Protein 7QFX (pdb70)

Secondary structure (DSSP, 8-state):
-----B-SS-SS--B--SS-TT-B-SS-TT-PPPPGGGS-EEETTEEES-SEEE-----S--BTBB--HHHHHHHHHHHHT--SEEEEEEEESSGGG-SSTT-EE-SSSTTHHHHHHHHHHHHHHT-EEEEEEE--GGG-SB--TTSTTTTSB--TTTT--SSS-EESSS--S-SSS--PEEPPHHHHHHHHHHHHHHHHHHHHHT-S-EEEEE-TTSHHHHHH-TTT---SSTTSSSHHHHHHHHHHHHHHHHHHS-SSS-EEEEEE---S-----HHHHHHHHHHHHHHT--SEEEEE---SSSS------TTTTHHHHHHHHHTTGGGSEEEEESS--SHHHHHHHHHTS---EEEESHHHHH-TTHHHHHHHHTT--EE--HHHHGGG-----SEE-TTTT--/-----PBPTT-SS--B--SSPTTPBPSS-TT-PPPPGGGS-EE-SS-EESSSEEE-----S--BTTB--HHHHHHHHHHHHT--SEEEEEEEESSGGG-SSTT-EE-SSGGGHHHHHHHHHHHHHTT--EEEEEE--GGG-SB--TTSTT-SSB--TTTT--TT--EESSS--SSSSS---EEPPHHHHHHHHHHHHHHHHHHHHHT-S-EEEEE-TTSSSHHHHSGGG----STTSSSHHHHTHHHHHHHHHHHHHH-SSS-EEEEEES-----S-SS----HHHHHHHHHHHHHH---SEEEEE---S-TT------TTTTHHHHHHHHHHHGGGSEEEEESS--SHHHHHHHHHTS--SEEEESHHHHH-TTHHHHHHHHTT--EE--HHHHGGG-----SEE-TTTT--/----PBPTT-SS--B--SS-TT-B-SS-TT-----GGGS-EEETTEEES-SEEEPP---S--BTTB--HHHHHHHHHHHTT--SEEEEEEEESSGGG-SSTT--B-SSGGGHHHHHHHHHHHHHTT-EEEEEEE--GGG-SB--TTSTTTTSB--TTTT--SS--EESSS--SSTTSPPPEE--HHHHHHHHHHHHHHHHHHHHHT-SEEEEEE-TTSHHHHHHSTTT----STTSSSHHHHTHHHHHHHHHHHHHS-SSS-EEEEEE-----------HHHHHHHHHHHHHH---SEEEEE---S-TT------TTTTHHHHHHHHHHHTTSSEEEEESS---HHHHHHHHHSS---EEEESHHHHH-TTHHHHHHHHTT--B---HHHHGGG---TT-S---TTS--/-----BPTT-SS--BPPSS-TT-B-TT-TT-S---GGGS-EEETTEEESSSEEE--------BTBB--HHHHHHHHHHHTT--SEEEEEEEESSGGG-SSTTSBB-SSGGGSHHHHHHHHHHHHTT--EEEEEE--GGG-SB--TTSTT-S-B--GGGT--TTS---STT--S-TTSPPP----HHHHHHHHHHHHHHHHHHHHHT-S-EEEE--TT-HHHHHS-TTT----TTSSSHHHHHHHHHHHHHHHHHHS-SSS-EEEEEES-----TT---HHHHHHHHHHHHHHT--SEEEEE---S-TT------TTTTSHHHHHHHTTTGGGS-EEE-SS---HHHHHHHHHTS---EEEESHHHHH-TTHHHHHHHHHT--EE--HHHHGGG-----SEE-TTS--

Organism: Aspergillus niger (strain ATCC MYA-4892 / CBS 513.88 / FGSC A1513) (NCBI:txid425011)

Structure (mmCIF, N/CA/C/O backbone):
data_7QFX
#
_entry.id   7QFX
#
_cell.length_a   157.533
_cell.length_b   65.388
_cell.length_c   181.417
_cell.angle_alpha   90.000
_cell.angle_beta   107.760
_cell.angle_gamma   90.000
#
_symmetry.space_group_name_H-M   'C 1 2 1'
#
loop_
_entity.id
_entity.type
_entity.pdbx_description
1 polymer 'NADH-dependent flavin oxidoreductase'
2 non-polymer 'SULFATE ION'
3 non-polymer 'FLAVIN MONONUCLEOTIDE'
4 non-polymer (4S)-2-METHYL-2,4-PENTANEDIOL
5 water water
#
loop_
_atom_site.group_PDB
_atom_site.id
_atom_site.type_symbol
_atom_site.label_atom_id
_atom_site.label_alt_id
_atom_site.label_comp_id
_atom_site.label_asym_id
_atom_site.label_entity_id
_atom_site.label_seq_id
_atom_site.pdbx_PDB_ins_code
_atom_site.Cartn_x
_atom_site.Cartn_y
_atom_site.Cartn_z
_atom_site.occupancy
_atom_site.B_iso_or_equiv
_atom_site.auth_seq_id
_atom_site.auth_comp_id
_atom_site.auth_asym_id
_atom_site.auth_atom_id
_atom_site.pdbx_PDB_model_num
ATOM 1 N N . ASP A 1 3 ? 14.349 7.545 46.348 1.00 104.36 3 ASP B N 1
ATOM 2 C CA . ASP A 1 3 ? 14.797 8.212 45.132 1.00 102.85 3 ASP B CA 1
ATOM 3 C C . ASP A 1 3 ? 15.951 7.440 44.486 1.00 99.93 3 ASP B C 1
ATOM 4 O O . ASP A 1 3 ? 17.113 7.800 44.627 1.00 101.48 3 ASP B O 1
ATOM 9 N N . ILE A 1 4 ? 15.602 6.394 43.758 1.00 95.91 4 ILE B N 1
ATOM 10 C CA . ILE A 1 4 ? 16.596 5.514 43.173 1.00 93.10 4 ILE B CA 1
ATOM 11 C C . ILE A 1 4 ? 16.813 5.915 41.722 1.00 90.73 4 ILE B C 1
ATOM 12 O O . ILE A 1 4 ? 15.995 6.576 41.073 1.00 90.43 4 ILE B O 1
ATOM 17 N N . LYS A 1 5 ? 17.913 5.440 41.202 1.00 89.09 5 LYS B N 1
ATOM 18 C CA . LYS A 1 5 ? 18.413 5.705 39.887 1.00 87.10 5 LYS B CA 1
ATOM 19 C C . LYS A 1 5 ? 18.444 4.405 39.091 1.00 83.03 5 LYS B C 1
ATOM 20 O O . LYS A 1 5 ? 18.724 3.318 39.630 1.00 82.22 5 LYS B O 1
ATOM 26 N N . VAL A 1 6 ? 18.178 4.506 37.799 1.00 80.69 6 VAL B N 1
ATOM 27 C CA . VAL A 1 6 ? 18.331 3.347 36.954 1.00 77.14 6 VAL B CA 1
ATOM 28 C C . VAL A 1 6 ? 19.738 3.404 36.361 1.00 76.82 6 VAL B C 1
ATOM 29 O O . VAL A 1 6 ? 20.044 4.225 35.496 1.00 77.04 6 VAL B O 1
ATOM 33 N N . GLU A 1 7 ? 20.599 2.504 36.852 1.00 76.53 7 GLU B N 1
ATOM 34 C CA . GLU A 1 7 ? 22.030 2.492 36.512 1.00 76.74 7 GLU B CA 1
ATOM 35 C C . GLU A 1 7 ? 22.262 1.965 35.103 1.00 73.65 7 GLU B C 1
ATOM 36 O O . GLU A 1 7 ? 21.691 0.936 34.733 1.00 71.05 7 GLU B O 1
ATOM 42 N N . PRO A 1 8 ? 23.128 2.595 34.311 1.00 74.05 8 PRO B N 1
ATOM 43 C CA . PRO A 1 8 ? 23.529 1.985 33.038 1.00 71.41 8 PRO B CA 1
ATOM 44 C C . PRO A 1 8 ? 24.332 0.724 33.293 1.00 70.29 8 PRO B C 1
ATOM 45 O O . PRO A 1 8 ? 24.850 0.500 34.390 1.00 71.97 8 PRO B O 1
ATOM 49 N N . ALA A 1 9 ? 24.422 -0.126 32.264 1.00 67.61 9 ALA B N 1
ATOM 50 C CA . ALA A 1 9 ? 25.277 -1.305 32.397 1.00 66.72 9 ALA B CA 1
ATOM 51 C C . ALA A 1 9 ? 26.720 -0.802 32.345 1.00 68.56 9 ALA B C 1
ATOM 52 O O . ALA A 1 9 ? 26.943 0.398 32.147 1.00 70.30 9 ALA B O 1
ATOM 54 N N . LYS A 1 10 ? 27.711 -1.657 32.564 1.00 68.55 10 LYS B N 1
ATOM 55 C CA . LYS A 1 10 ? 29.094 -1.199 32.718 1.00 70.77 10 LYS B CA 1
ATOM 56 C C . LYS A 1 10 ? 29.952 -1.659 31.538 1.00 69.40 10 LYS B C 1
ATOM 57 O O . LYS A 1 10 ? 29.891 -2.824 31.141 1.00 67.25 10 LYS B O 1
ATOM 63 N N . GLY A 1 11 ? 30.739 -0.755 30.968 1.00 70.85 11 GLY B N 1
ATOM 64 C CA . GLY A 1 11 ? 31.727 -1.189 30.002 1.00 70.16 11 GLY B CA 1
ATOM 65 C C . GLY A 1 11 ? 31.261 -1.221 28.570 1.00 67.95 11 GLY B C 1
ATOM 66 O O . GLY A 1 11 ? 31.975 -1.739 27.712 1.00 67.16 11 GLY B O 1
ATOM 67 N N . ILE A 1 12 ? 30.081 -0.667 28.298 1.00 67.17 12 ILE B N 1
ATOM 68 C CA . ILE A 1 12 ? 29.342 -0.705 27.029 1.00 65.12 12 ILE B CA 1
ATOM 69 C C . ILE A 1 12 ? 29.294 0.663 26.342 1.00 66.58 12 ILE B C 1
ATOM 70 O O . ILE A 1 12 ? 29.160 1.716 26.984 1.00 68.75 12 ILE B O 1
ATOM 75 N N . SER A 1 13 ? 29.349 0.622 25.005 1.00 65.52 13 SER B N 1
ATOM 76 C CA . SER A 1 13 ? 29.162 1.809 24.167 1.00 66.72 13 SER B CA 1
ATOM 77 C C . SER A 1 13 ? 27.961 2.637 24.604 1.00 67.30 13 SER B C 1
ATOM 78 O O . SER A 1 13 ? 28.058 3.858 24.751 1.00 69.72 13 SER B O 1
ATOM 81 N N . TYR A 1 14 ? 26.809 1.991 24.764 1.00 65.26 14 TYR B N 1
ATOM 82 C CA . TYR A 1 14 ? 25.495 2.615 24.825 1.00 65.32 14 TYR B CA 1
ATOM 83 C C . TYR A 1 14 ? 24.845 2.372 26.177 1.00 65.41 14 TYR B C 1
ATOM 84 O O . TYR A 1 14 ? 25.247 1.491 26.944 1.00 64.86 14 TYR B O 1
ATOM 93 N N . PHE A 1 15 ? 23.810 3.153 26.448 1.00 66.27 15 PHE B N 1
ATOM 94 C CA . PHE A 1 15 ? 23.068 2.972 27.676 1.00 66.54 15 PHE B CA 1
ATOM 95 C C . PHE A 1 15 ? 22.156 1.745 27.564 1.00 63.81 15 PHE B C 1
ATOM 96 O O . PHE A 1 15 ? 21.615 1.433 26.486 1.00 62.10 15 PHE B O 1
ATOM 104 N N . THR A 1 16 ? 22.027 1.014 28.676 1.00 63.62 16 THR B N 1
ATOM 105 C CA . THR A 1 16 ? 21.041 -0.047 28.753 1.00 61.59 16 THR B CA 1
ATOM 106 C C . THR A 1 16 ? 20.909 -0.364 30.228 1.00 62.63 16 THR B C 1
ATOM 107 O O . THR A 1 16 ? 21.920 -0.516 30.915 1.00 63.73 16 THR B O 1
ATOM 111 N N . PRO A 1 17 ? 19.684 -0.421 30.760 1.00 62.64 17 PRO B N 1
ATOM 112 C CA . PRO A 1 17 ? 19.499 -0.733 32.187 1.00 63.89 17 PRO B CA 1
ATOM 113 C C . PRO A 1 17 ? 20.392 -1.880 32.639 1.00 63.31 17 PRO B C 1
ATOM 114 O O . PRO A 1 17 ? 20.476 -2.895 31.940 1.00 61.16 17 PRO B O 1
ATOM 118 N N . ALA A 1 18 ? 21.090 -1.731 33.764 1.00 65.41 18 ALA B N 1
ATOM 119 C CA . ALA A 1 18 ? 22.016 -2.777 34.188 1.00 65.19 18 ALA B CA 1
ATOM 120 C C . ALA A 1 18 ? 21.270 -3.909 34.874 1.00 64.51 18 ALA B C 1
ATOM 121 O O . ALA A 1 18 ? 20.242 -3.700 35.523 1.00 65.29 18 ALA B O 1
ATOM 123 N N . GLN A 1 19 ? 21.792 -5.120 34.722 1.00 63.25 19 GLN B N 1
ATOM 124 C CA . GLN A 1 19 ? 21.142 -6.328 35.235 1.00 62.57 19 GLN B CA 1
ATOM 125 C C . GLN A 1 19 ? 21.915 -6.835 36.454 1.00 64.51 19 GLN B C 1
ATOM 126 O O . GLN A 1 19 ? 22.899 -7.567 36.308 1.00 64.20 19 GLN B O 1
ATOM 132 N N . GLU A 1 20 ? 21.448 -6.478 37.657 1.00 66.69 20 GLU B N 1
ATOM 133 C CA . GLU A 1 20 ? 22.184 -6.836 38.873 1.00 69.04 20 GLU B CA 1
ATOM 134 C C . GLU A 1 20 ? 22.282 -8.343 39.047 1.00 68.22 20 GLU B C 1
ATOM 135 O O . GLU A 1 20 ? 23.353 -8.875 39.367 1.00 69.11 20 GLU B O 1
ATOM 141 N N . THR A 1 21 ? 21.165 -9.044 38.903 1.00 66.88 21 THR B N 1
ATOM 142 C CA . THR A 1 21 ? 21.245 -10.486 38.945 1.00 66.15 21 THR B CA 1
ATOM 143 C C . THR A 1 21 ? 21.113 -10.994 37.522 1.00 63.20 21 THR B C 1
ATOM 144 O O . THR A 1 21 ? 20.062 -10.783 36.903 1.00 61.79 21 THR B O 1
ATOM 148 N N . PRO A 1 22 ? 22.135 -11.631 36.952 1.00 62.39 22 PRO B N 1
ATOM 149 C CA . PRO A 1 22 ? 22.024 -12.123 35.576 1.00 59.84 22 PRO B CA 1
ATOM 150 C C . PRO A 1 22 ? 20.806 -13.008 35.375 1.00 58.70 22 PRO B C 1
ATOM 151 O O . PRO A 1 22 ? 20.286 -13.605 36.317 1.00 59.88 22 PRO B O 1
ATOM 155 N N . ALA A 1 23 ? 20.321 -13.083 34.141 1.00 56.62 23 ALA B N 1
ATOM 156 C CA . ALA A 1 23 ? 19.189 -13.993 33.870 1.00 55.69 23 ALA B CA 1
ATOM 157 C C . ALA A 1 23 ? 19.690 -15.435 33.958 1.00 55.79 23 ALA B C 1
ATOM 158 O O . ALA A 1 23 ? 20.898 -15.647 33.794 1.00 55.93 23 ALA B O 1
ATOM 160 N N . GLY A 1 24 ? 18.791 -16.381 34.217 1.00 55.95 24 GLY B N 1
ATOM 161 C CA . GLY A 1 24 ? 19.191 -17.794 34.337 1.00 56.37 24 GLY B CA 1
ATOM 162 C C . GLY A 1 24 ? 19.824 -18.052 35.684 1.00 58.64 24 GLY B C 1
ATOM 163 O O . GLY A 1 24 ? 20.168 -19.212 35.962 1.00 59.47 24 GLY B O 1
ATOM 164 N N . THR A 1 25 ? 19.977 -16.997 36.484 1.00 59.84 25 THR B N 1
ATOM 165 C CA . THR A 1 25 ? 20.530 -17.142 37.852 1.00 62.41 25 THR B CA 1
ATOM 166 C C . THR A 1 25 ? 19.387 -17.514 38.790 1.00 63.82 25 THR B C 1
ATOM 167 O O . THR A 1 25 ? 18.478 -16.690 38.970 1.00 63.84 25 THR B O 1
ATOM 171 N N . ALA A 1 26 ? 19.441 -18.719 39.349 1.00 65.13 26 ALA B N 1
ATOM 172 C CA . ALA A 1 26 ? 18.388 -19.175 40.278 1.00 66.83 26 ALA B CA 1
ATOM 173 C C . ALA A 1 26 ? 18.436 -18.342 41.554 1.00 69.25 26 ALA B C 1
ATOM 174 O O . ALA A 1 26 ? 19.290 -17.448 41.651 1.00 69.52 26 ALA B O 1
ATOM 176 N N . ALA A 1 27 ? 17.547 -18.635 42.497 1.00 71.18 27 ALA B N 1
ATOM 177 C CA . ALA A 1 27 ? 17.577 -17.936 43.798 1.00 73.97 27 ALA B CA 1
ATOM 178 C C . ALA A 1 27 ? 18.412 -18.770 44.774 1.00 76.65 27 ALA B C 1
ATOM 179 O O . ALA A 1 27 ? 18.021 -19.915 45.051 1.00 77.59 27 ALA B O 1
ATOM 181 N N . ASN A 1 28 ? 19.537 -18.224 45.247 1.00 78.01 28 ASN B N 1
ATOM 182 C CA . ASN A 1 28 ? 20.416 -18.953 46.207 1.00 80.90 28 ASN B CA 1
ATOM 183 C C . ASN A 1 28 ? 19.547 -19.562 47.302 1.00 83.61 28 ASN B C 1
ATOM 184 O O . ASN A 1 28 ? 19.646 -20.784 47.508 1.00 84.65 28 ASN B O 1
ATOM 189 N N . PRO A 1 29 ? 18.739 -18.779 48.047 1.00 85.14 29 PRO B N 1
ATOM 190 C CA . PRO A 1 29 ? 17.793 -19.340 48.989 1.00 87.65 29 PRO B CA 1
ATOM 191 C C . PRO A 1 29 ? 16.487 -19.459 48.189 1.00 85.24 29 PRO B C 1
ATOM 192 O O . PRO A 1 29 ? 15.770 -18.481 48.087 1.00 84.60 29 PRO B O 1
ATOM 196 N N . GLN A 1 30 ? 16.229 -20.630 47.604 1.00 84.09 30 GLN B N 1
ATOM 197 C CA . GLN A 1 30 ? 14.964 -20.848 46.857 1.00 82.16 30 GLN B CA 1
ATOM 198 C C . GLN A 1 30 ? 13.782 -20.713 47.817 1.00 84.64 30 GLN B C 1
ATOM 199 O O . GLN A 1 30 ? 13.732 -21.468 48.799 1.00 87.67 30 GLN B O 1
ATOM 205 N N . THR A 1 31 ? 12.869 -19.788 47.532 1.00 83.57 31 THR B N 1
ATOM 206 C CA . THR A 1 31 ? 11.681 -19.568 48.392 1.00 85.94 31 THR B CA 1
ATOM 207 C C . THR A 1 31 ? 11.068 -20.903 48.815 1.00 87.82 31 THR B C 1
ATOM 208 O O . THR A 1 31 ? 10.705 -21.027 49.995 1.00 91.25 31 THR B O 1
ATOM 212 N N . SER A 1 32 ? 10.950 -21.862 47.897 1.00 85.92 32 SER B N 1
ATOM 213 C CA . SER A 1 32 ? 10.280 -23.110 48.241 1.00 87.86 32 SER B CA 1
ATOM 214 C C . SER A 1 32 ? 11.044 -23.963 49.249 1.00 91.02 32 SER B C 1
ATOM 215 O O . SER A 1 32 ? 10.449 -24.858 49.858 1.00 93.63 32 SER B O 1
ATOM 218 N N . GLY A 1 33 ? 12.341 -23.687 49.407 1.00 90.96 33 GLY B N 1
ATOM 219 C CA . GLY A 1 33 ? 13.180 -24.530 50.281 1.00 93.97 33 GLY B CA 1
ATOM 220 C C . GLY A 1 33 ? 13.755 -25.680 49.476 1.00 92.64 33 GLY B C 1
ATOM 221 O O . GLY A 1 33 ? 14.694 -26.336 49.969 1.00 94.60 33 GLY B O 1
ATOM 222 N N . LYS A 1 34 ? 13.219 -25.907 48.277 1.00 89.63 34 LYS B N 1
ATOM 223 C CA . LYS A 1 34 ? 13.721 -26.998 47.407 1.00 88.36 34 LYS B CA 1
ATOM 224 C C . LYS A 1 34 ? 15.173 -26.703 47.024 1.00 86.95 34 LYS B C 1
ATOM 225 O O . LYS A 1 34 ? 15.521 -25.518 46.893 1.00 85.47 34 LYS B O 1
ATOM 231 N N . ALA A 1 35 ? 15.980 -27.748 46.854 1.00 87.61 35 ALA B N 1
ATOM 232 C CA . ALA A 1 35 ? 17.411 -27.562 46.534 1.00 86.68 35 ALA B CA 1
ATOM 233 C C . ALA A 1 35 ? 17.573 -27.262 45.046 1.00 82.68 35 ALA B C 1
ATOM 234 O O . ALA A 1 35 ? 16.942 -27.954 44.230 1.00 81.44 35 ALA B O 1
ATOM 236 N N . ILE A 1 36 ? 18.409 -26.277 44.720 1.00 81.04 36 ILE B N 1
ATOM 237 C CA . ILE A 1 36 ? 18.654 -25.920 43.295 1.00 77.42 36 ILE B CA 1
ATOM 238 C C . ILE A 1 36 ? 19.101 -27.183 42.561 1.00 77.10 36 ILE B C 1
ATOM 239 O O . ILE A 1 36 ? 20.072 -27.812 43.007 1.00 78.97 36 ILE B O 1
ATOM 244 N N . PRO A 1 37 ? 18.417 -27.592 41.473 1.00 75.07 37 PRO B N 1
ATOM 245 C CA . PRO A 1 37 ? 18.850 -28.741 40.696 1.00 74.83 37 PRO B CA 1
ATOM 246 C C . PRO A 1 37 ? 20.243 -28.433 40.139 1.00 73.63 37 PRO B C 1
ATOM 247 O O . PRO A 1 37 ? 20.590 -27.276 40.018 1.00 72.23 37 PRO B O 1
ATOM 251 N N . LYS A 1 38 ? 21.004 -29.474 39.817 1.00 74.43 38 LYS B N 1
ATOM 252 C CA . LYS A 1 38 ? 22.340 -29.242 39.218 1.00 73.42 38 LYS B CA 1
ATOM 253 C C . LYS A 1 38 ? 22.195 -28.293 38.025 1.00 70.05 38 LYS B C 1
ATOM 254 O O . LYS A 1 38 ? 22.965 -27.332 37.952 1.00 69.20 38 LYS B O 1
ATOM 260 N N . LEU A 1 39 ? 21.235 -28.548 37.132 1.00 68.45 39 LEU B N 1
ATOM 261 C CA . LEU A 1 39 ? 21.058 -27.720 35.908 1.00 65.45 39 LEU B CA 1
ATOM 262 C C . LEU A 1 39 ? 21.197 -26.232 36.236 1.00 64.53 39 LEU B C 1
ATOM 263 O O . LEU A 1 39 ? 21.863 -25.518 35.473 1.00 62.88 39 LEU B O 1
ATOM 268 N N . PHE A 1 40 ? 20.568 -25.783 37.317 1.00 65.77 40 PHE B N 1
ATOM 269 C CA . PHE A 1 40 ? 20.584 -24.338 37.652 1.00 65.16 40 PHE B CA 1
ATOM 270 C C . PHE A 1 40 ? 21.674 -24.074 38.696 1.00 67.22 40 PHE B C 1
ATOM 271 O O . PHE A 1 40 ? 21.627 -23.022 39.353 1.00 67.74 40 PHE B O 1
ATOM 279 N N . GLN A 1 41 ? 22.641 -24.986 38.811 1.00 68.52 41 GLN B N 1
ATOM 280 C CA . GLN A 1 41 ? 23.788 -24.766 39.725 1.00 70.66 41 GLN B CA 1
ATOM 281 C C . GLN A 1 41 ? 24.931 -24.170 38.909 1.00 69.25 41 GLN B C 1
ATOM 282 O O . GLN A 1 41 ? 25.185 -24.671 37.797 1.00 67.69 41 GLN B O 1
ATOM 288 N N . PRO A 1 42 ? 25.631 -23.132 39.405 1.00 69.98 42 PRO B N 1
ATOM 289 C CA . PRO A 1 42 ? 26.667 -22.461 38.622 1.00 68.79 42 PRO B CA 1
ATOM 290 C C . PRO A 1 42 ? 27.924 -23.317 38.421 1.00 69.84 42 PRO B C 1
ATOM 291 O O . PRO A 1 42 ? 28.186 -24.158 39.247 1.00 72.19 42 PRO B O 1
ATOM 295 N N . ILE A 1 43 ? 28.655 -23.085 37.325 1.00 68.27 43 ILE B N 1
ATOM 296 C CA . ILE A 1 43 ? 29.917 -23.833 37.049 1.00 69.33 43 ILE B CA 1
ATOM 297 C C . ILE A 1 43 ? 31.039 -22.815 36.882 1.00 69.52 43 ILE B C 1
ATOM 298 O O . ILE A 1 43 ? 30.794 -21.766 36.270 1.00 67.70 43 ILE B O 1
ATOM 303 N N . THR A 1 44 ? 32.223 -23.134 37.404 1.00 71.86 44 THR B N 1
ATOM 304 C CA . THR A 1 44 ? 33.376 -22.208 37.285 1.00 72.48 44 THR B CA 1
ATOM 305 C C . THR A 1 44 ? 34.519 -22.928 36.574 1.00 72.90 44 THR B C 1
ATOM 306 O O . THR A 1 44 ? 35.020 -23.914 37.127 1.00 75.07 44 THR B O 1
ATOM 310 N N . ILE A 1 45 ? 34.876 -22.463 35.380 1.00 71.06 45 ILE B N 1
ATOM 311 C CA . ILE A 1 45 ? 36.050 -23.039 34.665 1.00 71.66 45 ILE B CA 1
ATOM 312 C C . ILE A 1 45 ? 37.126 -21.959 34.675 1.00 72.65 45 ILE B C 1
ATOM 313 O O . ILE A 1 45 ? 36.775 -20.792 34.432 1.00 71.37 45 ILE B O 1
ATOM 318 N N . ARG A 1 46 ? 38.373 -22.324 34.980 1.00 75.10 46 ARG B N 1
ATOM 319 C CA . ARG A 1 46 ? 39.412 -21.280 35.134 1.00 76.56 46 ARG B CA 1
ATOM 320 C C . ARG A 1 46 ? 38.830 -20.249 36.099 1.00 77.06 46 ARG B C 1
ATOM 321 O O . ARG A 1 46 ? 38.339 -20.663 37.164 1.00 78.35 46 ARG B O 1
ATOM 329 N N . GLY A 1 47 ? 38.843 -18.969 35.732 1.00 76.23 47 GLY B N 1
ATOM 330 C CA . GLY A 1 47 ? 38.217 -17.953 36.600 1.00 76.76 47 GLY B CA 1
ATOM 331 C C . GLY A 1 47 ? 36.808 -17.628 36.150 1.00 73.87 47 GLY B C 1
ATOM 332 O O . GLY A 1 47 ? 36.143 -16.833 36.833 1.00 74.19 47 GLY B O 1
ATOM 333 N N . LEU A 1 48 ? 36.360 -18.230 35.046 1.00 71.36 48 LEU B N 1
ATOM 334 C CA . LEU A 1 48 ? 35.022 -17.907 34.487 1.00 68.64 48 LEU B CA 1
ATOM 335 C C . LEU A 1 48 ? 33.942 -18.669 35.252 1.00 68.59 48 LEU B C 1
ATOM 336 O O . LEU A 1 48 ? 34.128 -19.873 35.487 1.00 69.42 48 LEU B O 1
ATOM 341 N N . THR A 1 49 ? 32.852 -17.983 35.598 1.00 67.81 49 THR B N 1
ATOM 342 C CA . THR A 1 49 ? 31.728 -18.631 36.323 1.00 67.87 49 THR B CA 1
ATOM 343 C C . THR A 1 49 ? 30.432 -18.513 35.509 1.00 65.13 49 THR B C 1
ATOM 344 O O . THR A 1 49 ? 30.043 -17.378 35.184 1.00 64.11 49 THR B O 1
ATOM 348 N N . PHE A 1 50 ? 29.793 -19.645 35.204 1.00 64.23 50 PHE B N 1
ATOM 349 C CA . PHE A 1 50 ? 28.506 -19.660 34.462 1.00 61.92 50 PHE B CA 1
ATOM 350 C C . PHE A 1 50 ? 27.377 -19.795 35.485 1.00 62.68 50 PHE B C 1
ATOM 351 O O . PHE A 1 50 ? 27.576 -20.539 36.456 1.00 64.69 50 PHE B O 1
ATOM 359 N N . GLN A 1 51 ? 26.249 -19.108 35.281 1.00 61.34 51 GLN B N 1
ATOM 360 C CA . GLN A 1 51 ? 25.152 -19.098 36.287 1.00 62.27 51 GLN B CA 1
ATOM 361 C C . GLN A 1 51 ? 24.299 -20.367 36.207 1.00 62.01 51 GLN B C 1
ATOM 362 O O . GLN A 1 51 ? 23.551 -20.619 37.157 1.00 63.33 51 GLN B O 1
ATOM 368 N N . ASN A 1 52 ? 24.405 -21.124 35.118 1.00 60.60 52 ASN B N 1
ATOM 369 C CA . ASN A 1 52 ? 23.639 -22.390 35.011 1.00 60.67 52 ASN B CA 1
ATOM 370 C C . ASN A 1 52 ? 24.332 -23.345 34.039 1.00 60.12 52 ASN B C 1
ATOM 371 O O . ASN A 1 52 ? 25.256 -22.911 33.341 1.00 59.35 52 ASN B O 1
ATOM 376 N N . ARG A 1 53 ? 23.888 -24.601 34.011 1.00 60.74 53 ARG B N 1
ATOM 377 C CA . ARG A 1 53 ? 24.525 -25.625 33.148 1.00 60.65 53 ARG B CA 1
ATOM 378 C C . ARG A 1 53 ? 23.722 -25.791 31.862 1.00 58.72 53 ARG B C 1
ATOM 379 O O . ARG A 1 53 ? 23.939 -26.799 31.171 1.00 58.89 53 ARG B O 1
ATOM 387 N N . LEU A 1 54 ? 22.831 -24.843 31.564 1.00 57.19 54 LEU B N 1
ATOM 388 C CA . LEU A 1 54 ? 22.078 -24.886 30.284 1.00 55.47 54 LEU B CA 1
ATOM 389 C C . LEU A 1 54 ? 22.707 -23.883 29.319 1.00 53.89 54 LEU B C 1
ATOM 390 O O . LEU A 1 54 ? 22.636 -22.679 29.591 1.00 53.35 54 LEU B O 1
ATOM 395 N N . GLY A 1 55 ? 23.289 -24.377 28.229 1.00 53.41 55 GLY B N 1
ATOM 396 C CA . GLY A 1 55 ? 23.998 -23.486 27.296 1.00 52.25 55 GLY B CA 1
ATOM 397 C C . GLY A 1 55 ? 23.498 -23.577 25.868 1.00 50.99 55 GLY B C 1
ATOM 398 O O . GLY A 1 55 ? 22.975 -24.637 25.491 1.00 51.32 55 GLY B O 1
ATOM 399 N N . VAL A 1 56 ? 23.669 -22.497 25.102 1.00 49.85 56 VAL B N 1
ATOM 400 C CA . VAL A 1 56 ? 23.251 -22.478 23.671 1.00 48.85 56 VAL B CA 1
ATOM 401 C C . VAL A 1 56 ? 24.361 -23.105 22.828 1.00 49.28 56 VAL B C 1
ATOM 402 O O . VAL A 1 56 ? 25.430 -22.486 22.718 1.00 49.36 56 VAL B O 1
ATOM 406 N N . SER A 1 57 ? 24.104 -24.290 22.271 1.00 49.77 57 SER B N 1
ATOM 407 C CA . SER A 1 57 ? 25.087 -24.999 21.415 1.00 50.45 57 SER B 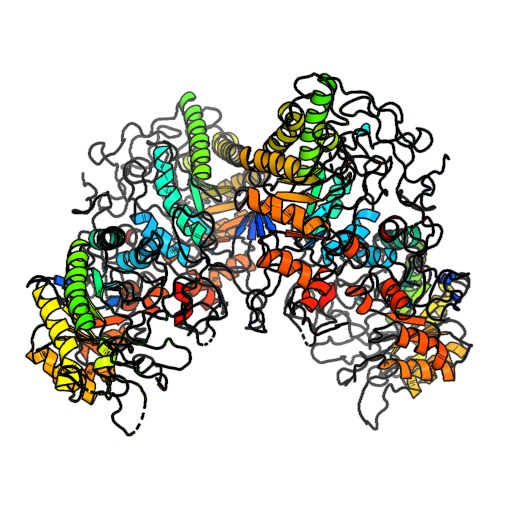CA 1
ATOM 408 C C . SER A 1 57 ? 25.361 -24.173 20.157 1.00 49.61 57 SER B C 1
ATOM 409 O O . SER A 1 57 ? 24.454 -23.455 19.706 1.00 48.63 57 SER B O 1
ATOM 412 N N . PRO A 1 58 ? 26.585 -24.236 19.592 1.00 50.18 58 PRO B N 1
ATOM 413 C CA . PRO A 1 58 ? 26.920 -23.486 18.388 1.00 49.72 58 PRO B CA 1
ATOM 414 C C . PRO A 1 58 ? 25.936 -23.810 17.257 1.00 49.42 58 PRO B C 1
ATOM 415 O O . PRO A 1 58 ? 25.755 -24.967 16.967 1.00 50.23 58 PRO B O 1
ATOM 419 N N . MET A 1 59 ? 25.329 -22.785 16.658 1.00 48.52 59 MET B N 1
ATOM 420 C CA . MET A 1 59 ? 24.412 -23.013 15.511 1.00 48.48 59 MET B CA 1
ATOM 421 C C . MET A 1 59 ? 24.690 -21.993 14.400 1.00 48.29 59 MET B C 1
ATOM 422 O O . MET A 1 59 ? 24.539 -20.788 14.651 1.00 47.56 59 MET B O 1
ATOM 427 N N . CYS A 1 60 ? 25.081 -22.478 13.222 1.00 49.18 60 CYS B N 1
ATOM 428 C CA . CYS A 1 60 ? 25.399 -21.602 12.069 1.00 49.39 60 CYS B CA 1
ATOM 429 C C . CYS A 1 60 ? 24.110 -20.973 11.546 1.00 48.88 60 CYS B C 1
ATOM 430 O O . CYS A 1 60 ? 23.061 -21.615 11.661 1.00 48.81 60 CYS B O 1
ATOM 433 N N . GLN A 1 61 ? 24.198 -19.773 10.975 1.00 48.77 61 GLN B N 1
ATOM 434 C CA . GLN A 1 61 ? 22.981 -19.043 10.540 1.00 48.43 61 GLN B CA 1
ATOM 435 C C . GLN A 1 61 ? 23.060 -18.763 9.041 1.00 49.51 61 GLN B C 1
ATOM 436 O O . GLN A 1 61 ? 22.071 -18.270 8.489 1.00 49.62 61 GLN B O 1
ATOM 442 N N . TYR A 1 62 ? 24.193 -19.082 8.415 1.00 50.49 62 TYR B N 1
ATOM 443 C CA . TYR A 1 62 ? 24.378 -18.867 6.956 1.00 51.87 62 TYR B CA 1
ATOM 444 C C . TYR A 1 62 ? 23.811 -17.497 6.571 1.00 51.78 62 TYR B C 1
ATOM 445 O O . TYR A 1 62 ? 23.134 -17.404 5.541 1.00 52.69 62 TYR B O 1
ATOM 454 N N . SER A 1 63 ? 24.114 -16.469 7.365 1.00 50.97 63 SER B N 1
ATOM 455 C CA . SER A 1 63 ? 23.570 -15.110 7.121 1.00 51.03 63 SER B CA 1
ATOM 456 C C . SER A 1 63 ? 24.700 -14.089 7.201 1.00 51.49 63 SER B C 1
ATOM 457 O O . SER A 1 63 ? 24.422 -12.924 7.522 1.00 51.32 63 SER B O 1
ATOM 460 N N . ALA A 1 64 ? 25.923 -14.517 6.901 1.00 52.27 64 ALA B N 1
ATOM 461 C CA . ALA A 1 64 ? 27.096 -13.619 6.992 1.00 52.98 64 ALA B CA 1
ATOM 462 C C . ALA A 1 64 ? 27.579 -13.205 5.601 1.00 54.81 64 ALA B C 1
ATOM 463 O O . ALA A 1 64 ? 27.332 -13.949 4.638 1.00 55.59 64 ALA B O 1
ATOM 465 N N . GLU A 1 65 ? 28.257 -12.061 5.520 1.00 55.70 65 GLU B N 1
ATOM 466 C CA . GLU A 1 65 ? 28.793 -11.568 4.227 1.00 57.76 65 GLU B CA 1
ATOM 467 C C . GLU A 1 65 ? 30.303 -11.357 4.364 1.00 58.82 65 GLU B C 1
ATOM 468 O O . GLU A 1 65 ? 30.700 -10.428 5.083 1.00 58.79 65 GLU B O 1
ATOM 474 N N . ASP A 1 66 ? 31.101 -12.191 3.699 1.00 59.92 66 ASP B N 1
ATOM 475 C CA . ASP A 1 66 ? 32.583 -12.105 3.801 1.00 61.14 66 ASP B CA 1
ATOM 476 C C . ASP A 1 66 ? 33.019 -12.404 5.236 1.00 59.78 66 ASP B C 1
ATOM 477 O O . ASP A 1 66 ? 33.970 -11.763 5.705 1.00 60.52 66 ASP B O 1
ATOM 482 N N . GLY A 1 67 ? 32.377 -13.376 5.884 1.00 58.14 67 GLY B N 1
ATOM 483 C CA . GLY A 1 67 ? 32.743 -13.749 7.262 1.00 57.04 67 GLY B CA 1
ATOM 484 C C . GLY A 1 67 ? 32.310 -12.686 8.246 1.00 56.12 67 GLY B C 1
ATOM 485 O O . GLY A 1 67 ? 32.656 -12.807 9.428 1.00 55.51 67 GLY B O 1
ATOM 486 N N . HIS A 1 68 ? 31.565 -11.688 7.769 1.00 56.24 68 HIS B N 1
ATOM 487 C CA . HIS A 1 68 ? 31.137 -10.559 8.630 1.00 55.72 68 HIS B CA 1
ATOM 488 C C . HIS A 1 68 ? 29.733 -10.811 9.181 1.00 53.97 68 HIS B C 1
ATOM 489 O O . HIS A 1 68 ? 28.881 -11.278 8.420 1.00 53.68 68 HIS B O 1
ATOM 496 N N . MET A 1 69 ? 29.521 -10.504 10.462 1.00 53.08 69 MET B N 1
ATOM 497 C CA . MET A 1 69 ? 28.198 -10.695 11.100 1.00 51.59 69 MET B CA 1
ATOM 498 C C . MET A 1 69 ? 27.376 -9.431 10.857 1.00 51.89 69 MET B C 1
ATOM 499 O O . MET A 1 69 ? 27.987 -8.387 10.604 1.00 53.18 69 MET B O 1
ATOM 504 N N . THR A 1 70 ? 26.047 -9.524 10.917 1.00 50.97 70 THR B N 1
ATOM 505 C CA . THR A 1 70 ? 25.198 -8.354 10.586 1.00 51.47 70 THR B CA 1
ATOM 506 C C . THR A 1 70 ? 24.215 -8.069 11.720 1.00 50.50 70 THR B C 1
ATOM 507 O O . THR A 1 70 ? 24.331 -8.719 12.768 1.00 49.57 70 THR B O 1
ATOM 511 N N . ASP A 1 71 ? 23.278 -7.144 11.501 1.00 50.91 71 ASP B N 1
ATOM 512 C CA . ASP A 1 71 ? 22.246 -6.814 12.519 1.00 50.23 71 ASP B CA 1
ATOM 513 C C . ASP A 1 71 ? 21.428 -8.065 12.834 1.00 48.86 71 ASP B C 1
ATOM 514 O O . ASP A 1 71 ? 20.736 -8.072 13.861 1.00 48.22 71 ASP B O 1
ATOM 519 N N . TYR A 1 72 ? 21.509 -9.078 11.974 1.00 48.66 72 TYR B N 1
ATOM 520 C CA . TYR A 1 72 ? 20.738 -10.327 12.160 1.00 47.68 72 TYR B CA 1
ATOM 521 C C . TYR A 1 72 ? 21.207 -11.054 13.407 1.00 46.85 72 TYR B C 1
ATOM 522 O O . TYR A 1 72 ? 20.371 -11.415 14.242 1.00 46.18 72 TYR B O 1
ATOM 531 N N . HIS A 1 73 ? 22.512 -11.275 13.508 1.00 47.11 73 HIS B N 1
ATOM 532 C CA . HIS A 1 73 ? 23.079 -12.054 14.637 1.00 46.61 73 HIS B CA 1
ATOM 533 C C . HIS A 1 73 ? 22.787 -11.366 15.976 1.00 46.44 73 HIS B C 1
ATOM 534 O O . HIS A 1 73 ? 22.748 -12.074 16.992 1.00 46.02 73 HIS B O 1
ATOM 541 N N . LEU A 1 74 ? 22.566 -10.051 15.969 1.00 46.99 74 LEU B N 1
ATOM 542 C CA . LEU A 1 74 ? 22.232 -9.316 17.215 1.00 47.12 74 LEU B CA 1
ATOM 543 C C . LEU A 1 74 ? 20.788 -9.623 17.595 1.00 46.46 74 LEU B C 1
ATOM 544 O O . LEU A 1 74 ? 20.513 -9.796 18.789 1.00 46.30 74 LEU B O 1
ATOM 549 N N . ALA A 1 75 ? 19.906 -9.687 16.607 1.00 46.30 75 ALA B N 1
ATOM 550 C CA . ALA A 1 75 ? 18.498 -10.042 16.876 1.00 45.85 75 ALA B CA 1
ATOM 551 C C . ALA A 1 75 ? 18.401 -11.537 17.170 1.00 45.16 75 ALA B C 1
ATOM 552 O O . ALA A 1 75 ? 17.525 -11.928 17.949 1.00 44.91 75 ALA B O 1
ATOM 554 N N . HIS A 1 76 ? 19.281 -12.333 16.568 1.00 45.08 76 HIS B N 1
ATOM 555 C CA . HIS A 1 76 ? 19.253 -13.805 16.753 1.00 44.72 76 HIS B CA 1
ATOM 556 C C . HIS A 1 76 ? 19.736 -14.171 18.154 1.00 44.63 76 HIS B C 1
ATOM 557 O O . HIS A 1 76 ? 18.904 -14.645 18.938 1.00 44.48 76 HIS B O 1
ATOM 564 N N . LEU A 1 77 ? 21.019 -13.961 18.448 1.00 44.93 77 LEU B N 1
ATOM 565 C CA . LEU A 1 77 ? 21.585 -14.377 19.759 1.00 45.15 77 LEU B CA 1
ATOM 566 C C . LEU A 1 77 ? 21.080 -13.432 20.849 1.00 45.39 77 LEU B C 1
ATOM 567 O O . LEU A 1 77 ? 20.871 -13.896 21.971 1.00 45.57 77 LEU B O 1
ATOM 572 N N . GLY A 1 78 ? 20.880 -12.160 20.515 1.00 45.60 78 GLY B N 1
ATOM 573 C CA . GLY A 1 78 ? 20.428 -11.163 21.501 1.00 46.11 78 GLY B CA 1
ATOM 574 C C . GLY A 1 78 ? 19.275 -11.649 22.352 1.00 45.95 78 GLY B C 1
ATOM 575 O O . GLY A 1 78 ? 19.453 -11.723 23.573 1.00 46.49 78 GLY B O 1
ATOM 576 N N . GLY A 1 79 ? 18.124 -11.923 21.733 1.00 45.47 79 GLY B N 1
ATOM 577 C CA . GLY A 1 79 ? 16.936 -12.363 22.487 1.00 45.51 79 GLY B CA 1
ATOM 578 C C . GLY A 1 79 ? 17.232 -13.617 23.277 1.00 45.55 79 GLY B C 1
ATOM 579 O O . GLY A 1 79 ? 16.898 -13.652 24.468 1.00 46.12 79 GLY B O 1
ATOM 580 N N . ILE A 1 80 ? 17.855 -14.600 22.635 1.00 45.20 80 ILE B N 1
ATOM 581 C CA . ILE A 1 80 ? 18.240 -15.855 23.335 1.00 45.49 80 ILE B CA 1
ATOM 582 C C . ILE A 1 80 ? 19.046 -15.492 24.584 1.00 46.23 80 ILE B C 1
ATOM 583 O O . ILE A 1 80 ? 18.679 -15.954 25.673 1.00 46.85 80 ILE B O 1
ATOM 588 N N . ALA A 1 81 ? 20.079 -14.665 24.429 1.00 46.39 81 ALA B N 1
ATOM 589 C CA . ALA A 1 81 ? 20.940 -14.261 25.563 1.00 47.38 81 ALA B CA 1
ATOM 590 C C . ALA A 1 81 ? 20.121 -13.529 26.628 1.00 48.05 81 ALA B C 1
ATOM 591 O O . ALA A 1 81 ? 20.358 -13.765 27.815 1.00 49.05 81 ALA B O 1
ATOM 593 N N . GLN A 1 82 ? 19.194 -12.675 26.211 1.00 47.73 82 GLN B N 1
ATOM 594 C CA . GLN A 1 82 ? 18.376 -11.892 27.168 1.00 48.56 82 GLN B CA 1
ATOM 595 C C . GLN A 1 82 ? 17.621 -12.840 28.099 1.00 48.96 82 GLN B C 1
ATOM 596 O O . GLN A 1 82 ? 17.228 -12.398 29.183 1.00 50.05 82 GLN B O 1
ATOM 602 N N . ARG A 1 83 ? 17.440 -14.095 27.693 1.00 48.34 83 ARG B N 1
ATOM 603 C CA . ARG A 1 83 ? 16.632 -15.045 28.499 1.00 48.92 83 ARG B CA 1
ATOM 604 C C . ARG A 1 83 ? 17.555 -15.892 29.375 1.00 49.81 83 ARG B C 1
ATOM 605 O O . ARG A 1 83 ? 17.097 -16.943 29.852 1.00 50.34 83 ARG B O 1
ATOM 613 N N . GLY A 1 84 ? 18.810 -15.480 29.533 1.00 50.14 84 GLY B N 1
ATOM 614 C CA . GLY A 1 84 ? 19.720 -16.131 30.496 1.00 51.37 84 GLY B CA 1
ATOM 615 C C . GLY A 1 84 ? 20.166 -17.545 30.210 1.00 51.29 84 GLY B C 1
ATOM 616 O O . GLY A 1 84 ? 19.974 -18.399 31.080 1.00 52.39 84 GLY B O 1
ATOM 617 N N . PRO A 1 85 ? 20.815 -17.843 29.072 1.00 50.33 85 PRO B N 1
ATOM 618 C CA . PRO A 1 85 ? 21.372 -19.169 28.863 1.00 50.60 85 PRO B CA 1
ATOM 619 C C . PRO A 1 85 ? 22.738 -19.188 29.565 1.00 51.82 85 PRO B C 1
ATOM 620 O O . PRO A 1 85 ? 23.501 -18.258 29.389 1.00 51.75 85 PRO B O 1
ATOM 624 N N . GLY A 1 86 ? 23.008 -20.224 30.360 1.00 53.14 86 GLY B N 1
ATOM 625 C CA . GLY A 1 86 ? 24.266 -20.285 31.130 1.00 54.65 86 GLY B CA 1
ATOM 626 C C . GLY A 1 86 ? 25.440 -19.818 30.307 1.00 54.18 86 GLY B C 1
ATOM 627 O O . GLY A 1 86 ? 26.209 -18.982 30.793 1.00 55.01 86 GLY B O 1
ATOM 628 N N . LEU A 1 87 ? 25.577 -20.361 29.106 1.00 53.15 87 LEU B N 1
ATOM 629 C CA . LEU A 1 87 ? 26.645 -19.907 28.189 1.00 52.75 87 LEU B CA 1
ATOM 630 C C . LEU A 1 87 ? 26.087 -19.888 26.763 1.00 51.12 87 LEU B C 1
ATOM 631 O O . LEU A 1 87 ? 25.191 -20.692 26.470 1.00 50.66 87 LEU B O 1
ATOM 636 N N . ILE A 1 88 ? 26.602 -18.990 25.923 1.00 50.54 88 ILE B N 1
ATOM 637 C CA . ILE A 1 88 ? 26.162 -18.920 24.502 1.00 49.28 88 ILE B CA 1
ATOM 638 C C . ILE A 1 88 ? 27.389 -19.113 23.616 1.00 49.60 88 ILE B C 1
ATOM 639 O O . ILE A 1 88 ? 28.341 -18.344 23.742 1.00 50.20 88 ILE B O 1
ATOM 644 N N . MET A 1 89 ? 27.353 -20.114 22.742 1.00 49.42 89 MET B N 1
ATOM 645 C CA . MET A 1 89 ? 28.481 -20.345 21.805 1.00 49.89 89 MET B CA 1
ATOM 646 C C . MET A 1 89 ? 28.157 -19.728 20.447 1.00 49.03 89 MET B C 1
ATOM 647 O O . MET A 1 89 ? 27.083 -20.027 19.911 1.00 48.29 89 MET B O 1
ATOM 652 N N . ILE A 1 90 ? 29.059 -18.898 19.926 1.00 49.35 90 ILE B N 1
ATOM 653 C CA . ILE A 1 90 ? 28.872 -18.324 18.566 1.00 48.89 90 ILE B CA 1
ATOM 654 C C . ILE A 1 90 ? 29.157 -19.437 17.558 1.00 49.30 90 ILE B C 1
ATOM 655 O O . ILE A 1 90 ? 30.039 -20.266 17.832 1.00 50.23 90 ILE B O 1
ATOM 660 N N . GLU A 1 91 ? 28.423 -19.459 16.446 1.00 48.83 91 GLU B N 1
ATOM 661 C CA . GLU A 1 91 ? 28.568 -20.533 15.435 1.00 49.44 91 GLU B CA 1
ATOM 662 C C . GLU A 1 91 ? 30.017 -20.700 14.995 1.00 50.65 91 GLU B C 1
ATOM 663 O O . GLU A 1 91 ? 30.850 -19.831 15.303 1.00 50.97 91 GLU B O 1
ATOM 669 N N . ALA A 1 92 ? 30.277 -21.769 14.248 1.00 51.51 92 ALA B N 1
ATOM 670 C CA . ALA A 1 92 ? 31.637 -22.024 13.738 1.00 52.91 92 ALA B CA 1
ATOM 671 C C . ALA A 1 92 ? 32.189 -20.776 13.052 1.00 53.11 92 ALA B C 1
ATOM 672 O O . ALA A 1 92 ? 31.648 -20.396 12.002 1.00 52.96 92 ALA B O 1
ATOM 674 N N . THR A 1 93 ? 33.224 -20.165 13.631 1.00 53.68 93 THR B N 1
ATOM 675 C CA . THR A 1 93 ? 33.893 -19.011 12.976 1.00 54.30 93 THR B CA 1
ATOM 676 C C . THR A 1 93 ? 35.123 -19.555 12.246 1.00 56.03 93 THR B C 1
ATOM 677 O O . THR A 1 93 ? 35.970 -20.165 12.911 1.00 56.88 93 THR B O 1
ATOM 681 N N . ALA A 1 94 ? 35.207 -19.349 10.933 1.00 56.74 94 ALA B N 1
ATOM 682 C CA . ALA A 1 94 ? 36.300 -19.940 10.127 1.00 58.60 94 ALA B CA 1
ATOM 683 C C . ALA A 1 94 ? 37.624 -19.214 10.362 1.00 59.90 94 ALA B C 1
ATOM 684 O O . ALA A 1 94 ? 37.625 -17.975 10.393 1.00 59.73 94 ALA B O 1
ATOM 686 N N . VAL A 1 95 ? 38.705 -19.977 10.512 1.00 61.38 95 VAL B N 1
ATOM 687 C CA . VAL A 1 95 ? 40.056 -19.386 10.725 1.00 63.01 95 VAL B CA 1
ATOM 688 C C . VAL A 1 95 ? 40.646 -19.056 9.353 1.00 64.63 95 VAL B C 1
ATOM 689 O O . VAL A 1 95 ? 41.540 -18.201 9.291 1.00 65.93 95 VAL B O 1
ATOM 693 N N . GLN A 1 96 ? 40.156 -19.717 8.300 1.00 64.79 96 GLN B N 1
ATOM 694 C CA . GLN A 1 96 ? 40.623 -19.456 6.912 1.00 66.55 96 GLN B CA 1
ATOM 695 C C . GLN A 1 96 ? 39.413 -19.382 5.974 1.00 65.73 96 GLN B C 1
ATOM 696 O O . GLN A 1 96 ? 38.454 -20.138 6.182 1.00 64.43 96 GLN B O 1
ATOM 702 N N . PRO A 1 97 ? 39.427 -18.503 4.952 1.00 66.67 97 PRO B N 1
ATOM 703 C CA . PRO A 1 97 ? 38.307 -18.369 4.023 1.00 66.23 97 PRO B CA 1
ATOM 704 C C . PRO A 1 97 ? 37.902 -19.702 3.383 1.00 66.72 97 PRO B C 1
ATOM 705 O O . PRO A 1 97 ? 36.726 -19.928 3.197 1.00 65.61 97 PRO B O 1
ATOM 709 N N . GLU A 1 98 ? 38.884 -20.533 3.048 1.00 68.59 98 GLU B N 1
ATOM 710 C CA . GLU A 1 98 ? 38.609 -21.827 2.385 1.00 69.57 98 GLU B CA 1
ATOM 711 C C . GLU A 1 98 ? 38.115 -22.832 3.418 1.00 68.12 98 GLU B C 1
ATOM 712 O O . GLU A 1 98 ? 37.715 -23.932 3.016 1.00 68.78 98 GLU B O 1
ATOM 718 N N . GLY A 1 99 ? 38.169 -22.467 4.698 1.00 66.50 99 GLY B N 1
ATOM 719 C CA . GLY A 1 99 ? 37.732 -23.375 5.774 1.00 65.30 99 GLY B CA 1
ATOM 720 C C . GLY A 1 99 ? 36.294 -23.106 6.152 1.00 63.11 99 GLY B C 1
ATOM 721 O O . GLY A 1 99 ? 35.788 -23.776 7.063 1.00 62.08 99 GLY B O 1
ATOM 722 N N . ARG A 1 100 ? 35.663 -22.149 5.476 1.00 62.62 100 ARG B N 1
ATOM 723 C CA . ARG A 1 100 ? 34.234 -21.857 5.718 1.00 60.77 100 ARG B CA 1
ATOM 724 C C . ARG A 1 100 ? 33.404 -23.016 5.176 1.00 61.18 100 ARG B C 1
ATOM 725 O O . ARG A 1 100 ? 33.753 -23.527 4.106 1.00 63.04 100 ARG B O 1
ATOM 733 N N . ILE A 1 101 ? 32.345 -23.399 5.883 1.00 59.72 101 ILE B N 1
ATOM 734 C CA . ILE A 1 101 ? 31.440 -24.460 5.364 1.00 60.28 101 ILE B CA 1
ATOM 735 C C . ILE A 1 101 ? 30.705 -23.884 4.155 1.00 60.75 101 ILE B C 1
ATOM 736 O O . ILE A 1 101 ? 30.610 -24.585 3.133 1.00 62.49 101 ILE B O 1
ATOM 741 N N . SER A 1 102 ? 30.223 -22.646 4.267 1.00 59.49 102 SER B N 1
ATOM 742 C CA . SER A 1 102 ? 29.465 -22.011 3.163 1.00 60.05 102 SER B CA 1
ATOM 743 C C . SER A 1 102 ? 29.992 -20.598 2.928 1.00 60.06 102 SER B C 1
ATOM 744 O O . SER A 1 102 ? 30.601 -20.032 3.846 1.00 59.09 102 SER B O 1
ATOM 747 N N . PRO A 1 103 ? 29.755 -19.998 1.745 1.00 61.32 103 PRO B N 1
ATOM 748 C CA . PRO A 1 103 ? 30.173 -18.624 1.483 1.00 61.61 103 PRO B CA 1
ATOM 749 C C . PRO A 1 103 ? 29.478 -17.637 2.427 1.00 59.63 103 PRO B C 1
ATOM 750 O O . PRO A 1 103 ? 29.815 -16.473 2.387 1.00 59.83 103 PRO B O 1
ATOM 754 N N . GLN A 1 104 ? 28.543 -18.120 3.250 1.00 57.99 104 GLN B N 1
ATOM 755 C CA . GLN A 1 104 ? 27.765 -17.242 4.168 1.00 56.24 104 GLN B CA 1
ATOM 756 C C . GLN A 1 104 ? 28.138 -17.544 5.623 1.00 54.80 104 GLN B C 1
ATOM 757 O O . GLN A 1 104 ? 27.379 -17.157 6.520 1.00 53.36 104 GLN B O 1
ATOM 763 N N . ASP A 1 105 ? 29.293 -18.172 5.835 1.00 55.40 105 ASP B N 1
ATOM 764 C CA . ASP A 1 105 ? 29.751 -18.525 7.202 1.00 54.40 105 ASP B CA 1
ATOM 765 C C . ASP A 1 105 ? 30.384 -17.305 7.869 1.00 54.10 105 ASP B C 1
ATOM 766 O O . ASP A 1 105 ? 30.835 -16.406 7.139 1.00 55.09 105 ASP B O 1
ATOM 771 N N . VAL A 1 106 ? 30.394 -17.280 9.202 1.00 53.02 106 VAL B N 1
ATOM 772 C CA . VAL A 1 106 ? 31.042 -16.169 9.953 1.00 53.00 106 VAL B CA 1
ATOM 773 C C . VAL A 1 106 ? 32.540 -16.467 9.976 1.00 54.32 106 VAL B C 1
ATOM 774 O O . VAL A 1 106 ? 32.901 -17.655 10.054 1.00 54.64 106 VAL B O 1
ATOM 778 N N . GLY A 1 107 ? 33.377 -15.432 9.898 1.00 55.27 107 GLY B N 1
ATOM 779 C CA . GLY A 1 107 ? 34.824 -15.675 9.805 1.00 56.83 107 GLY B CA 1
ATOM 780 C C . GLY A 1 107 ? 35.633 -14.831 10.758 1.00 57.30 107 GLY B C 1
ATOM 781 O O . GLY A 1 107 ? 35.085 -13.850 11.275 1.00 56.63 107 GLY B O 1
ATOM 782 N N . LEU A 1 108 ? 36.884 -15.222 10.990 1.00 58.62 108 LEU B N 1
ATOM 783 C CA . LEU A 1 108 ? 37.804 -14.457 11.868 1.00 59.56 108 LEU B CA 1
ATOM 784 C C . LEU A 1 108 ? 39.210 -14.638 11.291 1.00 61.71 108 LEU B C 1
ATOM 785 O O . LEU A 1 108 ? 40.137 -14.907 12.069 1.00 62.65 108 LEU B O 1
ATOM 790 N N . TRP A 1 109 ? 39.332 -14.556 9.963 1.00 62.63 109 TRP B N 1
ATOM 791 C CA . TRP A 1 109 ? 40.651 -14.672 9.288 1.00 64.96 109 TRP B CA 1
ATOM 792 C C . TRP A 1 109 ? 41.160 -13.264 8.987 1.00 66.40 109 TRP B C 1
ATOM 793 O O . TRP A 1 109 ? 42.355 -13.125 8.686 1.00 68.57 109 TRP B O 1
ATOM 804 N N . LYS A 1 110 ? 40.279 -12.267 9.053 1.00 65.46 110 LYS B N 1
ATOM 805 C CA . LYS A 1 110 ? 40.718 -10.859 8.887 1.00 67.01 110 LYS B CA 1
ATOM 806 C C . LYS A 1 110 ? 40.369 -10.100 10.168 1.00 66.16 110 LYS B C 1
ATOM 807 O O . LYS A 1 110 ? 39.890 -10.740 11.117 1.00 64.51 110 LYS B O 1
ATOM 813 N N . ASP A 1 111 ? 40.601 -8.790 10.191 1.00 67.49 111 ASP B N 1
ATOM 814 C CA . ASP A 1 111 ? 40.375 -8.012 11.434 1.00 67.16 111 ASP B CA 1
ATOM 815 C C . ASP A 1 111 ? 39.127 -7.144 11.278 1.00 66.12 111 ASP B C 1
ATOM 816 O O . ASP A 1 111 ? 38.722 -6.516 12.267 1.00 65.71 111 ASP B O 1
ATOM 821 N N . SER A 1 112 ? 38.549 -7.109 10.081 1.00 65.95 112 SER B N 1
ATOM 822 C CA . SER A 1 112 ? 37.282 -6.366 9.873 1.00 65.03 112 SER B CA 1
ATOM 823 C C . SER A 1 112 ? 36.132 -7.244 10.359 1.00 62.38 112 SER B C 1
ATOM 824 O O . SER A 1 112 ? 35.002 -6.742 10.450 1.00 61.39 112 SER B O 1
ATOM 827 N N . GLN A 1 113 ? 36.431 -8.501 10.682 1.00 61.51 113 GLN B N 1
ATOM 828 C CA . GLN A 1 113 ? 35.386 -9.465 11.098 1.00 59.26 113 GLN B CA 1
ATOM 829 C C . GLN A 1 113 ? 35.275 -9.511 12.622 1.00 58.39 113 GLN B C 1
ATOM 830 O O . GLN A 1 113 ? 34.613 -10.426 13.125 1.00 56.83 113 GLN B O 1
ATOM 836 N N . ILE A 1 114 ? 35.882 -8.554 13.323 1.00 59.62 114 ILE B N 1
ATOM 837 C CA . ILE A 1 114 ? 35.885 -8.575 14.814 1.00 59.24 114 ILE B CA 1
ATOM 838 C C . ILE A 1 114 ? 34.733 -7.721 15.334 1.00 58.42 114 ILE B C 1
ATOM 839 O O . ILE A 1 114 ? 33.903 -8.248 16.083 1.00 56.91 114 ILE B O 1
ATOM 844 N N . ALA A 1 115 ? 34.714 -6.442 14.969 1.00 59.63 115 ALA B N 1
ATOM 845 C CA . ALA A 1 115 ? 33.672 -5.531 15.486 1.00 59.24 115 ALA B CA 1
ATOM 846 C C . ALA A 1 115 ? 32.297 -6.162 15.272 1.00 57.09 115 ALA B C 1
ATOM 847 O O . ALA A 1 115 ? 31.509 -6.175 16.229 1.00 56.14 115 ALA B O 1
ATOM 849 N N . PRO A 1 116 ? 31.955 -6.679 14.073 1.00 56.50 116 PRO B N 1
ATOM 850 C CA . PRO A 1 116 ? 30.699 -7.391 13.896 1.00 54.68 116 PRO B CA 1
ATOM 851 C C . PRO A 1 116 ? 30.475 -8.371 15.052 1.00 53.39 116 PRO B C 1
ATOM 852 O O . PRO A 1 116 ? 29.507 -8.214 15.763 1.00 52.53 116 PRO B O 1
ATOM 856 N N . ILE A 1 117 ? 31.376 -9.339 15.216 1.00 53.51 117 ILE B N 1
ATOM 857 C CA . ILE A 1 117 ? 31.233 -10.389 16.268 1.00 52.57 117 ILE B CA 1
ATOM 858 C C . ILE A 1 117 ? 31.245 -9.767 17.671 1.00 52.94 117 ILE B C 1
ATOM 859 O O . ILE A 1 117 ? 30.653 -10.371 18.575 1.00 52.07 117 ILE B O 1
ATOM 864 N N . ALA A 1 118 ? 31.836 -8.586 17.837 1.00 54.37 118 ALA B N 1
ATOM 865 C CA . ALA A 1 118 ? 31.979 -7.992 19.185 1.00 55.17 118 ALA B CA 1
ATOM 866 C C . ALA A 1 118 ? 30.713 -7.251 19.611 1.00 54.59 118 ALA B C 1
ATOM 867 O O . ALA A 1 118 ? 30.465 -7.185 20.822 1.00 54.74 118 ALA B O 1
ATOM 869 N N . ARG A 1 119 ? 29.968 -6.692 18.657 1.00 54.21 119 ARG B N 1
ATOM 870 C CA . ARG A 1 119 ? 28.744 -5.916 18.980 1.00 53.90 119 ARG B CA 1
ATOM 871 C C . ARG A 1 119 ? 27.754 -6.828 19.698 1.00 52.36 119 ARG B C 1
ATOM 872 O O . ARG A 1 119 ? 27.078 -6.356 20.628 1.00 52.50 119 ARG B O 1
ATOM 880 N N . VAL A 1 120 ? 27.688 -8.086 19.275 1.00 51.19 120 VAL B N 1
ATOM 881 C CA . VAL A 1 120 ? 26.724 -9.047 19.875 1.00 49.90 120 VAL B CA 1
ATOM 882 C C . VAL A 1 120 ? 27.253 -9.454 21.251 1.00 50.39 120 VAL B C 1
ATOM 883 O O . VAL A 1 120 ? 26.458 -9.461 22.201 1.00 50.18 120 VAL B O 1
ATOM 887 N N . ILE A 1 121 ? 28.546 -9.752 21.351 1.00 51.25 121 ILE B N 1
ATOM 888 C CA . ILE A 1 121 ? 29.169 -10.089 22.664 1.00 52.13 121 ILE B CA 1
ATOM 889 C C . ILE A 1 121 ? 28.920 -8.918 23.615 1.00 53.19 121 ILE B C 1
ATOM 890 O O . ILE A 1 121 ? 28.586 -9.158 24.781 1.00 53.46 121 ILE B O 1
ATOM 895 N N . GLU A 1 122 ? 29.051 -7.696 23.111 1.00 53.97 122 GLU B N 1
ATOM 896 C CA . GLU A 1 122 ? 28.832 -6.492 23.948 1.00 55.31 122 GLU B CA 1
ATOM 897 C C . GLU A 1 122 ? 27.442 -6.574 24.581 1.00 54.45 122 GLU B C 1
ATOM 898 O O . GLU A 1 122 ? 27.340 -6.343 25.795 1.00 55.44 122 GLU B O 1
ATOM 904 N N . PHE A 1 123 ? 26.418 -6.891 23.785 1.00 52.89 123 PHE B N 1
ATOM 905 C CA . PHE A 1 123 ? 25.031 -6.966 24.311 1.00 52.18 123 PHE B CA 1
ATOM 906 C C . PHE A 1 123 ? 24.939 -8.073 25.355 1.00 51.92 123 PHE B C 1
ATOM 907 O O . PHE A 1 123 ? 24.399 -7.832 26.444 1.00 52.59 123 PHE B O 1
ATOM 915 N N . ALA A 1 124 ? 25.440 -9.257 25.016 1.00 51.17 124 ALA B N 1
ATOM 916 C CA . ALA A 1 124 ? 25.435 -10.374 25.979 1.00 51.19 124 ALA B CA 1
ATOM 917 C C . ALA A 1 124 ? 26.021 -9.884 27.299 1.00 52.95 124 ALA B C 1
ATOM 918 O O . ALA A 1 124 ? 25.429 -10.165 28.349 1.00 53.36 124 ALA B O 1
ATOM 920 N N . HIS A 1 125 ? 27.145 -9.172 27.232 1.00 54.19 125 HIS B N 1
ATOM 921 C CA . HIS A 1 125 ? 27.823 -8.670 28.451 1.00 56.25 125 HIS B CA 1
ATOM 922 C C . HIS A 1 125 ? 26.908 -7.677 29.167 1.00 57.02 125 HIS B C 1
ATOM 923 O O . HIS A 1 125 ? 26.731 -7.819 30.385 1.00 58.13 125 HIS B O 1
ATOM 930 N N . SER A 1 126 ? 26.332 -6.730 28.435 1.00 56.62 126 SER B N 1
ATOM 931 C CA . SER A 1 126 ? 25.362 -5.783 29.037 1.00 57.41 126 SER B CA 1
ATOM 932 C C . SER A 1 126 ? 24.309 -6.536 29.848 1.00 56.87 126 SER B C 1
ATOM 933 O O . SER A 1 126 ? 23.761 -5.946 30.791 1.00 58.16 126 SER B O 1
ATOM 936 N N . GLN A 1 127 ? 24.045 -7.792 29.494 1.00 55.26 127 GLN B N 1
ATOM 937 C CA . GLN A 1 127 ? 22.953 -8.549 30.154 1.00 54.81 127 GLN B CA 1
ATOM 938 C C . GLN A 1 127 ? 23.512 -9.370 31.316 1.00 55.94 127 GLN B C 1
ATOM 939 O O . GLN A 1 127 ? 22.705 -9.802 32.153 1.00 56.30 127 GLN B O 1
ATOM 945 N N . GLY A 1 128 ? 24.832 -9.561 31.369 1.00 56.70 128 GLY B N 1
ATOM 946 C CA . GLY A 1 128 ? 25.468 -10.367 32.427 1.00 58.03 128 GLY B CA 1
ATOM 947 C C . GLY A 1 128 ? 25.717 -11.776 31.941 1.00 56.85 128 GLY B C 1
ATOM 948 O O . GLY A 1 128 ? 25.936 -12.661 32.782 1.00 57.79 128 GLY B O 1
ATOM 949 N N . GLN A 1 129 ? 25.707 -11.980 30.628 1.00 55.12 129 GLN B N 1
ATOM 950 C CA . GLN A 1 129 ? 25.805 -13.367 30.112 1.00 54.11 129 GLN B CA 1
ATOM 951 C C . GLN A 1 129 ? 27.210 -13.649 29.587 1.00 54.46 129 GLN B C 1
ATOM 952 O O . GLN A 1 129 ? 27.919 -12.690 29.240 1.00 54.95 129 GLN B O 1
ATOM 958 N N . LYS A 1 130 ? 27.579 -14.926 29.544 1.00 54.42 130 LYS B N 1
ATOM 959 C CA . LYS A 1 130 ? 28.930 -15.316 29.082 1.00 54.97 130 LYS B CA 1
ATOM 960 C C . LYS A 1 130 ? 28.809 -15.918 27.687 1.00 53.42 130 LYS B C 1
ATOM 961 O O . LYS A 1 130 ? 28.141 -16.956 27.548 1.00 52.72 130 LYS B O 1
ATOM 967 N N . ILE A 1 131 ? 29.455 -15.292 26.707 1.00 53.16 131 ILE B N 1
ATOM 968 C CA . ILE A 1 131 ? 29.362 -15.775 25.303 1.00 51.92 131 ILE B CA 1
ATOM 969 C C . ILE A 1 131 ? 30.763 -16.136 24.807 1.00 52.81 131 ILE B C 1
ATOM 970 O O . ILE A 1 131 ? 31.719 -15.428 25.156 1.00 54.07 131 ILE B O 1
ATOM 975 N N . GLY A 1 132 ? 30.867 -17.203 24.021 1.00 52.38 132 GLY B N 1
ATOM 976 C CA . GLY A 1 132 ? 32.165 -17.623 23.471 1.00 53.34 132 GLY B CA 1
ATOM 977 C C . GLY A 1 132 ? 32.081 -17.867 21.980 1.00 52.53 132 GLY B C 1
ATOM 978 O O . GLY A 1 132 ? 31.027 -17.568 21.401 1.00 51.26 132 GLY B O 1
ATOM 979 N N . ILE A 1 133 ? 33.142 -18.411 21.383 1.00 53.43 133 ILE B N 1
ATOM 980 C CA . ILE A 1 133 ? 33.181 -18.590 19.903 1.00 53.03 133 ILE B CA 1
ATOM 981 C C . ILE A 1 133 ? 33.767 -19.957 19.565 1.00 53.85 133 ILE B C 1
ATOM 982 O O . ILE A 1 133 ? 34.728 -20.361 20.226 1.00 55.20 133 ILE B O 1
ATOM 987 N N . GLN A 1 134 ? 33.195 -20.633 18.570 1.00 53.29 134 GLN B N 1
ATOM 988 C CA . GLN A 1 134 ? 33.728 -21.943 18.125 1.00 54.31 134 GLN B CA 1
ATOM 989 C C . GLN A 1 134 ? 34.550 -21.728 16.854 1.00 55.05 134 GLN B C 1
ATOM 990 O O . GLN A 1 134 ? 33.948 -21.595 15.790 1.00 54.44 134 GLN B O 1
ATOM 996 N N . LEU A 1 135 ? 35.877 -21.678 16.981 1.00 56.53 135 LEU B N 1
ATOM 997 C CA . LEU A 1 135 ? 36.753 -21.527 15.794 1.00 57.59 135 LEU B CA 1
ATOM 998 C C . LEU A 1 135 ? 36.697 -22.841 15.026 1.00 58.22 135 LEU B C 1
ATOM 999 O O . LEU A 1 135 ? 36.517 -23.878 15.679 1.00 58.49 135 LEU B O 1
ATOM 1004 N N . ALA A 1 136 ? 36.849 -22.805 13.700 1.00 58.70 136 ALA B N 1
ATOM 1005 C CA . ALA A 1 136 ? 36.673 -24.067 12.946 1.00 59.47 136 ALA B CA 1
ATOM 1006 C C . ALA A 1 136 ? 37.245 -24.035 11.527 1.00 60.74 136 ALA B C 1
ATOM 1007 O O . ALA A 1 136 ? 37.581 -22.946 11.048 1.00 60.78 136 ALA B O 1
ATOM 1009 N N . HIS A 1 137 ? 37.330 -25.206 10.888 1.00 61.98 137 HIS B N 1
ATOM 1010 C CA . HIS A 1 137 ? 37.778 -25.329 9.475 1.00 63.49 137 HIS B CA 1
ATOM 1011 C C . HIS A 1 137 ? 36.974 -26.482 8.870 1.00 63.90 137 HIS B C 1
ATOM 1012 O O . HIS A 1 137 ? 37.007 -27.569 9.455 1.00 64.50 137 HIS B O 1
ATOM 1019 N N . ALA A 1 138 ? 36.285 -26.263 7.749 1.00 63.84 138 ALA B N 1
ATOM 1020 C CA . ALA A 1 138 ? 35.376 -27.297 7.190 1.00 64.31 138 ALA B CA 1
ATOM 1021 C C . ALA A 1 138 ? 36.135 -28.408 6.461 1.00 66.89 138 ALA B C 1
ATOM 1022 O O . ALA A 1 138 ? 35.499 -29.416 6.103 1.00 67.71 138 ALA B O 1
ATOM 1024 N N . GLY A 1 139 ? 37.433 -28.228 6.239 1.00 68.34 139 GLY B N 1
ATOM 1025 C CA . GLY A 1 139 ? 38.238 -29.276 5.591 1.00 71.05 139 GLY B CA 1
ATOM 1026 C C . GLY A 1 139 ? 37.649 -29.704 4.267 1.00 72.32 139 GLY B C 1
ATOM 1027 O O . GLY A 1 139 ? 37.507 -28.847 3.386 1.00 72.27 139 GLY B O 1
ATOM 1028 N N . ARG A 1 140 ? 37.305 -30.984 4.136 1.00 73.66 140 ARG B N 1
ATOM 1029 C CA . ARG A 1 140 ? 36.802 -31.515 2.842 1.00 75.44 140 ARG B CA 1
ATOM 1030 C C . ARG A 1 140 ? 35.314 -31.205 2.670 1.00 73.79 140 ARG B C 1
ATOM 1031 O O . ARG A 1 140 ? 34.770 -31.531 1.602 1.00 75.21 140 ARG B O 1
ATOM 1039 N N . LYS A 1 141 ? 34.680 -30.609 3.680 1.00 71.12 141 LYS B N 1
ATOM 1040 C CA . LYS A 1 141 ? 33.219 -30.354 3.610 1.00 69.63 141 LYS B CA 1
ATOM 1041 C C . LYS A 1 141 ? 32.979 -28.863 3.374 1.00 67.96 141 LYS B C 1
ATOM 1042 O O . LYS A 1 141 ? 31.869 -28.400 3.660 1.00 66.22 141 LYS B O 1
ATOM 1048 N N . ALA A 1 142 ? 33.981 -28.151 2.859 1.00 68.70 142 ALA B N 1
ATOM 1049 C CA . ALA A 1 142 ? 33.856 -26.688 2.674 1.00 67.40 142 ALA B CA 1
ATOM 1050 C C . ALA A 1 142 ? 33.373 -26.376 1.255 1.00 68.70 142 ALA B C 1
ATOM 1051 O O . ALA A 1 142 ? 33.223 -27.325 0.472 1.00 70.65 142 ALA B O 1
ATOM 1053 N N . SER A 1 143 ? 33.152 -25.096 0.945 1.00 67.90 143 SER B N 1
ATOM 1054 C CA . SER A 1 143 ? 32.600 -24.713 -0.381 1.00 69.23 143 SER B CA 1
ATOM 1055 C C . SER A 1 143 ? 31.335 -25.532 -0.641 1.00 69.37 143 SER B C 1
ATOM 1056 O O . SER A 1 143 ? 31.219 -26.117 -1.727 1.00 71.67 143 SER B O 1
ATOM 1059 N N . THR A 1 144 ? 30.431 -25.568 0.338 1.00 67.21 144 THR B N 1
ATOM 1060 C CA . THR A 1 144 ? 29.160 -26.317 0.186 1.00 67.37 144 THR B CA 1
ATOM 1061 C C . THR A 1 144 ? 27.991 -25.330 0.265 1.00 65.76 144 THR B C 1
ATOM 1062 O O . THR A 1 144 ? 28.225 -24.181 0.680 1.00 64.30 144 THR B O 1
ATOM 1066 N N . THR A 1 145 ? 26.788 -25.757 -0.121 1.00 66.24 145 THR B N 1
ATOM 1067 C CA . THR A 1 145 ? 25.629 -24.827 -0.173 1.00 65.11 145 THR B CA 1
ATOM 1068 C C . THR A 1 145 ? 24.964 -24.715 1.202 1.00 62.61 145 THR B C 1
ATOM 1069 O O . THR A 1 145 ? 25.195 -25.602 2.036 1.00 62.19 145 THR B O 1
ATOM 1073 N N . VAL A 1 146 ? 24.164 -23.663 1.413 1.00 61.26 146 VAL B N 1
ATOM 1074 C CA . VAL A 1 146 ? 23.445 -23.486 2.710 1.00 59.06 146 VAL B CA 1
ATOM 1075 C C . VAL A 1 146 ? 22.444 -24.631 2.869 1.00 59.55 146 VAL B C 1
ATOM 1076 O O . VAL A 1 146 ? 22.019 -25.190 1.839 1.00 61.49 146 VAL B O 1
ATOM 1080 N N . PRO A 1 147 ? 22.034 -24.997 4.102 1.00 58.14 147 PRO B N 1
ATOM 1081 C CA . PRO A 1 147 ? 21.174 -26.173 4.319 1.00 58.88 147 PRO B CA 1
ATOM 1082 C C . PRO A 1 147 ? 19.673 -26.013 4.029 1.00 59.12 147 PRO B C 1
ATOM 1083 O O . PRO A 1 147 ? 19.004 -27.014 3.933 1.00 60.34 147 PRO B O 1
ATOM 1087 N N . TRP A 1 148 ? 19.191 -24.777 3.902 1.00 58.17 148 TRP B N 1
ATOM 1088 C CA . TRP A 1 148 ? 17.746 -24.540 3.647 1.00 58.42 148 TRP B CA 1
ATOM 1089 C C . TRP A 1 148 ? 17.505 -24.378 2.145 1.00 60.50 148 TRP B C 1
ATOM 1090 O O . TRP A 1 148 ? 16.332 -24.282 1.745 1.00 61.29 148 TRP B O 1
ATOM 1101 N N . MET A 1 149 ? 18.577 -24.352 1.353 1.00 61.54 149 MET B N 1
ATOM 1102 C CA . MET A 1 149 ? 18.448 -24.176 -0.116 1.00 63.74 149 MET B CA 1
ATOM 1103 C C . MET A 1 149 ? 18.202 -25.540 -0.764 1.00 66.23 149 MET B C 1
ATOM 1104 O O . MET A 1 149 ? 18.712 -26.539 -0.235 1.00 66.40 149 MET B O 1
ATOM 1109 N N . LEU A 1 150 ? 17.458 -25.570 -1.871 1.00 68.29 150 LEU B N 1
ATOM 1110 C CA . LEU A 1 150 ? 17.101 -26.856 -2.525 1.00 71.17 150 LEU B CA 1
ATOM 1111 C C . LEU A 1 150 ? 18.370 -27.606 -2.938 1.00 71.99 150 LEU B C 1
ATOM 1112 O O . LEU A 1 150 ? 18.359 -28.849 -2.884 1.00 71.17 150 LEU B O 1
ATOM 1117 N N . ASN A 1 151 ? 19.417 -26.877 -3.331 1.00 73.78 151 ASN B N 1
ATOM 1118 C CA . ASN A 1 151 ? 20.701 -27.520 -3.718 1.00 74.56 151 ASN B CA 1
ATOM 1119 C C . ASN A 1 151 ? 21.476 -27.893 -2.450 1.00 72.05 151 ASN B C 1
ATOM 1120 O O . ASN A 1 151 ? 22.715 -27.853 -2.484 1.00 71.97 151 ASN B O 1
ATOM 1125 N N . HIS A 1 152 ? 20.765 -28.241 -1.375 1.00 70.29 152 HIS B N 1
ATOM 1126 C CA . HIS A 1 152 ? 21.432 -28.635 -0.107 1.00 68.28 152 HIS B CA 1
ATOM 1127 C C . HIS A 1 152 ? 22.205 -29.936 -0.332 1.00 70.18 152 HIS B C 1
ATOM 1128 O O . HIS A 1 152 ? 21.743 -30.760 -1.142 1.00 72.60 152 HIS B O 1
ATOM 1135 N N . GLY A 1 153 ? 23.336 -30.104 0.358 1.00 69.37 153 GLY B N 1
ATOM 1136 C CA . GLY A 1 153 ? 24.175 -31.302 0.168 1.00 71.44 153 GLY B CA 1
ATOM 1137 C C . GLY A 1 153 ? 24.922 -31.231 -1.149 1.00 73.76 153 GLY B C 1
ATOM 1138 O O . GLY A 1 153 ? 25.241 -32.298 -1.703 1.00 76.34 153 GLY B O 1
ATOM 1139 N N . SER A 1 154 ? 25.191 -30.017 -1.632 1.00 73.10 154 SER B N 1
ATOM 1140 C CA . SER A 1 154 ? 25.849 -29.860 -2.953 1.00 75.54 154 SER B CA 1
ATOM 1141 C C . SER A 1 154 ? 27.028 -28.892 -2.845 1.00 74.48 154 SER B C 1
ATOM 1142 O O . SER A 1 154 ? 27.225 -28.318 -1.759 1.00 71.86 154 SER B O 1
ATOM 1145 N N . ILE A 1 155 ? 27.768 -28.712 -3.941 1.00 76.67 155 ILE B N 1
ATOM 1146 C CA . ILE A 1 155 ? 28.982 -27.854 -3.901 1.00 76.16 155 ILE B CA 1
ATOM 1147 C C . ILE A 1 155 ? 28.624 -26.419 -4.279 1.00 75.29 155 ILE B C 1
ATOM 1148 O O . ILE A 1 155 ? 27.771 -26.234 -5.158 1.00 76.55 155 ILE B O 1
ATOM 1153 N N . ALA A 1 156 ? 29.285 -25.455 -3.634 1.00 73.45 156 ALA B N 1
ATOM 1154 C CA . ALA A 1 156 ? 29.075 -24.030 -3.958 1.00 72.86 156 ALA B CA 1
ATOM 1155 C C . ALA A 1 156 ? 30.120 -23.607 -4.990 1.00 75.24 156 ALA B C 1
ATOM 1156 O O . ALA A 1 156 ? 31.314 -23.588 -4.647 1.00 75.27 156 ALA B O 1
ATOM 1158 N N . THR A 1 157 ? 29.680 -23.289 -6.207 1.00 77.37 157 THR B N 1
ATOM 1159 C CA . THR A 1 157 ? 30.613 -22.855 -7.276 1.00 80.08 157 THR B CA 1
ATOM 1160 C C . THR A 1 157 ? 31.019 -21.402 -7.042 1.00 79.13 157 THR B C 1
ATOM 1161 O O . THR A 1 157 ? 30.342 -20.718 -6.255 1.00 76.63 157 THR B O 1
ATOM 1165 N N . GLU A 1 158 ? 32.077 -20.953 -7.714 1.00 81.32 158 GLU B N 1
ATOM 1166 C CA . GLU A 1 158 ? 32.505 -19.535 -7.608 1.00 80.95 158 GLU B CA 1
ATOM 1167 C C . GLU A 1 158 ? 31.312 -18.651 -7.963 1.00 80.51 158 GLU B C 1
ATOM 1168 O O . GLU A 1 158 ? 31.256 -17.511 -7.472 1.00 79.00 158 GLU B O 1
ATOM 1174 N N . ASN A 1 159 ? 30.404 -19.165 -8.795 1.00 82.03 159 ASN B N 1
ATOM 1175 C CA . ASN A 1 159 ? 29.181 -18.405 -9.160 1.00 81.97 159 ASN B CA 1
ATOM 1176 C C . ASN A 1 159 ? 28.484 -17.979 -7.870 1.00 78.39 159 ASN B C 1
ATOM 1177 O O . ASN A 1 159 ? 28.236 -16.772 -7.705 1.00 77.60 159 ASN B O 1
ATOM 1182 N N . VAL A 1 160 ? 28.196 -18.941 -6.991 1.00 76.55 160 VAL B N 1
ATOM 1183 C CA . VAL A 1 160 ? 27.550 -18.636 -5.682 1.00 73.26 160 VAL B CA 1
ATOM 1184 C C . VAL A 1 160 ? 28.563 -17.915 -4.792 1.00 71.73 160 VAL B C 1
ATOM 1185 O O . VAL A 1 160 ? 28.138 -17.297 -3.800 1.00 69.61 160 VAL B O 1
ATOM 1189 N N . GLY A 1 161 ? 29.848 -17.986 -5.142 1.00 72.99 161 GLY B N 1
ATOM 1190 C CA . GLY A 1 161 ? 30.902 -17.373 -4.311 1.00 71.88 161 GLY B CA 1
ATOM 1191 C C . GLY A 1 161 ? 31.713 -18.451 -3.627 1.00 71.28 161 GLY B C 1
ATOM 1192 O O . GLY A 1 161 ? 32.355 -18.149 -2.606 1.00 69.84 161 GLY B O 1
ATOM 1193 N N . GLY A 1 162 ? 31.681 -19.666 -4.176 1.00 72.61 162 GLY B N 1
ATOM 1194 C CA . GLY A 1 162 ? 32.385 -20.797 -3.548 1.00 72.29 162 GLY B CA 1
ATOM 1195 C C . GLY A 1 162 ? 33.806 -20.949 -4.054 1.00 74.53 162 GLY B C 1
ATOM 1196 O O . GLY A 1 162 ? 34.212 -20.161 -4.928 1.00 76.22 162 GLY B O 1
ATOM 1197 N N . TRP A 1 163 ? 34.536 -21.926 -3.515 1.00 74.75 163 TRP B N 1
ATOM 1198 C CA . TRP A 1 163 ? 35.939 -22.177 -3.926 1.00 77.01 163 TRP B CA 1
ATOM 1199 C C . TRP A 1 163 ? 36.076 -23.665 -4.232 1.00 78.51 163 TRP B C 1
ATOM 1200 O O . TRP A 1 163 ? 36.864 -24.336 -3.543 1.00 78.39 163 TRP B O 1
ATOM 1211 N N . PRO A 1 164 ? 35.357 -24.220 -5.230 1.00 80.19 164 PRO B N 1
ATOM 1212 C CA . PRO A 1 164 ? 35.376 -25.672 -5.444 1.00 81.75 164 PRO B CA 1
ATOM 1213 C C . PRO A 1 164 ? 36.768 -26.267 -5.697 1.00 84.13 164 PRO B C 1
ATOM 1214 O O . PRO A 1 164 ? 36.870 -27.475 -5.780 1.00 85.52 164 PRO B O 1
ATOM 1218 N N . ASP A 1 165 ? 37.794 -25.421 -5.799 1.00 84.72 165 ASP B N 1
ATOM 1219 C CA . ASP A 1 165 ? 39.158 -25.919 -6.111 1.00 87.32 165 ASP B CA 1
ATOM 1220 C C . ASP A 1 165 ? 40.059 -25.731 -4.886 1.00 85.76 165 ASP B C 1
ATOM 1221 O O . ASP A 1 165 ? 40.901 -26.612 -4.649 1.00 87.09 165 ASP B O 1
ATOM 1226 N N . ASN A 1 166 ? 39.851 -24.661 -4.117 1.00 83.21 166 ASN B N 1
ATOM 1227 C CA . ASN A 1 166 ? 40.706 -24.381 -2.933 1.00 81.92 166 ASN B CA 1
ATOM 1228 C C . ASN A 1 166 ? 40.177 -25.138 -1.710 1.00 79.62 166 ASN B C 1
ATOM 1229 O O . ASN A 1 166 ? 40.314 -24.611 -0.598 1.00 77.61 166 ASN B O 1
ATOM 1234 N N . VAL A 1 167 ? 39.598 -26.326 -1.912 1.00 80.17 167 VAL B N 1
ATOM 1235 C CA . VAL A 1 167 ? 39.102 -27.157 -0.771 1.00 78.39 167 VAL B CA 1
ATOM 1236 C C . VAL A 1 167 ? 40.266 -28.021 -0.277 1.00 79.87 167 VAL B C 1
ATOM 1237 O O . VAL A 1 167 ? 40.721 -28.892 -1.036 1.00 82.56 167 VAL B O 1
ATOM 1241 N N . LYS A 1 168 ? 40.741 -27.761 0.944 1.00 78.40 168 LYS B N 1
ATOM 1242 C CA . LYS A 1 168 ? 41.926 -28.492 1.464 1.00 79.99 168 LYS B CA 1
ATOM 1243 C C . LYS A 1 168 ? 41.527 -29.372 2.648 1.00 78.78 168 LYS B C 1
ATOM 1244 O O . LYS A 1 168 ? 40.959 -28.842 3.615 1.00 76.23 168 LYS B O 1
ATOM 1250 N N . GLY A 1 169 ? 41.829 -30.667 2.563 1.00 80.80 169 GLY B N 1
ATOM 1251 C CA . GLY A 1 169 ? 41.544 -31.609 3.660 1.00 80.22 169 GLY B CA 1
ATOM 1252 C C . GLY A 1 169 ? 42.725 -32.538 3.896 1.00 82.83 169 GLY B C 1
ATOM 1253 O O . GLY A 1 169 ? 43.753 -32.385 3.207 1.00 84.96 169 GLY B O 1
ATOM 1254 N N . PRO A 1 170 ? 42.628 -33.507 4.830 1.00 83.01 170 PRO B N 1
ATOM 1255 C CA . PRO A 1 170 ? 43.753 -34.383 5.154 1.00 85.62 170 PRO B CA 1
ATOM 1256 C C . PRO A 1 170 ? 44.188 -35.275 3.984 1.00 88.97 170 PRO B C 1
ATOM 1257 O O . PRO A 1 170 ? 45.237 -35.876 4.081 1.00 91.46 170 PRO B O 1
ATOM 1261 N N . SER A 1 171 ? 43.374 -35.353 2.932 1.00 89.16 171 SER B N 1
ATOM 1262 C CA . SER A 1 171 ? 43.695 -36.191 1.749 1.00 92.57 171 SER B CA 1
ATOM 1263 C C . SER A 1 171 ? 42.753 -35.804 0.609 1.00 92.21 171 SER B C 1
ATOM 1264 O O . SER A 1 171 ? 41.838 -35.002 0.850 1.00 89.29 171 SER B O 1
ATOM 1267 N N . ASP A 1 172 ? 42.980 -36.356 -0.582 1.00 95.28 172 ASP B N 1
ATOM 1268 C CA . ASP A 1 172 ? 42.104 -36.062 -1.745 1.00 95.51 172 ASP B CA 1
ATOM 1269 C C . ASP A 1 172 ? 40.847 -36.926 -1.645 1.00 95.26 172 ASP B C 1
ATOM 1270 O O . ASP A 1 172 ? 40.103 -36.975 -2.629 1.00 96.18 172 ASP B O 1
ATOM 1275 N N . ILE A 1 173 ? 40.634 -37.577 -0.501 1.00 94.31 173 ILE B N 1
ATOM 1276 C CA . ILE A 1 173 ? 39.423 -38.424 -0.295 1.00 94.18 173 ILE B CA 1
ATOM 1277 C C . ILE A 1 173 ? 38.213 -37.511 -0.088 1.00 90.79 173 ILE B C 1
ATOM 1278 O O . ILE A 1 173 ? 38.097 -36.920 1.005 1.00 87.90 173 ILE B O 1
ATOM 1283 N N . PRO A 1 174 ? 37.311 -37.368 -1.082 1.00 91.22 174 PRO B N 1
ATOM 1284 C CA . PRO A 1 174 ? 36.153 -36.490 -0.963 1.00 88.30 174 PRO B CA 1
ATOM 1285 C C . PRO A 1 174 ? 35.070 -37.106 -0.066 1.00 87.01 174 PRO B C 1
ATOM 1286 O O . PRO A 1 174 ? 35.085 -38.305 0.138 1.00 89.01 174 PRO B O 1
ATOM 1290 N N . PHE A 1 175 ? 34.162 -36.272 0.441 1.00 83.93 175 PHE B N 1
ATOM 1291 C CA . PHE A 1 175 ? 33.087 -36.762 1.339 1.00 82.65 175 PHE B CA 1
ATOM 1292 C C . PHE A 1 175 ? 32.127 -37.630 0.530 1.00 84.88 175 PHE B C 1
ATOM 1293 O O . PHE A 1 175 ? 31.783 -38.732 0.993 1.00 86.14 175 PHE B O 1
ATOM 1301 N N . SER A 1 176 ? 31.731 -37.147 -0.648 1.00 85.61 176 SER B N 1
ATOM 1302 C CA . SER A 1 176 ? 30.790 -37.907 -1.504 1.00 88.03 176 SER B CA 1
ATOM 1303 C C . SER A 1 176 ? 30.805 -37.341 -2.922 1.00 89.53 176 SER B C 1
ATOM 1304 O O . SER A 1 176 ? 31.329 -36.234 -3.110 1.00 88.09 176 SER B O 1
ATOM 1307 N N . GLU A 1 177 ? 30.234 -38.079 -3.873 1.00 92.55 177 GLU B N 1
ATOM 1308 C CA . GLU A 1 177 ? 30.175 -37.622 -5.283 1.00 94.51 177 GLU B CA 1
ATOM 1309 C C . GLU A 1 177 ? 29.605 -36.205 -5.328 1.00 91.63 177 GLU B C 1
ATOM 1310 O O . GLU A 1 177 ? 30.050 -35.417 -6.179 1.00 92.25 177 GLU B O 1
ATOM 1316 N N . THR A 1 178 ? 28.652 -35.910 -4.447 1.00 88.85 178 THR B N 1
ATOM 1317 C CA . THR A 1 178 ? 28.027 -34.565 -4.400 1.00 86.14 178 THR B CA 1
ATOM 1318 C C . THR A 1 178 ? 29.020 -33.580 -3.793 1.00 83.68 178 THR B C 1
ATOM 1319 O O . THR A 1 178 ? 29.055 -32.424 -4.249 1.00 82.81 178 THR B O 1
ATOM 1323 N N . PHE A 1 179 ? 29.793 -34.035 -2.806 1.00 82.87 179 PHE B N 1
ATOM 1324 C CA . PHE A 1 179 ? 30.738 -33.132 -2.099 1.00 80.62 179 PHE B CA 1
ATOM 1325 C C . PHE A 1 179 ? 31.917 -32.791 -3.010 1.00 82.50 179 PHE B C 1
ATOM 1326 O O . PHE A 1 179 ? 32.157 -33.527 -3.981 1.00 85.67 179 PHE B O 1
ATOM 1334 N N . PRO A 1 180 ? 32.664 -31.701 -2.736 1.00 80.91 180 PRO B N 1
ATOM 1335 C CA . PRO A 1 180 ? 33.747 -31.263 -3.623 1.00 82.80 180 PRO B CA 1
ATOM 1336 C C . PRO A 1 180 ? 34.991 -32.162 -3.617 1.00 85.05 180 PRO B C 1
ATOM 1337 O O . PRO A 1 180 ? 35.094 -33.009 -2.754 1.00 84.75 180 PRO B O 1
ATOM 1341 N N . ARG A 1 181 ? 35.901 -31.942 -4.572 1.00 87.42 181 ARG B N 1
ATOM 1342 C CA . ARG A 1 181 ? 37.155 -32.737 -4.652 1.00 89.90 181 ARG B CA 1
ATOM 1343 C C . ARG A 1 181 ? 38.261 -31.994 -3.907 1.00 88.53 181 ARG B C 1
ATOM 1344 O O . ARG A 1 181 ? 38.692 -30.935 -4.395 1.00 88.54 181 ARG B O 1
ATOM 1352 N N . PRO A 1 182 ? 38.741 -32.486 -2.748 1.00 87.58 182 PRO B N 1
ATOM 1353 C CA . PRO A 1 182 ? 39.727 -31.747 -1.960 1.00 86.31 182 PRO B CA 1
ATOM 1354 C C . PRO A 1 182 ? 41.194 -32.054 -2.296 1.00 89.13 182 PRO B C 1
ATOM 1355 O O . PRO A 1 182 ? 41.463 -33.117 -2.814 1.00 91.88 182 PRO B O 1
ATOM 1359 N N . ARG A 1 183 ? 42.096 -31.118 -1.994 1.00 88.57 183 ARG B N 1
ATOM 1360 C CA . ARG A 1 183 ? 43.547 -31.338 -2.219 1.00 91.28 183 ARG B CA 1
ATOM 1361 C C . ARG A 1 183 ? 44.203 -31.661 -0.876 1.00 90.43 183 ARG B C 1
ATOM 1362 O O . ARG A 1 183 ? 43.964 -30.909 0.088 1.00 87.64 183 ARG B O 1
ATOM 1370 N N . ALA A 1 184 ? 45.000 -32.733 -0.817 1.00 92.98 184 ALA B N 1
ATOM 1371 C CA . ALA A 1 184 ? 45.727 -33.067 0.429 1.00 92.69 184 ALA B CA 1
ATOM 1372 C C . ALA A 1 184 ? 46.612 -31.878 0.794 1.00 92.03 184 ALA B C 1
ATOM 1373 O O . ALA A 1 184 ? 47.299 -31.364 -0.105 1.00 93.86 184 ALA B O 1
ATOM 1375 N N . MET A 1 185 ? 46.597 -31.457 2.058 1.00 89.75 185 MET B N 1
ATOM 1376 C CA . MET A 1 185 ? 47.339 -30.226 2.436 1.00 89.09 185 MET B CA 1
ATOM 1377 C C . MET A 1 185 ? 48.837 -30.500 2.521 1.00 91.99 185 MET B C 1
ATOM 1378 O O . MET A 1 185 ? 49.215 -31.581 2.994 1.00 93.39 185 MET B O 1
ATOM 1383 N N . THR A 1 186 ? 49.653 -29.541 2.084 1.00 93.04 186 THR B N 1
ATOM 1384 C CA . THR A 1 186 ? 51.117 -29.679 2.247 1.00 95.86 186 THR B CA 1
ATOM 1385 C C . THR A 1 186 ? 51.432 -29.450 3.724 1.00 94.52 186 THR B C 1
ATOM 1386 O O . THR A 1 186 ? 50.561 -28.911 4.433 1.00 91.46 186 THR B O 1
ATOM 1390 N N . GLN A 1 187 ? 52.623 -29.837 4.179 1.00 96.91 187 GLN B N 1
ATOM 1391 C CA . GLN A 1 187 ? 52.992 -29.540 5.586 1.00 96.00 187 GLN B CA 1
ATOM 1392 C C . GLN A 1 187 ? 53.024 -28.018 5.742 1.00 94.52 187 GLN B C 1
ATOM 1393 O O . GLN A 1 187 ? 52.635 -27.528 6.816 1.00 92.33 187 GLN B O 1
ATOM 1399 N N . ASP A 1 188 ? 53.438 -27.307 4.694 1.00 95.84 188 ASP B N 1
ATOM 1400 C CA . ASP A 1 188 ? 53.427 -25.824 4.749 1.00 94.69 188 ASP B CA 1
ATOM 1401 C C . ASP A 1 188 ? 51.973 -25.372 4.868 1.00 91.12 188 ASP B C 1
ATOM 1402 O O . ASP A 1 188 ? 51.726 -24.339 5.515 1.00 89.37 188 ASP B O 1
ATOM 1407 N N . ASP A 1 189 ? 51.050 -26.138 4.286 1.00 90.29 189 ASP B N 1
ATOM 1408 C CA . ASP A 1 189 ? 49.607 -25.816 4.428 1.00 87.01 189 ASP B CA 1
ATOM 1409 C C . ASP A 1 189 ? 49.235 -25.953 5.904 1.00 84.92 189 ASP B C 1
ATOM 1410 O O . ASP A 1 189 ? 48.712 -24.983 6.465 1.00 82.76 189 ASP B O 1
ATOM 1415 N N . ILE A 1 190 ? 49.515 -27.111 6.502 1.00 85.81 190 ILE B N 1
ATOM 1416 C CA . ILE A 1 190 ? 49.202 -27.342 7.943 1.00 84.23 190 ILE B CA 1
ATOM 1417 C C . ILE A 1 190 ? 49.824 -26.215 8.768 1.00 84.02 190 ILE B C 1
ATOM 1418 O O . ILE A 1 190 ? 49.146 -25.694 9.663 1.00 81.75 190 ILE B O 1
ATOM 1423 N N . ARG A 1 191 ? 51.070 -25.856 8.472 1.00 86.52 191 ARG B N 1
ATOM 1424 C CA . ARG A 1 191 ? 51.744 -24.751 9.195 1.00 86.82 191 ARG B CA 1
ATOM 1425 C C . ARG A 1 191 ? 50.890 -23.495 9.069 1.00 84.43 191 ARG B C 1
ATOM 1426 O O . ARG A 1 191 ? 50.565 -22.901 10.109 1.00 82.90 191 ARG B O 1
ATOM 1434 N N . GLU A 1 192 ? 50.550 -23.113 7.837 1.00 84.38 192 GLU B N 1
ATOM 1435 C CA . GLU A 1 192 ? 49.708 -21.914 7.592 1.00 82.38 192 GLU B CA 1
ATOM 1436 C C . GLU A 1 192 ? 48.398 -22.045 8.370 1.00 79.25 192 GLU B C 1
ATOM 1437 O O . GLU A 1 192 ? 47.948 -21.037 8.932 1.00 77.70 192 GLU B O 1
ATOM 1443 N N . PHE A 1 193 ? 47.826 -23.247 8.405 1.00 78.61 193 PHE B N 1
ATOM 1444 C CA . PHE A 1 193 ? 46.546 -23.484 9.113 1.00 75.87 193 PHE B CA 1
ATOM 1445 C C . PHE A 1 193 ? 46.718 -23.205 10.604 1.00 75.19 193 PHE B C 1
ATOM 1446 O O . PHE A 1 193 ? 45.966 -22.386 11.152 1.00 73.21 193 PHE B O 1
ATOM 1454 N N . LYS A 1 194 ? 47.666 -23.888 11.238 1.00 77.00 194 LYS B N 1
ATOM 1455 C CA . LYS A 1 194 ? 47.936 -23.673 12.679 1.00 76.88 194 LYS B CA 1
ATOM 1456 C C . LYS A 1 194 ? 48.152 -22.183 12.919 1.00 76.60 194 LYS B C 1
ATOM 1457 O O . LYS A 1 194 ? 47.622 -21.656 13.913 1.00 75.16 194 LYS B O 1
ATOM 1463 N N . GLU A 1 195 ? 48.899 -21.537 12.030 1.00 78.17 195 GLU B N 1
ATOM 1464 C CA . GLU A 1 195 ? 49.201 -20.096 12.196 1.00 78.41 195 GLU B CA 1
ATOM 1465 C C . GLU A 1 195 ? 47.891 -19.314 12.151 1.00 75.69 195 GLU B C 1
ATOM 1466 O O . GLU A 1 195 ? 47.712 -18.416 12.996 1.00 75.04 195 GLU B O 1
ATOM 1472 N N . ALA A 1 196 ? 47.011 -19.663 11.214 1.00 74.40 196 ALA B N 1
ATOM 1473 C CA . ALA A 1 196 ? 45.703 -18.981 11.074 1.00 71.95 196 ALA B CA 1
ATOM 1474 C C . ALA A 1 196 ? 44.908 -19.136 12.367 1.00 70.02 196 ALA B C 1
ATOM 1475 O O . ALA A 1 196 ? 44.351 -18.137 12.844 1.00 68.82 196 ALA B O 1
ATOM 1477 N N . TRP A 1 197 ? 44.871 -20.353 12.904 1.00 69.97 197 TRP B N 1
ATOM 1478 C CA . TRP A 1 197 ? 44.117 -20.615 14.155 1.00 68.40 197 TRP B CA 1
ATOM 1479 C C . TRP A 1 197 ? 44.544 -19.626 15.237 1.00 68.80 197 TRP B C 1
ATOM 1480 O O . TRP A 1 197 ? 43.672 -18.962 15.808 1.00 67.16 197 TRP B O 1
ATOM 1491 N N . VAL A 1 198 ? 45.841 -19.552 15.511 1.00 71.12 198 VAL B N 1
ATOM 1492 C CA . VAL A 1 198 ? 46.358 -18.636 16.567 1.00 72.02 198 VAL B CA 1
ATOM 1493 C C . VAL A 1 198 ? 45.827 -17.231 16.298 1.00 71.04 198 VAL B C 1
ATOM 1494 O O . VAL A 1 198 ? 45.287 -16.622 17.229 1.00 70.16 198 VAL B O 1
ATOM 1498 N N . ALA A 1 199 ? 45.962 -16.754 15.063 1.00 71.39 199 ALA B N 1
ATOM 1499 C CA . ALA A 1 199 ? 45.531 -15.383 14.718 1.00 70.88 199 ALA B CA 1
ATOM 1500 C C . ALA A 1 199 ? 44.032 -15.225 14.973 1.00 68.16 199 ALA B C 1
ATOM 1501 O O . ALA A 1 199 ? 43.645 -14.203 15.558 1.00 67.74 199 ALA B O 1
ATOM 1503 N N . ALA A 1 200 ? 43.232 -16.210 14.560 1.00 66.62 200 ALA B N 1
ATOM 1504 C CA . ALA A 1 200 ? 41.765 -16.159 14.751 1.00 64.17 200 ALA B CA 1
ATOM 1505 C C . ALA A 1 200 ? 41.432 -16.083 16.238 1.00 63.53 200 ALA B C 1
ATOM 1506 O O . ALA A 1 200 ? 40.649 -15.203 16.623 1.00 62.46 200 ALA B O 1
ATOM 1508 N N . ALA A 1 201 ? 42.008 -16.977 17.039 1.00 64.37 201 ALA B N 1
ATOM 1509 C CA . ALA A 1 201 ? 41.781 -16.941 18.498 1.00 64.18 201 ALA B CA 1
ATOM 1510 C C . ALA A 1 201 ? 42.146 -15.558 19.023 1.00 65.11 201 ALA B C 1
ATOM 1511 O O . ALA A 1 201 ? 41.426 -15.040 19.883 1.00 64.28 201 ALA B O 1
ATOM 1513 N N . LYS A 1 202 ? 43.225 -14.989 18.503 1.00 66.98 202 LYS B N 1
ATOM 1514 C CA . LYS A 1 202 ? 43.701 -13.673 18.982 1.00 68.38 202 LYS B CA 1
ATOM 1515 C C . LYS A 1 202 ? 42.610 -12.625 18.770 1.00 66.87 202 LYS B C 1
ATOM 1516 O O . LYS A 1 202 ? 42.317 -11.883 19.720 1.00 67.01 202 LYS B O 1
ATOM 1522 N N . ARG A 1 203 ? 42.028 -12.576 17.573 1.00 65.69 203 ARG B N 1
ATOM 1523 C CA . ARG A 1 203 ? 40.996 -11.551 17.267 1.00 64.50 203 ARG B CA 1
ATOM 1524 C C . ARG A 1 203 ? 39.714 -11.872 18.043 1.00 62.39 203 ARG B C 1
ATOM 1525 O O . ARG A 1 203 ? 38.963 -10.933 18.339 1.00 61.83 203 ARG B O 1
ATOM 1533 N N . ALA A 1 204 ? 39.494 -13.145 18.371 1.00 61.51 204 ALA B N 1
ATOM 1534 C CA . ALA A 1 204 ? 38.315 -13.548 19.168 1.00 59.77 204 ALA B CA 1
ATOM 1535 C C . ALA A 1 204 ? 38.430 -12.954 20.568 1.00 60.59 204 ALA B C 1
ATOM 1536 O O . ALA A 1 204 ? 37.419 -12.464 21.094 1.00 59.56 204 ALA B O 1
ATOM 1538 N N . LEU A 1 205 ? 39.630 -13.007 21.137 1.00 62.59 205 LEU B N 1
ATOM 1539 C CA . LEU A 1 205 ? 39.859 -12.418 22.477 1.00 63.87 205 LEU B CA 1
ATOM 1540 C C . LEU A 1 205 ? 39.631 -10.911 22.376 1.00 64.30 205 LEU B C 1
ATOM 1541 O O . LEU A 1 205 ? 39.141 -10.324 23.348 1.00 64.48 205 LEU B O 1
ATOM 1546 N N . VAL A 1 206 ? 39.953 -10.327 21.224 1.00 64.62 206 VAL B N 1
ATOM 1547 C CA . VAL A 1 206 ? 39.742 -8.869 21.003 1.00 65.28 206 VAL B CA 1
ATOM 1548 C C . VAL A 1 206 ? 38.241 -8.593 20.899 1.00 63.16 206 VAL B C 1
ATOM 1549 O O . VAL A 1 206 ? 37.820 -7.481 21.265 1.00 63.66 206 VAL B O 1
ATOM 1553 N N . ALA A 1 207 ? 37.470 -9.564 20.404 1.00 61.10 207 ALA B N 1
ATOM 1554 C CA . ALA A 1 207 ? 36.005 -9.390 20.263 1.00 59.16 207 ALA B CA 1
ATOM 1555 C C . ALA A 1 207 ? 35.348 -9.359 21.644 1.00 58.85 207 ALA B C 1
ATOM 1556 O O . ALA A 1 207 ? 34.361 -8.627 21.806 1.00 58.23 207 ALA B O 1
ATOM 1558 N N . GLY A 1 208 ? 35.878 -10.128 22.593 1.00 59.47 208 GLY B N 1
ATOM 1559 C CA . GLY A 1 208 ? 35.323 -10.145 23.958 1.00 59.54 208 GLY B CA 1
ATOM 1560 C C . GLY A 1 208 ? 34.958 -11.551 24.381 1.00 58.52 208 GLY B C 1
ATOM 1561 O O . GLY A 1 208 ? 34.270 -11.700 25.403 1.00 58.33 208 GLY B O 1
ATOM 1562 N N . ALA A 1 209 ? 35.418 -12.545 23.625 1.00 58.14 209 ALA B N 1
ATOM 1563 C CA . ALA A 1 209 ? 35.059 -13.946 23.922 1.00 57.35 209 ALA B CA 1
ATOM 1564 C C . ALA A 1 209 ? 35.423 -14.282 25.365 1.00 58.73 209 ALA B C 1
ATOM 1565 O O . ALA A 1 209 ? 36.489 -13.841 25.824 1.00 60.64 209 ALA B O 1
ATOM 1567 N N . ASP A 1 210 ? 34.561 -15.034 26.045 1.00 58.02 210 ASP B N 1
ATOM 1568 C CA . ASP A 1 210 ? 34.858 -15.472 27.430 1.00 59.54 210 ASP B CA 1
ATOM 1569 C C . ASP A 1 210 ? 35.439 -16.885 27.362 1.00 60.06 210 ASP B C 1
ATOM 1570 O O . ASP A 1 210 ? 36.014 -17.334 28.365 1.00 61.80 210 ASP B O 1
ATOM 1575 N N . PHE A 1 211 ? 35.315 -17.544 26.208 1.00 58.85 211 PHE B N 1
ATOM 1576 C CA . PHE A 1 211 ? 35.892 -18.900 26.030 1.00 59.54 211 PHE B CA 1
ATOM 1577 C C . PHE A 1 211 ? 36.011 -19.236 24.541 1.00 58.60 211 PHE B C 1
ATOM 1578 O O . PHE A 1 211 ? 35.448 -18.501 23.712 1.00 57.25 211 PHE B O 1
ATOM 1586 N N . ILE A 1 212 ? 36.733 -20.314 24.221 1.00 59.55 212 ILE B N 1
ATOM 1587 C CA . ILE A 1 212 ? 36.900 -20.750 22.804 1.00 59.03 212 ILE B CA 1
ATOM 1588 C C . ILE A 1 212 ? 36.646 -22.256 22.700 1.00 59.22 212 ILE B C 1
ATOM 1589 O O . ILE A 1 212 ? 37.225 -23.007 23.492 1.00 60.77 212 ILE B O 1
ATOM 1594 N N . GLU A 1 213 ? 35.824 -22.672 21.735 1.00 57.93 213 GLU B N 1
ATOM 1595 C CA . GLU A 1 213 ? 35.584 -24.119 21.517 1.00 58.37 213 GLU B CA 1
ATOM 1596 C C . GLU A 1 213 ? 36.253 -24.540 20.211 1.00 58.98 213 GLU B C 1
ATOM 1597 O O . GLU A 1 213 ? 36.187 -23.774 19.242 1.00 58.18 213 GLU B O 1
ATOM 1603 N N . ILE A 1 214 ? 36.880 -25.714 20.210 1.00 60.59 214 ILE B N 1
ATOM 1604 C CA . ILE A 1 214 ? 37.553 -26.222 18.985 1.00 61.54 214 ILE B CA 1
ATOM 1605 C C . ILE A 1 214 ? 36.593 -27.173 18.274 1.00 61.07 214 ILE B C 1
ATOM 1606 O O . ILE A 1 214 ? 36.146 -28.142 18.900 1.00 61.56 214 ILE B O 1
ATOM 1611 N N . HIS A 1 215 ? 36.294 -26.886 17.010 1.00 60.40 215 HIS B N 1
ATOM 1612 C CA . HIS A 1 215 ? 35.414 -27.776 16.217 1.00 60.28 215 HIS B CA 1
ATOM 1613 C C . HIS A 1 215 ? 36.233 -28.957 15.700 1.00 62.46 215 HIS B C 1
ATOM 1614 O O . HIS A 1 215 ? 36.886 -28.808 14.660 1.00 63.23 215 HIS B O 1
ATOM 1621 N N . ASN A 1 216 ? 36.198 -30.077 16.418 1.00 63.62 216 ASN B N 1
ATOM 1622 C CA . ASN A 1 216 ? 36.934 -31.295 15.995 1.00 66.00 216 ASN B CA 1
ATOM 1623 C C . ASN A 1 216 ? 35.903 -32.356 15.621 1.00 66.32 216 ASN B C 1
ATOM 1624 O O . ASN A 1 216 ? 36.183 -33.551 15.833 1.00 68.33 216 ASN B O 1
ATOM 1629 N N . ALA A 1 217 ? 34.764 -31.936 15.067 1.00 64.67 217 ALA B N 1
ATOM 1630 C CA . ALA A 1 217 ? 33.683 -32.908 14.807 1.00 65.08 217 ALA B CA 1
ATOM 1631 C C . ALA A 1 217 ? 32.986 -32.647 13.476 1.00 64.49 217 ALA B C 1
ATOM 1632 O O . ALA A 1 217 ? 33.366 -31.685 12.791 1.00 63.73 217 ALA B O 1
ATOM 1634 N N . HIS A 1 218 ? 32.036 -33.510 13.115 1.00 65.15 218 HIS B N 1
ATOM 1635 C CA . HIS A 1 218 ? 31.199 -33.273 11.908 1.00 64.73 218 HIS B CA 1
ATOM 1636 C C . HIS A 1 218 ? 32.002 -33.415 10.608 1.00 66.29 218 HIS B C 1
ATOM 1637 O O . HIS A 1 218 ? 31.620 -32.763 9.622 1.00 65.70 218 HIS B O 1
ATOM 1644 N N . GLY A 1 219 ? 33.049 -34.240 10.597 1.00 68.42 219 GLY B N 1
ATOM 1645 C CA . GLY A 1 219 ? 33.793 -34.526 9.352 1.00 70.37 219 GLY B CA 1
ATOM 1646 C C . GLY A 1 219 ? 34.550 -33.343 8.792 1.00 69.61 219 GLY B C 1
ATOM 1647 O O . GLY A 1 219 ? 34.912 -33.384 7.605 1.00 71.00 219 GLY B O 1
ATOM 1648 N N . TYR A 1 220 ? 34.818 -32.347 9.631 1.00 67.77 220 TYR B N 1
ATOM 1649 C CA . TYR A 1 220 ? 35.611 -31.172 9.190 1.00 67.26 220 TYR B CA 1
ATOM 1650 C C . TYR A 1 220 ? 37.097 -31.538 9.264 1.00 69.26 220 TYR B C 1
ATOM 1651 O O . TYR A 1 220 ? 37.387 -32.707 9.533 1.00 71.00 220 TYR B O 1
ATOM 1660 N N . LEU A 1 221 ? 38.006 -30.582 9.064 1.00 69.23 221 LEU B N 1
ATOM 1661 C CA . LEU A 1 221 ? 39.452 -30.945 8.961 1.00 71.52 221 LEU B CA 1
ATOM 1662 C C . LEU A 1 221 ? 39.943 -31.744 10.179 1.00 72.36 221 LEU B C 1
ATOM 1663 O O . LEU A 1 221 ? 40.364 -32.891 9.979 1.00 74.60 221 LEU B O 1
ATOM 1668 N N . LEU A 1 222 ? 39.873 -31.189 11.385 1.00 70.88 222 LEU B N 1
ATOM 1669 C CA . LEU A 1 222 ? 40.434 -31.879 12.571 1.00 71.99 222 LEU B CA 1
ATOM 1670 C C . LEU A 1 222 ? 39.817 -33.275 12.668 1.00 73.06 222 LEU B C 1
ATOM 1671 O O . LEU A 1 222 ? 40.567 -34.242 12.872 1.00 75.42 222 LEU B O 1
ATOM 1676 N N . ALA A 1 223 ? 38.502 -33.371 12.511 1.00 71.62 223 ALA B N 1
ATOM 1677 C CA . ALA A 1 223 ? 37.829 -34.685 12.547 1.00 72.83 223 ALA B CA 1
ATOM 1678 C C . ALA A 1 223 ? 38.320 -35.525 11.374 1.00 75.32 223 ALA B C 1
ATOM 1679 O O . ALA A 1 223 ? 38.609 -36.713 11.577 1.00 77.61 223 ALA B O 1
ATOM 1681 N N . SER A 1 224 ? 38.416 -34.915 10.194 1.00 75.11 224 SER B N 1
ATOM 1682 C CA . SER A 1 224 ? 38.854 -35.644 8.979 1.00 77.66 224 SER B CA 1
ATOM 1683 C C . SER A 1 224 ? 40.228 -36.262 9.226 1.00 80.23 224 SER B C 1
ATOM 1684 O O . SER A 1 224 ? 40.525 -37.310 8.626 1.00 82.91 224 SER B O 1
ATOM 1687 N N . PHE A 1 225 ? 41.029 -35.625 10.080 1.00 79.63 225 PHE B N 1
ATOM 1688 C CA . PHE A 1 225 ? 42.392 -36.131 10.375 1.00 82.19 225 PHE B CA 1
ATOM 1689 C C . PHE A 1 225 ? 42.286 -37.354 11.291 1.00 83.68 225 PHE B C 1
ATOM 1690 O O . PHE A 1 225 ? 43.045 -38.306 11.096 1.00 86.64 225 PHE B O 1
ATOM 1698 N N . LEU A 1 226 ? 41.355 -37.333 12.243 1.00 81.91 226 LEU B N 1
ATOM 1699 C CA . LEU A 1 226 ? 41.219 -38.466 13.193 1.00 83.48 226 LEU B CA 1
ATOM 1700 C C . LEU A 1 226 ? 40.522 -39.638 12.497 1.00 85.13 226 LEU B C 1
ATOM 1701 O O . LEU A 1 226 ? 40.579 -40.751 13.041 1.00 87.32 226 LEU B O 1
ATOM 1706 N N . THR A 1 227 ? 39.903 -39.401 11.338 1.00 84.41 227 THR B N 1
ATOM 1707 C CA . THR A 1 227 ? 39.123 -40.472 10.656 1.00 86.07 227 THR B CA 1
ATOM 1708 C C . THR A 1 227 ? 39.981 -41.152 9.589 1.00 89.24 227 THR B C 1
ATOM 1709 O O . THR A 1 227 ? 40.213 -40.541 8.529 1.00 88.98 227 THR B O 1
ATOM 1713 N N . PRO A 1 228 ? 40.428 -42.404 9.810 1.00 92.44 228 PRO B N 1
ATOM 1714 C CA . PRO A 1 228 ? 41.328 -43.078 8.872 1.00 95.80 228 PRO B CA 1
ATOM 1715 C C . PRO A 1 228 ? 40.837 -43.057 7.421 1.00 96.30 228 PRO B C 1
ATOM 1716 O O . PRO A 1 228 ? 41.665 -43.014 6.536 1.00 98.06 228 PRO B O 1
ATOM 1720 N N . TYR A 1 229 ? 39.520 -43.077 7.212 1.00 94.97 229 TYR B N 1
ATOM 1721 C CA . TYR A 1 229 ? 38.980 -43.177 5.830 1.00 95.95 229 TYR B CA 1
ATOM 1722 C C . TYR A 1 229 ? 39.220 -41.878 5.053 1.00 94.03 229 TYR B C 1
ATOM 1723 O O . TYR A 1 229 ? 38.813 -41.815 3.881 1.00 94.80 229 TYR B O 1
ATOM 1732 N N . ALA A 1 230 ? 39.862 -40.887 5.677 1.00 91.90 230 ALA B N 1
ATOM 1733 C CA . ALA A 1 230 ? 40.063 -39.583 5.004 1.00 90.11 230 ALA B CA 1
ATOM 1734 C C . ALA A 1 230 ? 41.451 -39.022 5.325 1.00 90.37 230 ALA B C 1
ATOM 1735 O O . ALA A 1 230 ? 41.836 -38.023 4.697 1.00 89.63 230 ALA B O 1
ATOM 1737 N N . ASN A 1 231 ? 42.166 -39.638 6.270 1.00 91.59 231 ASN B N 1
ATOM 1738 C CA . ASN A 1 231 ? 43.503 -39.131 6.681 1.00 92.06 231 ASN B CA 1
ATOM 1739 C C . ASN A 1 231 ? 44.560 -40.204 6.430 1.00 96.02 231 ASN B C 1
ATOM 1740 O O . ASN A 1 231 ? 44.943 -40.893 7.389 1.00 97.18 231 ASN B O 1
ATOM 1745 N N . LYS A 1 232 ? 45.009 -40.327 5.185 1.00 98.19 232 LYS B N 1
ATOM 1746 C CA . LYS A 1 232 ? 46.044 -41.332 4.834 1.00 102.29 232 LYS B CA 1
ATOM 1747 C C . LYS A 1 232 ? 47.176 -40.601 4.114 1.00 103.37 232 LYS B C 1
ATOM 1748 O O . LYS A 1 232 ? 47.358 -40.842 2.906 1.00 105.61 232 LYS B O 1
ATOM 1754 N N . ARG A 1 233 ? 47.903 -39.748 4.839 1.00 102.08 233 ARG B N 1
ATOM 1755 C CA . ARG A 1 233 ? 48.958 -38.919 4.201 1.00 103.01 233 ARG B CA 1
ATOM 1756 C C . ARG A 1 233 ? 50.321 -39.614 4.283 1.00 106.78 233 ARG B C 1
ATOM 1757 O O . ARG A 1 233 ? 51.280 -39.067 3.708 1.00 108.20 233 ARG B O 1
ATOM 1765 N N . THR A 1 234 ? 50.410 -40.754 4.977 1.00 108.50 234 THR B N 1
ATOM 1766 C CA . THR A 1 234 ? 51.698 -41.494 5.132 1.00 112.37 234 THR B CA 1
ATOM 1767 C C . THR A 1 234 ? 52.722 -40.630 5.880 1.00 111.92 234 THR B C 1
ATOM 1768 O O . THR A 1 234 ? 53.807 -41.148 6.181 1.00 114.96 234 THR B O 1
ATOM 1772 N N . ASP A 1 235 ? 52.377 -39.377 6.179 1.00 108.47 235 ASP B N 1
ATOM 1773 C CA . ASP A 1 235 ? 53.290 -38.438 6.877 1.00 108.02 235 ASP B CA 1
ATOM 1774 C C . ASP A 1 235 ? 53.243 -38.704 8.377 1.00 107.28 235 ASP B C 1
ATOM 1775 O O . ASP A 1 235 ? 52.660 -39.724 8.777 1.00 107.71 235 ASP B O 1
ATOM 1780 N N . GLU A 1 236 ? 53.838 -37.817 9.173 1.00 106.45 236 GLU B N 1
ATOM 1781 C CA . GLU A 1 236 ? 53.734 -37.953 10.645 1.00 105.67 236 GLU B CA 1
ATOM 1782 C C . GLU A 1 236 ? 52.274 -37.716 11.019 1.00 101.97 236 GLU B C 1
ATOM 1783 O O . GLU A 1 236 ? 51.901 -38.046 12.153 1.00 101.32 236 GLU B O 1
ATOM 1789 N N . TYR A 1 237 ? 51.493 -37.165 10.086 1.00 99.87 237 TYR B N 1
ATOM 1790 C CA . TYR A 1 237 ? 50.057 -36.887 10.332 1.00 96.41 237 TYR B CA 1
ATOM 1791 C C . TYR A 1 237 ? 49.232 -38.073 9.840 1.00 97.19 237 TYR B C 1
ATOM 1792 O O . TYR A 1 237 ? 48.076 -38.208 10.267 1.00 95.08 237 TYR B O 1
ATOM 1801 N N . GLY A 1 238 ? 49.815 -38.905 8.977 1.00 100.36 238 GLY B N 1
ATOM 1802 C CA . GLY A 1 238 ? 49.064 -40.031 8.394 1.00 101.55 238 GLY B CA 1
ATOM 1803 C C . GLY A 1 238 ? 49.497 -41.370 8.950 1.00 104.72 238 GLY B C 1
ATOM 1804 O O . GLY A 1 238 ? 50.705 -41.560 9.153 1.00 107.27 238 GLY B O 1
ATOM 1805 N N . GLY A 1 239 ? 48.541 -42.265 9.201 1.00 104.75 239 GLY B N 1
ATOM 1806 C CA . GLY A 1 239 ? 48.883 -43.625 9.653 1.00 108.16 239 GLY B CA 1
ATOM 1807 C C . GLY A 1 239 ? 48.418 -43.916 11.063 1.00 107.24 239 GLY B C 1
ATOM 1808 O O . GLY A 1 239 ? 47.197 -43.924 11.292 1.00 105.04 239 GLY B O 1
ATOM 1809 N N . SER A 1 240 ? 49.359 -44.161 11.973 1.00 109.12 240 SER B N 1
ATOM 1810 C CA . SER A 1 240 ? 49.010 -44.540 13.364 1.00 108.92 240 SER B CA 1
ATOM 1811 C C . SER A 1 240 ? 47.889 -43.663 13.917 1.00 104.69 240 SER B C 1
ATOM 1812 O O . SER A 1 240 ? 47.819 -42.479 13.545 1.00 101.96 240 SER B O 1
ATOM 1815 N N . PHE A 1 241 ? 47.055 -44.227 14.789 1.00 104.41 241 PHE B N 1
ATOM 1816 C CA . PHE A 1 241 ? 46.024 -43.399 15.455 1.00 100.65 241 PHE B CA 1
ATOM 1817 C C . PHE A 1 241 ? 46.740 -42.172 16.013 1.00 99.03 241 PHE B C 1
ATOM 1818 O O . PHE A 1 241 ? 46.199 -41.055 15.912 1.00 95.71 241 PHE B O 1
ATOM 1826 N N . GLU A 1 242 ? 47.938 -42.380 16.561 1.00 101.59 242 GLU B N 1
ATOM 1827 C CA . GLU A 1 242 ? 48.735 -41.265 17.129 1.00 100.67 242 GLU B CA 1
ATOM 1828 C C . GLU A 1 242 ? 49.101 -40.288 16.016 1.00 99.32 242 GLU B C 1
ATOM 1829 O O . GLU A 1 242 ? 49.116 -39.075 16.278 1.00 96.98 242 GLU B O 1
ATOM 1835 N N . ASN A 1 243 ? 49.396 -40.811 14.827 1.00 101.03 243 ASN B N 1
ATOM 1836 C CA . ASN A 1 243 ? 49.794 -39.957 13.679 1.00 100.27 243 ASN B CA 1
ATOM 1837 C C . ASN A 1 243 ? 48.629 -39.044 13.304 1.00 96.40 243 ASN B C 1
ATOM 1838 O O . ASN A 1 243 ? 48.885 -37.916 12.867 1.00 94.92 243 ASN B O 1
ATOM 1843 N N . ARG A 1 244 ? 47.400 -39.516 13.498 1.00 95.04 244 ARG B N 1
ATOM 1844 C CA . ARG A 1 244 ? 46.204 -38.725 13.114 1.00 91.57 244 ARG B CA 1
ATOM 1845 C C . ARG A 1 244 ? 45.780 -37.798 14.261 1.00 88.84 244 ARG B C 1
ATOM 1846 O O . ARG A 1 244 ? 45.094 -36.803 13.976 1.00 86.01 244 ARG B O 1
ATOM 1854 N N . MET A 1 245 ? 46.185 -38.096 15.497 1.00 89.89 245 MET B N 1
ATOM 1855 C CA . MET A 1 245 ? 45.745 -37.295 16.671 1.00 87.66 245 MET B CA 1
ATOM 1856 C C . MET A 1 245 ? 46.635 -36.070 16.851 1.00 87.13 245 MET B C 1
ATOM 1857 O O . MET A 1 245 ? 46.313 -35.246 17.718 1.00 85.31 245 MET B O 1
ATOM 1862 N N . ARG A 1 246 ? 47.708 -35.951 16.071 1.00 88.86 246 ARG B N 1
ATOM 1863 C CA . ARG A 1 246 ? 48.677 -34.846 16.309 1.00 88.95 246 ARG B CA 1
ATOM 1864 C C . ARG A 1 246 ? 48.036 -33.489 16.022 1.00 85.76 246 ARG B C 1
ATOM 1865 O O . ARG A 1 246 ? 47.888 -32.709 16.972 1.00 84.46 246 ARG B O 1
ATOM 1873 N N . LEU A 1 247 ? 47.692 -33.212 14.764 1.00 84.83 247 LEU B N 1
ATOM 1874 C CA . LEU A 1 247 ? 47.147 -31.874 14.414 1.00 82.13 247 LEU B CA 1
ATOM 1875 C C . LEU A 1 247 ? 46.061 -31.492 15.426 1.00 79.59 247 LEU B C 1
ATOM 1876 O O . LEU A 1 247 ? 46.137 -30.377 15.964 1.00 78.38 247 LEU B O 1
ATOM 1881 N N . PRO A 1 248 ? 45.061 -32.349 15.721 1.00 78.93 248 PRO B N 1
ATOM 1882 C CA . PRO A 1 248 ? 44.073 -32.030 16.748 1.00 76.85 248 PRO B CA 1
ATOM 1883 C C . PRO A 1 248 ? 44.734 -31.618 18.068 1.00 77.54 248 PRO B C 1
ATOM 1884 O O . PRO A 1 248 ? 44.514 -30.510 18.504 1.00 75.92 248 PRO B O 1
ATOM 1888 N N . LEU A 1 249 ? 45.526 -32.513 18.659 1.00 80.15 249 LEU B N 1
ATOM 1889 C CA . LEU A 1 249 ? 46.191 -32.235 19.960 1.00 81.32 249 LEU B CA 1
ATOM 1890 C C . LEU A 1 249 ? 47.070 -30.984 19.861 1.00 81.37 249 LEU B C 1
ATOM 1891 O O . LEU A 1 249 ? 47.132 -30.228 20.844 1.00 81.01 249 LEU B O 1
ATOM 1896 N N . LYS A 1 250 ? 47.714 -30.769 18.717 1.00 82.01 250 LYS B N 1
ATOM 1897 C CA . LYS A 1 250 ? 48.541 -29.553 18.524 1.00 82.26 250 LYS B CA 1
ATOM 1898 C C . LYS A 1 250 ? 47.655 -28.312 18.626 1.00 79.36 250 LYS B C 1
ATOM 1899 O O . LYS A 1 250 ? 48.020 -27.394 19.374 1.00 79.47 250 LYS B O 1
ATOM 1905 N N . ILE A 1 251 ? 46.536 -28.295 17.898 1.00 77.10 251 ILE B N 1
ATOM 1906 C CA . ILE A 1 251 ? 45.624 -27.114 17.891 1.00 74.41 251 ILE B CA 1
ATOM 1907 C C . ILE A 1 251 ? 45.120 -26.888 19.315 1.00 73.63 251 ILE B C 1
ATOM 1908 O O . ILE A 1 251 ? 44.950 -25.723 19.708 1.00 72.58 251 ILE B O 1
ATOM 1913 N N . ALA A 1 252 ? 44.913 -27.971 20.058 1.00 74.42 252 ALA B N 1
ATOM 1914 C CA . ALA A 1 252 ? 44.449 -27.861 21.455 1.00 74.07 252 ALA B CA 1
ATOM 1915 C C . ALA A 1 252 ? 45.476 -27.076 22.267 1.00 75.64 252 ALA B C 1
ATOM 1916 O O . ALA A 1 252 ? 45.107 -26.047 22.858 1.00 74.52 252 ALA B O 1
ATOM 1918 N N . GLN A 1 253 ? 46.720 -27.553 22.282 1.00 78.35 253 GLN B N 1
ATOM 1919 C CA . GLN A 1 253 ? 47.801 -26.843 23.007 1.00 80.31 253 GLN B CA 1
ATOM 1920 C C . GLN A 1 253 ? 47.929 -25.429 22.459 1.00 79.24 253 GLN B C 1
ATOM 1921 O O . GLN A 1 253 ? 47.951 -24.494 23.262 1.00 79.23 253 GLN B O 1
ATOM 1927 N N . LEU A 1 254 ? 48.021 -25.299 21.139 1.00 78.64 254 LEU B N 1
ATOM 1928 C CA . LEU A 1 254 ? 48.210 -23.970 20.509 1.00 77.99 254 LEU B CA 1
ATOM 1929 C C . LEU A 1 254 ? 47.109 -23.017 20.972 1.00 75.57 254 LEU B C 1
ATOM 1930 O O . LEU A 1 254 ? 47.416 -21.840 21.209 1.00 75.85 254 LEU B O 1
ATOM 1935 N N . THR A 1 255 ? 45.871 -23.505 21.067 1.00 73.46 255 THR B N 1
ATOM 1936 C CA . THR A 1 255 ? 44.746 -22.654 21.528 1.00 71.24 255 THR B CA 1
ATOM 1937 C C . THR A 1 255 ? 44.989 -22.299 22.994 1.00 72.35 255 THR B C 1
ATOM 1938 O O . THR A 1 255 ? 44.891 -21.115 23.335 1.00 72.01 255 THR B O 1
ATOM 1942 N N . ARG A 1 256 ? 45.329 -23.291 23.814 1.00 73.93 256 ARG B N 1
ATOM 1943 C CA . ARG A 1 256 ? 45.660 -23.014 25.235 1.00 75.51 256 ARG B CA 1
ATOM 1944 C C . ARG A 1 256 ? 46.797 -21.997 25.297 1.00 77.38 256 ARG B C 1
ATOM 1945 O O . ARG A 1 256 ? 46.767 -21.141 26.188 1.00 77.86 256 ARG B O 1
ATOM 1953 N N . ASP A 1 257 ? 47.763 -22.108 24.390 1.00 78.62 257 ASP B N 1
ATOM 1954 C CA . ASP A 1 257 ? 48.923 -21.185 24.390 1.00 80.77 257 ASP B CA 1
ATOM 1955 C C . ASP A 1 257 ? 48.439 -19.775 24.063 1.00 79.26 257 ASP B C 1
ATOM 1956 O O . ASP A 1 257 ? 48.763 -18.859 24.831 1.00 80.49 257 ASP B O 1
ATOM 1961 N N . THR A 1 258 ? 47.710 -19.604 22.958 1.00 76.96 258 THR B N 1
ATOM 1962 C CA . THR A 1 258 ? 47.292 -18.239 22.540 1.00 75.80 258 THR B CA 1
ATOM 1963 C C . THR A 1 258 ? 46.384 -17.658 23.626 1.00 74.71 258 THR B C 1
ATOM 1964 O O . THR A 1 258 ? 46.657 -16.543 24.086 1.00 75.72 258 THR B O 1
ATOM 1968 N N . VAL A 1 259 ? 45.359 -18.408 24.028 1.00 72.99 259 VAL B N 1
ATOM 1969 C CA . VAL A 1 259 ? 44.480 -17.947 25.136 1.00 72.20 259 VAL B CA 1
ATOM 1970 C C . VAL A 1 259 ? 45.313 -18.011 26.414 1.00 74.90 259 VAL B C 1
ATOM 1971 O O . VAL A 1 259 ? 46.373 -18.654 26.398 1.00 76.95 259 VAL B O 1
ATOM 1975 N N . GLY A 1 260 ? 44.864 -17.346 27.472 1.00 75.13 260 GLY B N 1
ATOM 1976 C CA . GLY A 1 260 ? 45.673 -17.351 28.698 1.00 78.04 260 GLY B CA 1
ATOM 1977 C C . GLY A 1 260 ? 45.435 -18.599 29.524 1.00 78.51 260 GLY B C 1
ATOM 1978 O O . GLY A 1 260 ? 45.281 -19.678 28.936 1.00 77.58 260 GLY B O 1
ATOM 1979 N N . GLU A 1 261 ? 45.417 -18.458 30.847 1.00 80.18 261 GLU B N 1
ATOM 1980 C CA . GLU A 1 261 ? 45.098 -19.604 31.728 1.00 80.85 261 GLU B CA 1
ATOM 1981 C C . GLU A 1 261 ? 43.786 -19.265 32.432 1.00 79.35 261 GLU B C 1
ATOM 1982 O O . GLU A 1 261 ? 43.281 -20.109 33.183 1.00 79.67 261 GLU B O 1
ATOM 1988 N N . HIS A 1 262 ? 43.264 -18.064 32.178 1.00 77.97 262 HIS B N 1
ATOM 1989 C CA . HIS A 1 262 ? 41.969 -17.642 32.767 1.00 76.54 262 HIS B CA 1
ATOM 1990 C C . HIS A 1 262 ? 40.859 -17.767 31.716 1.00 73.12 262 HIS B C 1
ATOM 1991 O O . HIS A 1 262 ? 39.708 -17.421 32.030 1.00 71.69 262 HIS B O 1
ATOM 1998 N N . VAL A 1 263 ? 41.197 -18.238 30.514 1.00 72.07 263 VAL B N 1
ATOM 1999 C CA . VAL A 1 263 ? 40.191 -18.360 29.420 1.00 69.08 263 VAL B CA 1
ATOM 2000 C C . VAL A 1 263 ? 39.890 -19.845 29.205 1.00 68.52 263 VAL B C 1
ATOM 2001 O O . VAL A 1 263 ? 40.785 -20.574 28.747 1.00 69.57 263 VAL B O 1
ATOM 2005 N N . PRO A 1 264 ? 38.675 -20.325 29.544 1.00 67.17 264 PRO B N 1
ATOM 2006 C CA . PRO A 1 264 ? 38.326 -21.727 29.366 1.00 66.88 264 PRO B CA 1
ATOM 2007 C C . PRO A 1 264 ? 38.411 -22.114 27.885 1.00 65.54 264 PRO B C 1
ATOM 2008 O O . PRO A 1 264 ? 38.104 -21.289 27.055 1.00 63.99 264 PRO B O 1
ATOM 2012 N N . VAL A 1 265 ? 38.834 -23.346 27.602 1.00 66.44 265 VAL B N 1
ATOM 2013 C CA . VAL A 1 265 ? 38.951 -23.824 26.194 1.00 65.56 265 VAL B CA 1
ATOM 2014 C C . VAL A 1 265 ? 38.214 -25.159 26.069 1.00 65.26 265 VAL B C 1
ATOM 2015 O O . VAL A 1 265 ? 38.592 -26.109 26.778 1.00 67.10 265 VAL B O 1
ATOM 2019 N N . PHE A 1 266 ? 37.198 -25.215 25.202 1.00 63.24 266 PHE B N 1
ATOM 2020 C CA . PHE A 1 266 ? 36.413 -26.460 25.017 1.00 63.07 266 PHE B CA 1
ATOM 2021 C C . PHE A 1 266 ? 36.803 -27.116 23.695 1.00 63.24 266 PHE B C 1
ATOM 2022 O O . PHE A 1 266 ? 37.386 -26.438 22.841 1.00 62.90 266 PHE B O 1
ATOM 2030 N N . LEU A 1 267 ? 36.487 -28.399 23.542 1.00 63.98 267 LEU B N 1
ATOM 2031 C CA . LEU A 1 267 ? 36.754 -29.092 22.256 1.00 64.34 267 LEU B CA 1
ATOM 2032 C C . LEU A 1 267 ? 35.555 -29.981 21.927 1.00 63.80 267 LEU B C 1
ATOM 2033 O O . LEU A 1 267 ? 35.275 -30.904 22.705 1.00 64.97 267 LEU B O 1
ATOM 2038 N N . ARG A 1 268 ? 34.879 -29.695 20.815 1.00 62.30 268 ARG B N 1
ATOM 2039 C CA . ARG A 1 268 ? 33.728 -30.527 20.391 1.00 62.00 268 ARG B CA 1
ATOM 2040 C C . ARG A 1 268 ? 34.246 -31.683 19.544 1.00 63.80 268 ARG B C 1
ATOM 2041 O O . ARG A 1 268 ? 35.012 -31.431 18.601 1.00 64.09 268 ARG B O 1
ATOM 2049 N N . LEU A 1 269 ? 33.809 -32.895 19.869 1.00 65.14 269 LEU B N 1
ATOM 2050 C CA . LEU A 1 269 ? 34.230 -34.078 19.089 1.00 67.19 269 LEU B CA 1
ATOM 2051 C C . LEU A 1 269 ? 33.003 -34.894 18.686 1.00 67.32 269 LEU B C 1
ATOM 2052 O O . LEU A 1 269 ? 31.953 -34.745 19.336 1.00 66.28 269 LEU B O 1
ATOM 2057 N N . SER A 1 270 ? 33.129 -35.691 17.628 1.00 68.72 270 SER B N 1
ATOM 2058 C CA . SER A 1 270 ? 32.040 -36.616 17.242 1.00 69.47 270 SER B CA 1
ATOM 2059 C C . SER A 1 270 ? 32.370 -37.964 17.885 1.00 72.26 270 SER B C 1
ATOM 2060 O O . SER A 1 270 ? 33.528 -38.389 17.768 1.00 74.06 270 SER B O 1
ATOM 2063 N N . ALA A 1 271 ? 31.410 -38.601 18.555 1.00 72.82 271 ALA B N 1
ATOM 2064 C CA . ALA A 1 271 ? 31.717 -39.849 19.293 1.00 75.71 271 ALA B CA 1
ATOM 2065 C C . ALA A 1 271 ? 31.449 -41.089 18.434 1.00 78.13 271 ALA B C 1
ATOM 2066 O O . ALA A 1 271 ? 31.807 -42.192 18.879 1.00 80.95 271 ALA B O 1
ATOM 2068 N N . SER A 1 272 ? 30.854 -40.912 17.255 1.00 77.32 272 SER B N 1
ATOM 2069 C CA . SER A 1 272 ? 30.614 -42.070 16.358 1.00 79.90 272 SER B CA 1
ATOM 2070 C C . SER A 1 272 ? 30.324 -41.606 14.933 1.00 78.94 272 SER B C 1
ATOM 2071 O O . SER A 1 272 ? 29.934 -40.440 14.760 1.00 76.13 272 SER B O 1
ATOM 2074 N N . ASP A 1 273 ? 30.531 -42.494 13.960 1.00 81.45 273 ASP B N 1
ATOM 2075 C CA . ASP A 1 273 ? 30.212 -42.169 12.547 1.00 81.09 273 ASP B CA 1
ATOM 2076 C C . ASP A 1 273 ? 28.940 -42.925 12.167 1.00 82.44 273 ASP B C 1
ATOM 2077 O O . ASP A 1 273 ? 28.544 -42.862 10.992 1.00 82.81 273 ASP B O 1
ATOM 2082 N N . TRP A 1 274 ? 28.330 -43.609 13.133 1.00 83.38 274 TRP B N 1
ATOM 2083 C CA . TRP A 1 274 ? 27.049 -44.308 12.869 1.00 84.79 274 TRP B CA 1
ATOM 2084 C C . TRP A 1 274 ? 27.175 -45.142 11.595 1.00 87.73 274 TRP B C 1
ATOM 2085 O O . TRP A 1 274 ? 26.225 -45.137 10.790 1.00 87.96 274 TRP B O 1
ATOM 2096 N N . LEU A 1 275 ? 28.318 -45.803 11.410 1.00 90.04 275 LEU B N 1
ATOM 2097 C CA . LEU A 1 275 ? 28.506 -46.672 10.220 1.00 93.31 275 LEU B CA 1
ATOM 2098 C C . LEU A 1 275 ? 28.435 -48.138 10.651 1.00 97.17 275 LEU B C 1
ATOM 2099 O O . LEU A 1 275 ? 28.363 -48.999 9.761 1.00 100.36 275 LEU B O 1
ATOM 2104 N N . GLY A 1 276 ? 28.431 -48.398 11.961 1.00 97.11 276 GLY B N 1
ATOM 2105 C CA . GLY A 1 276 ? 28.387 -49.781 12.470 1.00 100.99 276 GLY B CA 1
ATOM 2106 C C . GLY A 1 276 ? 27.754 -50.728 11.467 1.00 104.31 276 GLY B C 1
ATOM 2107 O O . GLY A 1 276 ? 28.447 -51.685 11.075 1.00 107.87 276 GLY B O 1
ATOM 2108 N N . THR A 1 282 ? 37.057 -47.543 11.841 1.00 100.60 282 THR B N 1
ATOM 2109 C CA . THR A 1 282 ? 35.901 -46.613 11.771 1.00 96.98 282 THR B CA 1
ATOM 2110 C C . THR A 1 282 ? 35.800 -45.856 13.096 1.00 94.24 282 THR B C 1
ATOM 2111 O O . THR A 1 282 ? 35.818 -46.523 14.139 1.00 95.67 282 THR B O 1
ATOM 2115 N N . TRP A 1 283 ? 35.708 -44.522 13.056 1.00 90.72 283 TRP B N 1
ATOM 2116 C CA . TRP A 1 283 ? 35.696 -43.740 14.321 1.00 88.32 283 TRP B CA 1
ATOM 2117 C C . TRP A 1 283 ? 34.532 -44.203 15.195 1.00 88.20 283 TRP B C 1
ATOM 2118 O O . TRP A 1 283 ? 33.399 -44.248 14.688 1.00 87.50 283 TRP B O 1
ATOM 2129 N N . ASP A 1 284 ? 34.809 -44.524 16.458 1.00 89.05 284 ASP B N 1
ATOM 2130 C CA . ASP A 1 284 ? 33.747 -45.070 17.338 1.00 89.48 284 ASP B CA 1
ATOM 2131 C C . ASP A 1 284 ? 33.981 -44.614 18.776 1.00 88.56 284 ASP B C 1
ATOM 2132 O O . ASP A 1 284 ? 35.054 -44.056 19.049 1.00 88.15 284 ASP B O 1
ATOM 2137 N N . LEU A 1 285 ? 33.008 -44.859 19.655 1.00 88.52 285 LEU B N 1
ATOM 2138 C CA . LEU A 1 285 ? 33.124 -44.392 21.059 1.00 87.76 285 LEU B CA 1
ATOM 2139 C C . LEU A 1 285 ? 34.504 -44.787 21.592 1.00 90.13 285 LEU B C 1
ATOM 2140 O O . LEU A 1 285 ? 35.057 -44.036 22.410 1.00 89.09 285 LEU B O 1
ATOM 2145 N N . GLN A 1 286 ? 35.031 -45.921 21.132 1.00 93.40 286 GLN B N 1
ATOM 2146 C CA . GLN A 1 286 ? 36.372 -46.375 21.575 1.00 96.07 286 GLN B CA 1
ATOM 2147 C C . GLN A 1 286 ? 37.411 -45.379 21.062 1.00 94.36 286 GLN B C 1
ATOM 2148 O O . GLN A 1 286 ? 38.063 -44.728 21.897 1.00 93.76 286 GLN B O 1
ATOM 2154 N N . HIS A 1 287 ? 37.544 -45.256 19.741 1.00 93.82 287 HIS B N 1
ATOM 2155 C CA . HIS A 1 287 ? 38.477 -44.253 19.170 1.00 92.24 287 HIS B CA 1
ATOM 2156 C C . HIS A 1 287 ? 38.277 -42.920 19.888 1.00 88.95 287 HIS B C 1
ATOM 2157 O O . HIS A 1 287 ? 39.279 -42.254 20.192 1.00 88.70 287 HIS B O 1
ATOM 2164 N N . ALA A 1 288 ? 37.023 -42.554 20.149 1.00 86.75 288 ALA B N 1
ATOM 2165 C CA . ALA A 1 288 ? 36.718 -41.251 20.779 1.00 83.66 288 ALA B CA 1
ATOM 2166 C C . ALA A 1 288 ? 37.248 -41.222 22.212 1.00 84.73 288 ALA B C 1
ATOM 2167 O O . ALA A 1 288 ? 38.004 -40.299 22.536 1.00 83.78 288 ALA B O 1
ATOM 2169 N N . VAL A 1 289 ? 36.842 -42.189 23.035 1.00 86.84 289 VAL B N 1
ATOM 2170 C CA . VAL A 1 289 ? 37.284 -42.233 24.459 1.00 88.28 289 VAL B CA 1
ATOM 2171 C C . VAL A 1 289 ? 38.810 -42.164 24.474 1.00 89.95 289 VAL B C 1
ATOM 2172 O O . VAL A 1 289 ? 39.366 -41.491 25.357 1.00 89.79 289 VAL B O 1
ATOM 2176 N N . ARG A 1 290 ? 39.450 -42.818 23.505 1.00 91.65 290 ARG B N 1
ATOM 2177 C CA . ARG A 1 290 ? 40.929 -42.808 23.411 1.00 93.52 290 ARG B CA 1
ATOM 2178 C C . ARG A 1 290 ? 41.404 -41.372 23.215 1.00 90.87 290 ARG B C 1
ATOM 2179 O O . ARG A 1 290 ? 42.203 -40.892 24.039 1.00 91.51 290 ARG B O 1
ATOM 2187 N N . PHE A 1 291 ? 40.934 -40.723 22.151 1.00 88.26 291 PHE B N 1
ATOM 2188 C CA . PHE A 1 291 ? 41.340 -39.327 21.853 1.00 85.83 291 PHE B CA 1
ATOM 2189 C C . PHE A 1 291 ? 40.939 -38.432 23.026 1.00 84.13 291 PHE B C 1
ATOM 2190 O O . PHE A 1 291 ? 41.682 -37.493 23.345 1.00 83.64 291 PHE B O 1
ATOM 2198 N N . ALA A 1 292 ? 39.809 -38.737 23.658 1.00 83.53 292 ALA B N 1
ATOM 2199 C CA . ALA A 1 292 ? 39.328 -37.928 24.800 1.00 82.11 292 ALA B CA 1
ATOM 2200 C C . ALA A 1 292 ? 40.324 -38.032 25.953 1.00 84.54 292 ALA B C 1
ATOM 2201 O O . ALA A 1 292 ? 40.564 -37.015 26.623 1.00 83.61 292 ALA B O 1
ATOM 2203 N N . GLU A 1 293 ? 40.867 -39.229 26.174 1.00 87.79 293 GLU B N 1
ATOM 2204 C CA . GLU A 1 293 ? 41.850 -39.429 27.268 1.00 90.60 293 GLU B CA 1
ATOM 2205 C C . GLU A 1 293 ? 43.141 -38.709 26.883 1.00 90.84 293 GLU B C 1
ATOM 2206 O O . GLU A 1 293 ? 43.729 -38.052 27.756 1.00 91.41 293 GLU B O 1
ATOM 2212 N N . ALA A 1 294 ? 43.527 -38.793 25.610 1.00 90.50 294 ALA B N 1
ATOM 2213 C CA . ALA A 1 294 ? 44.718 -38.063 25.128 1.00 90.71 294 ALA B CA 1
ATOM 2214 C C . ALA A 1 294 ? 44.569 -36.576 25.451 1.00 88.10 294 ALA B C 1
ATOM 2215 O O . ALA A 1 294 ? 45.601 -35.896 25.583 1.00 88.87 294 ALA B O 1
ATOM 2217 N N . LEU A 1 295 ? 43.333 -36.092 25.564 1.00 85.34 295 LEU B N 1
ATOM 2218 C CA . LEU A 1 295 ? 43.084 -34.658 25.858 1.00 82.90 295 LEU B CA 1
ATOM 2219 C C . LEU A 1 295 ? 43.155 -34.449 27.369 1.00 84.08 295 LEU B C 1
ATOM 2220 O O . LEU A 1 295 ? 43.718 -33.426 27.797 1.00 83.96 295 LEU B O 1
ATOM 2225 N N . ALA A 1 296 ? 42.598 -35.384 28.139 1.00 85.42 296 ALA B N 1
ATOM 2226 C CA . ALA A 1 296 ? 42.686 -35.291 29.612 1.00 87.06 296 ALA B CA 1
ATOM 2227 C C . ALA A 1 296 ? 44.156 -35.407 29.999 1.00 90.15 296 ALA B C 1
ATOM 2228 O O . ALA A 1 296 ? 44.532 -34.888 31.068 1.00 91.37 296 ALA B O 1
ATOM 2230 N N . ASP A 1 297 ? 44.950 -36.068 29.156 1.00 91.58 297 ASP B N 1
ATOM 2231 C CA . ASP A 1 297 ? 46.408 -36.162 29.410 1.00 94.66 297 ASP B CA 1
ATOM 2232 C C . ASP A 1 297 ? 47.022 -34.786 29.158 1.00 93.36 297 ASP B C 1
ATOM 2233 O O . ASP A 1 297 ? 47.462 -34.157 30.131 1.00 94.48 297 ASP B O 1
ATOM 2238 N N . GLN A 1 298 ? 47.024 -34.338 27.905 1.00 91.30 298 GLN B N 1
ATOM 2239 C CA . GLN A 1 298 ? 47.608 -33.024 27.525 1.00 90.19 298 GLN B CA 1
ATOM 2240 C C . GLN A 1 298 ? 47.164 -31.926 28.496 1.00 88.97 298 GLN B C 1
ATOM 2241 O O . GLN A 1 298 ? 47.968 -31.019 28.756 1.00 89.78 298 GLN B O 1
ATOM 2247 N N . GLY A 1 299 ? 45.930 -31.987 28.992 1.00 87.28 299 GLY B N 1
ATOM 2248 C CA . GLY A 1 299 ? 45.466 -31.001 29.987 1.00 86.43 299 GLY B CA 1
ATOM 2249 C C . GLY A 1 299 ? 45.331 -29.604 29.410 1.00 83.95 299 GLY B C 1
ATOM 2250 O O . GLY A 1 299 ? 45.419 -28.639 30.189 1.00 84.12 299 GLY B O 1
ATOM 2251 N N . ALA A 1 300 ? 45.109 -29.497 28.098 1.00 81.94 300 ALA B N 1
ATOM 2252 C CA . ALA A 1 300 ? 44.955 -28.177 27.442 1.00 79.69 300 ALA B CA 1
ATOM 2253 C C . ALA A 1 300 ? 43.470 -27.806 27.375 1.00 76.67 300 ALA B C 1
ATOM 2254 O O . ALA A 1 300 ? 43.157 -26.611 27.518 1.00 75.29 300 ALA B O 1
ATOM 2256 N N . ILE A 1 301 ? 42.601 -28.802 27.183 1.00 75.96 301 ILE B N 1
ATOM 2257 C CA . ILE A 1 301 ? 41.136 -28.557 27.074 1.00 73.27 301 ILE B CA 1
ATOM 2258 C C . ILE A 1 301 ? 40.514 -28.686 28.463 1.00 73.86 301 ILE B C 1
ATOM 2259 O O . ILE A 1 301 ? 40.924 -29.583 29.210 1.00 76.24 301 ILE B O 1
ATOM 2264 N N . ASP A 1 302 ? 39.560 -27.815 28.779 1.00 71.94 302 ASP B N 1
ATOM 2265 C CA . ASP A 1 302 ? 38.871 -27.876 30.090 1.00 72.52 302 ASP B CA 1
ATOM 2266 C C . ASP A 1 302 ? 37.578 -28.684 29.933 1.00 71.34 302 ASP B C 1
ATOM 2267 O O . ASP A 1 302 ? 37.203 -29.371 30.898 1.00 72.75 302 ASP B O 1
ATOM 2272 N N . LEU A 1 303 ? 36.926 -28.610 28.768 1.00 69.10 303 LEU B N 1
ATOM 2273 C CA . LEU A 1 303 ? 35.619 -29.301 28.595 1.00 68.04 303 LEU B CA 1
ATOM 2274 C C . LEU A 1 303 ? 35.544 -29.968 27.223 1.00 67.35 303 LEU B C 1
ATOM 2275 O O . LEU A 1 303 ? 35.911 -29.321 26.231 1.00 66.18 303 LEU B O 1
ATOM 2280 N N . VAL A 1 304 ? 35.043 -31.203 27.180 1.00 68.25 304 VAL B N 1
ATOM 2281 C CA . VAL A 1 304 ? 34.866 -31.909 25.880 1.00 67.88 304 VAL B CA 1
ATOM 2282 C C . VAL A 1 304 ? 33.390 -31.841 25.485 1.00 65.96 304 VAL B C 1
ATOM 2283 O O . VAL A 1 304 ? 32.544 -32.270 26.294 1.00 66.37 304 VAL B O 1
ATOM 2287 N N . ASP A 1 305 ? 33.090 -31.314 24.294 1.00 64.12 305 ASP B N 1
ATOM 2288 C CA . ASP A 1 305 ? 31.687 -31.284 23.802 1.00 62.51 305 ASP B CA 1
ATOM 2289 C C . ASP A 1 305 ? 31.430 -32.575 23.024 1.00 63.67 305 ASP B C 1
ATOM 2290 O O . ASP A 1 305 ? 31.838 -32.647 21.852 1.00 63.76 305 ASP B O 1
ATOM 2295 N N . VAL A 1 306 ? 30.780 -33.552 23.657 1.00 64.75 306 VAL B N 1
ATOM 2296 C CA . VAL A 1 306 ? 30.569 -34.877 23.001 1.00 66.40 306 VAL B CA 1
ATOM 2297 C C . VAL A 1 306 ? 29.361 -34.810 22.062 1.00 65.11 306 VAL B C 1
ATOM 2298 O O . VAL A 1 306 ? 28.250 -34.534 22.548 1.00 64.36 306 VAL B O 1
ATOM 2302 N N . SER A 1 307 ? 29.582 -35.050 20.768 1.00 65.07 307 SER B N 1
ATOM 2303 C CA . SER A 1 307 ? 28.476 -35.068 19.777 1.00 64.30 307 SER B CA 1
ATOM 2304 C C . SER A 1 307 ? 28.626 -36.328 18.921 1.00 66.49 307 SER B C 1
ATOM 2305 O O . SER A 1 307 ? 29.101 -37.340 19.465 1.00 68.67 307 SER B O 1
ATOM 2308 N N . SER A 1 308 ? 28.257 -36.260 17.639 1.00 66.16 308 SER B N 1
ATOM 2309 C CA . SER A 1 308 ? 28.428 -37.422 16.730 1.00 68.50 308 SER B CA 1
ATOM 2310 C C . SER A 1 308 ? 27.991 -37.070 15.310 1.00 67.91 308 SER B C 1
ATOM 2311 O O . SER A 1 308 ? 27.321 -36.038 15.140 1.00 65.73 308 SER B O 1
ATOM 2314 N N . GLY A 1 309 ? 28.379 -37.890 14.331 1.00 70.01 309 GLY B N 1
ATOM 2315 C CA . GLY A 1 309 ? 27.908 -37.689 12.948 1.00 69.98 309 GLY B CA 1
ATOM 2316 C C . GLY A 1 309 ? 28.782 -36.769 12.124 1.00 69.01 309 GLY B C 1
ATOM 2317 O O . GLY A 1 309 ? 29.643 -36.087 12.709 1.00 67.85 309 GLY B O 1
ATOM 2318 N N . GLY A 1 310 ? 28.562 -36.753 10.806 1.00 69.71 310 GLY B N 1
ATOM 2319 C CA . GLY A 1 310 ? 29.311 -35.849 9.914 1.00 69.05 310 GLY B CA 1
ATOM 2320 C C . GLY A 1 310 ? 30.648 -36.425 9.498 1.00 71.20 310 GLY B C 1
ATOM 2321 O O . GLY A 1 310 ? 31.228 -35.905 8.529 1.00 71.18 310 GLY B O 1
ATOM 2322 N N . LEU A 1 311 ? 31.111 -37.475 10.178 1.00 73.24 311 LEU B N 1
ATOM 2323 C CA . LEU A 1 311 ? 32.470 -38.005 9.888 1.00 75.45 311 LEU B CA 1
ATOM 2324 C C . LEU A 1 311 ? 32.516 -38.627 8.494 1.00 77.99 311 LEU B C 1
ATOM 2325 O O . LEU A 1 311 ? 33.525 -38.427 7.794 1.00 79.26 311 LEU B O 1
ATOM 2330 N N . HIS A 1 312 ? 31.468 -39.350 8.108 1.00 78.91 312 HIS B N 1
ATOM 2331 C CA . HIS A 1 312 ? 31.522 -40.048 6.801 1.00 81.75 312 HIS B CA 1
ATOM 2332 C C . HIS A 1 312 ? 30.127 -40.176 6.199 1.00 81.48 312 HIS B C 1
ATOM 2333 O O . HIS A 1 312 ? 29.189 -40.490 6.951 1.00 80.22 312 HIS B O 1
ATOM 2340 N N . SER A 1 313 ? 30.003 -39.947 4.891 1.00 82.95 313 SER B N 1
ATOM 2341 C CA . SER A 1 313 ? 28.702 -40.192 4.225 1.00 83.01 313 SER B CA 1
ATOM 2342 C C . SER A 1 313 ? 28.364 -41.666 4.437 1.00 84.85 313 SER B C 1
ATOM 2343 O O . SER A 1 313 ? 29.245 -42.402 4.915 1.00 83.70 313 SER B O 1
ATOM 2346 N N . SER A 1 314 ? 27.149 -42.087 4.095 1.00 87.85 314 SER B N 1
ATOM 2347 C CA . SER A 1 314 ? 26.743 -43.490 4.373 1.00 90.21 314 SER B CA 1
ATOM 2348 C C . SER A 1 314 ? 26.630 -43.693 5.886 1.00 88.68 314 SER B C 1
ATOM 2349 O O . SER A 1 314 ? 26.613 -44.857 6.322 1.00 91.08 314 SER B O 1
ATOM 2352 N N . GLN A 1 315 ? 26.565 -42.602 6.652 1.00 85.07 315 GLN B N 1
ATOM 2353 C CA . GLN A 1 315 ? 26.352 -42.724 8.116 1.00 83.64 315 GLN B CA 1
ATOM 2354 C C . GLN A 1 315 ? 24.866 -42.992 8.351 1.00 84.18 315 GLN B C 1
ATOM 2355 O O . GLN A 1 315 ? 24.056 -42.608 7.488 1.00 84.60 315 GLN B O 1
ATOM 2361 N N . GLU A 1 316 ? 24.528 -43.630 9.469 1.00 84.39 316 GLU B N 1
ATOM 2362 C CA . GLU A 1 316 ? 23.110 -43.981 9.739 1.00 85.17 316 GLU B CA 1
ATOM 2363 C C . GLU A 1 316 ? 22.787 -43.541 11.167 1.00 83.00 316 GLU B C 1
ATOM 2364 O O . GLU A 1 316 ? 22.730 -44.406 12.059 1.00 84.70 316 GLU B O 1
ATOM 2370 N N . VAL A 1 317 ? 22.619 -42.235 11.375 1.00 79.59 317 VAL B N 1
ATOM 2371 C CA . VAL A 1 317 ? 22.386 -41.722 12.754 1.00 77.51 317 VAL B CA 1
ATOM 2372 C C . VAL A 1 317 ? 21.024 -42.188 13.259 1.00 78.38 317 VAL B C 1
ATOM 2373 O O . VAL A 1 317 ? 20.089 -42.258 12.448 1.00 79.06 317 VAL B O 1
ATOM 2377 N N . LYS A 1 318 ? 20.939 -42.525 14.546 1.00 78.64 318 LYS B N 1
ATOM 2378 C CA . LYS A 1 318 ? 19.635 -42.900 15.148 1.00 79.48 318 LYS B CA 1
ATOM 2379 C C . LYS A 1 318 ? 19.226 -41.760 16.079 1.00 76.44 318 LYS B C 1
ATOM 2380 O O . LYS A 1 318 ? 19.544 -41.828 17.279 1.00 76.33 318 LYS B O 1
ATOM 2386 N N . SER A 1 319 ? 18.563 -40.745 15.527 1.00 74.29 319 SER B N 1
ATOM 2387 C CA . SER A 1 319 ? 18.142 -39.573 16.334 1.00 71.47 319 SER B CA 1
ATOM 2388 C C . SER A 1 319 ? 17.161 -40.003 17.420 1.00 72.45 319 SER B C 1
ATOM 2389 O O . SER A 1 319 ? 16.539 -41.070 17.282 1.00 75.13 319 SER B O 1
ATOM 2392 N N . GLY A 1 320 ? 17.031 -39.178 18.453 1.00 70.54 320 GLY B N 1
ATOM 2393 C CA . GLY A 1 320 ? 16.133 -39.507 19.568 1.00 71.51 320 GLY B CA 1
ATOM 2394 C C . GLY A 1 320 ? 16.406 -38.617 20.762 1.00 69.61 320 GLY B C 1
ATOM 2395 O O . GLY A 1 320 ? 17.517 -38.072 20.867 1.00 68.22 320 GLY B O 1
ATOM 2396 N N . PRO A 1 321 ? 15.436 -38.438 21.674 1.00 69.69 321 PRO B N 1
ATOM 2397 C CA . PRO A 1 321 ? 15.659 -37.645 22.877 1.00 68.31 321 PRO B CA 1
ATOM 2398 C C . PRO A 1 321 ? 16.889 -38.150 23.646 1.00 69.35 321 PRO B C 1
ATOM 2399 O O . PRO A 1 321 ? 16.828 -39.233 24.188 1.00 71.93 321 PRO B O 1
ATOM 2403 N N . GLY A 1 322 ? 17.960 -37.354 23.678 1.00 67.56 322 GLY B N 1
ATOM 2404 C CA . GLY A 1 322 ? 19.196 -37.750 24.379 1.00 68.59 322 GLY B CA 1
ATOM 2405 C C . GLY A 1 322 ? 19.923 -38.855 23.640 1.00 70.52 322 GLY B C 1
ATOM 2406 O O . GLY A 1 322 ? 20.604 -39.648 24.306 1.00 72.57 322 GLY B O 1
ATOM 2407 N N . PHE A 1 323 ? 19.818 -38.888 22.311 1.00 70.08 323 PHE B N 1
ATOM 2408 C CA . PHE A 1 323 ? 20.408 -40.013 21.538 1.00 72.30 323 PHE B CA 1
ATOM 2409 C C . PHE A 1 323 ? 21.934 -40.066 21.683 1.00 72.54 323 PHE B C 1
ATOM 2410 O O . PHE A 1 323 ? 22.487 -41.165 21.509 1.00 75.06 323 PHE B O 1
ATOM 2418 N N . GLN A 1 324 ? 22.594 -38.940 21.967 1.00 70.26 324 GLN B N 1
ATOM 2419 C CA . GLN A 1 324 ? 24.083 -38.955 22.020 1.00 70.63 324 GLN B CA 1
ATOM 2420 C C . GLN A 1 324 ? 24.549 -38.670 23.450 1.00 70.74 324 GLN B C 1
ATOM 2421 O O . GLN A 1 324 ? 25.727 -38.321 23.625 1.00 70.52 324 GLN B O 1
ATOM 2427 N N . ALA A 1 325 ? 23.659 -38.827 24.427 1.00 71.32 325 ALA B N 1
ATOM 2428 C CA . ALA A 1 325 ? 24.055 -38.636 25.842 1.00 71.91 325 ALA B CA 1
ATOM 2429 C C . ALA A 1 325 ? 24.949 -39.794 26.300 1.00 74.97 325 ALA B C 1
ATOM 2430 O O . ALA A 1 325 ? 26.010 -39.516 26.884 1.00 75.23 325 ALA B O 1
ATOM 2432 N N . PRO A 1 326 ? 24.586 -41.073 26.065 1.00 77.53 326 PRO B N 1
ATOM 2433 C CA . PRO A 1 326 ? 25.447 -42.195 26.428 1.00 80.70 326 PRO B CA 1
ATOM 2434 C C . PRO A 1 326 ? 26.900 -41.954 25.998 1.00 80.41 326 PRO B C 1
ATOM 2435 O O . PRO A 1 326 ? 27.782 -42.162 26.804 1.00 81.94 326 PRO B O 1
ATOM 2439 N N . PHE A 1 327 ? 27.109 -41.526 24.751 1.00 78.68 327 PHE B N 1
ATOM 2440 C CA . PHE A 1 327 ? 28.475 -41.262 24.235 1.00 78.47 327 PHE B CA 1
ATOM 2441 C C . PHE A 1 327 ? 29.272 -40.444 25.250 1.00 77.74 327 PHE B C 1
ATOM 2442 O O . PHE A 1 327 ? 30.429 -40.797 25.531 1.00 79.48 327 PHE B O 1
ATOM 2450 N N . GLY A 1 328 ? 28.669 -39.381 25.780 1.00 75.46 328 GLY B N 1
ATOM 2451 C CA . GLY A 1 328 ? 29.389 -38.487 26.704 1.00 74.79 328 GLY B CA 1
ATOM 2452 C C . GLY A 1 328 ? 29.511 -39.083 28.083 1.00 77.28 328 GLY B C 1
ATOM 2453 O O . GLY A 1 328 ? 30.518 -38.810 28.749 1.00 78.09 328 GLY B O 1
ATOM 2454 N N . ILE A 1 329 ? 28.510 -39.853 28.504 1.00 78.65 329 ILE B N 1
ATOM 2455 C CA . ILE A 1 329 ? 28.587 -40.543 29.823 1.00 81.55 329 ILE B CA 1
ATOM 2456 C C . ILE A 1 329 ? 29.802 -41.469 29.774 1.00 84.35 329 ILE B C 1
ATOM 2457 O O . ILE A 1 329 ? 30.537 -41.530 30.770 1.00 86.14 329 ILE B O 1
ATOM 2462 N N . ALA A 1 330 ? 30.020 -42.121 28.634 1.00 84.82 330 ALA B N 1
ATOM 2463 C CA . ALA A 1 330 ? 31.197 -43.000 28.466 1.00 87.58 330 ALA B CA 1
ATOM 2464 C C . ALA A 1 330 ? 32.482 -42.170 28.534 1.00 86.72 330 ALA B C 1
ATOM 2465 O O . ALA A 1 330 ? 33.427 -42.599 29.216 1.00 89.26 330 ALA B O 1
ATOM 2467 N N . VAL A 1 331 ? 32.519 -41.037 27.833 1.00 83.52 331 VAL B N 1
ATOM 2468 C CA . VAL A 1 331 ? 33.711 -40.143 27.861 1.00 82.69 331 VAL B CA 1
ATOM 2469 C C . VAL A 1 331 ? 33.925 -39.683 29.301 1.00 83.39 331 VAL B C 1
ATOM 2470 O O . VAL A 1 331 ? 35.071 -39.749 29.778 1.00 85.22 331 VAL B O 1
ATOM 2474 N N . LYS A 1 332 ? 32.859 -39.231 29.959 1.00 82.18 332 LYS B N 1
ATOM 2475 C CA . LYS A 1 332 ? 32.955 -38.794 31.372 1.00 83.08 332 LYS B CA 1
ATOM 2476 C C . LYS A 1 332 ? 33.547 -39.933 32.196 1.00 87.05 332 LYS B C 1
ATOM 2477 O O . LYS A 1 332 ? 34.345 -39.650 33.103 1.00 88.52 332 LYS B O 1
ATOM 2483 N N . LYS A 1 333 ? 33.155 -41.169 31.889 1.00 88.92 333 LYS B N 1
ATOM 2484 C CA . LYS A 1 333 ? 33.647 -42.342 32.650 1.00 93.06 333 LYS B CA 1
ATOM 2485 C C . LYS A 1 333 ? 35.165 -42.408 32.543 1.00 94.60 333 LYS B C 1
ATOM 2486 O O . LYS A 1 333 ? 35.821 -42.559 33.587 1.00 97.15 333 LYS B O 1
ATOM 2492 N N . ALA A 1 334 ? 35.696 -42.271 31.331 1.00 93.24 334 ALA B N 1
ATOM 2493 C CA . ALA A 1 334 ? 37.151 -42.436 31.115 1.00 95.00 334 ALA B CA 1
ATOM 2494 C C . ALA A 1 334 ? 37.910 -41.130 31.343 1.00 93.31 334 ALA B C 1
ATOM 2495 O O . ALA A 1 334 ? 39.108 -41.085 31.010 1.00 94.32 334 ALA B O 1
ATOM 2497 N N . VAL A 1 335 ? 37.243 -40.111 31.874 1.00 91.03 335 VAL B N 1
ATOM 2498 C CA . VAL A 1 335 ? 37.913 -38.792 32.049 1.00 89.45 335 VAL B CA 1
ATOM 2499 C C . VAL A 1 335 ? 37.752 -38.360 33.505 1.00 90.50 335 VAL B C 1
ATOM 2500 O O . VAL A 1 335 ? 38.680 -37.745 34.041 1.00 91.39 335 VAL B O 1
ATOM 2504 N N . GLY A 1 336 ? 36.620 -38.696 34.116 1.00 90.67 336 GLY B N 1
ATOM 2505 C CA . GLY A 1 336 ? 36.379 -38.323 35.518 1.00 91.92 336 GLY B CA 1
ATOM 2506 C C . GLY A 1 336 ? 36.488 -36.831 35.723 1.00 89.65 336 GLY B C 1
ATOM 2507 O O . GLY A 1 336 ? 36.052 -36.079 34.838 1.00 86.35 336 GLY B O 1
ATOM 2508 N N . GLU A 1 337 ? 37.041 -36.418 36.861 1.00 91.61 337 GLU B N 1
ATOM 2509 C CA . GLU A 1 337 ? 37.114 -34.970 37.175 1.00 89.88 337 GLU B CA 1
ATOM 2510 C C . GLU A 1 337 ? 38.324 -34.362 36.465 1.00 89.27 337 GLU B C 1
ATOM 2511 O O . GLU A 1 337 ? 38.547 -33.149 36.623 1.00 88.08 337 GLU B O 1
ATOM 2517 N N . ARG A 1 338 ? 39.053 -35.169 35.696 1.00 90.20 338 ARG B N 1
ATOM 2518 C CA . ARG A 1 338 ? 40.223 -34.649 34.937 1.00 89.80 338 ARG B CA 1
ATOM 2519 C C . ARG A 1 338 ? 39.751 -33.582 33.944 1.00 85.92 338 ARG B C 1
ATOM 2520 O O . ARG A 1 338 ? 40.442 -32.556 33.829 1.00 85.34 338 ARG B O 1
ATOM 2528 N N . MET A 1 339 ? 38.626 -33.816 33.262 1.00 83.62 339 MET B N 1
ATOM 2529 C CA . MET A 1 339 ? 38.058 -32.817 32.319 1.00 80.05 339 MET B CA 1
ATOM 2530 C C . MET A 1 339 ? 36.543 -32.754 32.511 1.00 78.27 339 MET B C 1
ATOM 2531 O O . MET A 1 339 ? 35.982 -33.727 33.030 1.00 79.74 339 MET B O 1
ATOM 2536 N N . LEU A 1 340 ? 35.919 -31.640 32.124 1.00 75.47 340 LEU B N 1
ATOM 2537 C CA . LEU A 1 340 ? 34.439 -31.521 32.182 1.00 73.68 340 LEU B CA 1
ATOM 2538 C C . LEU A 1 340 ? 33.862 -32.040 30.863 1.00 72.03 340 LEU B C 1
ATOM 2539 O O . LEU A 1 340 ? 34.553 -31.935 29.838 1.00 71.41 340 LEU B O 1
ATOM 2544 N N . VAL A 1 341 ? 32.649 -32.593 30.900 1.00 71.62 341 VAL B N 1
ATOM 2545 C CA . VAL A 1 341 ? 32.015 -33.121 29.656 1.00 70.33 341 VAL B CA 1
ATOM 2546 C C . VAL A 1 341 ? 30.645 -32.474 29.451 1.00 67.98 341 VAL B C 1
ATOM 2547 O O . VAL A 1 341 ? 29.934 -32.255 30.447 1.00 68.21 341 VAL B O 1
ATOM 2551 N N . ALA A 1 342 ? 30.308 -32.173 28.196 1.00 65.99 342 ALA B N 1
ATOM 2552 C CA . ALA A 1 342 ? 29.002 -31.553 27.878 1.00 63.85 342 ALA B CA 1
ATOM 2553 C C . ALA A 1 342 ? 28.244 -32.428 26.881 1.00 63.70 342 ALA B C 1
ATOM 2554 O O . ALA A 1 342 ? 28.863 -32.875 25.901 1.00 64.00 342 ALA B O 1
ATOM 2556 N N . THR A 1 343 ? 26.945 -32.625 27.120 1.00 63.42 343 THR B N 1
ATOM 2557 C CA . THR A 1 343 ? 26.112 -33.442 26.198 1.00 63.50 343 THR B CA 1
ATOM 2558 C C . THR A 1 343 ? 25.187 -32.543 25.373 1.00 61.13 343 THR B C 1
ATOM 2559 O O . THR A 1 343 ? 24.804 -31.470 25.873 1.00 59.75 343 THR B O 1
ATOM 2563 N N . VAL A 1 344 ? 24.872 -32.971 24.151 1.00 60.91 344 VAL B N 1
ATOM 2564 C CA . VAL A 1 344 ? 23.951 -32.215 23.259 1.00 58.99 344 VAL B CA 1
ATOM 2565 C C . VAL A 1 344 ? 23.166 -33.262 22.466 1.00 60.04 344 VAL B C 1
ATOM 2566 O O . VAL A 1 344 ? 23.708 -34.355 22.268 1.00 61.90 344 VAL B O 1
ATOM 2570 N N . GLY A 1 345 ? 21.923 -32.963 22.081 1.00 59.16 345 GLY B N 1
ATOM 2571 C CA . GLY A 1 345 ? 21.158 -33.905 21.243 1.00 60.34 345 GLY B CA 1
ATOM 2572 C C . GLY A 1 345 ? 19.731 -34.117 21.705 1.00 60.74 345 GLY B C 1
ATOM 2573 O O . GLY A 1 345 ? 19.537 -34.922 22.629 1.00 62.43 345 GLY B O 1
ATOM 2574 N N . HIS A 1 346 ? 18.770 -33.416 21.101 1.00 59.43 346 HIS B N 1
ATOM 2575 C CA . HIS A 1 346 ? 17.326 -33.613 21.405 1.00 59.98 346 HIS B CA 1
ATOM 2576 C C . HIS A 1 346 ? 17.055 -33.663 22.911 1.00 60.56 346 HIS B C 1
ATOM 2577 O O . HIS A 1 346 ? 16.286 -34.535 23.330 1.00 62.36 346 HIS B O 1
ATOM 2584 N N . ILE A 1 347 ? 17.660 -32.767 23.688 1.00 59.33 347 ILE B N 1
ATOM 2585 C CA . ILE A 1 347 ? 17.325 -32.673 25.141 1.00 59.96 347 ILE B CA 1
ATOM 2586 C C . ILE A 1 347 ? 16.194 -31.650 25.214 1.00 58.59 347 ILE B C 1
ATOM 2587 O O . ILE A 1 347 ? 16.491 -30.458 25.354 1.00 56.91 347 ILE B O 1
ATOM 2592 N N . ARG A 1 348 ? 14.946 -32.108 25.138 1.00 59.53 348 ARG B N 1
ATOM 2593 C CA . ARG A 1 348 ? 13.810 -31.162 24.999 1.00 58.36 348 ARG B CA 1
ATOM 2594 C C . ARG A 1 348 ? 13.108 -30.845 26.321 1.00 58.94 348 ARG B C 1
ATOM 2595 O O . ARG A 1 348 ? 12.072 -30.161 26.270 1.00 58.34 348 ARG B O 1
ATOM 2603 N N . ASP A 1 349 ? 13.649 -31.295 27.451 1.00 60.21 349 ASP B N 1
ATOM 2604 C CA . ASP A 1 349 ? 13.027 -30.930 28.752 1.00 60.96 349 ASP B CA 1
ATOM 2605 C C . ASP A 1 349 ? 14.086 -30.896 29.860 1.00 61.61 349 ASP B C 1
ATOM 2606 O O . ASP A 1 349 ? 15.139 -31.532 29.685 1.00 62.11 349 ASP B O 1
ATOM 2611 N N . GLY A 1 350 ? 13.809 -30.167 30.945 1.00 61.79 350 GLY B N 1
ATOM 2612 C CA . GLY A 1 350 ? 14.783 -30.019 32.044 1.00 62.61 350 GLY B CA 1
ATOM 2613 C C . GLY A 1 350 ? 14.983 -31.301 32.823 1.00 65.33 350 GLY B C 1
ATOM 2614 O O . GLY A 1 350 ? 16.110 -31.551 33.272 1.00 66.10 350 GLY B O 1
ATOM 2615 N N . LYS A 1 351 ? 13.921 -32.081 32.988 1.00 66.96 351 LYS B N 1
ATOM 2616 C CA . LYS A 1 351 ? 14.021 -33.314 33.802 1.00 69.98 351 LYS B CA 1
ATOM 2617 C C . LYS A 1 351 ? 15.042 -34.247 33.142 1.00 70.44 351 LYS B C 1
ATOM 2618 O O . LYS A 1 351 ? 15.952 -34.700 33.851 1.00 72.01 351 LYS B O 1
ATOM 2624 N N . LEU A 1 352 ? 14.938 -34.472 31.833 1.00 69.24 352 LEU B N 1
ATOM 2625 C CA . LEU A 1 352 ? 15.956 -35.291 31.126 1.00 69.69 352 LEU B CA 1
ATOM 2626 C C . LEU A 1 352 ? 17.327 -34.647 31.321 1.00 68.58 352 LEU B C 1
ATOM 2627 O O . LEU A 1 352 ? 18.282 -35.379 31.632 1.00 70.20 352 LEU B O 1
ATOM 2632 N N . ALA A 1 353 ? 17.406 -33.326 31.171 1.00 66.17 353 ALA B N 1
ATOM 2633 C CA . ALA A 1 353 ? 18.687 -32.596 31.294 1.00 65.12 353 ALA B CA 1
ATOM 2634 C C . ALA A 1 353 ? 19.267 -32.744 32.702 1.00 67.10 353 ALA B C 1
ATOM 2635 O O . ALA A 1 353 ? 20.424 -33.170 32.815 1.00 68.06 353 ALA B O 1
ATOM 2637 N N . ASN A 1 354 ? 18.498 -32.372 33.727 1.00 67.85 354 ASN B N 1
ATOM 2638 C CA . ASN A 1 354 ? 18.978 -32.456 35.133 1.00 70.04 354 ASN B CA 1
ATOM 2639 C C . ASN A 1 354 ? 19.454 -33.882 35.406 1.00 72.77 354 ASN B C 1
ATOM 2640 O O . ASN A 1 354 ? 20.588 -34.044 35.868 1.00 73.92 354 ASN B O 1
ATOM 2645 N N . ARG A 1 355 ? 18.614 -34.870 35.112 1.00 73.95 355 ARG B N 1
ATOM 2646 C CA . ARG A 1 355 ? 19.011 -36.287 35.284 1.00 76.81 355 ARG B CA 1
ATOM 2647 C C . ARG A 1 355 ? 20.374 -36.505 34.634 1.00 76.37 355 ARG B C 1
ATOM 2648 O O . ARG A 1 355 ? 21.267 -37.039 35.310 1.00 78.55 355 ARG B O 1
ATOM 2656 N N . LEU A 1 356 ? 20.522 -36.100 33.374 1.00 73.85 356 LEU B N 1
ATOM 2657 C CA . LEU A 1 356 ? 21.792 -36.301 32.632 1.00 73.47 356 LEU B CA 1
ATOM 2658 C C . LEU A 1 356 ? 22.945 -35.697 33.433 1.00 73.74 356 LEU B C 1
ATOM 2659 O O . LEU A 1 356 ? 24.089 -36.142 33.247 1.00 74.68 356 LEU B O 1
ATOM 2664 N N . LEU A 1 357 ? 22.650 -34.715 34.285 1.00 73.14 357 LEU B N 1
ATOM 2665 C CA . LEU A 1 357 ? 23.709 -34.030 35.064 1.00 73.52 357 LEU B CA 1
ATOM 2666 C C . LEU A 1 357 ? 23.916 -34.750 36.397 1.00 76.93 357 LEU B C 1
ATOM 2667 O O . LEU A 1 357 ? 25.076 -35.034 36.729 1.00 78.49 357 LEU B O 1
ATOM 2672 N N . GLU A 1 358 ? 22.838 -35.041 37.125 1.00 78.27 358 GLU B N 1
ATOM 2673 C CA . GLU A 1 358 ? 22.975 -35.636 38.483 1.00 81.78 358 GLU B CA 1
ATOM 2674 C C . GLU A 1 358 ? 23.159 -37.153 38.399 1.00 84.49 358 GLU B C 1
ATOM 2675 O O . GLU A 1 358 ? 24.168 -37.648 38.923 1.00 86.81 358 GLU B O 1
ATOM 2681 N N . GLU A 1 359 ? 22.225 -37.860 37.770 1.00 84.45 359 GLU B N 1
ATOM 2682 C CA . GLU A 1 359 ? 22.278 -39.319 37.712 1.00 87.37 359 GLU B CA 1
ATOM 2683 C C . GLU A 1 359 ? 23.407 -39.830 36.827 1.00 87.27 359 GLU B C 1
ATOM 2684 O O . GLU A 1 359 ? 23.775 -41.009 36.938 1.00 90.20 359 GLU B O 1
ATOM 2690 N N . GLU A 1 360 ? 23.967 -38.979 35.960 1.00 84.22 360 GLU B N 1
ATOM 2691 C CA . GLU A 1 360 ? 25.024 -39.422 35.073 1.00 84.17 360 GLU B CA 1
ATOM 2692 C C . GLU A 1 360 ? 26.294 -38.597 35.206 1.00 83.27 360 GLU B C 1
ATOM 2693 O O . GLU A 1 360 ? 27.248 -38.833 34.456 1.00 83.12 360 GLU B O 1
ATOM 2699 N N . GLY A 1 361 ? 26.339 -37.644 36.138 1.00 82.90 361 GLY B N 1
ATOM 2700 C CA . GLY A 1 361 ? 27.564 -36.958 36.484 1.00 82.89 361 GLY B CA 1
ATOM 2701 C C . GLY A 1 361 ? 28.020 -35.890 35.518 1.00 79.65 361 GLY B C 1
ATOM 2702 O O . GLY A 1 361 ? 29.031 -35.224 35.800 1.00 79.67 361 GLY B O 1
ATOM 2703 N N . LEU A 1 362 ? 27.309 -35.681 34.407 1.00 77.10 362 LEU B N 1
ATOM 2704 C CA . LEU A 1 362 ? 27.820 -34.779 33.382 1.00 74.39 362 LEU B CA 1
ATOM 2705 C C . LEU A 1 362 ? 27.708 -33.334 33.860 1.00 72.69 362 LEU B C 1
ATOM 2706 O O . LEU A 1 362 ? 27.000 -33.017 34.818 1.00 73.20 362 LEU B O 1
ATOM 2711 N N . ASP A 1 363 ? 28.442 -32.458 33.190 1.00 70.92 363 ASP B N 1
ATOM 2712 C CA . ASP A 1 363 ? 28.781 -31.154 33.736 1.00 70.15 363 ASP B CA 1
ATOM 2713 C C . ASP A 1 363 ? 27.979 -30.015 33.134 1.00 67.26 363 ASP B C 1
ATOM 2714 O O . ASP A 1 363 ? 27.659 -29.057 33.839 1.00 66.92 363 ASP B O 1
ATOM 2719 N N . VAL A 1 364 ? 27.667 -30.091 31.841 1.00 65.41 364 VAL B N 1
ATOM 2720 C CA . VAL A 1 364 ? 26.939 -29.056 31.115 1.00 62.80 364 VAL B CA 1
ATOM 2721 C C . VAL A 1 364 ? 25.952 -29.749 30.180 1.00 61.96 364 VAL B C 1
ATOM 2722 O O . VAL A 1 364 ? 26.274 -30.782 29.583 1.00 62.80 364 VAL B O 1
ATOM 2726 N N . VAL A 1 365 ? 24.742 -29.203 30.065 1.00 60.58 365 VAL B N 1
ATOM 2727 C CA . VAL A 1 365 ? 23.793 -29.626 29.031 1.00 59.61 365 VAL B CA 1
ATOM 2728 C C . VAL A 1 365 ? 23.676 -28.527 27.974 1.00 57.26 365 VAL B C 1
ATOM 2729 O O . VAL A 1 365 ? 23.365 -27.366 28.286 1.00 56.17 365 VAL B O 1
ATOM 2733 N N . LEU A 1 366 ? 23.919 -28.882 26.723 1.00 56.71 366 LEU B N 1
ATOM 2734 C CA . LEU A 1 366 ? 23.878 -27.927 25.623 1.00 54.81 366 LEU B CA 1
ATOM 2735 C C . LEU A 1 366 ? 22.650 -28.205 24.752 1.00 54.15 366 LEU B C 1
ATOM 2736 O O . LEU A 1 366 ? 22.394 -29.355 24.376 1.00 55.22 366 LEU B O 1
ATOM 2741 N N . VAL A 1 367 ? 21.870 -27.164 24.465 1.00 52.66 367 VAL B N 1
ATOM 2742 C CA . VAL A 1 367 ? 20.732 -27.245 23.548 1.00 52.05 367 VAL B CA 1
ATOM 2743 C C . VAL A 1 367 ? 20.975 -26.361 22.329 1.00 50.68 367 VAL B C 1
ATOM 2744 O O . VAL A 1 367 ? 21.334 -25.186 22.471 1.00 49.73 367 VAL B O 1
ATOM 2748 N N . GLY A 1 368 ? 20.740 -26.920 21.133 1.00 50.84 368 GLY B N 1
ATOM 2749 C CA . GLY A 1 368 ? 20.673 -26.131 19.915 1.00 49.81 368 GLY B CA 1
ATOM 2750 C C . GLY A 1 368 ? 19.264 -25.703 19.487 1.00 49.24 368 GLY B C 1
ATOM 2751 O O . GLY A 1 368 ? 18.824 -24.579 19.765 1.00 48.26 368 GLY B O 1
ATOM 2752 N N . ARG A 1 369 ? 18.537 -26.609 18.826 1.00 50.08 369 ARG B N 1
ATOM 2753 C CA . ARG A 1 369 ? 17.259 -26.273 18.196 1.00 49.84 369 ARG B CA 1
ATOM 2754 C C . ARG A 1 369 ? 16.197 -25.840 19.204 1.00 49.56 369 ARG B C 1
ATOM 2755 O O . ARG A 1 369 ? 15.277 -25.082 18.866 1.00 49.02 369 ARG B O 1
ATOM 2763 N N . GLY A 1 370 ? 16.268 -26.338 20.435 1.00 50.16 370 GLY B N 1
ATOM 2764 C CA . GLY A 1 370 ? 15.306 -25.890 21.426 1.00 50.08 370 GLY B CA 1
ATOM 2765 C C . GLY A 1 370 ? 15.335 -24.391 21.611 1.00 48.75 370 GLY B C 1
ATOM 2766 O O . GLY A 1 370 ? 14.322 -23.775 21.919 1.00 48.56 370 GLY B O 1
ATOM 2767 N N . PHE A 1 371 ? 16.500 -23.785 21.410 1.00 48.03 371 PHE B N 1
ATOM 2768 C CA . PHE A 1 371 ? 16.648 -22.347 21.605 1.00 47.04 371 PHE B CA 1
ATOM 2769 C C . PHE A 1 371 ? 16.184 -21.569 20.392 1.00 46.36 371 PHE B C 1
ATOM 2770 O O . PHE A 1 371 ? 15.667 -20.446 20.529 1.00 45.86 371 PHE B O 1
ATOM 2778 N N . GLN A 1 372 ? 16.386 -22.149 19.210 1.00 46.56 372 GLN B N 1
ATOM 2779 C CA . GLN A 1 372 ? 15.830 -21.569 18.005 1.00 46.31 372 GLN B CA 1
ATOM 2780 C C . GLN A 1 372 ? 14.311 -21.521 18.075 1.00 46.60 372 GLN B C 1
ATOM 2781 O O . GLN A 1 372 ? 13.720 -20.503 17.726 1.00 46.24 372 GLN B O 1
ATOM 2787 N N . LYS A 1 373 ? 13.662 -22.596 18.542 1.00 47.46 373 LYS B N 1
ATOM 2788 C CA . LYS A 1 373 ? 12.208 -22.564 18.588 1.00 47.97 373 LYS B CA 1
ATOM 2789 C C . LYS A 1 373 ? 11.715 -21.733 19.758 1.00 47.63 373 LYS B C 1
ATOM 2790 O O . LYS A 1 373 ? 10.620 -21.143 19.686 1.00 47.77 373 LYS B O 1
ATOM 2796 N N . ASP A 1 374 ? 12.526 -21.672 20.815 1.00 47.39 374 ASP B N 1
ATOM 2797 C CA . ASP A 1 374 ? 12.158 -21.110 22.118 1.00 47.48 374 ASP B CA 1
ATOM 2798 C C . ASP A 1 374 ? 13.398 -20.445 22.688 1.00 46.89 374 ASP B C 1
ATOM 2799 O O . ASP A 1 374 ? 14.169 -21.080 23.431 1.00 47.31 374 ASP B O 1
ATOM 2804 N N . PRO A 1 375 ? 13.633 -19.178 22.368 1.00 46.17 375 PRO B N 1
ATOM 2805 C CA . PRO A 1 375 ? 14.715 -18.455 23.049 1.00 45.93 375 PRO B CA 1
ATOM 2806 C C . PRO A 1 375 ? 14.464 -18.262 24.547 1.00 46.61 375 PRO B C 1
ATOM 2807 O O . PRO A 1 375 ? 15.328 -17.711 25.238 1.00 46.74 375 PRO B O 1
ATOM 2811 N N . GLY A 1 376 ? 13.325 -18.720 25.075 1.00 47.28 376 GLY B N 1
ATOM 2812 C CA . GLY A 1 376 ? 13.036 -18.723 26.499 1.00 48.26 376 GLY B CA 1
ATOM 2813 C C . GLY A 1 376 ? 13.186 -20.086 27.120 1.00 49.21 376 GLY B C 1
ATOM 2814 O O . GLY A 1 376 ? 12.643 -20.319 28.213 1.00 50.34 376 GLY B O 1
ATOM 2815 N N . LEU A 1 377 ? 13.914 -21.001 26.462 1.00 49.01 377 LEU B N 1
ATOM 2816 C CA . LEU A 1 377 ? 14.133 -22.354 26.952 1.00 50.12 377 LEU B CA 1
ATOM 2817 C C . LEU A 1 377 ? 14.476 -22.384 28.428 1.00 51.26 377 LEU B C 1
ATOM 2818 O O . LEU A 1 377 ? 13.899 -23.198 29.148 1.00 52.60 377 LEU B O 1
ATOM 2823 N N . VAL A 1 378 ? 15.382 -21.517 28.899 1.00 51.03 378 VAL B N 1
ATOM 2824 C CA . VAL A 1 378 ? 15.766 -21.556 30.316 1.00 52.43 378 VAL B CA 1
ATOM 2825 C C . VAL A 1 378 ? 14.536 -21.357 31.195 1.00 53.41 378 VAL B C 1
ATOM 2826 O O . VAL A 1 378 ? 14.276 -22.135 32.124 1.00 55.00 378 VAL B O 1
ATOM 2830 N N . TRP A 1 379 ? 13.729 -20.340 30.874 1.00 52.67 379 TRP B N 1
ATOM 2831 C CA . TRP A 1 379 ? 12.464 -20.139 31.574 1.00 53.66 379 TRP B CA 1
ATOM 2832 C C . TRP A 1 379 ? 11.602 -21.396 31.511 1.00 54.51 379 TRP B C 1
ATOM 2833 O O . TRP A 1 379 ? 10.905 -21.741 32.472 1.00 56.11 379 TRP B O 1
ATOM 2844 N N . THR A 1 380 ? 11.633 -22.091 30.384 1.00 53.71 380 THR B N 1
ATOM 2845 C CA . THR A 1 380 ? 10.793 -23.265 30.244 1.00 54.72 380 THR B CA 1
ATOM 2846 C C . THR A 1 380 ? 11.357 -24.417 31.058 1.00 56.29 380 THR B C 1
ATOM 2847 O O . THR A 1 380 ? 10.616 -25.140 31.740 1.00 58.01 380 THR B O 1
ATOM 2851 N N . PHE A 1 381 ? 12.676 -24.606 31.001 1.00 55.93 381 PHE B N 1
ATOM 2852 C CA . PHE A 1 381 ? 13.289 -25.646 31.815 1.00 57.63 381 PHE B CA 1
ATOM 2853 C C . PHE A 1 381 ? 13.132 -25.334 33.288 1.00 59.21 381 PHE B C 1
ATOM 2854 O O . PHE A 1 381 ? 12.939 -26.244 34.102 1.00 61.24 381 PHE B O 1
ATOM 2862 N N . ALA A 1 382 ? 13.149 -24.045 33.642 1.00 58.55 382 ALA B N 1
ATOM 2863 C CA . ALA A 1 382 ? 12.923 -23.655 35.028 1.00 60.24 382 ALA B CA 1
ATOM 2864 C C . ALA A 1 382 ? 11.594 -24.191 35.521 1.00 61.80 382 ALA B C 1
ATOM 2865 O O . ALA A 1 382 ? 11.536 -24.868 36.558 1.00 64.01 382 ALA B O 1
ATOM 2867 N N . GLN A 1 383 ? 10.511 -23.918 34.776 1.00 60.89 383 GLN B N 1
ATOM 2868 C CA . GLN A 1 383 ? 9.193 -24.368 35.213 1.00 62.50 383 GLN B CA 1
ATOM 2869 C C . GLN A 1 383 ? 9.118 -25.888 35.288 1.00 64.08 383 GLN B C 1
ATOM 2870 O O . GLN A 1 383 ? 8.481 -26.441 36.195 1.00 66.36 383 GLN B O 1
ATOM 2876 N N . HIS A 1 384 ? 9.839 -26.557 34.390 1.00 63.15 384 HIS B N 1
ATOM 2877 C CA . HIS A 1 384 ? 9.871 -28.040 34.386 1.00 64.81 384 HIS B CA 1
ATOM 2878 C C . HIS A 1 384 ? 10.355 -28.569 35.736 1.00 67.18 384 HIS B C 1
ATOM 2879 O O . HIS A 1 384 ? 9.929 -29.669 36.117 1.00 69.39 384 HIS B O 1
ATOM 2886 N N . LEU A 1 385 ? 11.223 -27.826 36.421 1.00 66.96 385 LEU B N 1
ATOM 2887 C CA . LEU A 1 385 ? 11.811 -28.319 37.692 1.00 69.41 385 LEU B CA 1
ATOM 2888 C C . LEU A 1 385 ? 11.434 -27.365 38.825 1.00 70.41 385 LEU B C 1
ATOM 2889 O O . LEU A 1 385 ? 12.124 -27.372 39.854 1.00 72.10 385 LEU B O 1
ATOM 2894 N N . ASP A 1 386 ? 10.379 -26.580 38.633 1.00 69.62 386 ASP B N 1
ATOM 2895 C CA . ASP A 1 386 ? 9.904 -25.674 39.708 1.00 70.85 386 ASP B CA 1
ATOM 2896 C C . ASP A 1 386 ? 11.092 -24.884 40.257 1.00 70.70 386 ASP B C 1
ATOM 2897 O O . ASP A 1 386 ? 11.258 -24.855 41.485 1.00 73.06 386 ASP B O 1
ATOM 2902 N N . VAL A 1 387 ? 11.875 -24.263 39.374 1.00 68.24 387 VAL B N 1
ATOM 2903 C CA . VAL A 1 387 ? 13.040 -23.440 39.810 1.00 68.13 387 VAL B CA 1
ATOM 2904 C C . VAL A 1 387 ? 12.721 -21.970 39.550 1.00 66.70 387 VAL B C 1
ATOM 2905 O O . VAL A 1 387 ? 12.192 -21.672 38.472 1.00 64.67 387 VAL B O 1
ATOM 2909 N N . GLU A 1 388 ? 13.027 -21.096 40.505 1.00 67.99 388 GLU B N 1
ATOM 2910 C CA . GLU A 1 388 ? 12.828 -19.642 40.298 1.00 66.94 388 GLU B CA 1
ATOM 2911 C C . GLU A 1 388 ? 14.116 -19.062 39.712 1.00 65.43 388 GLU B C 1
ATOM 2912 O O . GLU A 1 388 ? 15.177 -19.257 40.327 1.00 66.64 388 GLU B O 1
ATOM 2918 N N . VAL A 1 389 ? 14.023 -18.390 38.560 1.00 63.09 389 VAL B N 1
ATOM 2919 C CA . VAL A 1 389 ? 15.206 -17.818 37.933 1.00 61.77 389 VAL B CA 1
ATOM 2920 C C . VAL A 1 389 ? 15.018 -16.332 37.699 1.00 61.15 389 VAL B C 1
ATOM 2921 O O . VAL A 1 389 ? 13.896 -15.818 37.619 1.00 61.04 389 VAL B O 1
ATOM 2925 N N . ALA A 1 390 ? 16.139 -15.636 37.641 1.00 61.05 390 ALA B N 1
ATOM 2926 C CA . ALA A 1 390 ? 16.104 -14.219 37.347 1.00 60.63 390 ALA B CA 1
ATOM 2927 C C . ALA A 1 390 ? 15.792 -14.044 35.875 1.00 58.20 390 ALA B C 1
ATOM 2928 O O . ALA A 1 390 ? 16.179 -14.869 35.048 1.00 56.85 390 ALA B O 1
ATOM 2930 N N . MET A 1 391 ? 15.034 -13.002 35.565 1.00 57.89 391 MET B N 1
ATOM 2931 C CA . MET A 1 391 ? 14.828 -12.576 34.193 1.00 55.95 391 MET B CA 1
ATOM 2932 C C . MET A 1 391 ? 15.070 -11.074 34.150 1.00 56.39 391 MET B C 1
ATOM 2933 O O . MET A 1 391 ? 14.921 -10.400 35.178 1.00 58.20 391 MET B O 1
ATOM 2938 N N . PRO A 1 392 ? 15.483 -10.535 33.002 1.00 55.05 392 PRO B N 1
ATOM 2939 C CA . PRO A 1 392 ? 15.718 -9.083 32.921 1.00 55.71 392 PRO B CA 1
ATOM 2940 C C . PRO A 1 392 ? 14.505 -8.288 33.374 1.00 56.78 392 PRO B C 1
ATOM 2941 O O . PRO A 1 392 ? 13.361 -8.656 33.101 1.00 56.24 392 PRO B O 1
ATOM 2945 N N . GLY A 1 393 ? 14.770 -7.192 34.089 1.00 58.55 393 GLY B N 1
ATOM 2946 C CA . GLY A 1 393 ? 13.692 -6.330 34.564 1.00 59.93 393 GLY B CA 1
ATOM 2947 C C . GLY A 1 393 ? 12.684 -5.945 33.493 1.00 58.82 393 GLY B C 1
ATOM 2948 O O . GLY A 1 393 ? 11.473 -5.908 33.745 1.00 59.38 393 GLY B O 1
ATOM 2949 N N . GLN A 1 394 ? 13.178 -5.730 32.271 1.00 57.44 394 GLN B N 1
ATOM 2950 C CA . GLN A 1 394 ? 12.261 -5.438 31.139 1.00 56.49 394 GLN B CA 1
ATOM 2951 C C . GLN A 1 394 ? 11.329 -6.639 30.948 1.00 55.51 394 GLN B C 1
ATOM 2952 O O . GLN A 1 394 ? 10.106 -6.423 30.839 1.00 55.67 394 GLN B O 1
ATOM 2958 N N . ILE A 1 395 ? 11.760 -7.874 31.142 1.00 54.75 395 ILE B N 1
ATOM 2959 C CA . ILE A 1 395 ? 10.808 -8.995 30.878 1.00 54.05 395 ILE B CA 1
ATOM 2960 C C . ILE A 1 395 ? 9.934 -9.367 32.086 1.00 55.59 395 ILE B C 1
ATOM 2961 O O . ILE A 1 395 ? 8.726 -9.498 31.892 1.00 55.98 395 ILE B O 1
ATOM 2966 N N . ARG A 1 396 ? 10.480 -9.467 33.295 1.00 56.70 396 ARG B N 1
ATOM 2967 C CA . ARG A 1 396 ? 9.746 -10.017 34.473 1.00 58.28 396 ARG B CA 1
ATOM 2968 C C . ARG A 1 396 ? 8.709 -9.121 35.155 1.00 59.96 396 ARG B C 1
ATOM 2969 O O . ARG A 1 396 ? 7.860 -9.672 35.850 1.00 61.11 396 ARG B O 1
ATOM 2977 N N . TRP A 1 397 ? 8.779 -7.811 35.007 1.00 60.49 397 TRP B N 1
ATOM 2978 C CA . TRP A 1 397 ? 7.877 -6.949 35.806 1.00 62.69 397 TRP B CA 1
ATOM 2979 C C . TRP A 1 397 ? 6.403 -7.287 35.578 1.00 62.81 397 TRP B C 1
ATOM 2980 O O . TRP A 1 397 ? 5.676 -7.395 36.568 1.00 64.61 397 TRP B O 1
ATOM 2991 N N . GLY A 1 398 ? 5.981 -7.539 34.347 1.00 61.11 398 GLY B N 1
ATOM 2992 C CA . GLY A 1 398 ? 4.559 -7.805 34.080 1.00 61.32 398 GLY B CA 1
ATOM 2993 C C . GLY A 1 398 ? 4.126 -9.148 34.612 1.00 61.79 398 GLY B C 1
ATOM 2994 O O . GLY A 1 398 ? 2.936 -9.314 34.872 1.00 62.95 398 GLY B O 1
ATOM 2995 N N . PHE A 1 399 ? 5.065 -10.068 34.775 1.00 61.13 399 PHE B N 1
ATOM 2996 C CA . PHE A 1 399 ? 4.757 -11.427 35.274 1.00 61.67 399 PHE B CA 1
ATOM 2997 C C . PHE A 1 399 ? 4.830 -11.478 36.808 1.00 64.02 399 PHE B C 1
ATOM 2998 O O . PHE A 1 399 ? 4.943 -12.578 37.359 1.00 64.80 399 PHE B O 1
ATOM 3006 N N . SER A 1 400 ? 4.730 -10.333 37.482 1.00 65.42 400 SER B N 1
ATOM 3007 C CA . SER A 1 400 ? 4.891 -10.291 38.957 1.00 67.87 400 SER B CA 1
ATOM 3008 C C . SER A 1 400 ? 3.583 -9.957 39.665 1.00 70.03 400 SER B C 1
ATOM 3009 O O . SER A 1 400 ? 2.768 -9.227 39.091 1.00 69.79 400 SER B O 1
ATOM 3012 N N . LYS A 1 401 ? 3.443 -10.434 40.902 1.00 72.38 401 LYS B N 1
ATOM 3013 C CA . LYS A 1 401 ? 2.226 -10.156 41.702 1.00 74.73 401 LYS B CA 1
ATOM 3014 C C . LYS A 1 401 ? 2.599 -9.219 42.856 1.00 77.63 401 LYS B C 1
ATOM 3015 O O . LYS A 1 401 ? 1.757 -8.366 43.194 1.00 80.07 401 LYS B O 1
ATOM 3021 N N . ARG A 1 405 ? 7.945 -9.007 43.256 1.00 75.06 405 ARG B N 1
ATOM 3022 C CA . ARG A 1 405 ? 7.676 -7.640 42.744 1.00 75.80 405 ARG B CA 1
ATOM 3023 C C . ARG A 1 405 ? 8.982 -6.863 42.738 1.00 75.43 405 ARG B C 1
ATOM 3024 O O . ARG A 1 405 ? 9.032 -5.813 42.091 1.00 74.82 405 ARG B O 1
ATOM 3032 N N . GLY A 1 406 ? 9.983 -7.366 43.448 1.00 76.32 406 GLY B N 1
ATOM 3033 C CA . GLY A 1 406 ? 11.303 -6.721 43.506 1.00 76.13 406 GLY B CA 1
ATOM 3034 C C . GLY A 1 406 ? 12.350 -7.802 43.443 1.00 75.42 406 GLY B C 1
ATOM 3035 O O . GLY A 1 406 ? 13.540 -7.481 43.343 1.00 75.48 406 GLY B O 1
ATOM 3036 N N . THR A 1 407 ? 11.903 -9.047 43.508 1.00 75.00 407 THR B N 1
ATOM 3037 C CA . THR A 1 407 ? 12.839 -10.172 43.364 1.00 74.01 407 THR B CA 1
ATOM 3038 C C . THR A 1 407 ? 13.222 -10.243 41.896 1.00 70.69 407 THR B C 1
ATOM 3039 O O . THR A 1 407 ? 12.364 -9.980 41.045 1.00 69.01 407 THR B O 1
ATOM 3043 N N . PRO A 1 408 ? 14.478 -10.567 41.566 1.00 69.91 408 PRO B N 1
ATOM 3044 C CA . PRO A 1 408 ? 14.856 -10.706 40.188 1.00 66.96 408 PRO B CA 1
ATOM 3045 C C . PRO A 1 408 ? 14.311 -12.029 39.661 1.00 65.35 408 PRO B C 1
ATOM 3046 O O . PRO A 1 408 ? 14.375 -12.235 38.479 1.00 63.01 408 PRO B O 1
ATOM 3050 N N . PHE A 1 409 ? 13.741 -12.856 40.530 1.00 66.77 409 PHE B N 1
ATOM 3051 C CA . PHE A 1 409 ? 13.328 -14.188 40.119 1.00 65.75 409 PHE B CA 1
ATOM 3052 C C . PHE A 1 409 ? 11.837 -14.247 39.778 1.00 65.30 409 PHE B C 1
ATOM 3053 O O . PHE A 1 409 ? 11.025 -13.479 40.305 1.00 66.59 409 PHE B O 1
ATOM 3061 N N . VAL A 1 410 ? 11.480 -15.128 38.854 1.00 63.61 410 VAL B N 1
ATOM 3062 C CA . VAL A 1 410 ? 10.083 -15.265 38.444 1.00 63.27 410 VAL B CA 1
ATOM 3063 C C . VAL A 1 410 ? 9.487 -16.497 39.096 1.00 64.75 410 VAL B C 1
ATOM 3064 O O . VAL A 1 410 ? 10.125 -17.555 39.154 1.00 64.82 410 VAL B O 1
ATOM 3068 N N . ASP A 1 411 ? 8.255 -16.373 39.552 1.00 66.09 411 ASP B N 1
ATOM 3069 C CA . ASP A 1 411 ? 7.542 -17.504 40.114 1.00 67.72 411 ASP B CA 1
ATOM 3070 C C . ASP A 1 411 ? 7.294 -18.557 39.040 1.00 66.17 411 ASP B C 1
ATOM 3071 O O . ASP A 1 411 ? 6.427 -18.345 38.176 1.00 65.08 411 ASP B O 1
ATOM 3076 N N . PRO A 1 412 ? 7.982 -19.707 39.071 1.00 66.32 412 PRO B N 1
ATOM 3077 C CA . PRO A 1 412 ? 7.759 -20.731 38.028 1.00 65.12 412 PRO B CA 1
ATOM 3078 C C . PRO A 1 412 ? 6.299 -21.128 37.837 1.00 65.89 412 PRO B C 1
ATOM 3079 O O . PRO A 1 412 ? 6.000 -21.867 36.897 1.00 65.02 412 PRO B O 1
ATOM 3083 N N . SER A 1 413 ? 5.384 -20.672 38.679 1.00 67.69 413 SER B N 1
ATOM 3084 C CA . SER A 1 413 ? 3.989 -21.038 38.509 1.00 68.65 413 SER B CA 1
ATOM 3085 C C . SER A 1 413 ? 3.240 -20.071 37.611 1.00 67.21 413 SER B C 1
ATOM 3086 O O . SER A 1 413 ? 2.124 -20.384 37.173 1.00 67.66 413 SER B O 1
ATOM 3089 N N . VAL A 1 414 ? 3.813 -18.893 37.366 1.00 65.78 414 VAL B N 1
ATOM 3090 C CA . VAL A 1 414 ? 3.177 -17.865 36.556 1.00 64.64 414 VAL B CA 1
ATOM 3091 C C . VAL A 1 414 ? 3.421 -18.155 35.086 1.00 62.37 414 VAL B C 1
ATOM 3092 O O . VAL A 1 414 ? 4.523 -18.581 34.701 1.00 61.10 414 VAL B O 1
ATOM 3096 N N . TYR A 1 415 ? 2.382 -17.998 34.264 1.00 62.06 415 TYR B N 1
ATOM 3097 C CA . TYR A 1 415 ? 2.450 -18.257 32.798 1.00 60.34 415 TYR B CA 1
ATOM 3098 C C . TYR A 1 415 ? 2.986 -19.661 32.528 1.00 60.31 415 TYR B C 1
ATOM 3099 O O . TYR A 1 415 ? 3.869 -19.822 31.689 1.00 58.78 415 TYR B O 1
ATOM 3108 N N . LYS A 1 416 ? 2.416 -20.650 33.195 1.00 62.28 416 LYS B N 1
ATOM 3109 C CA . LYS A 1 416 ? 2.810 -22.050 32.927 1.00 62.84 416 LYS B CA 1
ATOM 3110 C C . LYS A 1 416 ? 1.950 -22.579 31.789 1.00 63.08 416 LYS B C 1
ATOM 3111 O O . LYS A 1 416 ? 0.801 -22.144 31.669 1.00 62.75 416 LYS B O 1
ATOM 3117 N N . PRO A 1 417 ? 2.468 -23.494 30.954 1.00 30.00 417 PRO B N 1
ATOM 3118 C CA . PRO A 1 417 ? 1.675 -24.060 29.888 1.00 30.00 417 PRO B CA 1
ATOM 3119 C C . PRO A 1 417 ? 0.395 -24.654 30.482 1.00 30.00 417 PRO B C 1
ATOM 3120 O O . PRO A 1 417 ? -0.644 -24.073 30.257 1.00 30.00 417 PRO B O 1
ATOM 3124 N N . LYS B 1 2 ? 20.738 -26.440 -8.902 1.00 75.12 2 LYS C N 1
ATOM 3125 C CA . LYS B 1 2 ? 21.882 -26.479 -9.814 1.00 78.13 2 LYS C CA 1
ATOM 3126 C C . LYS B 1 2 ? 22.868 -25.306 -9.539 1.00 77.97 2 LYS C C 1
ATOM 3127 O O . LYS B 1 2 ? 23.892 -25.497 -8.859 1.00 77.99 2 LYS C O 1
ATOM 3133 N N . ASP B 1 3 ? 22.610 -24.119 -10.074 1.00 78.10 3 ASP C N 1
ATOM 3134 C CA . ASP B 1 3 ? 23.195 -22.952 -9.421 1.00 76.94 3 ASP C CA 1
ATOM 3135 C C . ASP B 1 3 ? 22.138 -22.099 -8.744 1.00 73.97 3 ASP C C 1
ATOM 3136 O O . ASP B 1 3 ? 21.994 -20.918 -9.070 1.00 74.00 3 ASP C O 1
ATOM 3141 N N . ILE B 1 4 ? 21.412 -22.677 -7.786 1.00 71.58 4 ILE C N 1
ATOM 3142 C CA . ILE B 1 4 ? 20.544 -21.884 -6.923 1.00 68.72 4 ILE C CA 1
ATOM 3143 C C . ILE B 1 4 ? 21.411 -21.035 -5.993 1.00 67.72 4 ILE C C 1
ATOM 3144 O O . ILE B 1 4 ? 22.274 -21.550 -5.266 1.00 67.71 4 ILE C O 1
ATOM 3149 N N . LYS B 1 5 ? 21.193 -19.726 -6.021 1.00 67.08 5 LYS C N 1
ATOM 3150 C CA . LYS B 1 5 ? 21.977 -18.764 -5.264 1.00 66.48 5 LYS C CA 1
ATOM 3151 C C . LYS B 1 5 ? 21.208 -18.297 -4.028 1.00 63.49 5 LYS C C 1
ATOM 3152 O O . LYS B 1 5 ? 19.973 -18.249 -4.014 1.00 62.07 5 LYS C O 1
ATOM 3158 N N . VAL B 1 6 ? 21.953 -17.931 -2.986 1.00 62.76 6 VAL C N 1
ATOM 3159 C CA . VAL B 1 6 ? 21.362 -17.419 -1.750 1.00 60.22 6 VAL C CA 1
ATOM 3160 C C . VAL B 1 6 ? 21.075 -15.932 -1.935 1.00 59.91 6 VAL C C 1
ATOM 3161 O O . VAL B 1 6 ? 21.976 -15.094 -1.817 1.00 60.82 6 VAL C O 1
ATOM 3165 N N . GLU B 1 7 ? 19.774 -15.596 -2.194 1.00 58.74 7 GLU C N 1
ATOM 3166 C CA . GLU B 1 7 ? 19.398 -14.260 -2.645 1.00 58.89 7 GLU C CA 1
ATOM 3167 C C . GLU B 1 7 ? 19.275 -13.308 -1.458 1.00 57.10 7 GLU C C 1
ATOM 3168 O O . GLU B 1 7 ? 18.721 -13.677 -0.420 1.00 55.16 7 GLU C O 1
ATOM 3174 N N . PRO B 1 8 ? 19.775 -12.086 -1.576 1.00 57.90 8 PRO C N 1
ATOM 3175 C CA . PRO B 1 8 ? 19.707 -11.153 -0.452 1.00 56.47 8 PRO C CA 1
ATOM 3176 C C . PRO B 1 8 ? 18.327 -10.552 -0.277 1.00 54.80 8 PRO C C 1
ATOM 3177 O O . PRO B 1 8 ? 17.554 -10.382 -1.225 1.00 55.26 8 PRO C O 1
ATOM 3181 N N . ALA B 1 9 ? 18.016 -10.278 0.988 1.00 53.00 9 ALA C N 1
ATOM 3182 C CA . ALA B 1 9 ? 16.797 -9.537 1.269 1.00 51.58 9 ALA C CA 1
ATOM 3183 C C . ALA B 1 9 ? 16.921 -8.186 0.616 1.00 52.78 9 ALA C C 1
ATOM 3184 O O . ALA B 1 9 ? 18.008 -7.602 0.594 1.00 54.12 9 ALA C O 1
ATOM 3186 N N . LYS B 1 10 ? 15.823 -7.725 0.012 1.00 52.60 10 LYS C N 1
ATOM 3187 C CA . LYS B 1 10 ? 15.933 -6.612 -0.907 1.00 54.26 10 LYS C CA 1
ATOM 3188 C C . LYS B 1 10 ? 15.497 -5.339 -0.230 1.00 53.46 10 LYS C C 1
ATOM 3189 O O . LYS B 1 10 ? 14.394 -5.266 0.306 1.00 51.85 10 LYS C O 1
ATOM 3195 N N . GLY B 1 11 ? 16.305 -4.314 -0.389 1.00 54.92 11 GLY C N 1
ATOM 3196 C CA . GLY B 1 11 ? 15.971 -3.015 0.140 1.00 54.60 11 GLY C CA 1
ATOM 3197 C C . GLY B 1 11 ? 16.694 -2.665 1.427 1.00 53.99 11 GLY C C 1
ATOM 3198 O O . GLY B 1 11 ? 16.401 -1.620 2.042 1.00 53.63 11 GLY C O 1
ATOM 3199 N N . ILE B 1 12 ? 17.650 -3.487 1.841 1.00 54.10 12 ILE C N 1
ATOM 3200 C CA . ILE B 1 12 ? 18.214 -3.426 3.188 1.00 53.39 12 ILE C CA 1
ATOM 3201 C C . ILE B 1 12 ? 19.679 -2.972 3.096 1.00 55.56 12 ILE C C 1
ATOM 3202 O O . ILE B 1 12 ? 20.427 -3.431 2.226 1.00 57.17 12 ILE C O 1
ATOM 3207 N N . SER B 1 13 ? 20.099 -2.055 3.977 1.00 55.87 13 SER C N 1
ATOM 3208 C CA . SER B 1 13 ? 21.466 -1.540 3.875 1.00 58.26 13 SER C CA 1
ATOM 3209 C C . SER B 1 13 ? 22.536 -2.613 4.047 1.00 58.98 13 SER C C 1
ATOM 3210 O O . SER B 1 13 ? 23.719 -2.326 3.862 1.00 61.23 13 SER C O 1
ATOM 3213 N N . TYR B 1 14 ? 22.166 -3.831 4.411 1.00 57.33 14 TYR C N 1
ATOM 3214 C CA . TYR B 1 14 ? 23.122 -4.888 4.683 1.00 57.97 14 TYR C CA 1
ATOM 3215 C C . TYR B 1 14 ? 22.606 -6.200 4.116 1.00 57.00 14 TYR C C 1
ATOM 3216 O O . TYR B 1 14 ? 21.443 -6.331 3.720 1.00 55.60 14 TYR C O 1
ATOM 3225 N N . PHE B 1 15 ? 23.478 -7.190 4.107 1.00 57.90 15 PHE C N 1
ATOM 3226 C CA . PHE B 1 15 ? 23.089 -8.504 3.638 1.00 57.23 15 PHE C CA 1
ATOM 3227 C C . PHE B 1 15 ? 22.377 -9.298 4.712 1.00 55.03 15 PHE C C 1
ATOM 3228 O O . PHE B 1 15 ? 22.722 -9.239 5.896 1.00 54.67 15 PHE C O 1
ATOM 3236 N N . THR B 1 16 ? 21.395 -10.056 4.284 1.00 53.83 16 THR C N 1
ATOM 3237 C CA . THR B 1 16 ? 20.776 -11.097 5.079 1.00 52.20 16 THR C CA 1
ATOM 3238 C C . THR B 1 16 ? 19.980 -11.913 4.071 1.00 51.93 16 THR C C 1
ATOM 3239 O O . THR B 1 16 ? 19.586 -11.383 3.020 1.00 52.46 16 THR C O 1
ATOM 3243 N N . PRO B 1 17 ? 19.791 -13.206 4.280 1.00 51.47 17 PRO C N 1
ATOM 3244 C CA . PRO B 1 17 ? 19.059 -13.976 3.276 1.00 51.53 17 PRO C CA 1
ATOM 3245 C C . PRO B 1 17 ? 17.612 -13.522 3.215 1.00 50.07 17 PRO C C 1
ATOM 3246 O O . PRO B 1 17 ? 16.994 -13.234 4.235 1.00 48.56 17 PRO C O 1
ATOM 3250 N N . ALA B 1 18 ? 17.098 -13.392 2.002 1.00 50.76 18 ALA C N 1
ATOM 3251 C CA . ALA B 1 18 ? 15.682 -13.119 1.828 1.00 49.69 18 ALA C CA 1
ATOM 3252 C C . ALA B 1 18 ? 14.863 -14.260 2.428 1.00 48.51 18 ALA C C 1
ATOM 3253 O O . ALA B 1 18 ? 15.291 -15.421 2.452 1.00 48.98 18 ALA C O 1
ATOM 3255 N N . GLN B 1 19 ? 13.707 -13.925 2.968 1.00 47.13 19 GLN C N 1
ATOM 3256 C CA . GLN B 1 19 ? 12.644 -14.908 3.207 1.00 46.41 19 GLN C CA 1
ATOM 3257 C C . GLN B 1 19 ? 11.483 -14.738 2.239 1.00 46.73 19 GLN C C 1
ATOM 3258 O O . GLN B 1 19 ? 10.710 -13.785 2.340 1.00 46.12 19 GLN C O 1
ATOM 3264 N N . GLU B 1 20 ? 11.338 -15.739 1.366 1.00 47.83 20 GLU C N 1
ATOM 3265 C CA . GLU B 1 20 ? 10.478 -15.635 0.190 1.00 48.82 20 GLU C CA 1
ATOM 3266 C C . GLU B 1 20 ? 9.017 -15.769 0.608 1.00 47.92 20 GLU C C 1
ATOM 3267 O O . GLU B 1 20 ? 8.158 -15.002 0.171 1.00 48.06 20 GLU C O 1
ATOM 3273 N N . THR B 1 21 ? 8.717 -16.738 1.458 1.00 47.18 21 THR C N 1
ATOM 3274 C CA . THR B 1 21 ? 7.493 -16.709 2.242 1.00 46.14 21 THR C CA 1
ATOM 3275 C C . THR B 1 21 ? 7.830 -16.105 3.590 1.00 44.65 21 THR C C 1
ATOM 3276 O O . THR B 1 21 ? 8.727 -16.622 4.287 1.00 44.38 21 THR C O 1
ATOM 3280 N N . PRO B 1 22 ? 7.187 -15.019 3.993 1.00 43.86 22 PRO C N 1
ATOM 3281 C CA . PRO B 1 22 ? 7.450 -14.467 5.331 1.00 42.63 22 PRO C CA 1
ATOM 3282 C C . PRO B 1 22 ? 7.049 -15.440 6.433 1.00 42.06 22 PRO C C 1
ATOM 3283 O O . PRO B 1 22 ? 6.069 -16.172 6.308 1.00 42.34 22 PRO C O 1
ATOM 3287 N N . ALA B 1 23 ? 7.832 -15.458 7.511 1.00 41.51 23 ALA C N 1
ATOM 3288 C CA . ALA B 1 23 ? 7.486 -16.280 8.667 1.00 41.14 23 ALA C CA 1
ATOM 3289 C C . ALA B 1 23 ? 6.102 -15.916 9.214 1.00 40.63 23 ALA C C 1
ATOM 3290 O O . ALA B 1 23 ? 5.708 -14.739 9.267 1.00 40.18 23 ALA C O 1
ATOM 3292 N N . GLY B 1 24 ? 5.375 -16.929 9.649 1.00 40.87 24 GLY C N 1
ATOM 3293 C CA . GLY B 1 24 ? 4.047 -16.690 10.140 1.00 40.70 24 GLY C CA 1
ATOM 3294 C C . GLY B 1 24 ? 2.976 -16.793 9.089 1.00 41.35 24 GLY C C 1
ATOM 3295 O O . GLY B 1 24 ? 1.790 -16.617 9.415 1.00 41.45 24 GLY C O 1
ATOM 3296 N N . THR B 1 25 ? 3.367 -17.039 7.840 1.00 42.01 25 THR C N 1
ATOM 3297 C CA . THR B 1 25 ? 2.455 -17.266 6.730 1.00 43.01 25 THR C CA 1
ATOM 3298 C C . THR B 1 25 ? 2.041 -18.731 6.739 1.00 43.93 25 THR C C 1
ATOM 3299 O O . THR B 1 25 ? 2.894 -19.624 6.650 1.00 44.27 25 THR C O 1
ATOM 3303 N N . ALA B 1 26 ? 0.743 -18.988 6.881 1.00 44.52 26 ALA C N 1
ATOM 3304 C CA . ALA B 1 26 ? 0.263 -20.385 6.946 1.00 45.67 26 ALA C CA 1
ATOM 3305 C C . ALA B 1 26 ? 0.335 -21.020 5.556 1.00 47.05 26 ALA C C 1
ATOM 3306 O O . ALA B 1 26 ? 0.357 -20.273 4.563 1.00 47.29 26 ALA C O 1
ATOM 3308 N N . ALA B 1 27 ? 0.374 -22.350 5.487 1.00 48.14 27 ALA C N 1
ATOM 3309 C CA . ALA B 1 27 ? 0.346 -23.030 4.174 1.00 49.80 27 ALA C CA 1
ATOM 3310 C C . ALA B 1 27 ? -1.062 -22.891 3.591 1.00 51.04 27 ALA C C 1
ATOM 3311 O O . ALA B 1 27 ? -2.011 -23.356 4.239 1.00 51.57 27 ALA C O 1
ATOM 3313 N N . ASN B 1 28 ? -1.188 -22.250 2.426 1.00 51.67 28 ASN C N 1
ATOM 3314 C CA . ASN B 1 28 ? -2.530 -22.021 1.825 1.00 53.09 28 ASN C CA 1
ATOM 3315 C C . ASN B 1 28 ? -3.136 -23.361 1.401 1.00 55.17 28 ASN C C 1
ATOM 3316 O O . ASN B 1 28 ? -4.321 -23.581 1.705 1.00 56.23 28 ASN C O 1
ATOM 3321 N N . PRO B 1 29 ? -2.416 -24.252 0.688 1.00 56.11 29 PRO C N 1
ATOM 3322 C CA . PRO B 1 29 ? -2.955 -25.579 0.389 1.00 58.09 29 PRO C CA 1
ATOM 3323 C C . PRO B 1 29 ? -3.162 -26.390 1.677 1.00 57.13 29 PRO C C 1
ATOM 3324 O O . PRO B 1 29 ? -4.186 -27.035 1.769 1.00 57.09 29 PRO C O 1
ATOM 3328 N N . GLN B 1 30 ? -2.213 -26.338 2.620 1.00 56.53 30 GLN C N 1
ATOM 3329 C CA . GLN B 1 30 ? -2.300 -27.096 3.904 1.00 55.80 30 GLN C CA 1
ATOM 3330 C C . GLN B 1 30 ? -2.213 -28.601 3.630 1.00 57.75 30 GLN C C 1
ATOM 3331 O O . GLN B 1 30 ? -3.221 -29.177 3.188 1.00 59.77 30 GLN C O 1
ATOM 3337 N N . THR B 1 31 ? -1.060 -29.212 3.910 1.00 57.33 31 THR C N 1
ATOM 3338 C CA . THR B 1 31 ? -0.845 -30.654 3.629 1.00 59.25 31 THR C CA 1
ATOM 3339 C C . THR B 1 31 ? -1.946 -31.462 4.315 1.00 60.65 31 THR C C 1
ATOM 3340 O O . THR B 1 31 ? -2.449 -32.411 3.698 1.00 62.96 31 THR C O 1
ATOM 3344 N N . SER B 1 32 ? -2.305 -31.084 5.539 1.00 59.51 32 SER C N 1
ATOM 3345 C CA . SER B 1 32 ? -3.374 -31.781 6.295 1.00 60.97 32 SER C CA 1
ATOM 3346 C C . SER B 1 32 ? -4.658 -31.820 5.474 1.00 62.91 32 SER C C 1
ATOM 3347 O O . SER B 1 32 ? -5.490 -32.704 5.731 1.00 64.97 32 SER C O 1
ATOM 3350 N N . GLY B 1 33 ? -4.812 -30.894 4.528 1.00 62.48 33 GLY C N 1
ATOM 3351 C CA . GLY B 1 33 ? -6.068 -30.797 3.767 1.00 64.42 33 GLY C CA 1
ATOM 3352 C C . GLY B 1 33 ? -7.059 -29.976 4.559 1.00 63.82 33 GLY C C 1
ATOM 3353 O O . GLY B 1 33 ? -8.018 -29.467 3.961 1.00 64.87 33 GLY C O 1
ATOM 3354 N N . LYS B 1 34 ? -6.812 -29.837 5.861 1.00 62.33 34 LYS C N 1
ATOM 3355 C CA . LYS B 1 34 ? -7.721 -29.072 6.746 1.00 61.84 34 LYS C CA 1
ATOM 3356 C C . LYS B 1 34 ? -7.685 -27.595 6.364 1.00 60.13 34 LYS C C 1
ATOM 3357 O O . LYS B 1 34 ? -6.698 -27.163 5.750 1.00 58.83 34 LYS C O 1
ATOM 3363 N N . ALA B 1 35 ? -8.735 -26.860 6.720 1.00 60.34 35 ALA C N 1
ATOM 3364 C CA . ALA B 1 35 ? -8.812 -25.430 6.359 1.00 58.99 35 ALA C CA 1
ATOM 3365 C C . ALA B 1 35 ? -8.033 -24.615 7.385 1.00 56.42 35 ALA C C 1
ATOM 3366 O O . ALA B 1 35 ? -7.982 -25.021 8.559 1.00 56.17 35 ALA C O 1
ATOM 3368 N N . ILE B 1 36 ? -7.455 -23.504 6.940 1.00 54.83 36 ILE C N 1
ATOM 3369 C CA . ILE B 1 36 ? -6.647 -22.665 7.860 1.00 52.54 36 ILE C CA 1
ATOM 3370 C C . ILE B 1 36 ? -7.625 -21.910 8.757 1.00 52.46 36 ILE C C 1
ATOM 3371 O O . ILE B 1 36 ? -8.576 -21.318 8.225 1.00 53.32 36 ILE C O 1
ATOM 3376 N N . PRO B 1 37 ? -7.467 -21.952 10.097 1.00 51.74 37 PRO C N 1
ATOM 3377 C CA . PRO B 1 37 ? -8.332 -21.173 10.982 1.00 51.74 37 PRO C CA 1
ATOM 3378 C C . PRO B 1 37 ? -8.071 -19.687 10.823 1.00 50.19 37 PRO C C 1
ATOM 3379 O O . PRO B 1 37 ? -6.978 -19.245 10.435 1.00 48.76 37 PRO C O 1
ATOM 3383 N N . LYS B 1 38 ? -9.099 -18.923 11.189 1.00 50.68 38 LYS C N 1
ATOM 3384 C CA . LYS B 1 38 ? -9.077 -17.474 11.074 1.00 49.60 38 LYS C CA 1
ATOM 3385 C C . LYS B 1 38 ? -7.816 -16.838 11.684 1.00 47.56 38 LYS C C 1
ATOM 3386 O O . LYS B 1 38 ? -7.294 -15.847 11.165 1.00 46.53 38 LYS C O 1
ATOM 3392 N N . LEU B 1 39 ? -7.305 -17.380 12.788 1.00 47.15 39 LEU C N 1
ATOM 3393 C CA . LEU B 1 39 ? -6.098 -16.799 13.374 1.00 45.50 39 LEU C CA 1
ATOM 3394 C C . LEU B 1 39 ? -4.938 -16.732 12.375 1.00 44.55 39 LEU C C 1
ATOM 3395 O O . LEU B 1 39 ? -4.093 -15.829 12.440 1.00 43.34 39 LEU C O 1
ATOM 3400 N N . PHE B 1 40 ? -4.878 -17.653 11.442 1.00 45.29 40 PHE C N 1
ATOM 3401 C CA . PHE B 1 40 ? -3.777 -17.676 10.503 1.00 44.68 40 PHE C CA 1
ATOM 3402 C C . PHE B 1 40 ? -4.236 -17.302 9.097 1.00 45.38 40 PHE C C 1
ATOM 3403 O O . PHE B 1 40 ? -3.684 -17.752 8.090 1.00 45.73 40 PHE C O 1
ATOM 3411 N N . GLN B 1 41 ? -5.279 -16.481 9.054 1.00 45.80 41 GLN C N 1
ATOM 3412 C CA . GLN B 1 41 ? -5.817 -16.023 7.755 1.00 46.72 41 GLN C CA 1
ATOM 3413 C C . GLN B 1 41 ? -5.320 -14.599 7.551 1.00 45.67 41 GLN C C 1
ATOM 3414 O O . GLN B 1 41 ? -5.341 -13.821 8.514 1.00 44.78 41 GLN C O 1
ATOM 3420 N N . PRO B 1 42 ? -4.836 -14.244 6.349 1.00 45.92 42 PRO C N 1
ATOM 3421 C CA . PRO B 1 42 ? -4.268 -12.920 6.137 1.00 45.11 42 PRO C CA 1
ATOM 3422 C C . PRO B 1 42 ? -5.290 -11.784 6.296 1.00 45.44 42 PRO C C 1
ATOM 3423 O O . PRO B 1 42 ? -6.470 -12.046 6.223 1.00 46.61 42 PRO C O 1
ATOM 3427 N N . ILE B 1 43 ? -4.809 -10.562 6.527 1.00 44.57 43 ILE C N 1
ATOM 3428 C CA . ILE B 1 43 ? -5.706 -9.376 6.631 1.00 44.98 43 ILE C CA 1
ATOM 3429 C C . ILE B 1 43 ? -5.105 -8.249 5.802 1.00 45.00 43 ILE C C 1
ATOM 3430 O O . ILE B 1 43 ? -3.955 -7.884 6.067 1.00 43.94 43 ILE C O 1
ATOM 3435 N N . THR B 1 44 ? -5.873 -7.698 4.865 1.00 46.37 44 THR C N 1
ATOM 3436 C CA . THR B 1 44 ? -5.380 -6.519 4.115 1.00 46.66 44 THR C CA 1
ATOM 3437 C C . THR B 1 44 ? -6.129 -5.288 4.620 1.00 46.82 44 THR C C 1
ATOM 3438 O O . THR B 1 44 ? -7.355 -5.255 4.480 1.00 48.00 44 THR C O 1
ATOM 3442 N N . ILE B 1 45 ? -5.418 -4.347 5.230 1.00 45.82 45 ILE C N 1
ATOM 3443 C CA . ILE B 1 45 ? -6.046 -3.072 5.669 1.00 46.13 45 ILE C CA 1
ATOM 3444 C C . ILE B 1 45 ? -5.385 -1.971 4.848 1.00 46.65 45 ILE C C 1
ATOM 3445 O O . ILE B 1 45 ? -4.149 -1.890 4.868 1.00 45.86 45 ILE C O 1
ATOM 3450 N N . ARG B 1 46 ? -6.178 -1.174 4.138 1.00 48.14 46 ARG C N 1
ATOM 3451 C CA . ARG B 1 46 ? -5.599 -0.153 3.233 1.00 49.03 46 ARG C CA 1
ATOM 3452 C C . ARG B 1 46 ? -4.629 -0.874 2.296 1.00 49.17 46 ARG C C 1
ATOM 3453 O O . ARG B 1 46 ? -4.948 -1.996 1.870 1.00 49.51 46 ARG C O 1
ATOM 3461 N N . GLY B 1 47 ? -3.492 -0.259 1.987 1.00 49.12 47 GLY C N 1
ATOM 3462 C CA . GLY B 1 47 ? -2.487 -0.953 1.164 1.00 49.35 47 GLY C CA 1
ATOM 3463 C C . GLY B 1 47 ? -1.497 -1.729 2.015 1.00 47.60 47 GLY C C 1
ATOM 3464 O O . GLY B 1 47 ? -0.290 -1.463 1.890 1.00 47.44 47 GLY C O 1
ATOM 3465 N N . LEU B 1 48 ? -1.984 -2.652 2.850 1.00 46.55 48 LEU C N 1
ATOM 3466 C CA . LEU B 1 48 ? -1.090 -3.427 3.749 1.00 45.02 48 LEU C CA 1
ATOM 3467 C C . LEU B 1 48 ? -1.745 -4.758 4.103 1.00 44.65 48 LEU C C 1
ATOM 3468 O O . LEU B 1 48 ? -2.883 -4.739 4.583 1.00 44.75 48 LEU C O 1
ATOM 3473 N N . THR B 1 49 ? -1.034 -5.861 3.876 1.00 44.40 49 THR C N 1
ATOM 3474 C CA . THR B 1 49 ? -1.563 -7.205 4.216 1.00 44.19 49 THR C CA 1
ATOM 3475 C C . THR B 1 49 ? -0.755 -7.796 5.373 1.00 42.80 49 THR C C 1
ATOM 3476 O O . THR B 1 49 ? 0.457 -7.544 5.431 1.00 42.33 49 THR C O 1
ATOM 3480 N N . PHE B 1 50 ? -1.419 -8.534 6.263 1.00 42.39 50 PHE C N 1
ATOM 3481 C CA . PHE B 1 50 ? -0.733 -9.191 7.401 1.00 41.34 50 PHE C CA 1
ATOM 3482 C C . PHE B 1 50 ? -0.905 -10.703 7.252 1.00 41.70 50 PHE C C 1
ATOM 3483 O O . PHE B 1 50 ? -2.047 -11.149 7.161 1.00 42.42 50 PHE C O 1
ATOM 3491 N N . GLN B 1 51 ? 0.194 -11.454 7.238 1.00 41.39 51 GLN C N 1
ATOM 3492 C CA . GLN B 1 51 ? 0.160 -12.923 7.006 1.00 41.91 51 GLN C CA 1
ATOM 3493 C C . GLN B 1 51 ? -0.730 -13.644 8.015 1.00 41.91 51 GLN C C 1
ATOM 3494 O O . GLN B 1 51 ? -1.152 -14.771 7.719 1.00 42.73 51 GLN C O 1
ATOM 3500 N N . ASN B 1 52 ? -0.950 -13.041 9.180 1.00 41.21 52 ASN C N 1
ATOM 3501 C CA . ASN B 1 52 ? -1.797 -13.671 10.188 1.00 41.45 52 ASN C CA 1
ATOM 3502 C C . ASN B 1 52 ? -2.348 -12.553 11.061 1.00 41.07 52 ASN C C 1
ATOM 3503 O O . ASN B 1 52 ? -2.071 -11.369 10.831 1.00 40.65 52 ASN C O 1
ATOM 3508 N N . ARG B 1 53 ? -3.143 -12.929 12.064 1.00 41.42 53 ARG C N 1
ATOM 3509 C CA . ARG B 1 53 ? -3.824 -11.930 12.870 1.00 41.39 53 ARG C CA 1
ATOM 3510 C C . ARG B 1 53 ? -3.354 -11.925 14.308 1.00 40.95 53 ARG C C 1
ATOM 3511 O O . ARG B 1 53 ? -4.039 -11.364 15.174 1.00 41.24 53 ARG C O 1
ATOM 3519 N N . LEU B 1 54 ? -2.201 -12.516 14.577 1.00 40.44 54 LEU C N 1
ATOM 3520 C CA . LEU B 1 54 ? -1.604 -12.509 15.904 1.00 40.21 54 LEU C CA 1
ATOM 3521 C C . LEU B 1 54 ? -0.576 -11.382 15.944 1.00 39.42 54 LEU C C 1
ATOM 3522 O O . LEU B 1 54 ? 0.498 -11.485 15.348 1.00 39.00 54 LEU C O 1
ATOM 3527 N N . GLY B 1 55 ? -0.900 -10.281 16.606 1.00 39.41 55 GLY C N 1
ATOM 3528 C CA . GLY B 1 55 ? 0.028 -9.168 16.703 1.00 38.92 55 GLY C CA 1
ATOM 3529 C C . GLY B 1 55 ? 0.761 -9.098 18.042 1.00 39.03 55 GLY C C 1
ATOM 3530 O O . GLY B 1 55 ? 0.270 -9.579 19.077 1.00 39.60 55 GLY C O 1
ATOM 3531 N N . VAL B 1 56 ? 1.954 -8.501 18.011 1.00 38.74 56 VAL C N 1
ATOM 3532 C CA . VAL B 1 56 ? 2.647 -8.089 19.229 1.00 39.08 56 VAL C CA 1
ATOM 3533 C C . VAL B 1 56 ? 2.055 -6.759 19.669 1.00 39.34 56 VAL C C 1
ATOM 3534 O O . VAL B 1 56 ? 2.219 -5.738 18.993 1.00 39.11 56 VAL C O 1
ATOM 3538 N N . SER B 1 57 ? 1.382 -6.767 20.810 1.00 39.99 57 SER C N 1
ATOM 3539 C CA . SER B 1 57 ? 0.931 -5.534 21.444 1.00 40.50 57 SER C CA 1
ATOM 3540 C C . SER B 1 57 ? 2.114 -4.628 21.849 1.00 40.72 57 SER C C 1
ATOM 3541 O O . SER B 1 57 ? 3.231 -5.103 22.095 1.00 40.78 57 SER C O 1
ATOM 3544 N N . PRO B 1 58 ? 1.908 -3.308 21.885 1.00 41.00 58 PRO C N 1
ATOM 3545 C CA . PRO B 1 58 ? 3.035 -2.412 22.188 1.00 41.42 58 PRO C CA 1
ATOM 3546 C C . PRO B 1 58 ? 3.460 -2.570 23.641 1.00 42.45 58 PRO C C 1
ATOM 3547 O O . PRO B 1 58 ? 2.620 -2.714 24.529 1.00 43.11 58 PRO C O 1
ATOM 3551 N N . MET B 1 59 ? 4.775 -2.554 23.889 1.00 42.84 59 MET C N 1
ATOM 3552 C CA . MET B 1 59 ? 5.318 -2.850 25.221 1.00 44.04 59 MET C CA 1
ATOM 3553 C C . MET B 1 59 ? 6.550 -1.984 25.528 1.00 44.97 59 MET C C 1
ATOM 3554 O O . MET B 1 59 ? 7.658 -2.259 25.042 1.00 44.84 59 MET C O 1
ATOM 3559 N N . CYS B 1 60 ? 6.356 -0.947 26.358 1.00 46.13 60 CYS C N 1
ATOM 3560 C CA . CYS B 1 60 ? 7.470 -0.121 26.826 1.00 47.43 60 CYS C CA 1
ATOM 3561 C C . CYS B 1 60 ? 8.569 -0.989 27.418 1.00 48.24 60 CYS C C 1
ATOM 3562 O O . CYS B 1 60 ? 8.292 -1.885 28.221 1.00 48.68 60 CYS C O 1
ATOM 3565 N N . GLN B 1 61 ? 9.818 -0.720 27.015 1.00 48.65 61 GLN C N 1
ATOM 3566 C CA . GLN B 1 61 ? 10.978 -1.445 27.525 1.00 49.68 61 GLN C CA 1
ATOM 3567 C C . GLN B 1 61 ? 11.846 -0.607 28.454 1.00 51.86 61 GLN C C 1
ATOM 3568 O O . GLN B 1 61 ? 12.822 -1.134 28.997 1.00 53.12 61 GLN C O 1
ATOM 3574 N N . TYR B 1 62 ? 11.555 0.685 28.621 1.00 52.52 62 TYR C N 1
ATOM 3575 C CA . TYR B 1 62 ? 12.243 1.518 29.618 1.00 54.89 62 TYR C CA 1
ATOM 3576 C C . TYR B 1 62 ? 13.760 1.407 29.446 1.00 56.01 62 TYR C C 1
ATOM 3577 O O . TYR B 1 62 ? 14.522 1.269 30.415 1.00 58.04 62 TYR C O 1
ATOM 3586 N N . SER B 1 63 ? 14.195 1.468 28.167 1.00 54.86 63 SER C N 1
ATOM 3587 C CA . SER B 1 63 ? 15.584 1.166 27.830 1.00 55.76 63 SER C CA 1
ATOM 3588 C C . SER B 1 63 ? 16.161 2.087 26.755 1.00 55.84 63 SER C C 1
ATOM 3589 O O . SER B 1 63 ? 17.159 1.720 26.126 1.00 56.13 63 SER C O 1
ATOM 3592 N N . ALA B 1 64 ? 15.562 3.245 26.507 1.00 55.75 64 ALA C N 1
ATOM 3593 C CA . ALA B 1 64 ? 16.078 4.218 25.559 1.00 56.20 64 ALA C CA 1
ATOM 3594 C C . ALA B 1 64 ? 16.804 5.312 26.318 1.00 58.85 64 ALA C C 1
ATOM 3595 O O . ALA B 1 64 ? 16.679 5.432 27.542 1.00 60.14 64 ALA C O 1
ATOM 3597 N N . GLU B 1 65 ? 17.577 6.116 25.588 1.00 59.91 65 GLU C N 1
ATOM 3598 C CA . GLU B 1 65 ? 18.316 7.219 26.193 1.00 62.68 65 GLU C CA 1
ATOM 3599 C C . GLU B 1 65 ? 17.992 8.471 25.400 1.00 62.81 65 GLU C C 1
ATOM 3600 O O . GLU B 1 65 ? 18.192 8.507 24.182 1.00 62.05 65 GLU C O 1
ATOM 3606 N N . ASP B 1 66 ? 17.463 9.480 26.093 1.00 63.91 66 ASP C N 1
ATOM 3607 C CA . ASP B 1 66 ? 16.838 10.642 25.465 1.00 63.84 66 ASP C CA 1
ATOM 3608 C C . ASP B 1 66 ? 15.876 10.242 24.343 1.00 61.08 66 ASP C C 1
ATOM 3609 O O . ASP B 1 66 ? 15.817 10.900 23.306 1.00 61.00 66 ASP C O 1
ATOM 3614 N N . GLY B 1 67 ? 15.105 9.170 24.529 1.00 59.02 67 GLY C N 1
ATOM 3615 C CA . GLY B 1 67 ? 14.156 8.759 23.494 1.00 56.62 67 GLY C CA 1
ATOM 3616 C C . GLY B 1 67 ? 14.780 8.045 22.314 1.00 55.71 67 GLY C C 1
ATOM 3617 O O . GLY B 1 67 ? 14.133 7.894 21.272 1.00 54.19 67 GLY C O 1
ATOM 3618 N N . HIS B 1 68 ? 16.026 7.592 22.451 1.00 56.81 68 HIS C N 1
ATOM 3619 C CA . HIS B 1 68 ? 16.757 6.929 21.379 1.00 56.36 68 HIS C CA 1
ATOM 3620 C C . HIS B 1 68 ? 16.827 5.436 21.643 1.00 55.11 68 HIS C C 1
ATOM 3621 O O . HIS B 1 68 ? 17.392 5.019 22.654 1.00 56.12 68 HIS C O 1
ATOM 3628 N N . MET B 1 69 ? 16.247 4.639 20.749 1.00 53.12 69 MET C N 1
ATOM 3629 C CA . MET B 1 69 ? 16.508 3.205 20.763 1.00 52.20 69 MET C CA 1
ATOM 3630 C C . MET B 1 69 ? 17.983 2.873 20.586 1.00 53.70 69 MET C C 1
ATOM 3631 O O . MET B 1 69 ? 18.721 3.581 19.906 1.00 54.96 69 MET C O 1
ATOM 3636 N N . THR B 1 70 ? 18.406 1.795 21.230 1.00 53.77 70 THR C N 1
ATOM 3637 C CA . THR B 1 70 ? 19.783 1.339 21.251 1.00 55.35 70 THR C CA 1
ATOM 3638 C C . THR B 1 70 ? 19.851 -0.022 20.578 1.00 54.06 70 THR C C 1
ATOM 3639 O O . THR B 1 70 ? 18.878 -0.484 19.959 1.00 52.06 70 THR C O 1
ATOM 3643 N N . ASP B 1 71 ? 21.012 -0.676 20.711 1.00 55.40 71 ASP C N 1
ATOM 3644 C CA . ASP B 1 71 ? 21.107 -2.063 20.280 1.00 54.42 71 ASP C CA 1
ATOM 3645 C C . ASP B 1 71 ? 20.060 -2.902 20.975 1.00 52.83 71 ASP C C 1
ATOM 3646 O O . ASP B 1 71 ? 19.479 -3.809 20.364 1.00 51.22 71 ASP C O 1
ATOM 3651 N N . TYR B 1 72 ? 19.792 -2.589 22.244 1.00 53.47 72 TYR C N 1
ATOM 3652 C CA . TYR B 1 72 ? 18.885 -3.399 23.032 1.00 52.44 72 TYR C CA 1
ATOM 3653 C C . TYR B 1 72 ? 17.616 -3.715 22.251 1.00 50.10 72 TYR C C 1
ATOM 3654 O O . TYR B 1 72 ? 17.191 -4.873 22.175 1.00 49.09 72 TYR C O 1
ATOM 3663 N N . HIS B 1 73 ? 16.980 -2.687 21.679 1.00 49.43 73 HIS C N 1
ATOM 3664 C CA . HIS B 1 73 ? 15.687 -2.907 21.053 1.00 47.49 73 HIS C CA 1
ATOM 3665 C C . HIS B 1 73 ? 15.791 -3.756 19.801 1.00 46.53 73 HIS C C 1
ATOM 3666 O O . HIS B 1 73 ? 14.786 -4.322 19.360 1.00 45.09 73 HIS C O 1
ATOM 3673 N N . LEU B 1 74 ? 16.956 -3.805 19.165 1.00 47.48 74 LEU C N 1
ATOM 3674 C CA . LEU B 1 74 ? 17.102 -4.721 18.047 1.00 46.82 74 LEU C CA 1
ATOM 3675 C C . LEU B 1 74 ? 17.080 -6.151 18.559 1.00 46.49 74 LEU C C 1
ATOM 3676 O O . LEU B 1 74 ? 16.292 -6.971 18.079 1.00 45.24 74 LEU C O 1
ATOM 3681 N N . ALA B 1 75 ? 17.888 -6.446 19.592 1.00 47.79 75 ALA C N 1
ATOM 3682 C CA . ALA B 1 75 ? 17.859 -7.768 20.217 1.00 47.76 75 ALA C CA 1
ATOM 3683 C C . ALA B 1 75 ? 16.468 -8.113 20.758 1.00 46.48 75 ALA C C 1
ATOM 3684 O O . ALA B 1 75 ? 15.982 -9.237 20.569 1.00 45.72 75 ALA C O 1
ATOM 3686 N N . HIS B 1 76 ? 15.811 -7.156 21.416 1.00 46.41 76 HIS C N 1
ATOM 3687 C CA . HIS B 1 76 ? 14.448 -7.339 21.881 1.00 45.40 76 HIS C CA 1
ATOM 3688 C C . HIS B 1 76 ? 13.439 -7.663 20.793 1.00 43.79 76 HIS C C 1
ATOM 3689 O O . HIS B 1 76 ? 12.885 -8.779 20.781 1.00 43.23 76 HIS C O 1
ATOM 3696 N N . LEU B 1 77 ? 13.171 -6.686 19.911 1.00 43.26 77 LEU C N 1
ATOM 3697 C CA . LEU B 1 77 ? 12.133 -6.816 18.892 1.00 41.98 77 LEU C CA 1
ATOM 3698 C C . LEU B 1 77 ? 12.556 -7.750 17.785 1.00 41.71 77 LEU C C 1
ATOM 3699 O O . LEU B 1 77 ? 11.716 -8.469 17.224 1.00 40.89 77 LEU C O 1
ATOM 3704 N N . GLY B 1 78 ? 13.850 -7.767 17.478 1.00 42.61 78 GLY C N 1
ATOM 3705 C CA . GLY B 1 78 ? 14.296 -8.484 16.295 1.00 42.57 78 GLY C CA 1
ATOM 3706 C C . GLY B 1 78 ? 14.106 -9.980 16.427 1.00 42.30 78 GLY C C 1
ATOM 3707 O O . GLY B 1 78 ? 13.797 -10.666 15.447 1.00 41.86 78 GLY C O 1
ATOM 3708 N N . GLY B 1 79 ? 14.279 -10.505 17.642 1.00 42.76 79 GLY C N 1
ATOM 3709 C CA . GLY B 1 79 ? 14.074 -11.924 17.846 1.00 42.71 79 GLY C CA 1
ATOM 3710 C C . GLY B 1 79 ? 12.619 -12.292 17.696 1.00 41.65 79 GLY C C 1
ATOM 3711 O O . GLY B 1 79 ? 12.279 -13.375 17.228 1.00 41.44 79 GLY C O 1
ATOM 3712 N N . ILE B 1 80 ? 11.744 -11.380 18.074 1.00 41.15 80 ILE C N 1
ATOM 3713 C CA . ILE B 1 80 ? 10.319 -11.637 17.954 1.00 40.36 80 ILE C CA 1
ATOM 3714 C C . ILE B 1 80 ? 9.903 -11.505 16.503 1.00 39.74 80 ILE C C 1
ATOM 3715 O O . ILE B 1 80 ? 9.223 -12.377 15.966 1.00 39.47 80 ILE C O 1
ATOM 3720 N N . ALA B 1 81 ? 10.361 -10.448 15.833 1.00 39.76 81 ALA C N 1
ATOM 3721 C CA . ALA B 1 81 ? 10.055 -10.299 14.417 1.00 39.47 81 ALA C CA 1
ATOM 3722 C C . ALA B 1 81 ? 10.584 -11.479 13.632 1.00 39.78 81 ALA C C 1
ATOM 3723 O O . ALA B 1 81 ? 9.944 -11.947 12.690 1.00 39.61 81 ALA C O 1
ATOM 3725 N N . GLN B 1 82 ? 11.723 -12.013 14.033 1.00 40.43 82 GLN C N 1
ATOM 3726 C CA . GLN B 1 82 ? 12.224 -13.170 13.321 1.00 40.87 82 GLN C CA 1
ATOM 3727 C C . GLN B 1 82 ? 11.196 -14.303 13.262 1.00 40.53 82 GLN C C 1
ATOM 3728 O O . GLN B 1 82 ? 11.156 -15.005 12.251 1.00 40.78 82 GLN C O 1
ATOM 3734 N N . ARG B 1 83 ? 10.341 -14.495 14.298 1.00 40.18 83 ARG C N 1
ATOM 3735 C CA . ARG B 1 83 ? 9.515 -15.706 14.339 1.00 40.23 83 ARG C CA 1
ATOM 3736 C C . ARG B 1 83 ? 8.034 -15.457 13.911 1.00 39.72 83 ARG C C 1
ATOM 3737 O O . ARG B 1 83 ? 7.137 -16.239 14.276 1.00 39.86 83 ARG C O 1
ATOM 3745 N N . GLY B 1 84 ? 7.762 -14.423 13.102 1.00 39.37 84 GLY C N 1
ATOM 3746 C CA . GLY B 1 84 ? 6.584 -14.377 12.251 1.00 39.26 84 GLY C CA 1
ATOM 3747 C C . GLY B 1 84 ? 5.256 -13.833 12.775 1.00 38.94 84 GLY C C 1
ATOM 3748 O O . GLY B 1 84 ? 4.179 -14.265 12.336 1.00 39.17 84 GLY C O 1
ATOM 3749 N N . PRO B 1 85 ? 5.279 -12.831 13.650 1.00 38.61 85 PRO C N 1
ATOM 3750 C CA . PRO B 1 85 ? 4.010 -12.279 14.127 1.00 38.48 85 PRO C CA 1
ATOM 3751 C C . PRO B 1 85 ? 3.338 -11.475 13.022 1.00 38.44 85 PRO C C 1
ATOM 3752 O O . PRO B 1 85 ? 4.000 -10.725 12.304 1.00 38.38 85 PRO C O 1
ATOM 3756 N N . GLY B 1 86 ? 2.004 -11.604 12.927 1.00 38.68 86 GLY C N 1
ATOM 3757 C CA . GLY B 1 86 ? 1.249 -10.879 11.913 1.00 38.90 86 GLY C CA 1
ATOM 3758 C C . GLY B 1 86 ? 1.597 -9.404 11.843 1.00 38.65 86 GLY C C 1
ATOM 3759 O O . GLY B 1 86 ? 1.704 -8.821 10.764 1.00 38.90 86 GLY C O 1
ATOM 3760 N N . LEU B 1 87 ? 1.782 -8.772 12.992 1.00 38.35 87 LEU C N 1
ATOM 3761 C CA . LEU B 1 87 ? 2.211 -7.379 13.009 1.00 38.27 87 LEU C CA 1
ATOM 3762 C C . LEU B 1 87 ? 2.924 -7.110 14.328 1.00 38.11 87 LEU C C 1
ATOM 3763 O O . LEU B 1 87 ? 2.612 -7.739 15.350 1.00 38.13 87 LEU C O 1
ATOM 3768 N N . ILE B 1 88 ? 3.874 -6.187 14.301 1.00 38.18 88 ILE C N 1
ATOM 3769 C CA . ILE B 1 88 ? 4.596 -5.800 15.534 1.00 38.32 88 ILE C CA 1
ATOM 3770 C C . ILE B 1 88 ? 4.264 -4.343 15.796 1.00 38.59 88 ILE C C 1
ATOM 3771 O O . ILE B 1 88 ? 4.285 -3.563 14.856 1.00 38.77 88 ILE C O 1
ATOM 3776 N N . MET B 1 89 ? 3.900 -4.026 17.028 1.00 38.83 89 MET C N 1
ATOM 3777 C CA . MET B 1 89 ? 3.674 -2.616 17.397 1.00 39.30 89 MET C CA 1
ATOM 3778 C C . MET B 1 89 ? 4.827 -2.192 18.304 1.00 39.85 89 MET C C 1
ATOM 3779 O O . MET B 1 89 ? 5.136 -2.919 19.256 1.00 40.08 89 MET C O 1
ATOM 3784 N N . ILE B 1 90 ? 5.447 -1.069 17.989 1.00 40.30 90 ILE C N 1
ATOM 3785 C CA . ILE B 1 90 ? 6.537 -0.537 18.840 1.00 41.14 90 ILE C CA 1
ATOM 3786 C C . ILE B 1 90 ? 5.923 0.166 20.044 1.00 41.75 90 ILE C C 1
ATOM 3787 O O . ILE B 1 90 ? 4.835 0.722 19.903 1.00 41.68 90 ILE C O 1
ATOM 3792 N N . GLU B 1 91 ? 6.617 0.136 21.175 1.00 42.56 91 GLU C N 1
ATOM 3793 C CA . GLU B 1 91 ? 6.178 0.709 22.438 1.00 43.48 91 GLU C CA 1
ATOM 3794 C C . GLU B 1 91 ? 5.813 2.188 22.310 1.00 44.10 91 GLU C C 1
ATOM 3795 O O . GLU B 1 91 ? 6.214 2.894 21.371 1.00 44.11 91 GLU C O 1
ATOM 3801 N N . ALA B 1 92 ? 5.047 2.654 23.303 1.00 44.83 92 ALA C N 1
ATOM 3802 C CA . ALA B 1 92 ? 4.541 4.021 23.355 1.00 45.61 92 ALA C CA 1
ATOM 3803 C C . ALA B 1 92 ? 5.669 5.015 23.069 1.00 46.49 92 ALA C C 1
ATOM 3804 O O . ALA B 1 92 ? 6.656 5.074 23.807 1.00 47.49 92 ALA C O 1
ATOM 3806 N N . THR B 1 93 ? 5.566 5.770 21.998 1.00 46.34 93 THR C N 1
ATOM 3807 C CA . THR B 1 93 ? 6.651 6.626 21.564 1.00 47.26 93 THR C CA 1
ATOM 3808 C C . THR B 1 93 ? 6.235 8.075 21.748 1.00 48.50 93 THR C C 1
ATOM 3809 O O . THR B 1 93 ? 5.353 8.559 21.037 1.00 48.20 93 THR C O 1
ATOM 3813 N N . ALA B 1 94 ? 6.874 8.767 22.693 1.00 50.07 94 ALA C N 1
ATOM 3814 C CA . ALA B 1 94 ? 6.464 10.124 23.060 1.00 51.51 94 ALA C CA 1
ATOM 3815 C C . ALA B 1 94 ? 6.493 11.111 21.883 1.00 51.87 94 ALA C C 1
ATOM 3816 O O . ALA B 1 94 ? 7.447 11.159 21.095 1.00 52.04 94 ALA C O 1
ATOM 3818 N N . VAL B 1 95 ? 5.456 11.946 21.811 1.00 52.28 95 VAL C N 1
ATOM 3819 C CA . VAL B 1 95 ? 5.412 13.021 20.828 1.00 53.04 95 VAL C CA 1
ATOM 3820 C C . VAL B 1 95 ? 6.065 14.310 21.325 1.00 55.26 95 VAL C C 1
ATOM 3821 O O . VAL B 1 95 ? 6.402 15.178 20.520 1.00 56.23 95 VAL C O 1
ATOM 3825 N N . GLN B 1 96 ? 6.186 14.485 22.631 1.00 56.29 96 GLN C N 1
ATOM 3826 C CA . GLN B 1 96 ? 6.829 15.599 23.318 1.00 58.63 96 GLN C CA 1
ATOM 3827 C C . GLN B 1 96 ? 7.665 15.039 24.458 1.00 59.25 96 GLN C C 1
ATOM 3828 O O . GLN B 1 96 ? 7.303 14.001 25.036 1.00 58.10 96 GLN C O 1
ATOM 3834 N N . PRO B 1 97 ? 8.786 15.682 24.795 1.00 61.25 97 PRO C N 1
ATOM 3835 C CA . PRO B 1 97 ? 9.667 15.096 25.823 1.00 62.05 97 PRO C CA 1
ATOM 3836 C C . PRO B 1 97 ? 8.943 14.825 27.138 1.00 62.36 97 PRO C C 1
ATOM 3837 O O . PRO B 1 97 ? 9.089 13.737 27.711 1.00 61.64 97 PRO C O 1
ATOM 3841 N N . GLU B 1 98 ? 8.111 15.763 27.592 1.00 63.48 98 GLU C N 1
ATOM 3842 C CA . GLU B 1 98 ? 7.367 15.661 28.844 1.00 64.21 98 GLU C CA 1
ATOM 3843 C C . GLU B 1 98 ? 6.130 14.764 28.736 1.00 62.09 98 GLU C C 1
ATOM 3844 O O . GLU B 1 98 ? 5.376 14.623 29.705 1.00 62.66 98 GLU C O 1
ATOM 3850 N N . GLY B 1 99 ? 5.888 14.158 27.582 1.00 59.88 99 GLY C N 1
ATOM 3851 C CA . GLY B 1 99 ? 4.868 13.143 27.476 1.00 58.01 99 GLY C CA 1
ATOM 3852 C C . GLY B 1 99 ? 5.424 11.748 27.575 1.00 56.75 99 GLY C C 1
ATOM 3853 O O . GLY B 1 99 ? 4.687 10.784 27.319 1.00 55.10 99 GLY C O 1
ATOM 3854 N N . ARG B 1 100 ? 6.712 11.604 27.868 1.00 57.58 100 ARG C N 1
ATOM 3855 C CA . ARG B 1 100 ? 7.256 10.302 28.169 1.00 56.81 100 ARG C CA 1
ATOM 3856 C C . ARG B 1 100 ? 6.646 9.811 29.472 1.00 57.51 100 ARG C C 1
ATOM 3857 O O . ARG B 1 100 ? 6.273 10.604 30.347 1.00 59.27 100 ARG C O 1
ATOM 3865 N N . ILE B 1 101 ? 6.536 8.492 29.599 1.00 56.32 101 ILE C N 1
ATOM 3866 C CA . ILE B 1 101 ? 6.060 7.907 30.845 1.00 57.21 101 ILE C CA 1
ATOM 3867 C C . ILE B 1 101 ? 7.245 8.007 31.806 1.00 59.31 101 ILE C C 1
ATOM 3868 O O . ILE B 1 101 ? 7.237 8.783 32.772 1.00 61.50 101 ILE C O 1
ATOM 3873 N N . SER B 1 102 ? 8.290 7.255 31.501 1.00 58.83 102 SER C N 1
ATOM 3874 C CA . SER B 1 102 ? 9.574 7.280 32.182 1.00 60.78 102 SER C CA 1
ATOM 3875 C C . SER B 1 102 ? 10.566 8.156 31.429 1.00 61.27 102 SER C C 1
ATOM 3876 O O . SER B 1 102 ? 10.325 8.587 30.293 1.00 59.90 102 SER C O 1
ATOM 3879 N N . PRO B 1 103 ? 11.700 8.469 32.055 1.00 63.53 103 PRO C N 1
ATOM 3880 C CA . PRO B 1 103 ? 12.772 9.142 31.312 1.00 64.19 103 PRO C CA 1
ATOM 3881 C C . PRO B 1 103 ? 13.421 8.207 30.324 1.00 62.51 103 PRO C C 1
ATOM 3882 O O . PRO B 1 103 ? 14.061 8.645 29.361 1.00 62.39 103 PRO C O 1
ATOM 3886 N N . GLN B 1 104 ? 13.177 6.910 30.465 1.00 61.17 104 GLN C N 1
ATOM 3887 C CA . GLN B 1 104 ? 13.754 5.915 29.558 1.00 59.63 104 GLN C CA 1
ATOM 3888 C C . GLN B 1 104 ? 12.865 5.600 28.341 1.00 56.90 104 GLN C C 1
ATOM 3889 O O . GLN B 1 104 ? 13.168 4.673 27.585 1.00 55.52 104 GLN C O 1
ATOM 3895 N N . ASP B 1 105 ? 11.770 6.312 28.153 1.00 56.27 105 ASP C N 1
ATOM 3896 C CA . ASP B 1 105 ? 10.868 6.027 27.038 1.00 53.98 105 ASP C CA 1
ATOM 3897 C C . ASP B 1 105 ? 11.483 6.312 25.668 1.00 53.36 105 ASP C C 1
ATOM 3898 O O . ASP B 1 105 ? 12.426 7.099 25.529 1.00 54.84 105 ASP C O 1
ATOM 3903 N N . VAL B 1 106 ? 10.909 5.651 24.642 1.00 51.36 106 VAL C N 1
ATOM 3904 C CA . VAL B 1 106 ? 11.194 6.017 23.265 1.00 50.81 106 VAL C CA 1
ATOM 3905 C C . VAL B 1 106 ? 10.482 7.332 22.986 1.00 51.25 106 VAL C C 1
ATOM 3906 O O . VAL B 1 106 ? 9.449 7.648 23.592 1.00 51.22 106 VAL C O 1
ATOM 3910 N N . GLY B 1 107 ? 11.067 8.137 22.110 1.00 51.95 107 GLY C N 1
ATOM 3911 C CA . GLY B 1 107 ? 10.400 9.347 21.692 1.00 52.43 107 GLY C CA 1
ATOM 3912 C C . GLY B 1 107 ? 10.706 9.573 20.235 1.00 52.18 107 GLY C C 1
ATOM 3913 O O . GLY B 1 107 ? 11.612 8.953 19.670 1.00 52.04 107 GLY C O 1
ATOM 3914 N N . LEU B 1 108 ? 9.937 10.480 19.634 1.00 52.33 108 LEU C N 1
ATOM 3915 C CA . LEU B 1 108 ? 10.104 10.786 18.226 1.00 52.36 108 LEU C CA 1
ATOM 3916 C C . LEU B 1 108 ? 9.683 12.249 18.025 1.00 53.77 108 LEU C C 1
ATOM 3917 O O . LEU B 1 108 ? 8.886 12.591 17.149 1.00 53.44 108 LEU C O 1
ATOM 3922 N N . TRP B 1 109 ? 10.257 13.104 18.880 1.00 55.58 109 TRP C N 1
ATOM 3923 C CA . TRP B 1 109 ? 10.001 14.565 18.820 1.00 57.34 109 TRP C CA 1
ATOM 3924 C C . TRP B 1 109 ? 11.221 15.234 18.190 1.00 59.23 109 TRP C C 1
ATOM 3925 O O . TRP B 1 109 ? 11.161 16.445 17.941 1.00 60.93 109 TRP C O 1
ATOM 3936 N N . LYS B 1 110 ? 12.298 14.475 17.981 1.00 59.15 110 LYS C N 1
ATOM 3937 C CA . LYS B 1 110 ? 13.488 15.000 17.264 1.00 61.07 110 LYS C CA 1
ATOM 3938 C C . LYS B 1 110 ? 13.817 14.006 16.150 1.00 59.85 110 LYS C C 1
ATOM 3939 O O . LYS B 1 110 ? 13.285 12.885 16.194 1.00 57.69 110 LYS C O 1
ATOM 3945 N N . ASP B 1 111 ? 14.649 14.403 15.189 1.00 61.38 111 ASP C N 1
ATOM 3946 C CA . ASP B 1 111 ? 14.948 13.527 14.026 1.00 60.53 111 ASP C CA 1
ATOM 3947 C C . ASP B 1 111 ? 16.069 12.556 14.398 1.00 60.52 111 ASP C C 1
ATOM 3948 O O . ASP B 1 111 ? 16.268 11.576 13.663 1.00 59.50 111 ASP C O 1
ATOM 3953 N N . SER B 1 112 ? 16.757 12.822 15.506 1.00 61.79 112 SER C N 1
ATOM 3954 C CA . SER B 1 112 ? 17.867 11.947 15.951 1.00 62.14 112 SER C CA 1
ATOM 3955 C C . SER B 1 112 ? 17.289 10.622 16.433 1.00 59.61 112 SER C C 1
ATOM 3956 O O . SER B 1 112 ? 18.063 9.663 16.578 1.00 59.49 112 SER C O 1
ATOM 3959 N N . GLN B 1 113 ? 15.977 10.577 16.658 1.00 57.85 113 GLN C N 1
ATOM 3960 C CA . GLN B 1 113 ? 15.343 9.363 17.228 1.00 55.68 113 GLN C CA 1
ATOM 3961 C C . GLN B 1 113 ? 14.777 8.493 16.102 1.00 53.84 113 GLN C C 1
ATOM 3962 O O . GLN B 1 113 ? 14.258 7.415 16.410 1.00 52.11 113 GLN C O 1
ATOM 3968 N N . ILE B 1 114 ? 14.915 8.933 14.852 1.00 54.44 114 ILE C N 1
ATOM 3969 C CA . ILE B 1 114 ? 14.366 8.186 13.683 1.00 53.05 114 ILE C CA 1
ATOM 3970 C C . ILE B 1 114 ? 15.275 7.004 13.360 1.00 52.80 114 ILE C C 1
ATOM 3971 O O . ILE B 1 114 ? 14.760 5.888 13.221 1.00 51.10 114 ILE C O 1
ATOM 3976 N N . ALA B 1 115 ? 16.575 7.252 13.240 1.00 54.65 115 ALA C N 1
ATOM 3977 C CA . ALA B 1 115 ? 17.530 6.187 12.858 1.00 54.77 115 ALA C CA 1
ATOM 3978 C C . ALA B 1 115 ? 17.502 5.035 13.865 1.00 53.44 115 ALA C C 1
ATOM 3979 O O . ALA B 1 115 ? 17.363 3.885 13.423 1.00 52.20 115 ALA C O 1
ATOM 3981 N N . PRO B 1 116 ? 17.656 5.274 15.185 1.00 53.86 116 PRO C N 1
ATOM 3982 C CA . PRO B 1 116 ? 17.554 4.203 16.168 1.00 52.79 116 PRO C CA 1
ATOM 3983 C C . PRO B 1 116 ? 16.366 3.269 15.895 1.00 50.45 116 PRO C C 1
ATOM 3984 O O . PRO B 1 116 ? 16.554 2.074 15.926 1.00 49.70 116 PRO C O 1
ATOM 3988 N N . ILE B 1 117 ? 15.187 3.834 15.636 1.00 49.57 117 ILE C N 1
ATOM 3989 C CA . ILE B 1 117 ? 13.957 3.029 15.379 1.00 47.60 117 ILE C CA 1
ATOM 3990 C C . ILE B 1 117 ? 14.033 2.392 13.990 1.00 47.16 117 ILE C C 1
ATOM 3991 O O . ILE B 1 117 ? 13.781 1.182 13.884 1.00 46.03 117 ILE C O 1
ATOM 3996 N N . ALA B 1 118 ? 14.375 3.177 12.973 1.00 48.24 118 ALA C N 1
ATOM 3997 C CA . ALA B 1 118 ? 14.429 2.676 11.582 1.00 48.18 118 ALA C CA 1
ATOM 3998 C C . ALA B 1 118 ? 15.294 1.420 11.473 1.00 48.11 118 ALA C C 1
ATOM 3999 O O . ALA B 1 118 ? 14.952 0.548 10.665 1.00 47.38 118 ALA C O 1
ATOM 4001 N N . ARG B 1 119 ? 16.384 1.351 12.233 1.00 49.08 119 ARG C N 1
ATOM 4002 C CA . ARG B 1 119 ? 17.304 0.190 12.154 1.00 49.31 119 ARG C CA 1
ATOM 4003 C C . ARG B 1 119 ? 16.531 -1.081 12.492 1.00 47.51 119 ARG C C 1
ATOM 4004 O O . ARG B 1 119 ? 16.770 -2.107 11.836 1.00 47.29 119 ARG C O 1
ATOM 4012 N N . VAL B 1 120 ? 15.642 -1.003 13.482 1.00 46.47 120 VAL C N 1
ATOM 4013 C CA . VAL B 1 120 ? 14.825 -2.177 13.904 1.00 44.95 120 VAL C CA 1
ATOM 4014 C C . VAL B 1 120 ? 13.732 -2.412 12.862 1.00 43.92 120 VAL C C 1
ATOM 4015 O O . VAL B 1 120 ? 13.593 -3.555 12.407 1.00 43.33 120 VAL C O 1
ATOM 4019 N N . ILE B 1 121 ? 12.994 -1.364 12.505 1.00 43.90 121 ILE C N 1
ATOM 4020 C CA . ILE B 1 121 ? 11.955 -1.484 11.444 1.00 43.26 121 ILE C CA 1
ATOM 4021 C C . ILE B 1 121 ? 12.610 -2.112 10.214 1.00 43.83 121 ILE C C 1
ATOM 4022 O O . ILE B 1 121 ? 11.949 -2.904 9.532 1.00 43.23 121 ILE C O 1
ATOM 4027 N N . GLU B 1 122 ? 13.880 -1.791 9.974 1.00 45.15 122 GLU C N 1
ATOM 4028 C CA . GLU B 1 122 ? 14.612 -2.343 8.809 1.00 46.03 122 GLU C CA 1
ATOM 4029 C C . GLU B 1 122 ? 14.890 -3.824 9.034 1.00 45.44 122 GLU C C 1
ATOM 4030 O O . GLU B 1 122 ? 14.909 -4.569 8.043 1.00 45.64 122 GLU C O 1
ATOM 4036 N N . PHE B 1 123 ? 15.095 -4.243 10.284 1.00 44.93 123 PHE C N 1
ATOM 4037 C CA . PHE B 1 123 ? 15.289 -5.681 10.440 1.00 44.51 123 PHE C CA 1
ATOM 4038 C C . PHE B 1 123 ? 13.985 -6.425 10.253 1.00 43.18 123 PHE C C 1
ATOM 4039 O O . PHE B 1 123 ? 13.957 -7.502 9.643 1.00 43.11 123 PHE C O 1
ATOM 4047 N N . ALA B 1 124 ? 12.903 -5.894 10.824 1.00 42.30 124 ALA C N 1
ATOM 4048 C CA . ALA B 1 124 ? 11.593 -6.500 10.610 1.00 41.31 124 ALA C CA 1
ATOM 4049 C C . ALA B 1 124 ? 11.307 -6.635 9.117 1.00 41.68 124 ALA C C 1
ATOM 4050 O O . ALA B 1 124 ? 10.898 -7.706 8.625 1.00 41.46 124 ALA C O 1
ATOM 4052 N N . HIS B 1 125 ? 11.577 -5.557 8.370 1.00 42.52 125 HIS C N 1
ATOM 4053 C CA . HIS B 1 125 ? 11.296 -5.586 6.947 1.00 43.18 125 HIS C CA 1
ATOM 4054 C C . HIS B 1 125 ? 12.179 -6.611 6.233 1.00 43.93 125 HIS C C 1
ATOM 4055 O O . HIS B 1 125 ? 11.728 -7.250 5.274 1.00 44.21 125 HIS C O 1
ATOM 4062 N N . SER B 1 126 ? 13.421 -6.821 6.705 1.00 44.43 126 SER C N 1
ATOM 4063 C CA . SER B 1 126 ? 14.264 -7.783 6.000 1.00 45.34 126 SER C CA 1
ATOM 4064 C C . SER B 1 126 ? 13.653 -9.178 6.046 1.00 44.57 126 SER C C 1
ATOM 4065 O O . SER B 1 126 ? 13.759 -9.938 5.077 1.00 45.28 126 SER C O 1
ATOM 4068 N N . GLN B 1 127 ? 13.001 -9.520 7.158 1.00 43.32 127 GLN C N 1
ATOM 4069 C CA . GLN B 1 127 ? 12.282 -10.772 7.324 1.00 42.68 127 GLN C CA 1
ATOM 4070 C C . GLN B 1 127 ? 10.882 -10.732 6.714 1.00 42.29 127 GLN C C 1
ATOM 4071 O O . GLN B 1 127 ? 10.087 -11.658 6.975 1.00 41.78 127 GLN C O 1
ATOM 4077 N N . GLY B 1 128 ? 10.531 -9.672 5.982 1.00 42.66 128 GLY C N 1
ATOM 4078 C CA . GLY B 1 128 ? 9.214 -9.639 5.367 1.00 42.57 128 GLY C CA 1
ATOM 4079 C C . GLY B 1 128 ? 8.027 -9.348 6.291 1.00 41.51 128 GLY C C 1
ATOM 4080 O O . GLY B 1 128 ? 6.870 -9.540 5.876 1.00 41.53 128 GLY C O 1
ATOM 4081 N N . GLN B 1 129 ? 8.276 -8.868 7.522 1.00 40.80 129 GLN C N 1
ATOM 4082 C CA . GLN B 1 129 ? 7.280 -8.564 8.540 1.00 39.97 129 GLN C CA 1
ATOM 4083 C C . GLN B 1 129 ? 6.789 -7.132 8.388 1.00 40.09 129 GLN C C 1
ATOM 4084 O O . GLN B 1 129 ? 7.424 -6.316 7.726 1.00 40.77 129 GLN C O 1
ATOM 4090 N N . LYS B 1 130 ? 5.662 -6.825 9.043 1.00 39.59 130 LYS C N 1
ATOM 4091 C CA . LYS B 1 130 ? 5.104 -5.484 9.102 1.00 39.73 130 LYS C CA 1
ATOM 4092 C C . LYS B 1 130 ? 5.223 -4.975 10.528 1.00 39.25 130 LYS C C 1
ATOM 4093 O O . LYS B 1 130 ? 4.935 -5.714 11.477 1.00 38.75 130 LYS C O 1
ATOM 4099 N N . ILE B 1 131 ? 5.626 -3.703 10.679 1.00 39.61 131 ILE C N 1
ATOM 4100 C CA . ILE B 1 131 ? 5.951 -3.119 11.977 1.00 39.49 131 ILE C CA 1
ATOM 4101 C C . ILE B 1 131 ? 5.474 -1.666 12.050 1.00 39.92 131 ILE C C 1
ATOM 4102 O O . ILE B 1 131 ? 5.580 -0.900 11.081 1.00 40.57 131 ILE C O 1
ATOM 4107 N N . GLY B 1 132 ? 4.951 -1.280 13.231 1.00 39.75 132 GLY C N 1
ATOM 4108 C CA . GLY B 1 132 ? 4.409 0.052 13.430 1.00 40.26 132 GLY C CA 1
ATOM 4109 C C . GLY B 1 132 ? 4.696 0.616 14.815 1.00 40.50 132 GLY C C 1
ATOM 4110 O O . GLY B 1 132 ? 5.305 -0.039 15.680 1.00 40.32 132 GLY C O 1
ATOM 4111 N N . ILE B 1 133 ? 4.189 1.828 15.025 1.00 41.08 133 ILE C N 1
ATOM 4112 C CA . ILE B 1 133 ? 4.586 2.667 16.145 1.00 41.73 133 ILE C CA 1
ATOM 4113 C C . ILE B 1 133 ? 3.348 3.192 16.856 1.00 41.94 133 ILE C C 1
ATOM 4114 O O . ILE B 1 133 ? 2.479 3.801 16.227 1.00 42.18 133 ILE C O 1
ATOM 4119 N N . GLN B 1 134 ? 3.264 2.962 18.162 1.00 42.05 134 GLN C N 1
ATOM 4120 C CA . GLN B 1 134 ? 2.181 3.532 18.962 1.00 42.56 134 GLN C CA 1
ATOM 4121 C C . GLN B 1 134 ? 2.617 4.925 19.416 1.00 43.71 134 GLN C C 1
ATOM 4122 O O . GLN B 1 134 ? 3.503 5.064 20.264 1.00 44.29 134 GLN C O 1
ATOM 4128 N N . LEU B 1 135 ? 2.025 5.965 18.836 1.00 44.24 135 LEU C N 1
ATOM 4129 C CA . LEU B 1 135 ? 2.324 7.327 19.256 1.00 45.53 135 LEU C CA 1
ATOM 4130 C C . LEU B 1 135 ? 1.588 7.637 20.561 1.00 46.24 135 LEU C C 1
ATOM 4131 O O . LEU B 1 135 ? 0.405 7.312 20.719 1.00 46.01 135 LEU C O 1
ATOM 4136 N N . ALA B 1 136 ? 2.288 8.251 21.518 1.00 47.34 136 ALA C N 1
ATOM 4137 C CA . ALA B 1 136 ? 1.729 8.403 22.862 1.00 48.21 136 ALA C CA 1
ATOM 4138 C C . ALA B 1 136 ? 1.986 9.779 23.467 1.00 49.94 136 ALA C C 1
ATOM 4139 O O . ALA B 1 136 ? 2.845 10.556 23.030 1.00 50.59 136 ALA C O 1
ATOM 4141 N N . HIS B 1 137 ? 1.243 10.049 24.532 1.00 50.91 137 HIS C N 1
ATOM 4142 C CA . HIS B 1 137 ? 1.575 11.147 25.433 1.00 52.82 137 HIS C CA 1
ATOM 4143 C C . HIS B 1 137 ? 1.040 10.791 26.820 1.00 53.68 137 HIS C C 1
ATOM 4144 O O . HIS B 1 137 ? -0.150 10.502 26.985 1.00 53.50 137 HIS C O 1
ATOM 4151 N N . ALA B 1 138 ? 1.930 10.767 27.807 1.00 54.81 138 ALA C N 1
ATOM 4152 C CA . ALA B 1 138 ? 1.566 10.217 29.108 1.00 55.70 138 ALA C CA 1
ATOM 4153 C C . ALA B 1 138 ? 0.709 11.151 29.964 1.00 57.58 138 ALA C C 1
ATOM 4154 O O . ALA B 1 138 ? 0.378 10.774 31.098 1.00 58.69 138 ALA C O 1
ATOM 4156 N N . GLY B 1 139 ? 0.350 12.342 29.467 1.00 58.17 139 GLY C N 1
ATOM 4157 C CA . GLY B 1 139 ? -0.493 13.252 30.221 1.00 60.06 139 GLY C CA 1
ATOM 4158 C C . GLY B 1 139 ? -0.109 13.403 31.682 1.00 62.22 139 GLY C C 1
ATOM 4159 O O . GLY B 1 139 ? 1.023 13.767 32.014 1.00 63.24 139 GLY C O 1
ATOM 4160 N N . ARG B 1 140 ? -1.039 13.111 32.578 1.00 63.17 140 ARG C N 1
ATOM 4161 C CA . ARG B 1 140 ? -0.783 13.289 34.003 1.00 65.58 140 ARG C CA 1
ATOM 4162 C C . ARG B 1 140 ? -0.099 12.075 34.626 1.00 65.36 140 ARG C C 1
ATOM 4163 O O . ARG B 1 140 ? 0.134 12.052 35.841 1.00 67.46 140 ARG C O 1
ATOM 4171 N N . LYS B 1 141 ? 0.239 11.074 33.822 1.00 63.05 141 LYS C N 1
ATOM 4172 C CA . LYS B 1 141 ? 0.963 9.903 34.287 1.00 62.77 141 LYS C CA 1
ATOM 4173 C C . LYS B 1 141 ? 2.427 9.929 33.832 1.00 62.30 141 LYS C C 1
ATOM 4174 O O . LYS B 1 141 ? 3.127 8.909 33.905 1.00 61.65 141 LYS C O 1
ATOM 4180 N N . ALA B 1 142 ? 2.899 11.089 33.372 1.00 62.81 142 ALA C N 1
ATOM 4181 C CA . ALA B 1 142 ? 4.264 11.293 32.905 1.00 62.75 142 ALA C CA 1
ATOM 4182 C C . ALA B 1 142 ? 5.246 11.476 34.078 1.00 65.26 142 ALA C C 1
ATOM 4183 O O . ALA B 1 142 ? 4.864 11.713 35.234 1.00 67.31 142 ALA C O 1
ATOM 4185 N N . SER B 1 143 ? 6.536 11.363 33.753 1.00 65.29 143 SER C N 1
ATOM 4186 C CA . SER B 1 143 ? 7.627 11.598 34.691 1.00 67.81 143 SER C CA 1
ATOM 4187 C C . SER B 1 143 ? 7.488 10.687 35.911 1.00 68.90 143 SER C C 1
ATOM 4188 O O . SER B 1 143 ? 7.579 11.106 37.070 1.00 71.59 143 SER C O 1
ATOM 4191 N N . THR B 1 144 ? 7.265 9.413 35.634 1.00 66.96 144 THR C N 1
ATOM 4192 C CA . THR B 1 144 ? 7.222 8.396 36.666 1.00 67.90 144 THR C CA 1
ATOM 4193 C C . THR B 1 144 ? 8.491 7.568 36.609 1.00 67.87 144 THR C C 1
ATOM 4194 O O . THR B 1 144 ? 9.352 7.745 35.747 1.00 67.04 144 THR C O 1
ATOM 4198 N N . THR B 1 145 ? 8.580 6.647 37.538 1.00 68.97 145 THR C N 1
ATOM 4199 C CA . THR B 1 145 ? 9.687 5.726 37.643 1.00 69.25 145 THR C CA 1
ATOM 4200 C C . THR B 1 145 ? 9.491 4.478 36.764 1.00 66.41 145 THR C C 1
ATOM 4201 O O . THR B 1 145 ? 8.367 4.022 36.518 1.00 64.86 145 THR C O 1
ATOM 4205 N N . VAL B 1 146 ? 10.609 3.977 36.236 1.00 65.90 146 VAL C N 1
ATOM 4206 C CA . VAL B 1 146 ? 10.671 2.679 35.549 1.00 63.78 146 VAL C CA 1
ATOM 4207 C C . VAL B 1 146 ? 10.210 1.568 36.483 1.00 64.54 146 VAL C C 1
ATOM 4208 O O . VAL B 1 146 ? 10.599 1.558 37.656 1.00 67.17 146 VAL C O 1
ATOM 4212 N N . PRO B 1 147 ? 9.403 0.614 36.004 1.00 62.55 147 PRO C N 1
ATOM 4213 C CA . PRO B 1 147 ? 8.566 -0.204 36.897 1.00 63.38 147 PRO C CA 1
ATOM 4214 C C . PRO B 1 147 ? 9.167 -1.501 37.441 1.00 64.33 147 PRO C C 1
ATOM 4215 O O . PRO B 1 147 ? 8.434 -2.235 38.116 1.00 65.06 147 PRO C O 1
ATOM 4219 N N . TRP B 1 148 ? 10.441 -1.832 37.188 1.00 64.54 148 TRP C N 1
ATOM 4220 C CA . TRP B 1 148 ? 11.113 -2.940 37.877 1.00 66.08 148 TRP C CA 1
ATOM 4221 C C . TRP B 1 148 ? 11.982 -2.435 39.016 1.00 69.38 148 TRP C C 1
ATOM 4222 O O . TRP B 1 148 ? 12.579 -3.229 39.751 1.00 71.27 148 TRP C O 1
ATOM 4233 N N . MET B 1 149 ? 12.033 -1.129 39.176 1.00 70.27 149 MET C N 1
ATOM 4234 C CA . MET B 1 149 ? 12.749 -0.445 40.226 1.00 73.57 149 MET C CA 1
ATOM 4235 C C . MET B 1 149 ? 11.991 -0.548 41.543 1.00 75.95 149 MET C C 1
ATOM 4236 O O . MET B 1 149 ? 10.763 -0.622 41.568 1.00 74.97 149 MET C O 1
ATOM 4241 N N . LEU B 1 150 ? 12.725 -0.542 42.658 1.00 79.30 150 LEU C N 1
ATOM 4242 C CA . LEU B 1 150 ? 12.049 -0.536 43.981 1.00 82.27 150 LEU C CA 1
ATOM 4243 C C . LEU B 1 150 ? 11.260 0.769 44.090 1.00 82.44 150 LEU C C 1
ATOM 4244 O O . LEU B 1 150 ? 10.212 0.773 44.759 1.00 83.44 150 LEU C O 1
ATOM 4249 N N . ASN B 1 151 ? 11.748 1.827 43.436 1.00 81.59 151 ASN C N 1
ATOM 4250 C CA . ASN B 1 151 ? 11.053 3.140 43.449 1.00 81.94 151 ASN C CA 1
ATOM 4251 C C . ASN B 1 151 ? 9.811 3.066 42.559 1.00 78.73 151 ASN C C 1
ATOM 4252 O O . ASN B 1 151 ? 9.129 4.094 42.434 1.00 78.30 151 ASN C O 1
ATOM 4257 N N . HIS B 1 152 ? 9.524 1.897 41.978 1.00 76.66 152 HIS C N 1
ATOM 4258 C CA . HIS B 1 152 ? 8.379 1.757 41.037 1.00 73.38 152 HIS C CA 1
ATOM 4259 C C . HIS B 1 152 ? 7.110 2.375 41.626 1.00 74.06 152 HIS C C 1
ATOM 4260 O O . HIS B 1 152 ? 6.905 2.253 42.848 1.00 76.70 152 HIS C O 1
ATOM 4267 N N . GLY B 1 153 ? 6.289 2.999 40.777 1.00 71.82 153 GLY C N 1
ATOM 4268 C CA . GLY B 1 153 ? 5.033 3.621 41.234 1.00 72.39 153 GLY C CA 1
ATOM 4269 C C . GLY B 1 153 ? 5.296 4.903 41.995 1.00 75.33 153 GLY C C 1
ATOM 4270 O O . GLY B 1 153 ? 4.580 5.161 42.979 1.00 78.18 153 GLY C O 1
ATOM 4271 N N . SER B 1 154 ? 6.291 5.676 41.560 1.00 74.93 154 SER C N 1
ATOM 4272 C CA . SER B 1 154 ? 6.641 6.942 42.252 1.00 77.84 154 SER C CA 1
ATOM 4273 C C . SER B 1 154 ? 6.977 8.025 41.225 1.00 76.71 154 SER C C 1
ATOM 4274 O O . SER B 1 154 ? 6.866 7.751 40.017 1.00 73.95 154 SER C O 1
ATOM 4277 N N . ILE B 1 155 ? 7.378 9.207 41.697 1.00 79.13 155 ILE C N 1
ATOM 4278 C CA . ILE B 1 155 ? 7.662 10.343 40.774 1.00 78.65 155 ILE C CA 1
ATOM 4279 C C . ILE B 1 155 ? 9.143 10.339 40.406 1.00 78.85 155 ILE C C 1
ATOM 4280 O O . ILE B 1 155 ? 9.971 10.099 41.301 1.00 81.27 155 ILE C O 1
ATOM 4285 N N . ALA B 1 156 ? 9.455 10.591 39.136 1.00 76.66 156 ALA C N 1
ATOM 4286 C CA . ALA B 1 156 ? 10.827 10.661 38.684 1.00 76.99 156 ALA C CA 1
ATOM 4287 C C . ALA B 1 156 ? 11.333 12.078 38.905 1.00 79.55 156 ALA C C 1
ATOM 4288 O O . ALA B 1 156 ? 10.889 13.010 38.228 1.00 78.82 156 ALA C O 1
ATOM 4290 N N . THR B 1 157 ? 12.253 12.251 39.848 1.00 82.74 157 THR C N 1
ATOM 4291 C CA . THR B 1 157 ? 12.702 13.628 40.175 1.00 85.67 157 THR C CA 1
ATOM 4292 C C . THR B 1 157 ? 13.638 14.141 39.081 1.00 85.06 157 THR C C 1
ATOM 4293 O O . THR B 1 157 ? 14.131 13.317 38.292 1.00 82.93 157 THR C O 1
ATOM 4297 N N . GLU B 1 158 ? 13.886 15.450 39.063 1.00 87.12 158 GLU C N 1
ATOM 4298 C CA . GLU B 1 158 ? 14.757 16.057 38.025 1.00 86.97 158 GLU C CA 1
ATOM 4299 C C . GLU B 1 158 ? 16.183 15.520 38.167 1.00 88.45 158 GLU C C 1
ATOM 4300 O O . GLU B 1 158 ? 17.024 15.876 37.329 1.00 88.53 158 GLU C O 1
ATOM 4306 N N . ASN B 1 159 ? 16.435 14.694 39.184 1.00 89.77 159 ASN C N 1
ATOM 4307 C CA . ASN B 1 159 ? 17.784 14.106 39.398 1.00 91.44 159 ASN C CA 1
ATOM 4308 C C . ASN B 1 159 ? 17.838 12.747 38.705 1.00 88.20 159 ASN C C 1
ATOM 4309 O O . ASN B 1 159 ? 18.949 12.283 38.398 1.00 88.69 159 ASN C O 1
ATOM 4314 N N . VAL B 1 160 ? 16.674 12.139 38.482 1.00 85.22 160 VAL C N 1
ATOM 4315 C CA . VAL B 1 160 ? 16.609 10.832 37.771 1.00 82.06 160 VAL C CA 1
ATOM 4316 C C . VAL B 1 160 ? 16.381 11.129 36.290 1.00 79.18 160 VAL C C 1
ATOM 4317 O O . VAL B 1 160 ? 16.493 10.198 35.470 1.00 76.70 160 VAL C O 1
ATOM 4321 N N . GLY B 1 161 ? 16.098 12.391 35.970 1.00 79.76 161 GLY C N 1
ATOM 4322 C CA . GLY B 1 161 ? 15.816 12.776 34.577 1.00 77.36 161 GLY C CA 1
ATOM 4323 C C . GLY B 1 161 ? 14.344 13.080 34.410 1.00 75.56 161 GLY C C 1
ATOM 4324 O O . GLY B 1 161 ? 13.863 13.071 33.264 1.00 73.05 161 GLY C O 1
ATOM 4325 N N . GLY B 1 162 ? 13.654 13.342 35.518 1.00 77.01 162 GLY C N 1
ATOM 4326 C CA . GLY B 1 162 ? 12.204 13.583 35.461 1.00 75.58 162 GLY C CA 1
ATOM 4327 C C . GLY B 1 162 ? 11.873 15.043 35.239 1.00 76.77 162 GLY C C 1
ATOM 4328 O O . GLY B 1 162 ? 12.811 15.846 35.116 1.00 78.73 162 GLY C O 1
ATOM 4329 N N . TRP B 1 163 ? 10.581 15.365 35.175 1.00 75.78 163 TRP C N 1
ATOM 4330 C CA . TRP B 1 163 ? 10.128 16.766 34.986 1.00 76.99 163 TRP C CA 1
ATOM 4331 C C . TRP B 1 163 ? 8.928 17.005 35.895 1.00 77.85 163 TRP C C 1
ATOM 4332 O O . TRP B 1 163 ? 7.881 17.436 35.384 1.00 76.69 163 TRP C O 1
ATOM 4343 N N . PRO B 1 164 ? 9.029 16.758 37.219 1.00 80.05 164 PRO C N 1
ATOM 4344 C CA . PRO B 1 164 ? 7.863 16.859 38.104 1.00 80.97 164 PRO C CA 1
ATOM 4345 C C . PRO B 1 164 ? 7.078 18.162 37.918 1.00 81.87 164 PRO C C 1
ATOM 4346 O O . PRO B 1 164 ? 5.909 18.188 38.237 1.00 81.72 164 PRO C O 1
ATOM 4350 N N . ASP B 1 165 ? 7.735 19.197 37.397 1.00 82.92 165 ASP C N 1
ATOM 4351 C CA . ASP B 1 165 ? 7.066 20.511 37.221 1.00 84.12 165 ASP C CA 1
ATOM 4352 C C . ASP B 1 165 ? 6.828 20.768 35.729 1.00 81.62 165 ASP C C 1
ATOM 4353 O O . ASP B 1 165 ? 6.875 21.941 35.324 1.00 82.90 165 ASP C O 1
ATOM 4358 N N . ASN B 1 166 ? 6.587 19.712 34.948 1.00 78.40 166 ASN C N 1
ATOM 4359 C CA . ASN B 1 166 ? 6.259 19.879 33.506 1.00 76.08 166 ASN C CA 1
ATOM 4360 C C . ASN B 1 166 ? 5.243 18.808 33.110 1.00 73.16 166 ASN C C 1
ATOM 4361 O O . ASN B 1 166 ? 5.099 18.543 31.906 1.00 70.90 166 ASN C O 1
ATOM 4366 N N . VAL B 1 167 ? 4.574 18.215 34.099 1.00 73.47 167 VAL C N 1
ATOM 4367 C CA . VAL B 1 167 ? 3.527 17.199 33.810 1.00 71.07 167 VAL C CA 1
ATOM 4368 C C . VAL B 1 167 ? 2.277 17.960 33.382 1.00 70.98 167 VAL C C 1
ATOM 4369 O O . VAL B 1 167 ? 1.853 18.853 34.132 1.00 73.30 167 VAL C O 1
ATOM 4373 N N . LYS B 1 168 ? 1.735 17.635 32.209 1.00 68.59 168 LYS C N 1
ATOM 4374 C CA . LYS B 1 168 ? 0.573 18.391 31.682 1.00 68.63 168 LYS C CA 1
ATOM 4375 C C . LYS B 1 168 ? -0.615 17.448 31.501 1.00 66.90 168 LYS C C 1
ATOM 4376 O O . LYS B 1 168 ? -0.387 16.253 31.282 1.00 65.05 168 LYS C O 1
ATOM 4382 N N . GLY B 1 169 ? -1.831 17.980 31.594 1.00 67.70 169 GLY C N 1
ATOM 4383 C CA . GLY B 1 169 ? -3.008 17.168 31.419 1.00 66.45 169 GLY C CA 1
ATOM 4384 C C . GLY B 1 169 ? -4.224 18.053 31.186 1.00 67.48 169 GLY C C 1
ATOM 4385 O O . GLY B 1 169 ? -4.102 19.278 31.090 1.00 69.00 169 GLY C O 1
ATOM 4386 N N . PRO B 1 170 ? -5.420 17.466 31.066 1.00 66.85 170 PRO C N 1
ATOM 4387 C CA . PRO B 1 170 ? -6.593 18.312 30.792 1.00 67.99 170 PRO C CA 1
ATOM 4388 C C . PRO B 1 170 ? -6.879 19.263 31.924 1.00 70.87 170 PRO C C 1
ATOM 4389 O O . PRO B 1 170 ? -7.222 20.431 31.700 1.00 72.32 170 PRO C O 1
ATOM 4393 N N . SER B 1 171 ? -6.719 18.799 33.151 1.00 71.95 171 SER C N 1
ATOM 4394 C CA . SER B 1 171 ? -6.896 19.663 34.299 1.00 74.95 171 SER C CA 1
ATOM 4395 C C . SER B 1 171 ? -5.801 19.347 35.305 1.00 75.81 171 SER C C 1
ATOM 4396 O O . SER B 1 171 ? -4.752 18.776 34.990 1.00 74.25 171 SER C O 1
ATOM 4399 N N . ASP B 1 172 ? -6.009 19.760 36.534 1.00 78.57 172 ASP C N 1
ATOM 4400 C CA . ASP B 1 172 ? -4.894 20.011 37.431 1.00 80.29 172 ASP C CA 1
ATOM 4401 C C . ASP B 1 172 ? -5.120 19.080 38.613 1.00 81.35 172 ASP C C 1
ATOM 4402 O O . ASP B 1 172 ? -4.954 19.396 39.770 1.00 84.09 172 ASP C O 1
ATOM 4407 N N . ILE B 1 173 ? -5.608 17.904 38.276 1.00 79.28 173 ILE C N 1
ATOM 4408 C CA . ILE B 1 173 ? -5.987 16.905 39.254 1.00 80.13 173 ILE C CA 1
ATOM 4409 C C . ILE B 1 173 ? -4.997 15.766 39.084 1.00 78.16 173 ILE C C 1
ATOM 4410 O O . ILE B 1 173 ? -4.828 15.272 37.966 1.00 75.32 173 ILE C O 1
ATOM 4415 N N . PRO B 1 174 ? -4.302 15.319 40.156 1.00 79.74 174 PRO C N 1
ATOM 4416 C CA . PRO B 1 174 ? -3.320 14.253 40.040 1.00 78.14 174 PRO C CA 1
ATOM 4417 C C . PRO B 1 174 ? -4.004 12.887 39.908 1.00 76.58 174 PRO C C 1
ATOM 4418 O O . PRO B 1 174 ? -5.134 12.755 40.325 1.00 77.65 174 PRO C O 1
ATOM 4422 N N . PHE B 1 175 ? -3.302 11.919 39.323 1.00 74.27 175 PHE C N 1
ATOM 4423 C CA . PHE B 1 175 ? -3.859 10.554 39.171 1.00 72.84 175 PHE C CA 1
ATOM 4424 C C . PHE B 1 175 ? -3.915 9.919 40.553 1.00 75.29 175 PHE C C 1
ATOM 4425 O O . PHE B 1 175 ? -4.999 9.487 40.978 1.00 76.23 175 PHE C O 1
ATOM 4433 N N . SER B 1 176 ? -2.768 9.879 41.226 1.00 76.53 176 SER C N 1
ATOM 4434 C CA . SER B 1 176 ? -2.703 9.316 42.595 1.00 79.27 176 SER C CA 1
ATOM 4435 C C . SER B 1 176 ? -2.074 10.343 43.532 1.00 82.32 176 SER C C 1
ATOM 4436 O O . SER B 1 176 ? -2.105 11.542 43.206 1.00 82.58 176 SER C O 1
ATOM 4439 N N . GLU B 1 177 ? -1.531 9.876 44.656 1.00 84.74 177 GLU C N 1
ATOM 4440 C CA . GLU B 1 177 ? -0.859 10.768 45.632 1.00 88.06 177 GLU C CA 1
ATOM 4441 C C . GLU B 1 177 ? 0.644 10.611 45.421 1.00 87.48 177 GLU C C 1
ATOM 4442 O O . GLU B 1 177 ? 1.393 11.518 45.817 1.00 89.52 177 GLU C O 1
ATOM 4448 N N . THR B 1 178 ? 1.058 9.491 44.826 1.00 85.00 178 THR C N 1
ATOM 4449 C CA . THR B 1 178 ? 2.488 9.288 44.486 1.00 84.25 178 THR C CA 1
ATOM 4450 C C . THR B 1 178 ? 2.733 9.910 43.112 1.00 81.38 178 THR C C 1
ATOM 4451 O O . THR B 1 178 ? 3.892 10.244 42.813 1.00 81.35 178 THR C O 1
ATOM 4455 N N . PHE B 1 179 ? 1.669 10.066 42.323 1.00 79.35 179 PHE C N 1
ATOM 4456 C CA . PHE B 1 179 ? 1.792 10.624 40.952 1.00 76.69 179 PHE C CA 1
ATOM 4457 C C . PHE B 1 179 ? 1.932 12.145 41.028 1.00 78.39 179 PHE C C 1
ATOM 4458 O O . PHE B 1 179 ? 1.483 12.741 42.022 1.00 81.19 179 PHE C O 1
ATOM 4466 N N . PRO B 1 180 ? 2.531 12.806 40.015 1.00 77.00 180 PRO C N 1
ATOM 4467 C CA . PRO B 1 180 ? 2.745 14.254 40.051 1.00 78.78 180 PRO C CA 1
ATOM 4468 C C . PRO B 1 180 ? 1.477 15.103 39.940 1.00 79.16 180 PRO C C 1
ATOM 4469 O O . PRO B 1 180 ? 0.409 14.554 39.758 1.00 77.90 180 PRO C O 1
ATOM 4473 N N . ARG B 1 181 ? 1.643 16.419 40.063 1.00 81.10 181 ARG C N 1
ATOM 4474 C CA . ARG B 1 181 ? 0.489 17.336 39.922 1.00 81.69 181 ARG C CA 1
ATOM 4475 C C . ARG B 1 181 ? 0.467 17.830 38.482 1.00 79.37 181 ARG C C 1
ATOM 4476 O O . ARG B 1 181 ? 1.453 18.447 38.051 1.00 79.61 181 ARG C O 1
ATOM 4484 N N . PRO B 1 182 ? -0.615 17.576 37.725 1.00 77.37 182 PRO C N 1
ATOM 4485 C CA . PRO B 1 182 ? -0.661 17.962 36.328 1.00 75.27 182 PRO C CA 1
ATOM 4486 C C . PRO B 1 182 ? -0.921 19.461 36.190 1.00 77.08 182 PRO C C 1
ATOM 4487 O O . PRO B 1 182 ? -1.465 20.050 37.104 1.00 79.54 182 PRO C O 1
ATOM 4491 N N . ARG B 1 183 ? -0.517 20.034 35.059 1.00 76.00 183 ARG C N 1
ATOM 4492 C CA . ARG B 1 183 ? -0.820 21.459 34.802 1.00 77.69 183 ARG C CA 1
ATOM 4493 C C . ARG B 1 183 ? -1.906 21.506 33.731 1.00 75.95 183 ARG C C 1
ATOM 4494 O O . ARG B 1 183 ? -1.682 20.949 32.648 1.00 73.47 183 ARG C O 1
ATOM 4502 N N . ALA B 1 184 ? -3.043 22.129 34.029 1.00 77.37 184 ALA C N 1
ATOM 4503 C CA . ALA B 1 184 ? -4.111 22.262 33.016 1.00 76.11 184 ALA C CA 1
ATOM 4504 C C . ALA B 1 184 ? -3.495 22.752 31.706 1.00 74.98 184 ALA C C 1
ATOM 4505 O O . ALA B 1 184 ? -2.854 23.817 31.712 1.00 76.72 184 ALA C O 1
ATOM 4507 N N . MET B 1 185 ? -3.685 21.992 30.628 1.00 72.38 185 MET C N 1
ATOM 4508 C CA . MET B 1 185 ? -3.087 22.363 29.323 1.00 71.35 185 MET C CA 1
ATOM 4509 C C . MET B 1 185 ? -3.812 23.587 28.772 1.00 72.79 185 MET C C 1
ATOM 4510 O O . MET B 1 185 ? -5.048 23.547 28.681 1.00 72.79 185 MET C O 1
ATOM 4515 N N . THR B 1 186 ? -3.058 24.631 28.436 1.00 74.17 186 THR C N 1
ATOM 4516 C CA . THR B 1 186 ? -3.651 25.840 27.822 1.00 75.70 186 THR C CA 1
ATOM 4517 C C . THR B 1 186 ? -3.909 25.550 26.345 1.00 73.83 186 THR C C 1
ATOM 4518 O O . THR B 1 186 ? -3.478 24.488 25.869 1.00 71.53 186 THR C O 1
ATOM 4522 N N . GLN B 1 187 ? -4.569 26.471 25.646 1.00 74.99 187 GLN C N 1
ATOM 4523 C CA . GLN B 1 187 ? -4.810 26.289 24.193 1.00 73.64 187 GLN C CA 1
ATOM 4524 C C . GLN B 1 187 ? -3.462 26.286 23.474 1.00 73.05 187 GLN C C 1
ATOM 4525 O O . GLN B 1 187 ? -3.316 25.520 22.509 1.00 71.10 187 GLN C O 1
ATOM 4531 N N . ASP B 1 188 ? -2.517 27.104 23.937 1.00 74.89 188 ASP C N 1
ATOM 4532 C CA . ASP B 1 188 ? -1.157 27.090 23.342 1.00 74.64 188 ASP C CA 1
ATOM 4533 C C . ASP B 1 188 ? -0.602 25.675 23.480 1.00 72.12 188 ASP C C 1
ATOM 4534 O O . ASP B 1 188 ? -0.005 25.176 22.514 1.00 70.76 188 ASP C O 1
ATOM 4539 N N . ASP B 1 189 ? -0.827 25.054 24.635 1.00 71.71 189 ASP C N 1
ATOM 4540 C CA . ASP B 1 189 ? -0.348 23.671 24.878 1.00 69.51 189 ASP C CA 1
ATOM 4541 C C . ASP B 1 189 ? -0.985 22.729 23.853 1.00 67.08 189 ASP C C 1
ATOM 4542 O O . ASP B 1 189 ? -0.241 22.127 23.064 1.00 65.67 189 ASP C O 1
ATOM 4547 N N . ILE B 1 190 ? -2.310 22.618 23.864 1.00 66.83 190 ILE C N 1
ATOM 4548 C CA . ILE B 1 190 ? -3.021 21.751 22.881 1.00 64.83 190 ILE C CA 1
ATOM 4549 C C . ILE B 1 190 ? -2.449 22.018 21.487 1.00 64.53 190 ILE C C 1
ATOM 4550 O O . ILE B 1 190 ? -1.975 21.063 20.858 1.00 62.71 190 ILE C O 1
ATOM 4555 N N . ARG B 1 191 ? -2.490 23.271 21.037 1.00 66.43 191 ARG C N 1
ATOM 4556 C CA . ARG B 1 191 ? -2.011 23.630 19.676 1.00 66.59 191 ARG C CA 1
ATOM 4557 C C . ARG B 1 191 ? -0.664 22.968 19.397 1.00 65.46 191 ARG C C 1
ATOM 4558 O O . ARG B 1 191 ? -0.535 22.324 18.345 1.00 64.14 191 ARG C O 1
ATOM 4566 N N . GLU B 1 192 ? 0.296 23.127 20.307 1.00 66.17 192 GLU C N 1
ATOM 4567 C CA . GLU B 1 192 ? 1.655 22.571 20.097 1.00 65.48 192 GLU C CA 1
ATOM 4568 C C . GLU B 1 192 ? 1.610 21.044 20.140 1.00 62.90 192 GLU C C 1
ATOM 4569 O O . GLU B 1 192 ? 2.339 20.423 19.362 1.00 61.85 192 GLU C O 1
ATOM 4575 N N . PHE B 1 193 ? 0.793 20.473 21.023 1.00 62.12 193 PHE C N 1
ATOM 4576 C CA . PHE B 1 193 ? 0.658 18.996 21.108 1.00 59.84 193 PHE C CA 1
ATOM 4577 C C . PHE B 1 193 ? 0.193 18.471 19.756 1.00 58.47 193 PHE C C 1
ATOM 4578 O O . PHE B 1 193 ? 0.732 17.467 19.272 1.00 56.93 193 PHE C O 1
ATOM 4586 N N . LYS B 1 194 ? -0.794 19.146 19.176 1.00 59.22 194 LYS C N 1
ATOM 4587 C CA . LYS B 1 194 ? -1.322 18.735 17.853 1.00 58.32 194 LYS C CA 1
ATOM 4588 C C . LYS B 1 194 ? -0.214 18.929 16.818 1.00 58.56 194 LYS C C 1
ATOM 4589 O O . LYS B 1 194 ? -0.028 18.026 15.990 1.00 57.21 194 LYS C O 1
ATOM 4595 N N . GLU B 1 195 ? 0.499 20.056 16.864 1.00 60.39 195 GLU C N 1
ATOM 4596 C CA . GLU B 1 195 ? 1.639 20.187 15.969 1.00 60.82 195 GLU C CA 1
ATOM 4597 C C . GLU B 1 195 ? 2.685 19.111 16.257 1.00 59.41 195 GLU C C 1
ATOM 4598 O O . GLU B 1 195 ? 3.305 18.565 15.334 1.00 58.79 195 GLU C O 1
ATOM 4604 N N . ALA B 1 196 ? 2.858 18.748 17.522 1.00 58.99 196 ALA C N 1
ATOM 4605 C CA . ALA B 1 196 ? 3.879 17.763 17.848 1.00 57.91 196 ALA C CA 1
ATOM 4606 C C . ALA B 1 196 ? 3.448 16.375 17.399 1.00 55.66 196 ALA C C 1
ATOM 4607 O O . ALA B 1 196 ? 4.289 15.550 17.008 1.00 54.77 196 ALA C O 1
ATOM 4609 N N . TRP B 1 197 ? 2.142 16.096 17.447 1.00 54.90 197 TRP C N 1
ATOM 4610 C CA . TRP B 1 197 ? 1.673 14.804 16.972 1.00 53.02 197 TRP C CA 1
ATOM 4611 C C . TRP B 1 197 ? 1.905 14.685 15.468 1.00 52.86 197 TRP C C 1
ATOM 4612 O O . TRP B 1 197 ? 2.424 13.675 14.976 1.00 51.70 197 TRP C O 1
ATOM 4623 N N . VAL B 1 198 ? 1.570 15.731 14.723 1.00 54.25 198 VAL C N 1
ATOM 4624 C CA . VAL B 1 198 ? 1.790 15.686 13.284 1.00 54.47 198 VAL C CA 1
ATOM 4625 C C . VAL B 1 198 ? 3.274 15.506 12.994 1.00 54.66 198 VAL C C 1
ATOM 4626 O O . VAL B 1 198 ? 3.670 14.665 12.170 1.00 53.87 198 VAL C O 1
ATOM 4630 N N . ALA B 1 199 ? 4.119 16.272 13.698 1.00 55.87 199 ALA C N 1
ATOM 4631 C CA . ALA B 1 199 ? 5.562 16.148 13.525 1.00 56.36 199 ALA C CA 1
ATOM 4632 C C . ALA B 1 199 ? 6.047 14.724 13.792 1.00 54.54 199 ALA C C 1
ATOM 4633 O O . ALA B 1 199 ? 6.849 14.178 13.020 1.00 54.38 199 ALA C O 1
ATOM 4635 N N . ALA B 1 200 ? 5.570 14.103 14.869 1.00 53.33 200 ALA C N 1
ATOM 4636 C CA . ALA B 1 200 ? 6.074 12.760 15.246 1.00 51.82 200 ALA C CA 1
ATOM 4637 C C . ALA B 1 200 ? 5.637 11.708 14.227 1.00 50.40 200 ALA C C 1
ATOM 4638 O O . ALA B 1 200 ? 6.442 10.814 13.920 1.00 49.77 200 ALA C O 1
ATOM 4640 N N . ALA B 1 201 ? 4.408 11.819 13.727 1.00 50.13 201 ALA C N 1
ATOM 4641 C CA . ALA B 1 201 ? 3.872 10.843 12.756 1.00 49.04 201 ALA C CA 1
ATOM 4642 C C . ALA B 1 201 ? 4.708 10.859 11.482 1.00 49.71 201 ALA C C 1
ATOM 4643 O O . ALA B 1 201 ? 4.900 9.789 10.884 1.00 48.81 201 ALA C O 1
ATOM 4645 N N . LYS B 1 202 ? 5.169 12.040 11.083 1.00 51.43 202 LYS C N 1
ATOM 4646 C CA . LYS B 1 202 ? 5.950 12.171 9.831 1.00 52.49 202 LYS C CA 1
ATOM 4647 C C . LYS B 1 202 ? 7.293 11.473 10.021 1.00 52.21 202 LYS C C 1
ATOM 4648 O O . LYS B 1 202 ? 7.704 10.739 9.113 1.00 52.03 202 LYS C O 1
ATOM 4654 N N . ARG B 1 203 ? 7.925 11.682 11.173 1.00 52.34 203 ARG C N 1
ATOM 4655 C CA . ARG B 1 203 ? 9.226 11.040 11.474 1.00 52.29 203 ARG C CA 1
ATOM 4656 C C . ARG B 1 203 ? 9.040 9.525 11.506 1.00 50.37 203 ARG C C 1
ATOM 4657 O O . ARG B 1 203 ? 10.002 8.808 11.193 1.00 50.35 203 ARG C O 1
ATOM 4665 N N . ALA B 1 204 ? 7.846 9.066 11.875 1.00 49.00 204 ALA C N 1
ATOM 4666 C CA . ALA B 1 204 ? 7.568 7.617 11.980 1.00 47.31 204 ALA C CA 1
ATOM 4667 C C . ALA B 1 204 ? 7.521 7.016 10.584 1.00 47.19 204 ALA C C 1
ATOM 4668 O O . ALA B 1 204 ? 8.076 5.925 10.386 1.00 46.53 204 ALA C O 1
ATOM 4670 N N . LEU B 1 205 ? 6.858 7.712 9.666 1.00 47.97 205 LEU C N 1
ATOM 4671 C CA . LEU B 1 205 ? 6.784 7.241 8.265 1.00 48.26 205 LEU C CA 1
ATOM 4672 C C . LEU B 1 205 ? 8.198 7.262 7.686 1.00 49.36 205 LEU C C 1
ATOM 4673 O O . LEU B 1 205 ? 8.530 6.348 6.921 1.00 49.18 205 LEU C O 1
ATOM 4678 N N . VAL B 1 206 ? 9.001 8.253 8.069 1.00 50.62 206 VAL C N 1
ATOM 4679 C CA . VAL B 1 206 ? 10.420 8.316 7.615 1.00 51.96 206 VAL C CA 1
ATOM 4680 C C . VAL B 1 206 ? 11.154 7.084 8.145 1.00 50.87 206 VAL C C 1
ATOM 4681 O O . VAL B 1 206 ? 11.902 6.469 7.370 1.00 51.35 206 VAL C O 1
ATOM 4685 N N . ALA B 1 207 ? 10.941 6.745 9.418 1.00 49.64 207 ALA C N 1
ATOM 4686 C CA . ALA B 1 207 ? 11.607 5.575 10.032 1.00 48.73 207 ALA C CA 1
ATOM 4687 C C . ALA B 1 207 ? 11.180 4.304 9.304 1.00 47.58 207 ALA C C 1
ATOM 4688 O O . ALA B 1 207 ? 11.959 3.344 9.290 1.00 47.38 207 ALA C O 1
ATOM 4690 N N . GLY B 1 208 ? 9.979 4.304 8.733 1.00 47.04 208 GLY C N 1
ATOM 4691 C CA . GLY B 1 208 ? 9.533 3.149 7.937 1.00 46.28 208 GLY C CA 1
ATOM 4692 C C . GLY B 1 208 ? 8.352 2.438 8.555 1.00 44.73 208 GLY C C 1
ATOM 4693 O O . GLY B 1 208 ? 8.077 1.308 8.135 1.00 44.06 208 GLY C O 1
ATOM 4694 N N . ALA B 1 209 ? 7.676 3.066 9.515 1.00 44.36 209 ALA C N 1
ATOM 4695 C CA . ALA B 1 209 ? 6.475 2.423 10.040 1.00 43.17 209 ALA C CA 1
ATOM 4696 C C . ALA B 1 209 ? 5.496 2.139 8.903 1.00 43.24 209 ALA C C 1
ATOM 4697 O O . ALA B 1 209 ? 5.405 2.893 7.929 1.00 44.31 209 ALA C O 1
ATOM 4699 N N . ASP B 1 210 ? 4.821 0.992 9.011 1.00 42.32 210 ASP C N 1
ATOM 4700 C CA . ASP B 1 210 ? 3.753 0.595 8.108 1.00 42.46 210 ASP C CA 1
ATOM 4701 C C . ASP B 1 210 ? 2.396 1.022 8.623 1.00 42.32 210 ASP C C 1
ATOM 4702 O O . ASP B 1 210 ? 1.469 1.167 7.832 1.00 42.93 210 ASP C O 1
ATOM 4707 N N . PHE B 1 211 ? 2.256 1.269 9.917 1.00 41.79 211 PHE C N 1
ATOM 4708 C CA . PHE B 1 211 ? 0.984 1.751 10.442 1.00 41.89 211 PHE C CA 1
ATOM 4709 C C . PHE B 1 211 ? 1.254 2.578 11.681 1.00 41.90 211 PHE C C 1
ATOM 4710 O O . PHE B 1 211 ? 2.334 2.522 12.260 1.00 41.68 211 PHE C O 1
ATOM 4718 N N . ILE B 1 212 ? 0.262 3.353 12.076 1.00 42.36 212 ILE C N 1
ATOM 4719 C CA . ILE B 1 212 ? 0.331 4.178 13.275 1.00 42.61 212 ILE C CA 1
ATOM 4720 C C . ILE B 1 212 ? -0.803 3.783 14.200 1.00 42.39 212 ILE C C 1
ATOM 4721 O O . ILE B 1 212 ? -1.950 3.643 13.757 1.00 42.64 212 ILE C O 1
ATOM 4726 N N . GLU B 1 213 ? -0.506 3.629 15.480 1.00 42.18 213 GLU C N 1
ATOM 4727 C CA . GLU B 1 213 ? -1.557 3.514 16.482 1.00 42.39 213 GLU C CA 1
ATOM 4728 C C . GLU B 1 213 ? -1.516 4.710 17.418 1.00 43.26 213 GLU C C 1
ATOM 4729 O O . GLU B 1 213 ? -0.444 5.084 17.916 1.00 43.41 213 GLU C O 1
ATOM 4735 N N . ILE B 1 214 ? -2.687 5.283 17.676 1.00 44.01 214 ILE C N 1
ATOM 4736 C CA . ILE B 1 214 ? -2.826 6.382 18.620 1.00 45.05 214 ILE C CA 1
ATOM 4737 C C . ILE B 1 214 ? -3.070 5.792 19.998 1.00 45.16 214 ILE C C 1
ATOM 4738 O O . ILE B 1 214 ? -4.050 5.071 20.202 1.00 45.14 214 ILE C O 1
ATOM 4743 N N . HIS B 1 215 ? -2.214 6.144 20.952 1.00 45.58 215 HIS C N 1
ATOM 4744 C CA . HIS B 1 215 ? -2.448 5.684 22.342 1.00 46.08 215 HIS C CA 1
ATOM 4745 C C . HIS B 1 215 ? -3.449 6.618 23.027 1.00 47.47 215 HIS C C 1
ATOM 4746 O O . HIS B 1 215 ? -3.032 7.694 23.475 1.00 48.45 215 HIS C O 1
ATOM 4753 N N . ASN B 1 216 ? -4.719 6.220 23.083 1.00 47.72 216 ASN C N 1
ATOM 4754 C CA . ASN B 1 216 ? -5.762 7.011 23.782 1.00 49.25 216 ASN C CA 1
ATOM 4755 C C . ASN B 1 216 ? -6.263 6.133 24.925 1.00 49.81 216 ASN C C 1
ATOM 4756 O O . ASN B 1 216 ? -7.484 5.969 25.051 1.00 50.56 216 ASN C O 1
ATOM 4761 N N . ALA B 1 217 ? -5.348 5.594 25.731 1.00 49.69 217 ALA C N 1
ATOM 4762 C CA . ALA B 1 217 ? -5.766 4.625 26.762 1.00 50.32 217 ALA C CA 1
ATOM 4763 C C . ALA B 1 217 ? -4.868 4.674 27.994 1.00 51.19 217 ALA C C 1
ATOM 4764 O O . ALA B 1 217 ? -3.905 5.461 27.988 1.00 51.25 217 ALA C O 1
ATOM 4766 N N . HIS B 1 218 ? -5.202 3.905 29.037 1.00 52.15 218 HIS C N 1
ATOM 4767 C CA . HIS B 1 218 ? -4.345 3.796 30.251 1.00 53.24 218 HIS C CA 1
ATOM 4768 C C . HIS B 1 218 ? -4.194 5.150 30.954 1.00 54.85 218 HIS C C 1
ATOM 4769 O O . HIS B 1 218 ? -3.098 5.427 31.461 1.00 55.36 218 HIS C O 1
ATOM 4776 N N . GLY B 1 219 ? -5.268 5.939 31.008 1.00 55.85 219 GLY C N 1
ATOM 4777 C CA . GLY B 1 219 ? -5.257 7.239 31.707 1.00 57.67 219 GLY C CA 1
ATOM 4778 C C . GLY B 1 219 ? -4.074 8.102 31.329 1.00 57.29 219 GLY C C 1
ATOM 4779 O O . GLY B 1 219 ? -3.676 8.938 32.155 1.00 59.00 219 GLY C O 1
ATOM 4780 N N . TYR B 1 220 ? -3.565 7.958 30.109 1.00 55.39 220 TYR C N 1
ATOM 4781 C CA . TYR B 1 220 ? -2.328 8.688 29.742 1.00 55.20 220 TYR C CA 1
ATOM 4782 C C . TYR B 1 220 ? -2.658 10.119 29.326 1.00 55.98 220 TYR C C 1
ATOM 4783 O O . TYR B 1 220 ? -2.112 11.021 29.938 1.00 57.48 220 TYR C O 1
ATOM 4792 N N . LEU B 1 221 ? -3.509 10.307 28.332 1.00 55.18 221 LEU C N 1
ATOM 4793 C CA . LEU B 1 221 ? -3.924 11.651 27.859 1.00 56.04 221 LEU C CA 1
ATOM 4794 C C . LEU B 1 221 ? -4.881 11.350 26.721 1.00 54.91 221 LEU C C 1
ATOM 4795 O O . LEU B 1 221 ? -4.841 10.196 26.254 1.00 53.39 221 LEU C O 1
ATOM 4800 N N . LEU B 1 222 ? -5.698 12.304 26.293 1.00 55.76 222 LEU C N 1
ATOM 4801 C CA . LEU B 1 222 ? -6.738 11.962 25.289 1.00 55.03 222 LEU C CA 1
ATOM 4802 C C . LEU B 1 222 ? -7.702 11.045 26.029 1.00 55.35 222 LEU C C 1
ATOM 4803 O O . LEU B 1 222 ? -8.905 11.330 26.015 1.00 56.37 222 LEU C O 1
ATOM 4808 N N . ALA B 1 223 ? -7.182 10.000 26.669 1.00 54.73 223 ALA C N 1
ATOM 4809 C CA . ALA B 1 223 ? -8.013 9.145 27.536 1.00 55.41 223 ALA C CA 1
ATOM 4810 C C . ALA B 1 223 ? -8.399 9.979 28.753 1.00 57.65 223 ALA C C 1
ATOM 4811 O O . ALA B 1 223 ? -9.591 9.993 29.099 1.00 58.90 223 ALA C O 1
ATOM 4813 N N . SER B 1 224 ? -7.428 10.677 29.356 1.00 58.33 224 SER C N 1
ATOM 4814 C CA . SER B 1 224 ? -7.827 11.535 30.472 1.00 60.70 224 SER C CA 1
ATOM 4815 C C . SER B 1 224 ? -8.776 12.651 30.039 1.00 61.77 224 SER C C 1
ATOM 4816 O O . SER B 1 224 ? -9.657 13.058 30.805 1.00 63.73 224 SER C O 1
ATOM 4819 N N . PHE B 1 225 ? -8.609 13.169 28.826 1.00 60.73 225 PHE C N 1
ATOM 4820 C CA . PHE B 1 225 ? -9.594 14.114 28.327 1.00 61.79 225 PHE C CA 1
ATOM 4821 C C . PHE B 1 225 ? -10.988 13.483 28.331 1.00 62.22 225 PHE C C 1
ATOM 4822 O O . PHE B 1 225 ? -11.986 14.150 28.646 1.00 64.07 225 PHE C O 1
ATOM 4830 N N . LEU B 1 226 ? -11.067 12.178 28.066 1.00 60.78 226 LEU C N 1
ATOM 4831 C CA . LEU B 1 226 ? -12.372 11.537 27.983 1.00 61.32 226 LEU C CA 1
ATOM 4832 C C . LEU B 1 226 ? -13.002 11.358 29.357 1.00 63.31 226 LEU C C 1
ATOM 4833 O O . LEU B 1 226 ? -14.197 11.641 29.527 1.00 65.00 226 LEU C O 1
ATOM 4838 N N . THR B 1 227 ? -12.222 10.887 30.348 1.00 63.37 227 THR C N 1
ATOM 4839 C CA . THR B 1 227 ? -12.791 10.529 31.666 1.00 65.39 227 THR C CA 1
ATOM 4840 C C . THR B 1 227 ? -13.191 11.759 32.470 1.00 67.89 227 THR C C 1
ATOM 4841 O O . THR B 1 227 ? -12.338 12.606 32.750 1.00 68.19 227 THR C O 1
ATOM 4845 N N . PRO B 1 228 ? -14.433 11.843 32.946 1.00 69.97 228 PRO C N 1
ATOM 4846 C CA . PRO B 1 228 ? -14.945 13.126 33.442 1.00 72.35 228 PRO C CA 1
ATOM 4847 C C . PRO B 1 228 ? -14.217 13.597 34.674 1.00 73.91 228 PRO C C 1
ATOM 4848 O O . PRO B 1 228 ? -14.099 14.803 34.900 1.00 75.28 228 PRO C O 1
ATOM 4852 N N . TYR B 1 229 ? -13.728 12.657 35.480 1.00 73.92 229 TYR C N 1
ATOM 4853 C CA . TYR B 1 229 ? -13.165 12.892 36.802 1.00 75.89 229 TYR C CA 1
ATOM 4854 C C . TYR B 1 229 ? -11.698 13.261 36.746 1.00 74.78 229 TYR C C 1
ATOM 4855 O O . TYR B 1 229 ? -11.084 13.479 37.793 1.00 76.44 229 TYR C O 1
ATOM 4864 N N . ALA B 1 230 ? -11.134 13.318 35.553 1.00 72.26 230 ALA C N 1
ATOM 4865 C CA . ALA B 1 230 ? -9.804 13.853 35.330 1.00 71.39 230 ALA C CA 1
ATOM 4866 C C . ALA B 1 230 ? -9.796 15.122 34.479 1.00 71.26 230 ALA C C 1
ATOM 4867 O O . ALA B 1 230 ? -8.738 15.742 34.344 1.00 71.05 230 ALA C O 1
ATOM 4869 N N . ASN B 1 231 ? -10.930 15.518 33.896 1.00 71.57 231 ASN C N 1
ATOM 4870 C CA . ASN B 1 231 ? -11.025 16.692 33.026 1.00 71.62 231 ASN C CA 1
ATOM 4871 C C . ASN B 1 231 ? -12.238 17.490 33.473 1.00 74.17 231 ASN C C 1
ATOM 4872 O O . ASN B 1 231 ? -13.354 17.244 33.004 1.00 74.18 231 ASN C O 1
ATOM 4877 N N . LYS B 1 232 ? -12.004 18.463 34.341 1.00 76.47 232 LYS C N 1
ATOM 4878 C CA . LYS B 1 232 ? -13.020 19.392 34.797 1.00 79.20 232 LYS C CA 1
ATOM 4879 C C . LYS B 1 232 ? -12.926 20.732 34.067 1.00 79.70 232 LYS C C 1
ATOM 4880 O O . LYS B 1 232 ? -13.203 21.788 34.636 1.00 82.27 232 LYS C O 1
ATOM 4886 N N . ARG B 1 233 ? -12.564 20.712 32.785 1.00 77.47 233 ARG C N 1
ATOM 4887 C CA . ARG B 1 233 ? -12.427 21.945 32.020 1.00 78.01 233 ARG C CA 1
ATOM 4888 C C . ARG B 1 233 ? -13.790 22.544 31.711 1.00 79.61 233 ARG C C 1
ATOM 4889 O O . ARG B 1 233 ? -14.775 21.832 31.521 1.00 79.28 233 ARG C O 1
ATOM 4897 N N . THR B 1 234 ? -13.845 23.868 31.639 1.00 81.52 234 THR C N 1
ATOM 4898 C CA . THR B 1 234 ? -15.102 24.543 31.333 1.00 83.33 234 THR C CA 1
ATOM 4899 C C . THR B 1 234 ? -15.097 25.163 29.937 1.00 82.61 234 THR C C 1
ATOM 4900 O O . THR B 1 234 ? -15.902 26.047 29.652 1.00 84.51 234 THR C O 1
ATOM 4904 N N . ASP B 1 235 ? -14.199 24.718 29.061 1.00 80.10 235 ASP C N 1
ATOM 4905 C CA . ASP B 1 235 ? -14.143 25.208 27.697 1.00 79.46 235 ASP C CA 1
ATOM 4906 C C . ASP B 1 235 ? -14.673 24.126 26.755 1.00 77.39 235 ASP C C 1
ATOM 4907 O O . ASP B 1 235 ? -15.369 23.195 27.191 1.00 77.07 235 ASP C O 1
ATOM 4912 N N . GLU B 1 236 ? -14.341 24.244 25.461 1.00 76.22 236 GLU C N 1
ATOM 4913 C CA . GLU B 1 236 ? -14.865 23.312 24.467 1.00 74.60 236 GLU C CA 1
ATOM 4914 C C . GLU B 1 236 ? -14.224 21.942 24.565 1.00 72.02 236 GLU C C 1
ATOM 4915 O O . GLU B 1 236 ? -14.752 20.995 23.984 1.00 70.83 236 GLU C O 1
ATOM 4921 N N . TYR B 1 237 ? -13.102 21.812 25.277 1.00 71.30 237 TYR C N 1
ATOM 4922 C CA . TYR B 1 237 ? -12.444 20.525 25.455 1.00 69.06 237 TYR C CA 1
ATOM 4923 C C . TYR B 1 237 ? -12.910 19.810 26.722 1.00 69.55 237 TYR C C 1
ATOM 4924 O O . TYR B 1 237 ? -12.401 18.732 27.040 1.00 68.00 237 TYR C O 1
ATOM 4933 N N . GLY B 1 238 ? -13.870 20.371 27.445 1.00 71.84 238 GLY C N 1
ATOM 4934 C CA . GLY B 1 238 ? -14.451 19.691 28.589 1.00 72.66 238 GLY C CA 1
ATOM 4935 C C . GLY B 1 238 ? -15.919 20.043 28.775 1.00 74.86 238 GLY C C 1
ATOM 4936 O O . GLY B 1 238 ? -16.473 20.819 27.988 1.00 75.70 238 GLY C O 1
ATOM 4937 N N . GLY B 1 239 ? -16.568 19.497 29.802 1.00 76.06 239 GLY C N 1
ATOM 4938 C CA . GLY B 1 239 ? -17.983 19.773 29.997 1.00 78.36 239 GLY C CA 1
ATOM 4939 C C . GLY B 1 239 ? -18.882 18.613 29.616 1.00 77.74 239 GLY C C 1
ATOM 4940 O O . GLY B 1 239 ? -19.125 17.716 30.431 1.00 78.03 239 GLY C O 1
ATOM 4941 N N . SER B 1 240 ? -19.378 18.618 28.380 1.00 77.11 240 SER C N 1
ATOM 4942 C CA . SER B 1 240 ? -20.152 17.503 27.861 1.00 76.49 240 SER C CA 1
ATOM 4943 C C . SER B 1 240 ? -19.245 16.343 27.459 1.00 73.55 240 SER C C 1
ATOM 4944 O O . SER B 1 240 ? -18.015 16.444 27.438 1.00 71.92 240 SER C O 1
ATOM 4947 N N . PHE B 1 241 ? -19.869 15.206 27.165 1.00 73.08 241 PHE C N 1
ATOM 4948 C CA . PHE B 1 241 ? -19.136 14.108 26.544 1.00 70.42 241 PHE C CA 1
ATOM 4949 C C . PHE B 1 241 ? -18.759 14.482 25.110 1.00 69.05 241 PHE C C 1
ATOM 4950 O O . PHE B 1 241 ? -17.669 14.156 24.621 1.00 66.86 241 PHE C O 1
ATOM 4958 N N . GLU B 1 242 ? -19.692 15.151 24.435 1.00 70.58 242 GLU C N 1
ATOM 4959 C CA . GLU B 1 242 ? -19.462 15.843 23.171 1.00 70.13 242 GLU C CA 1
ATOM 4960 C C . GLU B 1 242 ? -18.151 16.617 23.147 1.00 69.05 242 GLU C C 1
ATOM 4961 O O . GLU B 1 242 ? -17.380 16.521 22.181 1.00 67.40 242 GLU C O 1
ATOM 4967 N N . ASN B 1 243 ? -17.863 17.360 24.210 1.00 70.12 243 ASN C N 1
ATOM 4968 C CA . ASN B 1 243 ? -16.659 18.186 24.248 1.00 69.55 243 ASN C CA 1
ATOM 4969 C C . ASN B 1 243 ? -15.421 17.360 24.551 1.00 67.34 243 ASN C C 1
ATOM 4970 O O . ASN B 1 243 ? -14.373 17.531 23.917 1.00 65.97 243 ASN C O 1
ATOM 4975 N N . ARG B 1 244 ? -15.534 16.460 25.532 1.00 67.18 244 ARG C N 1
ATOM 4976 C CA . ARG B 1 244 ? -14.390 15.703 26.019 1.00 65.49 244 ARG C CA 1
ATOM 4977 C C . ARG B 1 244 ? -13.761 14.852 24.925 1.00 63.07 244 ARG C C 1
ATOM 4978 O O . ARG B 1 244 ? -12.594 14.458 25.057 1.00 61.61 244 ARG C O 1
ATOM 4986 N N . MET B 1 245 ? -14.494 14.590 23.835 1.00 62.83 245 MET C N 1
ATOM 4987 C CA . MET B 1 245 ? -13.949 13.868 22.693 1.00 60.83 245 MET C CA 1
ATOM 4988 C C . MET B 1 245 ? -13.323 14.775 21.648 1.00 60.57 245 MET C C 1
ATOM 4989 O O . MET B 1 245 ? -12.666 14.258 20.733 1.00 58.99 245 MET C O 1
ATOM 4994 N N . ARG B 1 246 ? -13.598 16.082 21.697 1.00 62.28 246 ARG C N 1
ATOM 4995 C CA . ARG B 1 246 ? -13.091 16.993 20.681 1.00 62.42 246 ARG C CA 1
ATOM 4996 C C . ARG B 1 246 ? -11.626 16.743 20.326 1.00 60.66 246 ARG C C 1
ATOM 4997 O O . ARG B 1 246 ? -11.305 16.529 19.148 1.00 59.80 246 ARG C O 1
ATOM 5005 N N . LEU B 1 247 ? -10.723 16.742 21.342 1.00 60.31 247 LEU C N 1
ATOM 5006 C CA . LEU B 1 247 ? -9.298 16.558 21.056 1.00 58.94 247 LEU C CA 1
ATOM 5007 C C . LEU B 1 247 ? -8.965 15.160 20.538 1.00 56.87 247 LEU C C 1
ATOM 5008 O O . LEU B 1 247 ? -8.227 15.060 19.542 1.00 55.96 247 LEU C O 1
ATOM 5013 N N . PRO B 1 248 ? -9.430 14.057 21.158 1.00 56.22 248 PRO C N 1
ATOM 5014 C CA . PRO B 1 248 ? -9.157 12.741 20.557 1.00 54.42 248 PRO C CA 1
ATOM 5015 C C . PRO B 1 248 ? -9.557 12.682 19.097 1.00 54.19 248 PRO C C 1
ATOM 5016 O O . PRO B 1 248 ? -8.860 12.098 18.253 1.00 52.92 248 PRO C O 1
ATOM 5020 N N . LEU B 1 249 ? -10.708 13.259 18.779 1.00 55.61 249 LEU C N 1
ATOM 5021 C CA . LEU B 1 249 ? -11.226 13.130 17.396 1.00 55.71 249 LEU C CA 1
ATOM 5022 C C . LEU B 1 249 ? -10.379 13.970 16.438 1.00 55.82 249 LEU C C 1
ATOM 5023 O O . LEU B 1 249 ? -10.337 13.638 15.243 1.00 55.49 249 LEU C O 1
ATOM 5028 N N . LYS B 1 250 ? -9.724 15.008 16.952 1.00 56.47 250 LYS C N 1
ATOM 5029 C CA . LYS B 1 250 ? -8.832 15.830 16.101 1.00 56.80 250 LYS C CA 1
ATOM 5030 C C . LYS B 1 250 ? -7.582 15.012 15.803 1.00 55.07 250 LYS C C 1
ATOM 5031 O O . LYS B 1 250 ? -7.210 14.910 14.631 1.00 54.86 250 LYS C O 1
ATOM 5037 N N . ILE B 1 251 ? -6.968 14.459 16.846 1.00 54.09 251 ILE C N 1
ATOM 5038 C CA . ILE B 1 251 ? -5.748 13.626 16.660 1.00 52.55 251 ILE C CA 1
ATOM 5039 C C . ILE B 1 251 ? -6.101 12.487 15.703 1.00 51.47 251 ILE C C 1
ATOM 5040 O O . ILE B 1 251 ? -5.291 12.216 14.807 1.00 50.88 251 ILE C O 1
ATOM 5045 N N . ALA B 1 252 ? -7.270 11.861 15.862 1.00 51.46 252 ALA C N 1
ATOM 5046 C CA . ALA B 1 252 ? -7.603 10.840 14.876 1.00 50.73 252 ALA C CA 1
ATOM 5047 C C . ALA B 1 252 ? -7.627 11.446 13.486 1.00 51.57 252 ALA C C 1
ATOM 5048 O O . ALA B 1 252 ? -7.022 10.907 12.552 1.00 50.93 252 ALA C O 1
ATOM 5050 N N . GLN B 1 253 ? -8.274 12.601 13.339 1.00 53.20 253 GLN C N 1
ATOM 5051 C CA . GLN B 1 253 ? -8.338 13.206 12.013 1.00 54.30 253 GLN C CA 1
ATOM 5052 C C . GLN B 1 253 ? -6.946 13.570 11.527 1.00 54.04 253 GLN C C 1
ATOM 5053 O O . GLN B 1 253 ? -6.629 13.422 10.340 1.00 54.26 253 GLN C O 1
ATOM 5059 N N . LEU B 1 254 ? -6.108 14.048 12.447 1.00 53.81 254 LEU C N 1
ATOM 5060 C CA . LEU B 1 254 ? -4.835 14.627 12.062 1.00 54.09 254 LEU C CA 1
ATOM 5061 C C . LEU B 1 254 ? -3.889 13.526 11.654 1.00 52.61 254 LEU C C 1
ATOM 5062 O O . LEU B 1 254 ? -3.197 13.636 10.635 1.00 52.99 254 LEU C O 1
ATOM 5067 N N . THR B 1 255 ? -3.891 12.439 12.418 1.00 51.10 255 THR C N 1
ATOM 5068 C CA . THR B 1 255 ? -3.054 11.301 12.072 1.00 49.74 255 THR C CA 1
ATOM 5069 C C . THR B 1 255 ? -3.410 10.779 10.697 1.00 49.86 255 THR C C 1
ATOM 5070 O O . THR B 1 255 ? -2.533 10.586 9.848 1.00 49.84 255 THR C O 1
ATOM 5074 N N . ARG B 1 256 ? -4.702 10.581 10.443 1.00 50.26 256 ARG C N 1
ATOM 5075 C CA . ARG B 1 256 ? -5.102 10.107 9.125 1.00 50.70 256 ARG C CA 1
ATOM 5076 C C . ARG B 1 256 ? -4.605 11.069 8.070 1.00 52.14 256 ARG C C 1
ATOM 5077 O O . ARG B 1 256 ? -4.012 10.652 7.074 1.00 52.21 256 ARG C O 1
ATOM 5085 N N . ASP B 1 257 ? -4.782 12.367 8.314 1.00 53.43 257 ASP C N 1
ATOM 5086 C CA . ASP B 1 257 ? -4.336 13.376 7.362 1.00 55.10 257 ASP C CA 1
ATOM 5087 C C . ASP B 1 257 ? -2.860 13.225 7.046 1.00 54.72 257 ASP C C 1
ATOM 5088 O O . ASP B 1 257 ? -2.467 13.257 5.871 1.00 55.67 257 ASP C O 1
ATOM 5093 N N . THR B 1 258 ? -2.016 13.015 8.067 1.00 53.52 258 THR C N 1
ATOM 5094 C CA . THR B 1 258 ? -0.613 13.165 7.732 1.00 53.76 258 THR C CA 1
ATOM 5095 C C . THR B 1 258 ? -0.041 11.883 7.159 1.00 52.64 258 THR C C 1
ATOM 5096 O O . THR B 1 258 ? 0.978 11.937 6.472 1.00 53.25 258 THR C O 1
ATOM 5100 N N . VAL B 1 259 ? -0.685 10.739 7.391 1.00 51.24 259 VAL C N 1
ATOM 5101 C CA . VAL B 1 259 ? -0.222 9.481 6.803 1.00 50.33 259 VAL C CA 1
ATOM 5102 C C . VAL B 1 259 ? -0.835 9.216 5.426 1.00 51.32 259 VAL C C 1
ATOM 5103 O O . VAL B 1 259 ? -0.252 8.460 4.637 1.00 51.25 259 VAL C O 1
ATOM 5107 N N . GLY B 1 260 ? -1.997 9.803 5.122 1.00 52.42 260 GLY C N 1
ATOM 5108 C CA . GLY B 1 260 ? -2.655 9.607 3.841 1.00 53.70 260 GLY C CA 1
ATOM 5109 C C . GLY B 1 260 ? -3.598 8.418 3.832 1.00 52.90 260 GLY C C 1
ATOM 5110 O O . GLY B 1 260 ? -3.954 7.870 4.870 1.00 51.50 260 GLY C O 1
ATOM 5111 N N . GLU B 1 261 ? -3.990 8.002 2.633 1.00 54.03 261 GLU C N 1
ATOM 5112 C CA . GLU B 1 261 ? -5.012 6.969 2.489 1.00 53.82 261 GLU C CA 1
ATOM 5113 C C . GLU B 1 261 ? -4.451 5.555 2.443 1.00 52.47 261 GLU C C 1
ATOM 5114 O O . GLU B 1 261 ? -5.233 4.598 2.391 1.00 52.29 261 GLU C O 1
ATOM 5120 N N . HIS B 1 262 ? -3.132 5.389 2.431 1.00 51.75 262 HIS C N 1
ATOM 5121 C CA . HIS B 1 262 ? -2.568 4.073 2.181 1.00 50.88 262 HIS C CA 1
ATOM 5122 C C . HIS B 1 262 ? -1.990 3.428 3.432 1.00 48.82 262 HIS C C 1
ATOM 5123 O O . HIS B 1 262 ? -1.479 2.304 3.363 1.00 48.02 262 HIS C O 1
ATOM 5130 N N . VAL B 1 263 ? -2.108 4.090 4.572 1.00 48.14 263 VAL C N 1
ATOM 5131 C CA . VAL B 1 263 ? -1.406 3.682 5.773 1.00 46.54 263 VAL C CA 1
ATOM 5132 C C . VAL B 1 263 ? -2.422 3.363 6.877 1.00 45.77 263 VAL C C 1
ATOM 5133 O O . VAL B 1 263 ? -3.151 4.256 7.349 1.00 46.27 263 VAL C O 1
ATOM 5137 N N . PRO B 1 264 ? -2.510 2.123 7.328 1.00 44.74 264 PRO C N 1
ATOM 5138 C CA . PRO B 1 264 ? -3.492 1.802 8.362 1.00 44.30 264 PRO C CA 1
ATOM 5139 C C . PRO B 1 264 ? -3.279 2.715 9.556 1.00 44.00 264 PRO C C 1
ATOM 5140 O O . PRO B 1 264 ? -2.136 3.034 9.905 1.00 43.57 264 PRO C O 1
ATOM 5144 N N . VAL B 1 265 ? -4.371 3.149 10.190 1.00 44.44 265 VAL C N 1
ATOM 5145 C CA . VAL B 1 265 ? -4.286 3.912 11.437 1.00 44.32 265 VAL C CA 1
ATOM 5146 C C . VAL B 1 265 ? -5.108 3.181 12.494 1.00 44.00 265 VAL C C 1
ATOM 5147 O O . VAL B 1 265 ? -6.273 2.838 12.239 1.00 44.60 265 VAL C O 1
ATOM 5151 N N . PHE B 1 266 ? -4.509 2.938 13.677 1.00 43.29 266 PHE C N 1
ATOM 5152 C CA . PHE B 1 266 ? -5.242 2.274 14.756 1.00 43.23 266 PHE C CA 1
ATOM 5153 C C . PHE B 1 266 ? -5.470 3.250 15.900 1.00 43.83 266 PHE C C 1
ATOM 5154 O O . PHE B 1 266 ? -4.818 4.304 15.997 1.00 44.07 266 PHE C O 1
ATOM 5162 N N . LEU B 1 267 ? -6.382 2.862 16.794 1.00 44.26 267 LEU C N 1
ATOM 5163 C CA . LEU B 1 267 ? -6.583 3.609 18.026 1.00 44.97 267 LEU C CA 1
ATOM 5164 C C . LEU B 1 267 ? -6.835 2.632 19.189 1.00 44.98 267 LEU C C 1
ATOM 5165 O O . LEU B 1 267 ? -7.754 1.801 19.156 1.00 45.29 267 LEU C O 1
ATOM 5170 N N . ARG B 1 268 ? -5.971 2.691 20.189 1.00 44.82 268 ARG C N 1
ATOM 5171 C CA . ARG B 1 268 ? -6.160 1.976 21.441 1.00 45.21 268 ARG C CA 1
ATOM 5172 C C . ARG B 1 268 ? -6.924 2.860 22.427 1.00 46.66 268 ARG C C 1
ATOM 5173 O O . ARG B 1 268 ? -6.609 4.041 22.597 1.00 47.13 268 ARG C O 1
ATOM 5181 N N . LEU B 1 269 ? -7.951 2.283 23.042 1.00 47.55 269 LEU C N 1
ATOM 5182 C CA . LEU B 1 269 ? -8.737 2.925 24.079 1.00 49.16 269 LEU C CA 1
ATOM 5183 C C . LEU B 1 269 ? -8.917 1.956 25.238 1.00 49.88 269 LEU C C 1
ATOM 5184 O O . LEU B 1 269 ? -8.652 0.764 25.102 1.00 49.16 269 LEU C O 1
ATOM 5189 N N . SER B 1 270 ? -9.361 2.475 26.385 1.00 51.49 270 SER C N 1
ATOM 5190 C CA . SER B 1 270 ? -9.700 1.653 27.539 1.00 52.67 270 SER C CA 1
ATOM 5191 C C . SER B 1 270 ? -11.222 1.563 27.652 1.00 54.23 270 SER C C 1
ATOM 5192 O O . SER B 1 270 ? -11.920 2.590 27.690 1.00 55.31 270 SER C O 1
ATOM 5195 N N . ALA B 1 271 ? -11.740 0.335 27.705 1.00 54.53 271 ALA C N 1
ATOM 5196 C CA . ALA B 1 271 ? -13.187 0.153 27.701 1.00 56.15 271 ALA C CA 1
ATOM 5197 C C . ALA B 1 271 ? -13.843 0.404 29.060 1.00 58.53 271 ALA C C 1
ATOM 5198 O O . ALA B 1 271 ? -15.013 0.812 29.102 1.00 60.16 271 ALA C O 1
ATOM 5200 N N . SER B 1 272 ? -13.147 0.168 30.174 1.00 59.03 272 SER C N 1
ATOM 5201 C CA . SER B 1 272 ? -13.737 0.439 31.478 1.00 61.55 272 SER C CA 1
ATOM 5202 C C . SER B 1 272 ? -12.632 0.941 32.395 1.00 61.67 272 SER C C 1
ATOM 5203 O O . SER B 1 272 ? -11.450 0.685 32.159 1.00 59.99 272 SER C O 1
ATOM 5206 N N . ASP B 1 273 ? -13.015 1.679 33.435 1.00 63.86 273 ASP C N 1
ATOM 5207 C CA . ASP B 1 273 ? -12.053 2.042 34.463 1.00 64.57 273 ASP C CA 1
ATOM 5208 C C . ASP B 1 273 ? -12.114 1.127 35.680 1.00 66.53 273 ASP C C 1
ATOM 5209 O O . ASP B 1 273 ? -11.375 1.352 36.635 1.00 67.56 273 ASP C O 1
ATOM 5214 N N . TRP B 1 274 ? -12.953 0.096 35.623 1.00 67.19 274 TRP C N 1
ATOM 5215 C CA . TRP B 1 274 ? -12.986 -0.899 36.723 1.00 69.15 274 TRP C CA 1
ATOM 5216 C C . TRP B 1 274 ? -13.291 -0.195 38.042 1.00 72.13 274 TRP C C 1
ATOM 5217 O O . TRP B 1 274 ? -12.729 -0.605 39.073 1.00 73.56 274 TRP C O 1
ATOM 5228 N N . LEU B 1 275 ? -14.138 0.832 37.998 1.00 73.18 275 LEU C N 1
ATOM 5229 C CA . LEU B 1 275 ? -14.566 1.519 39.240 1.00 76.35 275 LEU C CA 1
ATOM 5230 C C . LEU B 1 275 ? -15.887 0.884 39.676 1.00 78.90 275 LEU C C 1
ATOM 5231 O O . LEU B 1 275 ? -16.819 0.850 38.855 1.00 78.49 275 LEU C O 1
ATOM 5236 N N . GLY B 1 276 ? -15.957 0.387 40.911 1.00 81.66 276 GLY C N 1
ATOM 5237 C CA . GLY B 1 276 ? -17.169 -0.312 41.377 1.00 84.41 276 GLY C CA 1
ATOM 5238 C C . GLY B 1 276 ? -18.387 0.587 41.434 1.00 86.41 276 GLY C C 1
ATOM 5239 O O . GLY B 1 276 ? -18.210 1.813 41.353 1.00 86.06 276 GLY C O 1
ATOM 5240 N N . SER B 1 277 ? -19.573 -0.001 41.607 1.00 88.71 277 SER C N 1
ATOM 5241 C CA . SER B 1 277 ? -20.848 0.767 41.636 1.00 90.96 277 SER C CA 1
ATOM 5242 C C . SER B 1 277 ? -20.649 2.183 42.181 1.00 91.96 277 SER C C 1
ATOM 5243 O O . SER B 1 277 ? -20.247 2.314 43.351 1.00 94.08 277 SER C O 1
ATOM 5246 N N . THR B 1 278 ? -20.936 3.1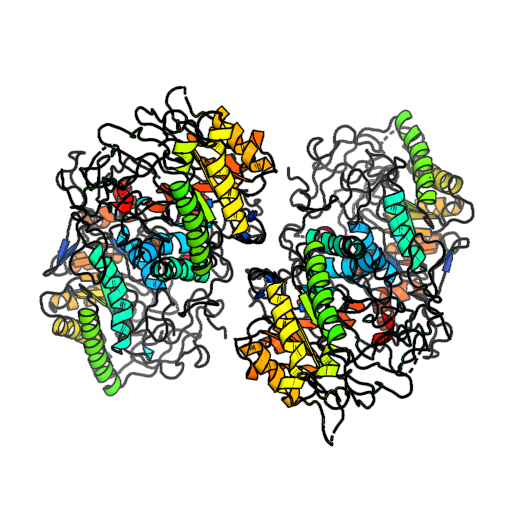96 41.361 1.00 90.71 278 THR C N 1
ATOM 5247 C CA . THR B 1 278 ? -20.837 4.613 41.794 1.00 91.80 278 THR C CA 1
ATOM 5248 C C . THR B 1 278 ? -21.936 5.395 41.074 1.00 92.29 278 THR C C 1
ATOM 5249 O O . THR B 1 278 ? -22.282 5.009 39.947 1.00 90.38 278 THR C O 1
ATOM 5253 N N . SER B 1 279 ? -22.474 6.435 41.705 1.00 94.98 279 SER C N 1
ATOM 5254 C CA . SER B 1 279 ? -23.597 7.183 41.087 1.00 95.92 279 SER C CA 1
ATOM 5255 C C . SER B 1 279 ? -23.029 8.285 40.197 1.00 93.38 279 SER C C 1
ATOM 5256 O O . SER B 1 279 ? -23.802 8.875 39.423 1.00 93.47 279 SER C O 1
ATOM 5259 N N . THR B 1 280 ? -21.727 8.541 40.312 1.00 91.44 280 THR C N 1
ATOM 5260 C CA . THR B 1 280 ? -21.091 9.632 39.535 1.00 89.29 280 THR C CA 1
ATOM 5261 C C . THR B 1 280 ? -20.744 9.136 38.130 1.00 85.66 280 THR C C 1
ATOM 5262 O O . THR B 1 280 ? -20.800 7.913 37.906 1.00 84.72 280 THR C O 1
ATOM 5266 N N . GLU B 1 281 ? -20.390 10.058 37.232 1.00 83.90 281 GLU C N 1
ATOM 5267 C CA . GLU B 1 281 ? -20.012 9.687 35.844 1.00 80.60 281 GLU C CA 1
ATOM 5268 C C . GLU B 1 281 ? -18.701 8.905 35.869 1.00 78.20 281 GLU C C 1
ATOM 5269 O O . GLU B 1 281 ? -17.718 9.418 36.427 1.00 78.06 281 GLU C O 1
ATOM 5275 N N . THR B 1 282 ? -18.697 7.712 35.275 1.00 76.55 282 THR C N 1
ATOM 5276 C CA . THR B 1 282 ? -17.453 6.909 35.200 1.00 74.23 282 THR C CA 1
ATOM 5277 C C . THR B 1 282 ? -17.238 6.463 33.756 1.00 71.37 282 THR C C 1
ATOM 5278 O O . THR B 1 282 ? -18.205 6.504 32.974 1.00 71.59 282 THR C O 1
ATOM 5282 N N . TRP B 1 283 ? -16.011 6.068 33.419 1.00 69.00 283 TRP C N 1
ATOM 5283 C CA . TRP B 1 283 ? -15.749 5.559 32.083 1.00 66.45 283 TRP C CA 1
ATOM 5284 C C . TRP B 1 283 ? -16.165 4.105 32.060 1.00 66.42 283 TRP C C 1
ATOM 5285 O O . TRP B 1 283 ? -15.371 3.213 32.376 1.00 65.54 283 TRP C O 1
ATOM 5296 N N . ASP B 1 284 ? -17.413 3.856 31.676 1.00 67.57 284 ASP C N 1
ATOM 5297 C CA . ASP B 1 284 ? -17.922 2.497 31.561 1.00 67.82 284 ASP C CA 1
ATOM 5298 C C . ASP B 1 284 ? -17.967 2.052 30.099 1.00 65.86 284 ASP C C 1
ATOM 5299 O O . ASP B 1 284 ? -17.627 2.808 29.178 1.00 64.39 284 ASP C O 1
ATOM 5304 N N . LEU B 1 285 ? -18.412 0.798 29.905 1.00 66.13 285 LEU C N 1
ATOM 5305 C CA . LEU B 1 285 ? -18.379 0.184 28.575 1.00 64.43 285 LEU C CA 1
ATOM 5306 C C . LEU B 1 285 ? -19.192 1.043 27.611 1.00 64.81 285 LEU C C 1
ATOM 5307 O O . LEU B 1 285 ? -18.754 1.331 26.486 1.00 63.02 285 LEU C O 1
ATOM 5312 N N . GLN B 1 286 ? -20.379 1.477 28.072 1.00 67.39 286 GLN C N 1
ATOM 5313 C CA . GLN B 1 286 ? -21.257 2.346 27.297 1.00 68.30 286 GLN C CA 1
ATOM 5314 C C . GLN B 1 286 ? -20.492 3.553 26.769 1.00 66.69 286 GLN C C 1
ATOM 5315 O O . GLN B 1 286 ? -20.575 3.880 25.576 1.00 65.86 286 GLN C O 1
ATOM 5321 N N . HIS B 1 287 ? -19.716 4.212 27.632 1.00 66.40 287 HIS C N 1
ATOM 5322 C CA . HIS B 1 287 ? -18.929 5.342 27.160 1.00 65.04 287 HIS C CA 1
ATOM 5323 C C . HIS B 1 287 ? -17.988 4.903 26.046 1.00 62.38 287 HIS C C 1
ATOM 5324 O O . HIS B 1 287 ? -17.998 5.484 24.956 1.00 61.72 287 HIS C O 1
ATOM 5331 N N . ALA B 1 288 ? -17.191 3.853 26.291 1.00 61.03 288 ALA C N 1
ATOM 5332 C CA . ALA B 1 288 ? -16.264 3.355 25.280 1.00 58.65 288 ALA C CA 1
ATOM 5333 C C . ALA B 1 288 ? -16.974 3.139 23.952 1.00 58.58 288 ALA C C 1
ATOM 5334 O O . ALA B 1 288 ? -16.563 3.687 22.917 1.00 57.48 288 ALA C O 1
ATOM 5336 N N . VAL B 1 289 ? -18.025 2.326 23.955 1.00 60.08 289 VAL C N 1
ATOM 5337 C CA . VAL B 1 289 ? -18.760 1.975 22.706 1.00 60.55 289 VAL C CA 1
ATOM 5338 C C . VAL B 1 289 ? -19.214 3.249 22.001 1.00 61.22 289 VAL C C 1
ATOM 5339 O O . VAL B 1 289 ? -19.188 3.295 20.766 1.00 60.42 289 VAL C O 1
ATOM 5343 N N . ARG B 1 290 ? -19.592 4.248 22.778 1.00 62.86 290 ARG C N 1
ATOM 5344 C CA . ARG B 1 290 ? -20.040 5.530 22.206 1.00 63.49 290 ARG C CA 1
ATOM 5345 C C . ARG B 1 290 ? -18.848 6.179 21.518 1.00 61.31 290 ARG C C 1
ATOM 5346 O O . ARG B 1 290 ? -18.992 6.588 20.368 1.00 61.14 290 ARG C O 1
ATOM 5354 N N . PHE B 1 291 ? -17.718 6.282 22.215 1.00 59.85 291 PHE C N 1
ATOM 5355 C CA . PHE B 1 291 ? -16.527 6.810 21.575 1.00 58.08 291 PHE C CA 1
ATOM 5356 C C . PHE B 1 291 ? -16.179 6.020 20.317 1.00 56.65 291 PHE C C 1
ATOM 5357 O O . PHE B 1 291 ? -15.904 6.605 19.266 1.00 56.24 291 PHE C O 1
ATOM 5365 N N . ALA B 1 292 ? -16.181 4.688 20.413 1.00 56.07 292 ALA C N 1
ATOM 5366 C CA . ALA B 1 292 ? -15.939 3.846 19.248 1.00 55.00 292 ALA C CA 1
ATOM 5367 C C . ALA B 1 292 ? -16.925 4.138 18.118 1.00 56.26 292 ALA C C 1
ATOM 5368 O O . ALA B 1 292 ? -16.548 4.160 16.927 1.00 55.57 292 ALA C O 1
ATOM 5370 N N . GLU B 1 293 ? -18.198 4.356 18.468 1.00 58.36 293 GLU C N 1
ATOM 5371 C CA . GLU B 1 293 ? -19.174 4.677 17.439 1.00 59.90 293 GLU C CA 1
ATOM 5372 C C . GLU B 1 293 ? -18.828 6.008 16.788 1.00 59.87 293 GLU C C 1
ATOM 5373 O O . GLU B 1 293 ? -18.715 6.103 15.563 1.00 59.75 293 GLU C O 1
ATOM 5379 N N . ALA B 1 294 ? -18.573 7.029 17.602 1.00 60.05 294 ALA C N 1
ATOM 5380 C CA . ALA B 1 294 ? -18.162 8.327 17.074 1.00 60.12 294 ALA C CA 1
ATOM 5381 C C . ALA B 1 294 ? -16.982 8.202 16.120 1.00 58.28 294 ALA C C 1
ATOM 5382 O O . ALA B 1 294 ? -16.910 8.930 15.120 1.00 58.73 294 ALA C O 1
ATOM 5384 N N . LEU B 1 295 ? -16.049 7.285 16.405 1.00 56.41 295 LEU C N 1
ATOM 5385 C CA . LEU B 1 295 ? -14.908 7.093 15.519 1.00 54.80 295 LEU C CA 1
ATOM 5386 C C . LEU B 1 295 ? -15.327 6.484 14.176 1.00 55.15 295 LEU C C 1
ATOM 5387 O O . LEU B 1 295 ? -14.845 6.919 13.120 1.00 55.01 295 LEU C O 1
ATOM 5392 N N . ALA B 1 296 ? -16.238 5.496 14.182 1.00 55.87 296 ALA C N 1
ATOM 5393 C CA . ALA B 1 296 ? -16.680 4.909 12.912 1.00 56.51 296 ALA C CA 1
ATOM 5394 C C . ALA B 1 296 ? -17.492 5.882 12.071 1.00 58.49 296 ALA C C 1
ATOM 5395 O O . ALA B 1 296 ? -17.462 5.803 10.830 1.00 58.93 296 ALA C O 1
ATOM 5397 N N . ASP B 1 297 ? -18.251 6.767 12.725 1.00 59.91 297 ASP C N 1
ATOM 5398 C CA . ASP B 1 297 ? -18.874 7.881 12.023 1.00 61.79 297 ASP C CA 1
ATOM 5399 C C . ASP B 1 297 ? -17.830 8.747 11.329 1.00 61.02 297 ASP C C 1
ATOM 5400 O O . ASP B 1 297 ? -18.087 9.290 10.247 1.00 62.34 297 ASP C O 1
ATOM 5405 N N . GLN B 1 298 ? -16.638 8.863 11.929 1.00 59.11 298 GLN C N 1
ATOM 5406 C CA . GLN B 1 298 ? -15.644 9.831 11.488 1.00 58.65 298 GLN C CA 1
ATOM 5407 C C . GLN B 1 298 ? -14.863 9.324 10.284 1.00 57.84 298 GLN C C 1
ATOM 5408 O O . GLN B 1 298 ? -14.413 10.120 9.454 1.00 58.39 298 GLN C O 1
ATOM 5414 N N . GLY B 1 299 ? -14.668 8.011 10.183 1.00 56.69 299 GLY C N 1
ATOM 5415 C CA . GLY B 1 299 ? -14.030 7.423 9.022 1.00 56.17 299 GLY C CA 1
ATOM 5416 C C . GLY B 1 299 ? -12.520 7.456 9.004 1.00 54.44 299 GLY C C 1
ATOM 5417 O O . GLY B 1 299 ? -11.917 6.894 8.072 1.00 54.02 299 GLY C O 1
ATOM 5418 N N . ALA B 1 300 ? -11.884 8.076 10.001 1.00 53.61 300 ALA C N 1
ATOM 5419 C CA . ALA B 1 300 ? -10.428 8.219 9.992 1.00 52.29 300 ALA C CA 1
ATOM 5420 C C . ALA B 1 300 ? -9.727 6.916 10.374 1.00 50.50 300 ALA C C 1
ATOM 5421 O O . ALA B 1 300 ? -8.945 6.363 9.597 1.00 49.85 300 ALA C O 1
ATOM 5423 N N . ILE B 1 301 ? -10.030 6.409 11.571 1.00 49.89 301 ILE C N 1
ATOM 5424 C CA . ILE B 1 301 ? -9.415 5.202 12.107 1.00 48.38 301 ILE C CA 1
ATOM 5425 C C . ILE B 1 301 ? -9.809 3.964 11.305 1.00 48.34 301 ILE C C 1
ATOM 5426 O O . ILE B 1 301 ? -10.910 3.888 10.758 1.00 49.61 301 ILE C O 1
ATOM 5431 N N . ASP B 1 302 ? -8.907 2.969 11.242 1.00 47.05 302 ASP C N 1
ATOM 5432 C CA . ASP B 1 302 ? -9.210 1.686 10.608 1.00 47.02 302 ASP C CA 1
ATOM 5433 C C . ASP B 1 302 ? -9.511 0.579 11.584 1.00 46.50 302 ASP C C 1
ATOM 5434 O O . ASP B 1 302 ? -10.099 -0.432 11.184 1.00 46.93 302 ASP C O 1
ATOM 5439 N N . LEU B 1 303 ? -9.079 0.720 12.827 1.00 45.77 303 LEU C N 1
ATOM 5440 C CA . LEU B 1 303 ? -9.171 -0.350 13.797 1.00 45.33 303 LEU C CA 1
ATOM 5441 C C . LEU B 1 303 ? -9.141 0.246 15.189 1.00 45.35 303 LEU C C 1
ATOM 5442 O O . LEU B 1 303 ? -8.362 1.161 15.466 1.00 44.96 303 LEU C O 1
ATOM 5447 N N . VAL B 1 304 ? -9.967 -0.298 16.067 1.00 46.00 304 VAL C N 1
ATOM 5448 C CA . VAL B 1 304 ? -9.951 0.058 17.476 1.00 46.23 304 VAL C CA 1
ATOM 5449 C C . VAL B 1 304 ? -9.314 -1.088 18.251 1.00 45.51 304 VAL C C 1
ATOM 5450 O O . VAL B 1 304 ? -9.686 -2.257 18.064 1.00 45.63 304 VAL C O 1
ATOM 5454 N N . ASP B 1 305 ? -8.354 -0.749 19.125 1.00 44.97 305 ASP C N 1
ATOM 5455 C CA . ASP B 1 305 ? -7.604 -1.708 19.941 1.00 44.44 305 ASP C CA 1
ATOM 5456 C C . ASP B 1 305 ? -8.175 -1.608 21.366 1.00 45.61 305 ASP C C 1
ATOM 5457 O O . ASP B 1 305 ? -7.960 -0.604 22.047 1.00 46.02 305 ASP C O 1
ATOM 5462 N N . VAL B 1 306 ? -8.947 -2.611 21.798 1.00 46.39 306 VAL C N 1
ATOM 5463 C CA . VAL B 1 306 ? -9.815 -2.473 22.966 1.00 47.97 306 VAL C CA 1
ATOM 5464 C C . VAL B 1 306 ? -9.115 -3.122 24.166 1.00 48.13 306 VAL C C 1
ATOM 5465 O O . VAL B 1 306 ? -9.229 -4.340 24.399 1.00 48.40 306 VAL C O 1
ATOM 5469 N N . SER B 1 307 ? -8.419 -2.269 24.951 1.00 48.22 307 SER C N 1
ATOM 5470 C CA . SER B 1 307 ? -7.810 -2.483 26.263 1.00 48.89 307 SER C CA 1
ATOM 5471 C C . SER B 1 307 ? -8.698 -1.915 27.393 1.00 50.87 307 SER C C 1
ATOM 5472 O O . SER B 1 307 ? -9.854 -1.524 27.177 1.00 51.74 307 SER C O 1
ATOM 5475 N N . SER B 1 308 ? -8.144 -1.858 28.611 1.00 51.78 308 SER C N 1
ATOM 5476 C CA . SER B 1 308 ? -8.860 -1.284 29.748 1.00 53.86 308 SER C CA 1
ATOM 5477 C C . SER B 1 308 ? -7.863 -0.987 30.856 1.00 54.57 308 SER C C 1
ATOM 5478 O O . SER B 1 308 ? -6.703 -1.414 30.806 1.00 53.58 308 SER C O 1
ATOM 5481 N N . GLY B 1 309 ? -8.337 -0.226 31.860 1.00 56.51 309 GLY C N 1
ATOM 5482 C CA . GLY B 1 309 ? -7.538 0.097 33.028 1.00 57.74 309 GLY C CA 1
ATOM 5483 C C . GLY B 1 309 ? -6.646 1.314 32.842 1.00 57.17 309 GLY C C 1
ATOM 5484 O O . GLY B 1 309 ? -6.679 2.021 31.826 1.00 55.90 309 GLY C O 1
ATOM 5485 N N . GLY B 1 310 ? -5.821 1.551 33.867 1.00 58.39 310 GLY C N 1
ATOM 5486 C CA . GLY B 1 310 ? -5.011 2.746 33.964 1.00 58.58 310 GLY C CA 1
ATOM 5487 C C . GLY B 1 310 ? -5.771 4.053 34.084 1.00 59.73 310 GLY C C 1
ATOM 5488 O O . GLY B 1 310 ? -5.134 5.112 34.129 1.00 60.04 310 GLY C O 1
ATOM 5489 N N . LEU B 1 311 ? -7.104 4.029 34.158 1.00 60.61 311 LEU C N 1
ATOM 5490 C CA . LEU B 1 311 ? -7.858 5.272 34.029 1.00 61.49 311 LEU C CA 1
ATOM 5491 C C . LEU B 1 311 ? -7.949 6.023 35.350 1.00 64.18 311 LEU C C 1
ATOM 5492 O O . LEU B 1 311 ? -7.852 7.253 35.371 1.00 64.88 311 LEU C O 1
ATOM 5497 N N . HIS B 1 312 ? -8.125 5.296 36.457 1.00 65.91 312 HIS C N 1
ATOM 5498 C CA . HIS B 1 312 ? -8.438 5.863 37.769 1.00 68.92 312 HIS C CA 1
ATOM 5499 C C . HIS B 1 312 ? -7.613 5.145 38.822 1.00 70.13 312 HIS C C 1
ATOM 5500 O O . HIS B 1 312 ? -7.377 3.949 38.715 1.00 69.22 312 HIS C O 1
ATOM 5507 N N . SER B 1 313 ? -7.159 5.878 39.834 1.00 72.37 313 SER C N 1
ATOM 5508 C CA . SER B 1 313 ? -6.243 5.275 40.800 1.00 73.68 313 SER C CA 1
ATOM 5509 C C . SER B 1 313 ? -6.896 4.162 41.625 1.00 75.41 313 SER C C 1
ATOM 5510 O O . SER B 1 313 ? -6.208 3.229 42.058 1.00 75.66 313 SER C O 1
ATOM 5513 N N . SER B 1 314 ? -8.216 4.219 41.815 1.00 76.71 314 SER C N 1
ATOM 5514 C CA . SER B 1 314 ? -8.958 3.285 42.651 1.00 78.87 314 SER C CA 1
ATOM 5515 C C . SER B 1 314 ? -9.552 2.110 41.869 1.00 77.13 314 SER C C 1
ATOM 5516 O O . SER B 1 314 ? -10.430 1.424 42.385 1.00 78.94 314 SER C O 1
ATOM 5519 N N . GLN B 1 315 ? -9.115 1.870 40.644 1.00 73.90 315 GLN C N 1
ATOM 5520 C CA . GLN B 1 315 ? -9.494 0.659 39.933 1.00 72.36 315 GLN C CA 1
ATOM 5521 C C . GLN B 1 315 ? -9.295 -0.638 40.696 1.00 73.69 315 GLN C C 1
ATOM 5522 O O . GLN B 1 315 ? -8.583 -0.721 41.697 1.00 75.40 315 GLN C O 1
ATOM 5528 N N . GLU B 1 316 ? -9.991 -1.665 40.166 1.00 73.03 316 GLU C N 1
ATOM 5529 C CA . GLU B 1 316 ? -10.158 -2.998 40.715 1.00 74.41 316 GLU C CA 1
ATOM 5530 C C . GLU B 1 316 ? -10.376 -3.927 39.509 1.00 72.01 316 GLU C C 1
ATOM 5531 O O . GLU B 1 316 ? -11.458 -4.495 39.300 1.00 72.74 316 GLU C O 1
ATOM 5537 N N . VAL B 1 317 ? -9.313 -4.086 38.722 1.00 69.33 317 VAL C N 1
ATOM 5538 C CA . VAL B 1 317 ? -9.370 -4.845 37.483 1.00 66.93 317 VAL C CA 1
ATOM 5539 C C . VAL B 1 317 ? -9.317 -6.328 37.785 1.00 67.71 317 VAL C C 1
ATOM 5540 O O . VAL B 1 317 ? -8.422 -6.801 38.493 1.00 68.45 317 VAL C O 1
ATOM 5544 N N . LYS B 1 318 ? -10.266 -7.070 37.226 1.00 67.71 318 LYS C N 1
ATOM 5545 C CA . LYS B 1 318 ? -10.445 -8.474 37.563 1.00 68.99 318 LYS C CA 1
ATOM 5546 C C . LYS B 1 318 ? -9.754 -9.257 36.453 1.00 66.36 318 LYS C C 1
ATOM 5547 O O . LYS B 1 318 ? -10.363 -9.708 35.484 1.00 65.36 318 LYS C O 1
ATOM 5553 N N . SER B 1 319 ? -8.433 -9.352 36.577 1.00 65.34 319 SER C N 1
ATOM 5554 C CA . SER B 1 319 ? -7.608 -9.958 35.541 1.00 62.85 319 SER C CA 1
ATOM 5555 C C . SER B 1 319 ? -7.885 -11.458 35.428 1.00 63.52 319 SER C C 1
ATOM 5556 O O . SER B 1 319 ? -8.192 -12.129 36.417 1.00 66.01 319 SER C O 1
ATOM 5559 N N . GLY B 1 320 ? -7.764 -11.989 34.216 1.00 61.49 320 GLY C N 1
ATOM 5560 C CA . GLY B 1 320 ? -8.071 -13.375 33.954 1.00 62.06 320 GLY C CA 1
ATOM 5561 C C . GLY B 1 320 ? -7.892 -13.681 32.485 1.00 59.63 320 GLY C C 1
ATOM 5562 O O . GLY B 1 320 ? -7.580 -12.794 31.684 1.00 57.60 320 GLY C O 1
ATOM 5563 N N . PRO B 1 321 ? -8.072 -14.940 32.094 1.00 59.96 321 PRO C N 1
ATOM 5564 C CA . PRO B 1 321 ? -7.884 -15.303 30.677 1.00 57.89 321 PRO C CA 1
ATOM 5565 C C . PRO B 1 321 ? -8.909 -14.616 29.784 1.00 57.25 321 PRO C C 1
ATOM 5566 O O . PRO B 1 321 ? -10.119 -14.711 30.012 1.00 58.98 321 PRO C O 1
ATOM 5570 N N . GLY B 1 322 ? -8.414 -13.911 28.763 1.00 54.97 322 GLY C N 1
ATOM 5571 C CA . GLY B 1 322 ? -9.297 -13.141 27.889 1.00 54.41 322 GLY C CA 1
ATOM 5572 C C . GLY B 1 322 ? -10.202 -12.198 28.646 1.00 55.83 322 GLY C C 1
ATOM 5573 O O . GLY B 1 322 ? -11.328 -11.937 28.206 1.00 56.50 322 GLY C O 1
ATOM 5574 N N . PHE B 1 323 ? -9.732 -11.679 29.790 1.00 56.52 323 PHE C N 1
ATOM 5575 C CA . PHE B 1 323 ? -10.607 -10.951 30.701 1.00 58.41 323 PHE C CA 1
ATOM 5576 C C . PHE B 1 323 ? -11.210 -9.702 30.063 1.00 57.71 323 PHE C C 1
ATOM 5577 O O . PHE B 1 323 ? -12.341 -9.321 30.413 1.00 59.42 323 PHE C O 1
ATOM 5585 N N . GLN B 1 324 ? -10.503 -9.062 29.117 1.00 55.44 324 GLN C N 1
ATOM 5586 C CA . GLN B 1 324 ? -11.031 -7.850 28.510 1.00 54.93 324 GLN C CA 1
ATOM 5587 C C . GLN B 1 324 ? -11.413 -8.081 27.054 1.00 53.79 324 GLN C C 1
ATOM 5588 O O . GLN B 1 324 ? -11.559 -7.130 26.285 1.00 52.93 324 GLN C O 1
ATOM 5594 N N . ALA B 1 325 ? -11.644 -9.347 26.683 1.00 54.08 325 ALA C N 1
ATOM 5595 C CA . ALA B 1 325 ? -12.253 -9.753 25.413 1.00 53.75 325 ALA C CA 1
ATOM 5596 C C . ALA B 1 325 ? -13.731 -9.369 25.313 1.00 55.49 325 ALA C C 1
ATOM 5597 O O . ALA B 1 325 ? -14.179 -8.986 24.221 1.00 55.05 325 ALA C O 1
ATOM 5599 N N . PRO B 1 326 ? -14.537 -9.482 26.380 1.00 57.71 326 PRO C N 1
ATOM 5600 C CA . PRO B 1 326 ? -15.937 -9.059 26.237 1.00 59.51 326 PRO C CA 1
ATOM 5601 C C . PRO B 1 326 ? -16.072 -7.593 25.874 1.00 58.85 326 PRO C C 1
ATOM 5602 O O . PRO B 1 326 ? -17.019 -7.221 25.169 1.00 59.61 326 PRO C O 1
ATOM 5606 N N . PHE B 1 327 ? -15.133 -6.749 26.302 1.00 57.60 327 PHE C N 1
ATOM 5607 C CA . PHE B 1 327 ? -15.187 -5.341 25.909 1.00 57.01 327 PHE C CA 1
ATOM 5608 C C . PHE B 1 327 ? -15.099 -5.175 24.402 1.00 55.55 327 PHE C C 1
ATOM 5609 O O . PHE B 1 327 ? -15.862 -4.404 23.813 1.00 56.11 327 PHE C O 1
ATOM 5617 N N . GLY B 1 328 ? -14.122 -5.830 23.780 1.00 53.79 328 GLY C N 1
ATOM 5618 C CA . GLY B 1 328 ? -13.916 -5.654 22.358 1.00 52.50 328 GLY C CA 1
ATOM 5619 C C . GLY B 1 328 ? -15.070 -6.213 21.552 1.00 53.77 328 GLY C C 1
ATOM 5620 O O . GLY B 1 328 ? -15.488 -5.617 20.556 1.00 53.78 328 GLY C O 1
ATOM 5621 N N . ILE B 1 329 ? -15.615 -7.357 21.982 1.00 55.10 329 ILE C N 1
ATOM 5622 C CA . ILE B 1 329 ? -16.843 -7.868 21.382 1.00 56.86 329 ILE C CA 1
ATOM 5623 C C . ILE B 1 329 ? -17.936 -6.819 21.435 1.00 58.41 329 ILE C C 1
ATOM 5624 O O . ILE B 1 329 ? -18.630 -6.564 20.446 1.00 59.07 329 ILE C O 1
ATOM 5629 N N . ALA B 1 330 ? -18.150 -6.238 22.615 1.00 59.31 330 ALA C N 1
ATOM 5630 C CA . ALA B 1 330 ? -19.174 -5.214 22.757 1.00 60.96 330 ALA C CA 1
ATOM 5631 C C . ALA B 1 330 ? -18.964 -4.096 21.752 1.00 59.81 330 ALA C C 1
ATOM 5632 O O . ALA B 1 330 ? -19.928 -3.535 21.225 1.00 61.19 330 ALA C O 1
ATOM 5634 N N . VAL B 1 331 ? -17.708 -3.786 21.442 1.00 57.47 331 VAL C N 1
ATOM 5635 C CA . VAL B 1 331 ? -17.444 -2.711 20.498 1.00 56.53 331 VAL C CA 1
ATOM 5636 C C . VAL B 1 331 ? -17.671 -3.182 19.071 1.00 56.40 331 VAL C C 1
ATOM 5637 O O . VAL B 1 331 ? -18.109 -2.405 18.212 1.00 56.88 331 VAL C O 1
ATOM 5641 N N . LYS B 1 332 ? -17.372 -4.443 18.763 1.00 55.92 332 LYS C N 1
ATOM 5642 C CA . LYS B 1 332 ? -17.570 -4.805 17.376 1.00 55.99 332 LYS C CA 1
ATOM 5643 C C . LYS B 1 332 ? -19.034 -4.974 17.065 1.00 58.50 332 LYS C C 1
ATOM 5644 O O . LYS B 1 332 ? -19.443 -4.772 15.921 1.00 59.13 332 LYS C O 1
ATOM 5650 N N . LYS B 1 333 ? -19.846 -5.310 18.048 1.00 60.21 333 LYS C N 1
ATOM 5651 C CA . LYS B 1 333 ? -21.271 -5.380 17.753 1.00 62.90 333 LYS C CA 1
ATOM 5652 C C . LYS B 1 333 ? -21.833 -4.006 17.438 1.00 63.71 333 LYS C C 1
ATOM 5653 O O . LYS B 1 333 ? -22.788 -3.891 16.673 1.00 65.56 333 LYS C O 1
ATOM 5659 N N . ALA B 1 334 ? -21.206 -2.968 17.961 1.00 62.44 334 ALA C N 1
ATOM 5660 C CA . ALA B 1 334 ? -21.670 -1.610 17.799 1.00 63.25 334 ALA C CA 1
ATOM 5661 C C . ALA B 1 334 ? -21.193 -0.974 16.508 1.00 62.20 334 ALA C C 1
ATOM 5662 O O . ALA B 1 334 ? -21.922 -0.161 15.932 1.00 63.65 334 ALA C O 1
ATOM 5664 N N . VAL B 1 335 ? -20.010 -1.320 16.024 1.00 59.97 335 VAL C N 1
ATOM 5665 C CA . VAL B 1 335 ? -19.508 -0.744 14.789 1.00 59.16 335 VAL C CA 1
ATOM 5666 C C . VAL B 1 335 ? -19.545 -1.721 13.622 1.00 59.35 335 VAL C C 1
ATOM 5667 O O . VAL B 1 335 ? -19.437 -1.276 12.471 1.00 59.47 335 VAL C O 1
ATOM 5671 N N . GLY B 1 336 ? -19.665 -3.025 13.868 1.00 59.52 336 GLY C N 1
ATOM 5672 C CA . GLY B 1 336 ? -19.789 -3.971 12.768 1.00 60.06 336 GLY C CA 1
ATOM 5673 C C . GLY B 1 336 ? -18.595 -3.923 11.833 1.00 58.18 336 GLY C C 1
ATOM 5674 O O . GLY B 1 336 ? -17.446 -3.895 12.259 1.00 56.07 336 GLY C O 1
ATOM 5675 N N . GLU B 1 337 ? -18.845 -3.919 10.533 1.00 59.15 337 GLU C N 1
ATOM 5676 C CA . GLU B 1 337 ? -17.758 -3.810 9.577 1.00 57.74 337 GLU C CA 1
ATOM 5677 C C . GLU B 1 337 ? -17.402 -2.389 9.189 1.00 57.37 337 GLU C C 1
ATOM 5678 O O . GLU B 1 337 ? -16.759 -2.196 8.151 1.00 56.99 337 GLU C O 1
ATOM 5684 N N . ARG B 1 338 ? -17.763 -1.395 9.995 1.00 57.60 338 ARG C N 1
ATOM 5685 C CA . ARG B 1 338 ? -17.336 -0.040 9.659 1.00 57.27 338 ARG C CA 1
ATOM 5686 C C . ARG B 1 338 ? -15.888 0.173 10.069 1.00 54.86 338 ARG C C 1
ATOM 5687 O O . ARG B 1 338 ? -15.172 0.978 9.465 1.00 54.34 338 ARG C O 1
ATOM 5695 N N . MET B 1 339 ? -15.495 -0.586 11.085 1.00 53.60 339 MET C N 1
ATOM 5696 C CA . MET B 1 339 ? -14.124 -0.513 11.611 1.00 51.50 339 MET C CA 1
ATOM 5697 C C . MET B 1 339 ? -13.744 -1.919 12.049 1.00 50.64 339 MET C C 1
ATOM 5698 O O . MET B 1 339 ? -14.630 -2.762 12.192 1.00 51.73 339 MET C O 1
ATOM 5703 N N . LEU B 1 340 ? -12.452 -2.147 12.214 1.00 48.87 340 LEU C N 1
ATOM 5704 C CA . LEU B 1 340 ? -11.956 -3.454 12.669 1.00 48.11 340 LEU C CA 1
ATOM 5705 C C . LEU B 1 340 ? -11.620 -3.295 14.145 1.00 47.53 340 LEU C C 1
ATOM 5706 O O . LEU B 1 340 ? -11.311 -2.185 14.558 1.00 47.37 340 LEU C O 1
ATOM 5711 N N . VAL B 1 341 ? -11.750 -4.349 14.924 1.00 47.45 341 VAL C N 1
ATOM 5712 C CA . VAL B 1 341 ? -11.320 -4.226 16.310 1.00 46.97 341 VAL C CA 1
ATOM 5713 C C . VAL B 1 341 ? -10.394 -5.391 16.622 1.00 45.99 341 VAL C C 1
ATOM 5714 O O . VAL B 1 341 ? -10.517 -6.487 16.056 1.00 46.17 341 VAL C O 1
ATOM 5718 N N . ALA B 1 342 ? -9.454 -5.136 17.521 1.00 45.13 342 ALA C N 1
ATOM 5719 C CA . ALA B 1 342 ? -8.503 -6.127 17.985 1.00 44.35 342 ALA C CA 1
ATOM 5720 C C . ALA B 1 342 ? -8.643 -6.199 19.491 1.00 44.97 342 ALA C C 1
ATOM 5721 O O . ALA B 1 342 ? -9.044 -5.218 20.127 1.00 45.56 342 ALA C O 1
ATOM 5723 N N . THR B 1 343 ? -8.391 -7.371 20.050 1.00 45.11 343 THR C N 1
ATOM 5724 C CA . THR B 1 343 ? -8.469 -7.514 21.487 1.00 45.94 343 THR C CA 1
ATOM 5725 C C . THR B 1 343 ? -7.108 -7.923 22.033 1.00 45.10 343 THR C C 1
ATOM 5726 O O . THR B 1 343 ? -6.188 -8.287 21.290 1.00 43.97 343 THR C O 1
ATOM 5730 N N . VAL B 1 344 ? -6.999 -7.859 23.357 1.00 45.92 344 VAL C N 1
ATOM 5731 C CA . VAL B 1 344 ? -5.736 -8.047 24.042 1.00 45.49 344 VAL C CA 1
ATOM 5732 C C . VAL B 1 344 ? -6.056 -8.318 25.499 1.00 47.07 344 VAL C C 1
ATOM 5733 O O . VAL B 1 344 ? -7.054 -7.822 26.025 1.00 48.27 344 VAL C O 1
ATOM 5737 N N . GLY B 1 345 ? -5.193 -9.093 26.162 1.00 47.26 345 GLY C N 1
ATOM 5738 C CA . GLY B 1 345 ? -5.346 -9.325 27.587 1.00 48.96 345 GLY C CA 1
ATOM 5739 C C . GLY B 1 345 ? -5.376 -10.786 27.990 1.00 49.90 345 GLY C C 1
ATOM 5740 O O . GLY B 1 345 ? -6.421 -11.441 27.872 1.00 50.82 345 GLY C O 1
ATOM 5741 N N . HIS B 1 346 ? -4.245 -11.281 28.503 1.00 49.92 346 HIS C N 1
ATOM 5742 C CA . HIS B 1 346 ? -4.097 -12.659 28.955 1.00 50.95 346 HIS C CA 1
ATOM 5743 C C . HIS B 1 346 ? -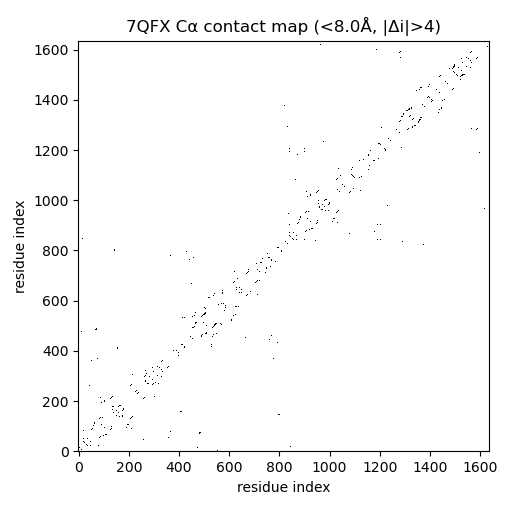4.767 -13.622 27.967 1.00 50.64 346 HIS C C 1
ATOM 5744 O O . HIS B 1 346 ? -5.611 -14.458 28.318 1.00 52.16 346 HIS C O 1
ATOM 5751 N N . ILE B 1 347 ? -4.427 -13.449 26.692 1.00 48.85 347 ILE C N 1
ATOM 5752 C CA . ILE B 1 347 ? -4.807 -14.401 25.650 1.00 48.53 347 ILE C CA 1
ATOM 5753 C C . ILE B 1 347 ? -3.626 -15.356 25.516 1.00 48.09 347 ILE C C 1
ATOM 5754 O O . ILE B 1 347 ? -2.552 -14.978 25.054 1.00 46.75 347 ILE C O 1
ATOM 5759 N N . ARG B 1 348 ? -3.802 -16.588 25.968 1.00 49.43 348 ARG C N 1
ATOM 5760 C CA . ARG B 1 348 ? -2.646 -17.410 26.290 1.00 49.55 348 ARG C CA 1
ATOM 5761 C C . ARG B 1 348 ? -2.538 -18.648 25.442 1.00 49.49 348 ARG C C 1
ATOM 5762 O O . ARG B 1 348 ? -1.531 -19.333 25.519 1.00 49.49 348 ARG C O 1
ATOM 5770 N N . ASP B 1 349 ? -3.557 -19.013 24.691 1.00 49.73 349 ASP C N 1
ATOM 5771 C CA . ASP B 1 349 ? -3.377 -20.138 23.797 1.00 49.71 349 ASP C CA 1
ATOM 5772 C C . ASP B 1 349 ? -4.055 -19.847 22.464 1.00 48.91 349 ASP C C 1
ATOM 5773 O O . ASP B 1 349 ? -4.871 -18.932 22.330 1.00 48.73 349 ASP C O 1
ATOM 5778 N N . GLY B 1 350 ? -3.754 -20.658 21.452 1.00 48.65 350 GLY C N 1
ATOM 5779 C CA . GLY B 1 350 ? -4.293 -20.404 20.101 1.00 48.06 350 GLY C CA 1
ATOM 5780 C C . GLY B 1 350 ? -5.790 -20.606 20.000 1.00 49.51 350 GLY C C 1
ATOM 5781 O O . GLY B 1 350 ? -6.434 -19.852 19.257 1.00 49.12 350 GLY C O 1
ATOM 5782 N N . LYS B 1 351 ? -6.321 -21.602 20.703 1.00 51.33 351 LYS C N 1
ATOM 5783 C CA . LYS B 1 351 ? -7.775 -21.893 20.670 1.00 53.14 351 LYS C CA 1
ATOM 5784 C C . LYS B 1 351 ? -8.554 -20.628 21.034 1.00 53.03 351 LYS C C 1
ATOM 5785 O O . LYS B 1 351 ? -9.434 -20.234 20.251 1.00 53.28 351 LYS C O 1
ATOM 5791 N N . LEU B 1 352 ? -8.233 -20.027 22.177 1.00 52.85 352 LEU C N 1
ATOM 5792 C CA . LEU B 1 352 ? -8.936 -18.800 22.618 1.00 52.91 352 LEU C CA 1
ATOM 5793 C C . LEU B 1 352 ? -8.792 -17.741 21.531 1.00 51.15 352 LEU C C 1
ATOM 5794 O O . LEU B 1 352 ? -9.791 -17.075 21.225 1.00 51.63 352 LEU C O 1
ATOM 5799 N N . ALA B 1 353 ? -7.596 -17.617 20.963 1.00 49.40 353 ALA C N 1
ATOM 5800 C CA . ALA B 1 353 ? -7.335 -16.596 19.925 1.00 47.85 353 ALA C CA 1
ATOM 5801 C C . ALA B 1 353 ? -8.284 -16.786 18.742 1.00 48.47 353 ALA C C 1
ATOM 5802 O O . ALA B 1 353 ? -9.019 -15.840 18.426 1.00 48.54 353 ALA C O 1
ATOM 5804 N N . ASN B 1 354 ? -8.260 -17.964 18.117 1.00 49.08 354 ASN C N 1
ATOM 5805 C CA . ASN B 1 354 ? -9.105 -18.204 16.920 1.00 49.92 354 ASN C CA 1
ATOM 5806 C C . ASN B 1 354 ? -10.575 -18.043 17.307 1.00 51.71 354 ASN C C 1
ATOM 5807 O O . ASN B 1 354 ? -11.338 -17.503 16.497 1.00 52.14 354 ASN C O 1
ATOM 5812 N N . ARG B 1 355 ? -10.945 -18.482 18.506 1.00 52.92 355 ARG C N 1
ATOM 5813 C CA . ARG B 1 355 ? -12.365 -18.426 18.927 1.00 55.01 355 ARG C CA 1
ATOM 5814 C C . ARG B 1 355 ? -12.821 -16.970 18.992 1.00 54.51 355 ARG C C 1
ATOM 5815 O O . ARG B 1 355 ? -13.947 -16.687 18.557 1.00 55.83 355 ARG C O 1
ATOM 5823 N N . LEU B 1 356 ? -11.974 -16.088 19.516 1.00 52.86 356 LEU C N 1
ATOM 5824 C CA . LEU B 1 356 ? -12.345 -14.659 19.664 1.00 52.47 356 LEU C CA 1
ATOM 5825 C C . LEU B 1 356 ? -12.483 -14.032 18.279 1.00 51.76 356 LEU C C 1
ATOM 5826 O O . LEU B 1 356 ? -13.066 -12.942 18.181 1.00 51.94 356 LEU C O 1
ATOM 5831 N N . LEU B 1 357 ? -11.970 -14.708 17.256 1.00 51.20 357 LEU C N 1
ATOM 5832 C CA . LEU B 1 357 ? -12.020 -14.173 15.873 1.00 50.73 357 LEU C CA 1
ATOM 5833 C C . LEU B 1 357 ? -13.170 -14.839 15.117 1.00 52.73 357 LEU C C 1
ATOM 5834 O O . LEU B 1 357 ? -13.826 -14.148 14.332 1.00 53.29 357 LEU C O 1
ATOM 5839 N N . GLU B 1 358 ? -13.399 -16.127 15.363 1.00 53.95 358 GLU C N 1
ATOM 5840 C CA . GLU B 1 358 ? -14.462 -16.885 14.660 1.00 56.16 358 GLU C CA 1
ATOM 5841 C C . GLU B 1 358 ? -15.788 -16.751 15.408 1.00 58.28 358 GLU C C 1
ATOM 5842 O O . GLU B 1 358 ? -16.683 -16.062 14.895 1.00 59.29 358 GLU C O 1
ATOM 5848 N N . GLU B 1 359 ? -15.907 -17.394 16.569 1.00 59.12 359 GLU C N 1
ATOM 5849 C CA . GLU B 1 359 ? -17.160 -17.378 17.311 1.00 61.48 359 GLU C CA 1
ATOM 5850 C C . GLU B 1 359 ? -17.550 -15.969 17.699 1.00 61.13 359 GLU C C 1
ATOM 5851 O O . GLU B 1 359 ? -18.679 -15.536 17.457 1.00 62.85 359 GLU C O 1
ATOM 5857 N N . GLU B 1 360 ? -16.635 -15.250 18.332 1.00 59.11 360 GLU C N 1
ATOM 5858 C CA . GLU B 1 360 ? -16.951 -13.936 18.852 1.00 58.92 360 GLU C CA 1
ATOM 5859 C C . GLU B 1 360 ? -16.745 -12.834 17.834 1.00 57.58 360 GLU C C 1
ATOM 5860 O O . GLU B 1 360 ? -17.047 -11.679 18.141 1.00 57.53 360 GLU C O 1
ATOM 5866 N N . GLY B 1 361 ? -16.229 -13.160 16.652 1.00 56.66 361 GLY C N 1
ATOM 5867 C CA . GLY B 1 361 ? -16.323 -12.281 15.504 1.00 56.22 361 GLY C CA 1
ATOM 5868 C C . GLY B 1 361 ? -15.397 -11.088 15.462 1.00 54.11 361 GLY C C 1
ATOM 5869 O O . GLY B 1 361 ? -15.740 -10.090 14.850 1.00 54.23 361 GLY C O 1
ATOM 5870 N N . LEU B 1 362 ? -14.216 -11.164 16.072 1.00 52.35 362 LEU C N 1
ATOM 5871 C CA . LEU B 1 362 ? -13.266 -10.059 16.073 1.00 50.52 362 LEU C CA 1
ATOM 5872 C C . LEU B 1 362 ? -12.244 -10.268 14.958 1.00 49.15 362 LEU C C 1
ATOM 5873 O O . LEU B 1 362 ? -12.244 -11.304 14.289 1.00 49.58 362 LEU C O 1
ATOM 5878 N N . ASP B 1 363 ? -11.334 -9.308 14.778 1.00 47.67 363 ASP C N 1
ATOM 5879 C CA . ASP B 1 363 ? -10.486 -9.241 13.589 1.00 46.72 363 ASP C CA 1
ATOM 5880 C C . ASP B 1 363 ? -9.011 -9.540 13.845 1.00 45.12 363 ASP C C 1
ATOM 5881 O O . ASP B 1 363 ? -8.342 -10.109 12.966 1.00 44.69 363 ASP C O 1
ATOM 5886 N N . VAL B 1 364 ? -8.465 -9.127 14.999 1.00 44.39 364 VAL C N 1
ATOM 5887 C CA . VAL B 1 364 ? -7.035 -9.224 15.298 1.00 43.06 364 VAL C CA 1
ATOM 5888 C C . VAL B 1 364 ? -6.843 -9.506 16.787 1.00 43.10 364 VAL C C 1
ATOM 5889 O O . VAL B 1 364 ? -7.493 -8.895 17.643 1.00 43.72 364 VAL C O 1
ATOM 5893 N N . VAL B 1 365 ? -5.926 -10.406 17.099 1.00 42.62 365 VAL C N 1
ATOM 5894 C CA . VAL B 1 365 ? -5.589 -10.725 18.474 1.00 42.81 365 VAL C CA 1
ATOM 5895 C C . VAL B 1 365 ? -4.183 -10.215 18.788 1.00 41.76 365 VAL C C 1
ATOM 5896 O O . VAL B 1 365 ? -3.201 -10.559 18.093 1.00 41.00 365 VAL C O 1
ATOM 5900 N N . LEU B 1 366 ? -4.075 -9.420 19.851 1.00 41.94 366 LEU C N 1
ATOM 5901 C CA . LEU B 1 366 ? -2.775 -8.944 20.299 1.00 41.31 366 LEU C CA 1
ATOM 5902 C C . LEU B 1 366 ? -2.331 -9.684 21.560 1.00 41.92 366 LEU C C 1
ATOM 5903 O O . LEU B 1 366 ? -3.145 -10.006 22.430 1.00 42.99 366 LEU C O 1
ATOM 5908 N N . VAL B 1 367 ? -1.034 -9.964 21.642 1.00 41.45 367 VAL C N 1
ATOM 5909 C CA . VAL B 1 367 ? -0.409 -10.535 22.831 1.00 42.16 367 VAL C CA 1
ATOM 5910 C C . VAL B 1 367 ? 0.748 -9.645 23.252 1.00 41.95 367 VAL C C 1
ATOM 5911 O O . VAL B 1 367 ? 1.437 -9.061 22.415 1.00 41.10 367 VAL C O 1
ATOM 5915 N N . GLY B 1 368 ? 0.939 -9.513 24.546 1.00 42.97 368 GLY C N 1
ATOM 5916 C CA . GLY B 1 368 ? 2.066 -8.748 25.043 1.00 43.14 368 GLY C CA 1
ATOM 5917 C C . GLY B 1 368 ? 3.049 -9.614 25.805 1.00 43.91 368 GLY C C 1
ATOM 5918 O O . GLY B 1 368 ? 4.094 -10.006 25.264 1.00 43.42 368 GLY C O 1
ATOM 5919 N N . ARG B 1 369 ? 2.698 -9.922 27.057 1.00 45.32 369 ARG C N 1
ATOM 5920 C CA . ARG B 1 369 ? 3.589 -10.684 27.912 1.00 46.43 369 ARG C CA 1
ATOM 5921 C C . ARG B 1 369 ? 3.912 -12.027 27.300 1.00 46.03 369 ARG C C 1
ATOM 5922 O O . ARG B 1 369 ? 5.018 -12.557 27.477 1.00 46.43 369 ARG C O 1
ATOM 5930 N N . GLY B 1 370 ? 2.983 -12.566 26.530 1.00 45.37 370 GLY C N 1
ATOM 5931 C CA . GLY B 1 370 ? 3.210 -13.865 25.939 1.00 45.17 370 GLY C CA 1
ATOM 5932 C C . GLY B 1 370 ? 4.372 -13.885 24.974 1.00 44.14 370 GLY C C 1
ATOM 5933 O O . GLY B 1 370 ? 5.029 -14.910 24.822 1.00 44.40 370 GLY C O 1
ATOM 5934 N N . PHE B 1 371 ? 4.652 -12.756 24.311 1.00 43.15 371 PHE C N 1
ATOM 5935 C CA . PHE B 1 371 ? 5.802 -12.712 23.409 1.00 42.44 371 PHE C CA 1
ATOM 5936 C C . PHE B 1 371 ? 7.099 -12.490 24.159 1.00 43.26 371 PHE C C 1
ATOM 5937 O O . PHE B 1 371 ? 8.151 -13.001 23.746 1.00 43.30 371 PHE C O 1
ATOM 5945 N N . GLN B 1 372 ? 7.046 -11.698 25.233 1.00 44.09 372 GLN C N 1
ATOM 5946 C CA . GLN B 1 372 ? 8.213 -11.483 26.066 1.00 45.25 372 GLN C CA 1
ATOM 5947 C C . GLN B 1 372 ? 8.736 -12.785 26.638 1.00 46.34 372 GLN C C 1
ATOM 5948 O O . GLN B 1 372 ? 9.962 -12.979 26.718 1.00 46.98 372 GLN C O 1
ATOM 5954 N N . LYS B 1 373 ? 7.822 -13.668 27.067 1.00 46.78 373 LYS C N 1
ATOM 5955 C CA . LYS B 1 373 ? 8.189 -14.971 27.601 1.00 47.98 373 LYS C CA 1
ATOM 5956 C C . LYS B 1 373 ? 8.392 -15.989 26.492 1.00 47.15 373 LYS C C 1
ATOM 5957 O O . LYS B 1 373 ? 9.192 -16.931 26.660 1.00 48.03 373 LYS C O 1
ATOM 5963 N N . ASP B 1 374 ? 7.706 -15.793 25.352 1.00 45.66 374 ASP C N 1
ATOM 5964 C CA . ASP B 1 374 ? 7.821 -16.685 24.196 1.00 44.96 374 ASP C CA 1
ATOM 5965 C C . ASP B 1 374 ? 7.841 -15.910 22.889 1.00 43.48 374 ASP C C 1
ATOM 5966 O O . ASP B 1 374 ? 6.788 -15.648 22.272 1.00 42.69 374 ASP C O 1
ATOM 5971 N N . PRO B 1 375 ? 9.036 -15.561 22.409 1.00 43.30 375 PRO C N 1
ATOM 5972 C CA . PRO B 1 375 ? 9.127 -14.902 21.092 1.00 42.17 375 PRO C CA 1
ATOM 5973 C C . PRO B 1 375 ? 8.684 -15.788 19.962 1.00 41.67 375 PRO C C 1
ATOM 5974 O O . PRO B 1 375 ? 8.470 -15.281 18.859 1.00 40.87 375 PRO C O 1
ATOM 5978 N N . GLY B 1 376 ? 8.423 -17.065 20.215 1.00 42.31 376 GLY C N 1
ATOM 5979 C CA . GLY B 1 376 ? 7.885 -17.962 19.173 1.00 42.06 376 GLY C CA 1
ATOM 5980 C C . GLY B 1 376 ? 6.433 -18.352 19.388 1.00 42.12 376 GLY C C 1
ATOM 5981 O O . GLY B 1 376 ? 6.094 -19.475 19.044 1.00 42.48 376 GLY C O 1
ATOM 5982 N N . LEU B 1 377 ? 5.613 -17.447 19.918 1.00 41.97 377 LEU C N 1
ATOM 5983 C CA . LEU B 1 377 ? 4.187 -17.719 20.221 1.00 42.25 377 LEU C CA 1
ATOM 5984 C C . LEU B 1 377 ? 3.425 -18.052 18.939 1.00 41.91 377 LEU C C 1
ATOM 5985 O O . LEU B 1 377 ? 2.519 -18.868 19.010 1.00 42.65 377 LEU C O 1
ATOM 5990 N N . VAL B 1 378 ? 3.789 -17.432 17.821 1.00 41.04 378 VAL C N 1
ATOM 5991 C CA . VAL B 1 378 ? 3.140 -17.720 16.512 1.00 40.96 378 VAL C CA 1
ATOM 5992 C C . VAL B 1 378 ? 3.323 -19.201 16.233 1.00 41.75 378 VAL C C 1
ATOM 5993 O O . VAL B 1 378 ? 2.348 -19.864 15.905 1.00 42.37 378 VAL C O 1
ATOM 5997 N N . TRP B 1 379 ? 4.534 -19.695 16.376 1.00 41.96 379 TRP C N 1
ATOM 5998 C CA . TRP B 1 379 ? 4.743 -21.118 16.235 1.00 42.90 379 TRP C CA 1
ATOM 5999 C C . TRP B 1 379 ? 3.964 -21.881 17.308 1.00 43.90 379 TRP C C 1
ATOM 6000 O O . TRP B 1 379 ? 3.439 -22.974 17.041 1.00 44.84 379 TRP C O 1
ATOM 6011 N N . THR B 1 380 ? 3.868 -21.324 18.528 1.00 43.94 380 THR C N 1
ATOM 6012 C CA . THR B 1 380 ? 3.198 -22.061 19.601 1.00 45.18 380 THR C CA 1
ATOM 6013 C C . THR B 1 380 ? 1.715 -22.103 19.329 1.00 45.54 380 THR C C 1
ATOM 6014 O O . THR B 1 380 ? 1.069 -23.148 19.490 1.00 46.81 380 THR C O 1
ATOM 6018 N N . PHE B 1 381 ? 1.155 -20.965 18.905 1.00 44.61 381 PHE C N 1
ATOM 6019 C CA . PHE B 1 381 ? -0.269 -20.925 18.606 1.00 45.10 381 PHE C CA 1
ATOM 6020 C C . PHE B 1 381 ? -0.584 -21.814 17.409 1.00 45.57 381 PHE C C 1
ATOM 6021 O O . PHE B 1 381 ? -1.476 -22.665 17.482 1.00 46.89 381 PHE C O 1
ATOM 6029 N N . ALA B 1 382 ? 0.204 -21.692 16.330 1.00 44.77 382 ALA C N 1
ATOM 6030 C CA . ALA B 1 382 ? 0.061 -22.586 15.182 1.00 45.42 382 ALA C CA 1
ATOM 6031 C C . ALA B 1 382 ? 0.031 -24.035 15.624 1.00 46.85 382 ALA C C 1
ATOM 6032 O O . ALA B 1 382 ? -0.758 -24.847 15.105 1.00 48.05 382 ALA C O 1
ATOM 6034 N N . GLN B 1 383 ? 0.862 -24.370 16.619 1.00 46.96 383 GLN C N 1
ATOM 6035 C CA . GLN B 1 383 ? 0.870 -25.736 17.126 1.00 48.51 383 GLN C CA 1
ATOM 6036 C C . GLN B 1 383 ? -0.416 -26.080 17.864 1.00 49.85 383 GLN C C 1
ATOM 6037 O O . GLN B 1 383 ? -0.875 -27.227 17.816 1.00 51.44 383 GLN C O 1
ATOM 6043 N N . HIS B 1 384 ? -1.018 -25.088 18.515 1.00 49.41 384 HIS C N 1
ATOM 6044 C CA . HIS B 1 384 ? -2.286 -25.305 19.254 1.00 50.85 384 HIS C CA 1
ATOM 6045 C C . HIS B 1 384 ? -3.422 -25.616 18.280 1.00 51.66 384 HIS C C 1
ATOM 6046 O O . HIS B 1 384 ? -4.335 -26.363 18.665 1.00 53.50 384 HIS C O 1
ATOM 6053 N N . LEU B 1 385 ? -3.367 -25.065 17.069 1.00 50.59 385 LEU C N 1
ATOM 6054 C CA . LEU B 1 385 ? -4.475 -25.229 16.095 1.00 51.50 385 LEU C CA 1
ATOM 6055 C C . LEU B 1 385 ? -4.044 -26.162 14.963 1.00 52.00 385 LEU C C 1
ATOM 6056 O O . LEU B 1 385 ? -4.789 -26.251 13.979 1.00 52.75 385 LEU C O 1
ATOM 6061 N N . ASP B 1 386 ? -2.888 -26.812 15.091 1.00 51.77 386 ASP C N 1
ATOM 6062 C CA . ASP B 1 386 ? -2.418 -27.802 14.083 1.00 52.49 386 ASP C CA 1
ATOM 6063 C C . ASP B 1 386 ? -2.205 -27.128 12.727 1.00 51.55 386 ASP C C 1
ATOM 6064 O O . ASP B 1 386 ? -2.546 -27.745 11.709 1.00 52.69 386 ASP C O 1
ATOM 6069 N N . VAL B 1 387 ? -1.623 -25.931 12.719 1.00 49.75 387 VAL C N 1
ATOM 6070 C CA . VAL B 1 387 ? -1.442 -25.173 11.448 1.00 49.00 387 VAL C CA 1
ATOM 6071 C C . VAL B 1 387 ? 0.024 -25.223 11.017 1.00 48.20 387 VAL C C 1
ATOM 6072 O O . VAL B 1 387 ? 0.894 -25.017 11.871 1.00 47.35 387 VAL C O 1
ATOM 6076 N N . GLU B 1 388 ? 0.271 -25.488 9.735 1.00 48.71 388 GLU C N 1
ATOM 6077 C CA . GLU B 1 388 ? 1.649 -25.485 9.193 1.00 48.20 388 GLU C CA 1
ATOM 6078 C C . GLU B 1 388 ? 1.995 -24.050 8.797 1.00 46.84 388 GLU C C 1
ATOM 6079 O O . GLU B 1 388 ? 1.319 -23.505 7.914 1.00 47.07 388 GLU C O 1
ATOM 6085 N N . VAL B 1 389 ? 3.007 -23.468 9.443 1.00 45.68 389 VAL C N 1
ATOM 6086 C CA . VAL B 1 389 ? 3.357 -22.043 9.187 1.00 44.51 389 VAL C CA 1
ATOM 6087 C C . VAL B 1 389 ? 4.815 -21.924 8.749 1.00 44.29 389 VAL C C 1
ATOM 6088 O O . VAL B 1 389 ? 5.616 -22.796 9.107 1.00 44.70 389 VAL C O 1
ATOM 6092 N N . ALA B 1 390 ? 5.122 -20.886 7.975 1.00 43.88 390 ALA C N 1
ATOM 6093 C CA . ALA B 1 390 ? 6.486 -20.628 7.549 1.00 43.85 390 ALA C CA 1
ATOM 6094 C C . ALA B 1 390 ? 7.309 -20.175 8.739 1.00 43.00 390 ALA C C 1
ATOM 6095 O O . ALA B 1 390 ? 6.811 -19.516 9.659 1.00 42.21 390 ALA C O 1
ATOM 6097 N N . MET B 1 391 ? 8.573 -20.552 8.718 1.00 43.39 391 MET C N 1
ATOM 6098 C CA . MET B 1 391 ? 9.574 -20.015 9.612 1.00 42.94 391 MET C CA 1
ATOM 6099 C C . MET B 1 391 ? 10.820 -19.774 8.765 1.00 43.52 391 MET C C 1
ATOM 6100 O O . MET B 1 391 ? 11.030 -20.482 7.778 1.00 44.45 391 MET C O 1
ATOM 6105 N N . PRO B 1 392 ? 11.657 -18.800 9.119 1.00 43.23 392 PRO C N 1
ATOM 6106 C CA . PRO B 1 392 ? 12.801 -18.477 8.252 1.00 44.02 392 PRO C CA 1
ATOM 6107 C C . PRO B 1 392 ? 13.722 -19.672 8.064 1.00 45.17 392 PRO C C 1
ATOM 6108 O O . PRO B 1 392 ? 13.741 -20.614 8.869 1.00 45.31 392 PRO C O 1
ATOM 6112 N N . GLY B 1 393 ? 14.519 -19.602 6.984 1.00 46.20 393 GLY C N 1
ATOM 6113 C CA . GLY B 1 393 ? 15.449 -20.683 6.676 1.00 47.54 393 GLY C CA 1
ATOM 6114 C C . GLY B 1 393 ? 16.467 -20.929 7.777 1.00 47.83 393 GLY C C 1
ATOM 6115 O O . GLY B 1 393 ? 16.840 -22.077 8.048 1.00 48.62 393 GLY C O 1
ATOM 6116 N N . GLN B 1 394 ? 16.942 -19.858 8.427 1.00 47.42 394 GLN C N 1
ATOM 6117 C CA . GLN B 1 394 ? 17.897 -20.042 9.515 1.00 47.94 394 GLN C CA 1
ATOM 6118 C C . GLN B 1 394 ? 17.356 -20.953 10.598 1.00 47.58 394 GLN C C 1
ATOM 6119 O O . GLN B 1 394 ? 18.133 -21.685 11.230 1.00 48.54 394 GLN C O 1
ATOM 6125 N N . ILE B 1 395 ? 16.035 -20.937 10.812 1.00 46.43 395 ILE C N 1
ATOM 6126 C CA . ILE B 1 395 ? 15.391 -21.610 11.937 1.00 46.14 395 ILE C CA 1
ATOM 6127 C C . ILE B 1 395 ? 14.742 -22.935 11.514 1.00 46.59 395 ILE C C 1
ATOM 6128 O O . ILE B 1 395 ? 14.773 -23.913 12.278 1.00 47.21 395 ILE C O 1
ATOM 6133 N N . ARG B 1 396 ? 14.107 -22.991 10.327 1.00 46.48 396 ARG C N 1
ATOM 6134 C CA . ARG B 1 396 ? 13.374 -24.220 10.015 1.00 47.04 396 ARG C CA 1
ATOM 6135 C C . ARG B 1 396 ? 14.229 -25.434 9.687 1.00 48.55 396 ARG C C 1
ATOM 6136 O O . ARG B 1 396 ? 13.841 -26.538 10.067 1.00 49.17 396 ARG C O 1
ATOM 6144 N N . TRP B 1 397 ? 15.354 -25.297 8.993 1.00 49.34 397 TRP C N 1
ATOM 6145 C CA . TRP B 1 397 ? 15.908 -26.484 8.335 1.00 50.92 397 TRP C CA 1
ATOM 6146 C C . TRP B 1 397 ? 16.223 -27.620 9.312 1.00 51.77 397 TRP C C 1
ATOM 6147 O O . TRP B 1 397 ? 16.077 -28.790 8.946 1.00 52.90 397 TRP C O 1
ATOM 6158 N N . GLY B 1 398 ? 16.618 -27.308 10.549 1.00 51.45 398 GLY C N 1
ATOM 6159 C CA . GLY B 1 398 ? 16.805 -28.339 11.542 1.00 52.37 398 GLY C CA 1
ATOM 6160 C C . GLY B 1 398 ? 15.565 -29.073 11.973 1.00 52.22 398 GLY C C 1
ATOM 6161 O O . GLY B 1 398 ? 15.680 -30.182 12.504 1.00 53.43 398 GLY C O 1
ATOM 6162 N N . PHE B 1 399 ? 14.405 -28.430 11.887 1.00 50.92 399 PHE C N 1
ATOM 6163 C CA . PHE B 1 399 ? 13.132 -29.082 12.281 1.00 50.95 399 PHE C CA 1
ATOM 6164 C C . PHE B 1 399 ? 12.442 -29.613 11.024 1.00 51.40 399 PHE C C 1
ATOM 6165 O O . PHE B 1 399 ? 11.260 -29.308 10.830 1.00 50.74 399 PHE C O 1
ATOM 6173 N N . SER B 1 400 ? 13.158 -30.374 10.198 1.00 52.67 400 SER C N 1
ATOM 6174 C CA . SER B 1 400 ? 12.587 -30.855 8.916 1.00 53.38 400 SER C CA 1
ATOM 6175 C C . SER B 1 400 ? 12.678 -32.378 8.831 1.00 55.26 400 SER C C 1
ATOM 6176 O O . SER B 1 400 ? 12.890 -33.014 9.874 1.00 55.81 400 SER C O 1
ATOM 6179 N N . LYS B 1 401 ? 12.514 -32.931 7.627 1.00 56.38 401 LYS C N 1
ATOM 6180 C CA . LYS B 1 401 ? 12.538 -34.404 7.438 1.00 58.40 401 LYS C CA 1
ATOM 6181 C C . LYS B 1 401 ? 13.136 -34.730 6.067 1.00 59.73 401 LYS C C 1
ATOM 6182 O O . LYS B 1 401 ? 13.389 -35.924 5.830 1.00 61.60 401 LYS C O 1
ATOM 6188 N N . ARG B 1 405 ? 11.366 -31.454 3.839 1.00 56.68 405 ARG C N 1
ATOM 6189 C CA . ARG B 1 405 ? 12.399 -31.539 2.775 1.00 57.94 405 ARG C CA 1
ATOM 6190 C C . ARG B 1 405 ? 12.870 -30.128 2.413 1.00 56.85 405 ARG C C 1
ATOM 6191 O O . ARG B 1 405 ? 13.955 -29.736 2.880 1.00 56.44 405 ARG C O 1
ATOM 6199 N N . GLY B 1 406 ? 12.084 -29.401 1.614 1.00 56.61 406 GLY C N 1
ATOM 6200 C CA . GLY B 1 406 ? 12.466 -28.041 1.184 1.00 55.83 406 GLY C CA 1
ATOM 6201 C C . GLY B 1 406 ? 11.296 -27.075 1.239 1.00 54.52 406 GLY C C 1
ATOM 6202 O O . GLY B 1 406 ? 11.375 -26.020 0.587 1.00 54.33 406 GLY C O 1
ATOM 6203 N N . THR B 1 407 ? 10.252 -27.416 1.998 1.00 53.83 407 THR C N 1
ATOM 6204 C CA . THR B 1 407 ? 9.083 -26.515 2.154 1.00 52.68 407 THR C CA 1
ATOM 6205 C C . THR B 1 407 ? 9.435 -25.390 3.119 1.00 50.82 407 THR C C 1
ATOM 6206 O O . THR B 1 407 ? 10.235 -25.631 4.036 1.00 50.37 407 THR C O 1
ATOM 6210 N N . PRO B 1 408 ? 8.907 -24.168 2.931 1.00 49.92 408 PRO C N 1
ATOM 6211 C CA . PRO B 1 408 ? 9.117 -23.107 3.900 1.00 48.29 408 PRO C CA 1
ATOM 6212 C C . PRO B 1 408 ? 8.197 -23.296 5.111 1.00 47.35 408 PRO C C 1
ATOM 6213 O O . PRO B 1 408 ? 8.172 -22.423 5.932 1.00 46.12 408 PRO C O 1
ATOM 6217 N N . PHE B 1 409 ? 7.506 -24.436 5.210 1.00 48.15 409 PHE C N 1
ATOM 6218 C CA . PHE B 1 409 ? 6.530 -24.616 6.279 1.00 47.60 409 PHE C CA 1
ATOM 6219 C C . PHE B 1 409 ? 6.953 -25.726 7.248 1.00 47.99 409 PHE C C 1
ATOM 6220 O O . PHE B 1 409 ? 7.491 -26.768 6.840 1.00 49.19 409 PHE C O 1
ATOM 6228 N N . VAL B 1 410 ? 6.720 -25.492 8.541 1.00 47.15 410 VAL C N 1
ATOM 6229 C CA . VAL B 1 410 ? 7.109 -26.453 9.568 1.00 47.65 410 VAL C CA 1
ATOM 6230 C C . VAL B 1 410 ? 5.900 -27.293 9.937 1.00 48.50 410 VAL C C 1
ATOM 6231 O O . VAL B 1 410 ? 4.807 -26.768 10.165 1.00 48.09 410 VAL C O 1
ATOM 6235 N N . ASP B 1 411 ? 6.139 -28.593 10.128 1.00 49.82 411 ASP C N 1
ATOM 6236 C CA . ASP B 1 411 ? 5.063 -29.511 10.572 1.00 50.97 411 ASP C CA 1
ATOM 6237 C C . ASP B 1 411 ? 4.748 -29.223 12.039 1.00 50.46 411 ASP C C 1
ATOM 6238 O O . ASP B 1 411 ? 5.670 -29.277 12.861 1.00 50.26 411 ASP C O 1
ATOM 6243 N N . PRO B 1 412 ? 3.479 -28.931 12.414 1.00 50.46 412 PRO C N 1
ATOM 6244 C CA . PRO B 1 412 ? 3.140 -28.636 13.801 1.00 50.21 412 PRO C CA 1
ATOM 6245 C C . PRO B 1 412 ? 3.420 -29.838 14.711 1.00 51.65 412 PRO C C 1
ATOM 6246 O O . PRO B 1 412 ? 3.329 -29.691 15.909 1.00 51.71 412 PRO C O 1
ATOM 6250 N N . SER B 1 413 ? 3.777 -30.985 14.131 1.00 52.95 413 SER C N 1
ATOM 6251 C CA . SER B 1 413 ? 4.001 -32.215 14.935 1.00 54.63 413 SER C CA 1
ATOM 6252 C C . SER B 1 413 ? 5.431 -32.254 15.476 1.00 54.34 413 SER C C 1
ATOM 6253 O O . SER B 1 413 ? 5.693 -33.070 16.376 1.00 55.57 413 SER C O 1
ATOM 6256 N N . VAL B 1 414 ? 6.315 -31.410 14.944 1.00 52.99 414 VAL C N 1
ATOM 6257 C CA . VAL B 1 414 ? 7.745 -31.446 15.363 1.00 52.96 414 VAL C CA 1
ATOM 6258 C C . VAL B 1 414 ? 7.920 -30.597 16.625 1.00 52.16 414 VAL C C 1
ATOM 6259 O O . VAL B 1 414 ? 7.146 -29.639 16.803 1.00 51.00 414 VAL C O 1
ATOM 6263 N N . TYR B 1 415 ? 8.893 -30.954 17.467 1.00 52.99 415 TYR C N 1
ATOM 6264 C CA . TYR B 1 415 ? 9.145 -30.224 18.739 1.00 52.65 415 TYR C CA 1
ATOM 6265 C C . TYR B 1 415 ? 7.816 -29.763 19.339 1.00 52.37 415 TYR C C 1
ATOM 6266 O O . TYR B 1 415 ? 7.651 -28.558 19.592 1.00 51.05 415 TYR C O 1
ATOM 6275 N N . LYS B 1 416 ? 6.904 -30.708 19.566 1.00 53.80 416 LYS C N 1
ATOM 6276 C CA . LYS B 1 416 ? 5.606 -30.367 20.200 1.00 53.96 416 LYS C CA 1
ATOM 6277 C C . LYS B 1 416 ? 5.837 -30.196 21.701 1.00 54.74 416 LYS C C 1
ATOM 6278 O O . LYS B 1 416 ? 6.419 -31.106 22.319 1.00 56.36 416 LYS C O 1
ATOM 6284 N N . PRO B 1 417 ? 5.415 -29.064 22.302 1.00 53.84 422 PRO C N 1
ATOM 6285 C CA . PRO B 1 417 ? 5.600 -28.834 23.731 1.00 54.86 422 PRO C CA 1
ATOM 6286 C C . PRO B 1 417 ? 5.153 -30.054 24.547 1.00 57.28 422 PRO C C 1
ATOM 6287 O O . PRO B 1 417 ? 6.015 -30.660 25.149 1.00 58.52 422 PRO C O 1
ATOM 6291 N N . ASP C 1 3 ? 19.016 -37.894 50.962 1.00 123.42 3 ASP E N 1
ATOM 6292 C CA . ASP C 1 3 ? 19.646 -36.925 51.866 1.00 118.73 3 ASP E CA 1
ATOM 6293 C C . ASP C 1 3 ? 20.894 -36.236 51.230 1.00 114.96 3 ASP E C 1
ATOM 6294 O O . ASP C 1 3 ? 21.487 -36.814 50.329 1.00 116.12 3 ASP E O 1
ATOM 6299 N N . ILE C 1 4 ? 21.247 -35.007 51.664 1.00 110.81 4 ILE E N 1
ATOM 6300 C CA . ILE C 1 4 ? 22.388 -34.259 51.109 1.00 107.29 4 ILE E CA 1
ATOM 6301 C C . ILE C 1 4 ? 23.723 -34.827 51.606 1.00 105.91 4 ILE E C 1
ATOM 6302 O O . ILE C 1 4 ? 23.782 -35.715 52.471 1.00 107.44 4 ILE E O 1
ATOM 6307 N N . LYS C 1 5 ? 24.802 -34.307 51.043 1.00 103.24 5 LYS E N 1
ATOM 6308 C CA . LYS C 1 5 ? 26.151 -34.674 51.397 1.00 101.70 5 LYS E CA 1
ATOM 6309 C C . LYS C 1 5 ? 26.940 -33.400 51.694 1.00 97.25 5 LYS E C 1
ATOM 6310 O O . LYS C 1 5 ? 26.608 -32.314 51.184 1.00 95.64 5 LYS E O 1
ATOM 6316 N N . VAL C 1 6 ? 27.960 -33.535 52.547 1.00 95.57 6 VAL E N 1
ATOM 6317 C CA . VAL C 1 6 ? 28.810 -32.404 52.895 1.00 91.64 6 VAL E CA 1
ATOM 6318 C C . VAL C 1 6 ? 29.835 -32.313 51.779 1.00 90.71 6 VAL E C 1
ATOM 6319 O O . VAL C 1 6 ? 30.817 -33.051 51.740 1.00 91.18 6 VAL E O 1
ATOM 6323 N N . GLU C 1 7 ? 29.637 -31.351 50.928 1.00 89.41 7 GLU E N 1
ATOM 6324 C CA . GLU C 1 7 ? 30.429 -31.268 49.726 1.00 89.05 7 GLU E CA 1
ATOM 6325 C C . GLU C 1 7 ? 31.728 -30.526 50.003 1.00 85.70 7 GLU E C 1
ATOM 6326 O O . GLU C 1 7 ? 31.688 -29.386 50.467 1.00 83.17 7 GLU E O 1
ATOM 6332 N N . PRO C 1 8 ? 32.883 -31.096 49.662 1.00 85.79 8 PRO E N 1
ATOM 6333 C CA . PRO C 1 8 ? 34.149 -30.420 50.004 1.00 82.82 8 PRO E CA 1
ATOM 6334 C C . PRO C 1 8 ? 34.423 -29.251 49.083 1.00 80.85 8 PRO E C 1
ATOM 6335 O O . PRO C 1 8 ? 33.898 -29.172 47.969 1.00 82.10 8 PRO E O 1
ATOM 6339 N N . ALA C 1 9 ? 35.250 -28.331 49.557 1.00 77.99 9 ALA E N 1
ATOM 6340 C CA . ALA C 1 9 ? 35.633 -27.205 48.718 1.00 76.22 9 ALA E CA 1
ATOM 6341 C C . ALA C 1 9 ? 36.655 -27.649 47.655 1.00 76.85 9 ALA E C 1
ATOM 6342 O O . ALA C 1 9 ? 37.387 -28.627 47.836 1.00 77.85 9 ALA E O 1
ATOM 6344 N N . LYS C 1 10 ? 36.689 -26.933 46.524 1.00 76.53 10 LYS E N 1
ATOM 6345 C CA . LYS C 1 10 ? 37.338 -27.444 45.311 1.00 77.93 10 LYS E CA 1
ATOM 6346 C C . LYS C 1 10 ? 38.768 -26.922 45.169 1.00 75.97 10 LYS E C 1
ATOM 6347 O O . LYS C 1 10 ? 38.998 -25.708 45.128 1.00 73.86 10 LYS E O 1
ATOM 6353 N N . GLY C 1 11 ? 39.716 -27.844 45.044 1.00 76.97 11 GLY E N 1
ATOM 6354 C CA . GLY C 1 11 ? 41.096 -27.501 44.773 1.00 75.68 11 GLY E CA 1
ATOM 6355 C C . GLY C 1 11 ? 42.018 -27.422 45.969 1.00 73.97 11 GLY E C 1
ATOM 6356 O O . GLY C 1 11 ? 43.176 -27.016 45.804 1.00 72.83 11 GLY E O 1
ATOM 6357 N N . ILE C 1 12 ? 41.541 -27.784 47.168 1.00 73.96 12 ILE E N 1
ATOM 6358 C CA . ILE C 1 12 ? 42.319 -27.774 48.410 1.00 72.74 12 ILE E CA 1
ATOM 6359 C C . ILE C 1 12 ? 43.013 -29.106 48.691 1.00 74.76 12 ILE E C 1
ATOM 6360 O O . ILE C 1 12 ? 42.442 -30.194 48.505 1.00 77.25 12 ILE E O 1
ATOM 6365 N N . SER C 1 13 ? 44.267 -28.995 49.162 1.00 73.87 13 SER E N 1
ATOM 6366 C CA . SER C 1 13 ? 45.108 -30.069 49.691 1.00 75.54 13 SER E CA 1
ATOM 6367 C C . SER C 1 13 ? 44.391 -30.955 50.693 1.00 77.16 13 SER E C 1
ATOM 6368 O O . SER C 1 13 ? 44.827 -32.093 50.920 1.00 79.46 13 SER E O 1
ATOM 6371 N N . TYR C 1 14 ? 43.330 -30.444 51.311 1.00 76.18 14 TYR E N 1
ATOM 6372 C CA . TYR C 1 14 ? 42.690 -31.046 52.463 1.00 77.32 14 TYR E CA 1
ATOM 6373 C C . TYR C 1 14 ? 41.190 -30.851 52.322 1.00 77.53 14 TYR E C 1
ATOM 6374 O O . TYR C 1 14 ? 40.723 -30.133 51.438 1.00 76.55 14 TYR E O 1
ATOM 6383 N N . PHE C 1 15 ? 40.427 -31.461 53.216 1.00 78.95 15 PHE E N 1
ATOM 6384 C CA . PHE C 1 15 ? 38.983 -31.333 53.179 1.00 79.45 15 PHE E CA 1
ATOM 6385 C C . PHE C 1 15 ? 38.552 -30.108 53.970 1.00 76.97 15 PHE E C 1
ATOM 6386 O O . PHE C 1 15 ? 38.965 -29.945 55.120 1.00 76.23 15 PHE E O 1
ATOM 6394 N N . THR C 1 16 ? 37.671 -29.285 53.408 1.00 76.04 16 THR E N 1
ATOM 6395 C CA . THR C 1 16 ? 36.912 -28.506 54.373 1.00 74.86 16 THR E CA 1
ATOM 6396 C C . THR C 1 16 ? 35.560 -28.195 53.751 1.00 75.49 16 THR E C 1
ATOM 6397 O O . THR C 1 16 ? 35.422 -28.233 52.520 1.00 76.10 16 THR E O 1
ATOM 6401 N N . PRO C 1 17 ? 34.495 -28.039 54.574 1.00 75.90 17 PRO E N 1
ATOM 6402 C CA . PRO C 1 17 ? 33.173 -27.722 54.061 1.00 76.73 17 PRO E CA 1
ATOM 6403 C C . PRO C 1 17 ? 33.235 -26.542 53.090 1.00 75.01 17 PRO E C 1
ATOM 6404 O O . PRO C 1 17 ? 33.970 -25.613 53.343 1.00 72.70 17 PRO E O 1
ATOM 6408 N N . ALA C 1 18 ? 32.511 -26.664 51.981 1.00 76.48 18 ALA E N 1
ATOM 6409 C CA . ALA C 1 18 ? 32.521 -25.610 50.952 1.00 75.36 18 ALA E CA 1
ATOM 6410 C C . ALA C 1 18 ? 31.516 -24.532 51.338 1.00 74.69 18 ALA E C 1
ATOM 6411 O O . ALA C 1 18 ? 30.451 -24.874 51.873 1.00 76.18 18 ALA E O 1
ATOM 6413 N N . GLN C 1 19 ? 31.857 -23.278 51.064 1.00 72.75 19 GLN E N 1
ATOM 6414 C CA . GLN C 1 19 ? 30.970 -22.165 51.463 1.00 72.19 19 GLN E CA 1
ATOM 6415 C C . GLN C 1 19 ? 30.330 -21.562 50.218 1.00 73.13 19 GLN E C 1
ATOM 6416 O O . GLN C 1 19 ? 30.786 -20.490 49.784 1.00 71.72 19 GLN E O 1
ATOM 6422 N N . GLU C 1 20 ? 29.313 -22.225 49.663 1.00 75.68 20 GLU E N 1
ATOM 6423 C CA . GLU C 1 20 ? 28.575 -21.592 48.544 1.00 76.96 20 GLU E CA 1
ATOM 6424 C C . GLU C 1 20 ? 28.062 -20.261 49.087 1.00 75.85 20 GLU E C 1
ATOM 6425 O O . GLU C 1 20 ? 28.065 -20.097 50.319 1.00 74.69 20 GLU E O 1
ATOM 6431 N N . THR C 1 21 ? 27.597 -19.362 48.227 1.00 76.51 21 THR E N 1
ATOM 6432 C CA . THR C 1 21 ? 27.227 -18.009 48.723 1.00 75.53 21 THR E CA 1
ATOM 6433 C C . THR C 1 21 ? 28.319 -17.565 49.702 1.00 72.70 21 THR E C 1
ATOM 6434 O O . THR C 1 21 ? 28.063 -17.548 50.914 1.00 72.14 21 THR E O 1
ATOM 6438 N N . PRO C 1 22 ? 29.525 -17.204 49.217 1.00 71.11 22 PRO E N 1
ATOM 6439 C CA . PRO C 1 22 ? 30.643 -16.818 50.088 1.00 68.67 22 PRO E CA 1
ATOM 6440 C C . PRO C 1 22 ? 30.325 -15.731 51.125 1.00 67.75 22 PRO E C 1
ATOM 6441 O O . PRO C 1 22 ? 29.359 -15.023 50.956 1.00 68.82 22 PRO E O 1
ATOM 6445 N N . ALA C 1 23 ? 31.160 -15.620 52.161 1.00 66.03 23 ALA E N 1
ATOM 6446 C CA . ALA C 1 23 ? 30.954 -14.597 53.210 1.00 65.29 23 ALA E CA 1
ATOM 6447 C C . ALA C 1 23 ? 31.163 -13.200 52.630 1.00 64.85 23 ALA E C 1
ATOM 6448 O O . ALA C 1 23 ? 31.896 -13.073 51.642 1.00 64.47 23 ALA E O 1
ATOM 6450 N N . GLY C 1 24 ? 30.553 -12.191 53.247 1.00 65.09 24 GLY E N 1
ATOM 6451 C CA . GLY C 1 24 ? 30.649 -10.813 52.735 1.00 65.10 24 GLY E CA 1
ATOM 6452 C C . GLY C 1 24 ? 29.698 -10.612 51.576 1.00 67.00 24 GLY E C 1
ATOM 6453 O O . GLY C 1 24 ? 29.438 -9.450 51.217 1.00 67.67 24 GLY E O 1
ATOM 6454 N N . THR C 1 25 ? 29.202 -11.716 51.013 1.00 68.10 25 THR E N 1
ATOM 6455 C CA . THR C 1 25 ? 28.249 -11.645 49.881 1.00 70.32 25 THR E CA 1
ATOM 6456 C C . THR C 1 25 ? 26.895 -11.192 50.414 1.00 71.94 25 THR E C 1
ATOM 6457 O O . THR C 1 25 ? 26.321 -11.908 51.249 1.00 72.28 25 THR E O 1
ATOM 6461 N N . ALA C 1 26 ? 26.420 -10.039 49.952 1.00 73.10 26 ALA E N 1
ATOM 6462 C CA . ALA C 1 26 ? 25.095 -9.548 50.379 1.00 75.02 26 ALA E CA 1
ATOM 6463 C C . ALA C 1 26 ? 23.992 -10.240 49.578 1.00 77.60 26 ALA E C 1
ATOM 6464 O O . ALA C 1 26 ? 24.320 -11.030 48.677 1.00 77.86 26 ALA E O 1
ATOM 6466 N N . ALA C 1 27 ? 22.735 -9.941 49.888 1.00 79.68 27 ALA E N 1
ATOM 6467 C CA . ALA C 1 27 ? 21.589 -10.556 49.229 1.00 82.51 27 ALA E CA 1
ATOM 6468 C C . ALA C 1 27 ? 20.949 -9.564 48.251 1.00 84.94 27 ALA E C 1
ATOM 6469 O O . ALA C 1 27 ? 20.509 -8.481 48.667 1.00 85.62 27 ALA E O 1
ATOM 6471 N N . ASN C 1 28 ? 20.921 -9.924 46.936 1.00 86.49 28 ASN E N 1
ATOM 6472 C CA . ASN C 1 28 ? 20.353 -9.014 45.937 1.00 89.11 28 ASN E CA 1
ATOM 6473 C C . ASN C 1 28 ? 18.828 -8.927 46.019 1.00 92.41 28 ASN E C 1
ATOM 6474 O O . ASN C 1 28 ? 18.275 -7.841 45.772 1.00 94.32 28 ASN E O 1
ATOM 6479 N N . PRO C 1 29 ? 18.104 -10.011 46.301 1.00 93.52 29 PRO E N 1
ATOM 6480 C CA . PRO C 1 29 ? 16.813 -9.856 46.993 1.00 95.67 29 PRO E CA 1
ATOM 6481 C C . PRO C 1 29 ? 17.014 -9.658 48.488 1.00 93.36 29 PRO E C 1
ATOM 6482 O O . PRO C 1 29 ? 16.948 -10.625 49.244 1.00 92.56 29 PRO E O 1
ATOM 6486 N N . GLN C 1 30 ? 17.223 -8.409 48.927 1.00 92.62 30 GLN E N 1
ATOM 6487 C CA . GLN C 1 30 ? 17.189 -8.106 50.358 1.00 91.24 30 GLN E CA 1
ATOM 6488 C C . GLN C 1 30 ? 15.802 -8.413 50.934 1.00 93.82 30 GLN E C 1
ATOM 6489 O O . GLN C 1 30 ? 14.784 -7.832 50.502 1.00 96.92 30 GLN E O 1
ATOM 6495 N N . THR C 1 31 ? 15.784 -9.212 52.017 1.00 92.65 31 THR E N 1
ATOM 6496 C CA . THR C 1 31 ? 14.507 -9.432 52.707 1.00 95.06 31 THR E CA 1
ATOM 6497 C C . THR C 1 31 ? 13.997 -8.135 53.338 1.00 96.07 31 THR E C 1
ATOM 6498 O O . THR C 1 31 ? 12.783 -7.856 53.351 1.00 99.20 31 THR E O 1
ATOM 6502 N N . SER C 1 32 ? 14.923 -7.280 53.761 1.00 93.78 32 SER E N 1
ATOM 6503 C CA . SER C 1 32 ? 14.565 -5.989 54.322 1.00 94.80 32 SER E CA 1
ATOM 6504 C C . SER C 1 32 ? 13.912 -5.117 53.268 1.00 97.73 32 SER E C 1
ATOM 6505 O O . SER C 1 32 ? 13.503 -3.993 53.569 1.00 99.25 32 SER E O 1
ATOM 6508 N N . GLY C 1 33 ? 13.803 -5.635 52.042 1.00 98.80 33 GLY E N 1
ATOM 6509 C CA . GLY C 1 33 ? 13.191 -4.948 50.920 1.00 101.91 33 GLY E CA 1
ATOM 6510 C C . GLY C 1 33 ? 13.888 -3.639 50.603 1.00 101.38 33 GLY E C 1
ATOM 6511 O O . GLY C 1 33 ? 13.347 -2.758 49.909 1.00 104.27 33 GLY E O 1
ATOM 6512 N N . LYS C 1 34 ? 15.126 -3.504 51.074 1.00 97.90 34 LYS E N 1
ATOM 6513 C CA . LYS C 1 34 ? 15.695 -2.173 51.091 1.00 97.63 34 LYS E CA 1
ATOM 6514 C C . LYS C 1 34 ? 16.903 -2.166 50.181 1.00 95.69 34 LYS E C 1
ATOM 6515 O O . LYS C 1 34 ? 17.500 -3.207 49.912 1.00 93.70 34 LYS E O 1
ATOM 6521 N N . ALA C 1 35 ? 17.195 -1.001 49.638 1.00 96.72 35 ALA E N 1
ATOM 6522 C CA . ALA C 1 35 ? 18.218 -0.948 48.612 1.00 95.56 35 ALA E CA 1
ATOM 6523 C C . ALA C 1 35 ? 19.589 -1.329 49.176 1.00 91.50 35 ALA E C 1
ATOM 6524 O O . ALA C 1 35 ? 19.961 -0.989 50.308 1.00 89.89 35 ALA E O 1
ATOM 6526 N N . ILE C 1 36 ? 20.332 -2.070 48.369 1.00 90.08 36 ILE E N 1
ATOM 6527 C CA . ILE C 1 36 ? 21.536 -2.773 48.785 1.00 86.50 36 ILE E CA 1
ATOM 6528 C C . ILE C 1 36 ? 22.763 -1.875 48.619 1.00 85.02 36 ILE E C 1
ATOM 6529 O O . ILE C 1 36 ? 23.306 -1.770 47.513 1.00 85.27 36 ILE E O 1
ATOM 6534 N N . PRO C 1 37 ? 23.270 -1.268 49.697 1.00 83.56 37 PRO E N 1
ATOM 6535 C CA . PRO C 1 37 ? 24.230 -0.151 49.575 1.00 83.06 37 PRO E CA 1
ATOM 6536 C C . PRO C 1 37 ? 25.531 -0.526 48.873 1.00 81.00 37 PRO E C 1
ATOM 6537 O O . PRO C 1 37 ? 25.896 -1.695 48.704 1.00 79.36 37 PRO E O 1
ATOM 6541 N N . LYS C 1 38 ? 26.262 0.530 48.504 1.00 81.28 38 LYS E N 1
ATOM 6542 C CA . LYS C 1 38 ? 27.427 0.374 47.644 1.00 80.01 38 LYS E CA 1
ATOM 6543 C C . LYS C 1 38 ? 28.481 -0.512 48.286 1.00 76.73 38 LYS E C 1
ATOM 6544 O O . LYS C 1 38 ? 28.935 -1.481 47.670 1.00 75.65 38 LYS E O 1
ATOM 6550 N N . LEU C 1 39 ? 28.876 -0.203 49.535 1.00 75.35 39 LEU E N 1
ATOM 6551 C CA . LEU C 1 39 ? 29.910 -0.979 50.216 1.00 72.52 39 LEU E CA 1
ATOM 6552 C C . LEU C 1 39 ? 29.688 -2.480 50.104 1.00 71.53 39 LEU E C 1
ATOM 6553 O O . LEU C 1 39 ? 30.648 -3.247 50.233 1.00 69.50 39 LEU E O 1
ATOM 6558 N N . PHE C 1 40 ? 28.455 -2.915 49.827 1.00 73.18 40 PHE E N 1
ATOM 6559 C CA . PHE C 1 40 ? 28.152 -4.333 49.718 1.00 72.68 40 PHE E CA 1
ATOM 6560 C C . PHE C 1 40 ? 27.679 -4.732 48.321 1.00 74.41 40 PHE E C 1
ATOM 6561 O O . PHE C 1 40 ? 27.238 -5.880 48.121 1.00 74.66 40 PHE E O 1
ATOM 6569 N N . GLN C 1 41 ? 27.866 -3.822 47.363 1.00 75.67 41 GLN E N 1
ATOM 6570 C CA . GLN C 1 41 ? 27.600 -4.170 45.945 1.00 77.41 41 GLN E CA 1
ATOM 6571 C C . GLN C 1 41 ? 28.940 -4.628 45.379 1.00 75.62 41 GLN E C 1
ATOM 6572 O O . GLN C 1 41 ? 29.933 -3.922 45.600 1.00 74.32 41 GLN E O 1
ATOM 6578 N N . PRO C 1 42 ? 29.034 -5.784 44.699 1.00 75.63 42 PRO E N 1
ATOM 6579 C CA . PRO C 1 42 ? 30.332 -6.284 44.246 1.00 73.96 42 PRO E CA 1
ATOM 6580 C C . PRO C 1 42 ? 30.997 -5.424 43.165 1.00 74.80 42 PRO E C 1
ATOM 6581 O O . PRO C 1 42 ? 30.296 -4.708 42.484 1.00 77.19 42 PRO E O 1
ATOM 6585 N N . ILE C 1 43 ? 32.327 -5.493 43.056 1.00 73.02 43 ILE E N 1
ATOM 6586 C CA . ILE C 1 43 ? 33.055 -4.772 41.970 1.00 73.90 43 ILE E CA 1
ATOM 6587 C C . ILE C 1 43 ? 33.779 -5.829 41.143 1.00 73.50 43 ILE E C 1
ATOM 6588 O O . ILE C 1 43 ? 34.475 -6.668 41.739 1.00 71.41 43 ILE E O 1
ATOM 6593 N N . THR C 1 44 ? 33.603 -5.797 39.823 1.00 75.71 44 THR E N 1
ATOM 6594 C CA . THR C 1 44 ? 34.343 -6.745 38.953 1.00 75.65 44 THR E CA 1
ATOM 6595 C C . THR C 1 44 ? 35.460 -5.990 38.234 1.00 75.72 44 THR E C 1
ATOM 6596 O O . THR C 1 44 ? 35.142 -5.171 37.360 1.00 78.02 44 THR E O 1
ATOM 6600 N N . ILE C 1 45 ? 36.709 -6.225 38.635 1.00 73.48 45 ILE E N 1
ATOM 6601 C CA . ILE C 1 45 ? 37.871 -5.603 37.943 1.00 73.59 45 ILE E CA 1
ATOM 6602 C C . ILE C 1 45 ? 38.481 -6.706 37.088 1.00 73.82 45 ILE E C 1
ATOM 6603 O O . ILE C 1 45 ? 38.631 -7.820 37.614 1.00 72.42 45 ILE E O 1
ATOM 6608 N N . ARG C 1 46 ? 38.808 -6.414 35.826 1.00 75.75 46 ARG E N 1
ATOM 6609 C CA . ARG C 1 46 ? 39.273 -7.490 34.917 1.00 76.49 46 ARG E CA 1
ATOM 6610 C C . ARG C 1 46 ? 38.205 -8.574 34.990 1.00 77.21 46 ARG E C 1
ATOM 6611 O O . ARG C 1 46 ? 37.017 -8.216 35.011 1.00 78.63 46 ARG E O 1
ATOM 6619 N N . GLY C 1 47 ? 38.594 -9.844 35.035 1.00 76.51 47 GLY E N 1
ATOM 6620 C CA . GLY C 1 47 ? 37.545 -10.831 35.217 1.00 77.31 47 GLY E CA 1
ATOM 6621 C C . GLY C 1 47 ? 37.070 -11.016 36.647 1.00 75.32 47 GLY E C 1
ATOM 6622 O O . GLY C 1 47 ? 36.061 -11.699 36.869 1.00 76.18 47 GLY E O 1
ATOM 6623 N N . LEU C 1 48 ? 37.762 -10.388 37.610 1.00 72.93 48 LEU E N 1
ATOM 6624 C CA . LEU C 1 48 ? 37.708 -10.734 39.026 1.00 70.77 48 LEU E CA 1
ATOM 6625 C C . LEU C 1 48 ? 36.591 -9.988 39.740 1.00 70.94 48 LEU E C 1
ATOM 6626 O O . LEU C 1 48 ? 36.546 -8.755 39.720 1.00 71.18 48 LEU E O 1
ATOM 6631 N N . THR C 1 49 ? 35.721 -10.726 40.419 1.00 70.92 49 THR E N 1
ATOM 6632 C CA . THR C 1 49 ? 34.623 -10.133 41.172 1.00 71.19 49 THR E CA 1
ATOM 6633 C C . THR C 1 49 ? 34.867 -10.233 42.683 1.00 68.88 49 THR E C 1
ATOM 6634 O O . THR C 1 49 ? 35.173 -11.309 43.213 1.00 67.88 49 THR E O 1
ATOM 6638 N N . PHE C 1 50 ? 34.722 -9.103 43.368 1.00 68.32 50 PHE E N 1
ATOM 6639 C CA . PHE C 1 50 ? 34.864 -9.008 44.817 1.00 66.51 50 PHE E CA 1
ATOM 6640 C C . PHE C 1 50 ? 33.492 -8.913 45.461 1.00 67.45 50 PHE E C 1
ATOM 6641 O O . PHE C 1 50 ? 32.687 -8.063 45.063 1.00 69.08 50 PHE E O 1
ATOM 6649 N N . GLN C 1 51 ? 33.236 -9.765 46.466 1.00 66.62 51 GLN E N 1
ATOM 6650 C CA . GLN C 1 51 ? 31.886 -9.859 47.023 1.00 67.76 51 GLN E CA 1
ATOM 6651 C C . GLN C 1 51 ? 31.404 -8.524 47.581 1.00 68.07 51 GLN E C 1
ATOM 6652 O O . GLN C 1 51 ? 30.196 -8.288 47.634 1.00 69.73 51 GLN E O 1
ATOM 6658 N N . ASN C 1 52 ? 32.314 -7.618 47.925 1.00 66.83 52 ASN E N 1
ATOM 6659 C CA . ASN C 1 52 ? 31.964 -6.345 48.552 1.00 67.22 52 ASN E CA 1
ATOM 6660 C C . ASN C 1 52 ? 33.198 -5.435 48.530 1.00 66.18 52 ASN E C 1
ATOM 6661 O O . ASN C 1 52 ? 34.295 -5.844 48.141 1.00 65.03 52 ASN E O 1
ATOM 6666 N N . ARG C 1 53 ? 33.012 -4.198 48.982 1.00 66.78 53 ARG E N 1
ATOM 6667 C CA . ARG C 1 53 ? 33.950 -3.112 48.741 1.00 66.67 53 ARG E CA 1
ATOM 6668 C C . ARG C 1 53 ? 34.753 -2.756 49.979 1.00 65.19 53 ARG E C 1
ATOM 6669 O O . ARG C 1 53 ? 35.366 -1.680 50.028 1.00 65.46 53 ARG E O 1
ATOM 6677 N N . LEU C 1 54 ? 34.727 -3.626 50.991 1.00 63.94 54 LEU E N 1
ATOM 6678 C CA . LEU C 1 54 ? 35.447 -3.454 52.233 1.00 62.73 54 LEU E CA 1
ATOM 6679 C C . LEU C 1 54 ? 36.591 -4.443 52.256 1.00 61.02 54 LEU E C 1
ATOM 6680 O O . LEU C 1 54 ? 36.366 -5.646 52.421 1.00 60.47 54 LEU E O 1
ATOM 6685 N N . GLY C 1 55 ? 37.810 -3.955 52.074 1.00 60.44 55 GLY E N 1
ATOM 6686 C CA . GLY C 1 55 ? 38.975 -4.814 51.987 1.00 59.09 55 GLY E CA 1
ATOM 6687 C C . GLY C 1 55 ? 39.925 -4.664 53.161 1.00 58.20 55 GLY E C 1
ATOM 6688 O O . GLY C 1 55 ? 39.947 -3.634 53.835 1.00 58.69 55 GLY E O 1
ATOM 6689 N N . VAL C 1 56 ? 40.729 -5.703 53.389 1.00 57.14 56 VAL E N 1
ATOM 6690 C CA . VAL C 1 56 ? 41.754 -5.695 54.429 1.00 56.48 56 VAL E CA 1
ATOM 6691 C C . VAL C 1 56 ? 43.015 -5.033 53.883 1.00 56.42 56 VAL E C 1
ATOM 6692 O O . VAL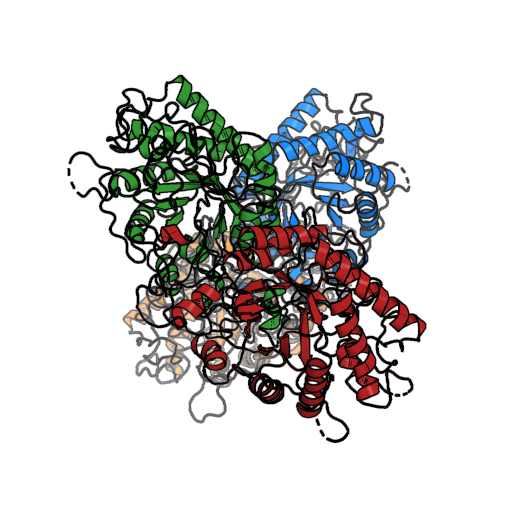 C 1 56 ? 43.616 -5.520 52.920 1.00 56.13 56 VAL E O 1
ATOM 6696 N N . SER C 1 57 ? 43.430 -3.940 54.514 1.00 56.88 57 SER E N 1
ATOM 6697 C CA . SER C 1 57 ? 44.641 -3.239 54.118 1.00 57.08 57 SER E CA 1
ATOM 6698 C C . SER C 1 57 ? 45.892 -4.066 54.453 1.00 56.29 57 SER E C 1
ATOM 6699 O O . SER C 1 57 ? 45.919 -4.816 55.440 1.00 55.85 57 SER E O 1
ATOM 6702 N N . PRO C 1 58 ? 46.935 -3.967 53.622 1.00 56.29 58 PRO E N 1
ATOM 6703 C CA . PRO C 1 58 ? 48.179 -4.710 53.898 1.00 55.82 58 PRO E CA 1
ATOM 6704 C C . PRO C 1 58 ? 48.769 -4.280 55.236 1.00 56.18 58 PRO E C 1
ATOM 6705 O O . PRO C 1 58 ? 48.982 -3.079 55.501 1.00 57.04 58 PRO E O 1
ATOM 6709 N N . MET C 1 59 ? 48.977 -5.267 56.110 1.00 55.79 59 MET E N 1
ATOM 6710 C CA . MET C 1 59 ? 49.554 -5.030 57.433 1.00 56.35 59 MET E CA 1
ATOM 6711 C C . MET C 1 59 ? 50.685 -6.010 57.728 1.00 56.28 59 MET E C 1
ATOM 6712 O O . MET C 1 59 ? 50.461 -7.217 57.855 1.00 55.83 59 MET E O 1
ATOM 6717 N N . CYS C 1 60 ? 51.893 -5.474 57.808 1.00 56.99 60 CYS E N 1
ATOM 6718 C CA . CYS C 1 60 ? 53.056 -6.237 58.213 1.00 57.35 60 CYS E CA 1
ATOM 6719 C C . CYS C 1 60 ? 52.852 -6.771 59.622 1.00 57.79 60 CYS E C 1
ATOM 6720 O O . CYS C 1 60 ? 52.365 -6.066 60.516 1.00 58.35 60 CYS E O 1
ATOM 6723 N N . GLN C 1 61 ? 53.228 -8.027 59.815 1.00 57.76 61 GLN E N 1
ATOM 6724 C CA . GLN C 1 61 ? 53.068 -8.682 61.093 1.00 58.39 61 GLN E CA 1
ATOM 6725 C C . GLN C 1 61 ? 54.391 -8.985 61.773 1.00 59.70 61 GLN E C 1
ATOM 6726 O O . GLN C 1 61 ? 54.379 -9.422 62.925 1.00 60.63 61 GLN E O 1
ATOM 6732 N N . TYR C 1 62 ? 55.521 -8.775 61.095 1.00 60.00 62 TYR E N 1
ATOM 6733 C CA . TYR C 1 62 ? 56.854 -8.898 61.693 1.00 61.54 62 TYR E CA 1
ATOM 6734 C C . TYR C 1 62 ? 57.047 -10.254 62.382 1.00 62.27 62 TYR E C 1
ATOM 6735 O O . TYR C 1 62 ? 57.486 -10.347 63.532 1.00 63.79 62 TYR E O 1
ATOM 6744 N N . SER C 1 63 ? 56.731 -11.321 61.647 1.00 61.44 63 SER E N 1
ATOM 6745 C CA . SER C 1 63 ? 56.609 -12.636 62.263 1.00 62.15 63 SER E CA 1
ATOM 6746 C C . SER C 1 63 ? 57.069 -13.733 61.309 1.00 62.10 63 SER E C 1
ATOM 6747 O O . SER C 1 63 ? 56.757 -14.905 61.544 1.00 62.55 63 SER E O 1
ATOM 6750 N N . ALA C 1 64 ? 57.781 -13.390 60.242 1.00 61.77 64 ALA E N 1
ATOM 6751 C CA . ALA C 1 64 ? 58.350 -14.344 59.297 1.00 62.00 64 ALA E CA 1
ATOM 6752 C C . ALA C 1 64 ? 59.787 -14.677 59.685 1.00 63.86 64 ALA E C 1
ATOM 6753 O O . ALA C 1 64 ? 60.460 -13.901 60.369 1.00 64.77 64 ALA E O 1
ATOM 6755 N N . GLU C 1 65 ? 60.258 -15.839 59.241 1.00 64.67 65 GLU E N 1
ATOM 6756 C CA . GLU C 1 65 ? 61.653 -16.226 59.416 1.00 66.62 65 GLU E CA 1
ATOM 6757 C C . GLU C 1 65 ? 62.274 -16.440 58.040 1.00 66.51 65 GLU E C 1
ATOM 6758 O O . GLU C 1 65 ? 61.779 -17.264 57.259 1.00 66.04 65 GLU E O 1
ATOM 6764 N N . ASP C 1 66 ? 63.343 -15.682 57.745 1.00 67.14 66 ASP E N 1
ATOM 6765 C CA . ASP C 1 66 ? 63.959 -15.608 56.408 1.00 67.06 66 ASP E CA 1
ATOM 6766 C C . ASP C 1 66 ? 62.907 -15.490 55.301 1.00 65.13 66 ASP E C 1
ATOM 6767 O O . ASP C 1 66 ? 62.910 -16.232 54.313 1.00 65.19 66 ASP E O 1
ATOM 6772 N N . GLY C 1 67 ? 61.991 -14.545 55.468 1.00 63.66 67 GLY E N 1
ATOM 6773 C CA . GLY C 1 67 ? 60.953 -14.347 54.480 1.00 62.08 67 GLY E CA 1
ATOM 6774 C C . GLY C 1 67 ? 59.871 -15.401 54.434 1.00 61.55 67 GLY E C 1
ATOM 6775 O O . GLY C 1 67 ? 58.982 -15.309 53.579 1.00 60.49 67 GLY E O 1
ATOM 6776 N N . HIS C 1 68 ? 59.887 -16.388 55.321 1.00 62.48 68 HIS E N 1
ATOM 6777 C CA . HIS C 1 68 ? 58.884 -17.447 55.300 1.00 62.31 68 HIS E CA 1
ATOM 6778 C C . HIS C 1 68 ? 57.750 -17.156 56.281 1.00 61.50 68 HIS E C 1
ATOM 6779 O O . HIS C 1 68 ? 57.979 -17.047 57.490 1.00 62.18 68 HIS E O 1
ATOM 6786 N N . MET C 1 69 ? 56.521 -17.165 55.767 1.00 60.36 69 MET E N 1
ATOM 6787 C CA . MET C 1 69 ? 55.337 -17.023 56.642 1.00 59.76 69 MET E CA 1
ATOM 6788 C C . MET C 1 69 ? 55.205 -18.313 57.450 1.00 61.03 69 MET E C 1
ATOM 6789 O O . MET C 1 69 ? 55.776 -19.329 57.024 1.00 62.15 69 MET E O 1
ATOM 6794 N N . THR C 1 70 ? 54.478 -18.274 58.566 1.00 61.08 70 THR E N 1
ATOM 6795 C CA . THR C 1 70 ? 54.358 -19.460 59.447 1.00 62.59 70 THR E CA 1
ATOM 6796 C C . THR C 1 70 ? 52.882 -19.733 59.719 1.00 62.13 70 THR E C 1
ATOM 6797 O O . THR C 1 70 ? 52.042 -19.183 58.990 1.00 60.76 70 THR E O 1
ATOM 6801 N N . ASP C 1 71 ? 52.590 -20.540 60.738 1.00 63.46 71 ASP E N 1
ATOM 6802 C CA . ASP C 1 71 ? 51.182 -20.807 61.127 1.00 63.29 71 ASP E CA 1
ATOM 6803 C C . ASP C 1 71 ? 50.593 -19.540 61.738 1.00 62.14 71 ASP E C 1
ATOM 6804 O O . ASP C 1 71 ? 49.364 -19.469 61.882 1.00 61.70 71 ASP E O 1
ATOM 6809 N N . TYR C 1 72 ? 51.450 -18.580 62.080 1.00 61.91 72 TYR E N 1
ATOM 6810 C CA . TYR C 1 72 ? 50.955 -17.295 62.617 1.00 61.04 72 TYR E CA 1
ATOM 6811 C C . TYR C 1 72 ? 50.042 -16.653 61.588 1.00 59.43 72 TYR E C 1
ATOM 6812 O O . TYR C 1 72 ? 48.936 -16.235 61.953 1.00 59.03 72 TYR E O 1
ATOM 6821 N N . HIS C 1 73 ? 50.498 -16.585 60.341 1.00 58.76 73 HIS E N 1
ATOM 6822 C CA . HIS C 1 73 ? 49.723 -15.877 59.292 1.00 57.48 73 HIS E CA 1
ATOM 6823 C C . HIS C 1 73 ? 48.461 -16.664 58.936 1.00 57.50 73 HIS E C 1
ATOM 6824 O O . HIS C 1 73 ? 47.500 -16.044 58.454 1.00 56.75 73 HIS E O 1
ATOM 6831 N N . LEU C 1 74 ? 48.470 -17.975 59.169 1.00 58.56 74 LEU E N 1
ATOM 6832 C CA . LEU C 1 74 ? 47.274 -18.807 58.895 1.00 58.95 74 LEU E CA 1
ATOM 6833 C C . LEU C 1 74 ? 46.224 -18.503 59.960 1.00 59.05 74 LEU E C 1
ATOM 6834 O O . LEU C 1 74 ? 45.029 -18.541 59.639 1.00 58.91 74 LEU E O 1
ATOM 6839 N N . ALA C 1 75 ? 46.667 -18.204 61.177 1.00 59.48 75 ALA E N 1
ATOM 6840 C CA . ALA C 1 75 ? 45.728 -17.841 62.259 1.00 59.75 75 ALA E CA 1
ATOM 6841 C C . ALA C 1 75 ? 45.354 -16.369 62.112 1.00 58.59 75 ALA E C 1
ATOM 6842 O O . ALA C 1 75 ? 44.177 -16.035 62.302 1.00 58.49 75 ALA E O 1
ATOM 6844 N N . HIS C 1 76 ? 46.333 -15.533 61.776 1.00 57.96 76 HIS E N 1
ATOM 6845 C CA . HIS C 1 76 ? 46.092 -14.078 61.611 1.00 57.15 76 HIS E CA 1
ATOM 6846 C C . HIS C 1 76 ? 45.069 -13.834 60.509 1.00 56.42 76 HIS E C 1
ATOM 6847 O O . HIS C 1 76 ? 43.952 -13.403 60.833 1.00 56.49 76 HIS E O 1
ATOM 6854 N N . LEU C 1 77 ? 45.443 -14.106 59.260 1.00 55.98 77 LEU E N 1
ATOM 6855 C CA . LEU C 1 77 ? 44.542 -13.800 58.122 1.00 55.55 77 LEU E CA 1
ATOM 6856 C C . LEU C 1 77 ? 43.423 -14.843 58.039 1.00 56.12 77 LEU E C 1
ATOM 6857 O O . LEU C 1 77 ? 42.365 -14.503 57.503 1.00 56.11 77 LEU E O 1
ATOM 6862 N N . GLY C 1 78 ? 43.640 -16.051 58.555 1.00 56.86 78 GLY E N 1
ATOM 6863 C CA . GLY C 1 78 ? 42.577 -17.035 58.475 1.00 57.68 78 GLY E CA 1
ATOM 6864 C C . GLY C 1 78 ? 41.272 -16.564 59.095 1.00 57.90 78 GLY E C 1
ATOM 6865 O O . GLY C 1 78 ? 40.215 -16.527 58.431 1.00 58.10 78 GLY E O 1
ATOM 6866 N N . GLY C 1 79 ? 41.366 -16.187 60.381 1.00 58.06 79 GLY E N 1
ATOM 6867 C CA . GLY C 1 79 ? 40.190 -15.731 61.108 1.00 58.47 79 GLY E CA 1
ATOM 6868 C C . GLY C 1 79 ? 39.563 -14.500 60.481 1.00 57.86 79 GLY E C 1
ATOM 6869 O O . GLY C 1 79 ? 38.346 -14.292 60.563 1.00 58.37 79 GLY E O 1
ATOM 6870 N N . ILE C 1 80 ? 40.384 -13.660 59.859 1.00 57.01 80 ILE E N 1
ATOM 6871 C CA . ILE C 1 80 ? 39.838 -12.539 59.119 1.00 56.71 80 ILE E CA 1
ATOM 6872 C C . ILE C 1 80 ? 39.226 -13.022 57.822 1.00 56.88 80 ILE E C 1
ATOM 6873 O O . ILE C 1 80 ? 38.063 -12.734 57.534 1.00 57.42 80 ILE E O 1
ATOM 6878 N N . ALA C 1 81 ? 39.991 -13.765 57.015 1.00 56.65 81 ALA E N 1
ATOM 6879 C CA . ALA C 1 81 ? 39.471 -14.146 55.698 1.00 57.04 81 ALA E CA 1
ATOM 6880 C C . ALA C 1 81 ? 38.171 -14.926 55.817 1.00 58.12 81 ALA E C 1
ATOM 6881 O O . ALA C 1 81 ? 37.309 -14.846 54.934 1.00 58.76 81 ALA E O 1
ATOM 6883 N N . GLN C 1 82 ? 37.986 -15.613 56.943 1.00 58.54 82 GLN E N 1
ATOM 6884 C CA . GLN C 1 82 ? 36.761 -16.426 57.161 1.00 59.81 82 GLN E CA 1
ATOM 6885 C C . GLN C 1 82 ? 35.559 -15.509 57.390 1.00 60.18 82 GLN E C 1
ATOM 6886 O O . GLN C 1 82 ? 34.422 -16.002 57.299 1.00 61.38 82 GLN E O 1
ATOM 6892 N N . ARG C 1 83 ? 35.788 -14.248 57.716 1.00 59.42 83 ARG E N 1
ATOM 6893 C CA . ARG C 1 83 ? 34.644 -13.369 58.060 1.00 60.02 83 ARG E CA 1
ATOM 6894 C C . ARG C 1 83 ? 34.218 -12.604 56.809 1.00 60.24 83 ARG E C 1
ATOM 6895 O O . ARG C 1 83 ? 33.446 -11.648 56.944 1.00 60.77 83 ARG E O 1
ATOM 6903 N N . GLY C 1 84 ? 34.743 -12.983 55.648 1.00 60.07 84 GLY E N 1
ATOM 6904 C CA . GLY C 1 84 ? 34.269 -12.414 54.374 1.00 60.66 84 GLY E CA 1
ATOM 6905 C C . GLY C 1 84 ? 34.735 -11.030 54.014 1.00 60.13 84 GLY E C 1
ATOM 6906 O O . GLY C 1 84 ? 33.896 -10.222 53.610 1.00 61.05 84 GLY E O 1
ATOM 6907 N N . PRO C 1 85 ? 36.034 -10.714 54.080 1.00 58.95 85 PRO E N 1
ATOM 6908 C CA . PRO C 1 85 ? 36.484 -9.425 53.618 1.00 58.73 85 PRO E CA 1
ATOM 6909 C C . PRO C 1 85 ? 36.434 -9.474 52.086 1.00 59.44 85 PRO E C 1
ATOM 6910 O O . PRO C 1 85 ? 36.953 -10.406 51.524 1.00 59.35 85 PRO E O 1
ATOM 6914 N N . GLY C 1 86 ? 35.792 -8.492 51.455 1.00 60.40 86 GLY E N 1
ATOM 6915 C CA . GLY C 1 86 ? 35.735 -8.422 49.983 1.00 61.29 86 GLY E CA 1
ATOM 6916 C C . GLY C 1 86 ? 37.077 -8.716 49.363 1.00 60.40 86 GLY E C 1
ATOM 6917 O O . GLY C 1 86 ? 37.133 -9.512 48.421 1.00 60.88 86 GLY E O 1
ATOM 6918 N N . LEU C 1 87 ? 38.123 -8.086 49.882 1.00 59.37 87 LEU E N 1
ATOM 6919 C CA . LEU C 1 87 ? 39.480 -8.431 49.395 1.00 58.58 87 LEU E CA 1
ATOM 6920 C C . LEU C 1 87 ? 40.448 -8.404 50.579 1.00 57.33 87 LEU E C 1
ATOM 6921 O O . LEU C 1 87 ? 40.196 -7.650 51.531 1.00 57.26 87 LEU E O 1
ATOM 6926 N N . ILE C 1 88 ? 41.499 -9.220 50.520 1.00 56.64 88 ILE E N 1
ATOM 6927 C CA . ILE C 1 88 ? 42.531 -9.240 51.593 1.00 55.74 88 ILE E CA 1
ATOM 6928 C C . ILE C 1 88 ? 43.882 -9.019 50.921 1.00 55.49 88 ILE E C 1
ATOM 6929 O O . ILE C 1 88 ? 44.137 -9.663 49.896 1.00 55.75 88 ILE E O 1
ATOM 6934 N N . MET C 1 89 ? 44.692 -8.108 51.453 1.00 55.24 89 MET E N 1
ATOM 6935 C CA . MET C 1 89 ? 46.021 -7.823 50.860 1.00 55.20 89 MET E CA 1
ATOM 6936 C C . MET C 1 89 ? 47.121 -8.296 51.812 1.00 54.69 89 MET E C 1
ATOM 6937 O O . MET C 1 89 ? 47.230 -7.727 52.907 1.00 54.64 89 MET E O 1
ATOM 6942 N N . ILE C 1 90 ? 47.905 -9.293 51.393 1.00 54.60 90 ILE E N 1
ATOM 6943 C CA . ILE C 1 90 ? 49.018 -9.821 52.236 1.00 54.43 90 ILE E CA 1
ATOM 6944 C C . ILE C 1 90 ? 50.024 -8.694 52.482 1.00 54.63 90 ILE E C 1
ATOM 6945 O O . ILE C 1 90 ? 50.206 -7.866 51.575 1.00 54.93 90 ILE E O 1
ATOM 6950 N N . GLU C 1 91 ? 50.651 -8.676 53.661 1.00 54.71 91 GLU E N 1
ATOM 6951 C CA . GLU C 1 91 ? 51.591 -7.591 54.039 1.00 55.20 91 GLU E CA 1
ATOM 6952 C C . GLU C 1 91 ? 52.663 -7.377 52.980 1.00 55.56 91 GLU E C 1
ATOM 6953 O O . GLU C 1 91 ? 52.898 -8.290 52.172 1.00 55.45 91 GLU E O 1
ATOM 6959 N N . ALA C 1 92 ? 53.304 -6.211 53.023 1.00 56.20 92 ALA E N 1
ATOM 6960 C CA . ALA C 1 92 ? 54.396 -5.906 52.078 1.00 56.79 92 ALA E CA 1
ATOM 6961 C C . ALA C 1 92 ? 55.322 -7.112 51.963 1.00 56.80 92 ALA E C 1
ATOM 6962 O O . ALA C 1 92 ? 55.971 -7.456 52.965 1.00 57.10 92 ALA E O 1
ATOM 6964 N N . THR C 1 93 ? 55.372 -7.724 50.779 1.00 56.74 93 THR E N 1
ATOM 6965 C CA . THR C 1 93 ? 56.285 -8.869 50.546 1.00 57.04 93 THR E CA 1
ATOM 6966 C C . THR C 1 93 ? 57.494 -8.350 49.770 1.00 57.95 93 THR E C 1
ATOM 6967 O O . THR C 1 93 ? 57.301 -7.835 48.661 1.00 58.15 93 THR E O 1
ATOM 6971 N N . ALA C 1 94 ? 58.690 -8.471 50.348 1.00 58.68 94 ALA E N 1
ATOM 6972 C CA . ALA C 1 94 ? 59.886 -7.945 49.718 1.00 59.76 94 ALA E CA 1
ATOM 6973 C C . ALA C 1 94 ? 60.221 -8.730 48.463 1.00 60.08 94 ALA E C 1
ATOM 6974 O O . ALA C 1 94 ? 60.172 -9.961 48.446 1.00 59.96 94 ALA E O 1
ATOM 6976 N N . VAL C 1 95 ? 60.585 -8.015 47.409 1.00 60.74 95 VAL E N 1
ATOM 6977 C CA . VAL C 1 95 ? 61.068 -8.683 46.210 1.00 61.41 95 VAL E CA 1
ATOM 6978 C C . VAL C 1 95 ? 62.564 -8.988 46.279 1.00 62.66 95 VAL E C 1
ATOM 6979 O O . VAL C 1 95 ? 63.043 -9.845 45.529 1.00 63.32 95 VAL E O 1
ATOM 6983 N N . GLN C 1 96 ? 63.305 -8.336 47.169 1.00 63.20 96 GLN E N 1
ATOM 6984 C CA . GLN C 1 96 ? 64.726 -8.569 47.392 1.00 64.62 96 GLN E CA 1
ATOM 6985 C C . GLN C 1 96 ? 64.993 -8.606 48.882 1.00 64.74 96 GLN E C 1
ATOM 6986 O O . GLN C 1 96 ? 64.261 -7.976 49.657 1.00 63.98 96 GLN E O 1
ATOM 6992 N N . PRO C 1 97 ? 66.033 -9.317 49.327 1.00 65.93 97 PRO E N 1
ATOM 6993 C CA . PRO C 1 97 ? 66.272 -9.404 50.782 1.00 66.33 97 PRO E CA 1
ATOM 6994 C C . PRO C 1 97 ? 66.574 -8.052 51.433 1.00 66.99 97 PRO E C 1
ATOM 6995 O O . PRO C 1 97 ? 65.949 -7.687 52.435 1.00 66.47 97 PRO E O 1
ATOM 6999 N N . GLU C 1 98 ? 67.497 -7.285 50.867 1.00 68.31 98 GLU E N 1
ATOM 7000 C CA . GLU C 1 98 ? 67.841 -5.960 51.359 1.00 69.32 98 GLU E CA 1
ATOM 7001 C C . GLU C 1 98 ? 66.690 -4.960 51.245 1.00 68.16 98 GLU E C 1
ATOM 7002 O O . GLU C 1 98 ? 66.784 -3.857 51.794 1.00 69.01 98 GLU E O 1
ATOM 7008 N N . GLY C 1 99 ? 65.619 -5.299 50.538 1.00 66.52 99 GLY E N 1
ATOM 7009 C CA . GLY C 1 99 ? 64.435 -4.469 50.482 1.00 65.52 99 GLY E CA 1
ATOM 7010 C C . GLY C 1 99 ? 63.378 -4.807 51.507 1.00 64.25 99 GLY E C 1
ATOM 7011 O O . GLY C 1 99 ? 62.238 -4.352 51.369 1.00 63.29 99 GLY E O 1
ATOM 7012 N N . ARG C 1 100 ? 63.698 -5.633 52.493 1.00 64.39 100 ARG E N 1
ATOM 7013 C CA . ARG C 1 100 ? 62.798 -5.851 53.617 1.00 63.57 100 ARG E CA 1
ATOM 7014 C C . ARG C 1 100 ? 62.838 -4.644 54.543 1.00 64.50 100 ARG E C 1
ATOM 7015 O O . ARG C 1 100 ? 63.890 -4.017 54.718 1.00 66.15 100 ARG E O 1
ATOM 7023 N N . ILE C 1 101 ? 61.700 -4.317 55.154 1.00 63.67 101 ILE E N 1
ATOM 7024 C CA . ILE C 1 101 ? 61.711 -3.279 56.184 1.00 64.79 101 ILE E CA 1
ATOM 7025 C C . ILE C 1 101 ? 62.463 -3.758 57.427 1.00 66.00 101 ILE E C 1
ATOM 7026 O O . ILE C 1 101 ? 63.427 -3.126 57.875 1.00 67.86 101 ILE E O 1
ATOM 7031 N N . SER C 1 102 ? 62.053 -4.886 57.986 1.00 65.23 102 SER E N 1
ATOM 7032 C CA . SER C 1 102 ? 62.699 -5.492 59.138 1.00 66.52 102 SER E CA 1
ATOM 7033 C C . SER C 1 102 ? 63.069 -6.933 58.821 1.00 66.21 102 SER E C 1
ATOM 7034 O O . SER C 1 102 ? 62.528 -7.528 57.882 1.00 64.74 102 SER E O 1
ATOM 7037 N N . PRO C 1 103 ? 63.943 -7.546 59.611 1.00 67.79 103 PRO E N 1
ATOM 7038 C CA . PRO C 1 103 ? 64.399 -8.896 59.264 1.00 67.90 103 PRO E CA 1
ATOM 7039 C C . PRO C 1 103 ? 63.346 -9.970 59.492 1.00 66.66 103 PRO E C 1
ATOM 7040 O O . PRO C 1 103 ? 63.640 -11.160 59.312 1.00 66.99 103 PRO E O 1
ATOM 7044 N N . GLN C 1 104 ? 62.119 -9.569 59.859 1.00 65.42 104 GLN E N 1
ATOM 7045 C CA . GLN C 1 104 ? 61.011 -10.506 60.034 1.00 64.29 104 GLN E CA 1
ATOM 7046 C C . GLN C 1 104 ? 59.924 -10.346 58.968 1.00 62.31 104 GLN E C 1
ATOM 7047 O O . GLN C 1 104 ? 58.811 -10.867 59.133 1.00 61.36 104 GLN E O 1
ATOM 7053 N N . ASP C 1 105 ? 60.240 -9.664 57.865 1.00 61.92 105 ASP E N 1
ATOM 7054 C CA . ASP C 1 105 ? 59.288 -9.377 56.799 1.00 60.42 105 ASP E CA 1
ATOM 7055 C C . ASP C 1 105 ? 59.029 -10.613 55.949 1.00 59.81 105 ASP E C 1
ATOM 7056 O O . ASP C 1 105 ? 59.907 -11.458 55.751 1.00 60.64 105 ASP E O 1
ATOM 7061 N N . VAL C 1 106 ? 57.812 -10.717 55.428 1.00 58.60 106 VAL E N 1
ATOM 7062 C CA . VAL C 1 106 ? 57.593 -11.720 54.410 1.00 58.26 106 VAL E CA 1
ATOM 7063 C C . VAL C 1 106 ? 58.361 -11.282 53.173 1.00 58.52 106 VAL E C 1
ATOM 7064 O O . VAL C 1 106 ? 58.501 -10.082 52.890 1.00 58.50 106 VAL E O 1
ATOM 7068 N N . GLY C 1 107 ? 58.908 -12.247 52.449 1.00 59.04 107 GLY E N 1
ATOM 7069 C CA . GLY C 1 107 ? 59.649 -11.956 51.245 1.00 59.50 107 GLY E CA 1
ATOM 7070 C C . GLY C 1 107 ? 59.274 -12.959 50.179 1.00 59.47 107 GLY E C 1
ATOM 7071 O O . GLY C 1 107 ? 58.588 -13.945 50.456 1.00 59.28 107 GLY E O 1
ATOM 7072 N N . LEU C 1 108 ? 59.734 -12.708 48.953 1.00 59.90 108 LEU E N 1
ATOM 7073 C CA . LEU C 1 108 ? 59.316 -13.596 47.886 1.00 60.10 108 LEU E CA 1
ATOM 7074 C C . LEU C 1 108 ? 60.378 -13.577 46.773 1.00 61.23 108 LEU E C 1
ATOM 7075 O O . LEU C 1 108 ? 60.071 -13.616 45.572 1.00 61.48 108 LEU E O 1
ATOM 7080 N N . TRP C 1 109 ? 61.654 -13.550 47.194 1.00 62.17 109 TRP E N 1
ATOM 7081 C CA . TRP C 1 109 ? 62.791 -13.526 46.289 1.00 63.48 109 TRP E CA 1
ATOM 7082 C C . TRP C 1 109 ? 63.311 -14.910 45.962 1.00 64.70 109 TRP E C 1
ATOM 7083 O O . TRP C 1 109 ? 64.029 -15.067 44.969 1.00 65.87 109 TRP E O 1
ATOM 7094 N N . LYS C 1 110 ? 62.968 -15.917 46.755 1.00 64.69 110 LYS E N 1
ATOM 7095 C CA . LYS C 1 110 ? 63.332 -17.284 46.416 1.00 66.09 110 LYS E CA 1
ATOM 7096 C C . LYS C 1 110 ? 62.080 -18.148 46.345 1.00 65.60 110 LYS E C 1
ATOM 7097 O O . LYS C 1 110 ? 61.060 -17.861 46.982 1.00 64.26 110 LYS E O 1
ATOM 7103 N N . ASP C 1 111 ? 62.170 -19.203 45.527 1.00 66.92 111 ASP E N 1
ATOM 7104 C CA . ASP C 1 111 ? 61.025 -20.085 45.333 1.00 66.88 111 ASP E CA 1
ATOM 7105 C C . ASP C 1 111 ? 60.445 -20.570 46.650 1.00 66.42 111 ASP E C 1
ATOM 7106 O O . ASP C 1 111 ? 59.223 -20.645 46.795 1.00 65.52 111 ASP E O 1
ATOM 7111 N N . SER C 1 112 ? 61.297 -20.895 47.623 1.00 67.23 112 SER E N 1
ATOM 7112 C CA . SER C 1 112 ? 60.851 -21.592 48.825 1.00 67.42 112 SER E CA 1
ATOM 7113 C C . SER C 1 112 ? 59.956 -20.750 49.722 1.00 65.57 112 SER E C 1
ATOM 7114 O O . SER C 1 112 ? 59.506 -21.258 50.748 1.00 65.72 112 SER E O 1
ATOM 7117 N N . GLN C 1 113 ? 59.677 -19.496 49.372 1.00 64.07 113 GLN E N 1
ATOM 7118 C CA . GLN C 1 113 ? 58.786 -18.651 50.153 1.00 62.50 113 GLN E CA 1
ATOM 7119 C C . GLN C 1 113 ? 57.333 -18.722 49.659 1.00 61.59 113 GLN E C 1
ATOM 7120 O O . GLN C 1 113 ? 56.445 -18.082 50.238 1.00 60.41 113 GLN E O 1
ATOM 7126 N N . ILE C 1 114 ? 57.067 -19.538 48.639 1.00 62.39 114 ILE E N 1
ATOM 7127 C CA . ILE C 1 114 ? 55.761 -19.571 47.992 1.00 61.89 114 ILE E CA 1
ATOM 7128 C C . ILE C 1 114 ? 54.778 -20.404 48.808 1.00 62.02 114 ILE E C 1
ATOM 7129 O O . ILE C 1 114 ? 53.670 -19.956 49.127 1.00 61.02 114 ILE E O 1
ATOM 7134 N N . ALA C 1 115 ? 55.181 -21.616 49.190 1.00 63.47 115 ALA E N 1
ATOM 7135 C CA . ALA C 1 115 ? 54.272 -22.504 49.916 1.00 63.98 115 ALA E CA 1
ATOM 7136 C C . ALA C 1 115 ? 53.742 -21.900 51.211 1.00 62.81 115 ALA E C 1
ATOM 7137 O O . ALA C 1 115 ? 52.516 -21.972 51.433 1.00 62.40 115 ALA E O 1
ATOM 7139 N N . PRO C 1 116 ? 54.562 -21.310 52.104 1.00 62.45 116 PRO E N 1
ATOM 7140 C CA . PRO C 1 116 ? 53.966 -20.616 53.262 1.00 61.42 116 PRO E CA 1
ATOM 7141 C C . PRO C 1 116 ? 52.838 -19.693 52.849 1.00 59.95 116 PRO E C 1
ATOM 7142 O O . PRO C 1 116 ? 51.716 -19.808 53.361 1.00 59.67 116 PRO E O 1
ATOM 7146 N N . ILE C 1 117 ? 53.097 -18.803 51.893 1.00 59.24 117 ILE E N 1
ATOM 7147 C CA . ILE C 1 117 ? 52.062 -17.893 51.440 1.00 58.15 117 ILE E CA 1
ATOM 7148 C C . ILE C 1 117 ? 50.905 -18.667 50.819 1.00 58.61 117 ILE E C 1
ATOM 7149 O O . ILE C 1 117 ? 49.727 -18.422 51.136 1.00 58.14 117 ILE E O 1
ATOM 7154 N N . ALA C 1 118 ? 51.216 -19.678 50.023 1.00 59.75 118 ALA E N 1
ATOM 7155 C CA . ALA C 1 118 ? 50.146 -20.412 49.325 1.00 60.49 118 ALA E CA 1
ATOM 7156 C C . ALA C 1 118 ? 49.191 -21.059 50.323 1.00 60.87 118 ALA E C 1
ATOM 7157 O O . ALA C 1 118 ? 47.991 -21.065 50.046 1.00 61.01 118 ALA E O 1
ATOM 7159 N N . ARG C 1 119 ? 49.714 -21.584 51.430 1.00 61.18 119 ARG E N 1
ATOM 7160 C CA . ARG C 1 119 ? 48.883 -22.241 52.477 1.00 61.74 119 ARG E CA 1
ATOM 7161 C C . ARG C 1 119 ? 47.821 -21.281 53.010 1.00 60.52 119 ARG E C 1
ATOM 7162 O O . ARG C 1 119 ? 46.693 -21.720 53.262 1.00 60.98 119 ARG E O 1
ATOM 7170 N N . VAL C 1 120 ? 48.185 -20.020 53.174 1.00 59.18 120 VAL E N 1
ATOM 7171 C CA . VAL C 1 120 ? 47.206 -19.010 53.639 1.00 58.19 120 VAL E CA 1
ATOM 7172 C C . VAL C 1 120 ? 46.341 -18.648 52.437 1.00 58.03 120 VAL E C 1
ATOM 7173 O O . VAL C 1 120 ? 45.141 -18.430 52.624 1.00 57.95 120 VAL E O 1
ATOM 7177 N N . ILE C 1 121 ? 46.926 -18.627 51.238 1.00 58.23 121 ILE E N 1
ATOM 7178 C CA . ILE C 1 121 ? 46.064 -18.352 50.100 1.00 58.46 121 ILE E CA 1
ATOM 7179 C C . ILE C 1 121 ? 45.065 -19.486 49.912 1.00 59.74 121 ILE E C 1
ATOM 7180 O O . ILE C 1 121 ? 43.865 -19.256 49.694 1.00 59.97 121 ILE E O 1
ATOM 7185 N N . GLU C 1 122 ? 45.540 -20.723 50.043 1.00 60.82 122 GLU E N 1
ATOM 7186 C CA . GLU C 1 122 ? 44.687 -21.894 49.897 1.00 62.40 122 GLU E CA 1
ATOM 7187 C C . GLU C 1 122 ? 43.433 -21.786 50.758 1.00 62.31 122 GLU E C 1
ATOM 7188 O O . GLU C 1 122 ? 42.311 -21.931 50.252 1.00 63.12 122 GLU E O 1
ATOM 7194 N N . PHE C 1 123 ? 43.611 -21.495 52.064 1.00 61.51 123 PHE E N 1
ATOM 7195 C CA . PHE C 1 123 ? 42.489 -21.428 53.005 1.00 61.58 123 PHE E CA 1
ATOM 7196 C C . PHE C 1 123 ? 41.486 -20.362 52.613 1.00 60.92 123 PHE E C 1
ATOM 7197 O O . PHE C 1 123 ? 40.262 -20.579 52.660 1.00 61.72 123 PHE E O 1
ATOM 7205 N N . ALA C 1 124 ? 41.981 -19.183 52.256 1.00 59.67 124 ALA E N 1
ATOM 7206 C CA . ALA C 1 124 ? 41.037 -18.134 51.928 1.00 59.31 124 ALA E CA 1
ATOM 7207 C C . ALA C 1 124 ? 40.361 -18.438 50.590 1.00 60.44 124 ALA E C 1
ATOM 7208 O O . ALA C 1 124 ? 39.252 -17.943 50.300 1.00 60.88 124 ALA E O 1
ATOM 7210 N N . HIS C 1 125 ? 40.968 -19.322 49.803 1.00 61.25 125 HIS E N 1
ATOM 7211 C CA . HIS C 1 125 ? 40.278 -19.788 48.616 1.00 62.77 125 HIS E CA 1
ATOM 7212 C C . HIS C 1 125 ? 39.217 -20.811 48.970 1.00 64.27 125 HIS E C 1
ATOM 7213 O O . HIS C 1 125 ? 38.159 -20.855 48.334 1.00 65.52 125 HIS E O 1
ATOM 7220 N N . SER C 1 126 ? 39.459 -21.615 49.997 1.00 64.41 126 SER E N 1
ATOM 7221 C CA . SER C 1 126 ? 38.467 -22.590 50.431 1.00 66.02 126 SER E CA 1
ATOM 7222 C C . SER C 1 126 ? 37.163 -21.902 50.812 1.00 65.97 126 SER E C 1
ATOM 7223 O O . SER C 1 126 ? 36.116 -22.556 50.917 1.00 67.57 126 SER E O 1
ATOM 7226 N N . GLN C 1 127 ? 37.231 -20.581 51.013 1.00 64.36 127 GLN E N 1
ATOM 7227 C CA . GLN C 1 127 ? 36.112 -19.789 51.485 1.00 64.27 127 GLN E CA 1
ATOM 7228 C C . GLN C 1 127 ? 35.562 -18.853 50.431 1.00 64.48 127 GLN E C 1
ATOM 7229 O O . GLN C 1 127 ? 34.701 -18.034 50.758 1.00 64.45 127 GLN E O 1
ATOM 7235 N N . GLY C 1 128 ? 36.042 -18.929 49.196 1.00 64.87 128 GLY E N 1
ATOM 7236 C CA . GLY C 1 128 ? 35.599 -18.026 48.162 1.00 65.31 128 GLY E CA 1
ATOM 7237 C C . GLY C 1 128 ? 36.055 -16.601 48.267 1.00 63.81 128 GLY E C 1
ATOM 7238 O O . GLY C 1 128 ? 35.403 -15.728 47.700 1.00 64.39 128 GLY E O 1
ATOM 7239 N N . GLN C 1 129 ? 37.111 -16.317 49.015 1.00 62.15 129 GLN E N 1
ATOM 7240 C CA . GLN C 1 129 ? 37.516 -14.929 49.116 1.00 61.02 129 GLN E CA 1
ATOM 7241 C C . GLN C 1 129 ? 38.673 -14.709 48.146 1.00 60.66 129 GLN E C 1
ATOM 7242 O O . GLN C 1 129 ? 39.274 -15.661 47.655 1.00 61.03 129 GLN E O 1
ATOM 7248 N N . LYS C 1 130 ? 39.015 -13.455 47.875 1.00 60.14 130 LYS E N 1
ATOM 7249 C CA . LYS C 1 130 ? 40.130 -13.133 46.982 1.00 59.92 130 LYS E CA 1
ATOM 7250 C C . LYS C 1 130 ? 41.267 -12.531 47.778 1.00 58.47 130 LYS E C 1
ATOM 7251 O O . LYS C 1 130 ? 41.032 -11.672 48.628 1.00 57.91 130 LYS E O 1
ATOM 7257 N N . ILE C 1 131 ? 42.500 -12.896 47.456 1.00 58.10 131 ILE E N 1
ATOM 7258 C CA . ILE C 1 131 ? 43.624 -12.535 48.316 1.00 56.96 131 ILE E CA 1
ATOM 7259 C C . ILE C 1 131 ? 44.751 -12.048 47.449 1.00 56.98 131 ILE E C 1
ATOM 7260 O O . ILE C 1 131 ? 45.113 -12.714 46.470 1.00 57.65 131 ILE E O 1
ATOM 7265 N N . GLY C 1 132 ? 45.204 -10.830 47.720 1.00 56.53 132 GLY E N 1
ATOM 7266 C CA . GLY C 1 132 ? 46.259 -10.225 46.949 1.00 56.71 132 GLY E CA 1
ATOM 7267 C C . GLY C 1 132 ? 47.553 -10.220 47.734 1.00 55.99 132 GLY E C 1
ATOM 7268 O O . GLY C 1 132 ? 47.604 -10.593 48.896 1.00 55.41 132 GLY E O 1
ATOM 7269 N N . ILE C 1 133 ? 48.619 -9.812 47.056 1.00 56.28 133 ILE E N 1
ATOM 7270 C CA . ILE C 1 133 ? 49.933 -9.687 47.669 1.00 55.93 133 ILE E CA 1
ATOM 7271 C C . ILE C 1 133 ? 50.518 -8.342 47.293 1.00 56.32 133 ILE E C 1
ATOM 7272 O O . ILE C 1 133 ? 50.588 -8.003 46.109 1.00 57.07 133 ILE E O 1
ATOM 7277 N N . GLN C 1 134 ? 50.924 -7.576 48.300 1.00 56.06 134 GLN E N 1
ATOM 7278 C CA . GLN C 1 134 ? 51.540 -6.271 48.106 1.00 56.67 134 GLN E CA 1
ATOM 7279 C C . GLN C 1 134 ? 53.043 -6.479 48.018 1.00 56.94 134 GLN E C 1
ATOM 7280 O O . GLN C 1 134 ? 53.716 -6.661 49.029 1.00 56.72 134 GLN E O 1
ATOM 7286 N N . LEU C 1 135 ? 53.567 -6.459 46.799 1.00 57.64 135 LEU E N 1
ATOM 7287 C CA . LEU C 1 135 ? 55.000 -6.552 46.567 1.00 58.18 135 LEU E CA 1
ATOM 7288 C C . LEU C 1 135 ? 55.664 -5.228 46.930 1.00 58.86 135 LEU E C 1
ATOM 7289 O O . LEU C 1 135 ? 55.071 -4.147 46.788 1.00 59.29 135 LEU E O 1
ATOM 7294 N N . ALA C 1 136 ? 56.903 -5.314 47.419 1.00 59.21 136 ALA E N 1
ATOM 7295 C CA . ALA C 1 136 ? 57.506 -4.162 48.082 1.00 59.96 136 ALA E CA 1
ATOM 7296 C C . ALA C 1 136 ? 59.024 -4.218 48.033 1.00 60.92 136 ALA E C 1
ATOM 7297 O O . ALA C 1 136 ? 59.628 -5.292 48.025 1.00 60.77 136 ALA E O 1
ATOM 7299 N N . HIS C 1 137 ? 59.615 -3.032 47.993 1.00 62.13 137 HIS E N 1
ATOM 7300 C CA . HIS C 1 137 ? 61.005 -2.800 48.340 1.00 63.32 137 HIS E CA 1
ATOM 7301 C C . HIS C 1 137 ? 61.024 -1.622 49.298 1.00 64.12 137 HIS E C 1
ATOM 7302 O O . HIS C 1 137 ? 60.214 -0.705 49.167 1.00 64.30 137 HIS E O 1
ATOM 7309 N N . ALA C 1 138 ? 61.936 -1.648 50.271 1.00 64.87 138 ALA E N 1
ATOM 7310 C CA . ALA C 1 138 ? 61.885 -0.713 51.394 1.00 65.70 138 ALA E CA 1
ATOM 7311 C C . ALA C 1 138 ? 62.894 0.423 51.288 1.00 67.85 138 ALA E C 1
ATOM 7312 O O . ALA C 1 138 ? 63.015 1.213 52.230 1.00 68.97 138 ALA E O 1
ATOM 7314 N N . GLY C 1 139 ? 63.619 0.521 50.176 1.00 68.66 139 GLY E N 1
ATOM 7315 C CA . GLY C 1 139 ? 64.509 1.639 49.928 1.00 70.89 139 GLY E CA 1
ATOM 7316 C C . GLY C 1 139 ? 65.484 1.904 51.047 1.00 72.43 139 GLY E C 1
ATOM 7317 O O . GLY C 1 139 ? 66.211 1.001 51.470 1.00 72.36 139 GLY E O 1
ATOM 7318 N N . ARG C 1 140 ? 65.487 3.141 51.540 1.00 74.08 140 ARG E N 1
ATOM 7319 C CA . ARG C 1 140 ? 66.359 3.580 52.620 1.00 76.03 140 ARG E CA 1
ATOM 7320 C C . ARG C 1 140 ? 65.709 3.430 53.987 1.00 75.43 140 ARG E C 1
ATOM 7321 O O . ARG C 1 140 ? 66.338 3.767 54.995 1.00 77.17 140 ARG E O 1
ATOM 7329 N N . LYS C 1 141 ? 64.468 2.942 54.049 1.00 73.24 141 LYS E N 1
ATOM 7330 C CA . LYS C 1 141 ? 63.815 2.584 55.306 1.00 72.50 141 LYS E CA 1
ATOM 7331 C C . LYS C 1 141 ? 64.019 1.107 55.662 1.00 71.14 141 LYS E C 1
ATOM 7332 O O . LYS C 1 141 ? 63.382 0.606 56.598 1.00 70.31 141 LYS E O 1
ATOM 7338 N N . ALA C 1 142 ? 64.912 0.414 54.953 1.00 71.17 142 ALA E N 1
ATOM 7339 C CA . ALA C 1 142 ? 65.165 -1.006 55.129 1.00 70.19 142 ALA E CA 1
ATOM 7340 C C . ALA C 1 142 ? 66.085 -1.272 56.322 1.00 71.83 142 ALA E C 1
ATOM 7341 O O . ALA C 1 142 ? 66.875 -0.420 56.734 1.00 73.99 142 ALA E O 1
ATOM 7343 N N . SER C 1 143 ? 66.013 -2.501 56.841 1.00 71.05 143 SER E N 1
ATOM 7344 C CA . SER C 1 143 ? 66.900 -2.956 57.912 1.00 72.75 143 SER E CA 1
ATOM 7345 C C . SER C 1 143 ? 66.719 -2.099 59.159 1.00 74.11 143 SER E C 1
ATOM 7346 O O . SER C 1 143 ? 67.692 -1.694 59.813 1.00 76.52 143 SER E O 1
ATOM 7349 N N . THR C 1 144 ? 65.463 -1.809 59.474 1.00 72.77 144 THR E N 1
ATOM 7350 C CA . THR C 1 144 ? 65.068 -1.171 60.717 1.00 73.86 144 THR E CA 1
ATOM 7351 C C . THR C 1 144 ? 64.470 -2.213 61.652 1.00 73.06 144 THR E C 1
ATOM 7352 O O . THR C 1 144 ? 64.215 -3.362 61.264 1.00 71.50 144 THR E O 1
ATOM 7356 N N . THR C 1 145 ? 64.259 -1.804 62.899 1.00 74.41 145 THR E N 1
ATOM 7357 C CA . THR C 1 145 ? 63.733 -2.703 63.912 1.00 74.14 145 THR E CA 1
ATOM 7358 C C . THR C 1 145 ? 62.209 -2.712 63.937 1.00 72.12 145 THR E C 1
ATOM 7359 O O . THR C 1 145 ? 61.549 -1.674 63.773 1.00 71.91 145 THR E O 1
ATOM 7363 N N . VAL C 1 146 ? 61.674 -3.923 64.078 1.00 70.79 146 VAL E N 1
ATOM 7364 C CA . VAL C 1 146 ? 60.255 -4.232 64.284 1.00 69.14 146 VAL E CA 1
ATOM 7365 C C . VAL C 1 146 ? 59.618 -3.273 65.286 1.00 70.18 146 VAL E C 1
ATOM 7366 O O . VAL C 1 146 ? 60.154 -3.081 66.399 1.00 72.34 146 VAL E O 1
ATOM 7370 N N . PRO C 1 147 ? 58.448 -2.701 64.974 1.00 68.95 147 PRO E N 1
ATOM 7371 C CA . PRO C 1 147 ? 58.028 -1.438 65.612 1.00 70.28 147 PRO E CA 1
ATOM 7372 C C . PRO C 1 147 ? 57.450 -1.532 67.045 1.00 71.40 147 PRO E C 1
ATOM 7373 O O . PRO C 1 147 ? 57.178 -0.477 67.638 1.00 72.88 147 PRO E O 1
ATOM 7377 N N . TRP C 1 148 ? 57.202 -2.748 67.531 1.00 70.83 148 TRP E N 1
ATOM 7378 C CA . TRP C 1 148 ? 56.610 -2.921 68.881 1.00 71.99 148 TRP E CA 1
ATOM 7379 C C . TRP C 1 148 ? 57.739 -3.075 69.898 1.00 74.59 148 TRP E C 1
ATOM 7380 O O . TRP C 1 148 ? 57.448 -3.331 71.078 1.00 75.98 148 TRP E O 1
ATOM 7391 N N . MET C 1 149 ? 58.978 -2.922 69.441 1.00 75.40 149 MET E N 1
ATOM 7392 C CA . MET C 1 149 ? 60.141 -2.998 70.350 1.00 78.23 149 MET E CA 1
ATOM 7393 C C . MET C 1 149 ? 60.572 -1.568 70.657 1.00 80.40 149 MET E C 1
ATOM 7394 O O . MET C 1 149 ? 60.563 -0.753 69.731 1.00 79.59 149 MET E O 1
ATOM 7399 N N . LEU C 1 150 ? 61.019 -1.320 71.885 1.00 83.30 150 LEU E N 1
ATOM 7400 C CA . LEU C 1 150 ? 61.363 0.061 72.305 1.00 85.83 150 LEU E CA 1
ATOM 7401 C C . LEU C 1 150 ? 62.395 0.650 71.352 1.00 86.04 150 LEU E C 1
ATOM 7402 O O . LEU C 1 150 ? 62.416 1.879 71.205 1.00 86.94 150 LEU E O 1
ATOM 7407 N N . ASN C 1 151 ? 63.205 -0.202 70.730 1.00 85.43 151 ASN E N 1
ATOM 7408 C CA . ASN C 1 151 ? 64.193 0.267 69.727 1.00 85.68 151 ASN E CA 1
ATOM 7409 C C . ASN C 1 151 ? 63.462 0.906 68.547 1.00 83.20 151 ASN E C 1
ATOM 7410 O O . ASN C 1 151 ? 64.147 1.468 67.685 1.00 83.40 151 ASN E O 1
ATOM 7415 N N . HIS C 1 152 ? 62.132 0.812 68.505 1.00 81.18 152 HIS E N 1
ATOM 7416 C CA . HIS C 1 152 ? 61.356 1.316 67.344 1.00 78.94 152 HIS E CA 1
ATOM 7417 C C . HIS C 1 152 ? 62.010 2.565 66.757 1.00 80.52 152 HIS E C 1
ATOM 7418 O O . HIS C 1 152 ? 62.342 3.465 67.536 1.00 83.16 152 HIS E O 1
ATOM 7425 N N . GLY C 1 153 ? 62.159 2.615 65.428 1.00 79.17 153 GLY E N 1
ATOM 7426 C CA . GLY C 1 153 ? 62.729 3.821 64.797 1.00 80.71 153 GLY E CA 1
ATOM 7427 C C . GLY C 1 153 ? 64.242 3.758 64.749 1.00 82.75 153 GLY E C 1
ATOM 7428 O O . GLY C 1 153 ? 64.868 4.811 64.519 1.00 85.06 153 GLY E O 1
ATOM 7429 N N . SER C 1 154 ? 64.811 2.568 64.949 1.00 82.13 154 SER E N 1
ATOM 7430 C CA . SER C 1 154 ? 66.289 2.438 65.000 1.00 84.40 154 SER E CA 1
ATOM 7431 C C . SER C 1 154 ? 66.779 1.451 63.939 1.00 82.70 154 SER E C 1
ATOM 7432 O O . SER C 1 154 ? 65.959 0.652 63.447 1.00 79.94 154 SER E O 1
ATOM 7435 N N . ILE C 1 155 ? 68.073 1.503 63.619 1.00 84.58 155 ILE E N 1
ATOM 7436 C CA . ILE C 1 155 ? 68.665 0.575 62.615 1.00 83.21 155 ILE E CA 1
ATOM 7437 C C . ILE C 1 155 ? 68.726 -0.829 63.218 1.00 82.46 155 ILE E C 1
ATOM 7438 O O . ILE C 1 155 ? 68.954 -0.938 64.434 1.00 83.83 155 ILE E O 1
ATOM 7443 N N . ALA C 1 156 ? 68.524 -1.856 62.393 1.00 80.59 156 ALA E N 1
ATOM 7444 C CA . ALA C 1 156 ? 68.627 -3.250 62.873 1.00 80.21 156 ALA E CA 1
ATOM 7445 C C . ALA C 1 156 ? 70.047 -3.757 62.615 1.00 82.06 156 ALA E C 1
ATOM 7446 O O . ALA C 1 156 ? 70.363 -4.045 61.448 1.00 81.03 156 ALA E O 1
ATOM 7448 N N . THR C 1 157 ? 70.866 -3.854 63.666 1.00 84.92 157 THR E N 1
ATOM 7449 C CA . THR C 1 157 ? 72.273 -4.287 63.482 1.00 87.20 157 THR E CA 1
ATOM 7450 C C . THR C 1 157 ? 72.346 -5.632 62.762 1.00 85.76 157 THR E C 1
ATOM 7451 O O . THR C 1 157 ? 71.348 -6.367 62.759 1.00 83.52 157 THR E O 1
ATOM 7455 N N . GLU C 1 158 ? 73.506 -5.936 62.187 1.00 87.29 158 GLU E N 1
ATOM 7456 C CA . GLU C 1 158 ? 73.712 -7.242 61.518 1.00 86.50 158 GLU E CA 1
ATOM 7457 C C . GLU C 1 158 ? 73.563 -8.348 62.559 1.00 87.30 158 GLU E C 1
ATOM 7458 O O . GLU C 1 158 ? 73.348 -9.505 62.164 1.00 86.27 158 GLU E O 1
ATOM 7464 N N . ASN C 1 159 ? 73.684 -7.995 63.838 1.00 89.34 159 ASN E N 1
ATOM 7465 C CA . ASN C 1 159 ? 73.600 -9.003 64.924 1.00 90.63 159 ASN E CA 1
ATOM 7466 C C . ASN C 1 159 ? 72.144 -9.433 65.078 1.00 87.78 159 ASN E C 1
ATOM 7467 O O . ASN C 1 159 ? 71.884 -10.647 65.051 1.00 87.27 159 ASN E O 1
ATOM 7472 N N . VAL C 1 160 ? 71.237 -8.463 65.213 1.00 86.20 160 VAL E N 1
ATOM 7473 C CA . VAL C 1 160 ? 69.782 -8.764 65.367 1.00 83.57 160 VAL E CA 1
ATOM 7474 C C . VAL C 1 160 ? 69.248 -9.339 64.049 1.00 80.71 160 VAL E C 1
ATOM 7475 O O . VAL C 1 160 ? 68.049 -9.653 63.986 1.00 78.49 160 VAL E O 1
ATOM 7479 N N . GLY C 1 161 ? 70.113 -9.483 63.045 1.00 81.00 161 GLY E N 1
ATOM 7480 C CA . GLY C 1 161 ? 69.704 -10.076 61.759 1.00 78.72 161 GLY E CA 1
ATOM 7481 C C . GLY C 1 161 ? 69.507 -9.017 60.697 1.00 77.21 161 GLY E C 1
ATOM 7482 O O . GLY C 1 161 ? 68.665 -9.228 59.812 1.00 74.85 161 GLY E O 1
ATOM 7483 N N . GLY C 1 162 ? 70.275 -7.931 60.757 1.00 78.77 162 GLY E N 1
ATOM 7484 C CA . GLY C 1 162 ? 70.053 -6.820 59.815 1.00 77.66 162 GLY E CA 1
ATOM 7485 C C . GLY C 1 162 ? 71.072 -6.746 58.698 1.00 78.46 162 GLY E C 1
ATOM 7486 O O . GLY C 1 162 ? 71.976 -7.596 58.664 1.00 79.90 162 GLY E O 1
ATOM 7487 N N . TRP C 1 163 ? 70.921 -5.763 57.813 1.00 77.75 163 TRP E N 1
ATOM 7488 C CA . TRP C 1 163 ? 71.835 -5.558 56.686 1.00 78.59 163 TRP E CA 1
ATOM 7489 C C . TRP C 1 163 ? 72.183 -4.077 56.580 1.00 79.89 163 TRP E C 1
ATOM 7490 O O . TRP C 1 163 ? 71.963 -3.446 55.541 1.00 79.12 163 TRP E O 1
ATOM 7501 N N . PRO C 1 164 ? 72.755 -3.499 57.643 1.00 82.17 164 PRO E N 1
ATOM 7502 C CA . PRO C 1 164 ? 72.774 -2.030 57.751 1.00 83.33 164 PRO E CA 1
ATOM 7503 C C . PRO C 1 164 ? 73.575 -1.343 56.665 1.00 84.53 164 PRO E C 1
ATOM 7504 O O . PRO C 1 164 ? 73.181 -0.269 56.194 1.00 84.38 164 PRO E O 1
ATOM 7508 N N . ASP C 1 165 ? 74.681 -1.922 56.234 1.00 85.92 165 ASP E N 1
ATOM 7509 C CA . ASP C 1 165 ? 75.442 -1.252 55.195 1.00 87.24 165 ASP E CA 1
ATOM 7510 C C . ASP C 1 165 ? 74.874 -1.506 53.812 1.00 84.99 165 ASP E C 1
ATOM 7511 O O . ASP C 1 165 ? 74.973 -0.637 52.939 1.00 85.47 165 ASP E O 1
ATOM 7516 N N . ASN C 1 166 ? 74.255 -2.663 53.597 1.00 82.76 166 ASN E N 1
ATOM 7517 C CA . ASN C 1 166 ? 73.709 -3.024 52.293 1.00 80.84 166 ASN E CA 1
ATOM 7518 C C . ASN C 1 166 ? 72.271 -2.547 52.146 1.00 78.51 166 ASN E C 1
ATOM 7519 O O . ASN C 1 166 ? 71.380 -3.288 51.723 1.00 76.31 166 ASN E O 1
ATOM 7524 N N . VAL C 1 167 ? 72.026 -1.296 52.518 1.00 79.22 167 VAL E N 1
ATOM 7525 C CA . VAL C 1 167 ? 70.740 -0.635 52.321 1.00 77.56 167 VAL E CA 1
ATOM 7526 C C . VAL C 1 167 ? 70.894 0.277 51.112 1.00 78.33 167 VAL E C 1
ATOM 7527 O O . VAL C 1 167 ? 71.745 1.179 51.101 1.00 80.70 167 VAL E O 1
ATOM 7531 N N . LYS C 1 168 ? 70.095 0.023 50.082 1.00 76.59 168 LYS E N 1
ATOM 7532 C CA . LYS C 1 168 ? 70.210 0.716 48.810 1.00 77.36 168 LYS E CA 1
ATOM 7533 C C . LYS C 1 168 ? 68.978 1.581 48.599 1.00 76.51 168 LYS E C 1
ATOM 7534 O O . LYS C 1 168 ? 67.852 1.156 48.884 1.00 74.46 168 LYS E O 1
ATOM 7540 N N . GLY C 1 169 ? 69.200 2.806 48.144 1.00 78.34 169 GLY E N 1
ATOM 7541 C CA . GLY C 1 169 ? 68.127 3.675 47.731 1.00 78.04 169 GLY E CA 1
ATOM 7542 C C . GLY C 1 169 ? 68.512 4.480 46.501 1.00 79.88 169 GLY E C 1
ATOM 7543 O O . GLY C 1 169 ? 69.575 4.276 45.897 1.00 81.16 169 GLY E O 1
ATOM 7544 N N . PRO C 1 170 ? 67.650 5.427 46.114 1.00 80.28 170 PRO E N 1
ATOM 7545 C CA . PRO C 1 170 ? 67.996 6.321 44.997 1.00 82.48 170 PRO E CA 1
ATOM 7546 C C . PRO C 1 170 ? 69.278 7.112 45.206 1.00 85.44 170 PRO E C 1
ATOM 7547 O O . PRO C 1 170 ? 70.076 7.231 44.271 1.00 87.03 170 PRO E O 1
ATOM 7551 N N . SER C 1 171 ? 69.503 7.674 46.390 1.00 86.46 171 SER E N 1
ATOM 7552 C CA . SER C 1 171 ? 70.662 8.534 46.599 1.00 89.68 171 SER E CA 1
ATOM 7553 C C . SER C 1 171 ? 71.288 8.218 47.956 1.00 89.95 171 SER E C 1
ATOM 7554 O O . SER C 1 171 ? 70.989 7.202 48.596 1.00 87.67 171 SER E O 1
ATOM 7557 N N . ASP C 1 172 ? 72.141 9.140 48.391 1.00 93.06 172 ASP E N 1
ATOM 7558 C CA . ASP C 1 172 ? 72.995 8.982 49.548 1.00 94.32 172 ASP E CA 1
ATOM 7559 C C . ASP C 1 172 ? 72.405 9.625 50.800 1.00 94.83 172 ASP E C 1
ATOM 7560 O O . ASP C 1 172 ? 73.052 9.668 51.842 1.00 96.36 172 ASP E O 1
ATOM 7565 N N . ILE C 1 173 ? 71.146 10.106 50.746 1.00 93.69 173 ILE E N 1
ATOM 7566 C CA . ILE C 1 173 ? 70.568 10.884 51.813 1.00 94.67 173 ILE E CA 1
ATOM 7567 C C . ILE C 1 173 ? 69.768 9.957 52.704 1.00 91.79 173 ILE E C 1
ATOM 7568 O O . ILE C 1 173 ? 68.824 9.289 52.244 1.00 88.88 173 ILE E O 1
ATOM 7573 N N . PRO C 1 174 ? 70.111 9.842 54.004 1.00 92.64 174 PRO E N 1
ATOM 7574 C CA . PRO C 1 174 ? 69.346 8.981 54.902 1.00 90.19 174 PRO E CA 1
ATOM 7575 C C . PRO C 1 174 ? 68.007 9.596 55.275 1.00 89.54 174 PRO E C 1
ATOM 7576 O O . PRO C 1 174 ? 67.811 10.814 55.239 1.00 91.73 174 PRO E O 1
ATOM 7580 N N . PHE C 1 175 ? 67.074 8.712 55.650 1.00 86.67 175 PHE E N 1
ATOM 7581 C CA . PHE C 1 175 ? 65.736 9.151 56.031 1.00 85.88 175 PHE E CA 1
ATOM 7582 C C . PHE C 1 175 ? 65.784 9.984 57.301 1.00 88.36 175 PHE E C 1
ATOM 7583 O O . PHE C 1 175 ? 64.987 10.914 57.458 1.00 89.34 175 PHE E O 1
ATOM 7591 N N . SER C 1 176 ? 66.733 9.691 58.200 1.00 89.75 176 SER E N 1
ATOM 7592 C CA . SER C 1 176 ? 66.799 10.316 59.520 1.00 92.19 176 SER E CA 1
ATOM 7593 C C . SER C 1 176 ? 68.218 10.250 60.085 1.00 94.76 176 SER E C 1
ATOM 7594 O O . SER C 1 176 ? 69.085 9.530 59.578 1.00 94.26 176 SER E O 1
ATOM 7597 N N . GLU C 1 177 ? 68.450 11.065 61.128 1.00 97.88 177 GLU E N 1
ATOM 7598 C CA . GLU C 1 177 ? 69.591 10.887 62.031 1.00 100.43 177 GLU E CA 1
ATOM 7599 C C . GLU C 1 177 ? 69.819 9.425 62.400 1.00 98.29 177 GLU E C 1
ATOM 7600 O O . GLU C 1 177 ? 70.962 8.954 62.408 1.00 99.47 177 GLU E O 1
ATOM 7606 N N . THR C 1 178 ? 68.746 8.679 62.682 1.00 95.32 178 THR E N 1
ATOM 7607 C CA . THR C 1 178 ? 68.852 7.315 63.197 1.00 93.65 178 THR E CA 1
ATOM 7608 C C . THR C 1 178 ? 68.422 6.246 62.176 1.00 89.90 178 THR E C 1
ATOM 7609 O O . THR C 1 178 ? 67.990 5.154 62.564 1.00 87.90 178 THR E O 1
ATOM 7613 N N . PHE C 1 179 ? 68.526 6.527 60.894 1.00 89.15 179 PHE E N 1
ATOM 7614 C CA . PHE C 1 179 ? 68.300 5.482 59.906 1.00 86.13 179 PHE E CA 1
ATOM 7615 C C . PHE C 1 179 ? 69.625 5.106 59.238 1.00 87.13 179 PHE E C 1
ATOM 7616 O O . PHE C 1 179 ? 70.565 5.908 59.240 1.00 90.02 179 PHE E O 1
ATOM 7624 N N . PRO C 1 180 ? 69.751 3.902 58.673 1.00 85.09 180 PRO E N 1
ATOM 7625 C CA . PRO C 1 180 ? 71.044 3.492 58.093 1.00 86.28 180 PRO E CA 1
ATOM 7626 C C . PRO C 1 180 ? 71.459 4.369 56.912 1.00 87.30 180 PRO E C 1
ATOM 7627 O O . PRO C 1 180 ? 70.666 5.125 56.346 1.00 86.61 180 PRO E O 1
ATOM 7631 N N . ARG C 1 181 ? 72.742 4.292 56.551 1.00 89.23 181 ARG E N 1
ATOM 7632 C CA . ARG C 1 181 ? 73.253 5.146 55.447 1.00 90.81 181 ARG E CA 1
ATOM 7633 C C . ARG C 1 181 ? 72.867 4.530 54.102 1.00 88.68 181 ARG E C 1
ATOM 7634 O O . ARG C 1 181 ? 73.324 3.410 53.807 1.00 88.51 181 ARG E O 1
ATOM 7642 N N . PRO C 1 182 ? 72.057 5.219 53.274 1.00 87.32 182 PRO E N 1
ATOM 7643 C CA . PRO C 1 182 ? 71.621 4.671 51.997 1.00 85.33 182 PRO E CA 1
ATOM 7644 C C . PRO C 1 182 ? 72.761 4.727 50.974 1.00 87.37 182 PRO E C 1
ATOM 7645 O O . PRO C 1 182 ? 73.589 5.611 51.071 1.00 89.88 182 PRO E O 1
ATOM 7649 N N . ARG C 1 183 ? 72.778 3.782 50.033 1.00 86.57 183 ARG E N 1
ATOM 7650 C CA . ARG C 1 183 ? 73.813 3.788 48.967 1.00 88.45 183 ARG E CA 1
ATOM 7651 C C . ARG C 1 183 ? 73.116 3.930 47.613 1.00 86.93 183 ARG E C 1
ATOM 7652 O O . ARG C 1 183 ? 72.323 3.037 47.261 1.00 84.26 183 ARG E O 1
ATOM 7660 N N . ALA C 1 184 ? 73.394 5.020 46.895 1.00 88.81 184 ALA E N 1
ATOM 7661 C CA . ALA C 1 184 ? 72.762 5.251 45.577 1.00 87.69 184 ALA E CA 1
ATOM 7662 C C . ALA C 1 184 ? 72.804 3.959 44.755 1.00 86.08 184 ALA E C 1
ATOM 7663 O O . ALA C 1 184 ? 73.886 3.345 44.672 1.00 86.90 184 ALA E O 1
ATOM 7665 N N . MET C 1 185 ? 71.668 3.570 44.171 1.00 84.11 185 MET E N 1
ATOM 7666 C CA . MET C 1 185 ? 71.603 2.326 43.360 1.00 82.70 185 MET E CA 1
ATOM 7667 C C . MET C 1 185 ? 72.319 2.555 42.025 1.00 84.62 185 MET E C 1
ATOM 7668 O O . MET C 1 185 ? 72.010 3.557 41.355 1.00 85.85 185 MET E O 1
ATOM 7673 N N . THR C 1 186 ? 73.241 1.660 41.664 1.00 85.06 186 THR E N 1
ATOM 7674 C CA . THR C 1 186 ? 74.007 1.793 40.399 1.00 86.94 186 THR E CA 1
ATOM 7675 C C . THR C 1 186 ? 73.080 1.600 39.200 1.00 85.89 186 THR E C 1
ATOM 7676 O O . THR C 1 186 ? 71.996 1.019 39.385 1.00 83.58 186 THR E O 1
ATOM 7680 N N . GLN C 1 187 ? 73.489 2.068 38.017 1.00 87.87 187 GLN E N 1
ATOM 7681 C CA . GLN C 1 187 ? 72.670 1.796 36.838 1.00 87.34 187 GLN E CA 1
ATOM 7682 C C . GLN C 1 187 ? 72.372 0.309 36.733 1.00 85.36 187 GLN E C 1
ATOM 7683 O O . GLN C 1 187 ? 71.334 -0.095 36.192 1.00 84.05 187 GLN E O 1
ATOM 7689 N N . ASP C 1 188 ? 73.261 -0.503 37.293 1.00 85.33 188 ASP E N 1
ATOM 7690 C CA . ASP C 1 188 ? 73.189 -1.939 37.120 1.00 84.11 188 ASP E CA 1
ATOM 7691 C C . ASP C 1 188 ? 72.222 -2.489 38.173 1.00 81.40 188 ASP E C 1
ATOM 7692 O O . ASP C 1 188 ? 71.464 -3.440 37.929 1.00 79.86 188 ASP E O 1
ATOM 7697 N N . ASP C 1 189 ? 72.163 -1.788 39.316 1.00 81.00 189 ASP E N 1
ATOM 7698 C CA . ASP C 1 189 ? 71.262 -2.104 40.424 1.00 78.71 189 ASP E CA 1
ATOM 7699 C C . ASP C 1 189 ? 69.798 -1.984 40.024 1.00 77.09 189 ASP E C 1
ATOM 7700 O O . ASP C 1 189 ? 68.970 -2.827 40.391 1.00 75.14 189 ASP E O 1
ATOM 7705 N N . ILE C 1 190 ? 69.450 -0.916 39.305 1.00 78.10 190 ILE E N 1
ATOM 7706 C CA . ILE C 1 190 ? 68.056 -0.694 38.923 1.00 76.94 190 ILE E CA 1
ATOM 7707 C C . ILE C 1 190 ? 67.586 -1.734 37.912 1.00 76.38 190 ILE E C 1
ATOM 7708 O O . ILE C 1 190 ? 66.398 -2.082 37.878 1.00 74.89 190 ILE E O 1
ATOM 7713 N N . ARG C 1 191 ? 68.495 -2.237 37.070 1.00 77.79 191 ARG E N 1
ATOM 7714 C CA . ARG C 1 191 ? 68.174 -3.388 36.233 1.00 77.44 191 ARG E CA 1
ATOM 7715 C C . ARG C 1 191 ? 67.864 -4.600 37.096 1.00 75.48 191 ARG E C 1
ATOM 7716 O O . ARG C 1 191 ? 66.882 -5.316 36.854 1.00 74.32 191 ARG E O 1
ATOM 7724 N N . GLU C 1 192 ? 68.693 -4.836 38.125 1.00 75.34 192 GLU E N 1
ATOM 7725 C CA . GLU C 1 192 ? 68.469 -5.984 38.997 1.00 73.80 192 GLU E CA 1
ATOM 7726 C C . GLU C 1 192 ? 67.177 -5.842 39.773 1.00 71.76 192 GLU E C 1
ATOM 7727 O O . GLU C 1 192 ? 66.461 -6.832 39.955 1.00 70.48 192 GLU E O 1
ATOM 7733 N N . PHE C 1 193 ? 66.867 -4.626 40.230 1.00 71.66 193 PHE E N 1
ATOM 7734 C CA . PHE C 1 193 ? 65.634 -4.404 40.970 1.00 69.94 193 PHE E CA 1
ATOM 7735 C C . PHE C 1 193 ? 64.417 -4.748 40.119 1.00 69.22 193 PHE E C 1
ATOM 7736 O O . PHE C 1 193 ? 63.536 -5.502 40.552 1.00 67.72 193 PHE E O 1
ATOM 7744 N N . LYS C 1 194 ? 64.349 -4.209 38.896 1.00 70.52 194 LYS E N 1
ATOM 7745 C CA . LYS C 1 194 ? 63.238 -4.567 38.025 1.00 70.24 194 LYS E CA 1
ATOM 7746 C C . LYS C 1 194 ? 63.175 -6.072 37.829 1.00 69.66 194 LYS E C 1
ATOM 7747 O O . LYS C 1 194 ? 62.088 -6.660 37.842 1.00 68.63 194 LYS E O 1
ATOM 7753 N N . GLU C 1 195 ? 64.333 -6.718 37.727 1.00 70.47 195 GLU E N 1
ATOM 7754 C CA . GLU C 1 195 ? 64.362 -8.156 37.491 1.00 70.36 195 GLU E CA 1
ATOM 7755 C C . GLU C 1 195 ? 63.814 -8.943 38.682 1.00 68.60 195 GLU E C 1
ATOM 7756 O O . GLU C 1 195 ? 63.109 -9.940 38.498 1.00 68.14 195 GLU E O 1
ATOM 7762 N N . ALA C 1 196 ? 64.108 -8.509 39.915 1.00 67.82 196 ALA E N 1
ATOM 7763 C CA . ALA C 1 196 ? 63.595 -9.246 41.076 1.00 66.36 196 ALA E CA 1
ATOM 7764 C C . ALA C 1 196 ? 62.126 -8.945 41.321 1.00 64.98 196 ALA E C 1
ATOM 7765 O O . ALA C 1 196 ? 61.432 -9.739 41.970 1.00 63.91 196 ALA E O 1
ATOM 7767 N N . TRP C 1 197 ? 61.643 -7.818 40.808 1.00 65.21 197 TRP E N 1
ATOM 7768 C CA . TRP C 1 197 ? 60.220 -7.531 40.867 1.00 64.26 197 TRP E CA 1
ATOM 7769 C C . TRP C 1 197 ? 59.422 -8.506 40.006 1.00 64.34 197 TRP E C 1
ATOM 7770 O O . TRP C 1 197 ? 58.484 -9.169 40.478 1.00 63.33 197 TRP E O 1
ATOM 7781 N N . VAL C 1 198 ? 59.765 -8.593 38.722 1.00 65.78 198 VAL E N 1
ATOM 7782 C CA . VAL C 1 198 ? 59.083 -9.563 37.870 1.00 66.24 198 VAL E CA 1
ATOM 7783 C C . VAL C 1 198 ? 59.144 -10.955 38.501 1.00 65.60 198 VAL E C 1
ATOM 7784 O O . VAL C 1 198 ? 58.111 -11.626 38.664 1.00 65.02 198 VAL E O 1
ATOM 7788 N N . ALA C 1 199 ? 60.351 -11.381 38.915 1.00 65.89 199 ALA E N 1
ATOM 7789 C CA . ALA C 1 199 ? 60.543 -12.714 39.490 1.00 65.72 199 ALA E CA 1
ATOM 7790 C C . ALA C 1 199 ? 59.567 -12.964 40.622 1.00 64.17 199 ALA E C 1
ATOM 7791 O O . ALA C 1 199 ? 58.892 -13.997 40.678 1.00 64.10 199 ALA E O 1
ATOM 7793 N N . ALA C 1 200 ? 59.494 -12.011 41.539 1.00 63.12 200 ALA E N 1
ATOM 7794 C CA . ALA C 1 200 ? 58.656 -12.181 42.706 1.00 61.79 200 ALA E CA 1
ATOM 7795 C C . ALA C 1 200 ? 57.200 -12.141 42.301 1.00 61.34 200 ALA E C 1
ATOM 7796 O O . ALA C 1 200 ? 56.369 -12.884 42.844 1.00 60.74 200 ALA E O 1
ATOM 7798 N N . ALA C 1 201 ? 56.883 -11.292 41.321 1.00 61.88 201 ALA E N 1
ATOM 7799 C CA . ALA C 1 201 ? 55.529 -11.236 40.797 1.00 61.87 201 ALA E CA 1
ATOM 7800 C C . ALA C 1 201 ? 55.104 -12.570 40.195 1.00 62.58 201 ALA E C 1
ATOM 7801 O O . ALA C 1 201 ? 53.946 -12.970 40.341 1.00 62.29 201 ALA E O 1
ATOM 7803 N N . LYS C 1 202 ? 56.013 -13.277 39.524 1.00 63.73 202 LYS E N 1
ATOM 7804 C CA . LYS C 1 202 ? 55.660 -14.616 39.068 1.00 64.63 202 LYS E CA 1
ATOM 7805 C C . LYS C 1 202 ? 55.345 -15.531 40.254 1.00 63.77 202 LYS E C 1
ATOM 7806 O O . LYS C 1 202 ? 54.303 -16.197 40.277 1.00 63.88 202 LYS E O 1
ATOM 7812 N N . ARG C 1 203 ? 56.224 -15.546 41.261 1.00 63.11 203 ARG E N 1
ATOM 7813 C CA . ARG C 1 203 ? 56.005 -16.369 42.446 1.00 62.52 203 ARG E CA 1
ATOM 7814 C C . ARG C 1 203 ? 54.632 -16.107 43.040 1.00 61.43 203 ARG E C 1
ATOM 7815 O O . ARG C 1 203 ? 53.836 -17.034 43.213 1.00 61.69 203 ARG E O 1
ATOM 7823 N N . ALA C 1 204 ? 54.336 -14.830 43.312 1.00 60.44 204 ALA E N 1
ATOM 7824 C CA . ALA C 1 204 ? 53.019 -14.389 43.781 1.00 59.58 204 ALA E CA 1
ATOM 7825 C C . ALA C 1 204 ? 51.862 -15.056 43.035 1.00 60.33 204 ALA E C 1
ATOM 7826 O O . ALA C 1 204 ? 50.890 -15.518 43.657 1.00 59.99 204 ALA E O 1
ATOM 7828 N N . LEU C 1 205 ? 51.932 -15.095 41.703 1.00 61.54 205 LEU E N 1
ATOM 7829 C CA . LEU C 1 205 ? 50.904 -15.799 40.960 1.00 62.64 205 LEU E CA 1
ATOM 7830 C C . LEU C 1 205 ? 50.938 -17.283 41.290 1.00 63.26 205 LEU E C 1
ATOM 7831 O O . LEU C 1 205 ? 49.891 -17.924 41.411 1.00 63.67 205 LEU E O 1
ATOM 7836 N N . VAL C 1 206 ? 52.139 -17.840 41.452 1.00 63.55 206 VAL E N 1
ATOM 7837 C CA . VAL C 1 206 ? 52.281 -19.271 41.677 1.00 64.57 206 VAL E CA 1
ATOM 7838 C C . VAL C 1 206 ? 51.776 -19.644 43.048 1.00 63.66 206 VAL E C 1
ATOM 7839 O O . VAL C 1 206 ? 51.415 -20.798 43.290 1.00 64.61 206 VAL E O 1
ATOM 7843 N N . ALA C 1 207 ? 51.701 -18.680 43.947 1.00 62.05 207 ALA E N 1
ATOM 7844 C CA . ALA C 1 207 ? 51.154 -18.933 45.261 1.00 61.28 207 ALA E CA 1
ATOM 7845 C C . ALA C 1 207 ? 49.646 -18.815 45.271 1.00 61.11 207 ALA E C 1
ATOM 7846 O O . ALA C 1 207 ? 49.001 -19.301 46.217 1.00 60.94 207 ALA E O 1
ATOM 7848 N N . GLY C 1 208 ? 49.082 -18.187 44.250 1.00 61.37 208 GLY E N 1
ATOM 7849 C CA . GLY C 1 208 ? 47.654 -18.153 44.090 1.00 61.67 208 GLY E CA 1
ATOM 7850 C C . GLY C 1 208 ? 47.064 -16.774 44.258 1.00 60.64 208 GLY E C 1
ATOM 7851 O O . GLY C 1 208 ? 45.851 -16.660 44.449 1.00 60.73 208 GLY E O 1
ATOM 7852 N N . ALA C 1 209 ? 47.882 -15.720 44.178 1.00 59.90 209 ALA E N 1
ATOM 7853 C CA . ALA C 1 209 ? 47.379 -14.364 44.393 1.00 59.16 209 ALA E CA 1
ATOM 7854 C C . ALA C 1 209 ? 46.315 -14.008 43.360 1.00 60.21 209 ALA E C 1
ATOM 7855 O O . ALA C 1 209 ? 46.452 -14.333 42.175 1.00 61.47 209 ALA E O 1
ATOM 7857 N N . ASP C 1 210 ? 45.236 -13.347 43.801 1.00 59.96 210 ASP E N 1
ATOM 7858 C CA . ASP C 1 210 ? 44.234 -13.009 42.797 1.00 61.28 210 ASP E CA 1
ATOM 7859 C C . ASP C 1 210 ? 44.503 -11.631 42.218 1.00 61.50 210 ASP E C 1
ATOM 7860 O O . ASP C 1 210 ? 44.004 -11.303 41.132 1.00 62.95 210 ASP E O 1
ATOM 7865 N N . PHE C 1 211 ? 45.306 -10.832 42.915 1.00 60.35 211 PHE E N 1
ATOM 7866 C CA . PHE C 1 211 ? 45.731 -9.526 42.432 1.00 60.70 211 PHE E CA 1
ATOM 7867 C C . PHE C 1 211 ? 47.065 -9.170 43.081 1.00 59.65 211 PHE E C 1
ATOM 7868 O O . PHE C 1 211 ? 47.600 -9.914 43.907 1.00 58.70 211 PHE E O 1
ATOM 7876 N N . ILE C 1 212 ? 47.602 -8.020 42.686 1.00 60.10 212 ILE E N 1
ATOM 7877 C CA . ILE C 1 212 ? 48.903 -7.560 43.156 1.00 59.52 212 ILE E CA 1
ATOM 7878 C C . ILE C 1 212 ? 48.850 -6.052 43.295 1.00 59.94 212 ILE E C 1
ATOM 7879 O O . ILE C 1 212 ? 48.446 -5.358 42.354 1.00 61.23 212 ILE E O 1
ATOM 7884 N N . GLU C 1 213 ? 49.284 -5.542 44.459 1.00 59.15 213 GLU E N 1
ATOM 7885 C CA . GLU C 1 213 ? 49.438 -4.107 44.681 1.00 59.77 213 GLU E CA 1
ATOM 7886 C C . GLU C 1 213 ? 50.920 -3.754 44.720 1.00 59.93 213 GLU E C 1
ATOM 7887 O O . GLU C 1 213 ? 51.712 -4.437 45.373 1.00 59.09 213 GLU E O 1
ATOM 7893 N N . ILE C 1 214 ? 51.274 -2.658 44.052 1.00 61.24 214 ILE E N 1
ATOM 7894 C CA . ILE C 1 214 ? 52.681 -2.175 44.104 1.00 61.71 214 ILE E CA 1
ATOM 7895 C C . ILE C 1 214 ? 52.789 -1.203 45.277 1.00 61.76 214 ILE E C 1
ATOM 7896 O O . ILE C 1 214 ? 51.958 -0.283 45.351 1.00 62.49 214 ILE E O 1
ATOM 7901 N N . HIS C 1 215 ? 53.766 -1.412 46.162 1.00 61.26 215 HIS E N 1
ATOM 7902 C CA . HIS C 1 215 ? 53.980 -0.452 47.274 1.00 61.67 215 HIS E CA 1
ATOM 7903 C C . HIS C 1 215 ? 54.848 0.708 46.787 1.00 63.41 215 HIS E C 1
ATOM 7904 O O . HIS C 1 215 ? 56.076 0.619 46.917 1.00 63.74 215 HIS E O 1
ATOM 7911 N N . ASN C 1 216 ? 54.222 1.739 46.225 1.00 64.69 216 ASN E N 1
ATOM 7912 C CA . ASN C 1 216 ? 54.965 2.947 45.790 1.00 66.71 216 ASN E CA 1
ATOM 7913 C C . ASN C 1 216 ? 54.665 4.032 46.817 1.00 67.61 216 ASN E C 1
ATOM 7914 O O . ASN C 1 216 ? 54.294 5.146 46.413 1.00 69.38 216 ASN E O 1
ATOM 7919 N N . ALA C 1 217 ? 54.817 3.707 48.100 1.00 66.65 217 ALA E N 1
ATOM 7920 C CA . ALA C 1 217 ? 54.425 4.689 49.130 1.00 67.62 217 ALA E CA 1
ATOM 7921 C C . ALA C 1 217 ? 55.189 4.523 50.434 1.00 67.39 217 ALA E C 1
ATOM 7922 O O . ALA C 1 217 ? 55.945 3.545 50.558 1.00 66.31 217 ALA E O 1
ATOM 7924 N N . HIS C 1 218 ? 55.031 5.495 51.329 1.00 68.71 218 HIS E N 1
ATOM 7925 C CA . HIS C 1 218 ? 55.555 5.405 52.683 1.00 68.79 218 HIS E CA 1
ATOM 7926 C C . HIS C 1 218 ? 57.076 5.487 52.742 1.00 69.81 218 HIS E C 1
ATOM 7927 O O . HIS C 1 218 ? 57.685 4.940 53.667 1.00 69.48 218 HIS E O 1
ATOM 7934 N N . GLY C 1 219 ? 57.710 6.164 51.785 1.00 71.28 219 GLY E N 1
ATOM 7935 C CA . GLY C 1 219 ? 59.129 6.428 51.910 1.00 72.74 219 GLY E CA 1
ATOM 7936 C C . GLY C 1 219 ? 60.022 5.264 51.570 1.00 71.54 219 GLY E C 1
ATOM 7937 O O . GLY C 1 219 ? 61.241 5.348 51.771 1.00 72.75 219 GLY E O 1
ATOM 7938 N N . TYR C 1 220 ? 59.448 4.179 51.061 1.00 69.43 220 TYR E N 1
ATOM 7939 C CA . TYR C 1 220 ? 60.199 3.043 50.563 1.00 68.45 220 TYR E CA 1
ATOM 7940 C C . TYR C 1 220 ? 60.723 3.351 49.156 1.00 69.42 220 TYR E C 1
ATOM 7941 O O . TYR C 1 220 ? 60.584 4.474 48.650 1.00 71.00 220 TYR E O 1
ATOM 7950 N N . LEU C 1 221 ? 61.322 2.339 48.509 1.00 68.70 221 LEU E N 1
ATOM 7951 C CA . LEU C 1 221 ? 62.187 2.592 47.359 1.00 70.03 221 LEU E CA 1
ATOM 7952 C C . LEU C 1 221 ? 61.477 3.403 46.290 1.00 70.84 221 LEU E C 1
ATOM 7953 O O . LEU C 1 221 ? 61.936 4.482 45.895 1.00 72.91 221 LEU E O 1
ATOM 7958 N N . LEU C 1 222 ? 60.335 2.910 45.832 1.00 69.47 222 LEU E N 1
ATOM 7959 C CA . LEU C 1 222 ? 59.641 3.580 44.744 1.00 70.44 222 LEU E CA 1
ATOM 7960 C C . LEU C 1 222 ? 59.081 4.936 45.173 1.00 71.86 222 LEU E C 1
ATOM 7961 O O . LEU C 1 222 ? 59.145 5.903 44.407 1.00 73.85 222 LEU E O 1
ATOM 7966 N N . ALA C 1 223 ? 58.563 5.045 46.402 1.00 71.13 223 ALA E N 1
ATOM 7967 C CA . ALA C 1 223 ? 58.106 6.346 46.895 1.00 72.77 223 ALA E CA 1
ATOM 7968 C C . ALA C 1 223 ? 59.263 7.333 47.024 1.00 75.15 223 ALA E C 1
ATOM 7969 O O . ALA C 1 223 ? 59.104 8.538 46.781 1.00 77.36 223 ALA E O 1
ATOM 7971 N N . SER C 1 224 ? 60.436 6.836 47.398 1.00 74.99 224 SER E N 1
ATOM 7972 C CA . SER C 1 224 ? 61.598 7.687 47.621 1.00 77.36 224 SER E CA 1
ATOM 7973 C C . SER C 1 224 ? 62.278 8.128 46.330 1.00 79.14 224 SER E C 1
ATOM 7974 O O . SER C 1 224 ? 63.159 9.002 46.383 1.00 81.58 224 SER E O 1
ATOM 7977 N N . PHE C 1 225 ? 61.900 7.531 45.186 1.00 78.19 225 PHE E N 1
ATOM 7978 C CA . PHE C 1 225 ? 62.338 7.987 43.871 1.00 80.04 225 PHE E CA 1
ATOM 7979 C C . PHE C 1 225 ? 61.521 9.165 43.395 1.00 81.94 225 PHE E C 1
ATOM 7980 O O . PHE C 1 225 ? 61.996 9.921 42.542 1.00 84.36 225 PHE E O 1
ATOM 7988 N N . LEU C 1 226 ? 60.308 9.332 43.947 1.00 81.08 226 LEU E N 1
ATOM 7989 C CA . LEU C 1 226 ? 59.363 10.385 43.573 1.00 82.89 226 LEU E CA 1
ATOM 7990 C C . LEU C 1 226 ? 59.642 11.722 44.255 1.00 85.53 226 LEU E C 1
ATOM 7991 O O . LEU C 1 226 ? 59.256 12.767 43.720 1.00 88.03 226 LEU E O 1
ATOM 7996 N N . THR C 1 227 ? 60.305 11.722 45.409 1.00 85.35 227 THR E N 1
ATOM 7997 C CA . THR C 1 227 ? 60.358 12.911 46.244 1.00 87.75 227 THR E CA 1
ATOM 7998 C C . THR C 1 227 ? 61.735 13.558 46.188 1.00 90.36 227 THR E C 1
ATOM 7999 O O . THR C 1 227 ? 62.729 12.953 46.627 1.00 89.61 227 THR E O 1
ATOM 8003 N N . PRO C 1 228 ? 61.868 14.799 45.661 1.00 93.77 228 PRO E N 1
ATOM 8004 C CA . PRO C 1 228 ? 63.187 15.410 45.464 1.00 96.54 228 PRO E CA 1
ATOM 8005 C C . PRO C 1 228 ? 64.118 15.433 46.681 1.00 97.05 228 PRO E C 1
ATOM 8006 O O . PRO C 1 228 ? 65.288 15.666 46.486 1.00 98.92 228 PRO E O 1
ATOM 8010 N N . TYR C 1 229 ? 63.593 15.203 47.884 1.00 95.65 229 TYR E N 1
ATOM 8011 C CA . TYR C 1 229 ? 64.443 15.336 49.097 1.00 96.71 229 TYR E CA 1
ATOM 8012 C C . TYR C 1 229 ? 65.203 14.034 49.365 1.00 94.24 229 TYR E C 1
ATOM 8013 O O . TYR C 1 229 ? 65.923 13.966 50.377 1.00 94.94 229 TYR E O 1
ATOM 8022 N N . ALA C 1 230 ? 65.051 13.043 48.485 1.00 91.75 230 ALA E N 1
ATOM 8023 C CA . ALA C 1 230 ? 65.742 11.744 48.661 1.00 89.54 230 ALA E CA 1
ATOM 8024 C C . ALA C 1 230 ? 66.335 11.303 47.324 1.00 89.43 230 ALA E C 1
ATOM 8025 O O . ALA C 1 230 ? 67.348 10.584 47.337 1.00 89.12 230 ALA E O 1
ATOM 8027 N N . ASN C 1 231 ? 65.713 11.718 46.220 1.00 89.89 231 ASN E N 1
ATOM 8028 C CA . ASN C 1 231 ? 66.248 11.393 44.873 1.00 90.21 231 ASN E CA 1
ATOM 8029 C C . ASN C 1 231 ? 67.147 12.546 44.417 1.00 94.01 231 ASN E C 1
ATOM 8030 O O . ASN C 1 231 ? 66.613 13.544 43.902 1.00 95.97 231 ASN E O 1
ATOM 8035 N N . LYS C 1 232 ? 68.456 12.421 44.634 1.00 95.23 232 LYS E N 1
ATOM 8036 C CA . LYS C 1 232 ? 69.415 13.448 44.152 1.00 99.05 232 LYS E CA 1
ATOM 8037 C C . LYS C 1 232 ? 70.106 12.888 42.912 1.00 99.17 232 LYS E C 1
ATOM 8038 O O . LYS C 1 232 ? 71.194 13.379 42.565 1.00 102.00 232 LYS E O 1
ATOM 8044 N N . ARG C 1 233 ? 69.490 11.886 42.283 1.00 96.38 233 ARG E N 1
ATOM 8045 C CA . ARG C 1 233 ? 70.108 11.237 41.101 1.00 96.44 233 ARG E CA 1
ATOM 8046 C C . ARG C 1 233 ? 70.268 12.275 39.988 1.00 99.69 233 ARG E C 1
ATOM 8047 O O . ARG C 1 233 ? 69.585 13.311 40.042 1.00 101.19 233 ARG E O 1
ATOM 8055 N N . THR C 1 234 ? 71.164 12.009 39.038 1.00 100.97 234 THR E N 1
ATOM 8056 C CA . THR C 1 234 ? 71.371 12.929 37.893 1.00 104.28 234 THR E CA 1
ATOM 8057 C C . THR C 1 234 ? 71.106 12.144 36.609 1.00 103.31 234 THR E C 1
ATOM 8058 O O . THR C 1 234 ? 71.354 12.695 35.522 1.00 105.99 234 THR E O 1
ATOM 8062 N N . ASP C 1 235 ? 70.614 10.909 36.742 1.00 99.84 235 ASP E N 1
ATOM 8063 C CA . ASP C 1 235 ? 70.353 10.042 35.565 1.00 98.92 235 ASP E CA 1
ATOM 8064 C C . ASP C 1 235 ? 68.924 10.249 35.073 1.00 98.25 235 ASP E C 1
ATOM 8065 O O . ASP C 1 235 ? 68.344 11.311 35.358 1.00 99.56 235 ASP E O 1
ATOM 8070 N N . GLU C 1 236 ? 68.387 9.258 34.363 1.00 96.52 236 GLU E N 1
ATOM 8071 C CA . GLU C 1 236 ? 67.014 9.368 33.810 1.00 96.09 236 GLU E CA 1
ATOM 8072 C C . GLU C 1 236 ? 66.009 9.186 34.945 1.00 93.39 236 GLU E C 1
ATOM 8073 O O . GLU C 1 236 ? 64.803 9.144 34.659 1.00 92.67 236 GLU E O 1
ATOM 8079 N N . TYR C 1 237 ? 66.505 9.066 36.178 1.00 92.16 237 TYR E N 1
ATOM 8080 C CA . TYR C 1 237 ? 65.603 8.863 37.338 1.00 89.69 237 TYR E CA 1
ATOM 8081 C C . TYR C 1 237 ? 65.737 10.049 38.290 1.00 91.24 237 TYR E C 1
ATOM 8082 O O . TYR C 1 237 ? 64.854 10.230 39.143 1.00 90.02 237 TYR E O 1
ATOM 8091 N N . GLY C 1 238 ? 66.805 10.834 38.133 1.00 94.06 238 GLY E N 1
ATOM 8092 C CA . GLY C 1 238 ? 67.048 11.963 39.048 1.00 95.96 238 GLY E CA 1
ATOM 8093 C C . GLY C 1 238 ? 66.793 13.308 38.397 1.00 99.40 238 GLY E C 1
ATOM 8094 O O . GLY C 1 238 ? 67.328 14.315 38.887 1.00 101.97 238 GLY E O 1
ATOM 8095 N N . GLY C 1 239 ? 65.984 13.335 37.343 1.00 99.72 239 GLY E N 1
ATOM 8096 C CA . GLY C 1 239 ? 65.746 14.597 36.624 1.00 103.38 239 GLY E CA 1
ATOM 8097 C C . GLY C 1 239 ? 64.562 15.348 37.193 1.00 103.69 239 GLY E C 1
ATOM 8098 O O . GLY C 1 239 ? 64.596 15.684 38.388 1.00 103.37 239 GLY E O 1
ATOM 8099 N N . SER C 1 240 ? 63.551 15.597 36.362 1.00 104.51 240 SER E N 1
ATOM 8100 C CA . SER C 1 240 ? 62.338 16.307 36.829 1.00 105.05 240 SER E CA 1
ATOM 8101 C C . SER C 1 240 ? 61.267 15.296 37.233 1.00 101.25 240 SER E C 1
ATOM 8102 O O . SER C 1 240 ? 61.582 14.095 37.324 1.00 98.27 240 SER E O 1
ATOM 8105 N N . PHE C 1 241 ? 60.044 15.776 37.449 1.00 101.63 241 PHE E N 1
ATOM 8106 C CA . PHE C 1 241 ? 58.931 14.862 37.791 1.00 98.35 241 PHE E CA 1
ATOM 8107 C C . PHE C 1 241 ? 58.997 13.668 36.844 1.00 96.51 241 PHE E C 1
ATOM 8108 O O . PHE C 1 241 ? 58.931 12.523 37.321 1.00 93.17 241 PHE E O 1
ATOM 8116 N N . GLU C 1 242 ? 59.153 13.939 35.549 1.00 98.90 242 GLU E N 1
ATOM 8117 C CA . GLU C 1 242 ? 59.169 12.849 34.541 1.00 97.66 242 GLU E CA 1
ATOM 8118 C C . GLU C 1 242 ? 60.247 11.827 34.909 1.00 95.22 242 GLU E C 1
ATOM 8119 O O . GLU C 1 242 ? 59.914 10.633 35.040 1.00 92.27 242 GLU E O 1
ATOM 8125 N N . ASN C 1 243 ? 61.467 12.300 35.159 1.00 96.56 243 ASN E N 1
ATOM 8126 C CA . ASN C 1 243 ? 62.585 11.384 35.499 1.00 94.71 243 ASN E CA 1
ATOM 8127 C C . ASN C 1 243 ? 62.385 10.799 36.902 1.00 91.62 243 ASN E C 1
ATOM 8128 O O . ASN C 1 243 ? 62.848 9.685 37.137 1.00 89.34 243 ASN E O 1
ATOM 8133 N N . ARG C 1 244 ? 61.720 11.520 37.802 1.00 91.77 244 ARG E N 1
ATOM 8134 C CA . ARG C 1 244 ? 61.437 10.940 39.144 1.00 88.94 244 ARG E CA 1
ATOM 8135 C C . ARG C 1 244 ? 60.406 9.819 38.981 1.00 86.13 244 ARG E C 1
ATOM 8136 O O . ARG C 1 244 ? 60.616 8.739 39.559 1.00 83.53 244 ARG E O 1
ATOM 8144 N N . MET C 1 245 ? 59.346 10.068 38.211 1.00 86.92 245 MET E N 1
ATOM 8145 C CA . MET C 1 245 ? 58.334 9.023 37.925 1.00 84.70 245 MET E CA 1
ATOM 8146 C C . MET C 1 245 ? 58.988 7.967 37.049 1.00 83.97 245 MET E C 1
ATOM 8147 O O . MET C 1 245 ? 58.331 6.954 36.758 1.00 82.24 245 MET E O 1
ATOM 8152 N N . ARG C 1 246 ? 60.236 8.200 36.644 1.00 85.46 246 ARG E N 1
ATOM 8153 C CA . ARG C 1 246 ? 60.854 7.274 35.662 1.00 85.30 246 ARG E CA 1
ATOM 8154 C C . ARG C 1 246 ? 60.700 5.827 36.108 1.00 82.18 246 ARG E C 1
ATOM 8155 O O . ARG C 1 246 ? 60.083 5.153 35.360 1.00 81.76 246 ARG E O 1
ATOM 8163 N N . LEU C 1 247 ? 61.287 5.392 37.225 1.00 80.47 247 LEU E N 1
ATOM 8164 C CA . LEU C 1 247 ? 61.224 3.952 37.608 1.00 77.82 247 LEU E CA 1
ATOM 8165 C C . LEU C 1 247 ? 59.775 3.562 37.923 1.00 76.12 247 LEU E C 1
ATOM 8166 O O . LEU C 1 247 ? 59.275 2.618 37.296 1.00 75.32 247 LEU E O 1
ATOM 8171 N N . PRO C 1 248 ? 59.085 4.223 38.877 1.00 75.71 248 PRO E N 1
ATOM 8172 C CA . PRO C 1 248 ? 57.727 3.842 39.246 1.00 74.19 248 PRO E CA 1
ATOM 8173 C C . PRO C 1 248 ? 56.843 3.424 38.063 1.00 74.61 248 PRO E C 1
ATOM 8174 O O . PRO C 1 248 ? 56.176 2.418 38.172 1.00 72.94 248 PRO E O 1
ATOM 8178 N N . LEU C 1 249 ? 56.862 4.188 36.970 1.00 77.04 249 LEU E N 1
ATOM 8179 C CA . LEU C 1 249 ? 55.953 3.909 35.824 1.00 77.94 249 LEU E CA 1
ATOM 8180 C C . LEU C 1 249 ? 56.354 2.612 35.111 1.00 77.21 249 LEU E C 1
ATOM 8181 O O . LEU C 1 249 ? 55.453 1.927 34.595 1.00 76.95 249 LEU E O 1
ATOM 8186 N N . LYS C 1 250 ? 57.648 2.292 35.081 1.00 77.15 250 LYS E N 1
ATOM 8187 C CA . LYS C 1 250 ? 58.106 1.019 34.467 1.00 76.60 250 LYS E CA 1
ATOM 8188 C C . LYS C 1 250 ? 57.584 -0.163 35.283 1.00 74.01 250 LYS E C 1
ATOM 8189 O O . LYS C 1 250 ? 57.011 -1.084 34.682 1.00 73.80 250 LYS E O 1
ATOM 8195 N N . ILE C 1 251 ? 57.800 -0.138 36.598 1.00 72.36 251 ILE E N 1
ATOM 8196 C CA . ILE C 1 251 ? 57.377 -1.267 37.475 1.00 70.04 251 ILE E CA 1
ATOM 8197 C C . ILE C 1 251 ? 55.874 -1.457 37.289 1.00 69.69 251 ILE E C 1
ATOM 8198 O O . ILE C 1 251 ? 55.423 -2.613 37.244 1.00 68.68 251 ILE E O 1
ATOM 8203 N N . ALA C 1 252 ? 55.137 -0.357 37.162 1.00 70.77 252 ALA E N 1
ATOM 8204 C CA . ALA C 1 252 ? 53.689 -0.467 36.896 1.00 70.86 252 ALA E CA 1
ATOM 8205 C C . ALA C 1 252 ? 53.472 -1.262 35.606 1.00 71.88 252 ALA E C 1
ATOM 8206 O O . ALA C 1 252 ? 52.677 -2.215 35.626 1.00 71.03 252 ALA E O 1
ATOM 8208 N N . GLN C 1 253 ? 54.162 -0.881 34.528 1.00 73.85 253 GLN E N 1
ATOM 8209 C CA . GLN C 1 253 ? 54.016 -1.602 33.267 1.00 75.17 253 GLN E CA 1
ATOM 8210 C C . GLN C 1 253 ? 54.540 -3.028 33.396 1.00 73.79 253 GLN E C 1
ATOM 8211 O O . GLN C 1 253 ? 53.863 -3.980 32.999 1.00 73.77 253 GLN E O 1
ATOM 8217 N N . LEU C 1 254 ? 55.741 -3.193 33.955 1.00 72.89 254 LEU E N 1
ATOM 8218 C CA . LEU C 1 254 ? 56.310 -4.525 34.095 1.00 71.90 254 LEU E CA 1
ATOM 8219 C C . LEU C 1 254 ? 55.354 -5.436 34.844 1.00 70.14 254 LEU E C 1
ATOM 8220 O O . LEU C 1 254 ? 55.146 -6.592 34.456 1.00 70.19 254 LEU E O 1
ATOM 8225 N N . THR C 1 255 ? 54.737 -4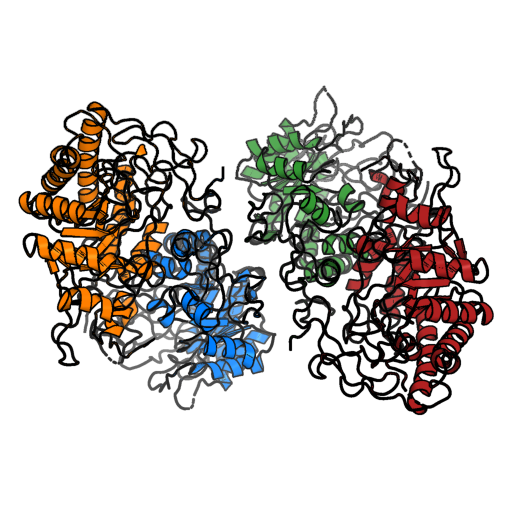.915 35.900 1.00 68.83 255 THR E N 1
ATOM 8226 C CA . THR C 1 255 ? 53.781 -5.733 36.689 1.00 67.26 255 THR E CA 1
ATOM 8227 C C . THR C 1 255 ? 52.669 -6.247 35.766 1.00 68.31 255 THR E C 1
ATOM 8228 O O . THR C 1 255 ? 52.483 -7.469 35.720 1.00 67.96 255 THR E O 1
ATOM 8232 N N . ARG C 1 256 ? 51.977 -5.353 35.049 1.00 69.85 256 ARG E N 1
ATOM 8233 C CA . ARG C 1 256 ? 50.843 -5.746 34.163 1.00 71.23 256 ARG E CA 1
ATOM 8234 C C . ARG C 1 256 ? 51.337 -6.659 33.040 1.00 72.61 256 ARG E C 1
ATOM 8235 O O . ARG C 1 256 ? 50.521 -7.404 32.489 1.00 73.50 256 ARG E O 1
ATOM 8243 N N . ASP C 1 257 ? 52.623 -6.586 32.713 1.00 72.99 257 ASP E N 1
ATOM 8244 C CA . ASP C 1 257 ? 53.201 -7.454 31.657 1.00 74.48 257 ASP E CA 1
ATOM 8245 C C . ASP C 1 257 ? 53.433 -8.845 32.244 1.00 73.12 257 ASP E C 1
ATOM 8246 O O . ASP C 1 257 ? 52.994 -9.818 31.617 1.00 74.16 257 ASP E O 1
ATOM 8251 N N . THR C 1 258 ? 54.106 -8.931 33.394 1.00 71.17 258 THR E N 1
ATOM 8252 C CA . THR C 1 258 ? 54.304 -10.240 34.069 1.00 70.02 258 THR E CA 1
ATOM 8253 C C . THR C 1 258 ? 52.928 -10.808 34.397 1.00 69.52 258 THR E C 1
ATOM 8254 O O . THR C 1 258 ? 52.676 -11.979 34.076 1.00 70.17 258 THR E O 1
ATOM 8258 N N . VAL C 1 259 ? 52.081 -9.996 35.021 1.00 68.61 259 VAL E N 1
ATOM 8259 C CA . VAL C 1 259 ? 50.685 -10.418 35.317 1.00 68.35 259 VAL E CA 1
ATOM 8260 C C . VAL C 1 259 ? 49.943 -10.409 33.982 1.00 70.65 259 VAL E C 1
ATOM 8261 O O . VAL C 1 259 ? 50.505 -9.888 33.010 1.00 72.15 259 VAL E O 1
ATOM 8265 N N . GLY C 1 260 ? 48.754 -10.995 33.908 1.00 71.16 260 GLY E N 1
ATOM 8266 C CA . GLY C 1 260 ? 48.097 -11.044 32.593 1.00 73.73 260 GLY E CA 1
ATOM 8267 C C . GLY C 1 260 ? 47.116 -9.913 32.401 1.00 74.55 260 GLY E C 1
ATOM 8268 O O . GLY C 1 260 ? 47.310 -8.849 33.011 1.00 73.46 260 GLY E O 1
ATOM 8269 N N . GLU C 1 261 ? 46.114 -10.125 31.552 1.00 76.72 261 GLU E N 1
ATOM 8270 C CA . GLU C 1 261 ? 45.071 -9.131 31.374 1.00 77.84 261 GLU E CA 1
ATOM 8271 C C . GLU C 1 261 ? 43.855 -9.458 32.223 1.00 77.01 261 GLU E C 1
ATOM 8272 O O . GLU C 1 261 ? 42.843 -8.758 32.123 1.00 78.12 261 GLU E O 1
ATOM 8278 N N . HIS C 1 262 ? 43.916 -10.547 32.998 1.00 75.42 262 HIS E N 1
ATOM 8279 C CA . HIS C 1 262 ? 42.798 -11.045 33.781 1.00 74.84 262 HIS E CA 1
ATOM 8280 C C . HIS C 1 262 ? 43.080 -10.964 35.265 1.00 71.99 262 HIS E C 1
ATOM 8281 O O . HIS C 1 262 ? 42.238 -11.376 36.074 1.00 71.30 262 HIS E O 1
ATOM 8288 N N . VAL C 1 263 ? 44.243 -10.435 35.633 1.00 70.55 263 VAL E N 1
ATOM 8289 C CA . VAL C 1 263 ? 44.713 -10.264 36.998 1.00 68.11 263 VAL E CA 1
ATOM 8290 C C . VAL C 1 263 ? 44.705 -8.766 37.299 1.00 67.81 263 VAL E C 1
ATOM 8291 O O . VAL C 1 263 ? 45.462 -8.002 36.674 1.00 68.49 263 VAL E O 1
ATOM 8295 N N . PRO C 1 264 ? 43.875 -8.290 38.224 1.00 67.05 264 PRO E N 1
ATOM 8296 C CA . PRO C 1 264 ? 43.887 -6.862 38.560 1.00 66.99 264 PRO E CA 1
ATOM 8297 C C . PRO C 1 264 ? 45.198 -6.453 39.222 1.00 65.50 264 PRO E C 1
ATOM 8298 O O . PRO C 1 264 ? 45.807 -7.223 39.968 1.00 63.97 264 PRO E O 1
ATOM 8302 N N . VAL C 1 265 ? 45.625 -5.218 38.960 1.00 66.22 265 VAL E N 1
ATOM 8303 C CA . VAL C 1 265 ? 46.852 -4.675 39.534 1.00 65.25 265 VAL E CA 1
ATOM 8304 C C . VAL C 1 265 ? 46.539 -3.340 40.207 1.00 65.42 265 VAL E C 1
ATOM 8305 O O . VAL C 1 265 ? 45.984 -2.433 39.572 1.00 67.15 265 VAL E O 1
ATOM 8309 N N . PHE C 1 266 ? 46.903 -3.218 41.484 1.00 63.90 266 PHE E N 1
ATOM 8310 C CA . PHE C 1 266 ? 46.792 -1.975 42.240 1.00 64.12 266 PHE E CA 1
ATOM 8311 C C . PHE C 1 266 ? 48.156 -1.309 42.379 1.00 64.19 266 PHE E C 1
ATOM 8312 O O . PHE C 1 266 ? 49.197 -1.955 42.269 1.00 63.51 266 PHE E O 1
ATOM 8320 N N . LEU C 1 267 ? 48.140 -0.028 42.760 1.00 65.21 267 LEU E N 1
ATOM 8321 C CA . LEU C 1 267 ? 49.410 0.689 43.061 1.00 65.44 267 LEU E CA 1
ATOM 8322 C C . LEU C 1 267 ? 49.150 1.633 44.239 1.00 65.54 267 LEU E C 1
ATOM 8323 O O . LEU C 1 267 ? 48.322 2.547 44.086 1.00 66.58 267 LEU E O 1
ATOM 8328 N N . ARG C 1 268 ? 49.821 1.408 45.371 1.00 64.69 268 ARG E N 1
ATOM 8329 C CA . ARG C 1 268 ? 49.610 2.251 46.578 1.00 64.80 268 ARG E CA 1
ATOM 8330 C C . ARG C 1 268 ? 50.567 3.443 46.534 1.00 66.19 268 ARG E C 1
ATOM 8331 O O . ARG C 1 268 ? 51.730 3.247 46.140 1.00 66.07 268 ARG E O 1
ATOM 8339 N N . LEU C 1 269 ? 50.090 4.624 46.933 1.00 67.74 269 LEU E N 1
ATOM 8340 C CA . LEU C 1 269 ? 50.935 5.845 46.873 1.00 69.64 269 LEU E CA 1
ATOM 8341 C C . LEU C 1 269 ? 50.660 6.750 48.079 1.00 70.38 269 LEU E C 1
ATOM 8342 O O . LEU C 1 269 ? 49.547 6.673 48.633 1.00 69.67 269 LEU E O 1
ATOM 8347 N N . SER C 1 270 ? 51.651 7.549 48.485 1.00 71.99 270 SER E N 1
ATOM 8348 C CA . SER C 1 270 ? 51.436 8.545 49.565 1.00 73.39 270 SER E CA 1
ATOM 8349 C C . SER C 1 270 ? 51.128 9.881 48.890 1.00 76.29 270 SER E C 1
ATOM 8350 O O . SER C 1 270 ? 51.981 10.353 48.122 1.00 77.74 270 SER E O 1
ATOM 8353 N N . ALA C 1 271 ? 49.957 10.462 49.150 1.00 77.30 271 ALA E N 1
ATOM 8354 C CA . ALA C 1 271 ? 49.537 11.673 48.445 1.00 80.26 271 ALA E CA 1
ATOM 8355 C C . ALA C 1 271 ? 50.263 12.905 48.974 1.00 82.88 271 ALA E C 1
ATOM 8356 O O . ALA C 1 271 ? 50.722 13.747 48.199 1.00 85.28 271 ALA E O 1
ATOM 8358 N N . SER C 1 272 ? 50.382 13.027 50.289 1.00 82.72 272 SER E N 1
ATOM 8359 C CA . SER C 1 272 ? 51.062 14.141 50.932 1.00 85.36 272 SER E CA 1
ATOM 8360 C C . SER C 1 272 ? 52.169 13.585 51.821 1.00 84.03 272 SER E C 1
ATOM 8361 O O . SER C 1 272 ? 52.174 12.398 52.167 1.00 81.17 272 SER E O 1
ATOM 8364 N N . ASP C 1 273 ? 53.127 14.443 52.179 1.00 86.39 273 ASP E N 1
ATOM 8365 C CA . ASP C 1 273 ? 54.108 14.093 53.204 1.00 85.86 273 ASP E CA 1
ATOM 8366 C C . ASP C 1 273 ? 53.920 14.862 54.515 1.00 87.84 273 ASP E C 1
ATOM 8367 O O . ASP C 1 273 ? 54.746 14.724 55.418 1.00 88.05 273 ASP E O 1
ATOM 8372 N N . TRP C 1 274 ? 52.862 15.656 54.648 1.00 89.53 274 TRP E N 1
ATOM 8373 C CA . TRP C 1 274 ? 52.559 16.370 55.887 1.00 91.57 274 TRP E CA 1
ATOM 8374 C C . TRP C 1 274 ? 53.765 17.175 56.371 1.00 94.40 274 TRP E C 1
ATOM 8375 O O . TRP C 1 274 ? 54.175 17.103 57.530 1.00 94.80 274 TRP E O 1
ATOM 8386 N N . LEU C 1 275 ? 54.411 17.859 55.434 1.00 96.61 275 LEU E N 1
ATOM 8387 C CA . LEU C 1 275 ? 55.641 18.596 55.801 1.00 100.10 275 LEU E CA 1
ATOM 8388 C C . LEU C 1 275 ? 55.284 20.043 56.149 1.00 104.07 275 LEU E C 1
ATOM 8389 O O . LEU C 1 275 ? 56.052 20.666 56.903 1.00 107.22 275 LEU E O 1
ATOM 8394 N N . GLY C 1 276 ? 54.167 20.550 55.630 1.00 104.24 276 GLY E N 1
ATOM 8395 C CA . GLY C 1 276 ? 53.810 21.961 55.863 1.00 107.88 276 GLY E CA 1
ATOM 8396 C C . GLY C 1 276 ? 55.041 22.828 56.037 1.00 111.74 276 GLY E C 1
ATOM 8397 O O . GLY C 1 276 ? 55.671 23.135 55.010 1.00 111.31 276 GLY E O 1
ATOM 8398 N N . THR C 1 280 ? 59.596 25.664 50.218 1.00 123.33 280 THR E N 1
ATOM 8399 C CA . THR C 1 280 ? 60.621 24.636 49.911 1.00 121.88 280 THR E CA 1
ATOM 8400 C C . THR C 1 280 ? 60.039 23.560 49.001 1.00 118.28 280 THR E C 1
ATOM 8401 O O . THR C 1 280 ? 58.804 23.465 48.918 1.00 117.45 280 THR E O 1
ATOM 8405 N N . GLU C 1 281 ? 60.908 22.780 48.361 1.00 116.41 281 GLU E N 1
ATOM 8406 C CA . GLU C 1 281 ? 60.451 21.679 47.481 1.00 112.62 281 GLU E CA 1
ATOM 8407 C C . GLU C 1 281 ? 59.768 20.625 48.348 1.00 108.30 281 GLU E C 1
ATOM 8408 O O . GLU C 1 281 ? 60.303 20.329 49.431 1.00 107.38 281 GLU E O 1
ATOM 8414 N N . THR C 1 282 ? 58.638 20.088 47.889 1.00 105.81 282 THR E N 1
ATOM 8415 C CA . THR C 1 282 ? 57.890 19.121 48.724 1.00 102.06 282 THR E CA 1
ATOM 8416 C C . THR C 1 282 ? 56.986 18.247 47.868 1.00 99.08 282 THR E C 1
ATOM 8417 O O . THR C 1 282 ? 56.747 18.597 46.708 1.00 100.05 282 THR E O 1
ATOM 8421 N N . TRP C 1 283 ? 56.498 17.160 48.447 1.00 95.66 283 TRP E N 1
ATOM 8422 C CA . TRP C 1 283 ? 55.630 16.204 47.757 1.00 92.89 283 TRP E CA 1
ATOM 8423 C C . TRP C 1 283 ? 54.222 16.352 48.317 1.00 92.60 283 TRP E C 1
ATOM 8424 O O . TRP C 1 283 ? 53.888 15.789 49.365 1.00 90.63 283 TRP E O 1
ATOM 8435 N N . ASP C 1 284 ? 53.395 17.097 47.603 1.00 94.73 284 ASP E N 1
ATOM 8436 C CA . ASP C 1 284 ? 52.087 17.474 48.096 1.00 95.35 284 ASP E CA 1
ATOM 8437 C C . ASP C 1 284 ? 50.998 16.902 47.198 1.00 94.08 284 ASP E C 1
ATOM 8438 O O . ASP C 1 284 ? 51.271 16.211 46.214 1.00 92.76 284 ASP E O 1
ATOM 8443 N N . LEU C 1 285 ? 49.750 17.206 47.564 1.00 94.74 285 LEU E N 1
ATOM 8444 C CA . LEU C 1 285 ? 48.569 16.513 47.061 1.00 93.21 285 LEU E CA 1
ATOM 8445 C C . LEU C 1 285 ? 48.534 16.612 45.541 1.00 94.51 285 LEU E C 1
ATOM 8446 O O . LEU C 1 285 ? 48.076 15.684 44.867 1.00 92.60 285 LEU E O 1
ATOM 8451 N N . GLN C 1 286 ? 49.042 17.734 45.006 1.00 98.00 286 GLN E N 1
ATOM 8452 C CA . GLN C 1 286 ? 49.122 17.944 43.559 1.00 99.80 286 GLN E CA 1
ATOM 8453 C C . GLN C 1 286 ? 50.207 17.073 42.927 1.00 97.72 286 GLN E C 1
ATOM 8454 O O . GLN C 1 286 ? 49.978 16.427 41.894 1.00 96.95 286 GLN E O 1
ATOM 8460 N N . HIS C 1 287 ? 51.408 17.072 43.528 1.00 97.10 287 HIS E N 1
ATOM 8461 C CA . HIS C 1 287 ? 52.507 16.226 43.061 1.00 95.18 287 HIS E CA 1
ATOM 8462 C C . HIS C 1 287 ? 52.055 14.777 42.878 1.00 91.48 287 HIS E C 1
ATOM 8463 O O . HIS C 1 287 ? 52.464 14.101 41.926 1.00 90.65 287 HIS E O 1
ATOM 8470 N N . ALA C 1 288 ? 51.194 14.289 43.778 1.00 89.47 288 ALA E N 1
ATOM 8471 C CA . ALA C 1 288 ? 50.645 12.937 43.671 1.00 86.26 288 ALA E CA 1
ATOM 8472 C C . ALA C 1 288 ? 49.448 12.876 42.719 1.00 87.11 288 ALA E C 1
ATOM 8473 O O . ALA C 1 288 ? 49.296 11.898 41.977 1.00 85.58 288 ALA E O 1
ATOM 8475 N N . VAL C 1 289 ? 48.580 13.894 42.737 1.00 89.75 289 VAL E N 1
ATOM 8476 C CA . VAL C 1 289 ? 47.555 14.008 41.702 1.00 91.39 289 VAL E CA 1
ATOM 8477 C C . VAL C 1 289 ? 48.179 13.901 40.324 1.00 92.48 289 VAL E C 1
ATOM 8478 O O . VAL C 1 289 ? 47.640 13.226 39.435 1.00 92.09 289 VAL E O 1
ATOM 8482 N N . ARG C 1 290 ? 49.321 14.564 40.120 1.00 94.07 290 ARG E N 1
ATOM 8483 C CA . ARG C 1 290 ? 49.959 14.548 38.807 1.00 95.49 290 ARG E CA 1
ATOM 8484 C C . ARG C 1 290 ? 50.371 13.129 38.441 1.00 92.35 290 ARG E C 1
ATOM 8485 O O . ARG C 1 290 ? 50.059 12.629 37.353 1.00 92.68 290 ARG E O 1
ATOM 8493 N N . PHE C 1 291 ? 51.019 12.446 39.381 1.00 89.45 291 PHE E N 1
ATOM 8494 C CA . PHE C 1 291 ? 51.494 11.085 39.170 1.00 86.56 291 PHE E CA 1
ATOM 8495 C C . PHE C 1 291 ? 50.327 10.123 38.945 1.00 84.92 291 PHE E C 1
ATOM 8496 O O . PHE C 1 291 ? 50.412 9.223 38.099 1.00 84.14 291 PHE E O 1
ATOM 8504 N N . ALA C 1 292 ? 49.219 10.322 39.672 1.00 84.69 292 ALA E N 1
ATOM 8505 C CA . ALA C 1 292 ? 47.997 9.556 39.428 1.00 83.75 292 ALA E CA 1
ATOM 8506 C C . ALA C 1 292 ? 47.532 9.701 37.988 1.00 86.14 292 ALA E C 1
ATOM 8507 O O . ALA C 1 292 ? 47.215 8.706 37.321 1.00 85.21 292 ALA E O 1
ATOM 8509 N N . GLU C 1 293 ? 47.492 10.940 37.495 1.00 89.49 293 GLU E N 1
ATOM 8510 C CA . GLU C 1 293 ? 47.078 11.190 36.121 1.00 92.29 293 GLU E CA 1
ATOM 8511 C C . GLU C 1 293 ? 47.945 10.409 35.140 1.00 91.75 293 GLU E C 1
ATOM 8512 O O . GLU C 1 293 ? 47.445 9.864 34.143 1.00 92.50 293 GLU E O 1
ATOM 8518 N N . ALA C 1 294 ? 49.247 10.326 35.418 1.00 90.61 294 ALA E N 1
ATOM 8519 C CA . ALA C 1 294 ? 50.143 9.619 34.515 1.00 90.29 294 ALA E CA 1
ATOM 8520 C C . ALA C 1 294 ? 49.814 8.131 34.458 1.00 87.53 294 ALA E C 1
ATOM 8521 O O . ALA C 1 294 ? 49.844 7.522 33.383 1.00 88.19 294 ALA E O 1
ATOM 8523 N N . LEU C 1 295 ? 49.494 7.524 35.605 1.00 84.67 295 LEU E N 1
ATOM 8524 C CA . LEU C 1 295 ? 49.147 6.107 35.599 1.00 82.29 295 LEU E CA 1
ATOM 8525 C C . LEU C 1 295 ? 47.855 5.861 34.822 1.00 83.62 295 LEU E C 1
ATOM 8526 O O . LEU C 1 295 ? 47.754 4.875 34.079 1.00 83.31 295 LEU E O 1
ATOM 8531 N N . ALA C 1 296 ? 46.869 6.759 34.965 1.00 85.41 296 ALA E N 1
ATOM 8532 C CA . ALA C 1 296 ? 45.618 6.615 34.231 1.00 87.12 296 ALA E CA 1
ATOM 8533 C C . ALA C 1 296 ? 45.867 6.650 32.731 1.00 89.74 296 ALA E C 1
ATOM 8534 O O . ALA C 1 296 ? 45.245 5.888 31.980 1.00 90.28 296 ALA E O 1
ATOM 8536 N N . ASP C 1 297 ? 46.799 7.508 32.286 1.00 91.56 297 ASP E N 1
ATOM 8537 C CA . ASP C 1 297 ? 47.194 7.559 30.874 1.00 94.17 297 ASP E CA 1
ATOM 8538 C C . ASP C 1 297 ? 47.962 6.305 30.445 1.00 92.35 297 ASP E C 1
ATOM 8539 O O . ASP C 1 297 ? 47.696 5.744 29.381 1.00 93.74 297 ASP E O 1
ATOM 8544 N N . GLN C 1 298 ? 48.946 5.875 31.236 1.00 89.57 298 GLN E N 1
ATOM 8545 C CA . GLN C 1 298 ? 49.654 4.615 30.981 1.00 87.73 298 GLN E CA 1
ATOM 8546 C C . GLN C 1 298 ? 48.757 3.405 30.824 1.00 86.62 298 GLN E C 1
ATOM 8547 O O . GLN C 1 298 ? 49.029 2.551 29.975 1.00 87.01 298 GLN E O 1
ATOM 8553 N N . GLY C 1 299 ? 47.740 3.260 31.664 1.00 85.29 299 GLY E N 1
ATOM 8554 C CA . GLY C 1 299 ? 46.793 2.179 31.459 1.00 84.75 299 GLY E CA 1
ATOM 8555 C C . GLY C 1 299 ? 47.188 0.795 31.946 1.00 81.88 299 GLY E C 1
ATOM 8556 O O . GLY C 1 299 ? 46.460 -0.164 31.653 1.00 81.80 299 GLY E O 1
ATOM 8557 N N . ALA C 1 300 ? 48.298 0.649 32.689 1.00 79.78 300 ALA E N 1
ATOM 8558 C CA . ALA C 1 300 ? 48.614 -0.651 33.298 1.00 77.16 300 ALA E CA 1
ATOM 8559 C C . ALA C 1 300 ? 47.884 -0.844 34.622 1.00 75.02 300 ALA E C 1
ATOM 8560 O O . ALA C 1 300 ? 47.355 -1.927 34.910 1.00 73.77 300 ALA E O 1
ATOM 8562 N N . ILE C 1 301 ? 47.860 0.202 35.439 1.00 74.79 301 ILE E N 1
ATOM 8563 C CA . ILE C 1 301 ? 47.271 0.123 36.765 1.00 72.91 301 ILE E CA 1
ATOM 8564 C C . ILE C 1 301 ? 45.754 0.102 36.669 1.00 73.77 301 ILE E C 1
ATOM 8565 O O . ILE C 1 301 ? 45.162 0.657 35.739 1.00 76.20 301 ILE E O 1
ATOM 8570 N N . ASP C 1 302 ? 45.115 -0.581 37.618 1.00 71.98 302 ASP E N 1
ATOM 8571 C CA . ASP C 1 302 ? 43.663 -0.659 37.638 1.00 72.77 302 ASP E CA 1
ATOM 8572 C C . ASP C 1 302 ? 43.046 0.119 38.791 1.00 72.33 302 ASP E C 1
ATOM 8573 O O . ASP C 1 302 ? 41.820 0.290 38.831 1.00 73.37 302 ASP E O 1
ATOM 8578 N N . LEU C 1 303 ? 43.862 0.608 39.712 1.00 71.08 303 LEU E N 1
ATOM 8579 C CA . LEU C 1 303 ? 43.342 1.153 40.949 1.00 70.47 303 LEU E CA 1
ATOM 8580 C C . LEU C 1 303 ? 44.463 1.809 41.721 1.00 69.71 303 LEU E C 1
ATOM 8581 O O . LEU C 1 303 ? 45.518 1.206 41.946 1.00 68.21 303 LEU E O 1
ATOM 8586 N N . VAL C 1 304 ? 44.248 3.034 42.149 1.00 70.97 304 VAL E N 1
ATOM 8587 C CA . VAL C 1 304 ? 45.214 3.710 42.985 1.00 70.56 304 VAL E CA 1
ATOM 8588 C C . VAL C 1 304 ? 44.704 3.542 44.407 1.00 69.18 304 VAL E C 1
ATOM 8589 O O . VAL C 1 304 ? 43.546 3.867 44.701 1.00 69.96 304 VAL E O 1
ATOM 8593 N N . ASP C 1 305 ? 45.535 2.940 45.253 1.00 67.27 305 ASP E N 1
ATOM 8594 C CA . ASP C 1 305 ? 45.313 2.851 46.698 1.00 66.13 305 ASP E CA 1
ATOM 8595 C C . ASP C 1 305 ? 45.941 4.085 47.350 1.00 67.25 305 ASP E C 1
ATOM 8596 O O . ASP C 1 305 ? 47.168 4.156 47.507 1.00 66.95 305 ASP E O 1
ATOM 8601 N N . VAL C 1 306 ? 45.112 5.061 47.716 1.00 68.79 306 VAL E N 1
ATOM 8602 C CA . VAL C 1 306 ? 45.596 6.372 48.146 1.00 70.54 306 VAL E CA 1
ATOM 8603 C C . VAL C 1 306 ? 45.758 6.370 49.665 1.00 69.72 306 VAL E C 1
ATOM 8604 O O . VAL C 1 306 ? 44.780 6.286 50.416 1.00 69.55 306 VAL E O 1
ATOM 8608 N N . SER C 1 307 ? 47.009 6.485 50.104 1.00 69.47 307 SER E N 1
ATOM 8609 C CA . SER C 1 307 ? 47.481 6.575 51.476 1.00 69.14 307 SER E CA 1
ATOM 8610 C C . SER C 1 307 ? 48.222 7.906 51.616 1.00 71.45 307 SER E C 1
ATOM 8611 O O . SER C 1 307 ? 48.122 8.771 50.746 1.00 73.34 307 SER E O 1
ATOM 8614 N N . SER C 1 308 ? 48.984 8.070 52.701 1.00 71.58 308 SER E N 1
ATOM 8615 C CA . SER C 1 308 ? 49.813 9.269 52.831 1.00 73.95 308 SER E CA 1
ATOM 8616 C C . SER C 1 308 ? 50.756 9.097 53.999 1.00 73.71 308 SER E C 1
ATOM 8617 O O . SER C 1 308 ? 50.503 8.289 54.894 1.00 72.16 308 SER E O 1
ATOM 8620 N N . GLY C 1 309 ? 51.823 9.908 53.997 1.00 75.60 309 GLY E N 1
ATOM 8621 C CA . GLY C 1 309 ? 52.857 9.899 55.020 1.00 76.03 309 GLY E CA 1
ATOM 8622 C C . GLY C 1 309 ? 54.005 8.964 54.676 1.00 74.56 309 GLY E C 1
ATOM 8623 O O . GLY C 1 309 ? 54.050 8.325 53.621 1.00 73.22 309 GLY E O 1
ATOM 8624 N N . GLY C 1 310 ? 54.952 8.878 55.608 1.00 75.07 310 GLY E N 1
ATOM 8625 C CA . GLY C 1 310 ? 56.081 7.980 55.471 1.00 73.98 310 GLY E CA 1
ATOM 8626 C C . GLY C 1 310 ? 57.246 8.514 54.670 1.00 75.53 310 GLY E C 1
ATOM 8627 O O . GLY C 1 310 ? 58.299 7.859 54.635 1.00 75.06 310 GLY E O 1
ATOM 8628 N N . LEU C 1 311 ? 57.099 9.690 54.047 1.00 77.61 311 LEU E N 1
ATOM 8629 C CA . LEU C 1 311 ? 58.064 10.188 53.065 1.00 79.14 311 LEU E CA 1
ATOM 8630 C C . LEU C 1 311 ? 59.230 10.922 53.721 1.00 81.67 311 LEU E C 1
ATOM 8631 O O . LEU C 1 311 ? 60.390 10.633 53.426 1.00 81.97 311 LEU E O 1
ATOM 8636 N N . HIS C 1 312 ? 58.945 11.888 54.589 1.00 83.77 312 HIS E N 1
ATOM 8637 C CA . HIS C 1 312 ? 59.969 12.704 55.230 1.00 86.70 312 HIS E CA 1
ATOM 8638 C C . HIS C 1 312 ? 59.998 12.428 56.728 1.00 86.70 312 HIS E C 1
ATOM 8639 O O . HIS C 1 312 ? 58.957 12.269 57.357 1.00 85.72 312 HIS E O 1
ATOM 8646 N N . SER C 1 313 ? 61.196 12.380 57.308 1.00 88.06 313 SER E N 1
ATOM 8647 C CA . SER C 1 313 ? 61.290 12.162 58.748 1.00 88.54 313 SER E CA 1
ATOM 8648 C C . SER C 1 313 ? 60.712 13.325 59.540 1.00 91.20 313 SER E C 1
ATOM 8649 O O . SER C 1 313 ? 60.527 13.200 60.759 1.00 91.65 313 SER E O 1
ATOM 8652 N N . SER C 1 314 ? 60.412 14.436 58.874 1.00 93.14 314 SER E N 1
ATOM 8653 C CA . SER C 1 314 ? 59.943 15.672 59.512 1.00 96.29 314 SER E CA 1
ATOM 8654 C C . SER C 1 314 ? 58.434 15.903 59.313 1.00 95.38 314 SER E C 1
ATOM 8655 O O . SER C 1 314 ? 57.968 17.037 59.226 1.00 98.01 314 SER E O 1
ATOM 8658 N N . GLN C 1 315 ? 57.655 14.824 59.258 1.00 91.89 315 GLN E N 1
ATOM 8659 C CA . GLN C 1 315 ? 56.204 14.856 59.119 1.00 90.80 315 GLN E CA 1
ATOM 8660 C C . GLN C 1 315 ? 55.405 15.227 60.343 1.00 91.98 315 GLN E C 1
ATOM 8661 O O . GLN C 1 315 ? 55.760 14.878 61.472 1.00 92.15 315 GLN E O 1
ATOM 8667 N N . GLU C 1 316 ? 54.273 15.893 60.076 1.00 92.86 316 GLU E N 1
ATOM 8668 C CA . GLU C 1 316 ? 53.431 16.305 61.176 1.00 94.23 316 GLU E CA 1
ATOM 8669 C C . GLU C 1 316 ? 52.073 15.706 60.782 1.00 91.71 316 GLU E C 1
ATOM 8670 O O . GLU C 1 316 ? 51.120 16.440 60.488 1.00 93.13 316 GLU E O 1
ATOM 8676 N N . VAL C 1 317 ? 51.983 14.379 60.702 1.00 88.19 317 VAL E N 1
ATOM 8677 C CA . VAL C 1 317 ? 50.753 13.726 60.260 1.00 85.85 317 VAL E CA 1
ATOM 8678 C C . VAL C 1 317 ? 49.625 13.994 61.225 1.00 86.75 317 VAL E C 1
ATOM 8679 O O . VAL C 1 317 ? 49.696 13.658 62.409 1.00 86.73 317 VAL E O 1
ATOM 8683 N N . LYS C 1 318 ? 48.565 14.586 60.738 1.00 87.72 318 LYS E N 1
ATOM 8684 C CA . LYS C 1 318 ? 47.444 14.860 61.622 1.00 88.77 318 LYS E CA 1
ATOM 8685 C C . LYS C 1 318 ? 46.382 13.803 61.284 1.00 85.84 318 LYS E C 1
ATOM 8686 O O . LYS C 1 318 ? 45.655 13.902 60.285 1.00 85.59 318 LYS E O 1
ATOM 8692 N N . SER C 1 319 ? 46.354 12.754 62.108 1.00 83.78 319 SER E N 1
ATOM 8693 C CA . SER C 1 319 ? 45.392 11.671 62.028 1.00 81.22 319 SER E CA 1
ATOM 8694 C C . SER C 1 319 ? 44.058 12.076 62.626 1.00 82.59 319 SER E C 1
ATOM 8695 O O . SER C 1 319 ? 43.965 12.930 63.516 1.00 85.17 319 SER E O 1
ATOM 8698 N N . GLY C 1 320 ? 43.033 11.402 62.142 1.00 80.94 320 GLY E N 1
ATOM 8699 C CA . GLY C 1 320 ? 41.660 11.636 62.473 1.00 81.97 320 GLY E CA 1
ATOM 8700 C C . GLY C 1 320 ? 40.870 10.664 61.629 1.00 79.66 320 GLY E C 1
ATOM 8701 O O . GLY C 1 320 ? 41.388 10.059 60.682 1.00 77.79 320 GLY E O 1
ATOM 8702 N N . PRO C 1 321 ? 39.622 10.462 61.989 1.00 79.89 321 PRO E N 1
ATOM 8703 C CA . PRO C 1 321 ? 38.744 9.575 61.214 1.00 78.13 321 PRO E CA 1
ATOM 8704 C C . PRO C 1 321 ? 38.665 9.945 59.739 1.00 78.48 321 PRO E C 1
ATOM 8705 O O . PRO C 1 321 ? 38.342 11.083 59.381 1.00 81.04 321 PRO E O 1
ATOM 8709 N N . GLY C 1 322 ? 38.979 8.979 58.883 1.00 76.15 322 GLY E N 1
ATOM 8710 C CA . GLY C 1 322 ? 38.995 9.208 57.446 1.00 76.42 322 GLY E CA 1
ATOM 8711 C C . GLY C 1 322 ? 39.923 10.320 57.008 1.00 78.19 322 GLY E C 1
ATOM 8712 O O . GLY C 1 322 ? 39.626 11.018 56.031 1.00 79.87 322 GLY E O 1
ATOM 8713 N N . PHE C 1 323 ? 41.059 10.493 57.700 1.00 78.07 323 PHE E N 1
ATOM 8714 C CA . PHE C 1 323 ? 41.865 11.708 57.556 1.00 80.40 323 PHE E CA 1
ATOM 8715 C C . PHE C 1 323 ? 42.536 11.838 56.203 1.00 80.34 323 PHE E C 1
ATOM 8716 O O . PHE C 1 323 ? 42.928 12.951 55.844 1.00 82.79 323 PHE E O 1
ATOM 8724 N N . GLN C 1 324 ? 42.698 10.743 55.457 1.00 77.84 324 GLN E N 1
ATOM 8725 C CA . GLN C 1 324 ? 43.330 10.810 54.145 1.00 77.85 324 GLN E CA 1
ATOM 8726 C C . GLN C 1 324 ? 42.345 10.423 53.036 1.00 77.61 324 GLN E C 1
ATOM 8727 O O . GLN C 1 324 ? 42.741 10.116 51.901 1.00 77.10 324 GLN E O 1
ATOM 8733 N N . ALA C 1 325 ? 41.044 10.465 53.362 1.00 78.26 325 ALA E N 1
ATOM 8734 C CA . ALA C 1 325 ? 40.005 10.421 52.338 1.00 79.07 325 ALA E CA 1
ATOM 8735 C C . ALA C 1 325 ? 40.036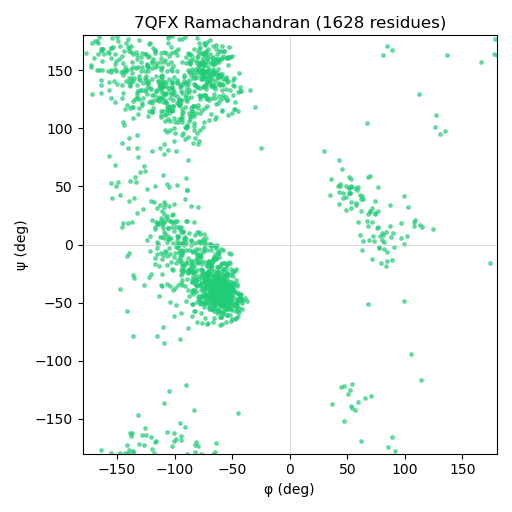 11.639 51.411 1.00 82.11 325 ALA E C 1
ATOM 8736 O O . ALA C 1 325 ? 39.875 11.457 50.193 1.00 82.39 325 ALA E O 1
ATOM 8738 N N . PRO C 1 326 ? 40.217 12.885 51.898 1.00 84.70 326 PRO E N 1
ATOM 8739 C CA . PRO C 1 326 ? 40.307 14.010 50.941 1.00 87.82 326 PRO E CA 1
ATOM 8740 C C . PRO C 1 326 ? 41.407 13.841 49.912 1.00 87.22 326 PRO E C 1
ATOM 8741 O O . PRO C 1 326 ? 41.246 14.283 48.769 1.00 89.09 326 PRO E O 1
ATOM 8745 N N . PHE C 1 327 ? 42.522 13.203 50.282 1.00 84.85 327 PHE E N 1
ATOM 8746 C CA . PHE C 1 327 ? 43.549 12.881 49.300 1.00 84.07 327 PHE E CA 1
ATOM 8747 C C . PHE C 1 327 ? 43.001 12.007 48.175 1.00 82.94 327 PHE E C 1
ATOM 8748 O O . PHE C 1 327 ? 43.440 12.126 47.025 1.00 83.77 327 PHE E O 1
ATOM 8756 N N . GLY C 1 328 ? 42.061 11.115 48.484 1.00 81.24 328 GLY E N 1
ATOM 8757 C CA . GLY C 1 328 ? 41.572 10.173 47.501 1.00 80.15 328 GLY E CA 1
ATOM 8758 C C . GLY C 1 328 ? 40.404 10.725 46.712 1.00 82.75 328 GLY E C 1
ATOM 8759 O O . GLY C 1 328 ? 40.196 10.383 45.534 1.00 83.19 328 GLY E O 1
ATOM 8760 N N . ILE C 1 329 ? 39.623 11.597 47.349 1.00 84.77 329 ILE E N 1
ATOM 8761 C CA . ILE C 1 329 ? 38.531 12.207 46.611 1.00 87.69 329 ILE E CA 1
ATOM 8762 C C . ILE C 1 329 ? 39.091 13.083 45.495 1.00 90.31 329 ILE E C 1
ATOM 8763 O O . ILE C 1 329 ? 38.457 13.248 44.448 1.00 92.34 329 ILE E O 1
ATOM 8768 N N . ALA C 1 330 ? 40.304 13.617 45.682 1.00 90.46 330 ALA E N 1
ATOM 8769 C CA . ALA C 1 330 ? 40.932 14.512 44.712 1.00 93.16 330 ALA E CA 1
ATOM 8770 C C . ALA C 1 330 ? 41.730 13.756 43.663 1.00 91.72 330 ALA E C 1
ATOM 8771 O O . ALA C 1 330 ? 41.957 14.278 42.558 1.00 94.08 330 ALA E O 1
ATOM 8773 N N . VAL C 1 331 ? 42.180 12.547 43.987 1.00 88.13 331 VAL E N 1
ATOM 8774 C CA . VAL C 1 331 ? 42.747 11.720 42.934 1.00 86.94 331 VAL E CA 1
ATOM 8775 C C . VAL C 1 331 ? 41.632 11.168 42.062 1.00 87.46 331 VAL E C 1
ATOM 8776 O O . VAL C 1 331 ? 41.804 11.007 40.846 1.00 88.47 331 VAL E O 1
ATOM 8780 N N . LYS C 1 332 ? 40.464 10.918 42.660 1.00 87.13 332 LYS E N 1
ATOM 8781 C CA . LYS C 1 332 ? 39.364 10.302 41.925 1.00 87.63 332 LYS E CA 1
ATOM 8782 C C . LYS C 1 332 ? 38.781 11.263 40.894 1.00 91.63 332 LYS E C 1
ATOM 8783 O O . LYS C 1 332 ? 38.676 10.916 39.713 1.00 92.62 332 LYS E O 1
ATOM 8789 N N . LYS C 1 333 ? 38.379 12.472 41.318 1.00 94.26 333 LYS E N 1
ATOM 8790 C CA . LYS C 1 333 ? 37.781 13.385 40.349 1.00 98.43 333 LYS E CA 1
ATOM 8791 C C . LYS C 1 333 ? 38.722 13.590 39.178 1.00 99.65 333 LYS E C 1
ATOM 8792 O O . LYS C 1 333 ? 38.295 13.661 38.020 1.00 102.07 333 LYS E O 1
ATOM 8798 N N . ALA C 1 334 ? 40.023 13.643 39.478 1.00 98.06 334 ALA E N 1
ATOM 8799 C CA . ALA C 1 334 ? 41.049 13.869 38.470 1.00 99.17 334 ALA E CA 1
ATOM 8800 C C . ALA C 1 334 ? 41.209 12.686 37.528 1.00 97.58 334 ALA E C 1
ATOM 8801 O O . ALA C 1 334 ? 41.594 12.879 36.371 1.00 99.58 334 ALA E O 1
ATOM 8803 N N . VAL C 1 335 ? 40.897 11.477 37.993 1.00 94.32 335 VAL E N 1
ATOM 8804 C CA . VAL C 1 335 ? 41.060 10.234 37.238 1.00 92.62 335 VAL E CA 1
ATOM 8805 C C . VAL C 1 335 ? 39.758 9.789 36.565 1.00 94.03 335 VAL E C 1
ATOM 8806 O O . VAL C 1 335 ? 39.778 9.228 35.463 1.00 94.76 335 VAL E O 1
ATOM 8810 N N . GLY C 1 336 ? 38.617 10.033 37.201 1.00 94.67 336 GLY E N 1
ATOM 8811 C CA . GLY C 1 336 ? 37.368 9.733 36.522 1.00 96.61 336 GLY E CA 1
ATOM 8812 C C . GLY C 1 336 ? 37.165 8.241 36.401 1.00 94.05 336 GLY E C 1
ATOM 8813 O O . GLY C 1 336 ? 37.292 7.498 37.363 1.00 90.82 336 GLY E O 1
ATOM 8814 N N . GLU C 1 337 ? 36.851 7.772 35.216 1.00 95.68 337 GLU E N 1
ATOM 8815 C CA . GLU C 1 337 ? 36.411 6.398 35.107 1.00 93.92 337 GLU E CA 1
ATOM 8816 C C . GLU C 1 337 ? 37.588 5.529 34.728 1.00 91.69 337 GLU E C 1
ATOM 8817 O O . GLU C 1 337 ? 37.432 4.313 34.538 1.00 90.29 337 GLU E O 1
ATOM 8823 N N . ARG C 1 338 ? 38.715 6.182 34.452 1.00 92.01 338 ARG E N 1
ATOM 8824 C CA . ARG C 1 338 ? 39.865 5.515 33.870 1.00 90.73 338 ARG E CA 1
ATOM 8825 C C . ARG C 1 338 ? 40.548 4.611 34.883 1.00 86.70 338 ARG E C 1
ATOM 8826 O O . ARG C 1 338 ? 41.097 3.565 34.505 1.00 85.28 338 ARG E O 1
ATOM 8834 N N . MET C 1 339 ? 40.504 4.986 36.166 1.00 85.08 339 MET E N 1
ATOM 8835 C CA . MET C 1 339 ? 40.909 4.127 37.268 1.00 81.55 339 MET E CA 1
ATOM 8836 C C . MET C 1 339 ? 40.021 4.331 38.481 1.00 80.78 339 MET E C 1
ATOM 8837 O O . MET C 1 339 ? 39.518 5.423 38.758 1.00 82.58 339 MET E O 1
ATOM 8842 N N . LEU C 1 340 ? 39.880 3.238 39.206 1.00 78.22 340 LEU E N 1
ATOM 8843 C CA . LEU C 1 340 ? 39.239 3.132 40.499 1.00 76.85 340 LEU E CA 1
ATOM 8844 C C . LEU C 1 340 ? 40.208 3.676 41.547 1.00 75.39 340 LEU E C 1
ATOM 8845 O O . LEU C 1 340 ? 41.420 3.452 41.452 1.00 74.21 340 LEU E O 1
ATOM 8850 N N . VAL C 1 341 ? 39.722 4.378 42.564 1.00 75.63 341 VAL E N 1
ATOM 8851 C CA . VAL C 1 341 ? 40.667 4.744 43.620 1.00 74.24 341 VAL E CA 1
ATOM 8852 C C . VAL C 1 341 ? 40.126 4.201 44.938 1.00 72.48 341 VAL E C 1
ATOM 8853 O O . VAL C 1 341 ? 38.911 4.221 45.182 1.00 73.27 341 VAL E O 1
ATOM 8857 N N . ALA C 1 342 ? 41.023 3.669 45.761 1.00 70.27 342 ALA E N 1
ATOM 8858 C CA . ALA C 1 342 ? 40.673 3.146 47.076 1.00 68.68 342 ALA E CA 1
ATOM 8859 C C . ALA C 1 342 ? 41.268 4.024 48.167 1.00 68.77 342 ALA E C 1
ATOM 8860 O O . ALA C 1 342 ? 42.374 4.563 48.028 1.00 69.04 342 ALA E O 1
ATOM 8862 N N . THR C 1 343 ? 40.529 4.149 49.257 1.00 68.74 343 THR E N 1
ATOM 8863 C CA . THR C 1 343 ? 40.887 5.030 50.349 1.00 69.29 343 THR E CA 1
ATOM 8864 C C . THR C 1 343 ? 41.053 4.204 51.619 1.00 67.36 343 THR E C 1
ATOM 8865 O O . THR C 1 343 ? 40.490 3.112 51.745 1.00 66.05 343 THR E O 1
ATOM 8869 N N . VAL C 1 344 ? 41.835 4.728 52.561 1.00 67.44 344 VAL E N 1
ATOM 8870 C CA . VAL C 1 344 ? 42.183 3.998 53.774 1.00 65.90 344 VAL E CA 1
ATOM 8871 C C . VAL C 1 344 ? 42.577 5.007 54.840 1.00 67.16 344 VAL E C 1
ATOM 8872 O O . VAL C 1 344 ? 43.096 6.081 54.533 1.00 68.75 344 VAL E O 1
ATOM 8876 N N . GLY C 1 345 ? 42.325 4.664 56.101 1.00 66.68 345 GLY E N 1
ATOM 8877 C CA . GLY C 1 345 ? 42.709 5.549 57.186 1.00 68.04 345 GLY E CA 1
ATOM 8878 C C . GLY C 1 345 ? 41.584 5.888 58.146 1.00 69.14 345 GLY E C 1
ATOM 8879 O O . GLY C 1 345 ? 40.638 6.590 57.776 1.00 70.67 345 GLY E O 1
ATOM 8880 N N . HIS C 1 346 ? 41.690 5.392 59.384 1.00 68.58 346 HIS E N 1
ATOM 8881 C CA . HIS C 1 346 ? 40.715 5.568 60.459 1.00 69.56 346 HIS E CA 1
ATOM 8882 C C . HIS C 1 346 ? 39.280 5.592 59.949 1.00 70.08 346 HIS E C 1
ATOM 8883 O O . HIS C 1 346 ? 38.449 6.393 60.405 1.00 72.00 346 HIS E O 1
ATOM 8890 N N . ILE C 1 347 ? 38.988 4.685 59.015 1.00 68.55 347 ILE E N 1
ATOM 8891 C CA . ILE C 1 347 ? 37.577 4.520 58.570 1.00 69.07 347 ILE E CA 1
ATOM 8892 C C . ILE C 1 347 ? 36.990 3.496 59.536 1.00 68.09 347 ILE E C 1
ATOM 8893 O O . ILE C 1 347 ? 37.141 2.294 59.274 1.00 66.29 347 ILE E O 1
ATOM 8898 N N . ARG C 1 348 ? 36.371 3.955 60.623 1.00 69.44 348 ARG E N 1
ATOM 8899 C CA . ARG C 1 348 ? 35.906 3.008 61.670 1.00 68.74 348 ARG E CA 1
ATOM 8900 C C . ARG C 1 348 ? 34.381 2.889 61.685 1.00 69.74 348 ARG E C 1
ATOM 8901 O O . ARG C 1 348 ? 33.857 2.272 62.626 1.00 69.67 348 ARG E O 1
ATOM 8909 N N . ASP C 1 349 ? 33.703 3.439 60.678 1.00 70.81 349 ASP E N 1
ATOM 8910 C CA . ASP C 1 349 ? 32.216 3.424 60.679 1.00 72.19 349 ASP E CA 1
ATOM 8911 C C . ASP C 1 349 ? 31.682 2.964 59.325 1.00 71.93 349 ASP E C 1
ATOM 8912 O O . ASP C 1 349 ? 32.110 3.521 58.302 1.00 72.24 349 ASP E O 1
ATOM 8917 N N . GLY C 1 350 ? 30.784 1.981 59.332 1.00 71.59 350 GLY E N 1
ATOM 8918 C CA . GLY C 1 350 ? 30.137 1.512 58.111 1.00 71.77 350 GLY E CA 1
ATOM 8919 C C . GLY C 1 350 ? 29.358 2.600 57.378 1.00 74.24 350 GLY E C 1
ATOM 8920 O O . GLY C 1 350 ? 29.394 2.695 56.145 1.00 74.59 350 GLY E O 1
ATOM 8921 N N . LYS C 1 351 ? 28.607 3.415 58.120 1.00 76.26 351 LYS E N 1
ATOM 8922 C CA . LYS C 1 351 ? 27.941 4.543 57.482 1.00 78.96 351 LYS E CA 1
ATOM 8923 C C . LYS C 1 351 ? 28.965 5.475 56.836 1.00 79.21 351 LYS E C 1
ATOM 8924 O O . LYS C 1 351 ? 28.715 6.027 55.756 1.00 80.76 351 LYS E O 1
ATOM 8930 N N . LEU C 1 352 ? 30.139 5.636 57.465 1.00 77.87 352 LEU E N 1
ATOM 8931 C CA . LEU C 1 352 ? 31.175 6.472 56.871 1.00 78.15 352 LEU E CA 1
ATOM 8932 C C . LEU C 1 352 ? 31.606 5.856 55.550 1.00 76.87 352 LEU E C 1
ATOM 8933 O O . LEU C 1 352 ? 31.511 6.481 54.489 1.00 78.39 352 LEU E O 1
ATOM 8938 N N . ALA C 1 353 ? 32.087 4.610 55.619 1.00 74.27 353 ALA E N 1
ATOM 8939 C CA . ALA C 1 353 ? 32.640 3.927 54.459 1.00 72.94 353 ALA E CA 1
ATOM 8940 C C . ALA C 1 353 ? 31.676 4.002 53.292 1.00 74.63 353 ALA E C 1
ATOM 8941 O O . ALA C 1 353 ? 32.070 4.341 52.175 1.00 75.22 353 ALA E O 1
ATOM 8943 N N . ASN C 1 354 ? 30.384 3.777 53.554 1.00 75.78 354 ASN E N 1
ATOM 8944 C CA . ASN C 1 354 ? 29.432 3.794 52.454 1.00 77.65 354 ASN E CA 1
ATOM 8945 C C . ASN C 1 354 ? 29.254 5.209 51.883 1.00 80.46 354 ASN E C 1
ATOM 8946 O O . ASN C 1 354 ? 29.455 5.412 50.678 1.00 81.33 354 ASN E O 1
ATOM 8951 N N . ARG C 1 355 ? 29.105 6.195 52.767 1.00 81.81 355 ARG E N 1
ATOM 8952 C CA . ARG C 1 355 ? 28.989 7.610 52.323 1.00 84.80 355 ARG E CA 1
ATOM 8953 C C . ARG C 1 355 ? 30.278 8.057 51.624 1.00 84.29 355 ARG E C 1
ATOM 8954 O O . ARG C 1 355 ? 30.268 9.135 51.010 1.00 86.84 355 ARG E O 1
ATOM 8962 N N . LEU C 1 356 ? 31.345 7.264 51.722 1.00 81.33 356 LEU E N 1
ATOM 8963 C CA . LEU C 1 356 ? 32.624 7.600 51.044 1.00 80.79 356 LEU E CA 1
ATOM 8964 C C . LEU C 1 356 ? 32.578 7.049 49.622 1.00 80.80 356 LEU E C 1
ATOM 8965 O O . LEU C 1 356 ? 33.308 7.564 48.762 1.00 81.53 356 LEU E O 1
ATOM 8970 N N . LEU C 1 357 ? 31.749 6.032 49.402 1.00 80.21 357 LEU E N 1
ATOM 8971 C CA . LEU C 1 357 ? 31.630 5.411 48.063 1.00 80.44 357 LEU E CA 1
ATOM 8972 C C . LEU C 1 357 ? 30.373 5.950 47.375 1.00 83.74 357 LEU E C 1
ATOM 8973 O O . LEU C 1 357 ? 30.231 5.725 46.162 1.00 84.83 357 LEU E O 1
ATOM 8978 N N . GLU C 1 358 ? 29.512 6.657 48.111 1.00 85.54 358 GLU E N 1
ATOM 8979 C CA . GLU C 1 358 ? 28.221 7.108 47.526 1.00 88.92 358 GLU E CA 1
ATOM 8980 C C . GLU C 1 358 ? 28.180 8.634 47.410 1.00 92.04 358 GLU E C 1
ATOM 8981 O O . GLU C 1 358 ? 27.340 9.135 46.647 1.00 95.26 358 GLU E O 1
ATOM 8987 N N . GLU C 1 359 ? 29.039 9.340 48.142 1.00 91.40 359 GLU E N 1
ATOM 8988 C CA . GLU C 1 359 ? 28.986 10.824 48.120 1.00 94.68 359 GLU E CA 1
ATOM 8989 C C . GLU C 1 359 ? 30.328 11.370 47.633 1.00 94.37 359 GLU E C 1
ATOM 8990 O O . GLU C 1 359 ? 30.344 12.489 47.096 1.00 97.49 359 GLU E O 1
ATOM 8996 N N . GLU C 1 360 ? 31.407 10.608 47.815 1.00 90.98 360 GLU E N 1
ATOM 8997 C CA . GLU C 1 360 ? 32.742 11.033 47.319 1.00 90.61 360 GLU E CA 1
ATOM 8998 C C . GLU C 1 360 ? 33.078 10.219 46.070 1.00 89.63 360 GLU E C 1
ATOM 8999 O O . GLU C 1 360 ? 34.203 10.359 45.560 1.00 89.07 360 GLU E O 1
ATOM 9005 N N . GLY C 1 361 ? 32.136 9.398 45.608 1.00 89.64 361 GLY E N 1
ATOM 9006 C CA . GLY C 1 361 ? 32.350 8.615 44.378 1.00 89.17 361 GLY E CA 1
ATOM 9007 C C . GLY C 1 361 ? 33.625 7.795 44.412 1.00 85.85 361 GLY E C 1
ATOM 9008 O O . GLY C 1 361 ? 34.253 7.650 43.350 1.00 86.06 361 GLY E O 1
ATOM 9009 N N . LEU C 1 362 ? 33.988 7.255 45.576 1.00 83.09 362 LEU E N 1
ATOM 9010 C CA . LEU C 1 362 ? 35.179 6.369 45.659 1.00 80.02 362 LEU E CA 1
ATOM 9011 C C . LEU C 1 362 ? 34.739 4.940 45.334 1.00 78.46 362 LEU E C 1
ATOM 9012 O O . LEU C 1 362 ? 33.521 4.686 45.365 1.00 79.50 362 LEU E O 1
ATOM 9017 N N . ASP C 1 363 ? 35.683 4.045 45.036 1.00 76.32 363 ASP E N 1
ATOM 9018 C CA . ASP C 1 363 ? 35.297 2.684 44.576 1.00 75.29 363 ASP E CA 1
ATOM 9019 C C . ASP C 1 363 ? 35.481 1.639 45.677 1.00 72.54 363 ASP E C 1
ATOM 9020 O O . ASP C 1 363 ? 34.547 0.850 45.890 1.00 72.41 363 ASP E O 1
ATOM 9025 N N . VAL C 1 364 ? 36.642 1.619 46.330 1.00 70.67 364 VAL E N 1
ATOM 9026 C CA . VAL C 1 364 ? 36.917 0.560 47.343 1.00 68.24 364 VAL E CA 1
ATOM 9027 C C . VAL C 1 364 ? 37.295 1.206 48.675 1.00 67.62 364 VAL E C 1
ATOM 9028 O O . VAL C 1 364 ? 37.948 2.262 48.652 1.00 68.41 364 VAL E O 1
ATOM 9032 N N . VAL C 1 365 ? 36.896 0.583 49.788 1.00 66.50 365 VAL E N 1
ATOM 9033 C CA . VAL C 1 365 ? 37.288 1.093 51.135 1.00 66.00 365 VAL E CA 1
ATOM 9034 C C . VAL C 1 365 ? 38.192 0.056 51.803 1.00 63.79 365 VAL E C 1
ATOM 9035 O O . VAL C 1 365 ? 37.796 -1.120 51.861 1.00 62.86 365 VAL E O 1
ATOM 9039 N N . LEU C 1 366 ? 39.366 0.479 52.266 1.00 63.24 366 LEU E N 1
ATOM 9040 C CA . LEU C 1 366 ? 40.321 -0.397 52.938 1.00 61.50 366 LEU E CA 1
ATOM 9041 C C . LEU C 1 366 ? 40.454 -0.065 54.427 1.00 61.45 366 LEU E C 1
ATOM 9042 O O . LEU C 1 366 ? 40.562 1.107 54.812 1.00 62.66 366 LEU E O 1
ATOM 9047 N N . VAL C 1 367 ? 40.480 -1.100 55.266 1.00 60.29 367 VAL E N 1
ATOM 9048 C CA . VAL C 1 367 ? 40.631 -0.946 56.707 1.00 60.35 367 VAL E CA 1
ATOM 9049 C C . VAL C 1 367 ? 41.787 -1.822 57.170 1.00 59.10 367 VAL E C 1
ATOM 9050 O O . VAL C 1 367 ? 41.928 -2.959 56.714 1.00 58.07 367 VAL E O 1
ATOM 9054 N N . GLY C 1 368 ? 42.610 -1.295 58.079 1.00 59.45 368 GLY E N 1
ATOM 9055 C CA . GLY C 1 368 ? 43.669 -2.090 58.664 1.00 58.64 368 GLY E CA 1
ATOM 9056 C C . GLY C 1 368 ? 43.474 -2.455 60.130 1.00 58.88 368 GLY E C 1
ATOM 9057 O O . GLY C 1 368 ? 43.223 -3.627 60.451 1.00 58.18 368 GLY E O 1
ATOM 9058 N N . ARG C 1 369 ? 43.594 -1.456 61.024 1.00 60.11 369 ARG E N 1
ATOM 9059 C CA . ARG C 1 369 ? 43.626 -1.715 62.467 1.00 60.65 369 ARG E CA 1
ATOM 9060 C C . ARG C 1 369 ? 42.262 -2.178 62.985 1.00 60.78 369 ARG E C 1
ATOM 9061 O O . ARG C 1 369 ? 42.175 -2.971 63.934 1.00 60.78 369 ARG E O 1
ATOM 9069 N N . GLY C 1 370 ? 41.185 -1.726 62.351 1.00 61.06 370 GLY E N 1
ATOM 9070 C CA . GLY C 1 370 ? 39.872 -2.167 62.776 1.00 61.34 370 GLY E CA 1
ATOM 9071 C C . GLY C 1 370 ? 39.624 -3.636 62.501 1.00 60.17 370 GLY E C 1
ATOM 9072 O O . GLY C 1 370 ? 38.873 -4.292 63.237 1.00 60.44 370 GLY E O 1
ATOM 9073 N N . PHE C 1 371 ? 40.215 -4.167 61.426 1.00 59.07 371 PHE E N 1
ATOM 9074 C CA . PHE C 1 371 ? 40.174 -5.613 61.225 1.00 58.19 371 PHE E CA 1
ATOM 9075 C C . PHE C 1 371 ? 41.043 -6.302 62.250 1.00 58.08 371 PHE E C 1
ATOM 9076 O O . PHE C 1 371 ? 40.732 -7.409 62.710 1.00 58.03 371 PHE E O 1
ATOM 9084 N N . GLN C 1 372 ? 42.134 -5.642 62.616 1.00 58.31 372 GLN E N 1
ATOM 9085 C CA . GLN C 1 372 ? 43.119 -6.308 63.428 1.00 58.37 372 GLN E CA 1
ATOM 9086 C C . GLN C 1 372 ? 42.615 -6.369 64.858 1.00 59.45 372 GLN E C 1
ATOM 9087 O O . GLN C 1 372 ? 43.053 -7.219 65.618 1.00 59.73 372 GLN E O 1
ATOM 9093 N N . LYS C 1 373 ? 41.681 -5.473 65.220 1.00 60.27 373 LYS E N 1
ATOM 9094 C CA . LYS C 1 373 ? 40.920 -5.455 66.469 1.00 61.47 373 LYS E CA 1
ATOM 9095 C C . LYS C 1 373 ? 39.590 -6.179 66.335 1.00 61.36 373 LYS E C 1
ATOM 9096 O O . LYS C 1 373 ? 39.074 -6.708 67.335 1.00 62.19 373 LYS E O 1
ATOM 9102 N N . ASP C 1 374 ? 38.999 -6.174 65.132 1.00 60.62 374 ASP E N 1
ATOM 9103 C CA . ASP C 1 374 ? 37.718 -6.828 64.863 1.00 60.71 374 ASP E CA 1
ATOM 9104 C C . ASP C 1 374 ? 37.849 -7.651 63.602 1.00 59.60 374 ASP E C 1
ATOM 9105 O O . ASP C 1 374 ? 37.424 -7.204 62.512 1.00 59.39 374 ASP E O 1
ATOM 9110 N N . PRO C 1 375 ? 38.377 -8.898 63.667 1.00 59.13 375 PRO E N 1
ATOM 9111 C CA . PRO C 1 375 ? 38.426 -9.765 62.485 1.00 58.40 375 PRO E CA 1
ATOM 9112 C C . PRO C 1 375 ? 37.069 -9.892 61.775 1.00 58.86 375 PRO E C 1
ATOM 9113 O O . PRO C 1 375 ? 37.036 -10.458 60.704 1.00 58.53 375 PRO E O 1
ATOM 9117 N N . GLY C 1 376 ? 35.997 -9.371 62.380 1.00 59.84 376 GLY E N 1
ATOM 9118 C CA . GLY C 1 376 ? 34.651 -9.452 61.777 1.00 60.52 376 GLY E CA 1
ATOM 9119 C C . GLY C 1 376 ? 34.076 -8.082 61.469 1.00 61.02 376 GLY E C 1
ATOM 9120 O O . GLY C 1 376 ? 32.853 -7.913 61.616 1.00 62.09 376 GLY E O 1
ATOM 9121 N N . LEU C 1 377 ? 34.919 -7.141 61.040 1.00 60.52 377 LEU E N 1
ATOM 9122 C CA . LEU C 1 377 ? 34.463 -5.751 60.777 1.00 61.37 377 LEU E CA 1
ATOM 9123 C C . LEU C 1 377 ? 33.333 -5.756 59.743 1.00 62.09 377 LEU E C 1
ATOM 9124 O O . LEU C 1 377 ? 32.473 -4.867 59.812 1.00 63.40 377 LEU E O 1
ATOM 9129 N N . VAL C 1 378 ? 33.351 -6.715 58.816 1.00 61.51 378 VAL E N 1
ATOM 9130 C CA . VAL C 1 378 ? 32.286 -6.810 57.775 1.00 62.44 378 VAL E CA 1
ATOM 9131 C C . VAL C 1 378 ? 30.945 -6.991 58.486 1.00 63.86 378 VAL E C 1
ATOM 9132 O O . VAL C 1 378 ? 30.081 -6.113 58.331 1.00 65.24 378 VAL E O 1
ATOM 9136 N N . TRP C 1 379 ? 30.785 -8.087 59.230 1.00 63.73 379 TRP E N 1
ATOM 9137 C CA . TRP C 1 379 ? 29.545 -8.301 60.022 1.00 65.15 379 TRP E CA 1
ATOM 9138 C C . TRP C 1 379 ? 29.195 -6.998 60.736 1.00 66.05 379 TRP E C 1
ATOM 9139 O O . TRP C 1 379 ? 28.011 -6.629 60.747 1.00 67.65 379 TRP E O 1
ATOM 9150 N N . THR C 1 380 ? 30.203 -6.323 61.287 1.00 65.27 380 THR E N 1
ATOM 9151 C CA . THR C 1 380 ? 29.966 -5.090 62.031 1.00 66.32 380 THR E CA 1
ATOM 9152 C C . THR C 1 380 ? 29.483 -3.996 61.099 1.00 67.36 380 THR E C 1
ATOM 9153 O O . THR C 1 380 ? 28.501 -3.306 61.387 1.00 69.08 380 THR E O 1
ATOM 9157 N N . PHE C 1 381 ? 30.151 -3.831 59.964 1.00 66.56 381 PHE E N 1
ATOM 9158 C CA . PHE C 1 381 ? 29.719 -2.799 59.028 1.00 67.80 381 PHE E CA 1
ATOM 9159 C C . PHE C 1 381 ? 28.377 -3.143 58.388 1.00 69.25 381 PHE E C 1
ATOM 9160 O O . PHE C 1 381 ? 27.565 -2.249 58.106 1.00 71.11 381 PHE E O 1
ATOM 9168 N N . ALA C 1 382 ? 28.121 -4.435 58.162 1.00 68.69 382 ALA E N 1
ATOM 9169 C CA . ALA C 1 382 ? 26.791 -4.862 57.740 1.00 70.33 382 ALA E CA 1
ATOM 9170 C C . ALA C 1 382 ? 25.746 -4.371 58.717 1.00 72.03 382 ALA E C 1
ATOM 9171 O O . ALA C 1 382 ? 24.671 -3.901 58.324 1.00 74.06 382 ALA E O 1
ATOM 9173 N N . GLN C 1 383 ? 26.055 -4.472 60.010 1.00 71.43 383 GLN E N 1
ATOM 9174 C CA . GLN C 1 383 ? 25.089 -4.068 61.011 1.00 73.14 383 GLN E CA 1
ATOM 9175 C C . GLN C 1 383 ? 24.875 -2.564 60.968 1.00 74.61 383 GLN E C 1
ATOM 9176 O O . GLN C 1 383 ? 23.749 -2.098 61.160 1.00 76.77 383 GLN E O 1
ATOM 9182 N N . HIS C 1 384 ? 25.932 -1.815 60.668 1.00 73.69 384 HIS E N 1
ATOM 9183 C CA . HIS C 1 384 ? 25.831 -0.334 60.664 1.00 75.30 384 HIS E CA 1
ATOM 9184 C C . HIS C 1 384 ? 24.899 0.131 59.548 1.00 77.23 384 HIS E C 1
ATOM 9185 O O . HIS C 1 384 ? 24.382 1.255 59.651 1.00 79.36 384 HIS E O 1
ATOM 9192 N N . LEU C 1 385 ? 24.711 -0.694 58.518 1.00 76.76 385 LEU E N 1
ATOM 9193 C CA . LEU C 1 385 ? 23.899 -0.275 57.347 1.00 78.78 385 LEU E CA 1
ATOM 9194 C C . LEU C 1 385 ? 22.671 -1.180 57.232 1.00 79.99 385 LEU E C 1
ATOM 9195 O O . LEU C 1 385 ? 22.028 -1.158 56.173 1.00 81.56 385 LEU E O 1
ATOM 9200 N N . ASP C 1 386 ? 22.362 -1.933 58.287 1.00 79.52 386 ASP E N 1
ATOM 9201 C CA . ASP C 1 386 ? 21.189 -2.847 58.289 1.00 80.84 386 ASP E CA 1
ATOM 9202 C C . ASP C 1 386 ? 21.241 -3.731 57.043 1.00 80.44 386 ASP E C 1
ATOM 9203 O O . ASP C 1 386 ? 20.191 -3.925 56.410 1.00 82.56 386 ASP E O 1
ATOM 9208 N N . VAL C 1 387 ? 22.422 -4.261 56.730 1.00 78.03 387 VAL E N 1
ATOM 9209 C CA . VAL C 1 387 ? 22.581 -5.122 55.525 1.00 77.70 387 VAL E CA 1
ATOM 9210 C C . VAL C 1 387 ? 22.637 -6.586 55.957 1.00 76.65 387 VAL E C 1
ATOM 9211 O O . VAL C 1 387 ? 23.356 -6.890 56.922 1.00 74.91 387 VAL E O 1
ATOM 9215 N N . GLU C 1 388 ? 21.904 -7.449 55.258 1.00 77.96 388 GLU E N 1
ATOM 9216 C CA . GLU C 1 388 ? 21.953 -8.902 55.543 1.00 77.33 388 GLU E CA 1
ATOM 9217 C C . GLU C 1 388 ? 23.067 -9.519 54.694 1.00 75.64 388 GLU E C 1
ATOM 9218 O O . GLU C 1 388 ? 22.852 -9.698 53.485 1.00 76.69 388 GLU E O 1
ATOM 9224 N N . VAL C 1 389 ? 24.216 -9.811 55.307 1.00 73.34 389 VAL E N 1
ATOM 9225 C CA . VAL C 1 389 ? 25.337 -10.411 54.580 1.00 71.79 389 VAL E CA 1
ATOM 9226 C C . VAL C 1 389 ? 25.508 -11.867 54.977 1.00 71.39 389 VAL E C 1
ATOM 9227 O O . VAL C 1 389 ? 24.978 -12.349 55.983 1.00 71.90 389 VAL E O 1
ATOM 9231 N N . ALA C 1 390 ? 26.273 -12.560 54.152 1.00 70.68 390 ALA E N 1
ATOM 9232 C CA . ALA C 1 390 ? 26.474 -13.986 54.290 1.00 70.68 390 ALA E CA 1
ATOM 9233 C C . ALA C 1 390 ? 27.583 -14.239 55.297 1.00 68.73 390 ALA E C 1
ATOM 9234 O O . ALA C 1 390 ? 28.384 -13.359 55.587 1.00 67.24 390 ALA E O 1
ATOM 9236 N N . MET C 1 391 ? 27.589 -15.436 55.859 1.00 69.04 391 MET E N 1
ATOM 9237 C CA . MET C 1 391 ? 28.652 -15.885 56.736 1.00 67.61 391 MET E CA 1
ATOM 9238 C C . MET C 1 391 ? 28.757 -17.390 56.607 1.00 68.42 391 MET E C 1
ATOM 9239 O O . MET C 1 391 ? 27.753 -18.062 56.329 1.00 70.31 391 MET E O 1
ATOM 9244 N N . PRO C 1 392 ? 29.961 -17.962 56.780 1.00 67.31 392 PRO E N 1
ATOM 9245 C CA . PRO C 1 392 ? 30.145 -19.413 56.597 1.00 68.32 392 PRO E CA 1
ATOM 9246 C C . PRO C 1 392 ? 29.193 -20.269 57.427 1.00 70.15 392 PRO E C 1
ATOM 9247 O O . PRO C 1 392 ? 28.637 -19.826 58.445 1.00 70.31 392 PRO E O 1
ATOM 9251 N N . GLY C 1 393 ? 29.038 -21.525 57.005 1.00 71.72 393 GLY E N 1
ATOM 9252 C CA . GLY C 1 393 ? 28.125 -22.422 57.697 1.00 73.82 393 GLY E CA 1
ATOM 9253 C C . GLY C 1 393 ? 28.519 -22.681 59.141 1.00 73.54 393 GLY E C 1
ATOM 9254 O O . GLY C 1 393 ? 27.657 -22.778 60.020 1.00 74.77 393 GLY E O 1
ATOM 9255 N N . GLN C 1 394 ? 29.829 -22.804 59.406 1.00 72.15 394 GLN E N 1
ATOM 9256 C CA . GLN C 1 394 ? 30.286 -23.123 60.760 1.00 72.21 394 GLN E CA 1
ATOM 9257 C C . GLN C 1 394 ? 29.873 -22.042 61.756 1.00 71.53 394 GLN E C 1
ATOM 9258 O O . GLN C 1 394 ? 29.663 -22.329 62.950 1.00 72.45 394 GLN E O 1
ATOM 9264 N N . ILE C 1 395 ? 29.690 -20.810 61.260 1.00 70.25 395 ILE E N 1
ATOM 9265 C CA . ILE C 1 395 ? 29.439 -19.623 62.074 1.00 69.54 395 ILE E CA 1
ATOM 9266 C C . ILE C 1 395 ? 27.955 -19.253 62.099 1.00 70.94 395 ILE E C 1
ATOM 9267 O O . ILE C 1 395 ? 27.352 -19.239 63.172 1.00 71.96 395 ILE E O 1
ATOM 9272 N N . ARG C 1 396 ? 27.342 -18.942 60.949 1.00 71.23 396 ARG E N 1
ATOM 9273 C CA . ARG C 1 396 ? 25.944 -18.502 60.986 1.00 72.75 396 ARG E CA 1
ATOM 9274 C C . ARG C 1 396 ? 24.962 -19.465 61.647 1.00 75.03 396 ARG E C 1
ATOM 9275 O O . ARG C 1 396 ? 23.835 -19.042 61.937 1.00 76.37 396 ARG E O 1
ATOM 9283 N N . TRP C 1 397 ? 25.292 -20.736 61.863 1.00 75.82 397 TRP E N 1
ATOM 9284 C CA . TRP C 1 397 ? 24.192 -21.633 62.201 1.00 78.43 397 TRP E CA 1
ATOM 9285 C C . TRP C 1 397 ? 23.656 -21.375 63.608 1.00 79.24 397 TRP E C 1
ATOM 9286 O O . TRP C 1 397 ? 22.444 -21.442 63.830 1.00 81.23 397 TRP E O 1
ATOM 9297 N N . GLY C 1 398 ? 24.516 -20.999 64.553 1.00 77.88 398 GLY E N 1
ATOM 9298 C CA . GLY C 1 398 ? 24.004 -20.711 65.883 1.00 78.85 398 GLY E CA 1
ATOM 9299 C C . GLY C 1 398 ? 23.260 -19.399 66.025 1.00 78.73 398 GLY E C 1
ATOM 9300 O O . GLY C 1 398 ? 22.771 -19.112 67.124 1.00 79.75 398 GLY E O 1
ATOM 9301 N N . PHE C 1 399 ? 23.175 -18.597 64.965 1.00 77.74 399 PHE E N 1
ATOM 9302 C CA . PHE C 1 399 ? 22.491 -17.315 65.036 1.00 77.86 399 PHE E CA 1
ATOM 9303 C C . PHE C 1 399 ? 21.132 -17.315 64.333 1.00 79.84 399 PHE E C 1
ATOM 9304 O O . PHE C 1 399 ? 20.500 -16.254 64.250 1.00 80.23 399 PHE E O 1
ATOM 9312 N N . SER C 1 400 ? 20.649 -18.475 63.865 1.00 81.39 400 SER E N 1
ATOM 9313 C CA . SER C 1 400 ? 19.427 -18.578 63.097 1.00 83.50 400 SER E CA 1
ATOM 9314 C C . SER C 1 400 ? 18.459 -19.518 63.798 1.00 86.18 400 SER E C 1
ATOM 9315 O O . SER C 1 400 ? 18.791 -20.254 64.742 1.00 86.44 400 SER E O 1
ATOM 9318 N N . LYS C 1 401 ? 17.258 -19.538 63.235 1.00 88.44 401 LYS E N 1
ATOM 9319 C CA . LYS C 1 401 ? 16.088 -20.300 63.773 1.00 91.54 401 LYS E CA 1
ATOM 9320 C C . LYS C 1 401 ? 16.206 -21.725 63.246 1.00 92.74 401 LYS E C 1
ATOM 9321 O O . LYS C 1 401 ? 17.057 -22.475 63.685 1.00 91.93 401 LYS E O 1
ATOM 9327 N N . ARG C 1 404 ? 15.787 -19.074 58.759 1.00 100.09 404 ARG E N 1
ATOM 9328 C CA . ARG C 1 404 ? 16.286 -20.272 59.482 1.00 98.44 404 ARG E CA 1
ATOM 9329 C C . ARG C 1 404 ? 17.712 -20.577 59.023 1.00 95.91 404 ARG E C 1
ATOM 9330 O O . ARG C 1 404 ? 18.347 -19.680 58.440 1.00 96.45 404 ARG E O 1
ATOM 9338 N N . ARG C 1 405 ? 18.186 -21.798 59.277 1.00 93.37 405 ARG E N 1
ATOM 9339 C CA . ARG C 1 405 ? 19.575 -22.175 58.905 1.00 90.97 405 ARG E CA 1
ATOM 9340 C C . ARG C 1 405 ? 19.642 -22.389 57.391 1.00 89.99 405 ARG E C 1
ATOM 9341 O O . ARG C 1 405 ? 20.755 -22.622 56.880 1.00 88.93 405 ARG E O 1
ATOM 9349 N N . GLY C 1 406 ? 18.498 -22.303 56.706 1.00 90.62 406 GLY E N 1
ATOM 9350 C CA . GLY C 1 406 ? 18.459 -22.549 55.252 1.00 89.88 406 GLY E CA 1
ATOM 9351 C C . GLY C 1 406 ? 19.129 -21.443 54.459 1.00 88.45 406 GLY E C 1
ATOM 9352 O O . GLY C 1 406 ? 19.562 -21.719 53.327 1.00 88.81 406 GLY E O 1
ATOM 9353 N N . THR C 1 407 ? 19.214 -20.237 55.026 1.00 87.12 407 THR E N 1
ATOM 9354 C CA . THR C 1 407 ? 19.796 -19.089 54.287 1.00 85.35 407 THR E CA 1
ATOM 9355 C C . THR C 1 407 ? 21.219 -18.812 54.765 1.00 82.11 407 THR E C 1
ATOM 9356 O O . THR C 1 407 ? 21.463 -18.928 55.980 1.00 81.18 407 THR E O 1
ATOM 9360 N N . PRO C 1 408 ? 22.172 -18.461 53.875 1.00 80.59 408 PRO E N 1
ATOM 9361 C CA . PRO C 1 408 ? 23.522 -18.060 54.311 1.00 77.64 408 PRO E CA 1
ATOM 9362 C C . PRO C 1 408 ? 23.620 -16.634 54.833 1.00 76.25 408 PRO E C 1
ATOM 9363 O O . PRO C 1 408 ? 24.696 -16.240 55.303 1.00 74.02 408 PRO E O 1
ATOM 9367 N N . PHE C 1 409 ? 22.519 -15.874 54.779 1.00 77.78 409 PHE E N 1
ATOM 9368 C CA . PHE C 1 409 ? 22.511 -14.462 55.138 1.00 76.99 409 PHE E CA 1
ATOM 9369 C C . PHE C 1 409 ? 21.823 -14.176 56.466 1.00 77.54 409 PHE E C 1
ATOM 9370 O O . PHE C 1 409 ? 20.928 -13.326 56.512 1.00 78.92 409 PHE E O 1
ATOM 9378 N N . VAL C 1 410 ? 22.194 -14.855 57.542 1.00 76.77 410 VAL E N 1
ATOM 9379 C CA . VAL C 1 410 ? 21.616 -14.489 58.833 1.00 77.33 410 VAL E CA 1
ATOM 9380 C C . VAL C 1 410 ? 21.737 -12.968 59.017 1.00 76.63 410 VAL E C 1
ATOM 9381 O O . VAL C 1 410 ? 22.732 -12.343 58.612 1.00 74.87 410 VAL E O 1
ATOM 9385 N N . ASP C 1 411 ? 20.692 -12.378 59.605 1.00 78.30 411 ASP E N 1
ATOM 9386 C CA . ASP C 1 411 ? 20.325 -10.989 59.378 1.00 78.89 411 ASP E CA 1
ATOM 9387 C C . ASP C 1 411 ? 21.019 -10.050 60.373 1.00 77.53 411 ASP E C 1
ATOM 9388 O O . ASP C 1 411 ? 21.440 -10.477 61.456 1.00 76.73 411 ASP E O 1
ATOM 9393 N N . PRO C 1 412 ? 21.088 -8.746 60.069 1.00 77.63 412 PRO E N 1
ATOM 9394 C CA . PRO C 1 412 ? 21.798 -7.825 60.971 1.00 76.56 412 PRO E CA 1
ATOM 9395 C C . PRO C 1 412 ? 21.113 -7.621 62.306 1.00 77.86 412 PRO E C 1
ATOM 9396 O O . PRO C 1 412 ? 21.631 -6.857 63.129 1.00 77.35 412 PRO E O 1
ATOM 9400 N N . SER C 1 413 ? 19.961 -8.258 62.539 1.00 79.74 413 SER E N 1
ATOM 9401 C CA . SER C 1 413 ? 19.189 -7.985 63.751 1.00 81.38 413 SER E CA 1
ATOM 9402 C C . SER C 1 413 ? 19.875 -8.621 64.943 1.00 80.23 413 SER E C 1
ATOM 9403 O O . SER C 1 413 ? 19.919 -8.048 66.030 1.00 80.65 413 SER E O 1
ATOM 9406 N N . VAL C 1 414 ? 20.458 -9.782 64.722 1.00 78.96 414 VAL E N 1
ATOM 9407 C CA . VAL C 1 414 ? 20.979 -10.658 65.760 1.00 78.36 414 VAL E CA 1
ATOM 9408 C C . VAL C 1 414 ? 22.309 -10.149 66.310 1.00 76.46 414 VAL E C 1
ATOM 9409 O O . VAL C 1 414 ? 23.133 -9.559 65.588 1.00 74.93 414 VAL E O 1
ATOM 9413 N N . TYR C 1 415 ? 22.522 -10.416 67.606 1.00 76.78 415 TYR E N 1
ATOM 9414 C CA . TYR C 1 415 ? 23.740 -10.049 68.328 1.00 75.46 415 TYR E CA 1
ATOM 9415 C C . TYR C 1 415 ? 24.156 -8.604 68.030 1.00 74.88 415 TYR E C 1
ATOM 9416 O O . TYR C 1 415 ? 25.195 -8.355 67.431 1.00 73.16 415 TYR E O 1
ATOM 9425 N N . LYS C 1 416 ? 23.342 -7.630 68.434 1.00 76.55 416 LYS E N 1
ATOM 9426 C CA . LYS C 1 416 ? 23.843 -6.307 68.082 1.00 76.12 416 LYS E CA 1
ATOM 9427 C C . LYS C 1 416 ? 24.159 -5.567 69.401 1.00 76.95 416 LYS E C 1
ATOM 9428 O O . LYS C 1 416 ? 25.134 -4.808 69.520 1.00 76.17 416 LYS E O 1
ATOM 9434 N N . ASP D 1 3 ? 71.415 -3.710 69.361 1.00 93.98 3 ASP G N 1
ATOM 9435 C CA . ASP D 1 3 ? 70.861 -3.453 70.718 1.00 96.09 3 ASP G CA 1
ATOM 9436 C C . ASP D 1 3 ? 69.923 -4.593 71.130 1.00 94.23 3 ASP G C 1
ATOM 9437 O O . ASP D 1 3 ? 70.439 -5.656 71.500 1.00 95.79 3 ASP G O 1
ATOM 9442 N N . ILE D 1 4 ? 68.607 -4.385 71.060 1.00 91.19 4 ILE G N 1
ATOM 9443 C CA . ILE D 1 4 ? 67.625 -5.410 71.527 1.00 89.30 4 ILE G CA 1
ATOM 9444 C C . ILE D 1 4 ? 67.316 -6.411 70.412 1.00 86.77 4 ILE G C 1
ATOM 9445 O O . ILE D 1 4 ? 67.512 -6.065 69.239 1.00 85.40 4 ILE G O 1
ATOM 9450 N N . LYS D 1 5 ? 66.822 -7.592 70.779 1.00 86.23 5 LYS G N 1
ATOM 9451 C CA . LYS D 1 5 ? 66.577 -8.653 69.768 1.00 84.55 5 LYS G CA 1
ATOM 9452 C C . LYS D 1 5 ? 65.167 -9.217 69.939 1.00 81.84 5 LYS G C 1
ATOM 9453 O O . LYS D 1 5 ? 64.726 -9.368 71.091 1.00 81.76 5 LYS G O 1
ATOM 9459 N N . VAL D 1 6 ? 64.496 -9.526 68.827 1.00 79.91 6 VAL G N 1
ATOM 9460 C CA . VAL D 1 6 ? 63.139 -10.140 68.907 1.00 77.62 6 VAL G CA 1
ATOM 9461 C C . VAL D 1 6 ? 63.276 -11.473 69.640 1.00 77.96 6 VAL G C 1
ATOM 9462 O O . VAL D 1 6 ? 64.312 -12.137 69.472 1.00 79.36 6 VAL G O 1
ATOM 9466 N N . GLU D 1 7 ? 62.270 -11.840 70.429 1.00 76.89 7 GLU G N 1
ATOM 9467 C CA . GLU D 1 7 ? 62.391 -13.077 71.239 1.00 77.55 7 GLU G CA 1
ATOM 9468 C C . GLU D 1 7 ? 61.518 -14.178 70.640 1.00 75.98 7 GLU G C 1
ATOM 9469 O O . GLU D 1 7 ? 60.296 -13.990 70.572 1.00 74.00 7 GLU G O 1
ATOM 9475 N N . PRO D 1 8 ? 62.102 -15.306 70.193 1.00 76.99 8 PRO G N 1
ATOM 9476 C CA . PRO D 1 8 ? 61.333 -16.453 69.700 1.00 75.90 8 PRO G CA 1
ATOM 9477 C C . PRO D 1 8 ? 60.533 -17.100 70.811 1.00 75.49 8 PRO G C 1
ATOM 9478 O O . PRO D 1 8 ? 61.051 -17.332 71.899 1.00 77.03 8 PRO G O 1
ATOM 9482 N N . ALA D 1 9 ? 59.271 -17.416 70.531 1.00 73.65 9 ALA G N 1
ATOM 9483 C CA . ALA D 1 9 ? 58.470 -18.188 71.471 1.00 73.40 9 ALA G CA 1
ATOM 9484 C C . ALA D 1 9 ? 59.058 -19.587 71.636 1.00 75.05 9 ALA G C 1
ATOM 9485 O O . ALA D 1 9 ? 59.392 -20.258 70.658 1.00 75.40 9 ALA G O 1
ATOM 9487 N N . LYS D 1 10 ? 59.171 -20.035 72.881 1.00 76.26 10 LYS G N 1
ATOM 9488 C CA . LYS D 1 10 ? 59.957 -21.221 73.211 1.00 78.42 10 LYS G CA 1
ATOM 9489 C C . LYS D 1 10 ? 59.074 -22.449 73.451 1.00 78.21 10 LYS G C 1
ATOM 9490 O O . LYS D 1 10 ? 57.975 -22.362 74.019 1.00 77.02 10 LYS G O 1
ATOM 9496 N N . GLY D 1 11 ? 59.542 -23.586 72.934 1.00 79.49 11 GLY G N 1
ATOM 9497 C CA . GLY D 1 11 ? 58.761 -24.802 72.883 1.00 79.46 11 GLY G CA 1
ATOM 9498 C C . GLY D 1 11 ? 58.096 -25.111 71.558 1.00 78.07 11 GLY G C 1
ATOM 9499 O O . GLY D 1 11 ? 57.410 -26.131 71.460 1.00 78.17 11 GLY G O 1
ATOM 9500 N N . ILE D 1 12 ? 58.261 -24.278 70.539 1.00 76.98 12 ILE G N 1
ATOM 9501 C CA . ILE D 1 12 ? 57.474 -24.446 69.325 1.00 75.61 12 ILE G CA 1
ATOM 9502 C C . ILE D 1 12 ? 58.393 -24.794 68.162 1.00 76.79 12 ILE G C 1
ATOM 9503 O O . ILE D 1 12 ? 59.578 -24.441 68.139 1.00 78.07 12 ILE G O 1
ATOM 9508 N N . SER D 1 13 ? 57.825 -25.495 67.181 1.00 76.54 13 SER G N 1
ATOM 9509 C CA . SER D 1 13 ? 58.628 -26.049 66.104 1.00 78.03 13 SER G CA 1
ATOM 9510 C C . SER D 1 13 ? 59.114 -24.979 65.132 1.00 77.46 13 SER G C 1
ATOM 9511 O O . SER D 1 13 ? 60.135 -25.175 64.463 1.00 79.08 13 SER G O 1
ATOM 9514 N N . TYR D 1 14 ? 58.415 -23.846 65.039 1.00 75.41 14 TYR G N 1
ATOM 9515 C CA . TYR D 1 14 ? 58.717 -22.777 64.080 1.00 74.83 14 TYR G CA 1
ATOM 9516 C C . TYR D 1 14 ? 58.997 -21.470 64.822 1.00 74.13 14 TYR G C 1
ATOM 9517 O O . TYR D 1 14 ? 58.820 -21.375 66.037 1.00 73.92 14 TYR G O 1
ATOM 9526 N N . PHE D 1 15 ? 59.421 -20.447 64.085 1.00 73.93 15 PHE G N 1
ATOM 9527 C CA . PHE D 1 15 ? 59.679 -19.141 64.682 1.00 73.45 15 PHE G CA 1
ATOM 9528 C C . PHE D 1 15 ? 58.392 -18.347 64.796 1.00 71.31 15 PHE G C 1
ATOM 9529 O O . PHE D 1 15 ? 57.577 -18.332 63.866 1.00 70.29 15 PHE G O 1
ATOM 9537 N N . THR D 1 16 ? 58.223 -17.673 65.937 1.00 70.87 16 THR G N 1
ATOM 9538 C CA . THR D 1 16 ? 57.171 -16.671 66.053 1.00 69.17 16 THR G CA 1
ATOM 9539 C C . THR D 1 16 ? 57.472 -15.812 67.287 1.00 69.47 16 THR G C 1
ATOM 9540 O O . THR D 1 16 ? 57.872 -16.354 68.326 1.00 70.45 16 THR G O 1
ATOM 9544 N N . PRO D 1 17 ? 57.314 -14.485 67.226 1.00 68.91 17 PRO G N 1
ATOM 9545 C CA . PRO D 1 17 ? 57.786 -13.647 68.330 1.00 69.66 17 PRO G CA 1
ATOM 9546 C C . PRO D 1 17 ? 56.998 -13.912 69.596 1.00 69.24 17 PRO G C 1
ATOM 9547 O O . PRO D 1 17 ? 55.776 -13.911 69.593 1.00 67.84 17 PRO G O 1
ATOM 9551 N N . ALA D 1 18 ? 57.737 -14.141 70.677 1.00 70.70 18 ALA G N 1
ATOM 9552 C CA . ALA D 1 18 ? 57.188 -14.308 72.010 1.00 70.80 18 ALA G CA 1
ATOM 9553 C C . ALA D 1 18 ? 56.435 -13.047 72.438 1.00 70.01 18 ALA G C 1
ATOM 9554 O O . ALA D 1 18 ? 56.766 -11.928 72.036 1.00 70.11 18 ALA G O 1
ATOM 9556 N N . GLN D 1 19 ? 55.359 -13.245 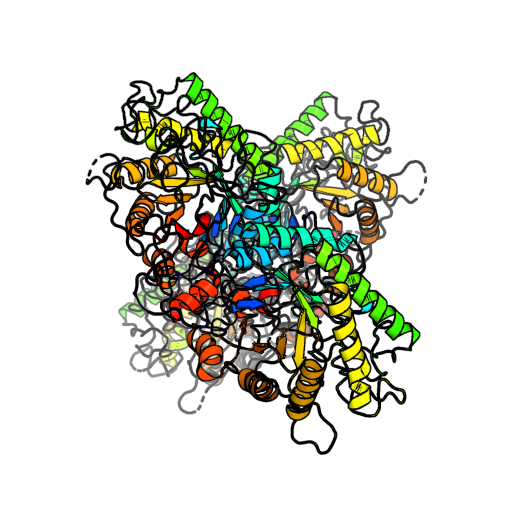73.185 1.00 69.31 19 GLN G N 1
ATOM 9557 C CA . GLN D 1 19 ? 54.726 -12.219 74.011 1.00 69.20 19 GLN G CA 1
ATOM 9558 C C . GLN D 1 19 ? 55.139 -12.461 75.439 1.00 70.81 19 GLN G C 1
ATOM 9559 O O . GLN D 1 19 ? 54.802 -13.504 76.007 1.00 70.99 19 GLN G O 1
ATOM 9565 N N . GLU D 1 20 ? 55.874 -11.508 76.031 1.00 72.21 20 GLU G N 1
ATOM 9566 C CA . GLU D 1 20 ? 56.404 -11.798 77.358 1.00 74.13 20 GLU G CA 1
ATOM 9567 C C . GLU D 1 20 ? 55.194 -11.825 78.284 1.00 73.70 20 GLU G C 1
ATOM 9568 O O . GLU D 1 20 ? 55.036 -12.704 79.140 1.00 74.46 20 GLU G O 1
ATOM 9574 N N . THR D 1 21 ? 54.292 -10.867 78.045 1.00 72.54 21 THR G N 1
ATOM 9575 C CA . THR D 1 21 ? 53.041 -10.703 78.760 1.00 72.09 21 THR G CA 1
ATOM 9576 C C . THR D 1 21 ? 51.939 -11.297 77.882 1.00 70.05 21 THR G C 1
ATOM 9577 O O . THR D 1 21 ? 51.613 -10.712 76.834 1.00 68.81 21 THR G O 1
ATOM 9581 N N . PRO D 1 22 ? 51.356 -12.436 78.234 1.00 69.85 22 PRO G N 1
ATOM 9582 C CA . PRO D 1 22 ? 50.388 -13.058 77.332 1.00 68.18 22 PRO G CA 1
ATOM 9583 C C . PRO D 1 22 ? 49.172 -12.174 77.135 1.00 67.16 22 PRO G C 1
ATOM 9584 O O . PRO D 1 22 ? 48.909 -11.264 77.916 1.00 67.84 22 PRO G O 1
ATOM 9588 N N . ALA D 1 23 ? 48.447 -12.422 76.053 1.00 65.75 23 ALA G N 1
ATOM 9589 C CA . ALA D 1 23 ? 47.298 -11.599 75.742 1.00 64.95 23 ALA G CA 1
ATOM 9590 C C . ALA D 1 23 ? 46.133 -11.957 76.648 1.00 65.18 23 ALA G C 1
ATOM 9591 O O . ALA D 1 23 ? 45.982 -13.101 77.082 1.00 65.46 23 ALA G O 1
ATOM 9593 N N . GLY D 1 24 ? 45.288 -10.963 76.910 1.00 65.23 24 GLY G N 1
ATOM 9594 C CA . GLY D 1 24 ? 44.182 -11.125 77.823 1.00 65.73 24 GLY G CA 1
ATOM 9595 C C . GLY D 1 24 ? 44.562 -10.927 79.267 1.00 67.31 24 GLY G C 1
ATOM 9596 O O . GLY D 1 24 ? 43.752 -11.221 80.149 1.00 68.02 24 GLY G O 1
ATOM 9597 N N . THR D 1 25 ? 45.774 -10.414 79.496 1.00 68.09 25 THR G N 1
ATOM 9598 C CA . THR D 1 25 ? 46.277 -10.182 80.872 1.00 69.89 25 THR G CA 1
ATOM 9599 C C . THR D 1 25 ? 46.112 -8.701 81.220 1.00 70.69 25 THR G C 1
ATOM 9600 O O . THR D 1 25 ? 46.521 -7.860 80.402 1.00 70.24 25 THR G O 1
ATOM 9604 N N . ALA D 1 26 ? 45.545 -8.403 82.392 1.00 72.08 26 ALA G N 1
ATOM 9605 C CA . ALA D 1 26 ? 45.299 -6.999 82.796 1.00 73.16 26 ALA G CA 1
ATOM 9606 C C . ALA D 1 26 ? 46.539 -6.413 83.477 1.00 75.00 26 ALA G C 1
ATOM 9607 O O . ALA D 1 26 ? 47.334 -7.191 84.035 1.00 75.87 26 ALA G O 1
ATOM 9609 N N . ALA D 1 27 ? 46.685 -5.088 83.437 1.00 75.79 27 ALA G N 1
ATOM 9610 C CA . ALA D 1 27 ? 47.850 -4.421 84.061 1.00 77.84 27 ALA G CA 1
ATOM 9611 C C . ALA D 1 27 ? 47.671 -4.392 85.582 1.00 80.08 27 ALA G C 1
ATOM 9612 O O . ALA D 1 27 ? 46.912 -3.536 86.068 1.00 81.17 27 ALA G O 1
ATOM 9614 N N . ASN D 1 28 ? 48.348 -5.293 86.302 1.00 81.31 28 ASN G N 1
ATOM 9615 C CA . ASN D 1 28 ? 48.178 -5.368 87.779 1.00 83.69 28 ASN G CA 1
ATOM 9616 C C . ASN D 1 28 ? 48.126 -3.945 88.339 1.00 85.94 28 ASN G C 1
ATOM 9617 O O . ASN D 1 28 ? 47.146 -3.632 89.040 1.00 87.84 28 ASN G O 1
ATOM 9622 N N . PRO D 1 29 ? 49.126 -3.072 88.091 1.00 86.46 29 PRO G N 1
ATOM 9623 C CA . PRO D 1 29 ? 49.031 -1.680 88.512 1.00 88.10 29 PRO G CA 1
ATOM 9624 C C . PRO D 1 29 ? 48.345 -0.872 87.400 1.00 86.15 29 PRO G C 1
ATOM 9625 O O . PRO D 1 29 ? 49.016 -0.121 86.719 1.00 85.64 29 PRO G O 1
ATOM 9629 N N . GLN D 1 30 ? 47.032 -1.055 87.236 1.00 85.33 30 GLN G N 1
ATOM 9630 C CA . GLN D 1 30 ? 46.268 -0.305 86.204 1.00 83.87 30 GLN G CA 1
ATOM 9631 C C . GLN D 1 30 ? 46.591 1.187 86.300 1.00 85.79 30 GLN G C 1
ATOM 9632 O O . GLN D 1 30 ? 46.480 1.739 87.404 1.00 88.32 30 GLN G O 1
ATOM 9638 N N . THR D 1 31 ? 46.962 1.810 85.180 1.00 84.80 31 THR G N 1
ATOM 9639 C CA . THR D 1 31 ? 47.242 3.270 85.161 1.00 86.70 31 THR G CA 1
ATOM 9640 C C . THR D 1 31 ? 46.022 4.024 85.693 1.00 88.01 31 THR G C 1
ATOM 9641 O O . THR D 1 31 ? 46.183 5.181 86.122 1.00 90.41 31 THR G O 1
ATOM 9645 N N . SER D 1 32 ? 44.853 3.385 85.667 1.00 86.68 32 SER G N 1
ATOM 9646 C CA . SER D 1 32 ? 43.606 4.025 86.155 1.00 88.01 32 SER G CA 1
ATOM 9647 C C . SER D 1 32 ? 43.514 3.920 87.676 1.00 90.48 32 SER G C 1
ATOM 9648 O O . SER D 1 32 ? 42.787 4.731 88.274 1.00 92.54 32 SER G O 1
ATOM 9651 N N . GLY D 1 33 ? 44.324 3.054 88.282 1.00 90.65 33 GLY G N 1
ATOM 9652 C CA . GLY D 1 33 ? 44.311 2.916 89.748 1.00 93.24 33 GLY G CA 1
ATOM 9653 C C . GLY D 1 33 ? 43.036 2.234 90.186 1.00 92.88 33 GLY G C 1
ATOM 9654 O O . GLY D 1 33 ? 42.955 1.834 91.358 1.00 94.72 33 GLY G O 1
ATOM 9655 N N . LYS D 1 34 ? 42.068 2.112 89.277 1.00 90.79 34 LYS G N 1
ATOM 9656 C CA . LYS D 1 34 ? 40.841 1.352 89.614 1.00 90.39 34 LYS G CA 1
ATOM 9657 C C . LYS D 1 34 ? 41.252 -0.099 89.856 1.00 89.23 34 LYS G C 1
ATOM 9658 O O . LYS D 1 34 ? 42.410 -0.442 89.566 1.00 88.47 34 LYS G O 1
ATOM 9664 N N . ALA D 1 35 ? 40.331 -0.925 90.343 1.00 89.24 35 ALA G N 1
ATOM 9665 C CA . ALA D 1 35 ? 40.710 -2.309 90.701 1.00 88.61 35 ALA G CA 1
ATOM 9666 C C . ALA D 1 35 ? 40.415 -3.257 89.539 1.00 85.54 35 ALA G C 1
ATOM 9667 O O . ALA D 1 35 ? 39.332 -3.141 88.942 1.00 84.56 35 ALA G O 1
ATOM 9669 N N . ILE D 1 36 ? 41.352 -4.160 89.250 1.00 84.35 36 ILE G N 1
ATOM 9670 C CA . ILE D 1 36 ? 41.129 -5.164 88.175 1.00 81.67 36 ILE G CA 1
ATOM 9671 C C . ILE D 1 36 ? 39.881 -5.967 88.542 1.00 81.74 36 ILE G C 1
ATOM 9672 O O . ILE D 1 36 ? 39.910 -6.671 89.562 1.00 83.14 36 ILE G O 1
ATOM 9677 N N . PRO D 1 37 ? 38.790 -5.885 87.753 1.00 80.50 37 PRO G N 1
ATOM 9678 C CA . PRO D 1 37 ? 37.558 -6.581 88.086 1.00 80.82 37 PRO G CA 1
ATOM 9679 C C . PRO D 1 37 ? 37.777 -8.095 88.060 1.00 79.93 37 PRO G C 1
ATOM 9680 O O . PRO D 1 37 ? 38.695 -8.550 87.418 1.00 78.53 37 PRO G O 1
ATOM 9684 N N . LYS D 1 38 ? 36.928 -8.830 88.771 1.00 80.98 38 LYS G N 1
ATOM 9685 C CA . LYS D 1 38 ? 37.078 -10.278 88.822 1.00 80.50 38 LYS G CA 1
ATOM 9686 C C . LYS D 1 38 ? 37.230 -10.889 87.421 1.00 77.95 38 LYS G C 1
ATOM 9687 O O . LYS D 1 38 ? 38.039 -11.804 87.227 1.00 77.29 38 LYS G O 1
ATOM 9693 N N . LEU D 1 39 ? 36.497 -10.377 86.424 1.00 76.72 39 LEU G N 1
ATOM 9694 C CA . LEU D 1 39 ? 36.632 -10.910 85.068 1.00 74.53 39 LEU G CA 1
ATOM 9695 C C . LEU D 1 39 ? 38.079 -10.972 84.619 1.00 73.55 39 LEU G C 1
ATOM 9696 O O . LEU D 1 39 ? 38.463 -11.880 83.875 1.00 72.28 39 LEU G O 1
ATOM 9701 N N . PHE D 1 40 ? 38.902 -10.042 85.091 1.00 74.35 40 PHE G N 1
ATOM 9702 C CA . PHE D 1 40 ? 40.279 -9.921 84.637 1.00 73.66 40 PHE G CA 1
ATOM 9703 C C . PHE D 1 40 ? 41.292 -10.175 85.743 1.00 75.26 40 PHE G C 1
ATOM 9704 O O . PHE D 1 40 ? 42.466 -9.806 85.606 1.00 75.33 40 PHE G O 1
ATOM 9712 N N . GLN D 1 41 ? 40.867 -10.830 86.818 1.00 76.74 41 GLN G N 1
ATOM 9713 C CA . GLN D 1 41 ? 41.756 -11.421 87.802 1.00 78.33 41 GLN G CA 1
ATOM 9714 C C . GLN D 1 41 ? 42.129 -12.834 87.382 1.00 77.48 41 GLN G C 1
ATOM 9715 O O . GLN D 1 41 ? 41.282 -13.569 86.870 1.00 76.48 41 GLN G O 1
ATOM 9721 N N . PRO D 1 42 ? 43.372 -13.258 87.589 1.00 78.10 42 PRO G N 1
ATOM 9722 C CA . PRO D 1 42 ? 43.746 -14.624 87.222 1.00 77.60 42 PRO G CA 1
ATOM 9723 C C . PRO D 1 42 ? 43.015 -15.671 88.053 1.00 78.86 42 PRO G C 1
ATOM 9724 O O . PRO D 1 42 ? 42.157 -15.400 88.888 1.00 80.06 42 PRO G O 1
ATOM 9728 N N . ILE D 1 43 ? 43.352 -16.912 87.758 1.00 78.68 43 ILE G N 1
ATOM 9729 C CA . ILE D 1 43 ? 42.971 -18.096 88.526 1.00 80.17 43 ILE G CA 1
ATOM 9730 C C . ILE D 1 43 ? 43.944 -19.204 88.241 1.00 80.40 43 ILE G C 1
ATOM 9731 O O . ILE D 1 43 ? 44.218 -19.532 87.086 1.00 78.72 43 ILE G O 1
ATOM 9736 N N . THR D 1 44 ? 44.406 -19.855 89.313 1.00 82.72 44 THR G N 1
ATOM 9737 C CA . THR D 1 44 ? 45.372 -20.970 89.160 1.00 83.44 44 THR G CA 1
ATOM 9738 C C . THR D 1 44 ? 44.737 -22.298 89.572 1.00 84.63 44 THR G C 1
ATOM 9739 O O . THR D 1 44 ? 44.945 -22.706 90.723 1.00 87.11 44 THR G O 1
ATOM 9743 N N . ILE D 1 45 ? 43.989 -22.943 88.676 1.00 83.16 45 ILE G N 1
ATOM 9744 C CA . ILE D 1 45 ? 43.465 -24.303 88.984 1.00 84.48 45 ILE G CA 1
ATOM 9745 C C . ILE D 1 45 ? 44.684 -25.217 89.010 1.00 85.77 45 ILE G C 1
ATOM 9746 O O . ILE D 1 45 ? 45.537 -25.062 88.124 1.00 84.55 45 ILE G O 1
ATOM 9751 N N . ARG D 1 46 ? 44.769 -26.121 89.983 1.00 88.33 46 ARG G N 1
ATOM 9752 C CA . ARG D 1 46 ? 46.003 -26.932 90.128 1.00 90.03 46 ARG G CA 1
ATOM 9753 C C . ARG D 1 46 ? 47.182 -25.959 90.038 1.00 89.69 46 ARG G C 1
ATOM 9754 O O . ARG D 1 46 ? 47.221 -25.010 90.837 1.00 90.39 46 ARG G O 1
ATOM 9762 N N . GLY D 1 47 ? 48.085 -26.163 89.083 1.00 88.80 47 GLY G N 1
ATOM 9763 C CA . GLY D 1 47 ? 49.201 -25.216 88.915 1.00 88.52 47 GLY G CA 1
ATOM 9764 C C . GLY D 1 47 ? 49.010 -24.317 87.713 1.00 85.53 47 GLY G C 1
ATOM 9765 O O . GLY D 1 47 ? 49.858 -23.430 87.511 1.00 85.20 47 GLY G O 1
ATOM 9766 N N . LEU D 1 48 ? 47.933 -24.522 86.952 1.00 83.64 48 LEU G N 1
ATOM 9767 C CA . LEU D 1 48 ? 47.721 -23.744 85.703 1.00 80.92 48 LEU G CA 1
ATOM 9768 C C . LEU D 1 48 ? 47.045 -22.414 86.022 1.00 80.02 48 LEU G C 1
ATOM 9769 O O . LEU D 1 48 ? 45.888 -22.440 86.467 1.00 80.07 48 LEU G O 1
ATOM 9774 N N . THR D 1 49 ? 47.744 -21.302 85.792 1.00 79.41 49 THR G N 1
ATOM 9775 C CA . THR D 1 49 ? 47.148 -19.997 85.984 1.00 78.64 49 THR G CA 1
ATOM 9776 C C . THR D 1 49 ? 46.524 -19.534 84.675 1.00 76.09 49 THR G C 1
ATOM 9777 O O . THR D 1 49 ? 47.216 -19.470 83.644 1.00 74.99 49 THR G O 1
ATOM 9781 N N . PHE D 1 50 ? 45.248 -19.154 84.728 1.00 75.38 50 PHE G N 1
ATOM 9782 C CA . PHE D 1 50 ? 44.582 -18.496 83.608 1.00 73.29 50 PHE G CA 1
ATOM 9783 C C . PHE D 1 50 ? 44.529 -16.995 83.892 1.00 73.19 50 PHE G C 1
ATOM 9784 O O . PHE D 1 50 ? 44.133 -16.601 84.990 1.00 74.52 50 PHE G O 1
ATOM 9792 N N . GLN D 1 51 ? 44.976 -16.163 82.932 1.00 71.87 51 GLN G N 1
ATOM 9793 C CA . GLN D 1 51 ? 45.180 -14.735 83.176 1.00 72.06 51 GLN G CA 1
ATOM 9794 C C . GLN D 1 51 ? 43.883 -13.950 83.315 1.00 71.76 51 GLN G C 1
ATOM 9795 O O . GLN D 1 51 ? 43.924 -12.746 83.608 1.00 72.20 51 GLN G O 1
ATOM 9801 N N . ASN D 1 52 ? 42.740 -14.590 83.111 1.00 71.24 52 ASN G N 1
ATOM 9802 C CA . ASN D 1 52 ? 41.432 -13.947 83.184 1.00 71.13 52 ASN G CA 1
ATOM 9803 C C . ASN D 1 52 ? 40.405 -15.068 83.166 1.00 71.11 52 ASN G C 1
ATOM 9804 O O . ASN D 1 52 ? 40.758 -16.243 83.058 1.00 71.15 52 ASN G O 1
ATOM 9809 N N . ARG D 1 53 ? 39.137 -14.709 83.333 1.00 71.35 53 ARG G N 1
ATOM 9810 C CA . ARG D 1 53 ? 38.113 -15.713 83.586 1.00 71.91 53 ARG G CA 1
ATOM 9811 C C . ARG D 1 53 ? 37.160 -15.843 82.420 1.00 70.68 53 ARG G C 1
ATOM 9812 O O . ARG D 1 53 ? 36.027 -16.322 82.581 1.00 71.29 53 ARG G O 1
ATOM 9820 N N . LEU D 1 54 ? 37.615 -15.449 81.242 1.00 69.16 54 LEU G N 1
ATOM 9821 C CA . LEU D 1 54 ? 36.784 -15.467 80.059 1.00 68.14 54 LEU G CA 1
ATOM 9822 C C . LEU D 1 54 ? 37.341 -16.545 79.136 1.00 67.27 54 LEU G C 1
ATOM 9823 O O . LEU D 1 54 ? 38.450 -16.412 78.597 1.00 66.48 54 LEU G O 1
ATOM 9828 N N . GLY D 1 55 ? 36.597 -17.638 79.000 1.00 67.65 55 GLY G N 1
ATOM 9829 C CA . GLY D 1 55 ? 37.024 -18.762 78.197 1.00 67.20 55 GLY G CA 1
ATOM 9830 C C . GLY D 1 55 ? 36.183 -18.926 76.944 1.00 66.57 55 GLY G C 1
ATOM 9831 O O . GLY D 1 55 ? 35.009 -18.544 76.911 1.00 66.90 55 GLY G O 1
ATOM 9832 N N . VAL D 1 56 ? 36.803 -19.506 75.916 1.00 65.87 56 VAL G N 1
ATOM 9833 C CA . VAL D 1 56 ? 36.110 -19.984 74.719 1.00 65.64 56 VAL G CA 1
ATOM 9834 C C . VAL D 1 56 ? 35.441 -21.317 75.032 1.00 66.84 56 VAL G C 1
ATOM 9835 O O . VAL D 1 56 ? 36.123 -22.321 75.255 1.00 67.32 56 VAL G O 1
ATOM 9839 N N . SER D 1 57 ? 34.108 -21.330 75.024 1.00 67.52 57 SER G N 1
ATOM 9840 C CA . SER D 1 57 ? 33.356 -22.558 75.239 1.00 68.87 57 SER G CA 1
ATOM 9841 C C . SER D 1 57 ? 33.592 -23.523 74.068 1.00 68.83 57 SER G C 1
ATOM 9842 O O . SER D 1 57 ? 33.843 -23.085 72.938 1.00 67.88 57 SER G O 1
ATOM 9845 N N . PRO D 1 58 ? 33.560 -24.839 74.308 1.00 70.04 58 PRO G N 1
ATOM 9846 C CA . PRO D 1 58 ? 33.825 -25.792 73.218 1.00 70.28 58 PRO G CA 1
ATOM 9847 C C . PRO D 1 58 ? 32.747 -25.696 72.144 1.00 70.52 58 PRO G C 1
ATOM 9848 O O . PRO D 1 58 ? 31.558 -25.604 72.454 1.00 71.40 58 PRO G O 1
ATOM 9852 N N . MET D 1 59 ? 33.157 -25.698 70.870 1.00 69.94 59 MET G N 1
ATOM 9853 C CA . MET D 1 59 ? 32.211 -25.461 69.778 1.00 70.24 59 MET G CA 1
ATOM 9854 C C . MET D 1 59 ? 32.559 -26.283 68.547 1.00 70.71 59 MET G C 1
ATOM 9855 O O . MET D 1 59 ? 33.487 -25.929 67.812 1.00 69.72 59 MET G O 1
ATOM 9860 N N . CYS D 1 60 ? 31.786 -27.344 68.297 1.00 72.42 60 CYS G N 1
ATOM 9861 C CA . CYS D 1 60 ? 31.990 -28.159 67.107 1.00 73.27 60 CYS G CA 1
ATOM 9862 C C . CYS D 1 60 ? 31.939 -27.293 65.867 1.00 72.55 60 CYS G C 1
ATOM 9863 O O . CYS D 1 60 ? 31.025 -26.477 65.706 1.00 72.50 60 CYS G O 1
ATOM 9866 N N . GLN D 1 61 ? 32.905 -27.494 64.974 1.00 72.24 61 GLN G N 1
ATOM 9867 C CA . GLN D 1 61 ? 32.869 -26.830 63.681 1.00 71.96 61 GLN G CA 1
ATOM 9868 C C . GLN D 1 61 ? 32.419 -27.753 62.552 1.00 73.83 61 GLN G C 1
ATOM 9869 O O . GLN D 1 61 ? 32.069 -27.263 61.477 1.00 74.12 61 GLN G O 1
ATOM 9875 N N . TYR D 1 62 ? 32.407 -29.069 62.775 1.00 75.31 62 TYR G N 1
ATOM 9876 C CA . TYR D 1 62 ? 31.948 -30.038 61.775 1.00 77.46 62 TYR G CA 1
ATOM 9877 C C . TYR D 1 62 ? 32.783 -29.939 60.508 1.00 77.39 62 TYR G C 1
ATOM 9878 O O . TYR D 1 62 ? 32.264 -29.863 59.393 1.00 78.49 62 TYR G O 1
ATOM 9887 N N . SER D 1 63 ? 34.095 -29.950 60.692 1.00 76.31 63 SER G N 1
ATOM 9888 C CA . SER D 1 63 ? 35.007 -29.663 59.605 1.00 76.03 63 SER G CA 1
ATOM 9889 C C . SER D 1 63 ? 36.194 -30.597 59.681 1.00 76.56 63 SER G C 1
ATOM 9890 O O . SER D 1 63 ? 37.335 -30.216 59.407 1.00 75.66 63 SER G O 1
ATOM 9893 N N . ALA D 1 64 ? 35.949 -31.835 60.067 1.00 78.23 64 ALA G N 1
ATOM 9894 C CA . ALA D 1 64 ? 37.011 -32.815 60.162 1.00 79.14 64 ALA G CA 1
ATOM 9895 C C . ALA D 1 64 ? 36.887 -33.847 59.046 1.00 81.63 64 ALA G C 1
ATOM 9896 O O . ALA D 1 64 ? 35.834 -34.022 58.430 1.00 82.93 64 ALA G O 1
ATOM 9898 N N . GLU D 1 65 ? 38.001 -34.502 58.762 1.00 82.47 65 GLU G N 1
ATOM 9899 C CA . GLU D 1 65 ? 38.046 -35.615 57.826 1.00 85.14 65 GLU G CA 1
ATOM 9900 C C . GLU D 1 65 ? 38.534 -36.818 58.623 1.00 86.55 65 GLU G C 1
ATOM 9901 O O . GLU D 1 65 ? 39.662 -36.820 59.128 1.00 85.87 65 GLU G O 1
ATOM 9907 N N . ASP D 1 66 ? 37.670 -37.812 58.781 1.00 88.66 66 ASP G N 1
ATOM 9908 C CA . ASP D 1 66 ? 37.928 -38.919 59.693 1.00 90.11 66 ASP G CA 1
ATOM 9909 C C . ASP D 1 66 ? 38.487 -38.431 61.033 1.00 88.08 66 ASP G C 1
ATOM 9910 O O . ASP D 1 66 ? 39.520 -38.902 61.525 1.00 88.49 66 ASP G O 1
ATOM 9915 N N . GLY D 1 67 ? 37.780 -37.479 61.639 1.00 86.10 67 GLY G N 1
ATOM 9916 C CA . GLY D 1 67 ? 38.165 -37.031 62.966 1.00 84.47 67 GLY G CA 1
ATOM 9917 C C . GLY D 1 67 ? 39.470 -36.271 63.038 1.00 82.70 67 GLY G C 1
ATOM 9918 O O . GLY D 1 67 ? 39.895 -35.907 64.134 1.00 81.56 67 GLY G O 1
ATOM 9919 N N . HIS D 1 68 ? 40.118 -36.006 61.908 1.00 82.60 68 HIS G N 1
ATOM 9920 C CA . HIS D 1 68 ? 41.366 -35.259 61.925 1.00 81.11 68 HIS G CA 1
ATOM 9921 C C . HIS D 1 68 ? 41.091 -33.765 61.753 1.00 78.66 68 HIS G C 1
ATOM 9922 O O . HIS D 1 68 ? 40.151 -33.366 61.057 1.00 78.50 68 HIS G O 1
ATOM 9929 N N . MET D 1 69 ? 41.908 -32.932 62.404 1.00 76.97 69 MET G N 1
ATOM 9930 C CA . MET D 1 69 ? 41.783 -31.485 62.252 1.00 74.82 69 MET G CA 1
ATOM 9931 C C . MET D 1 69 ? 42.648 -31.019 61.081 1.00 74.66 69 MET G C 1
ATOM 9932 O O . MET D 1 69 ? 43.795 -31.449 60.932 1.00 75.42 69 MET G O 1
ATOM 9937 N N . THR D 1 70 ? 42.091 -30.149 60.252 1.00 73.87 70 THR G N 1
ATOM 9938 C CA . THR D 1 70 ? 42.736 -29.665 59.042 1.00 73.91 70 THR G CA 1
ATOM 9939 C C . THR D 1 70 ? 43.273 -28.251 59.307 1.00 71.90 70 THR G C 1
ATOM 9940 O O . THR D 1 70 ? 43.258 -27.765 60.452 1.00 70.66 70 THR G O 1
ATOM 9944 N N . ASP D 1 71 ? 43.787 -27.589 58.248 1.00 71.78 71 ASP G N 1
ATOM 9945 C CA . ASP D 1 71 ? 44.142 -26.172 58.399 1.00 70.06 71 ASP G CA 1
ATOM 9946 C C . ASP D 1 71 ? 42.979 -25.339 58.899 1.00 68.82 71 ASP G C 1
ATOM 9947 O O . ASP D 1 71 ? 43.203 -24.348 59.617 1.00 67.41 71 ASP G O 1
ATOM 9952 N N . TYR D 1 72 ? 41.735 -25.711 58.540 1.00 69.52 72 TYR G N 1
ATOM 9953 C CA . TYR D 1 72 ? 40.595 -24.881 58.917 1.00 68.61 72 TYR G CA 1
ATOM 9954 C C . TYR D 1 72 ? 40.669 -24.506 60.395 1.00 67.36 72 TYR G C 1
ATOM 9955 O O . TYR D 1 72 ? 40.391 -23.364 60.772 1.00 66.19 72 TYR G O 1
ATOM 9964 N N . HIS D 1 73 ? 41.073 -25.455 61.243 1.00 67.81 73 HIS G N 1
ATOM 9965 C CA . HIS D 1 73 ? 40.971 -25.257 62.682 1.00 67.03 73 HIS G CA 1
ATOM 9966 C C . HIS D 1 73 ? 42.037 -24.300 63.199 1.00 65.85 73 HIS G C 1
ATOM 9967 O O . HIS D 1 73 ? 41.816 -23.605 64.207 1.00 64.98 73 HIS G O 1
ATOM 9974 N N . LEU D 1 74 ? 43.201 -24.261 62.544 1.00 66.02 74 LEU G N 1
ATOM 9975 C CA . LEU D 1 74 ? 44.200 -23.276 62.932 1.00 65.10 74 LEU G CA 1
ATOM 9976 C C . LEU D 1 74 ? 43.693 -21.865 62.650 1.00 64.00 74 LEU G C 1
ATOM 9977 O O . LEU D 1 74 ? 43.925 -20.958 63.457 1.00 63.15 74 LEU G O 1
ATOM 9982 N N . ALA D 1 75 ? 42.964 -21.672 61.537 1.00 64.22 75 ALA G N 1
ATOM 9983 C CA . ALA D 1 75 ? 42.344 -20.380 61.241 1.00 63.47 75 ALA G CA 1
ATOM 9984 C C . ALA D 1 75 ? 41.216 -20.038 62.202 1.00 63.00 75 ALA G C 1
ATOM 9985 O O . ALA D 1 75 ? 41.009 -18.859 62.516 1.00 62.26 75 ALA G O 1
ATOM 9987 N N . HIS D 1 76 ? 40.480 -21.050 62.665 1.00 63.61 76 HIS G N 1
ATOM 9988 C CA . HIS D 1 76 ? 39.335 -20.833 63.543 1.00 63.46 76 HIS G CA 1
ATOM 9989 C C . HIS D 1 76 ? 39.777 -20.458 64.957 1.00 62.80 76 HIS G C 1
ATOM 9990 O O . HIS D 1 76 ? 39.475 -19.364 65.449 1.00 62.18 76 HIS G O 1
ATOM 9997 N N . LEU D 1 77 ? 40.478 -21.364 65.636 1.00 63.16 77 LEU G N 1
ATOM 9998 C CA . LEU D 1 77 ? 40.850 -21.098 67.025 1.00 62.87 77 LEU G CA 1
ATOM 9999 C C . LEU D 1 77 ? 42.121 -20.272 67.141 1.00 62.28 77 LEU G C 1
ATOM 10000 O O . LEU D 1 77 ? 42.328 -19.603 68.162 1.00 61.98 77 LEU G O 1
ATOM 10005 N N . GLY D 1 78 ? 42.977 -20.306 66.122 1.00 62.31 78 GLY G N 1
ATOM 10006 C CA . GLY D 1 78 ? 44.210 -19.544 66.192 1.00 61.98 78 GLY G CA 1
ATOM 10007 C C . GLY D 1 78 ? 43.965 -18.047 66.219 1.00 61.21 78 GLY G C 1
ATOM 10008 O O . GLY D 1 78 ? 44.615 -17.311 66.974 1.00 61.03 78 GLY G O 1
ATOM 10009 N N . GLY D 1 79 ? 43.019 -17.573 65.403 1.00 60.97 79 GLY G N 1
ATOM 10010 C CA . GLY D 1 79 ? 42.679 -16.164 65.423 1.00 60.47 79 GLY G CA 1
ATOM 10011 C C . GLY D 1 79 ? 41.970 -15.748 66.695 1.00 60.35 79 GLY G C 1
ATOM 10012 O O . GLY D 1 79 ? 42.018 -14.576 67.074 1.00 60.12 79 GLY G O 1
ATOM 10013 N N . ILE D 1 80 ? 41.300 -16.687 67.366 1.00 60.69 80 ILE G N 1
ATOM 10014 C CA . ILE D 1 80 ? 40.705 -16.387 68.669 1.00 60.82 80 ILE G CA 1
ATOM 10015 C C . ILE D 1 80 ? 41.766 -16.379 69.758 1.00 60.96 80 ILE G C 1
ATOM 10016 O O . ILE D 1 80 ? 41.841 -15.432 70.545 1.00 60.96 80 ILE G O 1
ATOM 10021 N N . ALA D 1 81 ? 42.595 -17.428 69.817 1.00 61.32 81 ALA G N 1
ATOM 10022 C CA . ALA D 1 81 ? 43.611 -17.506 70.864 1.00 61.77 81 ALA G CA 1
ATOM 10023 C C . ALA D 1 81 ? 44.554 -16.312 70.822 1.00 61.54 81 ALA G C 1
ATOM 10024 O O . ALA D 1 81 ? 45.038 -15.860 71.865 1.00 61.97 81 ALA G O 1
ATOM 10026 N N . GLN D 1 82 ? 44.784 -15.760 69.640 1.00 61.05 82 GLN G N 1
ATOM 10027 C CA . GLN D 1 82 ? 45.748 -14.639 69.544 1.00 61.03 82 GLN G CA 1
ATOM 10028 C C . GLN D 1 82 ? 45.189 -13.435 70.296 1.00 60.99 82 GLN G C 1
ATOM 10029 O O . GLN D 1 82 ? 45.955 -12.492 70.537 1.00 61.25 82 GLN G O 1
ATOM 10035 N N . ARG D 1 83 ? 43.911 -13.477 70.674 1.00 60.88 83 ARG G N 1
ATOM 10036 C CA . ARG D 1 83 ? 43.284 -12.264 71.269 1.00 61.02 83 ARG G CA 1
ATOM 10037 C C . ARG D 1 83 ? 43.235 -12.331 72.805 1.00 61.74 83 ARG G C 1
ATOM 10038 O O . ARG D 1 83 ? 42.844 -11.321 73.411 1.00 62.12 83 ARG G O 1
ATOM 10046 N N . GLY D 1 84 ? 43.592 -13.462 73.414 1.00 62.13 84 GLY G N 1
ATOM 10047 C CA . GLY D 1 84 ? 43.737 -13.499 74.885 1.00 63.10 84 GLY G CA 1
ATOM 10048 C C . GLY D 1 84 ? 42.589 -14.055 75.699 1.00 63.55 84 GLY G C 1
ATOM 10049 O O . GLY D 1 84 ? 42.310 -13.478 76.759 1.00 64.33 84 GLY G O 1
ATOM 10050 N N . PRO D 1 85 ? 41.927 -15.159 75.308 1.00 63.35 85 PRO G N 1
ATOM 10051 C CA . PRO D 1 85 ? 40.911 -15.752 76.170 1.00 64.07 85 PRO G CA 1
ATOM 10052 C C . PRO D 1 85 ? 41.611 -16.446 77.349 1.00 65.17 85 PRO G C 1
ATOM 10053 O O . PRO D 1 85 ? 42.633 -17.063 77.124 1.00 65.23 85 PRO G O 1
ATOM 10057 N N . GLY D 1 86 ? 41.074 -16.312 78.567 1.00 66.20 86 GLY G N 1
ATOM 10058 C CA . GLY D 1 86 ? 41.657 -17.004 79.702 1.00 67.51 86 GLY G CA 1
ATOM 10059 C C . GLY D 1 86 ? 41.884 -18.484 79.441 1.00 67.75 86 GLY G C 1
ATOM 10060 O O . GLY D 1 86 ? 42.743 -19.104 80.059 1.00 68.76 86 GLY G O 1
ATOM 10061 N N . LEU D 1 87 ? 41.123 -19.073 78.515 1.00 67.06 87 LEU G N 1
ATOM 10062 C CA . LEU D 1 87 ? 41.260 -20.490 78.192 1.00 67.46 87 LEU G CA 1
ATOM 10063 C C . LEU D 1 87 ? 40.474 -20.729 76.906 1.00 66.52 87 LEU G C 1
ATOM 10064 O O . LEU D 1 87 ? 39.507 -20.016 76.610 1.00 65.99 87 LEU G O 1
ATOM 10069 N N . ILE D 1 88 ? 40.923 -21.693 76.115 1.00 66.51 88 ILE G N 1
ATOM 10070 C CA . ILE D 1 88 ? 40.232 -22.073 74.894 1.00 65.98 88 ILE G CA 1
ATOM 10071 C C . ILE D 1 88 ? 39.901 -23.534 75.085 1.00 67.19 88 ILE G C 1
ATOM 10072 O O . ILE D 1 88 ? 40.770 -24.315 75.493 1.00 68.05 88 ILE G O 1
ATOM 10077 N N . MET D 1 89 ? 38.682 -23.927 74.780 1.00 67.50 89 MET G N 1
ATOM 10078 C CA . MET D 1 89 ? 38.335 -25.314 74.984 1.00 68.88 89 MET G CA 1
ATOM 10079 C C . MET D 1 89 ? 37.935 -25.894 73.629 1.00 68.82 89 MET G C 1
ATOM 10080 O O . MET D 1 89 ? 36.964 -25.432 73.005 1.00 68.40 89 MET G O 1
ATOM 10085 N N . ILE D 1 90 ? 38.747 -26.845 73.144 1.00 69.39 90 ILE G N 1
ATOM 10086 C CA . ILE D 1 90 ? 38.445 -27.541 71.903 1.00 69.73 90 ILE G CA 1
ATOM 10087 C C . ILE D 1 90 ? 37.115 -28.271 71.976 1.00 70.95 90 ILE G C 1
ATOM 10088 O O . ILE D 1 90 ? 36.749 -28.848 73.002 1.00 72.10 90 ILE G O 1
ATOM 10093 N N . GLU D 1 91 ? 36.423 -28.292 70.840 1.00 70.93 91 GLU G N 1
ATOM 10094 C CA . GLU D 1 91 ? 35.079 -28.816 70.683 1.00 72.12 91 GLU G CA 1
ATOM 10095 C C . GLU D 1 91 ? 35.018 -30.296 71.071 1.00 74.07 91 GLU G C 1
ATOM 10096 O O . GLU D 1 91 ? 36.035 -30.987 71.185 1.00 74.56 91 GLU G O 1
ATOM 10102 N N . ALA D 1 92 ? 33.781 -30.774 71.235 1.00 75.41 92 ALA G N 1
ATOM 10103 C CA . ALA D 1 92 ? 33.493 -32.153 71.607 1.00 77.58 92 ALA G CA 1
ATOM 10104 C C . ALA D 1 92 ? 34.279 -33.119 70.736 1.00 78.39 92 ALA G C 1
ATOM 10105 O O . ALA D 1 92 ? 34.112 -33.157 69.515 1.00 78.42 92 ALA G O 1
ATOM 10107 N N . THR D 1 93 ? 35.161 -33.878 71.364 1.00 79.23 93 THR G N 1
ATOM 10108 C CA . THR D 1 93 ? 36.085 -34.747 70.656 1.00 80.10 93 THR G CA 1
ATOM 10109 C C . THR D 1 93 ? 35.696 -36.194 70.910 1.00 82.77 93 THR G C 1
ATOM 10110 O O . THR D 1 93 ? 35.540 -36.614 72.065 1.00 83.81 93 THR G O 1
ATOM 10114 N N . ALA D 1 94 ? 35.533 -36.943 69.828 1.00 84.05 94 ALA G N 1
ATOM 10115 C CA . ALA D 1 94 ? 35.071 -38.313 69.931 1.00 86.84 94 ALA G CA 1
ATOM 10116 C C . ALA D 1 94 ? 36.169 -39.205 70.485 1.00 88.17 94 ALA G C 1
ATOM 10117 O O . ALA D 1 94 ? 37.302 -39.208 69.988 1.00 87.74 94 ALA G O 1
ATOM 10119 N N . VAL D 1 95 ? 35.800 -40.048 71.452 1.00 89.99 95 VAL G N 1
ATOM 10120 C CA . VAL D 1 95 ? 36.766 -41.021 72.035 1.00 91.95 95 VAL G CA 1
ATOM 10121 C C . VAL D 1 95 ? 36.605 -42.337 71.281 1.00 94.70 95 VAL G C 1
ATOM 10122 O O . VAL D 1 95 ? 37.482 -43.200 71.413 1.00 96.49 95 VAL G O 1
ATOM 10126 N N . GLN D 1 96 ? 35.524 -42.472 70.517 1.00 95.31 96 GLN G N 1
ATOM 10127 C CA . GLN D 1 96 ? 35.325 -43.683 69.693 1.00 98.10 96 GLN G CA 1
ATOM 10128 C C . GLN D 1 96 ? 34.634 -43.266 68.398 1.00 97.55 96 GLN G C 1
ATOM 10129 O O . GLN D 1 96 ? 33.818 -42.336 68.443 1.00 95.83 96 GLN G O 1
ATOM 10135 N N . PRO D 1 97 ? 34.939 -43.915 67.253 1.00 99.14 97 PRO G N 1
ATOM 10136 C CA . PRO D 1 97 ? 34.364 -43.532 65.965 1.00 98.75 97 PRO G CA 1
ATOM 10137 C C . PRO D 1 97 ? 32.839 -43.427 65.993 1.00 99.16 97 PRO G C 1
ATOM 10138 O O . PRO D 1 97 ? 32.297 -42.535 65.384 1.00 98.47 97 PRO G O 1
ATOM 10142 N N . GLU D 1 98 ? 32.195 -44.357 66.689 1.00 100.44 98 GLU G N 1
ATOM 10143 C CA . GLU D 1 98 ? 30.718 -44.352 66.812 1.00 101.87 98 GLU G CA 1
ATOM 10144 C C . GLU D 1 98 ? 30.313 -43.165 67.679 1.00 100.43 98 GLU G C 1
ATOM 10145 O O . GLU D 1 98 ? 29.144 -42.762 67.617 1.00 101.40 98 GLU G O 1
ATOM 10151 N N . GLY D 1 99 ? 31.265 -42.622 68.440 1.00 98.43 99 GLY G N 1
ATOM 10152 C CA . GLY D 1 99 ? 30.971 -41.500 69.346 1.00 95.90 99 GLY G CA 1
ATOM 10153 C C . GLY D 1 99 ? 31.185 -40.156 68.692 1.00 92.92 99 GLY G C 1
ATOM 10154 O O . GLY D 1 99 ? 31.660 -39.243 69.382 1.00 90.69 99 GLY G O 1
ATOM 10155 N N . ARG D 1 100 ? 30.807 -40.032 67.421 1.00 93.11 100 ARG G N 1
ATOM 10156 C CA . ARG D 1 100 ? 30.940 -38.744 66.702 1.00 90.70 100 ARG G CA 1
ATOM 10157 C C . ARG D 1 100 ? 29.555 -38.140 66.498 1.00 90.87 100 ARG G C 1
ATOM 10158 O O . ARG D 1 100 ? 28.671 -38.856 66.023 1.00 93.29 100 ARG G O 1
ATOM 10166 N N . ILE D 1 101 ? 29.385 -36.872 66.859 1.00 88.52 101 ILE G N 1
ATOM 10167 C CA . ILE D 1 101 ? 28.103 -36.201 66.642 1.00 88.70 101 ILE G CA 1
ATOM 10168 C C . ILE D 1 101 ? 27.788 -36.153 65.145 1.00 89.43 101 ILE G C 1
ATOM 10169 O O . ILE D 1 101 ? 26.657 -35.839 64.748 1.00 90.37 101 ILE G O 1
ATOM 10174 N N . SER D 1 102 ? 28.777 -36.494 64.297 1.00 89.30 102 SER G N 1
ATOM 10175 C CA . SER D 1 102 ? 28.854 -36.259 62.855 1.00 89.51 102 SER G CA 1
ATOM 10176 C C . SER D 1 102 ? 30.081 -36.994 62.316 1.00 89.89 102 SER G C 1
ATOM 10177 O O . SER D 1 102 ? 31.040 -37.194 63.069 1.00 88.97 102 SER G O 1
ATOM 10180 N N . PRO D 1 103 ? 30.110 -37.408 61.041 1.00 91.44 103 PRO G N 1
ATOM 10181 C CA . PRO D 1 103 ? 31.390 -37.867 60.469 1.00 91.52 103 PRO G CA 1
ATOM 10182 C C . PRO D 1 103 ? 32.380 -36.723 60.440 1.00 88.54 103 PRO G C 1
ATOM 10183 O O . PRO D 1 103 ? 33.611 -36.904 60.690 1.00 87.78 103 PRO G O 1
ATOM 10187 N N . GLN D 1 104 ? 31.810 -35.520 60.187 1.00 87.03 104 GLN G N 1
ATOM 10188 C CA . GLN D 1 104 ? 32.580 -34.282 60.264 1.00 84.22 104 GLN G CA 1
ATOM 10189 C C . GLN D 1 104 ? 33.144 -33.910 61.649 1.00 82.30 104 GLN G C 1
ATOM 10190 O O . GLN D 1 104 ? 33.818 -32.877 61.749 1.00 80.12 104 GLN G O 1
ATOM 10196 N N . ASP D 1 105 ? 32.916 -34.680 62.672 1.00 83.19 105 ASP G N 1
ATOM 10197 C CA . ASP D 1 105 ? 33.517 -34.325 63.946 1.00 81.60 105 ASP G CA 1
ATOM 10198 C C . ASP D 1 105 ? 34.961 -34.742 64.061 1.00 81.35 105 ASP G C 1
ATOM 10199 O O . ASP D 1 105 ? 35.439 -35.620 63.376 1.00 82.87 105 ASP G O 1
ATOM 10204 N N . VAL D 1 106 ? 35.658 -34.092 65.031 1.00 79.58 106 VAL G N 1
ATOM 10205 C CA . VAL D 1 106 ? 37.034 -34.343 65.458 1.00 79.28 106 VAL G CA 1
ATOM 10206 C C . VAL D 1 106 ? 37.048 -35.497 66.457 1.00 81.03 106 VAL G C 1
ATOM 10207 O O . VAL D 1 106 ? 36.114 -35.679 67.252 1.00 81.61 106 VAL G O 1
ATOM 10211 N N . GLY D 1 107 ? 38.104 -36.296 66.421 1.00 82.11 107 GLY G N 1
ATOM 10212 C CA . GLY D 1 107 ? 38.292 -37.312 67.433 1.00 83.80 107 GLY G CA 1
ATOM 10213 C C . GLY D 1 107 ? 39.744 -37.448 67.845 1.00 83.76 107 GLY G C 1
ATOM 10214 O O . GLY D 1 107 ? 40.642 -36.829 67.284 1.00 82.55 107 GLY G O 1
ATOM 10215 N N . LEU D 1 108 ? 39.940 -38.203 68.913 1.00 85.19 108 LEU G N 1
ATOM 10216 C CA . LEU D 1 108 ? 41.213 -38.752 69.353 1.00 86.25 108 LEU G CA 1
ATOM 10217 C C . LEU D 1 108 ? 41.069 -40.220 69.702 1.00 89.27 108 LEU G C 1
ATOM 10218 O O . LEU D 1 108 ? 41.465 -40.665 70.788 1.00 90.38 108 LEU G O 1
ATOM 10223 N N . TRP D 1 109 ? 40.545 -41.004 68.765 1.00 90.88 109 TRP G N 1
ATOM 10224 C CA . TRP D 1 109 ? 40.486 -42.433 69.018 1.00 94.05 109 TRP G CA 1
ATOM 10225 C C . TRP D 1 109 ? 41.732 -43.175 68.511 1.00 95.77 109 TRP G C 1
ATOM 10226 O O . TRP D 1 109 ? 42.193 -44.102 69.189 1.00 98.02 109 TRP G O 1
ATOM 10237 N N . LYS D 1 110 ? 42.326 -42.777 67.386 1.00 94.94 110 LYS G N 1
ATOM 10238 C CA . LYS D 1 110 ? 43.569 -43.365 66.903 1.00 96.54 110 LYS G CA 1
ATOM 10239 C C . LYS D 1 110 ? 44.681 -42.315 67.083 1.00 94.36 110 LYS G C 1
ATOM 10240 O O . LYS D 1 110 ? 44.421 -41.163 67.466 1.00 91.68 110 LYS G O 1
ATOM 10246 N N . ASP D 1 111 ? 45.941 -42.727 66.982 1.00 95.74 111 ASP G N 1
ATOM 10247 C CA . ASP D 1 111 ? 47.030 -41.771 67.327 1.00 94.00 111 ASP G CA 1
ATOM 10248 C C . ASP D 1 111 ? 47.324 -40.820 66.160 1.00 92.11 111 ASP G C 1
ATOM 10249 O O . ASP D 1 111 ? 48.025 -39.818 66.383 1.00 90.29 111 ASP G O 1
ATOM 10254 N N . SER D 1 112 ? 46.794 -41.111 64.974 1.00 92.69 112 SER G N 1
ATOM 10255 C CA . SER D 1 112 ? 46.976 -40.213 63.809 1.00 91.09 112 SER G CA 1
ATOM 10256 C C . SER D 1 112 ? 46.102 -38.975 63.983 1.00 88.10 112 SER G C 1
ATOM 10257 O O . SER D 1 112 ? 46.127 -38.112 63.092 1.00 86.64 112 SER G O 1
ATOM 10260 N N . GLN D 1 113 ? 45.351 -38.903 65.081 1.00 87.45 113 GLN G N 1
ATOM 10261 C CA . GLN D 1 113 ? 44.407 -37.774 65.274 1.00 84.91 113 GLN G CA 1
ATOM 10262 C C . GLN D 1 113 ? 45.009 -36.763 66.252 1.00 83.00 113 GLN G C 1
ATOM 10263 O O . GLN D 1 113 ? 44.266 -35.882 66.703 1.00 81.16 113 GLN G O 1
ATOM 10269 N N . ILE D 1 114 ? 46.311 -36.854 66.522 1.00 83.58 114 ILE G N 1
ATOM 10270 C CA . ILE D 1 114 ? 46.931 -35.972 67.556 1.00 82.19 114 ILE G CA 1
ATOM 10271 C C . ILE D 1 114 ? 47.622 -34.764 66.916 1.00 80.38 114 ILE G C 1
ATOM 10272 O O . ILE D 1 114 ? 47.332 -33.641 67.348 1.00 78.36 114 ILE G O 1
ATOM 10277 N N . ALA D 1 115 ? 48.507 -34.973 65.937 1.00 81.24 115 ALA G N 1
ATOM 10278 C CA . ALA D 1 115 ? 49.255 -33.832 65.410 1.00 79.77 115 ALA G CA 1
ATOM 10279 C C . ALA D 1 115 ? 48.347 -32.739 64.887 1.00 77.55 115 ALA G C 1
ATOM 10280 O O . ALA D 1 115 ? 48.597 -31.560 65.213 1.00 75.83 115 ALA G O 1
ATOM 10282 N N . PRO D 1 116 ? 47.265 -33.029 64.128 1.00 77.64 116 PRO G N 1
ATOM 10283 C CA . PRO D 1 116 ? 46.304 -31.991 63.750 1.00 75.74 116 PRO G CA 1
ATOM 10284 C C . PRO D 1 116 ? 45.896 -31.088 64.909 1.00 74.03 116 PRO G C 1
ATOM 10285 O O . PRO D 1 116 ? 45.651 -29.882 64.723 1.00 72.29 116 PRO G O 1
ATOM 10289 N N . ILE D 1 117 ? 45.828 -31.675 66.103 1.00 74.73 117 ILE G N 1
ATOM 10290 C CA . ILE D 1 117 ? 45.468 -30.963 67.320 1.00 73.55 117 ILE G CA 1
ATOM 10291 C C . ILE D 1 117 ? 46.687 -30.361 68.001 1.00 73.18 117 ILE G C 1
ATOM 10292 O O . ILE D 1 117 ? 46.614 -29.252 68.535 1.00 71.74 117 ILE G O 1
ATOM 10297 N N . ALA D 1 118 ? 47.809 -31.095 67.998 1.00 74.73 118 ALA G N 1
ATOM 10298 C CA . ALA D 1 118 ? 49.050 -30.581 68.571 1.00 74.76 118 ALA G CA 1
ATOM 10299 C C . ALA D 1 118 ? 49.480 -29.294 67.885 1.00 73.19 118 ALA G C 1
ATOM 10300 O O . ALA D 1 118 ? 50.068 -28.410 68.516 1.00 72.54 118 ALA G O 1
ATOM 10302 N N . ARG D 1 119 ? 49.164 -29.187 66.592 1.00 72.75 119 ARG G N 1
ATOM 10303 C CA . ARG D 1 119 ? 49.504 -27.965 65.819 1.00 71.45 119 ARG G CA 1
ATOM 10304 C C . ARG D 1 119 ? 48.681 -26.791 66.348 1.00 69.57 119 ARG G C 1
ATOM 10305 O O . ARG D 1 119 ? 49.262 -25.718 66.582 1.00 68.68 119 ARG G O 1
ATOM 10313 N N . VAL D 1 120 ? 47.373 -26.995 66.514 1.00 69.18 120 VAL G N 1
ATOM 10314 C CA . VAL D 1 120 ? 46.537 -25.922 67.026 1.00 67.69 120 VAL G CA 1
ATOM 10315 C C . VAL D 1 120 ? 46.952 -25.562 68.448 1.00 67.62 120 VAL G C 1
ATOM 10316 O O . VAL D 1 120 ? 47.169 -24.384 68.766 1.00 66.64 120 VAL G O 1
ATOM 10320 N N . ILE D 1 121 ? 47.100 -26.572 69.315 1.00 68.91 121 ILE G N 1
ATOM 10321 C CA . ILE D 1 121 ? 47.621 -26.355 70.666 1.00 69.30 121 ILE G CA 1
ATOM 10322 C C . ILE D 1 121 ? 48.975 -25.649 70.624 1.00 69.30 121 ILE G C 1
ATOM 10323 O O . ILE D 1 121 ? 49.293 -24.813 71.483 1.00 69.01 121 ILE G O 1
ATOM 10328 N N . GLU D 1 122 ? 49.785 -25.963 69.613 1.00 69.82 122 GLU G N 1
ATOM 10329 C CA . GLU D 1 122 ? 51.112 -25.366 69.519 1.00 70.12 122 GLU G CA 1
ATOM 10330 C C . GLU D 1 122 ? 51.032 -23.876 69.267 1.00 68.57 122 GLU G C 1
ATOM 10331 O O . GLU D 1 122 ? 51.863 -23.117 69.777 1.00 68.72 122 GLU G O 1
ATOM 10337 N N . PHE D 1 123 ? 50.055 -23.434 68.471 1.00 67.30 123 PHE G N 1
ATOM 10338 C CA . PHE D 1 123 ? 49.956 -22.001 68.240 1.00 66.04 123 PHE G CA 1
ATOM 10339 C C . PHE D 1 123 ? 49.479 -21.306 69.495 1.00 65.55 123 PHE G C 1
ATOM 10340 O O . PHE D 1 123 ? 50.058 -20.299 69.914 1.00 65.39 123 PHE G O 1
ATOM 10348 N N . ALA D 1 124 ? 48.417 -21.835 70.103 1.00 65.50 124 ALA G N 1
ATOM 10349 C CA . ALA D 1 124 ? 47.942 -21.308 71.370 1.00 65.36 124 ALA G CA 1
ATOM 10350 C C . ALA D 1 124 ? 49.100 -21.144 72.360 1.00 66.37 124 ALA G C 1
ATOM 10351 O O . ALA D 1 124 ? 49.314 -20.059 72.922 1.00 66.14 124 ALA G O 1
ATOM 10353 N N . HIS D 1 125 ? 49.890 -22.202 72.549 1.00 67.72 125 HIS G N 1
ATOM 10354 C CA . HIS D 1 125 ? 51.016 -22.091 73.468 1.00 68.99 125 HIS G CA 1
ATOM 10355 C C . HIS D 1 125 ? 51.989 -20.993 73.028 1.00 68.76 125 HIS G C 1
ATOM 10356 O O . HIS D 1 125 ? 52.535 -20.266 73.863 1.00 69.32 125 HIS G O 1
ATOM 10363 N N . SER D 1 126 ? 52.189 -20.832 71.716 1.00 68.11 126 SER G N 1
ATOM 10364 C CA . SER D 1 126 ? 53.071 -19.769 71.229 1.00 67.99 126 SER G CA 1
ATOM 10365 C C . SER D 1 126 ? 52.617 -18.391 71.687 1.00 67.10 126 SER G C 1
ATOM 10366 O O . SER D 1 126 ? 53.439 -17.479 71.800 1.00 67.51 126 SER G O 1
ATOM 10369 N N . GLN D 1 127 ? 51.324 -18.223 71.957 1.00 66.09 127 GLN G N 1
ATOM 10370 C CA . GLN D 1 127 ? 50.742 -16.935 72.296 1.00 65.32 127 GLN G CA 1
ATOM 10371 C C . GLN D 1 127 ? 50.525 -16.789 73.774 1.00 66.02 127 GLN G C 1
ATOM 10372 O O . GLN D 1 127 ? 49.865 -15.826 74.195 1.00 65.57 127 GLN G O 1
ATOM 10378 N N . GLY D 1 128 ? 51.089 -17.712 74.564 1.00 67.33 128 GLY G N 1
ATOM 10379 C CA . GLY D 1 128 ? 50.993 -17.703 76.010 1.00 68.38 128 GLY G CA 1
ATOM 10380 C C . GLY D 1 128 ? 49.696 -18.253 76.527 1.00 68.07 128 GLY G C 1
ATOM 10381 O O . GLY D 1 128 ? 49.424 -18.179 77.732 1.00 68.95 128 GLY G O 1
ATOM 10382 N N . GLN D 1 129 ? 48.851 -18.748 75.624 1.00 67.03 129 GLN G N 1
ATOM 10383 C CA . GLN D 1 129 ? 47.485 -19.154 76.046 1.00 66.74 129 GLN G CA 1
ATOM 10384 C C . GLN D 1 129 ? 47.439 -20.602 76.534 1.00 67.87 129 GLN G C 1
ATOM 10385 O O . GLN D 1 129 ? 48.391 -21.355 76.261 1.00 68.96 129 GLN G O 1
ATOM 10391 N N . LYS D 1 130 ? 46.360 -20.958 77.235 1.00 67.76 130 LYS G N 1
ATOM 10392 C CA . LYS D 1 130 ? 46.185 -22.343 77.743 1.00 69.07 130 LYS G CA 1
ATOM 10393 C C . LYS D 1 130 ? 45.044 -22.988 76.960 1.00 68.64 130 LYS G C 1
ATOM 10394 O O . LYS D 1 130 ? 44.026 -22.307 76.744 1.00 67.92 130 LYS G O 1
ATOM 10400 N N . ILE D 1 131 ? 45.202 -24.252 76.569 1.00 69.46 131 ILE G N 1
ATOM 10401 C CA . ILE D 1 131 ? 44.175 -24.890 75.698 1.00 69.12 131 ILE G CA 1
ATOM 10402 C C . ILE D 1 131 ? 43.903 -26.324 76.149 1.00 70.76 131 ILE G C 1
ATOM 10403 O O . ILE D 1 131 ? 44.870 -27.036 76.469 1.00 72.04 131 ILE G O 1
ATOM 10408 N N . GLY D 1 132 ? 42.632 -26.721 76.176 1.00 70.91 132 GLY G N 1
ATOM 10409 C CA . GLY D 1 132 ? 42.264 -28.082 76.488 1.00 72.55 132 GLY G CA 1
ATOM 10410 C C . GLY D 1 132 ? 41.198 -28.575 75.529 1.00 72.38 132 GLY G C 1
ATOM 10411 O O . GLY D 1 132 ? 40.768 -27.860 74.616 1.00 71.01 132 GLY G O 1
ATOM 10412 N N . ILE D 1 133 ? 40.774 -29.811 75.756 1.00 74.02 133 ILE G N 1
ATOM 10413 C CA . ILE D 1 133 ? 39.883 -30.509 74.843 1.00 74.40 133 ILE G CA 1
ATOM 10414 C C . ILE D 1 133 ? 38.704 -31.057 75.626 1.00 75.70 133 ILE G C 1
ATOM 10415 O O . ILE D 1 133 ? 38.878 -31.676 76.681 1.00 77.19 133 ILE G O 1
ATOM 10420 N N . GLN D 1 134 ? 37.508 -30.837 75.109 1.00 75.35 134 GLN G N 1
ATOM 10421 C CA . GLN D 1 134 ? 36.315 -31.434 75.689 1.00 76.83 134 GLN G CA 1
ATOM 10422 C C . GLN D 1 134 ? 36.143 -32.834 75.107 1.00 78.57 134 GLN G C 1
ATOM 10423 O O . GLN D 1 134 ? 35.826 -32.981 73.919 1.00 78.35 134 GLN G O 1
ATOM 10429 N N . LEU D 1 135 ? 36.339 -33.872 75.922 1.00 80.51 135 LEU G N 1
ATOM 10430 C CA . LEU D 1 135 ? 36.145 -35.206 75.375 1.00 82.42 135 LEU G CA 1
ATOM 10431 C C . LEU D 1 135 ? 34.658 -35.536 75.384 1.00 83.57 135 LEU G C 1
ATOM 10432 O O . LEU D 1 135 ? 33.888 -34.993 76.180 1.00 83.47 135 LEU G O 1
ATOM 10437 N N . ALA D 1 136 ? 34.236 -36.377 74.440 1.00 84.78 136 ALA G N 1
ATOM 10438 C CA . ALA D 1 136 ? 32.805 -36.539 74.226 1.00 85.77 136 ALA G CA 1
ATOM 10439 C C . ALA D 1 136 ? 32.498 -37.919 73.677 1.00 88.26 136 ALA G C 1
ATOM 10440 O O . ALA D 1 136 ? 33.354 -38.585 73.082 1.00 88.82 136 ALA G O 1
ATOM 10442 N N . HIS D 1 137 ? 31.258 -38.338 73.923 1.00 89.98 137 HIS G N 1
ATOM 10443 C CA . HIS D 1 137 ? 30.586 -39.406 73.198 1.00 92.34 137 HIS G CA 1
ATOM 10444 C C . HIS D 1 137 ? 29.202 -38.892 72.832 1.00 92.43 137 HIS G C 1
ATOM 10445 O O . HIS D 1 137 ? 28.552 -38.225 73.639 1.00 91.98 137 HIS G O 1
ATOM 10452 N N . ALA D 1 138 ? 28.774 -39.156 71.603 1.00 93.14 138 ALA G N 1
ATOM 10453 C CA . ALA D 1 138 ? 27.502 -38.619 71.142 1.00 93.35 138 ALA G CA 1
ATOM 10454 C C . ALA D 1 138 ? 26.312 -39.423 71.641 1.00 96.27 138 ALA G C 1
ATOM 10455 O O . ALA D 1 138 ? 25.174 -38.953 71.520 1.00 96.72 138 ALA G O 1
ATOM 10457 N N . GLY D 1 139 ? 26.545 -40.611 72.189 1.00 98.44 139 GLY G N 1
ATOM 10458 C CA . GLY D 1 139 ? 25.458 -41.366 72.793 1.00 101.36 139 GLY G CA 1
ATOM 10459 C C . GLY D 1 139 ? 24.454 -41.778 71.739 1.00 103.37 139 GLY G C 1
ATOM 10460 O O . GLY D 1 139 ? 24.819 -42.294 70.674 1.00 103.99 139 GLY G O 1
ATOM 10461 N N . ARG D 1 140 ? 23.168 -41.541 72.030 1.00 104.62 140 ARG G N 1
ATOM 10462 C CA . ARG D 1 140 ? 22.073 -41.821 71.103 1.00 106.77 140 ARG G CA 1
ATOM 10463 C C . ARG D 1 140 ? 21.870 -40.718 70.068 1.00 104.83 140 ARG G C 1
ATOM 10464 O O . ARG D 1 140 ? 21.055 -40.889 69.155 1.00 106.57 140 ARG G O 1
ATOM 10472 N N . LYS D 1 141 ? 22.607 -39.609 70.178 1.00 101.48 141 LYS G N 1
ATOM 10473 C CA . LYS D 1 141 ? 22.526 -38.481 69.258 1.00 99.52 141 LYS G CA 1
ATOM 10474 C C . LYS D 1 141 ? 23.661 -38.483 68.232 1.00 98.04 141 LYS G C 1
ATOM 10475 O O . LYS D 1 141 ? 23.940 -37.444 67.621 1.00 95.85 141 LYS G O 1
ATOM 10481 N N . ALA D 1 142 ? 24.315 -39.632 68.037 1.00 99.41 142 ALA G N 1
ATOM 10482 C CA . ALA D 1 142 ? 25.398 -39.790 67.075 1.00 98.53 142 ALA G CA 1
ATOM 10483 C C . ALA D 1 142 ? 24.842 -39.949 65.652 1.00 100.06 142 ALA G C 1
ATOM 10484 O O . ALA D 1 142 ? 23.639 -40.159 65.446 1.00 102.24 142 ALA G O 1
ATOM 10486 N N . SER D 1 143 ? 25.744 -39.862 64.663 1.00 99.12 143 SER G N 1
ATOM 10487 C CA . SER D 1 143 ? 25.414 -40.008 63.237 1.00 100.59 143 SER G CA 1
ATOM 10488 C C . SER D 1 143 ? 24.290 -39.068 62.816 1.00 100.49 143 SER G C 1
ATOM 10489 O O . SER D 1 143 ? 23.270 -39.494 62.271 1.00 103.18 143 SER G O 1
ATOM 10492 N N . THR D 1 144 ? 24.488 -37.778 63.046 1.00 97.58 144 THR G N 1
ATOM 10493 C CA . THR D 1 144 ? 23.474 -36.815 62.650 1.00 97.52 144 THR G CA 1
ATOM 10494 C C . THR D 1 144 ? 24.041 -35.874 61.600 1.00 95.70 144 THR G C 1
ATOM 10495 O O . THR D 1 144 ? 25.248 -35.827 61.358 1.00 94.07 144 THR G O 1
ATOM 10499 N N . THR D 1 145 ? 23.140 -35.131 60.974 1.00 96.24 145 THR G N 1
ATOM 10500 C CA . THR D 1 145 ? 23.504 -34.241 59.888 1.00 95.06 145 THR G CA 1
ATOM 10501 C C . THR D 1 145 ? 24.244 -33.033 60.443 1.00 91.59 145 THR G C 1
ATOM 10502 O O . THR D 1 145 ? 24.238 -32.785 61.656 1.00 90.36 145 THR G O 1
ATOM 10506 N N . VAL D 1 146 ? 24.896 -32.276 59.557 1.00 90.20 146 VAL G N 1
ATOM 10507 C CA . VAL D 1 146 ? 25.616 -31.101 60.068 1.00 87.09 146 VAL G CA 1
ATOM 10508 C C . VAL D 1 146 ? 24.573 -30.007 60.271 1.00 86.95 146 VAL G C 1
ATOM 10509 O O . VAL D 1 146 ? 23.538 -29.997 59.576 1.00 89.05 146 VAL G O 1
ATOM 10513 N N . PRO D 1 147 ? 24.790 -29.085 61.202 1.00 84.80 147 PRO G N 1
ATOM 10514 C CA . PRO D 1 147 ? 23.716 -28.167 61.575 1.00 85.05 147 PRO G CA 1
ATOM 10515 C C . PRO D 1 147 ? 23.403 -27.092 60.537 1.00 85.05 147 PRO G C 1
ATOM 10516 O O . PRO D 1 147 ? 22.247 -26.632 60.494 1.00 86.47 147 PRO G O 1
ATOM 10520 N N . TRP D 1 148 ? 24.381 -26.711 59.717 1.00 83.77 148 TRP G N 1
ATOM 10521 C CA . TRP D 1 148 ? 24.143 -25.607 58.750 1.00 83.84 148 TRP G CA 1
ATOM 10522 C C . TRP D 1 148 ? 23.495 -26.161 57.479 1.00 86.53 148 TRP G C 1
ATOM 10523 O O . TRP D 1 148 ? 23.128 -25.352 56.610 1.00 87.25 148 TRP G O 1
ATOM 10534 N N . MET D 1 149 ? 23.354 -27.485 57.384 1.00 88.26 149 MET G N 1
ATOM 10535 C CA . MET D 1 149 ? 22.807 -28.105 56.149 1.00 91.19 149 MET G CA 1
ATOM 10536 C C . MET D 1 149 ? 21.279 -28.147 56.223 1.00 93.71 149 MET G C 1
ATOM 10537 O O . MET D 1 149 ? 20.748 -28.137 57.343 1.00 93.68 149 MET G O 1
ATOM 10542 N N . LEU D 1 150 ? 20.609 -28.199 55.068 1.00 96.10 150 LEU G N 1
ATOM 10543 C CA . LEU D 1 150 ? 19.123 -28.271 55.031 1.00 99.05 150 LEU G CA 1
ATOM 10544 C C . LEU D 1 150 ? 18.673 -29.598 55.645 1.00 101.67 150 LEU G C 1
ATOM 10545 O O . LEU D 1 150 ? 17.549 -29.650 56.174 1.00 104.38 150 LEU G O 1
ATOM 10550 N N . ASN D 1 151 ? 19.524 -30.623 55.577 1.00 100.98 151 ASN G N 1
ATOM 10551 C CA . ASN D 1 151 ? 19.203 -31.937 56.191 1.00 102.46 151 ASN G CA 1
ATOM 10552 C C . ASN D 1 151 ? 19.348 -31.820 57.711 1.00 100.64 151 ASN G C 1
ATOM 10553 O O . ASN D 1 151 ? 19.288 -32.857 58.388 1.00 101.72 151 ASN G O 1
ATOM 10558 N N . HIS D 1 152 ? 19.524 -30.598 58.221 1.00 98.22 152 HIS G N 1
ATOM 10559 C CA . HIS D 1 152 ? 19.716 -30.387 59.680 1.00 96.38 152 HIS G CA 1
ATOM 10560 C C . HIS D 1 152 ? 18.737 -31.259 60.469 1.00 98.65 152 HIS G C 1
ATOM 10561 O O . HIS D 1 152 ? 17.550 -31.303 60.096 1.00 101.50 152 HIS G O 1
ATOM 10568 N N . GLY D 1 153 ? 19.221 -31.914 61.526 1.00 97.57 153 GLY G N 1
ATOM 10569 C CA . GLY D 1 153 ? 18.350 -32.761 62.361 1.00 99.80 153 GLY G CA 1
ATOM 10570 C C . GLY D 1 153 ? 17.920 -34.003 61.611 1.00 103.08 153 GLY G C 1
ATOM 10571 O O . GLY D 1 153 ? 16.704 -34.200 61.442 1.00 106.01 153 GLY G O 1
ATOM 10572 N N . SER D 1 154 ? 18.886 -34.813 61.177 1.00 102.88 154 SER G N 1
ATOM 10573 C CA . SER D 1 154 ? 18.562 -36.006 60.399 1.00 106.15 154 SER G CA 1
ATOM 10574 C C . SER D 1 154 ? 19.657 -37.048 60.521 1.00 105.85 154 SER G C 1
ATOM 10575 O O . SER D 1 154 ? 20.768 -36.719 60.870 1.00 102.98 154 SER G O 1
ATOM 10578 N N . ILE D 1 155 ? 19.340 -38.308 60.211 1.00 109.05 155 ILE G N 1
ATOM 10579 C CA . ILE D 1 155 ? 20.306 -39.402 60.302 1.00 109.36 155 ILE G CA 1
ATOM 10580 C C . ILE D 1 155 ? 21.295 -39.273 59.143 1.00 108.42 155 ILE G C 1
ATOM 10581 O O . ILE D 1 155 ? 20.937 -38.850 58.023 1.00 109.29 155 ILE G O 1
ATOM 10586 N N . ALA D 1 156 ? 22.484 -39.814 59.360 1.00 107.35 156 ALA G N 1
ATOM 10587 C CA . ALA D 1 156 ? 23.525 -39.888 58.353 1.00 106.82 156 ALA G CA 1
ATOM 10588 C C . ALA D 1 156 ? 23.668 -41.326 57.870 1.00 110.13 156 ALA G C 1
ATOM 10589 O O . ALA D 1 156 ? 23.929 -42.230 58.674 1.00 110.94 156 ALA G O 1
ATOM 10591 N N . THR D 1 157 ? 23.513 -41.530 56.565 1.00 112.21 157 THR G N 1
ATOM 10592 C CA . THR D 1 157 ? 23.574 -42.865 56.005 1.00 115.77 157 THR G CA 1
ATOM 10593 C C . THR D 1 157 ? 25.028 -43.335 55.954 1.00 114.77 157 THR G C 1
ATOM 10594 O O . THR D 1 157 ? 25.958 -42.532 55.902 1.00 111.68 157 THR G O 1
ATOM 10598 N N . GLU D 1 158 ? 25.231 -44.656 55.984 1.00 117.61 158 GLU G N 1
ATOM 10599 C CA . GLU D 1 158 ? 26.580 -45.165 55.758 1.00 117.32 158 GLU G CA 1
ATOM 10600 C C . GLU D 1 158 ? 27.167 -44.661 54.441 1.00 116.93 158 GLU G C 1
ATOM 10601 O O . GLU D 1 158 ? 28.394 -44.569 54.327 1.00 115.35 158 GLU G O 1
ATOM 10607 N N . ASN D 1 159 ? 26.325 -44.303 53.458 1.00 118.43 159 ASN G N 1
ATOM 10608 C CA . ASN D 1 159 ? 26.841 -43.740 52.210 1.00 118.12 159 ASN G CA 1
ATOM 10609 C C . ASN D 1 159 ? 27.357 -42.311 52.394 1.00 113.82 159 ASN G C 1
ATOM 10610 O O . ASN D 1 159 ? 28.258 -41.879 51.665 1.00 112.75 159 ASN G O 1
ATOM 10615 N N . VAL D 1 160 ? 26.832 -41.566 53.370 1.00 111.47 160 VAL G N 1
ATOM 10616 C CA . VAL D 1 160 ? 27.285 -40.184 53.565 1.00 107.61 160 VAL G CA 1
ATOM 10617 C C . VAL D 1 160 ? 28.289 -40.159 54.721 1.00 104.87 160 VAL G C 1
ATOM 10618 O O . VAL D 1 160 ? 28.545 -39.112 55.327 1.00 101.67 160 VAL G O 1
ATOM 10622 N N . GLY D 1 161 ? 28.871 -41.314 55.031 1.00 106.33 161 GLY G N 1
ATOM 10623 C CA . GLY D 1 161 ? 29.771 -41.440 56.160 1.00 104.36 161 GLY G CA 1
ATOM 10624 C C . GLY D 1 161 ? 29.124 -41.762 57.494 1.00 104.38 161 GLY G C 1
ATOM 10625 O O . GLY D 1 161 ? 29.824 -41.770 58.516 1.00 102.70 161 GLY G O 1
ATOM 10626 N N . GLY D 1 162 ? 27.818 -42.037 57.526 1.00 106.44 162 GLY G N 1
ATOM 10627 C CA . GLY D 1 162 ? 27.156 -42.314 58.784 1.00 106.66 162 GLY G CA 1
ATOM 10628 C C . GLY D 1 162 ? 27.322 -43.753 59.245 1.00 109.37 162 GLY G C 1
ATOM 10629 O O . GLY D 1 162 ? 27.973 -44.583 58.609 1.00 111.18 162 GLY G O 1
ATOM 10630 N N . TRP D 1 163 ? 26.706 -44.051 60.384 1.00 109.87 163 TRP G N 1
ATOM 10631 C CA . TRP D 1 163 ? 26.765 -45.408 60.911 1.00 112.68 163 TRP G CA 1
ATOM 10632 C C . TRP D 1 163 ? 25.497 -45.751 61.690 1.00 114.55 163 TRP G C 1
ATOM 10633 O O . TRP D 1 163 ? 25.585 -46.219 62.833 1.00 114.83 163 TRP G O 1
ATOM 10644 N N . PRO D 1 164 ? 24.306 -45.584 61.096 1.00 116.21 164 PRO G N 1
ATOM 10645 C CA . PRO D 1 164 ? 23.077 -45.577 61.905 1.00 117.37 164 PRO G CA 1
ATOM 10646 C C . PRO D 1 164 ? 22.765 -46.908 62.559 1.00 120.72 164 PRO G C 1
ATOM 10647 O O . PRO D 1 164 ? 21.890 -46.950 63.431 1.00 121.60 164 PRO G O 1
ATOM 10651 N N . ASP D 1 165 ? 23.443 -47.986 62.171 1.00 122.81 165 ASP G N 1
ATOM 10652 C CA . ASP D 1 165 ? 23.229 -49.314 62.716 1.00 126.33 165 ASP G CA 1
ATOM 10653 C C . ASP D 1 165 ? 24.217 -49.606 63.824 1.00 125.01 165 ASP G C 1
ATOM 10654 O O . ASP D 1 165 ? 24.015 -50.575 64.582 1.00 127.58 165 ASP G O 1
ATOM 10659 N N . ASN D 1 166 ? 25.227 -48.753 64.020 1.00 121.21 166 ASN G N 1
ATOM 10660 C CA . ASN D 1 166 ? 26.150 -48.971 65.171 1.00 120.06 166 ASN G CA 1
ATOM 10661 C C . ASN D 1 166 ? 26.038 -47.819 66.175 1.00 116.68 166 ASN G C 1
ATOM 10662 O O . ASN D 1 166 ? 27.057 -47.483 66.802 1.00 114.39 166 ASN G O 1
ATOM 10667 N N . VAL D 1 167 ? 24.855 -47.216 66.293 1.00 116.56 167 VAL G N 1
ATOM 10668 C CA . VAL D 1 167 ? 24.659 -46.126 67.292 1.00 113.74 167 VAL G CA 1
ATOM 10669 C C . VAL D 1 167 ? 24.453 -46.764 68.668 1.00 115.57 167 VAL G C 1
ATOM 10670 O O . VAL D 1 167 ? 23.495 -47.542 68.821 1.00 119.01 167 VAL G O 1
ATOM 10674 N N . LYS D 1 168 ? 25.329 -46.447 69.624 1.00 113.60 168 LYS G N 1
ATOM 10675 C CA . LYS D 1 168 ? 25.220 -47.011 70.995 1.00 115.55 168 LYS G CA 1
ATOM 10676 C C . LYS D 1 168 ? 24.440 -46.040 71.885 1.00 113.26 168 LYS G C 1
ATOM 10677 O O . LYS D 1 168 ? 23.787 -45.131 71.337 1.00 109.88 168 LYS G O 1
ATOM 10683 N N . GLY D 1 169 ? 24.511 -46.230 73.204 1.00 115.25 169 GLY G N 1
ATOM 10684 C CA . GLY D 1 169 ? 23.782 -45.355 74.142 1.00 113.56 169 GLY G CA 1
ATOM 10685 C C . GLY D 1 169 ? 23.104 -46.150 75.242 1.00 116.13 169 GLY G C 1
ATOM 10686 O O . GLY D 1 169 ? 22.963 -47.378 75.083 1.00 118.82 169 GLY G O 1
ATOM 10687 N N . PRO D 1 170 ? 22.674 -45.532 76.371 1.00 115.67 170 PRO G N 1
ATOM 10688 C CA . PRO D 1 170 ? 21.942 -46.257 77.408 1.00 118.43 170 PRO G CA 1
ATOM 10689 C C . PRO D 1 170 ? 20.671 -46.860 76.803 1.00 122.49 170 PRO G C 1
ATOM 10690 O O . PRO D 1 170 ? 19.831 -46.104 76.354 1.00 124.74 170 PRO G O 1
ATOM 10694 N N . SER D 1 171 ? 20.579 -48.190 76.785 1.00 123.50 171 SER G N 1
ATOM 10695 C CA . SER D 1 171 ? 19.370 -48.864 76.247 1.00 127.61 171 SER G CA 1
ATOM 10696 C C . SER D 1 171 ? 19.181 -48.519 74.766 1.00 127.40 171 SER G C 1
ATOM 10697 O O . SER D 1 171 ? 20.115 -47.963 74.158 1.00 124.63 171 SER G O 1
ATOM 10700 N N . ASP D 1 172 ? 18.018 -48.862 74.209 1.00 130.45 172 ASP G N 1
ATOM 10701 C CA . ASP D 1 172 ? 17.723 -48.560 72.784 1.00 130.78 172 ASP G CA 1
ATOM 10702 C C . ASP D 1 172 ? 16.654 -47.468 72.726 1.00 129.59 172 ASP G C 1
ATOM 10703 O O . ASP D 1 172 ? 16.024 -47.318 71.663 1.00 129.78 172 ASP G O 1
ATOM 10708 N N . ILE D 1 173 ? 16.462 -46.744 73.831 1.00 128.65 173 ILE G N 1
ATOM 10709 C CA . ILE D 1 173 ? 15.482 -45.620 73.846 1.00 127.77 173 ILE G CA 1
ATOM 10710 C C . ILE D 1 173 ? 16.021 -44.508 72.945 1.00 123.73 173 ILE G C 1
ATOM 10711 O O . ILE D 1 173 ? 17.050 -43.907 73.301 1.00 120.61 173 ILE G O 1
ATOM 10716 N N . PRO D 1 174 ? 15.377 -44.214 71.798 1.00 123.87 174 PRO G N 1
ATOM 10717 C CA . PRO D 1 174 ? 15.869 -43.192 70.881 1.00 120.35 174 PRO G CA 1
ATOM 10718 C C . PRO D 1 174 ? 15.584 -41.787 71.421 1.00 117.90 174 PRO G C 1
ATOM 10719 O O . PRO D 1 174 ? 14.764 -41.660 72.309 1.00 119.17 174 PRO G O 1
ATOM 10723 N N . PHE D 1 175 ? 16.260 -40.776 70.874 1.00 114.69 175 PHE G N 1
ATOM 10724 C CA . PHE D 1 175 ? 16.049 -39.401 71.318 1.00 112.36 175 PHE G CA 1
ATOM 10725 C C . PHE D 1 175 ? 14.775 -38.848 70.689 1.00 113.97 175 PHE G C 1
ATOM 10726 O O . PHE D 1 175 ? 13.929 -38.241 71.356 1.00 114.59 175 PHE G O 1
ATOM 10734 N N . SER D 1 176 ? 14.634 -39.037 69.386 1.00 114.83 176 SER G N 1
ATOM 10735 C CA . SER D 1 176 ? 13.424 -38.659 68.672 1.00 116.94 176 SER G CA 1
ATOM 10736 C C . SER D 1 176 ? 13.276 -39.618 67.501 1.00 119.49 176 SER G C 1
ATOM 10737 O O . SER D 1 176 ? 14.122 -40.487 67.294 1.00 119.41 176 SER G O 1
ATOM 10740 N N . GLU D 1 177 ? 12.187 -39.427 66.742 1.00 121.94 177 GLU G N 1
ATOM 10741 C CA . GLU D 1 177 ? 11.903 -40.164 65.520 1.00 124.67 177 GLU G CA 1
ATOM 10742 C C . GLU D 1 177 ? 12.825 -39.782 64.383 1.00 122.41 177 GLU G C 1
ATOM 10743 O O . GLU D 1 177 ? 13.127 -40.639 63.560 1.00 123.98 177 GLU G O 1
ATOM 10749 N N . THR D 1 178 ? 13.295 -38.533 64.311 1.00 118.96 178 THR G N 1
ATOM 10750 C CA . THR D 1 178 ? 14.190 -38.178 63.212 1.00 116.99 178 THR G CA 1
ATOM 10751 C C . THR D 1 178 ? 15.640 -38.570 63.494 1.00 114.38 178 THR G C 1
ATOM 10752 O O . THR D 1 178 ? 16.566 -38.005 62.892 1.00 111.80 178 THR G O 1
ATOM 10756 N N . PHE D 1 179 ? 15.857 -39.486 64.429 1.00 115.12 179 PHE G N 1
ATOM 10757 C CA . PHE D 1 179 ? 17.160 -39.817 64.981 1.00 112.82 179 PHE G CA 1
ATOM 10758 C C . PHE D 1 179 ? 17.419 -41.315 64.817 1.00 115.48 179 PHE G C 1
ATOM 10759 O O . PHE D 1 179 ? 16.490 -42.085 64.538 1.00 119.12 179 PHE G O 1
ATOM 10767 N N . PRO D 1 180 ? 18.674 -41.760 64.954 1.00 113.97 180 PRO G N 1
ATOM 10768 C CA . PRO D 1 180 ? 18.961 -43.193 64.802 1.00 116.69 180 PRO G CA 1
ATOM 10769 C C . PRO D 1 180 ? 18.329 -44.003 65.913 1.00 119.13 180 PRO G C 1
ATOM 10770 O O . PRO D 1 180 ? 17.831 -43.480 66.916 1.00 118.43 180 PRO G O 1
ATOM 10774 N N . ARG D 1 181 ? 18.382 -45.311 65.736 1.00 122.21 181 ARG G N 1
ATOM 10775 C CA . ARG D 1 181 ? 17.906 -46.161 66.802 1.00 124.68 181 ARG G CA 1
ATOM 10776 C C . ARG D 1 181 ? 19.089 -46.725 67.570 1.00 123.64 181 ARG G C 1
ATOM 10777 O O . ARG D 1 181 ? 19.920 -47.451 66.997 1.00 124.27 181 ARG G O 1
ATOM 10785 N N . PRO D 1 182 ? 19.216 -46.377 68.844 1.00 122.17 182 PRO G N 1
ATOM 10786 C CA . PRO D 1 182 ? 20.427 -46.695 69.613 1.00 120.77 182 PRO G CA 1
ATOM 10787 C C . PRO D 1 182 ? 20.472 -48.175 69.961 1.00 124.42 182 PRO G C 1
ATOM 10788 O O . PRO D 1 182 ? 19.515 -48.918 69.727 1.00 128.00 182 PRO G O 1
ATOM 10792 N N . ARG D 1 183 ? 21.603 -48.619 70.517 1.00 123.75 183 ARG G N 1
ATOM 10793 C CA . ARG D 1 183 ? 21.753 -50.035 70.839 1.00 127.32 183 ARG G CA 1
ATOM 10794 C C . ARG D 1 183 ? 22.258 -50.076 72.275 1.00 126.66 183 ARG G C 1
ATOM 10795 O O . ARG D 1 183 ? 23.336 -49.547 72.561 1.00 123.73 183 ARG G O 1
ATOM 10803 N N . ALA D 1 184 ? 21.475 -50.665 73.177 1.00 129.48 184 ALA G N 1
ATOM 10804 C CA . ALA D 1 184 ? 21.860 -50.775 74.579 1.00 129.43 184 ALA G CA 1
ATOM 10805 C C . ALA D 1 184 ? 23.284 -51.292 74.716 1.00 128.95 184 ALA G C 1
ATOM 10806 O O . ALA D 1 184 ? 23.704 -52.196 73.987 1.00 130.86 184 ALA G O 1
ATOM 10808 N N . MET D 1 185 ? 24.048 -50.679 75.618 1.00 126.49 185 MET G N 1
ATOM 10809 C CA . MET D 1 185 ? 25.478 -50.971 75.666 1.00 125.62 185 MET G CA 1
ATOM 10810 C C . MET D 1 185 ? 25.675 -52.183 76.569 1.00 129.19 185 MET G C 1
ATOM 10811 O O . MET D 1 185 ? 25.548 -52.096 77.791 1.00 129.61 185 MET G O 1
ATOM 10816 N N . THR D 1 186 ? 25.979 -53.328 75.963 1.00 132.01 186 THR G N 1
ATOM 10817 C CA . THR D 1 186 ? 26.239 -54.551 76.716 1.00 135.72 186 THR G CA 1
ATOM 10818 C C . THR D 1 186 ? 27.397 -54.280 77.664 1.00 134.16 186 THR G C 1
ATOM 10819 O O . THR D 1 186 ? 28.153 -53.325 77.453 1.00 130.48 186 THR G O 1
ATOM 10823 N N . GLN D 1 187 ? 27.586 -55.112 78.689 1.00 137.09 187 GLN G N 1
ATOM 10824 C CA . GLN D 1 187 ? 28.756 -54.911 79.533 1.00 135.96 187 GLN G CA 1
ATOM 10825 C C . GLN D 1 187 ? 30.036 -54.889 78.713 1.00 134.42 187 GLN G C 1
ATOM 10826 O O . GLN D 1 187 ? 31.067 -54.396 79.190 1.00 132.50 187 GLN G O 1
ATOM 10832 N N . ASP D 1 188 ? 29.972 -55.407 77.485 1.00 135.42 188 ASP G N 1
ATOM 10833 C CA . ASP D 1 188 ? 31.199 -55.484 76.648 1.00 134.44 188 ASP G CA 1
ATOM 10834 C C . ASP D 1 188 ? 31.419 -54.131 75.968 1.00 129.79 188 ASP G C 1
ATOM 10835 O O . ASP D 1 188 ? 32.551 -53.870 75.522 1.00 128.14 188 ASP G O 1
ATOM 10840 N N . ASP D 1 189 ? 30.372 -53.310 75.905 1.00 127.98 189 ASP G N 1
ATOM 10841 C CA . ASP D 1 189 ? 30.492 -51.962 75.296 1.00 123.68 189 ASP G CA 1
ATOM 10842 C C . ASP D 1 189 ? 31.121 -51.017 76.324 1.00 120.93 189 ASP G C 1
ATOM 10843 O O . ASP D 1 189 ? 32.264 -50.584 76.103 1.00 118.89 189 ASP G O 1
ATOM 10848 N N . ILE D 1 190 ? 30.410 -50.730 77.417 1.00 121.13 190 ILE G N 1
ATOM 10849 C CA . ILE D 1 190 ? 30.927 -49.802 78.468 1.00 118.80 190 ILE G CA 1
ATOM 10850 C C . ILE D 1 190 ? 32.374 -50.173 78.799 1.00 119.16 190 ILE G C 1
ATOM 10851 O O . ILE D 1 190 ? 33.145 -49.269 79.158 1.00 116.54 190 ILE G O 1
ATOM 10856 N N . ARG D 1 191 ? 32.720 -51.455 78.683 1.00 122.50 191 ARG G N 1
ATOM 10857 C CA . ARG D 1 191 ? 34.085 -51.925 79.030 1.00 123.47 191 ARG G CA 1
ATOM 10858 C C . ARG D 1 191 ? 35.114 -51.122 78.234 1.00 120.27 191 ARG G C 1
ATOM 10859 O O . ARG D 1 191 ? 35.869 -50.341 78.849 1.00 118.26 191 ARG G O 1
ATOM 10867 N N . GLU D 1 192 ? 35.127 -51.295 76.914 1.00 119.99 192 GLU G N 1
ATOM 10868 C CA . GLU D 1 192 ? 36.130 -50.605 76.070 1.00 117.30 192 GLU G CA 1
ATOM 10869 C C . GLU D 1 192 ? 35.845 -49.104 76.107 1.00 113.24 192 GLU G C 1
ATOM 10870 O O . GLU D 1 192 ? 36.809 -48.326 76.102 1.00 110.90 192 GLU G O 1
ATOM 10876 N N . PHE D 1 193 ? 34.567 -48.725 76.155 1.00 112.69 193 PHE G N 1
ATOM 10877 C CA . PHE D 1 193 ? 34.214 -47.288 76.260 1.00 109.12 193 PHE G CA 1
ATOM 10878 C C . PHE D 1 193 ? 35.144 -46.608 77.266 1.00 107.58 193 PHE G C 1
ATOM 10879 O O . PHE D 1 193 ? 35.698 -45.540 76.949 1.00 104.57 193 PHE G O 1
ATOM 10887 N N . LYS D 1 194 ? 35.308 -47.212 78.441 1.00 109.79 194 LYS G N 1
ATOM 10888 C CA . LYS D 1 194 ? 36.163 -46.613 79.497 1.00 108.80 194 LYS G CA 1
ATOM 10889 C C . LYS D 1 194 ? 37.631 -46.697 79.076 1.00 108.41 194 LYS G C 1
ATOM 10890 O O . LYS D 1 194 ? 38.322 -45.668 79.140 1.00 105.84 194 LYS G O 1
ATOM 10896 N N . GLU D 1 195 ? 38.084 -47.882 78.671 1.00 111.10 195 GLU G N 1
ATOM 10897 C CA . GLU D 1 195 ? 39.481 -48.039 78.192 1.00 111.12 195 GLU G CA 1
ATOM 10898 C C . GLU D 1 195 ? 39.760 -46.979 77.124 1.00 107.67 195 GLU G C 1
ATOM 10899 O O . GLU D 1 195 ? 40.734 -46.224 77.286 1.00 105.92 195 GLU G O 1
ATOM 10905 N N . ALA D 1 196 ? 38.934 -46.932 76.078 1.00 106.96 196 ALA G N 1
ATOM 10906 C CA . ALA D 1 196 ? 39.083 -45.955 75.002 1.00 103.95 196 ALA G CA 1
ATOM 10907 C C . ALA D 1 196 ? 39.103 -44.531 75.533 1.00 100.74 196 ALA G C 1
ATOM 10908 O O . ALA D 1 196 ? 39.829 -43.682 74.999 1.00 98.45 196 ALA G O 1
ATOM 10910 N N . TRP D 1 197 ? 38.311 -44.253 76.573 1.00 100.72 197 TRP G N 1
ATOM 10911 C CA . TRP D 1 197 ? 38.332 -42.926 77.168 1.00 98.03 197 TRP G CA 1
ATOM 10912 C C . TRP D 1 197 ? 39.662 -42.685 77.864 1.00 97.89 197 TRP G C 1
ATOM 10913 O O . TRP D 1 197 ? 40.214 -41.582 77.800 1.00 95.44 197 TRP G O 1
ATOM 10924 N N . VAL D 1 198 ? 40.210 -43.718 78.505 1.00 100.71 198 VAL G N 1
ATOM 10925 C CA . VAL D 1 198 ? 41.528 -43.591 79.106 1.00 101.05 198 VAL G CA 1
ATOM 10926 C C . VAL D 1 198 ? 42.603 -43.540 78.032 1.00 100.32 198 VAL G C 1
ATOM 10927 O O . VAL D 1 198 ? 43.680 -42.979 78.265 1.00 99.53 198 VAL G O 1
ATOM 10931 N N . ALA D 1 199 ? 42.330 -44.081 76.842 1.00 100.68 199 ALA G N 1
ATOM 10932 C CA . ALA D 1 199 ? 43.284 -43.953 75.748 1.00 99.94 199 ALA G CA 1
ATOM 10933 C C . ALA D 1 199 ? 43.180 -42.580 75.106 1.00 96.40 199 ALA G C 1
ATOM 10934 O O . ALA D 1 199 ? 44.198 -41.908 74.891 1.00 95.09 199 ALA G O 1
ATOM 10936 N N . ALA D 1 200 ? 41.946 -42.151 74.821 1.00 95.04 200 ALA G N 1
ATOM 10937 C CA . ALA D 1 200 ? 41.707 -40.837 74.239 1.00 91.89 200 ALA G CA 1
ATOM 10938 C C . ALA D 1 200 ? 42.356 -39.737 75.075 1.00 90.12 200 ALA G C 1
ATOM 10939 O O . ALA D 1 200 ? 43.126 -38.929 74.551 1.00 88.39 200 ALA G O 1
ATOM 10941 N N . ALA D 1 201 ? 42.006 -39.704 76.362 1.00 90.89 201 ALA G N 1
ATOM 10942 C CA . ALA D 1 201 ? 42.543 -38.664 77.267 1.00 89.56 201 ALA G CA 1
ATOM 10943 C C . ALA D 1 201 ? 44.056 -38.821 77.385 1.00 90.21 201 ALA G C 1
ATOM 10944 O O . ALA D 1 201 ? 44.712 -37.864 77.810 1.00 88.47 201 ALA G O 1
ATOM 10946 N N . LYS D 1 202 ? 44.575 -39.997 77.039 1.00 92.97 202 LYS G N 1
ATOM 10947 C CA . LYS D 1 202 ? 46.035 -40.242 77.131 1.00 94.10 202 LYS G CA 1
ATOM 10948 C C . LYS D 1 202 ? 46.712 -39.556 75.947 1.00 92.47 202 LYS G C 1
ATOM 10949 O O . LYS D 1 202 ? 47.795 -38.976 76.143 1.00 92.48 202 LYS G O 1
ATOM 10955 N N . ARG D 1 203 ? 46.081 -39.614 74.773 1.00 91.07 203 ARG G N 1
ATOM 10956 C CA . ARG D 1 203 ? 46.689 -39.021 73.553 1.00 89.59 203 ARG G CA 1
ATOM 10957 C C . ARG D 1 203 ? 46.355 -37.526 73.509 1.00 86.45 203 ARG G C 1
ATOM 10958 O O . ARG D 1 203 ? 47.117 -36.774 72.877 1.00 85.14 203 ARG G O 1
ATOM 10966 N N . ALA D 1 204 ? 45.272 -37.113 74.169 1.00 85.43 204 ALA G N 1
ATOM 10967 C CA . ALA D 1 204 ? 44.944 -35.672 74.247 1.00 82.81 204 ALA G CA 1
ATOM 10968 C C . ALA D 1 204 ? 46.040 -34.964 75.044 1.00 82.52 204 ALA G C 1
ATOM 10969 O O . ALA D 1 204 ? 46.411 -33.836 74.676 1.00 80.63 204 ALA G O 1
ATOM 10971 N N . LEU D 1 205 ? 46.534 -35.613 76.098 1.00 84.57 205 LEU G N 1
ATOM 10972 C CA . LEU D 1 205 ? 47.628 -35.028 76.912 1.00 84.87 205 LEU G CA 1
ATOM 10973 C C . LEU D 1 205 ? 48.883 -34.927 76.044 1.00 84.90 205 LEU G C 1
ATOM 10974 O O . LEU D 1 205 ? 49.720 -34.047 76.313 1.00 84.54 205 LEU G O 1
ATOM 10979 N N . VAL D 1 206 ? 49.000 -35.806 75.047 1.00 85.57 206 VAL G N 1
ATOM 10980 C CA . VAL D 1 206 ? 50.185 -35.795 74.142 1.00 86.00 206 VAL G CA 1
ATOM 10981 C C . VAL D 1 206 ? 50.057 -34.597 73.200 1.00 83.46 206 VAL G C 1
ATOM 10982 O O . VAL D 1 206 ? 51.085 -33.960 72.911 1.00 83.10 206 VAL G O 1
ATOM 10986 N N . ALA D 1 207 ? 48.834 -34.301 72.755 1.00 81.86 207 ALA G N 1
ATOM 10987 C CA . ALA D 1 207 ? 48.604 -33.161 71.839 1.00 79.52 207 ALA G CA 1
ATOM 10988 C C . ALA D 1 207 ? 49.119 -31.871 72.483 1.00 78.07 207 ALA G C 1
ATOM 10989 O O . ALA D 1 207 ? 49.383 -30.909 71.743 1.00 76.58 207 ALA G O 1
ATOM 10991 N N . GLY D 1 208 ? 49.251 -31.859 73.811 1.00 78.71 208 GLY G N 1
ATOM 10992 C CA . GLY D 1 208 ? 49.729 -30.660 74.522 1.00 77.72 208 GLY G CA 1
ATOM 10993 C C . GLY D 1 208 ? 48.606 -29.990 75.288 1.00 76.52 208 GLY G C 1
ATOM 10994 O O . GLY D 1 208 ? 48.772 -28.822 75.674 1.00 75.34 208 GLY G O 1
ATOM 10995 N N . ALA D 1 209 ? 47.499 -30.705 75.498 1.00 76.96 209 ALA G N 1
ATOM 10996 C CA . ALA D 1 209 ? 46.388 -30.153 76.258 1.00 76.19 209 ALA G CA 1
ATOM 10997 C C . ALA D 1 209 ? 46.872 -29.700 77.627 1.00 76.93 209 ALA G C 1
ATOM 10998 O O . ALA D 1 209 ? 47.775 -30.298 78.223 1.00 78.74 209 ALA G O 1
ATOM 11000 N N . ASP D 1 210 ? 46.291 -28.600 78.106 1.00 75.70 210 ASP G N 1
ATOM 11001 C CA . ASP D 1 210 ? 46.551 -28.129 79.453 1.00 76.55 210 ASP G CA 1
ATOM 11002 C C . ASP D 1 210 ? 45.506 -28.625 80.439 1.00 77.63 210 ASP G C 1
ATOM 11003 O O . ASP D 1 210 ? 45.707 -28.502 81.651 1.00 78.92 210 ASP G O 1
ATOM 11008 N N . PHE D 1 211 ? 44.410 -29.190 79.948 1.00 77.35 211 PHE G N 1
ATOM 11009 C CA . PHE D 1 211 ? 43.326 -29.660 80.793 1.00 78.45 211 PHE G CA 1
ATOM 11010 C C . PHE D 1 211 ? 42.345 -30.401 79.901 1.00 78.25 211 PHE G C 1
ATOM 11011 O O . PHE D 1 211 ? 42.263 -30.142 78.701 1.00 76.80 211 PHE G O 1
ATOM 11019 N N . ILE D 1 212 ? 41.609 -31.324 80.501 1.00 79.94 212 ILE G N 1
ATOM 11020 C CA . ILE D 1 212 ? 40.516 -32.016 79.837 1.00 80.15 212 ILE G CA 1
ATOM 11021 C C . ILE D 1 212 ? 39.205 -31.583 80.478 1.00 80.15 212 ILE G C 1
ATOM 11022 O O . ILE D 1 212 ? 39.177 -31.199 81.649 1.00 80.83 212 ILE G O 1
ATOM 11027 N N . GLU D 1 213 ? 38.127 -31.582 79.690 1.00 79.52 213 GLU G N 1
ATOM 11028 C CA . GLU D 1 213 ? 36.761 -31.511 80.207 1.00 80.16 213 GLU G CA 1
ATOM 11029 C C . GLU D 1 213 ? 35.930 -32.683 79.692 1.00 81.57 213 GLU G C 1
ATOM 11030 O O . GLU D 1 213 ? 35.934 -32.985 78.490 1.00 81.03 213 GLU G O 1
ATOM 11036 N N . ILE D 1 214 ? 35.192 -33.327 80.590 1.00 83.57 214 ILE G N 1
ATOM 11037 C CA . ILE D 1 214 ? 34.262 -34.375 80.189 1.00 85.17 214 ILE G CA 1
ATOM 11038 C C . ILE D 1 214 ? 33.020 -33.710 79.602 1.00 84.27 214 ILE G C 1
ATOM 11039 O O . ILE D 1 214 ? 32.401 -32.852 80.255 1.00 83.91 214 ILE G O 1
ATOM 11044 N N . HIS D 1 215 ? 32.613 -34.127 78.388 1.00 84.20 215 HIS G N 1
ATOM 11045 C CA . HIS D 1 215 ? 31.319 -33.636 77.898 1.00 83.96 215 HIS G CA 1
ATOM 11046 C C . HIS D 1 215 ? 30.310 -34.578 78.535 1.00 86.59 215 HIS G C 1
ATOM 11047 O O . HIS D 1 215 ? 30.270 -35.769 78.209 1.00 88.32 215 HIS G O 1
ATOM 11054 N N . ASN D 1 216 ? 29.497 -34.080 79.439 1.00 87.14 216 ASN G N 1
ATOM 11055 C CA . ASN D 1 216 ? 28.603 -34.947 80.177 1.00 89.83 216 ASN G CA 1
ATOM 11056 C C . ASN D 1 216 ? 27.230 -34.307 80.238 1.00 90.19 216 ASN G C 1
ATOM 11057 O O . ASN D 1 216 ? 26.529 -34.398 81.243 1.00 91.89 216 ASN G O 1
ATOM 11062 N N . ALA D 1 217 ? 26.846 -33.713 79.103 1.00 88.84 217 ALA G N 1
ATOM 11063 C CA . ALA D 1 217 ? 25.700 -32.831 78.914 1.00 88.69 217 ALA G CA 1
ATOM 11064 C C . ALA D 1 217 ? 25.028 -33.127 77.568 1.00 89.06 217 ALA G C 1
ATOM 11065 O O . ALA D 1 217 ? 25.431 -34.039 76.833 1.00 89.52 217 ALA G O 1
ATOM 11067 N N . HIS D 1 218 ? 23.964 -32.361 77.276 1.00 89.16 218 HIS G N 1
ATOM 11068 C CA . HIS D 1 218 ? 23.369 -32.219 75.934 1.00 89.11 218 HIS G CA 1
ATOM 11069 C C . HIS D 1 218 ? 22.916 -33.559 75.347 1.00 91.41 218 HIS G C 1
ATOM 11070 O O . HIS D 1 218 ? 23.161 -33.877 74.180 1.00 91.16 218 HIS G O 1
ATOM 11077 N N . GLY D 1 219 ? 22.217 -34.340 76.169 1.00 93.92 219 GLY G N 1
ATOM 11078 C CA . GLY D 1 219 ? 21.690 -35.621 75.735 1.00 96.55 219 GLY G CA 1
ATOM 11079 C C . GLY D 1 219 ? 22.720 -36.632 75.298 1.00 96.57 219 GLY G C 1
ATOM 11080 O O . GLY D 1 219 ? 22.347 -37.691 74.776 1.00 98.80 219 GLY G O 1
ATOM 11081 N N . TYR D 1 220 ? 24.004 -36.350 75.499 1.00 94.42 220 TYR G N 1
ATOM 11082 C CA . TYR D 1 220 ? 25.041 -37.261 75.042 1.00 94.51 220 TYR G CA 1
ATOM 11083 C C . TYR D 1 220 ? 25.142 -38.441 76.000 1.00 96.90 220 TYR G C 1
ATOM 11084 O O . TYR D 1 220 ? 24.388 -38.544 76.969 1.00 98.46 220 TYR G O 1
ATOM 11093 N N . LEU D 1 221 ? 26.065 -39.356 75.692 1.00 97.42 221 LEU G N 1
ATOM 11094 C CA . LEU D 1 221 ? 26.113 -40.660 76.343 1.00 100.23 221 LEU G CA 1
ATOM 11095 C C . LEU D 1 221 ? 25.983 -40.558 77.852 1.00 100.93 221 LEU G C 1
ATOM 11096 O O . LEU D 1 221 ? 25.112 -41.186 78.464 1.00 103.55 221 LEU G O 1
ATOM 11101 N N . LEU D 1 222 ? 26.835 -39.742 78.460 1.00 98.76 222 LEU G N 1
ATOM 11102 C CA . LEU D 1 222 ? 26.857 -39.647 79.909 1.00 99.54 222 LEU G CA 1
ATOM 11103 C C . LEU D 1 222 ? 25.621 -38.929 80.437 1.00 99.89 222 LEU G C 1
ATOM 11104 O O . LEU D 1 222 ? 25.004 -39.381 81.408 1.00 102.22 222 LEU G O 1
ATOM 11109 N N . ALA D 1 223 ? 25.232 -37.823 79.804 1.00 97.84 223 ALA G N 1
ATOM 11110 C CA . ALA D 1 223 ? 24.020 -37.117 80.200 1.00 98.35 223 ALA G CA 1
ATOM 11111 C C . ALA D 1 223 ? 22.751 -37.908 79.908 1.00 101.19 223 ALA G C 1
ATOM 11112 O O . ALA D 1 223 ? 21.701 -37.602 80.479 1.00 102.52 223 ALA G O 1
ATOM 11114 N N . SER D 1 224 ? 22.814 -38.903 79.029 1.00 102.33 224 SER G N 1
ATOM 11115 C CA . SER D 1 224 ? 21.664 -39.763 78.788 1.00 105.43 224 SER G CA 1
ATOM 11116 C C . SER D 1 224 ? 21.553 -40.883 79.814 1.00 108.43 224 SER G C 1
ATOM 11117 O O . SER D 1 224 ? 20.458 -41.425 80.019 1.00 111.29 224 SER G O 1
ATOM 11120 N N . PHE D 1 225 ? 22.658 -41.242 80.462 1.00 108.06 225 PHE G N 1
ATOM 11121 C CA . PHE D 1 225 ? 22.583 -42.167 81.582 1.00 110.93 225 PHE G CA 1
ATOM 11122 C C . PHE D 1 225 ? 21.842 -41.532 82.748 1.00 111.61 225 PHE G C 1
ATOM 11123 O O . PHE D 1 225 ? 20.990 -42.166 83.378 1.00 114.69 225 PHE G O 1
ATOM 11131 N N . LEU D 1 226 ? 22.255 -40.315 83.098 1.00 108.94 226 LEU G N 1
ATOM 11132 C CA . LEU D 1 226 ? 21.654 -39.619 84.262 1.00 109.57 226 LEU G CA 1
ATOM 11133 C C . LEU D 1 226 ? 20.170 -39.391 83.985 1.00 111.02 226 LEU G C 1
ATOM 11134 O O . LEU D 1 226 ? 19.423 -39.146 84.947 1.00 112.69 226 LEU G O 1
ATOM 11139 N N . THR D 1 227 ? 19.772 -39.457 82.713 1.00 110.57 227 THR G N 1
ATOM 11140 C CA . THR D 1 227 ? 18.355 -39.188 82.358 1.00 112.06 227 THR G CA 1
ATOM 11141 C C . THR D 1 227 ? 17.573 -40.503 82.378 1.00 115.90 227 THR G C 1
ATOM 11142 O O . THR D 1 227 ? 17.912 -41.409 81.598 1.00 116.50 227 THR G O 1
ATOM 11146 N N . PRO D 1 228 ? 16.546 -40.636 83.240 1.00 118.71 228 PRO G N 1
ATOM 11147 C CA . PRO D 1 228 ? 15.776 -41.874 83.337 1.00 122.67 228 PRO G CA 1
ATOM 11148 C C . PRO D 1 228 ? 14.996 -42.134 82.042 1.00 123.64 228 PRO G C 1
ATOM 11149 O O . PRO D 1 228 ? 14.890 -43.279 81.651 1.00 125.97 228 PRO G O 1
ATOM 11153 N N . TYR D 1 229 ? 14.517 -41.067 81.399 1.00 121.96 229 TYR G N 1
ATOM 11154 C CA . TYR D 1 229 ? 13.730 -41.197 80.146 1.00 123.00 229 TYR G CA 1
ATOM 11155 C C . TYR D 1 229 ? 14.467 -42.083 79.142 1.00 122.73 229 TYR G C 1
ATOM 11156 O O . TYR D 1 229 ? 13.813 -42.612 78.228 1.00 124.73 229 TYR G O 1
ATOM 11165 N N . ALA D 1 230 ? 15.782 -42.230 79.303 1.00 120.54 230 ALA G N 1
ATOM 11166 C CA . ALA D 1 230 ? 16.575 -43.023 78.338 1.00 120.24 230 ALA G CA 1
ATOM 11167 C C . ALA D 1 230 ? 17.291 -44.162 79.062 1.00 121.81 230 ALA G C 1
ATOM 11168 O O . ALA D 1 230 ? 17.558 -45.191 78.419 1.00 123.35 230 ALA G O 1
ATOM 11170 N N . ASN D 1 231 ? 17.596 -43.976 80.346 1.00 121.61 231 ASN G N 1
ATOM 11171 C CA . ASN D 1 231 ? 18.367 -45.002 81.096 1.00 123.11 231 ASN G CA 1
ATOM 11172 C C . ASN D 1 231 ? 17.402 -46.007 81.729 1.00 127.55 231 ASN G C 1
ATOM 11173 O O . ASN D 1 231 ? 17.569 -46.312 82.922 1.00 128.92 231 ASN G O 1
ATOM 11178 N N . LYS D 1 232 ? 16.430 -46.500 80.961 1.00 129.92 232 LYS G N 1
ATOM 11179 C CA . LYS D 1 232 ? 15.524 -47.554 81.485 1.00 134.52 232 LYS G CA 1
ATOM 11180 C C . LYS D 1 232 ? 16.278 -48.886 81.438 1.00 136.46 232 LYS G C 1
ATOM 11181 O O . LYS D 1 232 ? 15.786 -49.820 80.778 1.00 139.38 232 LYS G O 1
ATOM 11187 N N . THR D 1 234 ? 18.739 -52.138 83.503 1.00 142.66 234 THR G N 1
ATOM 11188 C CA . THR D 1 234 ? 18.645 -52.953 84.745 1.00 146.24 234 THR G CA 1
ATOM 11189 C C . THR D 1 234 ? 20.034 -53.446 85.159 1.00 145.97 234 THR G C 1
ATOM 11190 O O . THR D 1 234 ? 20.314 -54.641 84.958 1.00 148.92 234 THR G O 1
ATOM 11194 N N . ASP D 1 235 ? 20.855 -52.566 85.732 1.00 142.85 235 ASP G N 1
ATOM 11195 C CA . ASP D 1 235 ? 22.240 -52.937 86.119 1.00 142.49 235 ASP G CA 1
ATOM 11196 C C . ASP D 1 235 ? 22.788 -51.860 87.054 1.00 139.81 235 ASP G C 1
ATOM 11197 O O . ASP D 1 235 ? 22.071 -50.880 87.297 1.00 138.28 235 ASP G O 1
ATOM 11202 N N . GLU D 1 236 ? 24.015 -52.024 87.545 1.00 139.43 236 GLU G N 1
ATOM 11203 C CA . GLU D 1 236 ? 24.649 -50.981 88.391 1.00 136.92 236 GLU G CA 1
ATOM 11204 C C . GLU D 1 236 ? 24.598 -49.634 87.667 1.00 132.43 236 GLU G C 1
ATOM 11205 O O . GLU D 1 236 ? 24.837 -48.613 88.325 1.00 130.37 236 GLU G O 1
ATOM 11211 N N . TYR D 1 237 ? 24.319 -49.637 86.361 1.00 131.17 237 TYR G N 1
ATOM 11212 C CA . TYR D 1 237 ? 24.308 -48.382 85.566 1.00 127.03 237 TYR G CA 1
ATOM 11213 C C . TYR D 1 237 ? 22.862 -48.001 85.242 1.00 127.43 237 TYR G C 1
ATOM 11214 O O . TYR D 1 237 ? 22.644 -47.293 84.246 1.00 124.93 237 TYR G O 1
ATOM 11223 N N . GLY D 1 238 ? 21.913 -48.464 86.058 1.00 130.70 238 GLY G N 1
ATOM 11224 C CA . GLY D 1 238 ? 20.492 -48.134 85.842 1.00 131.58 238 GLY G CA 1
ATOM 11225 C C . GLY D 1 238 ? 19.636 -48.479 87.048 1.00 135.04 238 GLY G C 1
ATOM 11226 O O . GLY D 1 238 ? 20.106 -49.240 87.907 1.00 137.32 238 GLY G O 1
ATOM 11227 N N . GLY D 1 239 ? 18.418 -47.940 87.115 1.00 135.63 239 GLY G N 1
ATOM 11228 C CA . GLY D 1 239 ? 17.500 -48.282 88.217 1.00 139.28 239 GLY G CA 1
ATOM 11229 C C . GLY D 1 239 ? 17.501 -47.223 89.302 1.00 138.05 239 GLY G C 1
ATOM 11230 O O . GLY D 1 239 ? 16.405 -46.806 89.721 1.00 139.45 239 GLY G O 1
ATOM 11231 N N . SER D 1 240 ? 18.688 -46.805 89.745 1.00 135.76 240 SER G N 1
ATOM 11232 C CA . SER D 1 240 ? 18.799 -45.765 90.797 1.00 134.64 240 SER G CA 1
ATOM 11233 C C . SER D 1 240 ? 19.557 -44.562 90.237 1.00 129.99 240 SER G C 1
ATOM 11234 O O . SER D 1 240 ? 20.292 -44.742 89.255 1.00 127.96 240 SER G O 1
ATOM 11237 N N . PHE D 1 241 ? 19.383 -43.384 90.838 1.00 128.57 241 PHE G N 1
ATOM 11238 C CA . PHE D 1 241 ? 20.154 -42.227 90.389 1.00 124.38 241 PHE G CA 1
ATOM 11239 C C . PHE D 1 241 ? 21.646 -42.483 90.710 1.00 123.34 241 PHE G C 1
ATOM 11240 O O . PHE D 1 241 ? 22.535 -42.107 89.938 1.00 120.30 241 PHE G O 1
ATOM 11248 N N . GLU D 1 242 ? 21.948 -43.200 91.819 1.00 126.16 242 GLU G N 1
ATOM 11249 C CA . GLU D 1 242 ? 23.339 -43.594 92.089 1.00 125.75 242 GLU G CA 1
ATOM 11250 C C . GLU D 1 242 ? 23.815 -44.553 91.013 1.00 125.61 242 GLU G C 1
ATOM 11251 O O . GLU D 1 242 ? 24.954 -44.460 90.538 1.00 123.45 242 GLU G O 1
ATOM 11257 N N . ASN D 1 243 ? 22.942 -45.480 90.614 1.00 128.11 243 ASN G N 1
ATOM 11258 C CA . ASN D 1 243 ? 23.222 -46.322 89.459 1.00 128.07 243 ASN G CA 1
ATOM 11259 C C . ASN D 1 243 ? 23.408 -45.472 88.208 1.00 124.17 243 ASN G C 1
ATOM 11260 O O . ASN D 1 243 ? 24.429 -45.578 87.522 1.00 122.37 243 ASN G O 1
ATOM 11265 N N . ARG D 1 244 ? 22.429 -44.600 87.917 1.00 123.01 244 ARG G N 1
ATOM 11266 C CA . ARG D 1 244 ? 22.443 -43.785 86.698 1.00 119.68 244 ARG G CA 1
ATOM 11267 C C . ARG D 1 244 ? 23.705 -42.951 86.572 1.00 116.17 244 ARG G C 1
ATOM 11268 O O . ARG D 1 244 ? 24.226 -42.756 85.470 1.00 113.87 244 ARG G O 1
ATOM 11276 N N . MET D 1 245 ? 24.184 -42.438 87.683 1.00 115.92 245 MET G N 1
ATOM 11277 C CA . MET D 1 245 ? 25.456 -41.751 87.815 1.00 113.30 245 MET G CA 1
ATOM 11278 C C . MET D 1 245 ? 26.693 -42.615 87.602 1.00 113.60 245 MET G C 1
ATOM 11279 O O . MET D 1 245 ? 27.713 -42.100 87.140 1.00 111.00 245 MET G O 1
ATOM 11284 N N . ARG D 1 246 ? 26.651 -43.891 87.977 1.00 116.88 246 ARG G N 1
ATOM 11285 C CA . ARG D 1 246 ? 27.866 -44.661 88.224 1.00 117.88 246 ARG G CA 1
ATOM 11286 C C . ARG D 1 246 ? 28.916 -44.434 87.150 1.00 115.11 246 ARG G C 1
ATOM 11287 O O . ARG D 1 246 ? 30.036 -44.021 87.460 1.00 113.80 246 ARG G O 1
ATOM 11295 N N . LEU D 1 247 ? 28.570 -44.716 85.883 1.00 114.44 247 LEU G N 1
ATOM 11296 C CA . LEU D 1 247 ? 29.525 -44.548 84.783 1.00 112.07 247 LEU G CA 1
ATOM 11297 C C . LEU D 1 247 ? 30.085 -43.133 84.696 1.00 108.41 247 LEU G C 1
ATOM 11298 O O . LEU D 1 247 ? 31.322 -42.994 84.643 1.00 107.26 247 LEU G O 1
ATOM 11303 N N . PRO D 1 248 ? 29.278 -42.054 84.659 1.00 106.65 248 PRO G N 1
ATOM 11304 C CA . PRO D 1 248 ? 29.855 -40.706 84.825 1.00 103.65 248 PRO G CA 1
ATOM 11305 C C . PRO D 1 248 ? 30.796 -40.540 86.009 1.00 104.11 248 PRO G C 1
ATOM 11306 O O . PRO D 1 248 ? 31.771 -39.789 85.905 1.00 101.94 248 PRO G O 1
ATOM 11310 N N . LEU D 1 249 ? 30.557 -41.218 87.125 1.00 107.06 249 LEU G N 1
ATOM 11311 C CA . LEU D 1 249 ? 31.514 -41.182 88.230 1.00 107.95 249 LEU G CA 1
ATOM 11312 C C . LEU D 1 249 ? 32.786 -41.970 87.918 1.00 108.50 249 LEU G C 1
ATOM 11313 O O . LEU D 1 249 ? 33.901 -41.484 88.152 1.00 107.39 249 LEU G O 1
ATOM 11318 N N . LYS D 1 250 ? 32.638 -43.162 87.343 1.00 110.31 250 LYS G N 1
ATOM 11319 C CA . LYS D 1 250 ? 33.801 -43.948 86.974 1.00 111.07 250 LYS G CA 1
ATOM 11320 C C . LYS D 1 250 ? 34.501 -43.331 85.768 1.00 107.90 250 LYS G C 1
ATOM 11321 O O . LYS D 1 250 ? 35.716 -43.506 85.611 1.00 107.76 250 LYS G O 1
ATOM 11327 N N . ILE D 1 251 ? 33.762 -42.601 84.916 1.00 105.52 251 ILE G N 1
ATOM 11328 C CA . ILE D 1 251 ? 34.391 -41.656 83.979 1.00 102.20 251 ILE G CA 1
ATOM 11329 C C . ILE D 1 251 ? 35.219 -40.607 84.710 1.00 100.63 251 ILE G C 1
ATOM 11330 O O . ILE D 1 251 ? 36.424 -40.471 84.467 1.00 99.78 251 ILE G O 1
ATOM 11335 N N . ALA D 1 252 ? 34.591 -39.819 85.580 1.00 100.34 252 ALA G N 1
ATOM 11336 C CA . ALA D 1 252 ? 35.322 -38.689 86.145 1.00 98.71 252 ALA G CA 1
ATOM 11337 C C . ALA D 1 252 ? 36.567 -39.145 86.901 1.00 100.33 252 ALA G C 1
ATOM 11338 O O . ALA D 1 252 ? 37.600 -38.467 86.837 1.00 98.85 252 ALA G O 1
ATOM 11340 N N . GLN D 1 253 ? 36.507 -40.297 87.581 1.00 103.53 253 GLN G N 1
ATOM 11341 C CA . GLN D 1 253 ? 37.661 -40.755 88.346 1.00 105.45 253 GLN G CA 1
ATOM 11342 C C . GLN D 1 253 ? 38.797 -41.166 87.422 1.00 104.92 253 GLN G C 1
ATOM 11343 O O . GLN D 1 253 ? 39.931 -40.691 87.569 1.00 104.26 253 GLN G O 1
ATOM 11349 N N . LEU D 1 254 ? 38.510 -42.057 86.465 1.00 105.42 254 LEU G N 1
ATOM 11350 C CA . LEU D 1 254 ? 39.542 -42.515 85.544 1.00 105.22 254 LEU G CA 1
ATOM 11351 C C . LEU D 1 254 ? 40.177 -41.334 84.824 1.00 101.85 254 LEU G C 1
ATOM 11352 O O . LEU D 1 254 ? 41.402 -41.282 84.659 1.00 101.74 254 LEU G O 1
ATOM 11357 N N . THR D 1 255 ? 39.356 -40.352 84.434 1.00 99.29 255 THR G N 1
ATOM 11358 C CA . THR D 1 255 ? 39.870 -39.157 83.775 1.00 96.17 255 THR G CA 1
ATOM 11359 C C . THR D 1 255 ? 40.821 -38.385 84.685 1.00 95.94 255 THR G C 1
ATOM 11360 O O . THR D 1 255 ? 41.772 -37.755 84.208 1.00 94.36 255 THR G O 1
ATOM 11364 N N . ARG D 1 256 ? 40.577 -38.419 85.998 1.00 97.71 256 ARG G N 1
ATOM 11365 C CA . ARG D 1 256 ? 41.531 -37.872 86.960 1.00 98.26 256 ARG G CA 1
ATOM 11366 C C . ARG D 1 256 ? 42.717 -38.814 87.155 1.00 100.63 256 ARG G C 1
ATOM 11367 O O . ARG D 1 256 ? 43.860 -38.361 87.328 1.00 100.48 256 ARG G O 1
ATOM 11375 N N . ASP D 1 257 ? 42.460 -40.132 87.131 1.00 103.06 257 ASP G N 1
ATOM 11376 C CA . ASP D 1 257 ? 43.535 -41.118 87.252 1.00 105.64 257 ASP G CA 1
ATOM 11377 C C . ASP D 1 257 ? 44.469 -41.072 86.047 1.00 104.22 257 ASP G C 1
ATOM 11378 O O . ASP D 1 257 ? 45.695 -41.092 86.197 1.00 105.12 257 ASP G O 1
ATOM 11383 N N . THR D 1 258 ? 43.909 -41.033 84.835 1.00 102.25 258 THR G N 1
ATOM 11384 C CA . THR D 1 258 ? 44.761 -41.104 83.652 1.00 101.28 258 THR G CA 1
ATOM 11385 C C . THR D 1 258 ? 45.616 -39.848 83.503 1.00 98.96 258 THR G C 1
ATOM 11386 O O . THR D 1 258 ? 46.823 -39.946 83.252 1.00 99.55 258 THR G O 1
ATOM 11390 N N . VAL D 1 259 ? 45.025 -38.656 83.685 1.00 96.55 259 VAL G N 1
ATOM 11391 C CA . VAL D 1 259 ? 45.810 -37.420 83.570 1.00 94.51 259 VAL G CA 1
ATOM 11392 C C . VAL D 1 259 ? 46.670 -37.325 84.820 1.00 96.47 259 VAL G C 1
ATOM 11393 O O . VAL D 1 259 ? 46.496 -38.102 85.770 1.00 99.11 259 VAL G O 1
ATOM 11397 N N . GLY D 1 260 ? 47.578 -36.356 84.842 1.00 95.39 260 GLY G N 1
ATOM 11398 C CA . GLY D 1 260 ? 48.436 -36.183 85.988 1.00 97.35 260 GLY G CA 1
ATOM 11399 C C . GLY D 1 260 ? 47.677 -35.805 87.244 1.00 98.05 260 GLY G C 1
ATOM 11400 O O . GLY D 1 260 ? 46.441 -35.859 87.295 1.00 97.38 260 GLY G O 1
ATOM 11401 N N . GLU D 1 261 ? 48.426 -35.444 88.284 1.00 99.70 261 GLU G N 1
ATOM 11402 C CA . GLU D 1 261 ? 47.866 -34.797 89.459 1.00 100.21 261 GLU G CA 1
ATOM 11403 C C . GLU D 1 261 ? 47.933 -33.273 89.372 1.00 97.77 261 GLU G C 1
ATOM 11404 O O . GLU D 1 261 ? 47.405 -32.599 90.264 1.00 98.00 261 GLU G O 1
ATOM 11410 N N . HIS D 1 262 ? 48.556 -32.722 88.315 1.00 95.64 262 HIS G N 1
ATOM 11411 C CA . HIS D 1 262 ? 48.698 -31.281 88.119 1.00 93.43 262 HIS G CA 1
ATOM 11412 C C . HIS D 1 262 ? 48.121 -30.862 86.779 1.00 90.26 262 HIS G C 1
ATOM 11413 O O . HIS D 1 262 ? 48.742 -30.122 86.008 1.00 88.59 262 HIS G O 1
ATOM 11420 N N . VAL D 1 263 ? 46.916 -31.339 86.512 1.00 89.65 263 VAL G N 1
ATOM 11421 C CA . VAL D 1 263 ? 46.169 -31.077 85.290 1.00 87.04 263 VAL G CA 1
ATOM 11422 C C . VAL D 1 263 ? 44.722 -30.804 85.676 1.00 86.50 263 VAL G C 1
ATOM 11423 O O . VAL D 1 263 ? 44.058 -31.670 86.268 1.00 88.23 263 VAL G O 1
ATOM 11427 N N . PRO D 1 264 ? 44.212 -29.609 85.390 1.00 84.38 264 PRO G N 1
ATOM 11428 C CA . PRO D 1 264 ? 42.800 -29.317 85.652 1.00 83.91 264 PRO G CA 1
ATOM 11429 C C . PRO D 1 264 ? 41.881 -30.219 84.845 1.00 83.66 264 PRO G C 1
ATOM 11430 O O . PRO D 1 264 ? 42.165 -30.566 83.697 1.00 82.66 264 PRO G O 1
ATOM 11434 N N . VAL D 1 265 ? 40.771 -30.609 85.464 1.00 84.80 265 VAL G N 1
ATOM 11435 C CA . VAL D 1 265 ? 39.744 -31.414 84.813 1.00 84.88 265 VAL G CA 1
ATOM 11436 C C . VAL D 1 265 ? 38.402 -30.736 85.056 1.00 84.33 265 VAL G C 1
ATOM 11437 O O . VAL D 1 265 ? 38.089 -30.348 86.189 1.00 85.42 265 VAL G O 1
ATOM 11441 N N . PHE D 1 266 ? 37.611 -30.596 84.002 1.00 82.89 266 PHE G N 1
ATOM 11442 C CA . PHE D 1 266 ? 36.330 -29.916 84.095 1.00 82.41 266 PHE G CA 1
ATOM 11443 C C . PHE D 1 266 ? 35.232 -30.933 83.791 1.00 83.63 266 PHE G C 1
ATOM 11444 O O . PHE D 1 266 ? 35.474 -31.931 83.101 1.00 84.07 266 PHE G O 1
ATOM 11452 N N . LEU D 1 267 ? 34.009 -30.684 84.279 1.00 84.37 267 LEU G N 1
ATOM 11453 C CA . LEU D 1 267 ? 32.853 -31.478 83.852 1.00 85.43 267 LEU G CA 1
ATOM 11454 C C . LEU D 1 267 ? 31.706 -30.554 83.470 1.00 84.47 267 LEU G C 1
ATOM 11455 O O . LEU D 1 267 ? 31.369 -29.632 84.218 1.00 84.44 267 LEU G O 1
ATOM 11460 N N . ARG D 1 268 ? 31.106 -30.822 82.311 1.00 83.95 268 ARG G N 1
ATOM 11461 C CA . ARG D 1 268 ? 30.002 -30.040 81.771 1.00 83.26 268 ARG G CA 1
ATOM 11462 C C . ARG D 1 268 ? 28.733 -30.877 81.802 1.00 85.37 268 ARG G C 1
ATOM 11463 O O . ARG D 1 268 ? 28.724 -32.020 81.331 1.00 86.43 268 ARG G O 1
ATOM 11471 N N . LEU D 1 269 ? 27.660 -30.305 82.335 1.00 86.18 269 LEU G N 1
ATOM 11472 C CA . LEU D 1 269 ? 26.407 -31.031 82.470 1.00 88.48 269 LEU G CA 1
ATOM 11473 C C . LEU D 1 269 ? 25.274 -30.109 82.042 1.00 88.20 269 LEU G C 1
ATOM 11474 O O . LEU D 1 269 ? 25.442 -28.892 81.934 1.00 86.51 269 LEU G O 1
ATOM 11479 N N . SER D 1 270 ? 24.116 -30.691 81.786 1.00 90.06 270 SER G N 1
ATOM 11480 C CA . SER D 1 270 ? 22.937 -29.884 81.528 1.00 90.41 270 SER G CA 1
ATOM 11481 C C . SER D 1 270 ? 22.175 -29.710 82.834 1.00 92.46 270 SER G C 1
ATOM 11482 O O . SER D 1 270 ? 21.839 -30.696 83.501 1.00 94.76 270 SER G O 1
ATOM 11485 N N . ALA D 1 271 ? 21.937 -28.453 83.214 1.00 91.81 271 ALA G N 1
ATOM 11486 C CA . ALA D 1 271 ? 21.263 -28.160 84.474 1.00 93.81 271 ALA G CA 1
ATOM 11487 C C . ALA D 1 271 ? 19.756 -28.337 84.396 1.00 96.20 271 ALA G C 1
ATOM 11488 O O . ALA D 1 271 ? 19.089 -28.303 85.439 1.00 98.40 271 ALA G O 1
ATOM 11490 N N . SER D 1 272 ? 19.209 -28.525 83.199 1.00 96.05 272 SER G N 1
ATOM 11491 C CA . SER D 1 272 ? 17.771 -28.664 83.028 1.00 98.48 272 SER G CA 1
ATOM 11492 C C . SER D 1 272 ? 17.513 -29.310 81.676 1.00 98.43 272 SER G C 1
ATOM 11493 O O . SER D 1 272 ? 18.392 -29.376 80.813 1.00 96.26 272 SER G O 1
ATOM 11496 N N . ASP D 1 273 ? 16.298 -29.803 81.510 1.00 101.08 273 ASP G N 1
ATOM 11497 C CA . ASP D 1 273 ? 15.843 -30.253 80.208 1.00 101.50 273 ASP G CA 1
ATOM 11498 C C . ASP D 1 273 ? 14.709 -29.397 79.660 1.00 102.42 273 ASP G C 1
ATOM 11499 O O . ASP D 1 273 ? 14.211 -29.690 78.568 1.00 103.13 273 ASP G O 1
ATOM 11504 N N . TRP D 1 274 ? 14.289 -28.362 80.396 1.00 102.68 274 TRP G N 1
ATOM 11505 C CA . TRP D 1 274 ? 13.215 -27.451 80.000 1.00 103.80 274 TRP G CA 1
ATOM 11506 C C . TRP D 1 274 ? 11.957 -28.223 79.592 1.00 107.08 274 TRP G C 1
ATOM 11507 O O . TRP D 1 274 ? 11.354 -27.984 78.542 1.00 107.64 274 TRP G O 1
ATOM 11518 N N . LEU D 1 275 ? 11.558 -29.167 80.443 1.00 109.51 275 LEU G N 1
ATOM 11519 C CA . LEU D 1 275 ? 10.231 -29.769 80.343 1.00 113.21 275 LEU G CA 1
ATOM 11520 C C . LEU D 1 275 ? 9.380 -29.306 81.510 1.00 115.57 275 LEU G C 1
ATOM 11521 O O . LEU D 1 275 ? 8.695 -28.288 81.403 1.00 116.15 275 LEU G O 1
ATOM 11526 N N . SER D 1 279 ? 5.610 -33.554 84.755 1.00 30.00 279 SER G N 1
ATOM 11527 C CA . SER D 1 279 ? 5.440 -34.629 85.766 1.00 30.00 279 SER G CA 1
ATOM 11528 C C . SER D 1 279 ? 6.546 -35.674 85.628 1.00 30.00 279 SER G C 1
ATOM 11529 O O . SER D 1 279 ? 7.680 -35.287 85.313 1.00 30.00 279 SER G O 1
ATOM 11532 N N . THR D 1 280 ? 6.217 -36.945 85.868 1.00 137.06 280 THR G N 1
ATOM 11533 C CA . THR D 1 280 ? 7.209 -38.045 85.757 1.00 136.45 280 THR G CA 1
ATOM 11534 C C . THR D 1 280 ? 8.503 -37.658 86.473 1.00 133.13 280 THR G C 1
ATOM 11535 O O . THR D 1 280 ? 8.433 -36.882 87.441 1.00 133.46 280 THR G O 1
ATOM 11539 N N . GLU D 1 281 ? 9.638 -38.190 86.022 1.00 130.30 281 GLU G N 1
ATOM 11540 C CA . GLU D 1 281 ? 10.941 -37.782 86.602 1.00 127.25 281 GLU G CA 1
ATOM 11541 C C . GLU D 1 281 ? 11.670 -36.864 85.613 1.00 123.10 281 GLU G C 1
ATOM 11542 O O . GLU D 1 281 ? 12.556 -37.363 84.906 1.00 120.67 281 GLU G O 1
ATOM 11548 N N . THR D 1 282 ? 11.316 -35.575 85.588 1.00 122.53 282 THR G N 1
ATOM 11549 C CA . THR D 1 282 ? 11.960 -34.585 84.690 1.00 118.77 282 THR G CA 1
ATOM 11550 C C . THR D 1 282 ? 13.364 -34.250 85.173 1.00 115.89 282 THR G C 1
ATOM 11551 O O . THR D 1 282 ? 13.517 -34.025 86.378 1.00 116.63 282 THR G O 1
ATOM 11555 N N . TRP D 1 283 ? 14.344 -34.175 84.268 1.00 112.93 283 TRP G N 1
ATOM 11556 C CA . TRP D 1 283 ? 15.671 -33.730 84.763 1.00 110.21 283 TRP G CA 1
ATOM 11557 C C . TRP D 1 283 ? 15.550 -32.296 85.273 1.00 109.04 283 TRP G C 1
ATOM 11558 O O . TRP D 1 283 ? 15.389 -31.388 84.441 1.00 107.34 283 TRP G O 1
ATOM 11569 N N . ASP D 1 284 ? 15.632 -32.116 86.590 1.00 110.13 284 ASP G N 1
ATOM 11570 C CA . ASP D 1 284 ? 15.468 -30.767 87.184 1.00 109.51 284 ASP G CA 1
ATOM 11571 C C . ASP D 1 284 ? 16.800 -30.310 87.774 1.00 107.28 284 ASP G C 1
ATOM 11572 O O . ASP D 1 284 ? 17.655 -31.172 88.030 1.00 107.13 284 ASP G O 1
ATOM 11577 N N . LEU D 1 285 ? 16.959 -29.003 87.987 1.00 105.87 285 LEU G N 1
ATOM 11578 C CA . LEU D 1 285 ? 18.192 -28.482 88.628 1.00 104.09 285 LEU G CA 1
ATOM 11579 C C . LEU D 1 285 ? 18.527 -29.372 89.823 1.00 106.16 285 LEU G C 1
ATOM 11580 O O . LEU D 1 285 ? 19.708 -29.673 90.014 1.00 104.91 285 LEU G O 1
ATOM 11585 N N . GLN D 1 286 ? 17.514 -29.756 90.600 1.00 109.41 286 GLN G N 1
ATOM 11586 C CA . GLN D 1 286 ? 17.730 -30.650 91.765 1.00 111.86 286 GLN G CA 1
ATOM 11587 C C . GLN D 1 286 ? 18.534 -31.865 91.304 1.00 111.26 286 GLN G C 1
ATOM 11588 O O . GLN D 1 286 ? 19.685 -32.014 91.747 1.00 110.38 286 GLN G O 1
ATOM 11594 N N . HIS D 1 287 ? 17.946 -32.694 90.443 1.00 111.94 287 HIS G N 1
ATOM 11595 C CA . HIS D 1 287 ? 18.680 -33.858 89.891 1.00 111.51 287 HIS G CA 1
ATOM 11596 C C . HIS D 1 287 ? 20.130 -33.450 89.648 1.00 108.37 287 HIS G C 1
ATOM 11597 O O . HIS D 1 287 ? 21.034 -34.190 90.072 1.00 108.73 287 HIS G O 1
ATOM 11604 N N . ALA D 1 288 ? 20.333 -32.304 89.000 1.00 105.61 288 ALA G N 1
ATOM 11605 C CA . ALA D 1 288 ? 21.700 -31.853 88.659 1.00 102.62 288 ALA G CA 1
ATOM 11606 C C . ALA D 1 288 ? 22.486 -31.505 89.927 1.00 102.99 288 ALA G C 1
ATOM 11607 O O . ALA D 1 288 ? 23.587 -32.050 90.097 1.00 102.56 288 ALA G O 1
ATOM 11609 N N . VAL D 1 289 ? 21.955 -30.609 90.765 1.00 103.91 289 VAL G N 1
ATOM 11610 C CA . VAL D 1 289 ? 22.697 -30.178 91.986 1.00 104.45 289 VAL G CA 1
ATOM 11611 C C . VAL D 1 289 ? 23.028 -31.431 92.800 1.00 106.90 289 VAL G C 1
ATOM 11612 O O . VAL D 1 289 ? 24.089 -31.451 93.447 1.00 106.84 289 VAL G O 1
ATOM 11616 N N . ARG D 1 290 ? 22.162 -32.441 92.745 1.00 109.15 290 ARG G N 1
ATOM 11617 C CA . ARG D 1 290 ? 22.459 -33.719 93.435 1.00 111.69 290 ARG G CA 1
ATOM 11618 C C . ARG D 1 290 ? 23.622 -34.391 92.707 1.00 109.96 290 ARG G C 1
ATOM 11619 O O . ARG D 1 290 ? 24.506 -34.942 93.387 1.00 110.98 290 ARG G O 1
ATOM 11627 N N . PHE D 1 291 ? 23.625 -34.330 91.372 1.00 107.64 291 PHE G N 1
ATOM 11628 C CA . PHE D 1 291 ? 24.737 -34.894 90.622 1.00 106.01 291 PHE G CA 1
ATOM 11629 C C . PHE D 1 291 ? 26.003 -34.122 90.905 1.00 104.02 291 PHE G C 1
ATOM 11630 O O . PHE D 1 291 ? 27.081 -34.715 90.919 1.00 103.90 291 PHE G O 1
ATOM 11638 N N . ALA D 1 292 ? 25.899 -32.801 91.107 1.00 102.61 292 ALA G N 1
ATOM 11639 C CA . ALA D 1 292 ? 27.091 -31.992 91.356 1.00 100.84 292 ALA G CA 1
ATOM 11640 C C . ALA D 1 292 ? 27.660 -32.281 92.732 1.00 103.09 292 ALA G C 1
ATOM 11641 O O . ALA D 1 292 ? 28.879 -32.401 92.902 1.00 102.60 292 ALA G O 1
ATOM 11643 N N . GLU D 1 293 ? 26.776 -32.362 93.728 1.00 105.81 293 GLU G N 1
ATOM 11644 C CA . GLU D 1 293 ? 27.230 -32.597 95.123 1.00 108.37 293 GLU G CA 1
ATOM 11645 C C . GLU D 1 293 ? 28.172 -33.802 95.144 1.00 109.40 293 GLU G C 1
ATOM 11646 O O . GLU D 1 293 ? 29.260 -33.695 95.738 1.00 109.80 293 GLU G O 1
ATOM 11652 N N . ALA D 1 294 ? 27.761 -34.902 94.513 1.00 110.02 294 ALA G N 1
ATOM 11653 C CA . ALA D 1 294 ? 28.591 -36.125 94.511 1.00 111.31 294 ALA G CA 1
ATOM 11654 C C . ALA D 1 294 ? 29.980 -35.790 93.971 1.00 108.92 294 ALA G C 1
ATOM 11655 O O . ALA D 1 294 ? 30.973 -36.112 94.648 1.00 110.16 294 ALA G O 1
ATOM 11657 N N . LEU D 1 295 ? 30.039 -35.162 92.795 1.00 105.66 295 LEU G N 1
ATOM 11658 C CA . LEU D 1 295 ? 31.343 -34.833 92.166 1.00 103.39 295 LEU G CA 1
ATOM 11659 C C . LEU D 1 295 ? 32.233 -34.138 93.199 1.00 103.68 295 LEU G C 1
ATOM 11660 O O . LEU D 1 295 ? 33.425 -34.486 93.282 1.00 103.03 295 LEU G O 1
ATOM 11665 N N . ALA D 1 296 ? 31.665 -33.193 93.949 1.00 104.97 296 ALA G N 1
ATOM 11666 C CA . ALA D 1 296 ? 32.441 -32.472 94.982 1.00 105.37 296 ALA G CA 1
ATOM 11667 C C . ALA D 1 296 ? 33.037 -33.490 95.954 1.00 108.62 296 ALA G C 1
ATOM 11668 O O . ALA D 1 296 ? 34.246 -33.407 96.235 1.00 108.85 296 ALA G O 1
ATOM 11670 N N . ASP D 1 297 ? 32.208 -34.413 96.442 1.00 111.36 297 ASP G N 1
ATOM 11671 C CA . ASP D 1 297 ? 32.702 -35.465 97.367 1.00 114.51 297 ASP G CA 1
ATOM 11672 C C . ASP D 1 297 ? 33.808 -36.251 96.660 1.00 113.87 297 ASP G C 1
ATOM 11673 O O . ASP D 1 297 ? 34.938 -36.267 97.180 1.00 115.45 297 ASP G O 1
ATOM 11678 N N . GLN D 1 298 ? 33.493 -36.862 95.515 1.00 111.88 298 GLN G N 1
ATOM 11679 C CA . GLN D 1 298 ? 34.513 -37.615 94.737 1.00 111.70 298 GLN G CA 1
ATOM 11680 C C . GLN D 1 298 ? 35.831 -36.834 94.760 1.00 109.90 298 GLN G C 1
ATOM 11681 O O . GLN D 1 298 ? 36.874 -37.456 95.027 1.00 110.93 298 GLN G O 1
ATOM 11687 N N . GLY D 1 299 ? 35.782 -35.527 94.485 1.00 107.51 299 GLY G N 1
ATOM 11688 C CA . GLY D 1 299 ? 36.992 -34.686 94.552 1.00 106.08 299 GLY G CA 1
ATOM 11689 C C . GLY D 1 299 ? 37.861 -34.811 93.313 1.00 103.64 299 GLY G C 1
ATOM 11690 O O . GLY D 1 299 ? 38.996 -34.300 93.338 1.00 102.86 299 GLY G O 1
ATOM 11691 N N . ALA D 1 300 ? 37.350 -35.466 92.268 1.00 102.60 300 ALA G N 1
ATOM 11692 C CA . ALA D 1 300 ? 38.123 -35.641 91.017 1.00 100.59 300 ALA G CA 1
ATOM 11693 C C . ALA D 1 300 ? 37.959 -34.396 90.142 1.00 97.14 300 ALA G C 1
ATOM 11694 O O . ALA D 1 300 ? 38.952 -33.980 89.515 1.00 95.42 300 ALA G O 1
ATOM 11696 N N . ILE D 1 301 ? 36.754 -33.826 90.111 1.00 96.30 301 ILE G N 1
ATOM 11697 C CA . ILE D 1 301 ? 36.499 -32.650 89.292 1.00 93.31 301 ILE G CA 1
ATOM 11698 C C . ILE D 1 301 ? 37.034 -31.403 89.981 1.00 92.71 301 ILE G C 1
ATOM 11699 O O . ILE D 1 301 ? 37.130 -31.336 91.224 1.00 94.77 301 ILE G O 1
ATOM 11704 N N . ASP D 1 302 ? 37.432 -30.414 89.171 1.00 90.09 302 ASP G N 1
ATOM 11705 C CA . ASP D 1 302 ? 37.930 -29.182 89.756 1.00 89.58 302 ASP G CA 1
ATOM 11706 C C . ASP D 1 302 ? 36.969 -28.034 89.504 1.00 88.02 302 ASP G C 1
ATOM 11707 O O . ASP D 1 302 ? 36.945 -27.061 90.269 1.00 88.36 302 ASP G O 1
ATOM 11712 N N . LEU D 1 303 ? 36.180 -28.140 88.427 1.00 86.52 303 LEU G N 1
ATOM 11713 C CA . LEU D 1 303 ? 35.371 -27.066 87.865 1.00 84.78 303 LEU G CA 1
ATOM 11714 C C . LEU D 1 303 ? 34.176 -27.677 87.162 1.00 84.75 303 LEU G C 1
ATOM 11715 O O . LEU D 1 303 ? 34.311 -28.711 86.503 1.00 84.84 303 LEU G O 1
ATOM 11720 N N . VAL D 1 304 ? 33.019 -27.030 87.299 1.00 84.82 304 VAL G N 1
ATOM 11721 C CA . VAL D 1 304 ? 31.777 -27.520 86.717 1.00 85.14 304 VAL G CA 1
ATOM 11722 C C . VAL D 1 304 ? 31.273 -26.498 85.723 1.00 83.14 304 VAL G C 1
ATOM 11723 O O . VAL D 1 304 ? 31.105 -25.320 86.062 1.00 82.68 304 VAL G O 1
ATOM 11727 N N . ASP D 1 305 ? 30.986 -26.971 84.517 1.00 82.24 305 ASP G N 1
ATOM 11728 C CA . ASP D 1 305 ? 30.505 -26.178 83.395 1.00 80.53 305 ASP G CA 1
ATOM 11729 C C . ASP D 1 305 ? 28.989 -26.365 83.335 1.00 81.85 305 ASP G C 1
ATOM 11730 O O . ASP D 1 305 ? 28.504 -27.423 82.924 1.00 82.83 305 ASP G O 1
ATOM 11735 N N . VAL D 1 306 ? 28.235 -25.349 83.755 1.00 82.11 306 VAL G N 1
ATOM 11736 C CA . VAL D 1 306 ? 26.795 -25.491 83.984 1.00 83.90 306 VAL G CA 1
ATOM 11737 C C . VAL D 1 306 ? 26.079 -24.904 82.764 1.00 82.86 306 VAL G C 1
ATOM 11738 O O . VAL D 1 306 ? 25.738 -23.712 82.721 1.00 82.32 306 VAL G O 1
ATOM 11742 N N . SER D 1 307 ? 25.845 -25.760 81.752 1.00 82.82 307 SER G N 1
ATOM 11743 C CA . SER D 1 307 ? 24.967 -25.501 80.619 1.00 82.61 307 SER G CA 1
ATOM 11744 C C . SER D 1 307 ? 23.600 -26.165 80.845 1.00 85.12 307 SER G C 1
ATOM 11745 O O . SER D 1 307 ? 23.269 -26.611 81.954 1.00 86.95 307 SER G O 1
ATOM 11748 N N . SER D 1 308 ? 22.787 -26.245 79.789 1.00 85.45 308 SER G N 1
ATOM 11749 C CA . SER D 1 308 ? 21.463 -26.851 79.911 1.00 88.02 308 SER G CA 1
ATOM 11750 C C . SER D 1 308 ? 21.011 -27.362 78.551 1.00 88.25 308 SER G C 1
ATOM 11751 O O . SER D 1 308 ? 21.643 -27.095 77.525 1.00 86.40 308 SER G O 1
ATOM 11754 N N . GLY D 1 309 ? 19.924 -28.136 78.559 1.00 90.77 309 GLY G N 1
ATOM 11755 C CA . GLY D 1 309 ? 19.227 -28.499 77.340 1.00 91.63 309 GLY G CA 1
ATOM 11756 C C . GLY D 1 309 ? 19.816 -29.700 76.612 1.00 91.62 309 GLY G C 1
ATOM 11757 O O . GLY D 1 309 ? 20.895 -30.212 76.924 1.00 90.62 309 GLY G O 1
ATOM 11758 N N . GLY D 1 310 ? 19.073 -30.152 75.604 1.00 92.99 310 GLY G N 1
ATOM 11759 C CA . GLY D 1 310 ? 19.465 -31.288 74.790 1.00 93.46 310 GLY G CA 1
ATOM 11760 C C . GLY D 1 310 ? 19.166 -32.660 75.365 1.00 96.00 310 GLY G C 1
ATOM 11761 O O . GLY D 1 310 ? 19.489 -33.669 74.722 1.00 96.70 310 GLY G O 1
ATOM 11762 N N . LEU D 1 311 ? 18.540 -32.738 76.537 1.00 97.65 311 LEU G N 1
ATOM 11763 C CA . LEU D 1 311 ? 18.354 -34.020 77.205 1.00 100.11 311 LEU G CA 1
ATOM 11764 C C . LEU D 1 311 ? 17.173 -34.797 76.633 1.00 103.17 311 LEU G C 1
ATOM 11765 O O . LEU D 1 311 ? 17.213 -36.032 76.561 1.00 105.03 311 LEU G O 1
ATOM 11770 N N . HIS D 1 312 ? 16.115 -34.091 76.235 1.00 103.97 312 HIS G N 1
ATOM 11771 C CA . HIS D 1 312 ? 14.900 -34.685 75.690 1.00 107.11 312 HIS G CA 1
ATOM 11772 C C . HIS D 1 312 ? 14.423 -33.833 74.521 1.00 106.52 312 HIS G C 1
ATOM 11773 O O . HIS D 1 312 ? 14.538 -32.606 74.544 1.00 104.54 312 HIS G O 1
ATOM 11780 N N . SER D 1 313 ? 13.890 -34.504 73.494 1.00 108.49 313 SER G N 1
ATOM 11781 C CA . SER D 1 313 ? 13.449 -33.836 72.271 1.00 108.36 313 SER G CA 1
ATOM 11782 C C . SER D 1 313 ? 12.310 -32.858 72.513 1.00 109.53 313 SER G C 1
ATOM 11783 O O . SER D 1 313 ? 12.135 -31.920 71.727 1.00 108.65 313 SER G O 1
ATOM 11786 N N . SER D 1 314 ? 11.541 -33.048 73.584 1.00 111.67 314 SER G N 1
ATOM 11787 C CA . SER D 1 314 ? 10.335 -32.268 73.836 1.00 113.53 314 SER G CA 1
ATOM 11788 C C . SER D 1 314 ? 10.658 -30.920 74.406 1.00 111.09 314 SER G C 1
ATOM 11789 O O . SER D 1 314 ? 9.735 -30.115 74.687 1.00 112.45 314 SER G O 1
ATOM 11792 N N . GLN D 1 315 ? 11.962 -30.651 74.529 1.00 107.69 315 GLN G N 1
ATOM 11793 C CA . GLN D 1 315 ? 12.386 -29.504 75.338 1.00 105.57 315 GLN G CA 1
ATOM 11794 C C . GLN D 1 315 ? 11.783 -28.205 74.861 1.00 105.44 315 GLN G C 1
ATOM 11795 O O . GLN D 1 315 ? 11.289 -28.136 73.750 1.00 106.32 315 GLN G O 1
ATOM 11801 N N . GLU D 1 316 ? 11.907 -27.181 75.705 1.00 104.38 316 GLU G N 1
ATOM 11802 C CA . GLU D 1 316 ? 11.082 -26.062 75.665 1.00 105.30 316 GLU G CA 1
ATOM 11803 C C . GLU D 1 316 ? 11.920 -24.976 76.309 1.00 102.66 316 GLU G C 1
ATOM 11804 O O . GLU D 1 316 ? 11.505 -24.354 77.261 1.00 103.56 316 GLU G O 1
ATOM 11810 N N . VAL D 1 317 ? 13.140 -24.797 75.787 1.00 99.55 317 VAL G N 1
ATOM 11811 C CA . VAL D 1 317 ? 14.157 -23.915 76.370 1.00 96.90 317 VAL G CA 1
ATOM 11812 C C . VAL D 1 317 ? 13.832 -22.440 76.091 1.00 96.54 317 VAL G C 1
ATOM 11813 O O . VAL D 1 317 ? 13.479 -22.116 74.964 1.00 96.73 317 VAL G O 1
ATOM 11817 N N . LYS D 1 318 ? 13.945 -21.499 77.085 1.00 96.21 318 LYS G N 1
ATOM 11818 C CA . LYS D 1 318 ? 13.754 -20.065 76.796 1.00 95.83 318 LYS G CA 1
ATOM 11819 C C . LYS D 1 318 ? 15.138 -19.417 76.791 1.00 92.62 318 LYS G C 1
ATOM 11820 O O . LYS D 1 318 ? 15.848 -19.402 77.813 1.00 91.70 318 LYS G O 1
ATOM 11826 N N . SER D 1 319 ? 15.527 -18.969 75.613 1.00 91.14 319 SER G N 1
ATOM 11827 C CA . SER D 1 319 ? 16.679 -18.134 75.395 1.00 88.47 319 SER G CA 1
ATOM 11828 C C . SER D 1 319 ? 16.489 -16.719 75.943 1.00 88.76 319 SER G C 1
ATOM 11829 O O . SER D 1 319 ? 15.408 -16.126 75.879 1.00 90.85 319 SER G O 1
ATOM 11832 N N . GLY D 1 320 ? 17.575 -16.178 76.472 1.00 86.82 320 GLY G N 1
ATOM 11833 C CA . GLY D 1 320 ? 17.629 -14.830 76.987 1.00 86.89 320 GLY G CA 1
ATOM 11834 C C . GLY D 1 320 ? 19.066 -14.479 77.315 1.00 84.43 320 GLY G C 1
ATOM 11835 O O . GLY D 1 320 ? 19.964 -15.331 77.259 1.00 82.86 320 GLY G O 1
ATOM 11836 N N . PRO D 1 321 ? 19.324 -13.236 77.669 1.00 84.26 321 PRO G N 1
ATOM 11837 C CA . PRO D 1 321 ? 20.665 -12.813 78.021 1.00 82.25 321 PRO G CA 1
ATOM 11838 C C . PRO D 1 321 ? 20.961 -13.326 79.443 1.00 82.76 321 PRO G C 1
ATOM 11839 O O . PRO D 1 321 ? 20.419 -12.780 80.425 1.00 84.52 321 PRO G O 1
ATOM 11843 N N . GLY D 1 322 ? 21.938 -14.211 79.570 1.00 81.28 322 GLY G N 1
ATOM 11844 C CA . GLY D 1 322 ? 22.230 -14.826 80.852 1.00 81.93 322 GLY G CA 1
ATOM 11845 C C . GLY D 1 322 ? 21.210 -15.863 81.249 1.00 83.90 322 GLY G C 1
ATOM 11846 O O . GLY D 1 322 ? 21.056 -16.138 82.439 1.00 85.32 322 GLY G O 1
ATOM 11847 N N . PHE D 1 323 ? 20.538 -16.486 80.276 1.00 84.19 323 PHE G N 1
ATOM 11848 C CA . PHE D 1 323 ? 19.363 -17.293 80.590 1.00 86.54 323 PHE G CA 1
ATOM 11849 C C . PHE D 1 323 ? 19.675 -18.553 81.401 1.00 87.02 323 PHE G C 1
ATOM 11850 O O . PHE D 1 323 ? 18.747 -19.164 81.939 1.00 89.28 323 PHE G O 1
ATOM 11858 N N . GLN D 1 324 ? 20.938 -18.966 81.517 1.00 85.21 324 GLN G N 1
ATOM 11859 C CA . GLN D 1 324 ? 21.276 -20.171 82.276 1.00 85.85 324 GLN G CA 1
ATOM 11860 C C . GLN D 1 324 ? 22.369 -19.901 83.317 1.00 85.20 324 GLN G C 1
ATOM 11861 O O . GLN D 1 324 ? 23.157 -20.784 83.671 1.00 84.86 324 GLN G O 1
ATOM 11867 N N . ALA D 1 325 ? 22.391 -18.670 83.822 1.00 85.30 325 ALA G N 1
ATOM 11868 C CA . ALA D 1 325 ? 23.119 -18.201 84.991 1.00 85.53 325 ALA G CA 1
ATOM 11869 C C . ALA D 1 325 ? 22.390 -18.507 86.299 1.00 88.26 325 ALA G C 1
ATOM 11870 O O . ALA D 1 325 ? 23.074 -18.764 87.305 1.00 88.76 325 ALA G O 1
ATOM 11872 N N . PRO D 1 326 ? 21.013 -18.476 86.371 1.00 90.34 326 PRO G N 1
ATOM 11873 C CA . PRO D 1 326 ? 20.394 -18.967 87.604 1.00 93.07 326 PRO G CA 1
ATOM 11874 C C . PRO D 1 326 ? 20.960 -20.323 87.968 1.00 93.18 326 PRO G C 1
ATOM 11875 O O . PRO D 1 326 ? 21.239 -20.617 89.141 1.00 94.60 326 PRO G O 1
ATOM 11879 N N . PHE D 1 327 ? 21.208 -21.125 86.938 1.00 91.74 327 PHE G N 1
ATOM 11880 C CA . PHE D 1 327 ? 21.544 -22.519 87.162 1.00 92.26 327 PHE G CA 1
ATOM 11881 C C . PHE D 1 327 ? 22.974 -22.638 87.659 1.00 91.04 327 PHE G C 1
ATOM 11882 O O . PHE D 1 327 ? 23.326 -23.621 88.317 1.00 92.12 327 PHE G O 1
ATOM 11890 N N . GLY D 1 328 ? 23.810 -21.648 87.343 1.00 89.00 328 GLY G N 1
ATOM 11891 C CA . GLY D 1 328 ? 25.177 -21.665 87.838 1.00 88.07 328 GLY G CA 1
ATOM 11892 C C . GLY D 1 328 ? 25.259 -21.200 89.279 1.00 89.91 328 GLY G C 1
ATOM 11893 O O . GLY D 1 328 ? 25.945 -21.813 90.100 1.00 90.77 328 GLY G O 1
ATOM 11894 N N . ILE D 1 329 ? 24.558 -20.106 89.595 1.00 90.75 329 ILE G N 1
ATOM 11895 C CA . ILE D 1 329 ? 24.430 -19.608 90.966 1.00 92.97 329 ILE G CA 1
ATOM 11896 C C . ILE D 1 329 ? 23.970 -20.718 91.899 1.00 95.52 329 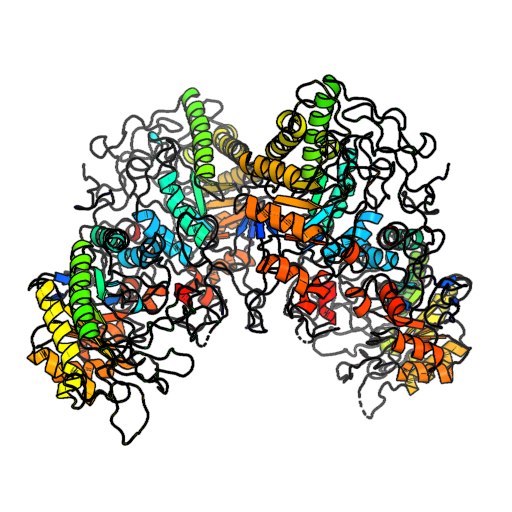ILE G C 1
ATOM 11897 O O . ILE D 1 329 ? 24.569 -20.961 92.953 1.00 96.82 329 ILE G O 1
ATOM 11902 N N . ALA D 1 330 ? 22.908 -21.421 91.499 1.00 96.45 330 ALA G N 1
ATOM 11903 C CA . ALA D 1 330 ? 22.342 -22.499 92.302 1.00 99.10 330 ALA G CA 1
ATOM 11904 C C . ALA D 1 330 ? 23.368 -23.588 92.597 1.00 98.95 330 ALA G C 1
ATOM 11905 O O . ALA D 1 330 ? 23.530 -24.011 93.747 1.00 101.12 330 ALA G O 1
ATOM 11907 N N . VAL D 1 331 ? 24.069 -24.057 91.568 1.00 96.62 331 VAL G N 1
ATOM 11908 C CA . VAL D 1 331 ? 25.019 -25.146 91.755 1.00 96.63 331 VAL G CA 1
ATOM 11909 C C . VAL D 1 331 ? 26.167 -24.712 92.659 1.00 96.72 331 VAL G C 1
ATOM 11910 O O . VAL D 1 331 ? 26.761 -25.550 93.352 1.00 98.04 331 VAL G O 1
ATOM 11914 N N . LYS D 1 332 ? 26.481 -23.410 92.699 1.00 95.61 332 LYS G N 1
ATOM 11915 C CA . LYS D 1 332 ? 27.665 -22.988 93.435 1.00 95.64 332 LYS G CA 1
ATOM 11916 C C . LYS D 1 332 ? 27.331 -22.797 94.906 1.00 98.69 332 LYS G C 1
ATOM 11917 O O . LYS D 1 332 ? 28.197 -22.999 95.762 1.00 99.83 332 LYS G O 1
ATOM 11923 N N . LYS D 1 333 ? 26.093 -22.386 95.180 1.00 100.17 333 LYS G N 1
ATOM 11924 C CA . LYS D 1 333 ? 25.642 -22.230 96.582 1.00 103.44 333 LYS G CA 1
ATOM 11925 C C . LYS D 1 333 ? 25.647 -23.610 97.231 1.00 105.59 333 LYS G C 1
ATOM 11926 O O . LYS D 1 333 ? 25.523 -23.682 98.465 1.00 108.48 333 LYS G O 1
ATOM 11932 N N . ALA D 1 334 ? 25.801 -24.658 96.422 1.00 104.39 334 ALA G N 1
ATOM 11933 C CA . ALA D 1 334 ? 25.740 -26.033 96.958 1.00 106.59 334 ALA G CA 1
ATOM 11934 C C . ALA D 1 334 ? 27.111 -26.695 96.846 1.00 105.64 334 ALA G C 1
ATOM 11935 O O . ALA D 1 334 ? 27.208 -27.899 97.135 1.00 107.25 334 ALA G O 1
ATOM 11937 N N . VAL D 1 335 ? 28.127 -25.932 96.441 1.00 103.32 335 VAL G N 1
ATOM 11938 C CA . VAL D 1 335 ? 29.486 -26.517 96.247 1.00 102.40 335 VAL G CA 1
ATOM 11939 C C . VAL D 1 335 ? 30.521 -25.569 96.853 1.00 102.28 335 VAL G C 1
ATOM 11940 O O . VAL D 1 335 ? 31.592 -26.049 97.251 1.00 102.95 335 VAL G O 1
ATOM 11944 N N . GLY D 1 336 ? 30.203 -24.276 96.926 1.00 101.70 336 GLY G N 1
ATOM 11945 C CA . GLY D 1 336 ? 31.168 -23.295 97.449 1.00 101.67 336 GLY G CA 1
ATOM 11946 C C . GLY D 1 336 ? 32.585 -23.637 97.030 1.00 100.26 336 GLY G C 1
ATOM 11947 O O . GLY D 1 336 ? 32.773 -24.027 95.871 1.00 97.91 336 GLY G O 1
ATOM 11948 N N . GLU D 1 337 ? 33.550 -23.533 97.941 1.00 101.89 337 GLU G N 1
ATOM 11949 C CA . GLU D 1 337 ? 34.974 -23.748 97.564 1.00 100.76 337 GLU G CA 1
ATOM 11950 C C . GLU D 1 337 ? 35.236 -25.202 97.155 1.00 100.80 337 GLU G C 1
ATOM 11951 O O . GLU D 1 337 ? 36.321 -25.454 96.605 1.00 99.58 337 GLU G O 1
ATOM 11957 N N . ARG D 1 338 ? 34.301 -26.118 97.411 1.00 102.33 338 ARG G N 1
ATOM 11958 C CA . ARG D 1 338 ? 34.569 -27.551 97.115 1.00 102.86 338 ARG G CA 1
ATOM 11959 C C . ARG D 1 338 ? 34.988 -27.685 95.651 1.00 99.69 338 ARG G C 1
ATOM 11960 O O . ARG D 1 338 ? 36.110 -28.162 95.406 1.00 99.43 338 ARG G O 1
ATOM 11968 N N . MET D 1 339 ? 34.115 -27.299 94.720 1.00 97.63 339 MET G N 1
ATOM 11969 C CA . MET D 1 339 ? 34.490 -27.302 93.281 1.00 94.65 339 MET G CA 1
ATOM 11970 C C . MET D 1 339 ? 34.421 -25.859 92.779 1.00 92.42 339 MET G C 1
ATOM 11971 O O . MET D 1 339 ? 34.319 -24.965 93.625 1.00 93.38 339 MET G O 1
ATOM 11976 N N . LEU D 1 340 ? 34.520 -25.643 91.466 1.00 89.78 340 LEU G N 1
ATOM 11977 C CA . LEU D 1 340 ? 34.379 -24.280 90.886 1.00 87.73 340 LEU G CA 1
ATOM 11978 C C . LEU D 1 340 ? 33.294 -24.351 89.815 1.00 86.37 340 LEU G C 1
ATOM 11979 O O . LEU D 1 340 ? 33.146 -25.427 89.225 1.00 86.31 340 LEU G O 1
ATOM 11984 N N . VAL D 1 341 ? 32.546 -23.275 89.581 1.00 85.60 341 VAL G N 1
ATOM 11985 C CA . VAL D 1 341 ? 31.508 -23.417 88.566 1.00 84.65 341 VAL G CA 1
ATOM 11986 C C . VAL D 1 341 ? 31.701 -22.354 87.498 1.00 82.24 341 VAL G C 1
ATOM 11987 O O . VAL D 1 341 ? 32.034 -21.200 87.799 1.00 81.86 341 VAL G O 1
ATOM 11991 N N . ALA D 1 342 ? 31.509 -22.766 86.244 1.00 80.81 342 ALA G N 1
ATOM 11992 C CA . ALA D 1 342 ? 31.500 -21.892 85.081 1.00 78.74 342 ALA G CA 1
ATOM 11993 C C . ALA D 1 342 ? 30.092 -21.812 84.505 1.00 78.97 342 ALA G C 1
ATOM 11994 O O . ALA D 1 342 ? 29.333 -22.792 84.530 1.00 80.20 342 ALA G O 1
ATOM 11996 N N . THR D 1 343 ? 29.747 -20.649 83.980 1.00 78.01 343 THR G N 1
ATOM 11997 C CA . THR D 1 343 ? 28.447 -20.486 83.364 1.00 78.35 343 THR G CA 1
ATOM 11998 C C . THR D 1 343 ? 28.621 -20.119 81.887 1.00 76.42 343 THR G C 1
ATOM 11999 O O . THR D 1 343 ? 29.702 -19.732 81.432 1.00 74.83 343 THR G O 1
ATOM 12003 N N . VAL D 1 344 ? 27.560 -20.353 81.116 1.00 76.80 344 VAL G N 1
ATOM 12004 C CA . VAL D 1 344 ? 27.573 -20.013 79.666 1.00 75.33 344 VAL G CA 1
ATOM 12005 C C . VAL D 1 344 ? 26.138 -19.633 79.300 1.00 76.45 344 VAL G C 1
ATOM 12006 O O . VAL D 1 344 ? 25.229 -19.967 80.077 1.00 78.32 344 VAL G O 1
ATOM 12010 N N . GLY D 1 345 ? 25.919 -18.900 78.209 1.00 75.60 345 GLY G N 1
ATOM 12011 C CA . GLY D 1 345 ? 24.530 -18.615 77.803 1.00 76.97 345 GLY G CA 1
ATOM 12012 C C . GLY D 1 345 ? 24.274 -17.149 77.514 1.00 76.71 345 GLY G C 1
ATOM 12013 O O . GLY D 1 345 ? 23.974 -16.407 78.462 1.00 77.63 345 GLY G O 1
ATOM 12014 N N . HIS D 1 346 ? 24.369 -16.751 76.248 1.00 75.73 346 HIS G N 1
ATOM 12015 C CA . HIS D 1 346 ? 24.095 -15.349 75.837 1.00 75.67 346 HIS G CA 1
ATOM 12016 C C . HIS D 1 346 ? 24.720 -14.353 76.815 1.00 75.33 346 HIS G C 1
ATOM 12017 O O . HIS D 1 346 ? 24.109 -13.297 77.040 1.00 76.33 346 HIS G O 1
ATOM 12024 N N . ILE D 1 347 ? 25.889 -14.673 77.369 1.00 74.21 347 ILE G N 1
ATOM 12025 C CA . ILE D 1 347 ? 26.610 -13.680 78.215 1.00 73.95 347 ILE G CA 1
ATOM 12026 C C . ILE D 1 347 ? 27.274 -12.742 77.216 1.00 72.53 347 ILE G C 1
ATOM 12027 O O . ILE D 1 347 ? 28.426 -13.007 76.844 1.00 71.01 347 ILE G O 1
ATOM 12032 N N . ARG D 1 348 ? 26.575 -11.688 76.803 1.00 73.21 348 ARG G N 1
ATOM 12033 C CA . ARG D 1 348 ? 27.110 -10.848 75.703 1.00 72.07 348 ARG G CA 1
ATOM 12034 C C . ARG D 1 348 ? 27.576 -9.475 76.189 1.00 72.23 348 ARG G C 1
ATOM 12035 O O . ARG D 1 348 ? 27.426 -8.513 75.423 1.00 72.29 348 ARG G O 1
ATOM 12043 N N . ASP D 1 349 ? 28.156 -9.393 77.384 1.00 72.44 349 ASP G N 1
ATOM 12044 C CA . ASP D 1 349 ? 28.545 -8.062 77.916 1.00 72.97 349 ASP G CA 1
ATOM 12045 C C . ASP D 1 349 ? 29.524 -8.219 79.076 1.00 72.91 349 ASP G C 1
ATOM 12046 O O . ASP D 1 349 ? 29.353 -9.153 79.874 1.00 73.42 349 ASP G O 1
ATOM 12051 N N . GLY D 1 350 ? 30.508 -7.328 79.149 1.00 72.51 350 GLY G N 1
ATOM 12052 C CA . GLY D 1 350 ? 31.468 -7.346 80.254 1.00 72.78 350 GLY G CA 1
ATOM 12053 C C . GLY D 1 350 ? 30.760 -7.169 81.602 1.00 74.86 350 GLY G C 1
ATOM 12054 O O . GLY D 1 350 ? 31.012 -7.880 82.604 1.00 75.45 350 GLY G O 1
ATOM 12055 N N . LYS D 1 351 ? 29.924 -6.120 81.683 1.00 76.27 351 LYS G N 1
ATOM 12056 C CA . LYS D 1 351 ? 29.175 -5.813 82.922 1.00 78.58 351 LYS G CA 1
ATOM 12057 C C . LYS D 1 351 ? 28.509 -7.104 83.474 1.00 79.11 351 LYS G C 1
ATOM 12058 O O . LYS D 1 351 ? 28.819 -7.603 84.582 1.00 79.95 351 LYS G O 1
ATOM 12064 N N . LEU D 1 352 ? 27.584 -7.638 82.676 1.00 78.81 352 LEU G N 1
ATOM 12065 C CA . LEU D 1 352 ? 26.928 -8.902 82.941 1.00 79.23 352 LEU G CA 1
ATOM 12066 C C . LEU D 1 352 ? 27.928 -9.961 83.352 1.00 78.24 352 LEU G C 1
ATOM 12067 O O . LEU D 1 352 ? 27.751 -10.617 84.380 1.00 79.48 352 LEU G O 1
ATOM 12072 N N . ALA D 1 353 ? 28.961 -10.176 82.538 1.00 76.21 353 ALA G N 1
ATOM 12073 C CA . ALA D 1 353 ? 29.874 -11.278 82.807 1.00 75.40 353 ALA G CA 1
ATOM 12074 C C . ALA D 1 353 ? 30.590 -11.048 84.129 1.00 76.48 353 ALA G C 1
ATOM 12075 O O . ALA D 1 353 ? 30.740 -11.968 84.942 1.00 77.22 353 ALA G O 1
ATOM 12077 N N . ASN D 1 354 ? 30.971 -9.800 84.399 1.00 76.91 354 ASN G N 1
ATOM 12078 C CA . ASN D 1 354 ? 31.645 -9.550 85.665 1.00 78.25 354 ASN G CA 1
ATOM 12079 C C . ASN D 1 354 ? 30.710 -9.587 86.879 1.00 80.68 354 ASN G C 1
ATOM 12080 O O . ASN D 1 354 ? 31.186 -9.902 87.978 1.00 81.92 354 ASN G O 1
ATOM 12085 N N . ARG D 1 355 ? 29.408 -9.278 86.750 1.00 81.66 355 ARG G N 1
ATOM 12086 C CA . ARG D 1 355 ? 28.629 -9.275 87.986 1.00 84.23 355 ARG G CA 1
ATOM 12087 C C . ARG D 1 355 ? 28.250 -10.705 88.316 1.00 84.57 355 ARG G C 1
ATOM 12088 O O . ARG D 1 355 ? 28.121 -11.068 89.480 1.00 86.47 355 ARG G O 1
ATOM 12096 N N . LEU D 1 356 ? 28.124 -11.548 87.306 1.00 82.90 356 LEU G N 1
ATOM 12097 C CA . LEU D 1 356 ? 28.154 -12.972 87.576 1.00 83.00 356 LEU G CA 1
ATOM 12098 C C . LEU D 1 356 ? 29.405 -13.405 88.341 1.00 83.02 356 LEU G C 1
ATOM 12099 O O . LEU D 1 356 ? 29.380 -14.451 88.984 1.00 84.00 356 LEU G O 1
ATOM 12104 N N . LEU D 1 357 ? 30.431 -12.562 88.355 1.00 82.36 357 LEU G N 1
ATOM 12105 C CA . LEU D 1 357 ? 31.701 -12.976 89.000 1.00 82.47 357 LEU G CA 1
ATOM 12106 C C . LEU D 1 357 ? 31.867 -12.240 90.331 1.00 84.77 357 LEU G C 1
ATOM 12107 O O . LEU D 1 357 ? 32.412 -12.845 91.263 1.00 86.03 357 LEU G O 1
ATOM 12112 N N . GLU D 1 358 ? 31.399 -10.994 90.416 1.00 85.52 358 GLU G N 1
ATOM 12113 C CA . GLU D 1 358 ? 31.608 -10.183 91.641 1.00 87.89 358 GLU G CA 1
ATOM 12114 C C . GLU D 1 358 ? 30.291 -9.966 92.389 1.00 90.28 358 GLU G C 1
ATOM 12115 O O . GLU D 1 358 ? 30.266 -9.088 93.269 1.00 92.39 358 GLU G O 1
ATOM 12121 N N . GLU D 1 359 ? 29.243 -10.720 92.065 1.00 90.19 359 GLU G N 1
ATOM 12122 C CA . GLU D 1 359 ? 27.980 -10.577 92.828 1.00 92.77 359 GLU G CA 1
ATOM 12123 C C . GLU D 1 359 ? 27.359 -11.956 93.030 1.00 93.31 359 GLU G C 1
ATOM 12124 O O . GLU D 1 359 ? 27.128 -12.337 94.189 1.00 95.72 359 GLU G O 1
ATOM 12130 N N . GLU D 1 360 ? 27.103 -12.670 91.938 1.00 91.34 360 GLU G N 1
ATOM 12131 C CA . GLU D 1 360 ? 26.528 -14.032 92.037 1.00 91.90 360 GLU G CA 1
ATOM 12132 C C . GLU D 1 360 ? 27.640 -14.973 92.486 1.00 91.61 360 GLU G C 1
ATOM 12133 O O . GLU D 1 360 ? 27.388 -16.183 92.580 1.00 92.05 360 GLU G O 1
ATOM 12139 N N . GLY D 1 361 ? 28.821 -14.420 92.754 1.00 91.11 361 GLY G N 1
ATOM 12140 C CA . GLY D 1 361 ? 29.939 -15.234 93.261 1.00 91.21 361 GLY G CA 1
ATOM 12141 C C . GLY D 1 361 ? 30.194 -16.452 92.406 1.00 89.46 361 GLY G C 1
ATOM 12142 O O . GLY D 1 361 ? 30.132 -17.571 92.942 1.00 90.68 361 GLY G O 1
ATOM 12143 N N . LEU D 1 362 ? 30.477 -16.247 91.119 1.00 86.87 362 LEU G N 1
ATOM 12144 C CA . LEU D 1 362 ? 30.838 -17.396 90.255 1.00 85.28 362 LEU G CA 1
ATOM 12145 C C . LEU D 1 362 ? 32.345 -17.338 90.003 1.00 83.91 362 LEU G C 1
ATOM 12146 O O . LEU D 1 362 ? 32.982 -16.401 90.510 1.00 84.31 362 LEU G O 1
ATOM 12151 N N . ASP D 1 363 ? 32.888 -18.296 89.254 1.00 82.58 363 ASP G N 1
ATOM 12152 C CA . ASP D 1 363 ? 34.328 -18.357 89.052 1.00 81.61 363 ASP G CA 1
ATOM 12153 C C . ASP D 1 363 ? 34.753 -18.101 87.617 1.00 79.06 363 ASP G C 1
ATOM 12154 O O . ASP D 1 363 ? 35.733 -17.390 87.393 1.00 78.20 363 ASP G O 1
ATOM 12159 N N . VAL D 1 364 ? 34.071 -18.690 86.634 1.00 78.04 364 VAL G N 1
ATOM 12160 C CA . VAL D 1 364 ? 34.519 -18.637 85.248 1.00 75.86 364 VAL G CA 1
ATOM 12161 C C . VAL D 1 364 ? 33.334 -18.339 84.340 1.00 75.13 364 VAL G C 1
ATOM 12162 O O . VAL D 1 364 ? 32.227 -18.846 84.553 1.00 76.21 364 VAL G O 1
ATOM 12166 N N . VAL D 1 365 ? 33.576 -17.510 83.327 1.00 73.51 365 VAL G N 1
ATOM 12167 C CA . VAL D 1 365 ? 32.591 -17.137 82.322 1.00 72.81 365 VAL G CA 1
ATOM 12168 C C . VAL D 1 365 ? 33.044 -17.704 80.999 1.00 71.26 365 VAL G C 1
ATOM 12169 O O . VAL D 1 365 ? 34.157 -17.416 80.544 1.00 70.10 365 VAL G O 1
ATOM 12173 N N . LEU D 1 366 ? 32.185 -18.501 80.379 1.00 71.43 366 LEU G N 1
ATOM 12174 C CA . LEU D 1 366 ? 32.429 -19.027 79.047 1.00 70.25 366 LEU G CA 1
ATOM 12175 C C . LEU D 1 366 ? 31.469 -18.382 78.047 1.00 69.88 366 LEU G C 1
ATOM 12176 O O . LEU D 1 366 ? 30.298 -18.136 78.358 1.00 70.98 366 LEU G O 1
ATOM 12181 N N . VAL D 1 367 ? 31.982 -18.074 76.855 1.00 68.53 367 VAL G N 1
ATOM 12182 C CA . VAL D 1 367 ? 31.185 -17.530 75.754 1.00 68.26 367 VAL G CA 1
ATOM 12183 C C . VAL D 1 367 ? 31.474 -18.351 74.508 1.00 67.62 367 VAL G C 1
ATOM 12184 O O . VAL D 1 367 ? 32.621 -18.749 74.267 1.00 66.79 367 VAL G O 1
ATOM 12188 N N . GLY D 1 368 ? 30.418 -18.594 73.721 1.00 68.23 368 GLY G N 1
ATOM 12189 C CA . GLY D 1 368 ? 30.483 -19.331 72.474 1.00 68.01 368 GLY G CA 1
ATOM 12190 C C . GLY D 1 368 ? 30.285 -18.446 71.267 1.00 67.49 368 GLY G C 1
ATOM 12191 O O . GLY D 1 368 ? 31.260 -17.973 70.681 1.00 66.32 368 GLY G O 1
ATOM 12192 N N . ARG D 1 369 ? 29.025 -18.195 70.909 1.00 68.56 369 ARG G N 1
ATOM 12193 C CA . ARG D 1 369 ? 28.725 -17.459 69.685 1.00 68.45 369 ARG G CA 1
ATOM 12194 C C . ARG D 1 369 ? 29.441 -16.108 69.648 1.00 67.34 369 ARG G C 1
ATOM 12195 O O . ARG D 1 369 ? 29.988 -15.716 68.607 1.00 66.63 369 ARG G O 1
ATOM 12203 N N . GLY D 1 370 ? 29.497 -15.405 70.783 1.00 67.34 370 GLY G N 1
ATOM 12204 C CA . GLY D 1 370 ? 30.127 -14.090 70.804 1.00 66.59 370 GLY G CA 1
ATOM 12205 C C . GLY D 1 370 ? 31.576 -14.092 70.353 1.00 65.18 370 GLY G C 1
ATOM 12206 O O . GLY D 1 370 ? 32.049 -13.114 69.764 1.00 64.64 370 GLY G O 1
ATOM 12207 N N . PHE D 1 371 ? 32.299 -15.179 70.616 1.00 64.75 371 PHE G N 1
ATOM 12208 C CA . PHE D 1 371 ? 33.645 -15.330 70.074 1.00 63.68 371 PHE G CA 1
ATOM 12209 C C . PHE D 1 371 ? 33.618 -15.591 68.559 1.00 63.53 371 PHE G C 1
ATOM 12210 O O . PHE D 1 371 ? 34.494 -15.119 67.826 1.00 62.82 371 PHE G O 1
ATOM 12218 N N . GLN D 1 372 ? 32.629 -16.336 68.072 1.00 64.41 372 GLN G N 1
ATOM 12219 C CA . GLN D 1 372 ? 32.544 -16.600 66.645 1.00 64.59 372 GLN G CA 1
ATOM 12220 C C . GLN D 1 372 ? 32.301 -15.326 65.841 1.00 64.59 372 GLN G C 1
ATOM 12221 O O . GLN D 1 372 ? 32.761 -15.211 64.694 1.00 64.41 372 GLN G O 1
ATOM 12227 N N . LYS D 1 373 ? 31.598 -14.359 66.427 1.00 64.99 373 LYS G N 1
ATOM 12228 C CA . LYS D 1 373 ? 31.380 -13.056 65.816 1.00 65.18 373 LYS G CA 1
ATOM 12229 C C . LYS D 1 373 ? 32.426 -12.036 66.247 1.00 64.24 373 LYS G C 1
ATOM 12230 O O . LYS D 1 373 ? 32.635 -11.040 65.539 1.00 64.25 373 LYS G O 1
ATOM 12236 N N . ASP D 1 374 ? 33.092 -12.267 67.383 1.00 63.64 374 ASP G N 1
ATOM 12237 C CA . ASP D 1 374 ? 34.089 -11.341 67.921 1.00 63.01 374 ASP G CA 1
ATOM 12238 C C . ASP D 1 374 ? 35.249 -12.142 68.496 1.00 62.25 374 ASP G C 1
ATOM 12239 O O . ASP D 1 374 ? 35.332 -12.386 69.709 1.00 62.38 374 ASP G O 1
ATOM 12244 N N . PRO D 1 375 ? 36.201 -12.558 67.621 1.00 61.64 375 PRO G N 1
ATOM 12245 C CA . PRO D 1 375 ? 37.450 -13.175 68.101 1.00 61.10 375 PRO G CA 1
ATOM 12246 C C . PRO D 1 375 ? 38.201 -12.273 69.058 1.00 60.96 375 PRO G C 1
ATOM 12247 O O . PRO D 1 375 ? 39.119 -12.725 69.738 1.00 60.83 375 PRO G O 1
ATOM 12251 N N . GLY D 1 376 ? 37.843 -10.993 69.079 1.00 61.21 376 GLY G N 1
ATOM 12252 C CA . GLY D 1 376 ? 38.441 -10.022 69.961 1.00 61.38 376 GLY G CA 1
ATOM 12253 C C . GLY D 1 376 ? 37.576 -9.713 71.165 1.00 62.14 376 GLY G C 1
ATOM 12254 O O . GLY D 1 376 ? 37.685 -8.632 71.755 1.00 62.64 376 GLY G O 1
ATOM 12255 N N . LEU D 1 377 ? 36.731 -10.681 71.541 1.00 62.41 377 LEU G N 1
ATOM 12256 C CA . LEU D 1 377 ? 35.797 -10.515 72.653 1.00 63.34 377 LEU G CA 1
ATOM 12257 C C . LEU D 1 377 ? 36.501 -10.084 73.951 1.00 63.76 377 LEU G C 1
ATOM 12258 O O . LEU D 1 377 ? 35.952 -9.288 74.733 1.00 64.69 377 LEU G O 1
ATOM 12263 N N . VAL D 1 378 ? 37.707 -10.601 74.202 1.00 63.34 378 VAL G N 1
ATOM 12264 C CA . VAL D 1 378 ? 38.430 -10.209 75.413 1.00 63.99 378 VAL G CA 1
ATOM 12265 C C . VAL D 1 378 ? 38.744 -8.723 75.372 1.00 64.32 378 VAL G C 1
ATOM 12266 O O . VAL D 1 378 ? 38.640 -8.012 76.383 1.00 65.36 378 VAL G O 1
ATOM 12270 N N . TRP D 1 379 ? 39.136 -8.238 74.191 1.00 63.62 379 TRP G N 1
ATOM 12271 C CA . TRP D 1 379 ? 39.395 -6.820 73.998 1.00 64.05 379 TRP G CA 1
ATOM 12272 C C . TRP D 1 379 ? 38.127 -6.018 74.184 1.00 64.91 379 TRP G C 1
ATOM 12273 O O . TRP D 1 379 ? 38.180 -4.866 74.624 1.00 65.86 379 TRP G O 1
ATOM 12284 N N . THR D 1 380 ? 36.976 -6.623 73.890 1.00 64.83 380 THR G N 1
ATOM 12285 C CA . THR D 1 380 ? 35.728 -5.870 73.889 1.00 65.80 380 THR G CA 1
ATOM 12286 C C . THR D 1 380 ? 35.158 -5.780 75.295 1.00 67.03 380 THR G C 1
ATOM 12287 O O . THR D 1 380 ? 34.840 -4.688 75.784 1.00 68.23 380 THR G O 1
ATOM 12291 N N . PHE D 1 381 ? 35.042 -6.926 75.968 1.00 66.94 381 PHE G N 1
ATOM 12292 C CA . PHE D 1 381 ? 34.682 -6.900 77.378 1.00 68.24 381 PHE G CA 1
ATOM 12293 C C . PHE D 1 381 ? 35.614 -5.998 78.173 1.00 68.95 381 PHE G C 1
ATOM 12294 O O . PHE D 1 381 ? 35.178 -5.375 79.147 1.00 70.45 381 PHE G O 1
ATOM 12302 N N . ALA D 1 382 ? 36.886 -5.886 77.772 1.00 68.12 382 ALA G N 1
ATOM 12303 C CA . ALA D 1 382 ? 37.804 -5.033 78.528 1.00 69.04 382 ALA G CA 1
ATOM 12304 C C . ALA D 1 382 ? 37.414 -3.570 78.391 1.00 70.06 382 ALA G C 1
ATOM 12305 O O . ALA D 1 382 ? 37.426 -2.809 79.372 1.00 71.64 382 ALA G O 1
ATOM 12307 N N . GLN D 1 383 ? 37.050 -3.160 77.174 1.00 69.41 383 GLN G N 1
ATOM 12308 C CA . GLN D 1 383 ? 36.481 -1.829 77.013 1.00 70.62 383 GLN G CA 1
ATOM 12309 C C . GLN D 1 383 ? 35.192 -1.663 77.809 1.00 72.08 383 GLN G C 1
ATOM 12310 O O . GLN D 1 383 ? 34.879 -0.550 78.253 1.00 73.72 383 GLN G O 1
ATOM 12316 N N . HIS D 1 384 ? 34.444 -2.749 78.031 1.00 71.74 384 HIS G N 1
ATOM 12317 C CA . HIS D 1 384 ? 33.212 -2.609 78.796 1.00 73.33 384 HIS G CA 1
ATOM 12318 C C . HIS D 1 384 ? 33.504 -2.167 80.212 1.00 74.95 384 HIS G C 1
ATOM 12319 O O . HIS D 1 384 ? 32.873 -1.232 80.723 1.00 76.79 384 HIS G O 1
ATOM 12326 N N . LEU D 1 385 ? 34.477 -2.824 80.847 1.00 74.50 385 LEU G N 1
ATOM 12327 C CA . LEU D 1 385 ? 34.860 -2.617 82.233 1.00 76.10 385 LEU G CA 1
ATOM 12328 C C . LEU D 1 385 ? 35.949 -1.562 82.392 1.00 76.76 385 LEU G C 1
ATOM 12329 O O . LEU D 1 385 ? 36.407 -1.333 83.513 1.00 78.27 385 LEU G O 1
ATOM 12334 N N . ASP D 1 386 ? 36.402 -0.947 81.299 1.00 75.83 386 ASP G N 1
ATOM 12335 C CA . ASP D 1 386 ? 37.455 0.067 81.323 1.00 76.53 386 ASP G CA 1
ATOM 12336 C C . ASP D 1 386 ? 38.802 -0.464 81.843 1.00 76.28 386 ASP G C 1
ATOM 12337 O O . ASP D 1 386 ? 39.616 0.299 82.372 1.00 77.62 386 ASP G O 1
ATOM 12342 N N . VAL D 1 387 ? 39.063 -1.762 81.650 1.00 74.74 387 VAL G N 1
ATOM 12343 C CA . VAL D 1 387 ? 40.342 -2.387 81.992 1.00 74.47 387 VAL G CA 1
ATOM 12344 C C . VAL D 1 387 ? 41.384 -2.105 80.906 1.00 73.34 387 VAL G C 1
ATOM 12345 O O . VAL D 1 387 ? 41.064 -1.755 79.776 1.00 72.34 387 VAL G O 1
ATOM 12349 N N . GLU D 1 388 ? 42.653 -2.283 81.254 1.00 73.69 388 GLU G N 1
ATOM 12350 C CA . GLU D 1 388 ? 43.765 -2.223 80.315 1.00 72.78 388 GLU G CA 1
ATOM 12351 C C . GLU D 1 388 ? 44.325 -3.628 80.157 1.00 71.60 388 GLU G C 1
ATOM 12352 O O . GLU D 1 388 ? 44.712 -4.254 81.142 1.00 72.44 388 GLU G O 1
ATOM 12358 N N . VAL D 1 389 ? 44.357 -4.142 78.934 1.00 69.87 389 VAL G N 1
ATOM 12359 C CA . VAL D 1 389 ? 44.809 -5.513 78.725 1.00 68.88 389 VAL G CA 1
ATOM 12360 C C . VAL D 1 389 ? 45.964 -5.620 77.750 1.00 68.19 389 VAL G C 1
ATOM 12361 O O . VAL D 1 389 ? 46.181 -4.766 76.890 1.00 67.95 389 VAL G O 1
ATOM 12365 N N . ALA D 1 390 ? 46.712 -6.704 77.920 1.00 68.08 390 ALA G N 1
ATOM 12366 C CA . ALA D 1 390 ? 47.773 -7.056 76.996 1.00 67.51 390 ALA G CA 1
ATOM 12367 C C . ALA D 1 390 ? 47.172 -7.544 75.687 1.00 65.86 390 ALA G C 1
ATOM 12368 O O . ALA D 1 390 ? 46.162 -8.253 75.674 1.00 65.17 390 ALA G O 1
ATOM 12370 N N . MET D 1 391 ? 47.789 -7.138 74.589 1.00 65.44 391 MET G N 1
ATOM 12371 C CA . MET D 1 391 ? 47.514 -7.574 73.236 1.00 64.19 391 MET G CA 1
ATOM 12372 C C . MET D 1 391 ? 48.856 -7.883 72.582 1.00 64.32 391 MET G C 1
ATOM 12373 O O . MET D 1 391 ? 49.871 -7.309 72.979 1.00 65.38 391 MET G O 1
ATOM 12378 N N . PRO D 1 392 ? 48.906 -8.797 71.615 1.00 63.51 392 PRO G N 1
ATOM 12379 C CA . PRO D 1 392 ? 50.206 -9.191 71.048 1.00 63.88 392 PRO G CA 1
ATOM 12380 C C . PRO D 1 392 ? 50.957 -8.010 70.444 1.00 64.42 392 PRO G C 1
ATOM 12381 O O . PRO D 1 392 ? 50.389 -6.964 70.122 1.00 64.28 392 PRO G O 1
ATOM 12385 N N . GLY D 1 393 ? 52.267 -8.187 70.290 1.00 65.27 393 GLY G N 1
ATOM 12386 C CA . GLY D 1 393 ? 53.075 -7.136 69.699 1.00 66.02 393 GLY G CA 1
ATOM 12387 C C . GLY D 1 393 ? 52.629 -6.767 68.300 1.00 65.26 393 GLY G C 1
ATOM 12388 O O . GLY D 1 393 ? 52.691 -5.595 67.911 1.00 65.70 393 GLY G O 1
ATOM 12389 N N . GLN D 1 394 ? 52.139 -7.754 67.538 1.00 64.31 394 GLN G N 1
ATOM 12390 C CA . GLN D 1 394 ? 51.678 -7.529 66.167 1.00 63.77 394 GLN G CA 1
ATOM 12391 C C . GLN D 1 394 ? 50.346 -6.782 66.083 1.00 63.18 394 GLN G C 1
ATOM 12392 O O . GLN D 1 394 ? 50.097 -6.127 65.066 1.00 63.22 394 GLN G O 1
ATOM 12398 N N . ILE D 1 395 ? 49.497 -6.851 67.116 1.00 62.85 395 ILE G N 1
ATOM 12399 C CA . ILE D 1 395 ? 48.196 -6.180 67.127 1.00 62.52 395 ILE G CA 1
ATOM 12400 C C . ILE D 1 395 ? 48.251 -4.810 67.805 1.00 63.38 395 ILE G C 1
ATOM 12401 O O . ILE D 1 395 ? 47.443 -3.920 67.511 1.00 63.53 395 ILE G O 1
ATOM 12406 N N . ARG D 1 396 ? 49.181 -4.608 68.723 1.00 64.20 396 ARG G N 1
ATOM 12407 C CA . ARG D 1 396 ? 48.990 -3.468 69.606 1.00 65.14 396 ARG G CA 1
ATOM 12408 C C . ARG D 1 396 ? 49.697 -2.196 69.157 1.00 66.25 396 ARG G C 1
ATOM 12409 O O . ARG D 1 396 ? 49.290 -1.117 69.586 1.00 67.07 396 ARG G O 1
ATOM 12417 N N . TRP D 1 397 ? 50.738 -2.270 68.321 1.00 66.50 397 TRP G N 1
ATOM 12418 C CA . TRP D 1 397 ? 51.597 -1.097 68.176 1.00 67.94 397 TRP G CA 1
ATOM 12419 C C . TRP D 1 397 ? 50.917 0.033 67.410 1.00 68.25 397 TRP G C 1
ATOM 12420 O O . TRP D 1 397 ? 51.190 1.204 67.699 1.00 69.63 397 TRP G O 1
ATOM 12431 N N . GLY D 1 398 ? 50.003 -0.274 66.481 1.00 67.23 398 GLY G N 1
ATOM 12432 C CA . GLY D 1 398 ? 49.252 0.785 65.824 1.00 67.73 398 GLY G CA 1
ATOM 12433 C C . GLY D 1 398 ? 48.147 1.409 66.662 1.00 68.03 398 GLY G C 1
ATOM 12434 O O . GLY D 1 398 ? 47.621 2.469 66.297 1.00 68.90 398 GLY G O 1
ATOM 12435 N N . PHE D 1 399 ? 47.754 0.723 67.734 1.00 67.44 399 PHE G N 1
ATOM 12436 C CA . PHE D 1 399 ? 46.705 1.254 68.636 1.00 67.91 399 PHE G CA 1
ATOM 12437 C C . PHE D 1 399 ? 47.381 2.039 69.759 1.00 69.39 399 PHE G C 1
ATOM 12438 O O . PHE D 1 399 ? 46.677 2.617 70.601 1.00 70.20 399 PHE G O 1
ATOM 12446 N N . SER D 1 400 ? 48.700 2.117 69.716 1.00 69.95 400 SER G N 1
ATOM 12447 C CA . SER D 1 400 ? 49.446 2.788 70.795 1.00 71.63 400 SER G CA 1
ATOM 12448 C C . SER D 1 400 ? 49.799 4.216 70.417 1.00 73.31 400 SER G C 1
ATOM 12449 O O . SER D 1 400 ? 50.180 4.445 69.272 1.00 73.20 400 SER G O 1
ATOM 12452 N N . LYS D 1 401 ? 49.669 5.139 71.362 1.00 75.01 401 LYS G N 1
ATOM 12453 C CA . LYS D 1 401 ? 50.131 6.528 71.137 1.00 76.99 401 LYS G CA 1
ATOM 12454 C C . LYS D 1 401 ? 51.490 6.642 71.835 1.00 78.56 401 LYS G C 1
ATOM 12455 O O . LYS D 1 401 ? 52.094 5.596 72.112 1.00 77.82 401 LYS G O 1
ATOM 12461 N N . GLN D 1 402 ? 51.955 7.857 72.107 1.00 80.84 402 GLN G N 1
ATOM 12462 C CA . GLN D 1 402 ? 53.348 8.064 72.572 1.00 82.72 402 GLN G CA 1
ATOM 12463 C C . GLN D 1 402 ? 53.509 7.532 74.001 1.00 82.57 402 GLN G C 1
ATOM 12464 O O . GLN D 1 402 ? 54.390 6.677 74.204 1.00 83.23 402 GLN G O 1
ATOM 12470 N N . GLY D 1 406 ? 57.077 1.570 75.695 1.00 80.67 406 GLY G N 1
ATOM 12471 C CA . GLY D 1 406 ? 55.888 1.022 75.056 1.00 78.11 406 GLY G CA 1
ATOM 12472 C C . GLY D 1 406 ? 55.298 -0.158 75.809 1.00 77.04 406 GLY G C 1
ATOM 12473 O O . GLY D 1 406 ? 55.876 -1.249 75.833 1.00 76.72 406 GLY G O 1
ATOM 12474 N N . THR D 1 407 ? 54.137 0.066 76.427 1.00 76.68 407 THR G N 1
ATOM 12475 C CA . THR D 1 407 ? 53.527 -0.963 77.248 1.00 75.99 407 THR G CA 1
ATOM 12476 C C . THR D 1 407 ? 52.877 -2.042 76.376 1.00 73.59 407 THR G C 1
ATOM 12477 O O . THR D 1 407 ? 52.506 -1.788 75.222 1.00 72.40 407 THR G O 1
ATOM 12481 N N . PRO D 1 408 ? 52.817 -3.286 76.870 1.00 73.09 408 PRO G N 1
ATOM 12482 C CA . PRO D 1 408 ? 52.045 -4.315 76.166 1.00 71.05 408 PRO G CA 1
ATOM 12483 C C . PRO D 1 408 ? 50.558 -4.174 76.437 1.00 70.25 408 PRO G C 1
ATOM 12484 O O . PRO D 1 408 ? 49.784 -5.054 76.063 1.00 68.84 408 PRO G O 1
ATOM 12488 N N . PHE D 1 409 ? 50.150 -3.067 77.060 1.00 71.35 409 PHE G N 1
ATOM 12489 C CA . PHE D 1 409 ? 48.771 -2.842 77.470 1.00 71.07 409 PHE G CA 1
ATOM 12490 C C . PHE D 1 409 ? 48.174 -1.687 76.667 1.00 70.89 409 PHE G C 1
ATOM 12491 O O . PHE D 1 409 ? 48.831 -0.669 76.437 1.00 71.92 409 PHE G O 1
ATOM 12499 N N . VAL D 1 410 ? 46.924 -1.850 76.235 1.00 69.78 410 VAL G N 1
ATOM 12500 C CA . VAL D 1 410 ? 46.225 -0.872 75.395 1.00 69.65 410 VAL G CA 1
ATOM 12501 C C . VAL D 1 410 ? 45.084 -0.230 76.164 1.00 70.58 410 VAL G C 1
ATOM 12502 O O . VAL D 1 410 ? 44.287 -0.924 76.809 1.00 70.33 410 VAL G O 1
ATOM 12506 N N . ASP D 1 411 ? 45.008 1.096 76.029 1.00 71.80 411 ASP G N 1
ATOM 12507 C CA . ASP D 1 411 ? 43.951 1.888 76.698 1.00 73.08 411 ASP G CA 1
ATOM 12508 C C . ASP D 1 411 ? 42.583 1.384 76.260 1.00 71.99 411 ASP G C 1
ATOM 12509 O O . ASP D 1 411 ? 42.341 1.332 75.046 1.00 70.92 411 ASP G O 1
ATOM 12514 N N . PRO D 1 412 ? 41.657 1.010 77.174 1.00 72.45 412 PRO G N 1
ATOM 12515 C CA . PRO D 1 412 ? 40.314 0.611 76.759 1.00 71.79 412 PRO G CA 1
ATOM 12516 C C . PRO D 1 412 ? 39.643 1.775 76.020 1.00 72.56 412 PRO G C 1
ATOM 12517 O O . PRO D 1 412 ? 38.564 1.585 75.495 1.00 72.23 412 PRO G O 1
ATOM 12521 N N . SER D 1 413 ? 40.310 2.928 75.955 1.00 73.77 413 SER G N 1
ATOM 12522 C CA . SER D 1 413 ? 39.705 4.122 75.311 1.00 74.90 413 SER G CA 1
ATOM 12523 C C . SER D 1 413 ? 40.203 4.259 73.872 1.00 73.72 413 SER G C 1
ATOM 12524 O O . SER D 1 413 ? 39.776 5.210 73.196 1.00 74.37 413 SER G O 1
ATOM 12527 N N . VAL D 1 414 ? 41.067 3.347 73.423 1.00 72.28 414 VAL G N 1
ATOM 12528 C CA . VAL D 1 414 ? 41.671 3.471 72.063 1.00 71.34 414 VAL G CA 1
ATOM 12529 C C . VAL D 1 414 ? 40.563 3.474 71.006 1.00 70.26 414 VAL G C 1
ATOM 12530 O O . VAL D 1 414 ? 40.433 4.493 70.303 1.00 69.28 414 VAL G O 1
ATOM 12534 N N . TYR D 1 415 ? 39.784 2.401 70.877 1.00 70.69 415 TYR G N 1
ATOM 12535 C CA . TYR D 1 415 ? 38.778 2.417 69.780 1.00 70.05 415 TYR G CA 1
ATOM 12536 C C . TYR D 1 415 ? 37.375 2.661 70.348 1.00 70.92 415 TYR G C 1
ATOM 12537 O O . TYR D 1 415 ? 37.187 3.670 71.051 1.00 72.44 415 TYR G O 1
ATOM 12546 N N . LYS D 1 416 ? 36.421 1.782 70.034 1.00 70.23 416 LYS G N 1
ATOM 12547 C CA . LYS D 1 416 ? 35.019 1.978 70.491 1.00 71.33 416 LYS G CA 1
ATOM 12548 C C . LYS D 1 416 ? 34.347 0.614 70.680 1.00 70.26 416 LYS G C 1
ATOM 12549 O O . LYS D 1 416 ? 33.198 0.610 71.160 1.00 71.02 416 LYS G O 1
#

Nearest PDB structures (foldseek):
  7qfx-assembly2_E  TM=1.002E+00  e=1.558E-94  Aspergillus niger
  7qfx-assembly2_G  TM=9.977E-01  e=7.848E-81  Aspergillus niger
  8j59-assembly1_A  TM=9.351E-01  e=3.792E-52  Aspergillus flavus NRRL3357
  8j59-assembly1_B  TM=9.367E-01  e=6.197E-52  Aspergillus flavus NRRL3357
  4awt-assembly1_A  TM=8.289E-01  e=3.499E-26  Shewanella oneidensis MR-1

Foldseek 3Di:
DDDQDAFPDFPDGDRAAPAFFLAFDCCFPVNDDDFQQQPWDAAQNDIFRGQEEAPADWDLAAAQLAADVVVLVQVVLLLLLRGSEYEHHAAELDCLQALENSGHYQVDLVRQQRLLNNVSSSVSRVHAYAYEYTGQALNHQAHDCVDPLHLAHNDCVNPGDLAAREALDQQHQDPRTGGHHHADVVRLVVRLVSLLSSLLSRVVSVHLAYEYECELQGRLVLLLFLSRHQPVPCSHDDNNSSLPSVLVSLVSSLVSDDSSRAYEYEYAQPQQQVHRHLVSVLVSLVVCLVSLSHQEYEYHHHNNHPNHDQDADQQSRLVSQLSSCVSNPNSHAYEYEGNPQELVSVSCSCPVSVHNHYYYHVNCVVPSNSSLRNCLRVQTWTFGDPVPCPVQDVHPDSTHRSVTPHD/DPDDQDAQPPFPDGDGADPAFALQFDCCFPVNDHDFQQQPWDQFFNDIFRGFEEADEDWPLAAAQQAADVVVLVVVLLLLQRGGREYEYHAAELDCQQALENSHHYQLDLNRLQRLLNNCSSSVSSVHAYAYEYTGQAQNGQADDQVDPSHPAHNDVVNVGCLPARAACPQPHQDPRTGTHHRQDVVRLVVSLVSLLNRLLSRVVSPHQAYEYELELQRYLVLLQWQVNHVDPDQSHDDSNSSNVSVLVSLVSSLVNVDRRGAYEYEYAQFAQDPDDPDGGRHNVSVLVSLLVNLVSLRHAEYEYHHHNNHPPHDQDADACSRLVSQLVNCVSNPNSHAYEYEGNPAELVSVSCSCPVSNHNHYYYYVNCVVPSNRSLRNCLRVQTWTFRDPVPCPVQDPHPDRTHGSVTPPD/DDDQDFFPDFPDGDRAFPQFFLAFDCPFPVNDDFFQQQPWDQFQNDIFRGFEEADADWDLAAAQQAADVVVLVQVVLLLQLRGSEYEHHAAELDCLQALANSGHYQVDLVRQQRLLVSVSNSVSRVHAYAYEYTGAAQSHQQDDQVDPSHPAHNDVVVVGDQVPREACPQDHQDPHTGGYHHQDPVRLVVRLVSLLVSLLSRVVSPHLAYEYECEQAGHNVQLQAQVRNCDPPCSNDPNRNSCVSVLVSLVSSCVSPDSRRAYEYEYAQAAQQPVGGRHLVSVLVSLLVVLVVLSHAEYEYHHHNRHPRHDDDADAQSCLVSQLSSDVSNDPSHAYEGEGNPQALVSQSCSCVVSVHNHYYYYVNCSVPSNVSLVSCLRVFTQTFGGLVPCVVFCPNSPDRRRTSPTPD/DDDFDFQPPFPDGDGADPAFFLAFDCCFPVNDHQFQQQPWDQQQNRIQRGFEEADADWPLADAQQAADVVVCVQVVLLLLQRGSEYEHHAAELDCLQALASSHHYQQDLVRQQSLLVSCRSSVRRVHAYAYAYTGQALNHQADDCVDPSHLAHHDVVNVGDLPARAAQDQLHQDPRTGGHHHQDPVRLVVVLVSLLVRLLSRVVSVHQAYEYEQEQQGRNQQLCPLSRNPDDCSHDDNNSSCVSVLVNLVSSLVSDDVRGAYEYEYACAAQDPDDGNHVVSVLVSLLVVLVSLSHAEYEYHHHNNHPVHDQDADQCRRLVSQLVSCVSQPNSHAYEYEGNPQALVSQSCSCVPSPHNHYYYHVNCVVPSNSSLVSCLRVQTWIARDPVPPPVLDDPDDSTHGSPSDD

InterPro domains:
  IPR001155 NADH:flavin oxidoreductase/NADH oxidase, N-terminal [PF00724] (38-386)
  IPR013785 Aldolase-type TIM barrel [G3DSA:3.20.20.70] (36-407)
  IPR044152 NADPH dehydrogenase YqjM-like [PTHR43303] (10-402)
  IPR044152 NADPH dehydrogenase YqjM-like [cd02932] (39-384)

Sequence (1636 aa):
DIKVEPAKGISYFTPAQETPAGTAANPQTSGKAIPKLFQPITIRGLTFQNRLGVSPMCQYSAEDGHMTDYHLAHLGGIAQRGPGLIMIEATAVQPEGRISPQDVGLWKDSQIAPIARVIEFAHSQGQKIGIQLAHAGRKASTTVPWMLNHGSIATENVGGWPDNVKGPSDIPFSETFPRPRAMTQDDIREFKEAWVAAAKRALVAGADFIEIHNAHGYLLASFLTPYANKRTDEYGGSFENRMRLPLKIAQLTRDTVGEHVPVFLRLSASDWLGTWDLQHAVRFAEALADQGAIDLVDVSSGGLHSSQEVKSGPGFQAPFGIAVKKAVGERMLVATVGHIRDGKLANRLLEEEGLDVVLVGRGFQKDPGLVWTFAQHLDVEVAMPGQIRWGFSKRGTPFVDPSVYKPKDIKVEPAKGISYFTPAQETPAGTAANPQTSGKAIPKLFQPITIRGLTFQNRLGVSPMCQYSAEDGHMTDYHLAHLGGIAQRGPGLIMIEATAVQPEGRISPQDVGLWKDSQIAPIARVIEFAHSQGQKIGIQLAHAGRKASTTVPWMLNHGSIATENVGGWPDNVKGPSDIPFSETFPRPRAMTQDDIREFKEAWVAAAKRALVAGADFIEIHNAHGYLLASFLTPYANKRTDEYGGSFENRMRLPLKIAQLTRDTVGEHVPVFLRLSASDWLGSTSTETWDLQHAVRFAEALADQGAIDLVDVSSGGLHSSQEVKSGPGFQAPFGIAVKKAVGERMLVATVGHIRDGKLANRLLEEEGLDVVLVGRGFQKDPGLVWTFAQHLDVEVAMPGQIRWGFSKRGTPFVDPSVYKPDIKVEPAKGISYFTPAQETPAGTAANPQTSGKAIPKLFQPITIRGLTFQNRLGVSPMCQYSAEDGHMTDYHLAHLGGIAQRGPGLIMIEATAVQPEGRISPQDVGLWKDSQIAPIARVIEFAHSQGQKIGIQLAHAGRKASTTVPWMLNHGSIATENVGGWPDNVKGPSDIPFSETFPRPRAMTQDDIREFKEAWVAAAKRALVAGADFIEIHNAHGYLLASFLTPYANKRTDEYGGSFENRMRLPLKIAQLTRDTVGEHVPVFLRLSASDWLGTETWDLQHAVRFAEALADQGAIDLVDVSSGGLHSSQEVKSGPGFQAPFGIAVKKAVGERMLVATVGHIRDGKLANRLLEEEGLDVVLVGRGFQKDPGLVWTFAQHLDVEVAMPGQIRWGFSKRRGTPFVDPSVYKDIKVEPAKGISYFTPAQETPAGTAANPQTSGKAIPKLFQPITIRGLTFQNRLGVSPMCQYSAEDGHMTDYHLAHLGGIAQRGPGLIMIEATAVQPEGRISPQDVGLWKDSQIAPIARVIEFAHSQGQKIGIQLAHAGRKASTTVPWMLNHGSIATENVGGWPDNVKGPSDIPFSETFPRPRAMTQDDIREFKEAWVAAAKRALVAGADFIEIHNAHGYLLASFLTPYANKTDEYGGSFENRMRLPLKIAQLTRDTVGEHVPVFLRLSASDWLSTETWDLQHAVRFAEALADQGAIDLVDVSSGGLHSSQEVKSGPGFQAPFGIAVKKAVGERMLVATVGHIRDGKLANRLLEEEGLDVVLVGRGFQKDPGLVWTFAQHLDVEVAMPGQIRWGFSKQGTPFVDPSVYK

CATH classification: 3.20.20.70

B-factor: mean 72.63, std 20.01, range [30.0, 151.91]

Solvent-accessible surface area: 55316 Å² total; per-residue (Å²): 116,59,100,16,83,58,12,167,90,27,104,35,24,0,0,32,22,125,12,38,4,0,34,7,4,54,53,14,127,62,58,106,72,38,16,37,0,1,70,77,12,82,8,79,55,28,66,0,18,0,26,0,0,1,6,16,32,23,0,18,0,0,99,67,0,39,10,15,18,0,0,0,0,5,9,1,3,1,2,1,3,0,0,0,1,0,2,0,6,6,0,3,2,15,50,30,2,28,25,0,12,25,4,0,0,0,44,66,95,64,0,22,67,22,0,23,68,2,1,34,1,1,69,6,3,18,0,53,0,0,0,4,0,5,0,1,0,4,23,0,0,8,19,2,32,24,36,115,15,93,43,29,62,0,23,107,110,32,40,9,30,25,111,80,0,44,0,1,5,87,52,54,21,23,166,67,34,7,186,2,172,53,6,76,74,110,26,0,138,111,0,36,89,20,0,34,36,0,0,119,35,0,60,109,8,25,13,25,0,0,0,0,6,2,0,41,0,24,0,0,2,0,0,5,2,43,54,1,2,98,37,132,49,68,12,4,43,62,19,126,34,27,15,88,0,0,32,74,0,0,60,34,0,15,89,33,3,34,113,77,6,0,0,2,0,13,2,4,0,16,4,38,57,125,94,7,32,46,110,46,0,31,133,0,0,60,19,0,11,102,54,46,2,4,19,2,0,0,0,6,13,5,12,3,46,27,87,55,105,59,110,74,19,104,11,42,8,4,74,27,0,47,30,0,19,181,31,3,25,157,136,4,40,0,1,1,15,8,21,6,110,57,0,140,35,0,20,114,1,0,90,115,59,31,0,15,1,0,2,9,13,74,8,1,10,20,25,2,0,11,1,2,32,0,1,3,60,30,71,1,20,0,0,1,3,0,1,3,34,102,23,10,55,182,166,33,56,10,24,7,62,10,71,24,49,88,140,202,69,60,95,21,97,57,9,186,66,30,102,42,22,0,2,43,19,181,37,39,2,0,33,10,7,125,125,10,133,56,63,102,92,30,22,44,0,1,62,71,14,91,10,79,52,28,62,0,18,0,31,0,0,1,6,17,31,24,1,19,0,1,101,67,0,38,10,18,16,0,0,0,0,7,8,1,3,1,1,0,2,0,0,0,1,0,3,0,7,6,0,2,1,27,52,21,1,25,12,0,15,18,4,0,0,0,43,73,97,58,0,21,67,30,0,27,69,2,1,40,0,1,61,6,2,23,1,47,0,0,0,4,0,4,4,0,0,9,23,0,0,12,19,6,29,19,40,91,27,60,44,30,50,2,36,110,105,28,39,11,25,28,119,59,0,43,0,0,5,73,50,30,23,16,167,66,38,9,175,6,165,51,7,75,92,81,29,1,113,67,1,37,94,18,0,30,32,0,0,114,39,0,55,109,7,22,11,29,0,0,0,0,6,1,0,40,2,29,0,0,3,2,0,4,1,23,55,1,4,120,27,145,49,63,18,1,55,52,34,116,29,8,11,86,1,1,37,66,0,0,63,34,1,13,88,37,15,29,118,139,26,0,0,3,0,13,2,3,0,20,3,40,39,52,130,64,123,96,103,18,5,46,46,124,36,0,27,138,0,0,67,21,0,13,108,55,51,2,8,19,1,0,0,0,5,13,4,17,4,45,54,79,54,115,55,145,72,19,97,8,40,11,6,79,25,0,24,26,0,25,170,36,3,30,167,135,5,42,0,0,0,14,10,44,8,107,38,0,108,25,0,21,101,8,0,85,129,75,30,0,14,1,0,3,7,14,78,9,1,11,25,24,3,0,13,0,2,21,0,1,24,64,15,78,3,19,0,0,3,0,0,1,2,41,106,23,10,50,135,186,32,68,37,49,4,50,12,57,21,32,132,132,111,70,97,14,85,53,13,191,84,28,105,35,32,0,1,40,14,128,22,41,3,0,35,11,7,55,50,20,131,51,52,144,51,19,23,49,0,1,62,61,15,84,11,76,52,32,60,1,13,0,24,0,0,0,7,17,30,24,0,18,0,1,98,61,0,45,7,22,16,0,0,4,0,4,9,0,1,0,1,1,2,0,0,0,1,1,2,0,4,7,0,3,0,21,46,31,1,28,19,0,17,14,3,0,0,0,43,76,104,70,0,23,53,23,0,28,104,5,2,36,0,2,72,8,3,25,2,48,2,0,0,3,0,4,7,1,0,6,28,0,0,10,15,4,29,26,31,124,26,97,44,28,62,0,36,110,120,21,40,15,28,24,123,64,0,37,0,0,8,90,60,39,24,27,188,84,26,3,153,1,91,47,8,70,110,82,22,2,110,79,1,42,92,22,0,30,34,0,0,114,40,0,56,110,6,25,10,22,0,0,0,0,8,2,0,44,2,24,0,2,3,3,0,4,3,30,36,2,8,108,29,139,38,57,14,15,38,68,6,109,34,30,7,112,1,0,33,84,0,0,68,36,0,12,86,30,1,37,113,71,6,0,0,4,0,12,1,4,0,16,4,50,38,112,156,135,35,3,59,47,118,61,0,25,131,0,0,68,27,0,12,115,51,47,2,4,24,2,0,0,0,4,13,3,11,5,51,53,76,56,131,65,144,72,22,95,8,44,11,6,77,20,0,26,36,0,28,165,33,0,22,165,138,5,44,0,1,1,13,12,33,5,75,50,0,138,22,0,18,122,5,2,88,117,53,36,0,15,3,0,2,8,12,80,8,0,12,21,23,2,1,13,0,9,35,0,1,20,52,36,86,1,13,4,0,8,2,0,1,1,20,76,19,9,18,121,161,36,56,38,3,22,18,49,8,85,33,28,154,149,53,97,9,70,45,13,168,85,26,104,41,27,0,1,31,20,169,36,38,1,0,30,9,6,127,115,11,126,50,69,92,89,24,16,42,0,2,68,68,26,76,12,91,53,40,60,0,12,0,26,0,0,1,6,16,32,20,0,17,0,3,97,64,0,42,11,19,25,0,1,2,0,6,12,2,2,0,2,0,2,0,0,0,1,1,2,1,9,5,0,2,1,14,48,44,2,22,15,0,16,23,3,1,0,0,42,83,96,67,0,19,61,32,0,31,94,6,1,34,0,4,69,6,2,22,3,31,1,0,0,3,0,2,4,0,0,6,33,0,0,12,21,2,17,19,26,93,28,78,47,26,50,4,38,110,125,29,39,9,28,34,112,65,0,19,0,6,24,94,44,54,28,28,151,84,28,4,148,8,118,49,23,81,137,101,21,12,141,74,0,33,82,22,1,37,41,0,0,116,25,0,50,108,4,25,14,31,0,0,0,0,13,1,0,48,0,23,0,2,3,0,5,4,6,28,122,0,14,161,162,77,62,28,6,78,44,13,116,31,19,11,47,0,0,47,89,0,0,77,56,0,19,86,28,5,39,124,148,26,1,0,1,0,15,2,3,0,18,7,42,107,136,136,72,46,10,40,34,115,23,0,30,114,0,2,69,24,0,13,118,54,44,3,7,14,0,0,0,0,4,10,6,8,6,24,51,67,63,105,61,121,81,22,112,11,42,9,8,73,33,0,34,32,1,24,168,49,12,33,165,166,2,49,0,0,0,16,7,30,2,104,42,0,115,30,0,15,114,8,1,88,122,71,38,0,17,1,0,1,8,13,100,7,1,11,24,25,0,0,13,0,2,35,2,1,32,65,22,66,1,15,1,0,1,0,1,2,1,31,101,32,7,66,136,220,88,78,34,46,5,60,16,72,28,42,179

Radius of gyration: 37.91 Å; Cα contacts (8 Å, |Δi|>4): 4140; chains: 4; bounding box: 99×83×107 Å